Protein AF-0000000087547292 (afdb_homodimer)

Structure (mmCIF, N/CA/C/O backbone):
data_AF-0000000087547292-model_v1
#
loop_
_entity.id
_entity.type
_entity.pdbx_description
1 polymer 'Calcium permeable stress-gated cation channel 1'
#
loop_
_atom_site.group_PDB
_atom_site.id
_atom_site.type_symbol
_atom_site.label_atom_id
_atom_site.label_alt_id
_atom_site.label_comp_id
_atom_site.label_asym_id
_atom_site.label_entity_id
_atom_site.label_seq_id
_atom_site.pdbx_PDB_ins_code
_atom_site.Cartn_x
_atom_site.Cartn_y
_atom_site.Cartn_z
_atom_site.occupancy
_atom_site.B_iso_or_equiv
_atom_site.auth_seq_id
_atom_site.auth_comp_id
_atom_site.auth_asym_id
_atom_site.auth_atom_id
_atom_site.pdbx_PDB_model_num
ATOM 1 N N . MET A 1 1 ? -64.75 -37.781 15.109 1 21.25 1 MET A N 1
ATOM 2 C CA . MET A 1 1 ? -64.062 -37.688 13.82 1 21.25 1 MET A CA 1
ATOM 3 C C . MET A 1 1 ? -62.781 -36.906 13.938 1 21.25 1 MET A C 1
ATOM 5 O O . MET A 1 1 ? -62.812 -35.656 14 1 21.25 1 MET A O 1
ATOM 9 N N . ASP A 1 2 ? -61.781 -37.344 14.766 1 22.3 2 ASP A N 1
ATOM 10 C CA . ASP A 1 2 ? -60.562 -36.906 15.461 1 22.3 2 ASP A CA 1
ATOM 11 C C . ASP A 1 2 ? -59.469 -36.531 14.461 1 22.3 2 ASP A C 1
ATOM 13 O O . ASP A 1 2 ? -58.938 -37.406 13.781 1 22.3 2 ASP A O 1
ATOM 17 N N . PHE A 1 3 ? -59.562 -35.312 13.719 1 21.45 3 PHE A N 1
ATOM 18 C CA . PHE A 1 3 ? -58.969 -34.656 12.555 1 21.45 3 PHE A CA 1
ATOM 19 C C . PHE A 1 3 ? -57.469 -34.594 12.656 1 21.45 3 PHE A C 1
ATOM 21 O O . PHE A 1 3 ? -56.75 -34.875 11.688 1 21.45 3 PHE A O 1
ATOM 28 N N . ASP A 1 4 ? -56.875 -33.688 13.516 1 23.48 4 ASP A N 1
ATOM 29 C CA . ASP A 1 4 ? -55.844 -32.719 13.195 1 23.48 4 ASP A CA 1
ATOM 30 C C . ASP A 1 4 ? -54.469 -33.406 13.188 1 23.48 4 ASP A C 1
ATOM 32 O O . ASP A 1 4 ? -53.438 -32.75 13.453 1 23.48 4 ASP A O 1
ATOM 36 N N . ASP A 1 5 ? -54.344 -34.688 13.406 1 24.88 5 ASP A N 1
ATOM 37 C CA . ASP A 1 5 ? -53.125 -35.5 13.461 1 24.88 5 ASP A CA 1
ATOM 38 C C . ASP A 1 5 ? -52.312 -35.344 12.172 1 24.88 5 ASP A C 1
ATOM 40 O O . ASP A 1 5 ? -51.375 -36.125 11.945 1 24.88 5 ASP A O 1
ATOM 44 N N . ARG A 1 6 ? -52.969 -34.812 11.031 1 28.5 6 ARG A N 1
ATOM 45 C CA . ARG A 1 6 ? -52.656 -35.031 9.625 1 28.5 6 ARG A CA 1
ATOM 46 C C . ARG A 1 6 ? -51.438 -34.156 9.211 1 28.5 6 ARG A C 1
ATOM 48 O O . ARG A 1 6 ? -51.219 -33.969 8.016 1 28.5 6 ARG A O 1
ATOM 55 N N . VAL A 1 7 ? -51.188 -33.188 9.992 1 27.61 7 VAL A N 1
ATOM 56 C CA . VAL A 1 7 ? -50.344 -32.25 9.242 1 27.61 7 VAL A CA 1
ATOM 57 C C . VAL A 1 7 ? -49.031 -32.938 8.867 1 27.61 7 VAL A C 1
ATOM 59 O O . VAL A 1 7 ? -48.25 -33.344 9.742 1 27.61 7 VAL A O 1
ATOM 62 N N . PRO A 1 8 ? -48.844 -33.531 7.672 1 26.89 8 PRO A N 1
ATOM 63 C CA . PRO A 1 8 ? -47.688 -34.25 7.18 1 26.89 8 PRO A CA 1
ATOM 64 C C . PRO A 1 8 ? -46.406 -33.438 7.25 1 26.89 8 PRO A C 1
ATOM 66 O O . PRO A 1 8 ? -46.469 -32.188 7.207 1 26.89 8 PRO A O 1
ATOM 69 N N . GLU A 1 9 ? -45.438 -33.906 7.98 1 28.67 9 GLU A N 1
ATOM 70 C CA . GLU A 1 9 ? -44.094 -33.375 8.219 1 28.67 9 GLU A CA 1
ATOM 71 C C . GLU A 1 9 ? -43.438 -32.969 6.914 1 28.67 9 GLU A C 1
ATOM 73 O O . GLU A 1 9 ? -43.156 -33.812 6.051 1 28.67 9 GLU A O 1
ATOM 78 N N . ARG A 1 10 ? -44 -31.891 6.242 1 29.05 10 ARG A N 1
ATOM 79 C CA . ARG A 1 10 ? -43.5 -31.422 4.941 1 29.05 10 ARG A CA 1
ATOM 80 C C . ARG A 1 10 ? -42 -31.266 4.941 1 29.05 10 ARG A C 1
ATOM 82 O O . ARG A 1 10 ? -41.438 -30.594 5.805 1 29.05 10 ARG A O 1
ATOM 89 N N . PRO A 1 11 ? -41.25 -32.125 4.188 1 29.23 11 PRO A N 1
ATOM 90 C CA . PRO A 1 11 ? -39.844 -32.344 4.012 1 29.23 11 PRO A CA 1
ATOM 91 C C . PRO A 1 11 ? -39.125 -31.156 3.414 1 29.23 11 PRO A C 1
ATOM 93 O O . PRO A 1 11 ? -38.906 -31.094 2.201 1 29.23 11 PRO A O 1
ATOM 96 N N . GLY A 1 12 ? -39.5 -29.969 3.529 1 27.89 12 GLY A N 1
ATOM 97 C CA . GLY A 1 12 ? -38.875 -28.828 2.867 1 27.89 12 GLY A CA 1
ATOM 98 C C . GLY A 1 12 ? -37.344 -28.812 3.02 1 27.89 12 GLY A C 1
ATOM 99 O O . GLY A 1 12 ? -36.781 -29.641 3.713 1 27.89 12 GLY A O 1
ATOM 100 N N . PRO A 1 13 ? -36.719 -27.906 2.188 1 30.47 13 PRO A N 1
ATOM 101 C CA . PRO A 1 13 ? -35.25 -27.953 2.09 1 30.47 13 PRO A CA 1
ATOM 102 C C . PRO A 1 13 ? -34.562 -28.156 3.443 1 30.47 13 PRO A C 1
ATOM 104 O O . PRO A 1 13 ? -33.375 -27.938 3.572 1 30.47 13 PRO A O 1
ATOM 107 N N . ARG A 1 14 ? -35.281 -27.984 4.547 1 32.38 14 ARG A N 1
ATOM 108 C CA . ARG A 1 14 ? -35.156 -28.141 5.992 1 32.38 14 ARG A CA 1
ATOM 109 C C . ARG A 1 14 ? -34.969 -29.609 6.371 1 32.38 14 ARG A C 1
ATOM 111 O O . ARG A 1 14 ? -35.938 -30.328 6.668 1 32.38 14 ARG A O 1
ATOM 118 N N . GLY A 1 15 ? -34.188 -30.359 5.539 1 30.47 15 GLY A N 1
ATOM 119 C CA . GLY A 1 15 ? -33.938 -31.781 5.668 1 30.47 15 GLY A CA 1
ATOM 120 C C . GLY A 1 15 ? -33.656 -32.219 7.098 1 30.47 15 GLY A C 1
ATOM 121 O O . GLY A 1 15 ? -33.188 -31.422 7.914 1 30.47 15 GLY A O 1
ATOM 122 N N . LYS A 1 16 ? -34.531 -32.969 7.68 1 32.09 16 LYS A N 1
ATOM 123 C CA . LYS A 1 16 ? -34.219 -33.75 8.875 1 32.09 16 LYS A CA 1
ATOM 124 C C . LYS A 1 16 ? -32.781 -34.281 8.836 1 32.09 16 LYS A C 1
ATOM 126 O O . LYS A 1 16 ? -32.406 -35 7.914 1 32.09 16 LYS A O 1
ATOM 131 N N . THR A 1 17 ? -31.859 -33.438 9.18 1 35.78 17 THR A N 1
ATOM 132 C CA . THR A 1 17 ? -30.5 -33.906 9.375 1 35.78 17 THR A CA 1
ATOM 133 C C . THR A 1 17 ? -30.484 -35.312 9.938 1 35.78 17 THR A C 1
ATOM 135 O O . THR A 1 17 ? -31.125 -35.594 10.945 1 35.78 17 THR A O 1
ATOM 138 N N . PHE A 1 18 ? -30.719 -36.281 9.109 1 35.38 18 PHE A N 1
ATOM 139 C CA . PHE A 1 18 ? -30.5 -37.656 9.523 1 35.38 18 PHE A CA 1
ATOM 140 C C . PHE A 1 18 ? -29.391 -37.75 10.562 1 35.38 18 PHE A C 1
ATOM 142 O O . PHE A 1 18 ? -28.234 -37.406 10.266 1 35.38 18 PHE A O 1
ATOM 149 N N . VAL A 1 19 ? -29.672 -37.531 11.766 1 44.84 19 VAL A N 1
ATOM 150 C CA . VAL A 1 19 ? -28.812 -37.781 12.922 1 44.84 19 VAL A CA 1
ATOM 151 C C . VAL A 1 19 ? -28.188 -39.156 12.836 1 44.84 19 VAL A C 1
ATOM 153 O O . VAL A 1 19 ? -28.781 -40.156 13.32 1 44.84 19 VAL A O 1
ATOM 156 N N . GLY A 1 20 ? -28.328 -40 11.789 1 48.59 20 GLY A N 1
ATOM 157 C CA . GLY A 1 20 ? -27.625 -41.281 11.805 1 48.59 20 GLY A CA 1
ATOM 158 C C . GLY A 1 20 ? -26.125 -41.156 11.898 1 48.59 20 GLY A C 1
ATOM 159 O O . GLY A 1 20 ? -25.594 -40.031 11.891 1 48.59 20 GLY A O 1
ATOM 160 N N . PRO A 1 21 ? -25.406 -42.312 12.172 1 63.16 21 PRO A N 1
ATOM 161 C CA . PRO A 1 21 ? -23.969 -42.344 12.383 1 63.16 21 PRO A CA 1
ATOM 162 C C . PRO A 1 21 ? -23.188 -41.844 11.164 1 63.16 21 PRO A C 1
ATOM 164 O O . PRO A 1 21 ? -22.375 -42.594 10.602 1 63.16 21 PRO A O 1
ATOM 167 N N . TRP A 1 22 ? -23.5 -40.625 10.609 1 71.81 22 TRP A N 1
ATOM 168 C CA . TRP A 1 22 ? -22.906 -40.094 9.398 1 71.81 22 TRP A CA 1
ATOM 169 C C . TRP A 1 22 ? -21.406 -39.875 9.562 1 71.81 22 TRP A C 1
ATOM 171 O O . TRP A 1 22 ? -20.625 -40.125 8.641 1 71.81 22 TRP A O 1
ATOM 181 N N . LEU A 1 23 ? -21 -39.469 10.727 1 79.81 23 LEU A N 1
ATOM 182 C CA . LEU A 1 23 ? -19.578 -39.188 10.945 1 79.81 23 LEU A CA 1
ATOM 183 C C . LEU A 1 23 ? -18.75 -40.469 10.859 1 79.81 23 LEU A C 1
ATOM 185 O O . LEU A 1 23 ? -17.703 -40.469 10.219 1 79.81 23 LEU A O 1
ATOM 189 N N . GLU A 1 24 ? -19.344 -41.469 11.414 1 82.19 24 GLU A N 1
ATOM 190 C CA . GLU A 1 24 ? -18.641 -42.75 11.383 1 82.19 24 GLU A CA 1
ATOM 191 C C . GLU A 1 24 ? -18.547 -43.281 9.969 1 82.19 24 GLU A C 1
ATOM 193 O O . GLU A 1 24 ? -17.5 -43.812 9.562 1 82.19 24 GLU A O 1
ATOM 198 N N . GLN A 1 25 ? -19.531 -43.125 9.234 1 80.31 25 GLN A N 1
ATOM 199 C CA . GLN A 1 25 ? -19.531 -43.594 7.855 1 80.31 25 GLN A CA 1
ATOM 200 C C . GLN A 1 25 ? -18.547 -42.812 6.996 1 80.31 25 GLN A C 1
ATOM 202 O O . GLN A 1 25 ? -17.844 -43.406 6.156 1 80.31 25 GLN A O 1
ATOM 207 N N . GLN A 1 26 ? -18.547 -41.562 7.273 1 83.44 26 GLN A N 1
ATOM 208 C CA . GLN A 1 26 ? -17.641 -40.719 6.48 1 83.44 26 GLN A CA 1
ATOM 209 C C . GLN A 1 26 ? -16.188 -41 6.805 1 83.44 26 GLN A C 1
ATOM 211 O O . GLN A 1 26 ? -15.336 -41.062 5.906 1 83.44 26 GLN A O 1
ATOM 216 N N . VAL A 1 27 ? -15.898 -41.25 8.023 1 88.38 27 VAL A N 1
ATOM 217 C CA . VAL A 1 27 ? -14.531 -41.5 8.453 1 88.38 27 VAL A CA 1
ATOM 218 C C . VAL A 1 27 ? -14.086 -42.875 7.941 1 88.38 27 VAL A C 1
ATOM 220 O O . VAL A 1 27 ? -12.969 -43.031 7.441 1 88.38 27 VAL A O 1
ATOM 223 N N . VAL A 1 28 ? -15.031 -43.812 7.945 1 88.06 28 VAL A N 1
ATOM 224 C CA . VAL A 1 28 ? -14.695 -45.188 7.516 1 88.06 28 VAL A CA 1
ATOM 225 C C . VAL A 1 28 ? -14.508 -45.219 6 1 88.06 28 VAL A C 1
ATOM 227 O O . VAL A 1 28 ? -13.562 -45.812 5.496 1 88.06 28 VAL A O 1
ATOM 230 N N . LEU A 1 29 ? -15.367 -44.562 5.379 1 85.38 29 LEU A N 1
ATOM 231 C CA . LEU A 1 29 ? -15.25 -44.531 3.928 1 85.38 29 LEU A CA 1
ATOM 232 C C . LEU A 1 29 ? -13.945 -43.844 3.506 1 85.38 29 LEU A C 1
ATOM 234 O O . LEU A 1 29 ? -13.219 -44.406 2.668 1 85.38 29 LEU A O 1
ATOM 238 N N . SER A 1 30 ? -13.68 -42.719 4.07 1 90.69 30 SER A N 1
ATOM 239 C CA . SER A 1 30 ? -12.477 -41.969 3.715 1 90.69 30 SER A CA 1
ATOM 240 C C . SER A 1 30 ? -11.219 -42.75 4.109 1 90.69 30 SER A C 1
ATOM 242 O O . SER A 1 30 ? -10.234 -42.75 3.369 1 90.69 30 SER A O 1
ATOM 244 N N . PHE A 1 31 ? -11.266 -43.406 5.191 1 92.94 31 PHE A N 1
ATOM 245 C CA . PHE A 1 31 ? -10.109 -44.125 5.668 1 92.94 31 PHE A CA 1
ATOM 246 C C . PHE A 1 31 ? -9.852 -45.375 4.793 1 92.94 31 PHE A C 1
ATOM 248 O O . PHE A 1 31 ? -8.703 -45.688 4.5 1 92.94 31 PHE A O 1
ATOM 255 N N . VAL A 1 32 ? -10.906 -46 4.324 1 92 32 VAL A N 1
ATOM 256 C CA . VAL A 1 32 ? -10.766 -47.188 3.479 1 92 32 VAL A CA 1
ATOM 257 C C . VAL A 1 32 ? -10.195 -46.781 2.121 1 92 32 VAL A C 1
ATOM 259 O O . VAL A 1 32 ? -9.281 -47.438 1.607 1 92 32 VAL A O 1
ATOM 262 N N . ILE A 1 33 ? -10.641 -45.719 1.674 1 88.94 33 ILE A N 1
ATOM 263 C CA . ILE A 1 33 ? -10.125 -45.219 0.398 1 88.94 33 ILE A CA 1
ATOM 264 C C . ILE A 1 33 ? -8.656 -44.844 0.548 1 88.94 33 ILE A C 1
ATOM 266 O O . ILE A 1 33 ? -7.836 -45.125 -0.318 1 88.94 33 ILE A O 1
ATOM 270 N N . GLY A 1 34 ? -8.32 -44.188 1.605 1 92.88 34 GLY A N 1
ATOM 271 C CA . GLY A 1 34 ? -6.949 -43.812 1.866 1 92.88 34 GLY A CA 1
ATOM 272 C C . GLY A 1 34 ? -6.008 -44.969 2.053 1 92.88 34 GLY A C 1
ATOM 273 O O . GLY A 1 34 ? -4.91 -45 1.494 1 92.88 34 GLY A O 1
ATOM 274 N N . LEU A 1 35 ? -6.488 -45.938 2.715 1 93.19 35 LEU A N 1
ATOM 275 C CA . LEU A 1 35 ? -5.672 -47.094 2.963 1 93.19 35 LEU A CA 1
ATOM 276 C C . LEU A 1 35 ? -5.457 -47.906 1.679 1 93.19 35 LEU A C 1
ATOM 278 O O . LEU A 1 35 ? -4.359 -48.406 1.43 1 93.19 35 LEU A O 1
ATOM 282 N N . LEU A 1 36 ? -6.461 -47.969 0.922 1 92.75 36 LEU A N 1
ATOM 283 C CA . LEU A 1 36 ? -6.344 -48.656 -0.363 1 92.75 36 LEU A CA 1
ATOM 284 C C . LEU A 1 36 ? -5.367 -47.938 -1.279 1 92.75 36 LEU A C 1
ATOM 286 O O . LEU A 1 36 ? -4.609 -48.562 -2.018 1 92.75 36 LEU A O 1
ATOM 290 N N . ALA A 1 37 ? -5.371 -46.656 -1.188 1 92.88 37 ALA A N 1
ATOM 291 C CA . ALA A 1 37 ? -4.469 -45.875 -2.014 1 92.88 37 ALA A CA 1
ATOM 292 C C . ALA A 1 37 ? -3.016 -46.062 -1.591 1 92.88 37 ALA A C 1
ATOM 294 O O . ALA A 1 37 ? -2.129 -46.219 -2.438 1 92.88 37 ALA A O 1
ATOM 295 N N . VAL A 1 38 ? -2.783 -46.188 -0.344 1 92.81 38 VAL A N 1
ATOM 296 C CA . VAL A 1 38 ? -1.427 -46.375 0.161 1 92.81 38 VAL A CA 1
ATOM 297 C C . VAL A 1 38 ? -0.93 -47.781 -0.197 1 92.81 38 VAL A C 1
ATOM 299 O O . VAL A 1 38 ? 0.242 -47.938 -0.533 1 92.81 38 VAL A O 1
ATOM 302 N N . LEU A 1 39 ? -1.842 -48.688 -0.272 1 92.5 39 LEU A N 1
ATOM 303 C CA . LEU A 1 39 ? -1.474 -50.062 -0.614 1 92.5 39 LEU A CA 1
ATOM 304 C C . LEU A 1 39 ? -1.187 -50.188 -2.107 1 92.5 39 LEU A C 1
ATOM 306 O O . LEU A 1 39 ? -0.215 -50.844 -2.502 1 92.5 39 LEU A O 1
ATOM 310 N N . VAL A 1 40 ? -1.985 -49.531 -2.818 1 91 40 VAL A N 1
ATOM 311 C CA . VAL A 1 40 ? -1.764 -49.562 -4.262 1 91 40 VAL A CA 1
ATOM 312 C C . VAL A 1 40 ? -0.435 -48.875 -4.586 1 91 40 VAL A C 1
ATOM 314 O O . VAL A 1 40 ? 0.321 -49.344 -5.438 1 91 40 VAL A O 1
ATOM 317 N N . PHE A 1 41 ? -0.1 -47.812 -3.949 1 91.69 41 PHE A N 1
ATOM 318 C CA . PHE A 1 41 ? 1.163 -47.094 -4.121 1 91.69 41 PHE A CA 1
ATOM 319 C C . PHE A 1 41 ? 2.34 -48 -3.748 1 91.69 41 PHE A C 1
ATOM 321 O O . PHE A 1 41 ? 3.355 -48.031 -4.449 1 91.69 41 PHE A O 1
ATOM 328 N N . GLY A 1 42 ? 2.164 -48.75 -2.699 1 87.5 42 GLY A N 1
ATOM 329 C CA . GLY A 1 42 ? 3.23 -49.656 -2.283 1 87.5 42 GLY A CA 1
ATOM 330 C C . GLY A 1 42 ? 3.553 -50.719 -3.316 1 87.5 42 GLY A C 1
ATOM 331 O O . GLY A 1 42 ? 4.723 -51 -3.566 1 87.5 42 GLY A O 1
ATOM 332 N N . VAL A 1 43 ? 2.545 -51.156 -3.969 1 88.62 43 VAL A N 1
ATOM 333 C CA . VAL A 1 43 ? 2.732 -52.219 -4.965 1 88.62 43 VAL A CA 1
ATOM 334 C C . VAL A 1 43 ? 3.246 -51.594 -6.266 1 88.62 43 VAL A C 1
ATOM 336 O O . VAL A 1 43 ? 4.152 -52.156 -6.898 1 88.62 43 VAL A O 1
ATOM 339 N N . TRP A 1 44 ? 2.744 -50.5 -6.562 1 87.38 44 TRP A N 1
ATOM 340 C CA . TRP A 1 44 ? 3.105 -49.875 -7.832 1 87.38 44 TRP A CA 1
ATOM 341 C C . TRP A 1 44 ? 4.508 -49.281 -7.77 1 87.38 44 TRP A C 1
ATOM 343 O O . TRP A 1 44 ? 5.199 -49.188 -8.789 1 87.38 44 TRP A O 1
ATOM 353 N N . LYS A 1 45 ? 4.875 -48.844 -6.676 1 86.12 45 LYS A N 1
ATOM 354 C CA . LYS A 1 45 ? 6.219 -48.281 -6.496 1 86.12 45 LYS A CA 1
ATOM 355 C C . LYS A 1 45 ? 7.285 -49.344 -6.777 1 86.12 45 LYS A C 1
ATOM 357 O O . LYS A 1 45 ? 8.359 -49.031 -7.293 1 86.12 45 LYS A O 1
ATOM 362 N N . ARG A 1 46 ? 6.938 -50.531 -6.504 1 82.75 46 ARG A N 1
ATOM 363 C CA . ARG A 1 46 ? 7.867 -51.625 -6.711 1 82.75 46 ARG A CA 1
ATOM 364 C C . ARG A 1 46 ? 7.926 -52.031 -8.188 1 82.75 46 ARG A C 1
ATOM 366 O O . ARG A 1 46 ? 9 -52.344 -8.711 1 82.75 46 ARG A O 1
ATOM 373 N N . HIS A 1 47 ? 6.832 -51.875 -8.797 1 83.12 47 HIS A N 1
ATOM 374 C CA . HIS A 1 47 ? 6.75 -52.375 -10.164 1 83.12 47 HIS A CA 1
ATOM 375 C C . HIS A 1 47 ? 7.086 -51.281 -11.164 1 83.12 47 HIS A C 1
ATOM 377 O O . HIS A 1 47 ? 7.59 -51.562 -12.258 1 83.12 47 HIS A O 1
ATOM 383 N N . TYR A 1 48 ? 6.758 -50.031 -10.781 1 81.38 48 TYR A N 1
ATOM 384 C CA . TYR A 1 48 ? 7.008 -48.938 -11.703 1 81.38 48 TYR A CA 1
ATOM 385 C C . TYR A 1 48 ? 7.914 -47.906 -11.078 1 81.38 48 TYR A C 1
ATOM 387 O O . TYR A 1 48 ? 7.488 -46.75 -10.828 1 81.38 48 TYR A O 1
ATOM 395 N N . PRO A 1 49 ? 9.141 -48.062 -10.953 1 77.69 49 PRO A N 1
ATOM 396 C CA . PRO A 1 49 ? 10.055 -47.125 -10.305 1 77.69 49 PRO A CA 1
ATOM 397 C C . PRO A 1 49 ? 10.328 -45.906 -11.164 1 77.69 49 PRO A C 1
ATOM 399 O O . PRO A 1 49 ? 10.711 -44.844 -10.633 1 77.69 49 PRO A O 1
ATOM 402 N N . SER A 1 50 ? 10.109 -45.969 -12.422 1 75.94 50 SER A N 1
ATOM 403 C CA . SER A 1 50 ? 10.367 -44.844 -13.297 1 75.94 50 SER A CA 1
ATOM 404 C C . SER A 1 50 ? 9.398 -43.688 -13.023 1 75.94 50 SER A C 1
ATOM 406 O O . SER A 1 50 ? 9.719 -42.531 -13.266 1 75.94 50 SER A O 1
ATOM 408 N N . VAL A 1 51 ? 8.344 -44.125 -12.477 1 78.06 51 VAL A N 1
ATOM 409 C CA . VAL A 1 51 ? 7.328 -43.094 -12.227 1 78.06 51 VAL A CA 1
ATOM 410 C C . VAL A 1 51 ? 7.477 -42.562 -10.805 1 78.06 51 VAL A C 1
ATOM 412 O O . VAL A 1 51 ? 7.414 -41.344 -10.586 1 78.06 51 VAL A O 1
ATOM 415 N N . TYR A 1 52 ? 7.711 -43.438 -9.93 1 80.81 52 TYR A N 1
ATOM 416 C CA . TYR A 1 52 ? 7.656 -43.031 -8.523 1 80.81 52 TYR A CA 1
ATOM 417 C C . TYR A 1 52 ? 9.047 -42.719 -7.996 1 80.81 52 TYR A C 1
ATOM 419 O O . TYR A 1 52 ? 9.188 -42.125 -6.926 1 80.81 52 TYR A O 1
ATOM 427 N N . LEU A 1 53 ? 10.141 -43.031 -8.688 1 74.62 53 LEU A N 1
ATOM 428 C CA . LEU A 1 53 ? 11.516 -42.719 -8.336 1 74.62 53 LEU A CA 1
ATOM 429 C C . LEU A 1 53 ? 12.266 -42.125 -9.523 1 74.62 53 LEU A C 1
ATOM 431 O O . LEU A 1 53 ? 13.367 -42.562 -9.852 1 74.62 53 LEU A O 1
ATOM 435 N N . ALA A 1 54 ? 11.57 -41.156 -10.062 1 68.62 54 ALA A N 1
ATOM 436 C CA . ALA A 1 54 ? 12.086 -40.562 -11.305 1 68.62 54 ALA A CA 1
ATOM 437 C C . ALA A 1 54 ? 13.375 -39.781 -11.055 1 68.62 54 ALA A C 1
ATOM 439 O O . ALA A 1 54 ? 14.234 -39.719 -11.938 1 68.62 54 ALA A O 1
ATOM 440 N N . ARG A 1 55 ? 13.57 -39.188 -9.859 1 70.06 55 ARG A N 1
ATOM 441 C CA . ARG A 1 55 ? 14.727 -38.344 -9.578 1 70.06 55 ARG A CA 1
ATOM 442 C C . ARG A 1 55 ? 15.883 -39.188 -9.031 1 70.06 55 ARG A C 1
ATOM 444 O O . ARG A 1 55 ? 16.922 -38.656 -8.664 1 70.06 55 ARG A O 1
ATOM 451 N N . HIS A 1 56 ? 15.703 -40.406 -8.953 1 61.88 56 HIS A N 1
ATOM 452 C CA . HIS A 1 56 ? 16.734 -41.25 -8.367 1 61.88 56 HIS A CA 1
ATOM 453 C C . HIS A 1 56 ? 18.078 -41.031 -9.039 1 61.88 56 HIS A C 1
ATOM 455 O O . HIS A 1 56 ? 19.109 -41 -8.367 1 61.88 56 HIS A O 1
ATOM 461 N N . HIS A 1 57 ? 17.922 -40.812 -10.305 1 54.59 57 HIS A N 1
ATOM 462 C CA . HIS A 1 57 ? 19.203 -40.719 -11.016 1 54.59 57 HIS A CA 1
ATOM 463 C C . HIS A 1 57 ? 19.922 -39.406 -10.711 1 54.59 57 HIS A C 1
ATOM 465 O O . HIS A 1 57 ? 21.156 -39.344 -10.758 1 54.59 57 HIS A O 1
ATOM 471 N N . ALA A 1 58 ? 19.141 -38.438 -10.398 1 53.94 58 ALA A N 1
ATOM 472 C CA . ALA A 1 58 ? 19.766 -37.125 -10.266 1 53.94 58 ALA A CA 1
ATOM 473 C C . ALA A 1 58 ? 20.297 -36.938 -8.852 1 53.94 58 ALA A C 1
ATOM 475 O O . ALA A 1 58 ? 21.25 -36.156 -8.641 1 53.94 58 ALA A O 1
ATOM 476 N N . GLN A 1 59 ? 19.578 -37.375 -7.84 1 56.09 59 GLN A N 1
ATOM 477 C CA . GLN A 1 59 ? 19.875 -36.906 -6.488 1 56.09 59 GLN A CA 1
ATOM 478 C C . GLN A 1 59 ? 20.828 -37.875 -5.77 1 56.09 59 GLN A C 1
ATOM 480 O O . GLN A 1 59 ? 21.344 -37.531 -4.699 1 56.09 59 GLN A O 1
ATOM 485 N N . GLY A 1 60 ? 21.75 -38.344 -6.316 1 52.16 60 GLY A N 1
ATOM 486 C CA . GLY A 1 60 ? 22.766 -39.125 -5.648 1 52.16 60 GLY A CA 1
ATOM 487 C C . GLY A 1 60 ? 22.219 -40 -4.531 1 52.16 60 GLY A C 1
ATOM 488 O O . GLY A 1 60 ? 21 -40.062 -4.328 1 52.16 60 GLY A O 1
ATOM 489 N N . SER A 1 61 ? 23.172 -40.625 -3.5 1 55.5 61 SER A N 1
ATOM 490 C CA . SER A 1 61 ? 23.266 -41.688 -2.48 1 55.5 61 SER A CA 1
ATOM 491 C C . SER A 1 61 ? 22.562 -41.25 -1.193 1 55.5 61 SER A C 1
ATOM 493 O O . SER A 1 61 ? 22.594 -41.969 -0.197 1 55.5 61 SER A O 1
ATOM 495 N N . ALA A 1 62 ? 21.797 -40.062 -1.101 1 59.59 62 ALA A N 1
ATOM 496 C CA . ALA A 1 62 ? 21.547 -39.656 0.283 1 59.59 62 ALA A CA 1
ATOM 497 C C . ALA A 1 62 ? 20.344 -40.438 0.85 1 59.59 62 ALA A C 1
ATOM 499 O O . ALA A 1 62 ? 20.25 -40.656 2.061 1 59.59 62 ALA A O 1
ATOM 500 N N . LEU A 1 63 ? 19.375 -40.875 -0.013 1 71.31 63 LEU A N 1
ATOM 501 C CA . LEU A 1 63 ? 18.234 -41.656 0.498 1 71.31 63 LEU A CA 1
ATOM 502 C C . LEU A 1 63 ? 18.375 -43.125 0.178 1 71.31 63 LEU A C 1
ATOM 504 O O . LEU A 1 63 ? 18.938 -43.5 -0.862 1 71.31 63 LEU A O 1
ATOM 508 N N . PRO A 1 64 ? 18.219 -43.906 1.281 1 71.5 64 PRO A N 1
ATOM 509 C CA . PRO A 1 64 ? 18.266 -45.344 1.021 1 71.5 64 PRO A CA 1
ATOM 510 C C . PRO A 1 64 ? 17.234 -45.812 -0.007 1 71.5 64 PRO A C 1
ATOM 512 O O . PRO A 1 64 ? 16.172 -46.312 0.363 1 71.5 64 PRO A O 1
ATOM 515 N N . TYR A 1 65 ? 17.547 -45.656 -1.232 1 74.69 65 TYR A N 1
ATOM 516 C CA . TYR A 1 65 ? 16.609 -45.906 -2.33 1 74.69 65 TYR A CA 1
ATOM 517 C C . TYR A 1 65 ? 16.203 -47.375 -2.414 1 74.69 65 TYR A C 1
ATOM 519 O O . TYR A 1 65 ? 15.039 -47.688 -2.652 1 74.69 65 TYR A O 1
ATOM 527 N N . ASP A 1 66 ? 17.109 -48.281 -2.176 1 72.69 66 ASP A N 1
ATOM 528 C CA . ASP A 1 66 ? 16.812 -49.688 -2.314 1 72.69 66 ASP A CA 1
ATOM 529 C C . ASP A 1 66 ? 15.789 -50.156 -1.272 1 72.69 66 ASP A C 1
ATOM 531 O O . ASP A 1 66 ? 14.836 -50.875 -1.596 1 72.69 66 ASP A O 1
ATOM 535 N N . ARG A 1 67 ? 15.961 -49.594 -0.103 1 74.12 67 ARG A N 1
ATOM 536 C CA . ARG A 1 67 ? 15.023 -49.938 0.956 1 74.12 67 ARG A CA 1
ATOM 537 C C . ARG A 1 67 ? 13.656 -49.312 0.709 1 74.12 67 ARG A C 1
ATOM 539 O O . ARG A 1 67 ? 12.625 -49.938 0.975 1 74.12 67 ARG A O 1
ATOM 546 N N . MET A 1 68 ? 13.656 -48.219 0.068 1 78.31 68 MET A N 1
ATOM 547 C CA . MET A 1 68 ? 12.406 -47.5 -0.17 1 78.31 68 MET A CA 1
ATOM 548 C C . MET A 1 68 ? 11.617 -48.156 -1.297 1 78.31 68 MET A C 1
ATOM 550 O O . MET A 1 68 ? 10.383 -48.188 -1.259 1 78.31 68 MET A O 1
ATOM 554 N N . ARG A 1 69 ? 12.305 -48.656 -2.184 1 77 69 ARG A N 1
ATOM 555 C CA . ARG A 1 69 ? 11.641 -49.25 -3.332 1 77 69 ARG A CA 1
ATOM 556 C C . ARG A 1 69 ? 10.992 -50.594 -2.949 1 77 69 ARG A C 1
ATOM 558 O O . ARG A 1 69 ? 9.852 -50.844 -3.33 1 77 69 ARG A O 1
ATOM 565 N N . ASN A 1 70 ? 11.594 -51.375 -2.07 1 79.44 70 ASN A N 1
ATOM 566 C CA . ASN A 1 70 ? 11.148 -52.75 -1.845 1 79.44 70 ASN A CA 1
ATOM 567 C C . ASN A 1 70 ? 10.172 -52.844 -0.682 1 79.44 70 ASN A C 1
ATOM 569 O O . ASN A 1 70 ? 9.352 -53.781 -0.622 1 79.44 70 ASN A O 1
ATOM 573 N N . SER A 1 71 ? 10.18 -51.875 0.171 1 82.25 71 SER A N 1
ATOM 574 C CA . SER A 1 71 ? 9.289 -51.969 1.328 1 82.25 71 SER A CA 1
ATOM 575 C C . SER A 1 71 ? 7.98 -51.25 1.07 1 82.25 71 SER A C 1
ATOM 577 O O . SER A 1 71 ? 7.953 -50.219 0.351 1 82.25 71 SER A O 1
ATOM 579 N N . MET A 1 72 ? 6.863 -51.844 1.572 1 85.06 72 MET A N 1
ATOM 580 C CA . MET A 1 72 ? 5.555 -51.219 1.404 1 85.06 72 MET A CA 1
ATOM 581 C C . MET A 1 72 ? 5.438 -49.969 2.242 1 85.06 72 MET A C 1
ATOM 583 O O . MET A 1 72 ? 4.93 -48.938 1.768 1 85.06 72 MET A O 1
ATOM 587 N N . PHE A 1 73 ? 5.887 -49.906 3.484 1 86.88 73 PHE A N 1
ATOM 588 C CA . PHE A 1 73 ? 5.762 -48.75 4.371 1 86.88 73 PHE A CA 1
ATOM 589 C C . PHE A 1 73 ? 7.133 -48.219 4.754 1 86.88 73 PHE A C 1
ATOM 591 O O . PHE A 1 73 ? 7.238 -47.312 5.582 1 86.88 73 PHE A O 1
ATOM 598 N N . GLY A 1 74 ? 8.227 -48.656 4.23 1 82.62 74 GLY A N 1
ATOM 599 C CA . GLY A 1 74 ? 9.586 -48.281 4.59 1 82.62 74 GLY A CA 1
ATOM 600 C C . GLY A 1 74 ? 9.977 -46.906 4.086 1 82.62 74 GLY A C 1
ATOM 601 O O . GLY A 1 74 ? 11.008 -46.344 4.488 1 82.62 74 GLY A O 1
ATOM 602 N N . TRP A 1 75 ? 9.133 -46.281 3.277 1 87 75 TRP A N 1
ATOM 603 C CA . TRP A 1 75 ? 9.453 -44.969 2.713 1 87 75 TRP A CA 1
ATOM 604 C C . TRP A 1 75 ? 9.086 -43.844 3.688 1 87 75 TRP A C 1
ATOM 606 O O . TRP A 1 75 ? 9.586 -42.719 3.574 1 87 75 TRP A O 1
ATOM 616 N N . ILE A 1 76 ? 8.344 -44.094 4.754 1 89.25 76 ILE A N 1
ATOM 617 C CA . ILE A 1 76 ? 7.777 -43.062 5.621 1 89.25 76 ILE A CA 1
ATOM 618 C C . ILE A 1 76 ? 8.852 -42.562 6.57 1 89.25 76 ILE A C 1
ATOM 620 O O . ILE A 1 76 ? 9.07 -41.344 6.672 1 89.25 76 ILE A O 1
ATOM 624 N N . LEU A 1 77 ? 9.625 -43.406 7.215 1 87.56 77 LEU A N 1
ATOM 625 C CA . LEU A 1 77 ? 10.57 -43 8.242 1 87.56 77 LEU A CA 1
ATOM 626 C C . LEU A 1 77 ? 11.742 -42.219 7.629 1 87.56 77 LEU A C 1
ATOM 628 O O . LEU A 1 77 ? 12.109 -41.156 8.117 1 87.56 77 LEU A O 1
ATOM 632 N N . PRO A 1 78 ? 12.266 -42.719 6.543 1 85.94 78 PRO A N 1
ATOM 633 C CA . PRO A 1 78 ? 13.344 -41.969 5.93 1 85.94 78 PRO A CA 1
ATOM 634 C C . PRO A 1 78 ? 12.883 -40.594 5.418 1 85.94 78 PRO A C 1
ATOM 636 O O . PRO A 1 78 ? 13.656 -39.625 5.426 1 85.94 78 PRO A O 1
ATOM 639 N N . THR A 1 79 ? 11.727 -40.562 4.961 1 87.88 79 THR A N 1
ATOM 640 C CA . THR A 1 79 ? 11.203 -39.281 4.477 1 87.88 79 THR A CA 1
ATOM 641 C C . THR A 1 79 ? 11.016 -38.312 5.625 1 87.88 79 THR A C 1
ATOM 643 O O . THR A 1 79 ? 11.32 -37.125 5.488 1 87.88 79 THR A O 1
ATOM 646 N N . LEU A 1 80 ? 10.578 -38.75 6.746 1 89.88 80 LEU A N 1
ATOM 647 C CA . LEU A 1 80 ? 10.305 -37.875 7.891 1 89.88 80 LEU A CA 1
ATOM 648 C C . LEU A 1 80 ? 11.602 -37.438 8.547 1 89.88 80 LEU A C 1
ATOM 650 O O . LEU A 1 80 ? 11.672 -36.344 9.109 1 89.88 80 LEU A O 1
ATOM 654 N N . LEU A 1 81 ? 12.664 -38.188 8.406 1 87.38 81 LEU A N 1
ATOM 655 C CA . LEU A 1 81 ? 13.922 -37.875 9.094 1 87.38 81 LEU A CA 1
ATOM 656 C C . LEU A 1 81 ? 14.828 -37.031 8.227 1 87.38 81 LEU A C 1
ATOM 658 O O . LEU A 1 81 ? 15.844 -36.5 8.703 1 87.38 81 LEU A O 1
ATOM 662 N N . TYR A 1 82 ? 14.5 -36.844 6.988 1 87 82 TYR A N 1
ATOM 663 C CA . TYR A 1 82 ? 15.297 -35.969 6.105 1 87 82 TYR A CA 1
ATOM 664 C C . TYR A 1 82 ? 15.234 -34.531 6.551 1 87 82 TYR A C 1
ATOM 666 O O . TYR A 1 82 ? 14.148 -33.938 6.656 1 87 82 TYR A O 1
ATOM 674 N N . SER A 1 83 ? 16.312 -33.906 6.895 1 86.62 83 SER A N 1
ATOM 675 C CA . SER A 1 83 ? 16.359 -32.562 7.5 1 86.62 83 SER A CA 1
ATOM 676 C C . SER A 1 83 ? 15.898 -31.5 6.527 1 86.62 83 SER A C 1
ATOM 678 O O . SER A 1 83 ? 15.992 -31.672 5.309 1 86.62 83 SER A O 1
ATOM 680 N N . ASP A 1 84 ? 15.453 -30.469 7.043 1 86.62 84 ASP A N 1
ATOM 681 C CA . ASP A 1 84 ? 14.938 -29.359 6.258 1 86.62 84 ASP A CA 1
ATOM 682 C C . ASP A 1 84 ? 16.062 -28.656 5.492 1 86.62 84 ASP A C 1
ATOM 684 O O . ASP A 1 84 ? 15.859 -28.188 4.367 1 86.62 84 ASP A O 1
ATOM 688 N N . HIS A 1 85 ? 17.234 -28.609 5.973 1 84.62 85 HIS A N 1
ATOM 689 C CA . HIS A 1 85 ? 18.359 -27.953 5.316 1 84.62 85 HIS A CA 1
ATOM 690 C C . HIS A 1 85 ? 18.828 -28.75 4.102 1 84.62 85 HIS A C 1
ATOM 692 O O . HIS A 1 85 ? 19.203 -28.172 3.084 1 84.62 85 HIS A O 1
ATOM 698 N N . SER A 1 86 ? 18.672 -30.078 4.266 1 85.19 86 SER A N 1
ATOM 699 C CA . SER A 1 86 ? 19.047 -30.922 3.133 1 85.19 86 SER A CA 1
ATOM 700 C C . SER A 1 86 ? 18.016 -30.828 2.012 1 85.19 86 SER A C 1
ATOM 702 O O . SER A 1 86 ? 18.359 -30.891 0.832 1 85.19 86 SER A O 1
ATOM 704 N N . VAL A 1 87 ? 16.781 -30.688 2.451 1 86.75 87 VAL A N 1
ATOM 705 C CA . VAL A 1 87 ? 15.727 -30.547 1.459 1 86.75 87 VAL A CA 1
ATOM 706 C C . VAL A 1 87 ? 15.922 -29.234 0.68 1 86.75 87 VAL A C 1
ATOM 708 O O . VAL A 1 87 ? 15.68 -29.188 -0.529 1 86.75 87 VAL A O 1
ATOM 711 N N . LEU A 1 88 ? 16.406 -28.203 1.34 1 85.81 88 LEU A N 1
ATOM 712 C CA . LEU A 1 88 ? 16.641 -26.906 0.708 1 85.81 88 LEU A CA 1
ATOM 713 C C . LEU A 1 88 ? 17.672 -27.031 -0.407 1 85.81 88 LEU A C 1
ATOM 715 O O . LEU A 1 88 ? 17.5 -26.453 -1.48 1 85.81 88 LEU A O 1
ATOM 719 N N . HIS A 1 89 ? 18.625 -27.859 -0.24 1 78.12 89 HIS A N 1
ATOM 720 C CA . HIS A 1 89 ? 19.703 -28 -1.218 1 78.12 89 HIS A CA 1
ATOM 721 C C . HIS A 1 89 ? 19.281 -28.922 -2.361 1 78.12 89 HIS A C 1
ATOM 723 O O . HIS A 1 89 ? 19.734 -28.734 -3.498 1 78.12 89 HIS A O 1
ATOM 729 N N . THR A 1 90 ? 18.375 -29.828 -1.968 1 79.38 90 THR A N 1
ATOM 730 C CA . THR A 1 90 ? 18.016 -30.828 -2.971 1 79.38 90 THR A CA 1
ATOM 731 C C . THR A 1 90 ? 16.844 -30.344 -3.82 1 79.38 90 THR A C 1
ATOM 733 O O . THR A 1 90 ? 16.844 -30.516 -5.043 1 79.38 90 THR A O 1
ATOM 736 N N . VAL A 1 91 ? 15.844 -29.859 -3.254 1 83.06 91 VAL A N 1
ATOM 737 C CA . VAL A 1 91 ? 14.609 -29.547 -3.961 1 83.06 91 VAL A CA 1
ATOM 738 C C . VAL A 1 91 ? 14.555 -28.062 -4.273 1 83.06 91 VAL A C 1
ATOM 740 O O . VAL A 1 91 ? 13.977 -27.656 -5.281 1 83.06 91 VAL A O 1
ATOM 743 N N . GLY A 1 92 ? 15.133 -27.25 -3.459 1 84.75 92 GLY A N 1
ATOM 744 C CA . GLY A 1 92 ? 15.086 -25.812 -3.688 1 84.75 92 GLY A CA 1
ATOM 745 C C . GLY A 1 92 ? 14.219 -25.078 -2.68 1 84.75 92 GLY A C 1
ATOM 746 O O . GLY A 1 92 ? 13.656 -25.688 -1.771 1 84.75 92 GLY A O 1
ATOM 747 N N . LEU A 1 93 ? 14.086 -23.812 -2.812 1 88.75 93 LEU A N 1
ATOM 748 C CA . LEU A 1 93 ? 13.398 -22.984 -1.831 1 88.75 93 LEU A CA 1
ATOM 749 C C . LEU A 1 93 ? 11.891 -23.141 -1.95 1 88.75 93 LEU A C 1
ATOM 751 O O . LEU A 1 93 ? 11.18 -23.125 -0.943 1 88.75 93 LEU A O 1
ATOM 755 N N . ASP A 1 94 ? 11.32 -23.297 -3.125 1 89.38 94 ASP A N 1
ATOM 756 C CA . ASP A 1 94 ? 9.883 -23.438 -3.303 1 89.38 94 ASP A CA 1
ATOM 757 C C . ASP A 1 94 ? 9.367 -24.703 -2.629 1 89.38 94 ASP A C 1
ATOM 759 O O . ASP A 1 94 ? 8.281 -24.703 -2.041 1 89.38 94 ASP A O 1
ATOM 763 N N . GLY A 1 95 ? 10.125 -25.812 -2.746 1 90.12 95 GLY A N 1
ATOM 764 C CA . GLY A 1 95 ? 9.734 -27.062 -2.096 1 90.12 95 GLY A CA 1
ATOM 765 C C . GLY A 1 95 ? 9.75 -26.969 -0.582 1 90.12 95 GLY A C 1
ATOM 766 O O . GLY A 1 95 ? 8.812 -27.406 0.084 1 90.12 95 GLY A O 1
ATOM 767 N N . VAL A 1 96 ? 10.742 -26.344 -0.054 1 91.75 96 VAL A N 1
ATOM 768 C CA . VAL A 1 96 ? 10.867 -26.25 1.396 1 91.75 96 VAL A CA 1
ATOM 769 C C . VAL A 1 96 ? 9.797 -25.312 1.951 1 91.75 96 VAL A C 1
ATOM 771 O O . VAL A 1 96 ? 9.273 -25.531 3.047 1 91.75 96 VAL A O 1
ATOM 774 N N . THR A 1 97 ? 9.5 -24.266 1.188 1 92.94 97 THR A N 1
ATOM 775 C CA . THR A 1 97 ? 8.477 -23.328 1.633 1 92.94 97 THR A CA 1
ATOM 776 C C . THR A 1 97 ? 7.105 -24 1.666 1 92.94 97 THR A C 1
ATOM 778 O O . THR A 1 97 ? 6.301 -23.75 2.561 1 92.94 97 THR A O 1
ATOM 781 N N . ALA A 1 98 ? 6.852 -24.844 0.692 1 93.31 98 ALA A N 1
ATOM 782 C CA . ALA A 1 98 ? 5.598 -25.594 0.701 1 93.31 98 ALA A CA 1
ATOM 783 C C . ALA A 1 98 ? 5.523 -26.516 1.909 1 93.31 98 ALA A C 1
ATOM 785 O O . ALA A 1 98 ? 4.477 -26.625 2.551 1 93.31 98 ALA A O 1
ATOM 786 N N . LEU A 1 99 ? 6.629 -27.172 2.23 1 94.88 99 LEU A N 1
ATOM 787 C CA . LEU A 1 99 ? 6.676 -28.062 3.385 1 94.88 99 LEU A CA 1
ATOM 788 C C . LEU A 1 99 ? 6.527 -27.266 4.684 1 94.88 99 LEU A C 1
ATOM 790 O O . LEU A 1 99 ? 5.879 -27.734 5.625 1 94.88 99 LEU A O 1
ATOM 794 N N . LEU A 1 100 ? 7.133 -26.125 4.68 1 95.56 100 LEU A N 1
ATOM 795 C CA . LEU A 1 100 ? 6.996 -25.266 5.852 1 95.56 100 LEU A CA 1
ATOM 796 C C . LEU A 1 100 ? 5.539 -24.875 6.07 1 95.56 100 LEU A C 1
ATOM 798 O O . LEU A 1 100 ? 5.082 -24.781 7.215 1 95.56 100 LEU A O 1
ATOM 802 N N . PHE A 1 101 ? 4.789 -24.656 5.031 1 96.38 101 PHE A N 1
ATOM 803 C CA . PHE A 1 101 ? 3.379 -24.297 5.125 1 96.38 101 PHE A CA 1
ATOM 804 C C . PHE A 1 101 ? 2.574 -25.438 5.727 1 96.38 101 PHE A C 1
ATOM 806 O O . PHE A 1 101 ? 1.729 -25.219 6.598 1 96.38 101 PHE A O 1
ATOM 813 N N . PHE A 1 102 ? 2.855 -26.656 5.297 1 96.88 102 PHE A N 1
ATOM 814 C CA . PHE A 1 102 ? 2.166 -27.812 5.832 1 96.88 102 PHE A CA 1
ATOM 815 C C . PHE A 1 102 ? 2.537 -28.047 7.293 1 96.88 102 PHE A C 1
ATOM 817 O O . PHE A 1 102 ? 1.688 -28.406 8.109 1 96.88 102 PHE A O 1
ATOM 824 N N . LYS A 1 103 ? 3.758 -27.812 7.594 1 96.25 103 LYS A N 1
ATOM 825 C CA . LYS A 1 103 ? 4.203 -27.953 8.977 1 96.25 103 LYS A CA 1
ATOM 826 C C . LYS A 1 103 ? 3.533 -26.922 9.883 1 96.25 103 LYS A C 1
ATOM 828 O O . LYS A 1 103 ? 3.127 -27.234 11 1 96.25 103 LYS A O 1
ATOM 833 N N . MET A 1 104 ? 3.426 -25.734 9.391 1 96.56 104 MET A N 1
ATOM 8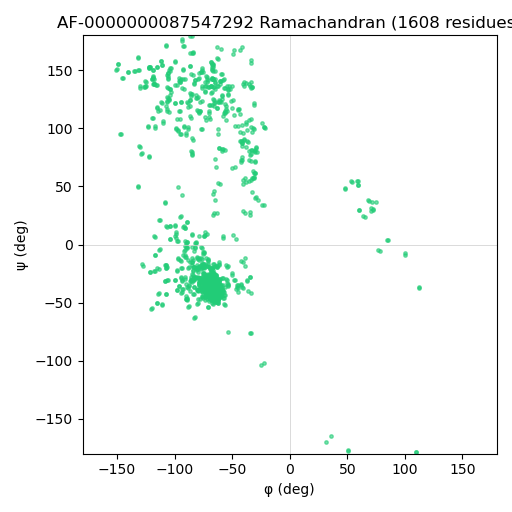34 C CA . MET A 1 104 ? 2.764 -24.672 10.141 1 96.56 104 MET A CA 1
ATOM 835 C C . MET A 1 104 ? 1.294 -25 10.367 1 96.56 104 MET A C 1
ATOM 837 O O . MET A 1 104 ? 0.788 -24.859 11.484 1 96.56 104 MET A O 1
ATOM 841 N N . GLY A 1 105 ? 0.641 -25.453 9.273 1 96.81 105 GLY A N 1
ATOM 842 C CA . GLY A 1 105 ? -0.752 -25.844 9.422 1 96.81 105 GLY A CA 1
ATOM 843 C C . GLY A 1 105 ? -0.952 -26.984 10.406 1 96.81 105 GLY A C 1
ATOM 844 O O . GLY A 1 105 ? -1.897 -26.969 11.195 1 96.81 105 GLY A O 1
ATOM 845 N N . PHE A 1 106 ? -0.062 -27.938 10.406 1 97.38 106 PHE A N 1
ATOM 846 C CA . PHE A 1 106 ? -0.143 -29.078 11.297 1 97.38 106 PHE A CA 1
ATOM 847 C C . PHE A 1 106 ? 0.028 -28.656 12.75 1 97.38 106 PHE A C 1
ATOM 849 O O . PHE A 1 106 ? -0.748 -29.062 13.617 1 97.38 106 PHE A O 1
ATOM 856 N N . MET A 1 107 ? 1.014 -27.844 13.023 1 97 107 MET A N 1
ATOM 857 C CA . MET A 1 107 ? 1.289 -27.391 14.383 1 97 107 MET A CA 1
ATOM 858 C C . MET A 1 107 ? 0.138 -26.547 14.922 1 97 107 MET A C 1
ATOM 860 O O . MET A 1 107 ? -0.281 -26.719 16.062 1 97 107 MET A O 1
ATOM 864 N N . TYR A 1 108 ? -0.368 -25.656 14.102 1 97.31 108 TYR A N 1
ATOM 865 C CA . TYR A 1 108 ? -1.477 -24.797 14.516 1 97.31 108 TYR A CA 1
ATOM 866 C C . TYR A 1 108 ? -2.713 -25.625 14.836 1 97.31 108 TYR A C 1
ATOM 868 O O . TYR A 1 108 ? -3.32 -25.469 15.898 1 97.31 108 TYR A O 1
ATOM 876 N N . LEU A 1 109 ? -3.094 -26.516 13.938 1 97.44 109 LEU A N 1
ATOM 877 C CA . LEU A 1 109 ? -4.328 -27.281 14.102 1 97.44 109 LEU A CA 1
ATOM 878 C C . LEU A 1 109 ? -4.18 -28.344 15.188 1 97.44 109 LEU A C 1
ATOM 880 O O . LEU A 1 109 ? -5.164 -28.703 15.836 1 97.44 109 LEU A O 1
ATOM 884 N N . THR A 1 110 ? -2.969 -28.828 15.461 1 97.06 110 THR A N 1
ATOM 885 C CA . THR A 1 110 ? -2.748 -29.75 16.578 1 97.06 110 THR A CA 1
ATOM 886 C C . THR A 1 110 ? -2.947 -29.031 17.906 1 97.06 110 THR A C 1
ATOM 888 O O . THR A 1 110 ? -3.613 -29.562 18.797 1 97.06 110 THR A O 1
ATOM 891 N N . LEU A 1 111 ? -2.424 -27.812 18.016 1 96.75 111 LEU A N 1
ATOM 892 C CA . LEU A 1 111 ? -2.57 -27.047 19.25 1 96.75 111 LEU A CA 1
ATOM 893 C C . LEU A 1 111 ? -4.027 -26.656 19.469 1 96.75 111 LEU A C 1
ATOM 895 O O . LEU A 1 111 ? -4.52 -26.688 20.594 1 96.75 111 LEU A O 1
ATOM 899 N N . THR A 1 112 ? -4.707 -26.281 18.406 1 96.31 112 THR A N 1
ATOM 900 C CA . THR A 1 112 ? -6.113 -25.922 18.531 1 96.31 112 THR A CA 1
ATOM 901 C C . THR A 1 112 ? -6.961 -27.156 18.828 1 96.31 112 THR A C 1
ATOM 903 O O . THR A 1 112 ? -8 -27.062 19.484 1 96.31 112 THR A O 1
ATOM 906 N N . SER A 1 113 ? -6.547 -28.344 18.328 1 96.25 113 SER A N 1
ATOM 907 C CA . SER A 1 113 ? -7.254 -29.594 18.609 1 96.25 113 SER A CA 1
ATOM 908 C C . SER A 1 113 ? -7.164 -29.938 20.094 1 96.25 113 SER A C 1
ATOM 910 O O . SER A 1 113 ? -8.133 -30.438 20.688 1 96.25 113 SER A O 1
ATOM 912 N N . ILE A 1 114 ? -6.098 -29.672 20.703 1 95.31 114 ILE A N 1
ATOM 913 C CA . ILE A 1 114 ? -5.941 -29.938 22.141 1 95.31 114 ILE A CA 1
ATOM 914 C C . ILE A 1 114 ? -6.895 -29.047 22.922 1 95.31 114 ILE A C 1
ATOM 916 O O . ILE A 1 114 ? -7.562 -29.516 23.859 1 95.31 114 ILE A O 1
ATOM 920 N N . TRP A 1 115 ? -6.973 -27.781 22.516 1 94.06 115 TRP A N 1
ATOM 921 C CA . TRP A 1 115 ? -7.914 -26.859 23.156 1 94.06 115 TRP A CA 1
ATOM 922 C C . TRP A 1 115 ? -9.352 -27.312 22.922 1 94.06 115 TRP A C 1
ATOM 924 O O . TRP A 1 115 ? -10.18 -27.266 23.828 1 94.06 115 TRP A O 1
ATOM 934 N N . ALA A 1 116 ? -9.641 -27.766 21.719 1 93.12 116 ALA A N 1
ATOM 935 C CA . ALA A 1 116 ? -11 -28.188 21.375 1 93.12 116 ALA A CA 1
ATOM 936 C C . ALA A 1 116 ? -11.398 -29.438 22.141 1 93.12 116 ALA A C 1
ATOM 938 O O . ALA A 1 116 ? -12.508 -29.531 22.656 1 93.12 116 ALA A O 1
ATOM 939 N N . LEU A 1 117 ? -10.539 -30.438 22.391 1 91.31 117 LEU A N 1
ATOM 940 C CA . LEU A 1 117 ? -10.836 -31.719 23.016 1 91.31 117 LEU A CA 1
ATOM 941 C C . LEU A 1 117 ? -10.945 -31.594 24.531 1 91.31 117 LEU A C 1
ATOM 943 O O . LEU A 1 117 ? -11.797 -32.25 25.141 1 91.31 117 LEU A O 1
ATOM 947 N N . PHE A 1 118 ? -10.242 -30.656 25.109 1 90.25 118 PHE A N 1
ATOM 948 C CA . PHE A 1 118 ? -10.156 -30.656 26.562 1 90.25 118 PHE A CA 1
ATOM 949 C C . PHE A 1 118 ? -10.984 -29.516 27.156 1 90.25 118 PHE A C 1
ATOM 951 O O . PHE A 1 118 ? -11.344 -29.562 28.344 1 90.25 118 PHE A O 1
ATOM 958 N N . VAL A 1 119 ? -11.266 -28.531 26.359 1 90.38 119 VAL A N 1
ATOM 959 C CA . VAL A 1 119 ? -11.977 -27.391 26.938 1 90.38 119 VAL A CA 1
ATOM 960 C C . VAL A 1 119 ? -13.312 -27.188 26.234 1 90.38 119 VAL A C 1
ATOM 962 O O . VAL A 1 119 ? -14.375 -27.281 26.859 1 90.38 119 VAL A O 1
ATOM 965 N N . LEU A 1 120 ? -13.281 -27.047 24.891 1 89.25 120 LEU A N 1
ATOM 966 C CA . LEU A 1 120 ? -14.477 -26.641 24.156 1 89.25 120 LEU A CA 1
ATOM 967 C C . LEU A 1 120 ? -15.508 -27.766 24.125 1 89.25 120 LEU A C 1
ATOM 969 O O . LEU A 1 120 ? -16.672 -27.547 24.453 1 89.25 120 LEU A O 1
ATOM 973 N N . MET A 1 121 ? -15.133 -29.016 23.812 1 88.25 121 MET A N 1
ATOM 974 C CA . MET A 1 121 ? -16.078 -30.125 23.656 1 88.25 121 MET A CA 1
ATOM 975 C C . MET A 1 121 ? -16.703 -30.5 25 1 88.25 121 MET A C 1
ATOM 977 O O . MET A 1 121 ? -17.922 -30.656 25.078 1 88.25 121 MET A O 1
ATOM 981 N N . PRO A 1 122 ? -15.945 -30.531 26.031 1 86.44 122 PRO A N 1
ATOM 982 C CA . PRO A 1 122 ? -16.578 -30.828 27.312 1 86.44 122 PRO A CA 1
ATOM 983 C C . PRO A 1 122 ? -17.516 -29.734 27.797 1 86.44 122 PRO A C 1
ATOM 985 O O . PRO A 1 122 ? -18.547 -30.031 28.391 1 86.44 122 PRO A O 1
ATOM 988 N N . VAL A 1 123 ? -17.188 -28.547 27.531 1 85.56 123 VAL A N 1
ATOM 989 C CA . VAL A 1 123 ? -18.047 -27.438 27.953 1 85.56 123 VAL A CA 1
ATOM 990 C C . VAL A 1 123 ? -19.328 -27.453 27.141 1 85.56 123 VAL A C 1
ATOM 992 O O . VAL A 1 123 ? -20.422 -27.234 27.672 1 85.56 123 VAL A O 1
ATOM 995 N N . HIS A 1 124 ? -19.188 -27.719 25.828 1 83.62 124 HIS A N 1
ATOM 996 C CA . HIS A 1 124 ? -20.375 -27.828 25 1 83.62 124 HIS A CA 1
ATOM 997 C C . HIS A 1 124 ? -21.266 -28.984 25.438 1 83.62 124 HIS A C 1
ATOM 999 O O . HIS A 1 124 ? -22.484 -28.859 25.469 1 83.62 124 HIS A O 1
ATOM 1005 N N . PHE A 1 125 ? -20.562 -30.109 25.797 1 79.75 125 PHE A N 1
ATOM 1006 C CA . PHE A 1 125 ? -21.297 -31.281 26.219 1 79.75 125 PHE A CA 1
ATOM 1007 C C . PHE A 1 125 ? -21.969 -31.047 27.562 1 79.75 125 PHE A C 1
ATOM 1009 O O . PHE A 1 125 ? -23.094 -31.5 27.797 1 79.75 125 PHE A O 1
ATOM 1016 N N . TYR A 1 126 ? -21.25 -30.375 28.344 1 77.5 126 TYR A N 1
ATOM 1017 C CA . TYR A 1 126 ? -21.797 -30.094 29.672 1 77.5 126 TYR A CA 1
ATOM 1018 C C . TYR A 1 126 ? -22.984 -29.156 29.594 1 77.5 126 TYR A C 1
ATOM 1020 O O . TYR A 1 126 ? -23.969 -29.312 30.312 1 77.5 126 TYR A O 1
ATOM 1028 N N . THR A 1 127 ? -22.922 -28.234 28.688 1 74.81 127 THR A N 1
ATOM 1029 C CA . THR A 1 127 ? -23.969 -27.219 28.656 1 74.81 127 THR A CA 1
ATOM 1030 C C . THR A 1 127 ? -25.125 -27.656 27.75 1 74.81 127 THR A C 1
ATOM 1032 O O . THR A 1 127 ? -26.297 -27.516 28.125 1 74.81 127 THR A O 1
ATOM 1035 N N . ASN A 1 128 ? -24.844 -28.141 26.547 1 71.44 128 ASN A N 1
ATOM 1036 C CA . ASN A 1 128 ? -25.891 -28.406 25.562 1 71.44 128 ASN A CA 1
ATOM 1037 C C . ASN A 1 128 ? -26.047 -29.891 25.297 1 71.44 128 ASN A C 1
ATOM 1039 O O . ASN A 1 128 ? -26.984 -30.312 24.609 1 71.44 128 ASN A O 1
ATOM 1043 N N . GLY A 1 129 ? -25.266 -30.781 25.844 1 67.94 129 GLY A N 1
ATOM 1044 C CA . GLY A 1 129 ? -25.344 -32.219 25.641 1 67.94 129 GLY A CA 1
ATOM 1045 C C . GLY A 1 129 ? -24.766 -32.656 24.312 1 67.94 129 GLY A C 1
ATOM 1046 O O . GLY A 1 129 ? -24.844 -33.844 23.969 1 67.94 129 GLY A O 1
ATOM 1047 N N . TRP A 1 130 ? -24.391 -31.594 23.531 1 73 130 TRP A N 1
ATOM 1048 C CA . TRP A 1 130 ? -23.812 -31.906 22.234 1 73 130 TRP A CA 1
ATOM 1049 C C . TRP A 1 130 ? -22.422 -31.312 22.094 1 73 130 TRP A C 1
ATOM 1051 O O . TRP A 1 130 ? -22.109 -30.297 22.75 1 73 130 TRP A O 1
ATOM 1061 N N . VAL A 1 131 ? -21.656 -31.906 21.328 1 72.75 131 VAL A N 1
ATOM 1062 C CA . VAL A 1 131 ? -20.266 -31.531 21.219 1 72.75 131 VAL A CA 1
ATOM 1063 C C . VAL A 1 131 ? -20.125 -30.312 20.312 1 72.75 131 VAL A C 1
ATOM 1065 O O . VAL A 1 131 ? -19.188 -29.516 20.453 1 72.75 131 VAL A O 1
ATOM 1068 N N . ASP A 1 132 ? -21.156 -30.016 19.5 1 76.25 132 ASP A N 1
ATOM 1069 C CA . ASP A 1 132 ? -21.062 -28.922 18.547 1 76.25 132 ASP A CA 1
ATOM 1070 C C . ASP A 1 132 ? -21.438 -27.594 19.219 1 76.25 132 ASP A C 1
ATOM 1072 O O . ASP A 1 132 ? -22.078 -27.578 20.266 1 76.25 132 ASP A O 1
ATOM 1076 N N . GLY A 1 133 ? -20.844 -26.469 18.844 1 67.12 133 GLY A N 1
ATOM 1077 C CA . GLY A 1 133 ? -21.016 -25.156 19.453 1 67.12 133 GLY A CA 1
ATOM 1078 C C . GLY A 1 133 ? -22.359 -24.516 19.109 1 67.12 133 GLY A C 1
ATOM 1079 O O . GLY A 1 133 ? -22.484 -23.297 19.141 1 67.12 133 GLY A O 1
ATOM 1080 N N . VAL A 1 134 ? -23.281 -25.281 18.5 1 66.75 134 VAL A N 1
ATOM 1081 C CA . VAL A 1 134 ? -24.625 -24.75 18.234 1 66.75 134 VAL A CA 1
ATOM 1082 C C . VAL A 1 134 ? -25.656 -25.469 19.094 1 66.75 134 VAL A C 1
ATOM 1084 O O . VAL A 1 134 ? -25.609 -26.688 19.25 1 66.75 134 VAL A O 1
ATOM 1087 N N . LYS A 1 135 ? -26.422 -24.656 19.938 1 60.5 135 LYS A N 1
ATOM 1088 C CA . LYS A 1 135 ? -27.453 -25.234 20.797 1 60.5 135 LYS A CA 1
ATOM 1089 C C . LYS A 1 135 ? -28.438 -26.062 19.969 1 60.5 135 LYS A C 1
ATOM 1091 O O . LYS A 1 135 ? -28.75 -25.719 18.828 1 60.5 135 LYS A O 1
ATOM 1096 N N . PRO A 1 136 ? -28.766 -27.266 20.562 1 52.31 136 PRO A N 1
ATOM 1097 C CA . PRO A 1 136 ? -29.781 -28.094 19.891 1 52.31 136 PRO A CA 1
ATOM 1098 C C . PRO A 1 136 ? -31.094 -27.344 19.672 1 52.31 136 PRO A C 1
ATOM 1100 O O . PRO A 1 136 ? -31.531 -26.594 20.531 1 52.31 136 PRO A O 1
ATOM 1103 N N . GLY A 1 137 ? -31.625 -27 18.438 1 46.97 137 GLY A N 1
ATOM 1104 C CA . GLY A 1 137 ? -32.812 -26.266 18.094 1 46.97 137 GLY A CA 1
ATOM 1105 C C . GLY A 1 137 ? -32.531 -24.922 17.453 1 46.97 137 GLY A C 1
ATOM 1106 O O . GLY A 1 137 ? -33.438 -24.266 16.938 1 46.97 137 GLY A O 1
ATOM 1107 N N . GLU A 1 138 ? -31.594 -24.344 17.875 1 49.44 138 GLU A N 1
ATOM 1108 C CA . GLU A 1 138 ? -31.234 -23.047 17.312 1 49.44 138 GLU A CA 1
ATOM 1109 C C . GLU A 1 138 ? -30.969 -23.156 15.812 1 49.44 138 GLU A C 1
ATOM 1111 O O . GLU A 1 138 ? -30.453 -22.203 15.195 1 49.44 138 GLU A O 1
ATOM 1116 N N . SER A 1 139 ? -31.172 -24.188 15.281 1 43.19 139 SER A N 1
ATOM 1117 C CA . SER A 1 139 ? -31 -24.172 13.828 1 43.19 139 SER A CA 1
ATOM 1118 C C . SER A 1 139 ? -31.984 -23.203 13.18 1 43.19 139 SER A C 1
ATOM 1120 O O . SER A 1 139 ? -33.188 -23.328 13.344 1 43.19 139 SER A O 1
ATOM 1122 N N . PHE A 1 140 ? -31.781 -21.953 13.094 1 39.78 140 PHE A N 1
ATOM 1123 C CA . PHE A 1 140 ? -32.625 -20.875 12.586 1 39.78 140 PHE A CA 1
ATOM 1124 C C . PHE A 1 140 ? -33.469 -21.359 11.406 1 39.78 140 PHE A C 1
ATOM 1126 O O . PHE A 1 140 ? -34.438 -20.703 11.039 1 39.78 140 PHE A O 1
ATOM 1133 N N . GLY A 1 141 ? -33.156 -22.25 10.648 1 35.16 141 GLY A N 1
ATOM 1134 C CA . GLY A 1 141 ? -34.031 -22.625 9.547 1 35.16 141 GLY A CA 1
ATOM 1135 C C . GLY A 1 141 ? -35.312 -23.2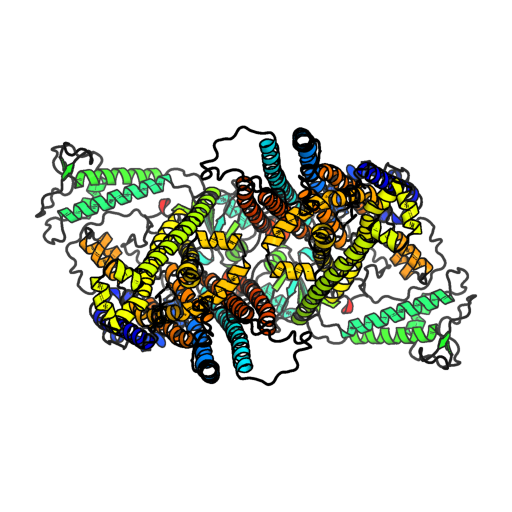81 10.008 1 35.16 141 GLY A C 1
ATOM 1136 O O . GLY A 1 141 ? -36.219 -23.5 9.203 1 35.16 141 GLY A O 1
ATOM 1137 N N . ASP A 1 142 ? -35.375 -24.062 11.062 1 31.44 142 ASP A N 1
ATOM 1138 C CA . ASP A 1 142 ? -36.594 -24.812 11.352 1 31.44 142 ASP A CA 1
ATOM 1139 C C . ASP A 1 142 ? -37.656 -23.891 11.953 1 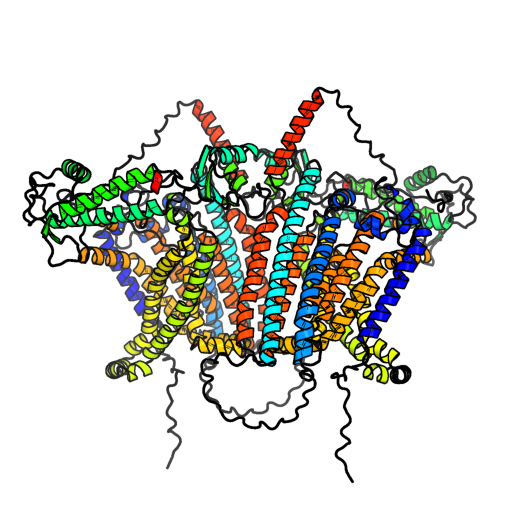31.44 142 ASP A C 1
ATOM 1141 O O . ASP A 1 142 ? -38.688 -24.359 12.477 1 31.44 142 ASP A O 1
ATOM 1145 N N . SER A 1 143 ? -37.5 -22.766 12.539 1 29.38 143 SER A N 1
ATOM 1146 C CA . SER A 1 143 ? -38.688 -22.016 12.953 1 29.38 143 SER A CA 1
ATOM 1147 C C . SER A 1 143 ? -39.594 -21.719 11.773 1 29.38 143 SER A C 1
ATOM 1149 O O . SER A 1 143 ? -39.25 -20.953 10.875 1 29.38 143 SER A O 1
ATOM 1151 N N . ILE A 1 144 ? -40.469 -22.594 11.297 1 27.08 144 ILE A N 1
ATOM 1152 C CA . ILE A 1 144 ? -41.812 -22.234 10.945 1 27.08 144 ILE A CA 1
ATOM 1153 C C . ILE A 1 144 ? -42.344 -21.141 11.898 1 27.08 144 ILE A C 1
ATOM 1155 O O . ILE A 1 144 ? -42.031 -21.172 13.094 1 27.08 144 ILE A O 1
ATOM 1159 N N . PHE A 1 145 ? -43 -20.125 11.43 1 27.77 145 PHE A N 1
ATOM 1160 C CA . PHE A 1 145 ? -43.844 -19.125 12.062 1 27.77 145 PHE A CA 1
ATOM 1161 C C . PHE A 1 145 ? -44.625 -19.734 13.234 1 27.77 145 PHE A C 1
ATOM 1163 O O . PHE A 1 145 ? -45.75 -20.219 13.062 1 27.77 145 PHE A O 1
ATOM 1170 N N . TYR A 1 146 ? -44.25 -20.688 13.898 1 25.58 146 TYR A N 1
ATOM 1171 C CA . TYR A 1 146 ? -45.219 -20.719 15.008 1 25.58 146 TYR A CA 1
ATOM 1172 C C . TYR A 1 146 ? -45.219 -19.375 15.734 1 25.58 146 TYR A C 1
ATOM 1174 O O . TYR A 1 146 ? -44.188 -18.781 15.992 1 25.58 146 TYR A O 1
ATOM 1182 N N . PRO A 1 147 ? -46.438 -18.609 15.617 1 27.02 147 PRO A N 1
ATOM 1183 C CA . PRO A 1 147 ? -46.719 -17.469 16.5 1 27.02 147 PRO A CA 1
ATOM 1184 C C . PRO A 1 147 ? -46.312 -17.734 17.953 1 27.02 147 PRO A C 1
ATOM 1186 O O . PRO A 1 147 ? -46.875 -18.609 18.609 1 27.02 147 PRO A O 1
ATOM 1189 N N . MET A 1 148 ? -45.188 -18.125 18.219 1 26.12 148 MET A N 1
ATOM 1190 C CA . MET A 1 148 ? -45.094 -18.062 19.688 1 26.12 148 MET A CA 1
ATOM 1191 C C . MET A 1 148 ? -45.812 -16.828 20.219 1 26.12 148 MET A C 1
ATOM 1193 O O . MET A 1 148 ? -45.562 -15.719 19.719 1 26.12 148 MET A O 1
ATOM 1197 N N . ARG A 1 149 ? -46.938 -17.031 20.75 1 26.45 149 ARG A N 1
ATOM 1198 C CA . ARG A 1 149 ? -47.562 -16.078 21.656 1 26.45 149 ARG A CA 1
ATOM 1199 C C . ARG A 1 149 ? -46.5 -15.312 22.469 1 26.45 149 ARG A C 1
ATOM 1201 O O . ARG A 1 149 ? -45.688 -15.914 23.141 1 26.45 149 ARG A O 1
ATOM 1208 N N . ARG A 1 150 ? -46.219 -14.102 22.047 1 27.2 150 ARG A N 1
ATOM 1209 C CA . ARG A 1 150 ? -45.562 -13.07 22.844 1 27.2 150 ARG A CA 1
ATOM 1210 C C . ARG A 1 150 ? -46 -13.18 24.312 1 27.2 150 ARG A C 1
ATOM 1212 O O . ARG A 1 150 ? -47.125 -12.805 24.672 1 27.2 150 ARG A O 1
ATOM 1219 N N . LEU A 1 151 ? -45.875 -14.281 24.938 1 25.98 151 LEU A N 1
ATOM 1220 C CA . LEU A 1 151 ? -46.094 -13.883 26.328 1 25.98 151 LEU A CA 1
ATOM 1221 C C . LEU A 1 151 ? -45.312 -12.609 26.641 1 25.98 151 LEU A C 1
ATOM 1223 O O . LEU A 1 151 ? -44.094 -12.523 26.375 1 25.98 151 LEU A O 1
ATOM 1227 N N . ARG A 1 152 ? -45.969 -11.461 26.672 1 27.22 152 ARG A N 1
ATOM 1228 C CA . ARG A 1 152 ? -45.688 -10.117 27.172 1 27.22 152 ARG A CA 1
ATOM 1229 C C . ARG A 1 152 ? -44.75 -10.172 28.375 1 27.22 152 ARG A C 1
ATOM 1231 O O . ARG A 1 152 ? -45.125 -10.602 29.453 1 27.22 152 ARG A O 1
ATOM 1238 N N . LYS A 1 153 ? -43.531 -10.664 28.312 1 30.12 153 LYS A N 1
ATOM 1239 C CA . LYS A 1 153 ? -42.906 -10.305 29.578 1 30.12 153 LYS A CA 1
ATOM 1240 C C . LYS A 1 153 ? -43.094 -8.82 29.891 1 30.12 153 LYS A C 1
ATOM 1242 O O . LYS A 1 153 ? -43.094 -7.984 28.984 1 30.12 153 LYS A O 1
ATOM 1247 N N . PRO A 1 154 ? -43.625 -8.445 30.969 1 27.31 154 PRO A N 1
ATOM 1248 C CA . PRO A 1 154 ? -43.75 -7.047 31.391 1 27.31 154 PRO A CA 1
ATOM 1249 C C . PRO A 1 154 ? -42.5 -6.223 31.062 1 27.31 154 PRO A C 1
ATOM 1251 O O . PRO A 1 154 ? -41.406 -6.781 30.922 1 27.31 154 PRO A O 1
ATOM 1254 N N . LYS A 1 155 ? -42.594 -4.977 30.609 1 31.61 155 LYS A N 1
ATOM 1255 C CA . LYS A 1 155 ? -41.719 -3.844 30.422 1 31.61 155 LYS A CA 1
ATOM 1256 C C . LYS A 1 155 ? -40.594 -3.83 31.469 1 31.61 155 LYS A C 1
ATOM 1258 O O . LYS A 1 155 ? -40.781 -3.301 32.562 1 31.61 155 LYS A O 1
ATOM 1263 N N . GLU A 1 156 ? -39.969 -4.945 31.859 1 30.39 156 GLU A N 1
ATOM 1264 C CA . GLU A 1 156 ? -39.062 -4.652 32.969 1 30.39 156 GLU A CA 1
ATOM 1265 C C . GLU A 1 156 ? -38.156 -3.457 32.656 1 30.39 156 GLU A C 1
ATOM 1267 O O . GLU A 1 156 ? -37.906 -3.17 31.469 1 30.39 156 GLU A O 1
ATOM 1272 N N . PRO A 1 157 ? -37.938 -2.492 33.594 1 29.88 157 PRO A N 1
ATOM 1273 C CA . PRO A 1 157 ? -37.281 -1.186 33.562 1 29.88 157 PRO A CA 1
ATOM 1274 C C . PRO A 1 157 ? -35.969 -1.206 32.781 1 29.88 157 PRO A C 1
ATOM 1276 O O . PRO A 1 157 ? -35.438 -2.279 32.5 1 29.88 157 PRO A O 1
ATOM 1279 N N . LEU A 1 158 ? -35.469 -0.037 32.5 1 30.66 158 LEU A N 1
ATOM 1280 C CA . LEU A 1 158 ? -34.25 0.451 31.828 1 30.66 158 LEU A CA 1
ATOM 1281 C C . LEU A 1 158 ? -33.062 -0.419 32.156 1 30.66 158 LEU A C 1
ATOM 1283 O O . LEU A 1 158 ? -32.781 -0.688 33.344 1 30.66 158 LEU A O 1
ATOM 1287 N N . PRO A 1 159 ? -32.688 -1.334 31.328 1 33.81 159 PRO A N 1
ATOM 1288 C CA . PRO A 1 159 ? -31.641 -2.314 31.641 1 33.81 159 PRO A CA 1
ATOM 1289 C C . PRO A 1 159 ? -30.453 -1.698 32.375 1 33.81 159 PRO A C 1
ATOM 1291 O O . PRO A 1 159 ? -29.797 -0.799 31.859 1 33.81 159 PRO A O 1
ATOM 1294 N N . LEU A 1 160 ? -30.609 -1.378 33.75 1 28.86 160 LEU A N 1
ATOM 1295 C CA . LEU A 1 160 ? -29.516 -1.021 34.656 1 28.86 160 LEU A CA 1
ATOM 1296 C C . LEU A 1 160 ? -28.234 -1.772 34.281 1 28.86 160 LEU A C 1
ATOM 1298 O O . LEU A 1 160 ? -28.297 -2.832 33.656 1 28.86 160 LEU A O 1
ATOM 1302 N N . LEU A 1 161 ? -27.078 -1.176 34.688 1 32.19 161 LEU A N 1
ATOM 1303 C CA . LEU A 1 161 ? -25.703 -1.672 34.562 1 32.19 161 LEU A CA 1
ATOM 1304 C C . LEU A 1 161 ? -25.641 -3.156 34.875 1 32.19 161 LEU A C 1
ATOM 1306 O O . LEU A 1 161 ? -26.047 -3.57 35.969 1 32.19 161 LEU A O 1
ATOM 1310 N N . PRO A 1 162 ? -25.812 -4.066 33.938 1 35 162 PRO A N 1
ATOM 1311 C CA . PRO A 1 162 ? -25.906 -5.504 34.219 1 35 162 PRO A CA 1
ATOM 1312 C C . PRO A 1 162 ? -24.969 -5.938 35.344 1 35 162 PRO A C 1
ATOM 1314 O O . PRO A 1 162 ? -23.781 -5.574 35.344 1 35 162 PRO A O 1
ATOM 1317 N N . LEU A 1 163 ? -25.422 -5.898 36.625 1 32.31 163 LEU A N 1
ATOM 1318 C CA . LEU A 1 163 ? -24.734 -6.551 37.719 1 32.31 163 LEU A CA 1
ATOM 1319 C C . LEU A 1 163 ? -24.047 -7.836 37.25 1 32.31 163 LEU A C 1
ATOM 1321 O O . LEU A 1 163 ? -24.5 -8.469 36.312 1 32.31 163 LEU A O 1
ATOM 1325 N N . PRO A 1 164 ? -22.719 -8.094 37.688 1 35.91 164 PRO A N 1
ATOM 1326 C CA . PRO A 1 164 ? -21.969 -9.336 37.5 1 35.91 164 PRO A CA 1
ATOM 1327 C C . PRO A 1 164 ? -22.844 -10.578 37.656 1 35.91 164 PRO A C 1
ATOM 1329 O O . PRO A 1 164 ? -23.297 -10.891 38.75 1 35.91 164 PRO A O 1
ATOM 1332 N N . THR A 1 165 ? -23.922 -10.719 36.969 1 37 165 THR A N 1
ATOM 1333 C CA . THR A 1 165 ? -24.844 -11.852 37.062 1 37 165 THR A CA 1
ATOM 1334 C C . THR A 1 165 ? -24.062 -13.156 37.25 1 37 165 THR A C 1
ATOM 1336 O O . THR A 1 165 ? -22.922 -13.273 36.812 1 37 165 THR A O 1
ATOM 1339 N N . ILE A 1 166 ? -24.5 -14.07 38.094 1 37.97 166 ILE A N 1
ATOM 1340 C CA . ILE A 1 166 ? -24.219 -15.461 38.406 1 37.97 166 ILE A CA 1
ATOM 1341 C C . ILE A 1 166 ? -23.828 -16.234 37.156 1 37.97 166 ILE A C 1
ATOM 1343 O O . ILE A 1 166 ? -24.531 -16.156 36.125 1 37.97 166 ILE A O 1
ATOM 1347 N N . VAL A 1 167 ? -22.547 -16.625 36.969 1 47.06 167 VAL A N 1
ATOM 1348 C CA . VAL A 1 167 ? -21.953 -17.516 35.969 1 47.06 167 VAL A CA 1
ATOM 1349 C C . VAL A 1 167 ? -22.953 -18.609 35.594 1 47.06 167 VAL A C 1
ATOM 1351 O O . VAL A 1 167 ? -23.203 -19.531 36.406 1 47.06 167 VAL A O 1
ATOM 1354 N N . THR A 1 168 ? -24.125 -18.359 35.125 1 58.84 168 THR A N 1
ATOM 1355 C CA . THR A 1 168 ? -25.062 -19.359 34.625 1 58.84 168 THR A CA 1
ATOM 1356 C C . THR A 1 168 ? -24.438 -20.156 33.469 1 58.84 168 THR A C 1
ATOM 1358 O O . THR A 1 168 ? -23.438 -19.75 32.875 1 58.84 168 THR A O 1
ATOM 1361 N N . ARG A 1 169 ? -24.812 -21.516 33.344 1 67.69 169 ARG A N 1
ATOM 1362 C CA . ARG A 1 169 ? -24.391 -22.453 32.281 1 67.69 169 ARG A CA 1
ATOM 1363 C C . ARG A 1 169 ? -24.297 -21.766 30.938 1 67.69 169 ARG A C 1
ATOM 1365 O O . ARG A 1 169 ? -23.375 -22.016 30.172 1 67.69 169 ARG A O 1
ATOM 1372 N N . ASP A 1 170 ? -25.172 -20.734 30.781 1 72.25 170 ASP A N 1
ATOM 1373 C CA . ASP A 1 170 ? -25.203 -20.062 29.484 1 72.25 170 ASP A CA 1
ATOM 1374 C C . ASP A 1 170 ? -24.062 -19.047 29.375 1 72.25 170 ASP A C 1
ATOM 1376 O O . ASP A 1 170 ? -23.484 -18.891 28.297 1 72.25 170 ASP A O 1
ATOM 1380 N N . THR A 1 171 ? -23.719 -18.562 30.516 1 76.56 171 THR A N 1
ATOM 1381 C CA . THR A 1 171 ? -22.625 -17.594 30.484 1 76.56 171 THR A CA 1
ATOM 1382 C C . THR A 1 171 ? -21.281 -18.297 30.266 1 76.56 171 THR A C 1
ATOM 1384 O O . THR A 1 171 ? -20.406 -17.766 29.609 1 76.56 171 THR A O 1
ATOM 1387 N N . LEU A 1 172 ? -21.25 -19.531 30.812 1 78.19 172 LEU A N 1
ATOM 1388 C CA . LEU A 1 172 ? -20.047 -20.312 30.594 1 78.19 172 LEU A CA 1
ATOM 1389 C C . LEU A 1 172 ? -19.891 -20.672 29.125 1 78.19 172 LEU A C 1
ATOM 1391 O O . LEU A 1 172 ? -18.781 -20.609 28.562 1 78.19 172 LEU A O 1
ATOM 1395 N N . TYR A 1 173 ? -20.969 -20.984 28.547 1 81.44 173 TYR A N 1
ATOM 1396 C CA . TYR A 1 173 ? -21 -21.344 27.125 1 81.44 173 TYR A CA 1
ATOM 1397 C C . TYR A 1 173 ? -20.594 -20.156 26.25 1 81.44 173 TYR A C 1
ATOM 1399 O O . TYR A 1 173 ? -19.719 -20.297 25.391 1 81.44 173 TYR A O 1
ATOM 1407 N N . GLU A 1 174 ? -21.031 -19.047 26.578 1 82.94 174 GLU A N 1
ATOM 1408 C CA . GLU A 1 174 ? -20.781 -17.859 25.766 1 82.94 174 GLU A CA 1
ATOM 1409 C C . GLU A 1 174 ? -19.359 -17.328 26 1 82.94 174 GLU A C 1
ATOM 1411 O O . GLU A 1 174 ? -18.688 -16.922 25.047 1 82.94 174 GLU A O 1
ATOM 1416 N N . ASN A 1 175 ? -18.953 -17.422 27.188 1 86.38 175 ASN A N 1
ATOM 1417 C CA . ASN A 1 175 ? -17.625 -16.906 27.516 1 86.38 175 ASN A CA 1
ATOM 1418 C C . ASN A 1 175 ? -16.516 -17.828 27 1 86.38 175 ASN A C 1
ATOM 1420 O O . ASN A 1 175 ? -15.438 -17.375 26.641 1 86.38 175 ASN A O 1
ATOM 1424 N N . THR A 1 176 ? -16.859 -19.078 27 1 88.44 176 THR A N 1
ATOM 1425 C CA . THR A 1 176 ? -15.867 -20.016 26.484 1 88.44 176 THR A CA 1
ATOM 1426 C C . THR A 1 176 ? -15.68 -19.828 24.984 1 88.44 176 THR A C 1
ATOM 1428 O O . THR A 1 176 ? -14.562 -19.938 24.484 1 88.44 176 THR A O 1
ATOM 1431 N N . GLN A 1 177 ? -16.734 -19.516 24.359 1 89.75 177 GLN A N 1
ATOM 1432 C CA . GLN A 1 177 ? -16.625 -19.281 22.922 1 89.75 177 GLN A CA 1
ATOM 1433 C C . GLN A 1 177 ? -15.867 -17.984 22.641 1 89.75 177 GLN A C 1
ATOM 1435 O O . GLN A 1 177 ? -15.109 -17.906 21.672 1 89.75 177 GLN A O 1
ATOM 1440 N N . LEU A 1 178 ? -16.031 -17.016 23.453 1 92.31 178 LEU A N 1
ATOM 1441 C CA . LEU A 1 178 ? -15.305 -15.758 23.297 1 92.31 178 LEU A CA 1
ATOM 1442 C C . LEU A 1 178 ? -13.82 -15.953 23.562 1 92.31 178 LEU A C 1
ATOM 1444 O O . LEU A 1 178 ? -12.984 -15.508 22.766 1 92.31 178 LEU A O 1
ATOM 1448 N N . VAL A 1 179 ? -13.539 -16.656 24.609 1 93.06 179 VAL A N 1
ATOM 1449 C CA . VAL A 1 179 ? -12.141 -16.906 24.953 1 93.06 179 VAL A CA 1
ATOM 1450 C C . VAL A 1 179 ? -11.477 -17.75 23.875 1 93.06 179 VAL A C 1
ATOM 1452 O O . VAL A 1 179 ? -10.312 -17.531 23.547 1 93.06 179 VAL A O 1
ATOM 1455 N N . SER A 1 180 ? -12.227 -18.688 23.344 1 94.38 180 SER A N 1
ATOM 1456 C CA . SER A 1 180 ? -11.68 -19.531 22.281 1 94.38 180 SER A CA 1
ATOM 1457 C C . SER A 1 180 ? -11.422 -18.719 21.016 1 94.38 180 SER A C 1
ATOM 1459 O O . SER A 1 180 ? -10.453 -18.969 20.297 1 94.38 180 SER A O 1
ATOM 1461 N N . THR A 1 181 ? -12.242 -17.703 20.75 1 95.06 181 THR A N 1
ATOM 1462 C CA . THR A 1 181 ? -12.031 -16.859 19.578 1 95.06 181 THR A CA 1
ATOM 1463 C C . THR A 1 181 ? -10.734 -16.062 19.719 1 95.06 181 THR A C 1
ATOM 1465 O O . THR A 1 181 ? -9.953 -15.961 18.781 1 95.06 181 THR A O 1
ATOM 1468 N N . PHE A 1 182 ? -10.508 -15.578 20.938 1 95.44 182 PHE A N 1
ATOM 1469 C CA . PHE A 1 182 ? -9.273 -14.836 21.188 1 95.44 182 PHE A CA 1
ATOM 1470 C C . PHE A 1 182 ? -8.07 -15.758 21.156 1 95.44 182 PHE A C 1
ATOM 1472 O O . PHE A 1 182 ? -7.043 -15.438 20.547 1 95.44 182 PHE A O 1
ATOM 1479 N N . ALA A 1 183 ? -8.219 -16.906 21.688 1 95.56 183 ALA A N 1
ATOM 1480 C CA . ALA A 1 183 ? -7.109 -17.844 21.766 1 95.56 183 ALA A CA 1
ATOM 1481 C C . ALA A 1 183 ? -6.723 -18.359 20.375 1 95.56 183 ALA A C 1
ATOM 1483 O O . ALA A 1 183 ? -5.539 -18.391 20.031 1 95.56 183 ALA A O 1
ATOM 1484 N N . TYR A 1 184 ? -7.73 -18.719 19.609 1 96.81 184 TYR A N 1
ATOM 1485 C CA . TYR A 1 184 ? -7.461 -19.219 18.266 1 96.81 184 TYR A CA 1
ATOM 1486 C C . TYR A 1 184 ? -6.871 -18.125 17.375 1 96.81 184 TYR A C 1
ATOM 1488 O O . TYR A 1 184 ? -5.961 -18.391 16.594 1 96.81 184 TYR A O 1
ATOM 1496 N N . SER A 1 185 ? -7.316 -16.906 17.484 1 97.19 185 SER A N 1
ATOM 1497 C CA . SER A 1 185 ? -6.816 -15.805 16.672 1 97.19 185 SER A CA 1
ATOM 1498 C C . SER A 1 185 ? -5.383 -15.438 17.047 1 97.19 185 SER A C 1
ATOM 1500 O O . SER A 1 185 ? -4.523 -15.305 16.172 1 97.19 185 SER A O 1
ATOM 1502 N N . LEU A 1 186 ? -5.09 -15.367 18.344 1 96.44 186 LEU A N 1
ATOM 1503 C CA . LEU A 1 186 ? -3.756 -15 18.797 1 96.44 186 LEU A CA 1
ATOM 1504 C C . LEU A 1 186 ? -2.752 -16.109 18.5 1 96.44 186 LEU A C 1
ATOM 1506 O O . LEU A 1 186 ? -1.604 -15.836 18.141 1 96.44 186 LEU A O 1
ATOM 1510 N N . LEU A 1 187 ? -3.232 -17.312 18.594 1 97 187 LEU A N 1
ATOM 1511 C CA . LEU A 1 187 ? -2.361 -18.438 18.266 1 97 187 LEU A CA 1
ATOM 1512 C C . LEU A 1 187 ? -2.041 -18.453 16.781 1 97 187 LEU A C 1
ATOM 1514 O O . LEU A 1 187 ? -0.905 -18.734 16.391 1 97 187 LEU A O 1
ATOM 1518 N N . ALA A 1 188 ? -3.023 -18.188 15.969 1 97.5 188 ALA A N 1
ATOM 1519 C CA . ALA A 1 188 ? -2.791 -18.141 14.523 1 97.5 188 ALA A CA 1
ATOM 1520 C C . ALA A 1 188 ? -1.79 -17.047 14.164 1 97.5 188 ALA A C 1
ATOM 1522 O O . ALA A 1 188 ? -0.879 -17.266 13.367 1 97.5 188 ALA A O 1
ATOM 1523 N N . MET A 1 189 ? -1.916 -15.898 14.789 1 97.19 189 MET A N 1
ATOM 1524 C CA . MET A 1 189 ? -1.003 -14.789 14.516 1 97.19 189 MET A CA 1
ATOM 1525 C C . MET A 1 189 ? 0.406 -15.117 15 1 97.19 189 MET A C 1
ATOM 1527 O O . MET A 1 189 ? 1.387 -14.805 14.32 1 97.19 189 MET A O 1
ATOM 1531 N N . PHE A 1 190 ? 0.451 -15.773 16.094 1 96.44 190 PHE A N 1
ATOM 1532 C CA . PHE A 1 190 ? 1.747 -16.156 16.656 1 96.44 190 PHE A CA 1
ATOM 1533 C C . PHE A 1 190 ? 2.436 -17.172 15.75 1 96.44 190 PHE A C 1
ATOM 1535 O O . PHE A 1 190 ? 3.627 -17.047 15.461 1 96.44 190 PHE A O 1
ATOM 1542 N N . MET A 1 191 ? 1.717 -18.125 15.297 1 96.5 191 MET A N 1
ATOM 1543 C CA . MET A 1 191 ? 2.281 -19.172 14.445 1 96.5 191 MET A CA 1
ATOM 1544 C C . MET A 1 191 ? 2.682 -18.609 13.086 1 96.5 191 MET A C 1
ATOM 1546 O O . MET A 1 191 ? 3.703 -19 12.523 1 96.5 191 MET A O 1
ATOM 1550 N N . LEU A 1 192 ? 1.911 -17.719 12.57 1 97.06 192 LEU A N 1
ATOM 1551 C CA . LEU A 1 192 ? 2.232 -17.094 11.289 1 97.06 192 LEU A CA 1
ATOM 1552 C C . LEU A 1 192 ? 3.492 -16.234 11.406 1 97.06 192 LEU A C 1
ATOM 1554 O O . LEU A 1 192 ? 4.332 -16.234 10.5 1 97.06 192 LEU A O 1
ATOM 1558 N N . TRP A 1 193 ? 3.676 -15.539 12.547 1 95.75 193 TRP A N 1
ATOM 1559 C CA . TRP A 1 193 ? 4.855 -14.719 12.781 1 95.75 193 TRP A CA 1
ATOM 1560 C C . TRP A 1 193 ? 6.109 -15.586 12.891 1 95.75 193 TRP A C 1
ATOM 1562 O O . TRP A 1 193 ? 7.133 -15.289 12.266 1 95.75 193 TRP A O 1
ATOM 1572 N N . ARG A 1 194 ? 5.98 -16.672 13.523 1 95.44 194 ARG A N 1
ATOM 1573 C CA . ARG A 1 194 ? 7.117 -17.562 13.703 1 95.44 194 ARG A CA 1
ATOM 1574 C C . ARG A 1 194 ? 7.484 -18.25 12.391 1 95.44 194 ARG A C 1
ATOM 1576 O O . ARG A 1 194 ? 8.664 -18.359 12.047 1 95.44 194 ARG A O 1
ATOM 1583 N N . ALA A 1 195 ? 6.492 -18.688 11.719 1 96 195 ALA A N 1
ATOM 1584 C CA . ALA A 1 195 ? 6.742 -19.359 10.445 1 96 195 ALA A CA 1
ATOM 1585 C C . ALA A 1 195 ? 7.359 -18.391 9.43 1 96 195 ALA A C 1
ATOM 1587 O O . ALA A 1 195 ? 8.211 -18.797 8.633 1 96 195 ALA A O 1
ATOM 1588 N N . TYR A 1 196 ? 6.93 -17.125 9.461 1 95.88 196 TYR A N 1
ATOM 1589 C CA . TYR A 1 196 ? 7.484 -16.141 8.531 1 95.88 196 TYR A CA 1
ATOM 1590 C C . TYR A 1 196 ? 8.953 -15.883 8.836 1 95.88 196 TYR A C 1
ATOM 1592 O O . TYR A 1 196 ? 9.758 -15.695 7.922 1 95.88 196 TYR A O 1
ATOM 1600 N N . ARG A 1 197 ? 9.352 -15.938 10.086 1 94.75 197 ARG A N 1
ATOM 1601 C CA . ARG A 1 197 ? 10.742 -15.742 10.477 1 94.75 197 ARG A CA 1
ATOM 1602 C C . ARG A 1 197 ? 11.617 -16.891 9.984 1 94.75 197 ARG A C 1
ATOM 1604 O O . ARG A 1 197 ? 12.734 -16.672 9.523 1 94.75 197 ARG A O 1
ATOM 1611 N N . VAL A 1 198 ? 11.078 -18.047 10.031 1 94 198 VAL A N 1
ATOM 1612 C CA . VAL A 1 198 ? 11.812 -19.219 9.547 1 94 198 VAL A CA 1
ATOM 1613 C C . VAL A 1 198 ? 11.961 -19.141 8.031 1 94 198 VAL A C 1
ATOM 1615 O O . VAL A 1 198 ? 13.031 -19.438 7.488 1 94 198 VAL A O 1
ATOM 1618 N N . PHE A 1 199 ? 10.969 -18.719 7.387 1 94.06 199 PHE A N 1
ATOM 1619 C CA . PHE A 1 199 ? 11.016 -18.562 5.938 1 94.06 199 PHE A CA 1
ATOM 1620 C C . PHE A 1 199 ? 12.102 -17.578 5.531 1 94.06 199 PHE A C 1
ATOM 1622 O O . PHE A 1 199 ? 12.844 -17.812 4.574 1 94.06 199 PHE A O 1
ATOM 1629 N N . ILE A 1 200 ? 12.18 -16.422 6.254 1 94.25 200 ILE A N 1
ATOM 1630 C CA . ILE A 1 200 ? 13.172 -15.406 5.926 1 94.25 200 ILE A CA 1
ATOM 1631 C C . ILE A 1 200 ? 14.578 -15.977 6.117 1 94.25 200 ILE A C 1
ATOM 1633 O O . ILE A 1 200 ? 15.477 -15.703 5.32 1 94.25 200 ILE A O 1
ATOM 1637 N N . SER A 1 201 ? 14.766 -16.781 7.105 1 91.75 201 SER A N 1
ATOM 1638 C CA . SER A 1 201 ? 16.062 -17.391 7.328 1 91.75 201 SER A CA 1
ATOM 1639 C C . SER A 1 201 ? 16.438 -18.344 6.191 1 91.75 201 SER A C 1
ATOM 1641 O O . SER A 1 201 ? 17.578 -18.359 5.742 1 91.75 201 SER A O 1
ATOM 1643 N N . PHE A 1 202 ? 15.438 -19.062 5.652 1 90.94 202 PHE A N 1
ATOM 1644 C CA . PHE A 1 202 ? 15.672 -19.969 4.535 1 90.94 202 PHE A CA 1
ATOM 1645 C C . PHE A 1 202 ? 15.969 -19.188 3.26 1 90.94 202 PHE A C 1
ATOM 1647 O O . PHE A 1 202 ? 16.891 -19.531 2.52 1 90.94 202 PHE A O 1
ATOM 1654 N N . ARG A 1 203 ? 15.25 -18.141 3.078 1 90.94 203 ARG A N 1
ATOM 1655 C CA . ARG A 1 203 ? 15.391 -17.375 1.853 1 90.94 203 ARG A CA 1
ATOM 1656 C C . ARG A 1 203 ? 16.75 -16.672 1.802 1 90.94 203 ARG A C 1
ATOM 1658 O O . ARG A 1 203 ? 17.438 -16.703 0.78 1 90.94 203 ARG A O 1
ATOM 1665 N N . GLN A 1 204 ? 17.141 -16.047 2.898 1 88.75 204 GLN A N 1
ATOM 1666 C CA . GLN A 1 204 ? 18.391 -15.289 2.93 1 88.75 204 GLN A CA 1
ATOM 1667 C C . GLN A 1 204 ? 19.594 -16.219 2.877 1 88.75 204 GLN A C 1
ATOM 1669 O O . GLN A 1 204 ? 20.609 -15.906 2.238 1 88.75 204 GLN A O 1
ATOM 1674 N N . SER A 1 205 ? 19.469 -17.375 3.465 1 84.19 205 SER A N 1
ATOM 1675 C CA . SER A 1 205 ? 20.562 -18.344 3.438 1 84.19 205 SER A CA 1
ATOM 1676 C C . SER A 1 205 ? 20.719 -18.984 2.057 1 84.19 205 SER A C 1
ATOM 1678 O O . SER A 1 205 ? 21.828 -19.188 1.578 1 84.19 205 SER A O 1
ATOM 1680 N N . HIS A 1 206 ? 19.594 -19.234 1.46 1 83.56 206 HIS A N 1
ATOM 1681 C CA . HIS A 1 206 ? 19.594 -19.828 0.131 1 83.56 206 HIS A CA 1
ATOM 1682 C C . HIS A 1 206 ? 20.125 -18.859 -0.911 1 83.56 206 HIS A C 1
ATOM 1684 O O . HIS A 1 206 ? 20.844 -19.25 -1.838 1 83.56 206 HIS A O 1
ATOM 1690 N N . SER A 1 207 ? 19.844 -17.609 -0.783 1 81.56 207 SER A N 1
ATOM 1691 C CA . SER A 1 207 ? 20.312 -16.594 -1.721 1 81.56 207 SER A CA 1
ATOM 1692 C C . SER A 1 207 ? 21.812 -16.359 -1.581 1 81.56 207 SER A C 1
ATOM 1694 O O . SER A 1 207 ? 22.484 -15.992 -2.549 1 81.56 207 SER A O 1
ATOM 1696 N N . GLY A 1 208 ? 22.281 -16.578 -0.394 1 74.56 208 GLY A N 1
ATOM 1697 C CA . GLY A 1 208 ? 23.703 -16.453 -0.18 1 74.56 208 GLY A CA 1
ATOM 1698 C C . GLY A 1 208 ? 24.516 -17.531 -0.891 1 74.56 208 GLY A C 1
ATOM 1699 O O . GLY A 1 208 ? 25.609 -17.266 -1.382 1 74.56 208 GLY A O 1
ATOM 1700 N N . SER A 1 209 ? 23.859 -18.656 -1.11 1 72.81 209 SER A N 1
ATOM 1701 C CA . SER A 1 209 ? 24.547 -19.766 -1.756 1 72.81 209 SER A CA 1
ATOM 1702 C C . SER A 1 209 ? 24.531 -19.625 -3.273 1 72.81 209 SER A C 1
ATOM 1704 O O . SER A 1 209 ? 25.406 -20.141 -3.963 1 72.81 209 SER A O 1
ATOM 1706 N N . LEU A 1 210 ? 23.562 -18.859 -3.773 1 69.56 210 LEU A N 1
ATOM 1707 C CA . LEU A 1 210 ? 23.422 -18.688 -5.215 1 69.56 210 LEU A CA 1
ATOM 1708 C C . LEU A 1 210 ? 24.062 -17.375 -5.668 1 69.56 210 LEU A C 1
ATOM 1710 O O . LEU A 1 210 ? 23.844 -16.938 -6.797 1 69.56 210 LEU A O 1
ATOM 1714 N N . GLU A 1 211 ? 24.75 -16.734 -4.828 1 65.12 211 GLU A N 1
ATOM 1715 C CA . GLU A 1 211 ? 25.266 -15.383 -5.074 1 65.12 211 GLU A CA 1
ATOM 1716 C C . GLU A 1 211 ? 26.062 -15.32 -6.371 1 65.12 211 GLU A C 1
ATOM 1718 O O . GLU A 1 211 ? 26.047 -14.305 -7.062 1 65.12 211 GLU A O 1
ATOM 1723 N N . GLN A 1 212 ? 26.469 -16.406 -6.84 1 70.62 212 GLN A N 1
ATOM 1724 C CA . GLN A 1 212 ? 27.297 -16.281 -8.039 1 70.62 212 GLN A CA 1
ATOM 1725 C C . GLN A 1 212 ? 26.531 -16.75 -9.273 1 70.62 212 GLN A C 1
ATOM 1727 O O . GLN A 1 212 ? 27.094 -16.766 -10.375 1 70.62 212 GLN A O 1
ATOM 1732 N N . SER A 1 213 ? 25.297 -16.828 -9.031 1 80 213 SER A N 1
ATOM 1733 C CA . SER A 1 213 ? 24.516 -17.25 -10.188 1 80 213 SER A CA 1
ATOM 1734 C C . SER A 1 213 ? 24.125 -16.062 -11.062 1 80 213 SER A C 1
ATOM 1736 O O . SER A 1 213 ? 24.062 -14.93 -10.586 1 80 213 SER A O 1
ATOM 1738 N N . ASP A 1 214 ? 23.906 -16.25 -12.328 1 85.56 214 ASP A N 1
ATOM 1739 C CA . ASP A 1 214 ? 23.531 -15.211 -13.273 1 85.56 214 ASP A CA 1
ATOM 1740 C C . ASP A 1 214 ? 22.172 -14.617 -12.922 1 85.56 214 ASP A C 1
ATOM 1742 O O . ASP A 1 214 ? 21.922 -13.43 -13.133 1 85.56 214 ASP A O 1
ATOM 1746 N N . THR A 1 215 ? 21.422 -15.406 -12.289 1 86.94 215 THR A N 1
ATOM 1747 C CA . THR A 1 215 ? 20.078 -14.93 -11.961 1 86.94 215 THR A CA 1
ATOM 1748 C C . THR A 1 215 ? 20.141 -13.867 -10.867 1 86.94 215 THR A C 1
ATOM 1750 O O . THR A 1 215 ? 19.391 -12.891 -10.906 1 86.94 215 THR A O 1
ATOM 1753 N N . SER A 1 216 ? 21.031 -14.016 -9.914 1 88.69 216 SER A N 1
ATOM 1754 C CA . SER A 1 216 ? 21.141 -13.062 -8.812 1 88.69 216 SER A CA 1
ATOM 1755 C C . SER A 1 216 ? 21.812 -11.766 -9.266 1 88.69 216 SER A C 1
ATOM 1757 O O . SER A 1 216 ? 21.656 -10.727 -8.625 1 88.69 216 SER A O 1
ATOM 1759 N N . ARG A 1 217 ? 22.5 -11.828 -10.438 1 92.81 217 ARG A N 1
ATOM 1760 C CA . ARG A 1 217 ? 23.234 -10.664 -10.922 1 92.81 217 ARG A CA 1
ATOM 1761 C C . ARG A 1 217 ? 22.484 -9.984 -12.062 1 92.81 217 ARG A C 1
ATOM 1763 O O . ARG A 1 217 ? 23 -9.047 -12.68 1 92.81 217 ARG A O 1
ATOM 1770 N N . THR A 1 218 ? 21.328 -10.438 -12.359 1 93.94 218 THR A N 1
ATOM 1771 C CA . THR A 1 218 ? 20.609 -9.898 -13.508 1 93.94 218 THR A CA 1
ATOM 1772 C C . THR A 1 218 ? 19.328 -9.18 -13.07 1 93.94 218 THR A C 1
ATOM 1774 O O . THR A 1 218 ? 18.672 -9.609 -12.125 1 93.94 218 THR A O 1
ATOM 1777 N N . VAL A 1 219 ? 19.031 -8.047 -13.633 1 95.5 219 VAL A N 1
ATOM 1778 C CA . VAL A 1 219 ? 17.812 -7.289 -13.375 1 95.5 219 VAL A CA 1
ATOM 1779 C C . VAL A 1 219 ? 17.016 -7.152 -14.672 1 95.5 219 VAL A C 1
ATOM 1781 O O . VAL A 1 219 ? 17.578 -7.16 -15.766 1 95.5 219 VAL A O 1
ATOM 1784 N N . GLU A 1 220 ? 15.734 -7.172 -14.578 1 95.25 220 GLU A N 1
ATOM 1785 C CA . GLU A 1 220 ? 14.82 -6.91 -15.688 1 95.25 220 GLU A CA 1
ATOM 1786 C C . GLU A 1 220 ? 14.383 -5.449 -15.711 1 95.25 220 GLU A C 1
ATOM 1788 O O . GLU A 1 220 ? 13.898 -4.926 -14.703 1 95.25 220 GLU A O 1
ATOM 1793 N N . VAL A 1 221 ? 14.594 -4.719 -16.781 1 94.5 221 VAL A N 1
ATOM 1794 C CA . VAL A 1 221 ? 14.242 -3.312 -16.922 1 94.5 221 VAL A CA 1
ATOM 1795 C C . VAL A 1 221 ? 13.023 -3.182 -17.844 1 94.5 221 VAL A C 1
ATOM 1797 O O . VAL A 1 221 ? 13.023 -3.705 -18.969 1 94.5 221 VAL A O 1
ATOM 1800 N N . HIS A 1 222 ? 12.023 -2.479 -17.297 1 91.44 222 HIS A N 1
ATOM 1801 C CA . HIS A 1 222 ? 10.812 -2.242 -18.078 1 91.44 222 HIS A CA 1
ATOM 1802 C C . HIS A 1 222 ? 10.688 -0.773 -18.469 1 91.44 222 HIS A C 1
ATOM 1804 O O . HIS A 1 222 ? 11.211 0.103 -17.781 1 91.44 222 HIS A O 1
ATOM 1810 N N . MET A 1 223 ? 9.992 -0.448 -19.562 1 90.19 223 MET A N 1
ATOM 1811 C CA . MET A 1 223 ? 9.703 0.894 -20.062 1 90.19 223 MET A CA 1
ATOM 1812 C C . MET A 1 223 ? 11 1.655 -20.344 1 90.19 223 MET A C 1
ATOM 1814 O O . MET A 1 223 ? 11.18 2.775 -19.859 1 90.19 223 MET A O 1
ATOM 1818 N N . LEU A 1 224 ? 11.789 0.993 -21.062 1 92.38 224 LEU A N 1
ATOM 1819 C CA . LEU A 1 224 ? 13.055 1.587 -21.484 1 92.38 224 LEU A CA 1
ATOM 1820 C C . LEU A 1 224 ? 12.82 2.77 -22.422 1 92.38 224 LEU A C 1
ATOM 1822 O O . LEU A 1 224 ? 12.078 2.654 -23.391 1 92.38 224 LEU A O 1
ATOM 1826 N N . PRO A 1 225 ? 13.359 3.877 -22.047 1 92.06 225 PRO A N 1
ATOM 1827 C CA . PRO A 1 225 ? 13.234 5.016 -22.953 1 92.06 225 PRO A CA 1
ATOM 1828 C C . PRO A 1 225 ? 13.906 4.77 -24.297 1 92.06 225 PRO A C 1
ATOM 1830 O O . PRO A 1 225 ? 14.867 4 -24.375 1 92.06 225 PRO A O 1
ATOM 1833 N N . ASP A 1 226 ? 13.594 5.449 -25.312 1 90.56 226 ASP A N 1
ATOM 1834 C CA . ASP A 1 226 ? 14.039 5.238 -26.688 1 90.56 226 ASP A CA 1
ATOM 1835 C C . ASP A 1 226 ? 15.516 5.598 -26.828 1 90.56 226 ASP A C 1
ATOM 1837 O O . ASP A 1 226 ? 16.234 4.957 -27.609 1 90.56 226 ASP A O 1
ATOM 1841 N N . HIS A 1 227 ? 15.938 6.496 -25.984 1 90.81 227 HIS A N 1
ATOM 1842 C CA . HIS A 1 227 ? 17.328 6.926 -26.125 1 90.81 227 HIS A CA 1
ATOM 1843 C C . HIS A 1 227 ? 18.281 5.906 -25.516 1 90.81 227 HIS A C 1
ATOM 1845 O O . HIS A 1 227 ? 19.469 5.902 -25.828 1 90.81 227 HIS A O 1
ATOM 1851 N N . LEU A 1 228 ? 17.766 4.957 -24.766 1 92.62 228 LEU A N 1
ATOM 1852 C CA . LEU A 1 228 ? 18.594 3.951 -24.109 1 92.62 228 LEU A CA 1
ATOM 1853 C C . LEU A 1 228 ? 18.328 2.566 -24.703 1 92.62 228 LEU A C 1
ATOM 1855 O O . LEU A 1 228 ? 18.703 1.555 -24.094 1 92.62 228 LEU A O 1
ATOM 1859 N N . SER A 1 229 ? 17.781 2.488 -25.922 1 89.75 229 SER A N 1
ATOM 1860 C CA . SER A 1 229 ? 17.359 1.221 -26.5 1 89.75 229 SER A CA 1
ATOM 1861 C C . SER A 1 229 ? 18.484 0.559 -27.266 1 89.75 229 SER A C 1
ATOM 1863 O O . SER A 1 229 ? 18.25 -0.255 -28.172 1 89.75 229 SER A O 1
ATOM 1865 N N . THR A 1 230 ? 19.766 0.929 -27.031 1 90.88 230 THR A N 1
ATOM 1866 C CA . THR A 1 230 ? 20.922 0.27 -27.594 1 90.88 230 THR A CA 1
ATOM 1867 C C . THR A 1 230 ? 21.812 -0.313 -26.5 1 90.88 230 THR A C 1
ATOM 1869 O O . THR A 1 230 ? 21.812 0.179 -25.359 1 90.88 230 THR A O 1
ATOM 1872 N N . ASP A 1 231 ? 22.484 -1.383 -26.844 1 91.56 231 ASP A N 1
ATOM 1873 C CA . ASP A 1 231 ? 23.328 -2.062 -25.875 1 91.56 231 ASP A CA 1
ATOM 1874 C C . ASP A 1 231 ? 24.391 -1.116 -25.312 1 91.56 231 ASP A C 1
ATOM 1876 O O . ASP A 1 231 ? 24.625 -1.085 -24.094 1 91.56 231 ASP A O 1
ATOM 1880 N N . GLU A 1 232 ? 24.953 -0.299 -26.109 1 93.5 232 GLU A N 1
ATOM 1881 C CA . GLU A 1 232 ? 26.031 0.596 -25.672 1 93.5 232 GLU A CA 1
ATOM 1882 C C . GLU A 1 232 ? 25.484 1.707 -24.781 1 93.5 232 GLU A C 1
ATOM 1884 O O . GLU A 1 232 ? 26.109 2.062 -23.781 1 93.5 232 GLU A O 1
ATOM 1889 N N . ALA A 1 233 ? 24.359 2.193 -25.141 1 94.44 233 ALA A N 1
ATOM 1890 C CA . ALA A 1 233 ? 23.766 3.271 -24.359 1 94.44 233 ALA A CA 1
ATOM 1891 C C . ALA A 1 233 ? 23.359 2.779 -22.969 1 94.44 233 ALA A C 1
ATOM 1893 O O . ALA A 1 233 ? 23.547 3.484 -21.984 1 94.44 233 ALA A O 1
ATOM 1894 N N . LEU A 1 234 ? 22.828 1.628 -22.906 1 95.25 234 LEU A N 1
ATOM 1895 C CA . LEU A 1 234 ? 22.391 1.07 -21.625 1 95.25 234 LEU A CA 1
ATOM 1896 C C . LEU A 1 234 ? 23.578 0.74 -20.734 1 95.25 234 LEU A C 1
ATOM 1898 O O . LEU A 1 234 ? 23.531 0.968 -19.516 1 95.25 234 LEU A O 1
ATOM 1902 N N . ILE A 1 235 ? 24.688 0.212 -21.344 1 96.12 235 ILE A N 1
ATOM 1903 C CA . ILE A 1 235 ? 25.891 -0.095 -20.594 1 96.12 235 ILE A CA 1
ATOM 1904 C C . ILE A 1 235 ? 26.516 1.195 -20.062 1 96.12 235 ILE A C 1
ATOM 1906 O O . ILE A 1 235 ? 26.875 1.274 -18.875 1 96.12 235 ILE A O 1
ATOM 1910 N N . SER A 1 236 ? 26.516 2.223 -20.906 1 94.25 236 SER A N 1
ATOM 1911 C CA . SER A 1 236 ? 27.078 3.502 -20.5 1 94.25 236 SER A CA 1
ATOM 1912 C C . SER A 1 236 ? 26.266 4.16 -19.391 1 94.25 236 SER A C 1
ATOM 1914 O O . SER A 1 236 ? 26.812 4.824 -18.516 1 94.25 236 SER A O 1
ATOM 1916 N N . TYR A 1 237 ? 25 3.979 -19.469 1 94.88 237 TYR A N 1
ATOM 1917 C CA . TYR A 1 237 ? 24.109 4.551 -18.453 1 94.88 237 TYR A CA 1
ATOM 1918 C C . TYR A 1 237 ? 24.391 3.943 -17.094 1 94.88 237 TYR A C 1
ATOM 1920 O O . TYR A 1 237 ? 24.578 4.668 -16.109 1 94.88 237 TYR A O 1
ATOM 1928 N N . PHE A 1 238 ? 24.484 2.66 -16.969 1 95.44 238 PHE A N 1
ATOM 1929 C CA . PHE A 1 238 ? 24.688 2.004 -15.68 1 95.44 238 PHE A CA 1
ATOM 1930 C C . PHE A 1 238 ? 26.125 2.186 -15.203 1 95.44 238 PHE A C 1
ATOM 1932 O O . PHE A 1 238 ? 26.375 2.252 -14 1 95.44 238 PHE A O 1
ATOM 1939 N N . GLU A 1 239 ? 27.016 2.307 -16.094 1 93.75 239 GLU A N 1
ATOM 1940 C CA . GLU A 1 239 ? 28.406 2.553 -15.711 1 93.75 239 GLU A CA 1
ATOM 1941 C C . GLU A 1 239 ? 28.578 3.971 -15.18 1 93.75 239 GLU A C 1
ATOM 1943 O O . GLU A 1 239 ? 29.438 4.211 -14.312 1 93.75 239 GLU A O 1
ATOM 1948 N N . SER A 1 240 ? 27.719 4.855 -15.711 1 91.56 240 SER A N 1
ATOM 1949 C CA . SER A 1 240 ? 27.766 6.23 -15.227 1 91.56 240 SER A CA 1
ATOM 1950 C C . SER A 1 240 ? 27.328 6.32 -13.773 1 91.56 240 SER A C 1
ATOM 1952 O O . SER A 1 240 ? 27.734 7.242 -13.055 1 91.56 240 SER A O 1
ATOM 1954 N N . ILE A 1 241 ? 26.531 5.383 -13.281 1 93 241 ILE A N 1
ATOM 1955 C CA . ILE A 1 241 ? 26.094 5.359 -11.891 1 93 241 ILE A CA 1
ATOM 1956 C C . ILE A 1 241 ? 26.953 4.367 -11.102 1 93 241 ILE A C 1
ATOM 1958 O O . ILE A 1 241 ? 26.531 3.896 -10.039 1 93 241 ILE A O 1
ATOM 1962 N N . ARG A 1 242 ? 28.031 3.975 -11.617 1 91.62 242 ARG A N 1
ATOM 1963 C CA . ARG A 1 242 ? 29.078 3.172 -10.977 1 91.62 242 ARG A CA 1
ATOM 1964 C C . ARG A 1 242 ? 28.594 1.753 -10.711 1 91.62 242 ARG A C 1
ATOM 1966 O O . ARG A 1 242 ? 28.828 1.196 -9.641 1 91.62 242 ARG A O 1
ATOM 1973 N N . LEU A 1 243 ? 27.828 1.218 -11.617 1 94.88 243 LEU A N 1
ATOM 1974 C CA . LEU A 1 243 ? 27.406 -0.181 -11.609 1 94.88 243 LEU A CA 1
ATOM 1975 C C . LEU A 1 243 ? 27.938 -0.915 -12.828 1 94.88 243 LEU A C 1
ATOM 1977 O O . LEU A 1 243 ? 27.375 -0.808 -13.922 1 94.88 243 LEU A O 1
ATOM 1981 N N . PRO A 1 244 ? 28.969 -1.636 -12.656 1 94.5 244 PRO A N 1
ATOM 1982 C CA . PRO A 1 244 ? 29.594 -2.293 -13.805 1 94.5 244 PRO A CA 1
ATOM 1983 C C . PRO A 1 244 ? 28.719 -3.383 -14.414 1 94.5 244 PRO A C 1
ATOM 1985 O O . PRO A 1 244 ? 28.203 -4.238 -13.695 1 94.5 244 PRO A O 1
ATOM 1988 N N . VAL A 1 245 ? 28.562 -3.355 -15.727 1 96.19 245 VAL A N 1
ATOM 1989 C CA . VAL A 1 245 ? 27.672 -4.262 -16.438 1 96.19 245 VAL A CA 1
ATOM 1990 C C . VAL A 1 245 ? 28.5 -5.312 -17.188 1 96.19 245 VAL A C 1
ATOM 1992 O O . VAL A 1 245 ? 29.578 -5.012 -17.703 1 96.19 245 VAL A O 1
ATOM 1995 N N . GLU A 1 246 ? 28.094 -6.578 -17.109 1 93.5 246 GLU A N 1
ATOM 1996 C CA . GLU A 1 246 ? 28.734 -7.66 -17.844 1 93.5 246 GLU A CA 1
ATOM 1997 C C . GLU A 1 246 ? 28.109 -7.828 -19.219 1 93.5 246 GLU A C 1
ATOM 1999 O O . GLU A 1 246 ? 28.828 -7.832 -20.234 1 93.5 246 GLU A O 1
ATOM 2004 N N . SER A 1 247 ? 26.766 -7.988 -19.234 1 92.5 247 SER A N 1
ATOM 2005 C CA . SER A 1 247 ? 26.094 -8.172 -20.516 1 92.5 247 SER A CA 1
ATOM 2006 C C . SER A 1 247 ? 24.672 -7.617 -20.469 1 92.5 247 SER A C 1
ATOM 2008 O O . SER A 1 247 ? 24.094 -7.465 -19.391 1 92.5 247 SER A O 1
ATOM 2010 N N . VAL A 1 248 ? 24.219 -7.184 -21.641 1 93.88 248 VAL A N 1
ATOM 2011 C CA . VAL A 1 248 ? 22.875 -6.641 -21.781 1 93.88 248 VAL A CA 1
ATOM 2012 C C . VAL A 1 248 ? 22.141 -7.371 -22.906 1 93.88 248 VAL A C 1
ATOM 2014 O O . VAL A 1 248 ? 22.75 -7.762 -23.906 1 93.88 248 VAL A O 1
ATOM 2017 N N . CYS A 1 249 ? 20.891 -7.734 -22.641 1 91.81 249 CYS A N 1
ATOM 2018 C CA . CYS A 1 249 ? 20.031 -8.336 -23.656 1 91.81 249 CYS A CA 1
ATOM 2019 C C . CYS A 1 249 ? 18.75 -7.531 -23.828 1 91.81 249 CYS A C 1
ATOM 2021 O O . CYS A 1 249 ? 17.859 -7.594 -22.969 1 91.81 249 CYS A O 1
ATOM 2023 N N . ILE A 1 250 ? 18.672 -6.75 -24.844 1 92.38 250 ILE A N 1
ATOM 2024 C CA . ILE A 1 250 ? 17.453 -6.016 -25.156 1 92.38 250 ILE A CA 1
ATOM 2025 C C . ILE A 1 250 ? 16.531 -6.891 -26 1 92.38 250 ILE A C 1
ATOM 2027 O O . ILE A 1 250 ? 16.938 -7.426 -27.031 1 92.38 250 ILE A O 1
ATOM 2031 N N . LEU A 1 251 ? 15.336 -7.082 -25.547 1 91.25 251 LEU A N 1
ATOM 2032 C CA . LEU A 1 251 ? 14.375 -7.953 -26.219 1 91.25 251 LEU A CA 1
ATOM 2033 C C . LEU A 1 251 ? 13.906 -7.332 -27.531 1 91.25 251 LEU A C 1
ATOM 2035 O O . LEU A 1 251 ? 13.688 -6.121 -27.609 1 91.25 251 LEU A O 1
ATOM 2039 N N . LYS A 1 252 ? 13.883 -8.195 -28.5 1 89.62 252 LYS A N 1
ATOM 2040 C CA . LYS A 1 252 ? 13.391 -7.789 -29.812 1 89.62 252 LYS A CA 1
ATOM 2041 C C . LYS A 1 252 ? 12 -8.344 -30.078 1 89.62 252 LYS A C 1
ATOM 2043 O O . LYS A 1 252 ? 11.594 -9.344 -29.469 1 89.62 252 LYS A O 1
ATOM 2048 N N . ASN A 1 253 ? 11.258 -7.609 -30.844 1 88 253 ASN A N 1
ATOM 2049 C CA . ASN A 1 253 ? 9.922 -8.086 -31.188 1 88 253 ASN A CA 1
ATOM 2050 C C . ASN A 1 253 ? 9.977 -9.172 -32.25 1 88 253 ASN A C 1
ATOM 2052 O O . ASN A 1 253 ? 10.047 -8.875 -33.438 1 88 253 ASN A O 1
ATOM 2056 N N . THR A 1 254 ? 9.883 -10.43 -31.812 1 87.38 254 THR A N 1
ATOM 2057 C CA . THR A 1 254 ? 9.992 -11.57 -32.719 1 87.38 254 THR A CA 1
ATOM 2058 C C . THR A 1 254 ? 8.633 -12.234 -32.906 1 87.38 254 THR A C 1
ATOM 2060 O O . THR A 1 254 ? 8.539 -13.461 -33 1 87.38 254 THR A O 1
ATOM 2063 N N . SER A 1 255 ? 7.613 -11.484 -32.938 1 85.19 255 SER A N 1
ATOM 2064 C CA . SER A 1 255 ? 6.281 -12.062 -33.062 1 85.19 255 SER A CA 1
ATOM 2065 C C . SER A 1 255 ? 6.145 -12.828 -34.375 1 85.19 255 SER A C 1
ATOM 2067 O O . SER A 1 255 ? 5.559 -13.906 -34.406 1 85.19 255 SER A O 1
ATOM 2069 N N . SER A 1 256 ? 6.73 -12.281 -35.469 1 86.75 256 SER A N 1
ATOM 2070 C CA . SER A 1 256 ? 6.66 -12.93 -36.75 1 86.75 256 SER A CA 1
ATOM 2071 C C . SER A 1 256 ? 7.496 -14.203 -36.781 1 86.75 256 SER A C 1
ATOM 2073 O O . SER A 1 256 ? 7.09 -15.203 -37.375 1 86.75 256 SER A O 1
ATOM 2075 N N . LEU A 1 257 ? 8.633 -14.109 -36.125 1 88.94 257 LEU A N 1
ATOM 2076 C CA . LEU A 1 257 ? 9.5 -15.281 -36.062 1 88.94 257 LEU A CA 1
ATOM 2077 C C . LEU A 1 257 ? 8.859 -16.375 -35.219 1 88.94 257 LEU A C 1
ATOM 2079 O O . LEU A 1 257 ? 9 -17.562 -35.531 1 88.94 257 LEU A O 1
ATOM 2083 N N . ASP A 1 258 ? 8.18 -16.016 -34.25 1 87.06 258 ASP A N 1
ATOM 2084 C CA . ASP A 1 258 ? 7.531 -16.984 -33.375 1 87.06 258 ASP A CA 1
ATOM 2085 C C . ASP A 1 258 ? 6.43 -17.75 -34.094 1 87.06 258 ASP A C 1
ATOM 2087 O O . ASP A 1 258 ? 6.234 -18.938 -33.875 1 87.06 258 ASP A O 1
ATOM 2091 N N . LYS A 1 259 ? 5.73 -17.062 -34.875 1 87.81 259 LYS A N 1
ATOM 2092 C CA . LYS A 1 259 ? 4.695 -17.703 -35.688 1 87.81 259 LYS A CA 1
ATOM 2093 C C . LYS A 1 259 ? 5.293 -18.734 -36.625 1 87.81 259 LYS A C 1
ATOM 2095 O O . LYS A 1 259 ? 4.762 -19.844 -36.781 1 87.81 259 LYS A O 1
ATOM 2100 N N . LEU A 1 260 ? 6.395 -18.359 -37.219 1 90.19 260 LEU A N 1
ATOM 2101 C CA . LEU A 1 260 ? 7.066 -19.266 -38.125 1 90.19 260 LEU A CA 1
ATOM 2102 C C . LEU A 1 260 ? 7.641 -20.469 -37.406 1 90.19 260 LEU A C 1
ATOM 2104 O O . LEU A 1 260 ? 7.656 -21.578 -37.938 1 90.19 260 LEU A O 1
ATOM 2108 N N . LEU A 1 261 ? 8.109 -20.156 -36.25 1 89.75 261 LEU A N 1
ATOM 2109 C CA . LEU A 1 261 ? 8.664 -21.25 -35.469 1 89.75 261 LEU A CA 1
ATOM 2110 C C . LEU A 1 261 ? 7.578 -22.234 -35.062 1 89.75 261 LEU A C 1
ATOM 2112 O O . LEU A 1 261 ? 7.828 -23.438 -35 1 89.75 261 LEU A O 1
ATOM 2116 N N . ARG A 1 262 ? 6.469 -21.766 -34.781 1 88.56 262 ARG A N 1
ATOM 2117 C CA . ARG A 1 262 ? 5.359 -22.641 -34.438 1 88.56 262 ARG A CA 1
ATOM 2118 C C . ARG A 1 262 ? 4.945 -23.484 -35.656 1 88.56 262 ARG A C 1
ATOM 2120 O O . ARG A 1 262 ? 4.637 -24.672 -35.5 1 88.56 262 ARG A O 1
ATOM 2127 N N . GLN A 1 263 ? 4.953 -22.891 -36.781 1 91.12 263 GLN A N 1
ATOM 2128 C CA . GLN A 1 263 ? 4.621 -23.625 -38 1 91.12 263 GLN A CA 1
ATOM 2129 C C . GLN A 1 263 ? 5.668 -24.688 -38.312 1 91.12 263 GLN A C 1
ATOM 2131 O O . GLN A 1 263 ? 5.328 -25.797 -38.719 1 91.12 263 GLN A O 1
ATOM 2136 N N . ARG A 1 264 ? 6.836 -24.25 -38.062 1 91.44 264 ARG A N 1
ATOM 2137 C CA . ARG A 1 264 ? 7.922 -25.203 -38.25 1 91.44 264 ARG A CA 1
ATOM 2138 C C . ARG A 1 264 ? 7.781 -26.406 -37.312 1 91.44 264 ARG A C 1
ATOM 2140 O O . ARG A 1 264 ? 7.988 -27.547 -37.719 1 91.44 264 ARG A O 1
ATOM 2147 N N . ALA A 1 265 ? 7.512 -26.109 -36.156 1 89.19 265 ALA A N 1
ATOM 2148 C CA . ALA A 1 265 ? 7.375 -27.172 -35.156 1 89.19 265 ALA A CA 1
ATOM 2149 C C . ALA A 1 265 ? 6.219 -28.109 -35.531 1 89.19 265 ALA A C 1
ATOM 2151 O O . ALA A 1 265 ? 6.324 -29.328 -35.375 1 89.19 265 ALA A O 1
ATOM 2152 N N . ARG A 1 266 ? 5.172 -27.562 -35.938 1 89.44 266 ARG A N 1
ATOM 2153 C CA . ARG A 1 266 ? 4.02 -28.375 -36.344 1 89.44 266 ARG A CA 1
ATOM 2154 C C . ARG A 1 266 ? 4.355 -29.281 -37.5 1 89.44 266 ARG A C 1
ATOM 2156 O O . ARG A 1 266 ? 3.934 -30.438 -37.562 1 89.44 266 ARG A O 1
ATOM 2163 N N . SER A 1 267 ? 5.047 -28.75 -38.438 1 91.25 267 SER A N 1
ATOM 2164 C CA . SER A 1 267 ? 5.453 -29.531 -39.594 1 91.25 267 SER A CA 1
ATOM 2165 C C . SER A 1 267 ? 6.438 -30.625 -39.219 1 91.25 267 SER A C 1
ATOM 2167 O O . SER A 1 267 ? 6.414 -31.719 -39.781 1 91.25 267 SER A O 1
ATOM 2169 N N . LEU A 1 268 ? 7.273 -30.25 -38.281 1 90.38 268 LEU A N 1
ATOM 2170 C CA . LEU A 1 268 ? 8.234 -31.234 -37.781 1 90.38 268 LEU A CA 1
ATOM 2171 C C . LEU A 1 268 ? 7.52 -32.406 -37.125 1 90.38 268 LEU A C 1
ATOM 2173 O O . LEU A 1 268 ? 7.863 -33.562 -37.344 1 90.38 268 LEU A O 1
ATOM 2177 N N . PHE A 1 269 ? 6.57 -32.125 -36.344 1 88.62 269 PHE A N 1
ATOM 2178 C CA . PHE A 1 269 ? 5.836 -33.156 -35.625 1 88.62 269 PHE A CA 1
ATOM 2179 C C . PHE A 1 269 ? 5.035 -34 -36.625 1 88.62 269 PHE A C 1
ATOM 2181 O O . PHE A 1 269 ? 4.91 -35.219 -36.438 1 88.62 269 PHE A O 1
ATOM 2188 N N . ARG A 1 270 ? 4.512 -33.375 -37.562 1 88.38 270 ARG A N 1
ATOM 2189 C CA . ARG A 1 270 ? 3.777 -34.094 -38.594 1 88.38 270 ARG A CA 1
ATOM 2190 C C . ARG A 1 270 ? 4.699 -35.062 -39.375 1 88.38 270 ARG A C 1
ATOM 2192 O O . ARG A 1 270 ? 4.328 -36.188 -39.656 1 88.38 270 ARG A O 1
ATOM 2199 N N . LEU A 1 271 ? 5.867 -34.562 -39.656 1 90.44 271 LEU A N 1
ATOM 2200 C CA . LEU A 1 271 ? 6.848 -35.375 -40.375 1 90.44 271 LEU A CA 1
ATOM 2201 C C . LEU A 1 271 ? 7.27 -36.594 -39.531 1 90.44 271 LEU A C 1
ATOM 2203 O O . LEU A 1 271 ? 7.391 -37.688 -40.062 1 90.44 271 LEU A O 1
ATOM 2207 N N . GLU A 1 272 ? 7.504 -36.375 -38.281 1 88.69 272 GLU A N 1
ATOM 2208 C CA . GLU A 1 272 ? 7.891 -37.469 -37.375 1 88.69 272 GLU A CA 1
ATOM 2209 C C . GLU A 1 272 ? 6.773 -38.5 -37.25 1 88.69 272 GLU A C 1
ATOM 2211 O O . GLU A 1 272 ? 7.039 -39.688 -37.156 1 88.69 272 GLU A O 1
ATOM 2216 N N . ARG A 1 273 ? 5.609 -38.031 -37.219 1 88.06 273 ARG A N 1
ATOM 2217 C CA . ARG A 1 273 ? 4.469 -38.938 -37.125 1 88.06 273 ARG A CA 1
ATOM 2218 C C . ARG A 1 273 ? 4.367 -39.812 -38.375 1 88.06 273 ARG A C 1
ATOM 2220 O O . ARG A 1 273 ? 4.051 -41 -38.281 1 88.06 273 ARG A O 1
ATOM 2227 N N . LEU A 1 274 ? 4.613 -39.281 -39.531 1 87.75 274 LEU A N 1
ATOM 2228 C CA . LEU A 1 274 ? 4.539 -40 -40.781 1 87.75 274 LEU A CA 1
ATOM 2229 C C . LEU A 1 274 ? 5.648 -41.031 -40.875 1 87.75 274 LEU A C 1
ATOM 2231 O O . LEU A 1 274 ? 5.422 -42.156 -41.344 1 87.75 274 LEU A O 1
ATOM 2235 N N . TRP A 1 275 ? 6.805 -40.625 -40.438 1 86.38 275 TRP A N 1
ATOM 2236 C CA . TRP A 1 275 ? 7.914 -41.562 -40.406 1 86.38 275 TRP A CA 1
ATOM 2237 C C . TRP A 1 275 ? 7.637 -42.719 -39.469 1 86.38 275 TRP A C 1
ATOM 2239 O O . TRP A 1 275 ? 7.922 -43.875 -39.781 1 86.38 275 TRP A O 1
ATOM 2249 N N . TYR A 1 276 ? 7.113 -42.375 -38.312 1 84.62 276 TYR A N 1
ATOM 2250 C CA . TYR A 1 276 ? 6.824 -43.406 -37.312 1 84.62 276 TYR A CA 1
ATOM 2251 C C . TYR A 1 276 ? 5.707 -44.344 -37.781 1 84.62 276 TYR A C 1
ATOM 2253 O O . TYR A 1 276 ? 5.723 -45.531 -37.5 1 84.62 276 TYR A O 1
ATOM 2261 N N . SER A 1 277 ? 4.719 -43.75 -38.438 1 82.75 277 SER A N 1
ATOM 2262 C CA . SER A 1 277 ? 3.615 -44.562 -38.938 1 82.75 277 SER A CA 1
ATOM 2263 C C . SER A 1 277 ? 4.09 -45.5 -40.031 1 82.75 277 SER A C 1
ATOM 2265 O O . SER A 1 277 ? 3.543 -46.594 -40.188 1 82.75 277 SER A O 1
ATOM 2267 N N . TRP A 1 278 ? 5.082 -45.094 -40.781 1 83.12 278 TRP A N 1
ATOM 2268 C CA . TRP A 1 278 ? 5.617 -45.906 -41.875 1 83.12 278 TRP A CA 1
ATOM 2269 C C . TRP A 1 278 ? 6.574 -46.969 -41.344 1 83.12 278 TRP A C 1
ATOM 2271 O O . TRP A 1 278 ? 6.441 -48.156 -41.656 1 83.12 278 TRP A O 1
ATOM 2281 N N . LEU A 1 279 ? 7.574 -46.531 -40.5 1 79.75 279 LEU A N 1
ATOM 2282 C CA . LEU A 1 279 ? 8.641 -47.438 -40.062 1 79.75 279 LEU A CA 1
ATOM 2283 C C . LEU A 1 279 ? 8.188 -48.25 -38.844 1 79.75 279 LEU A C 1
ATOM 2285 O O . LEU A 1 279 ? 8.648 -49.375 -38.656 1 79.75 279 LEU A O 1
ATOM 2289 N N . GLY A 1 280 ? 7.133 -47.75 -38.219 1 67 280 GLY A N 1
ATOM 2290 C CA . GLY A 1 280 ? 6.652 -48.438 -37.031 1 67 280 GLY A CA 1
ATOM 2291 C C . GLY A 1 280 ? 7.75 -48.719 -36 1 67 280 GLY A C 1
ATOM 2292 O O . GLY A 1 280 ? 8.852 -48.188 -36.125 1 67 280 GLY A O 1
ATOM 2293 N N . ASP A 1 281 ? 7.527 -49.375 -34.906 1 59.94 281 ASP A N 1
ATOM 2294 C CA . ASP A 1 281 ? 8.477 -49.781 -33.875 1 59.94 281 ASP A CA 1
ATOM 2295 C C . ASP A 1 281 ? 9.336 -50.938 -34.344 1 59.94 281 ASP A C 1
ATOM 2297 O O . ASP A 1 281 ? 10.102 -51.531 -33.594 1 59.94 281 ASP A O 1
ATOM 2301 N N . ASP A 1 282 ? 9.25 -51.344 -35.656 1 57.5 282 ASP A N 1
ATOM 2302 C CA . ASP A 1 282 ? 9.766 -52.625 -36.094 1 57.5 282 ASP A CA 1
ATOM 2303 C C . ASP A 1 282 ? 11.258 -52.531 -36.438 1 57.5 282 ASP A C 1
ATOM 2305 O O . ASP A 1 282 ? 11.68 -51.594 -37.094 1 57.5 282 ASP A O 1
ATOM 2309 N N . SER A 1 283 ? 12.078 -53.094 -35.656 1 55.28 283 SER A N 1
ATOM 2310 C CA . SER A 1 283 ? 13.508 -53.406 -35.719 1 55.28 283 SER A CA 1
ATOM 2311 C C . SER A 1 283 ? 13.906 -53.844 -37.125 1 55.28 283 SER A C 1
ATOM 2313 O O . SER A 1 283 ? 15.094 -53.906 -37.469 1 55.28 283 SER A O 1
ATOM 2315 N N . ALA A 1 284 ? 12.984 -54.219 -37.906 1 58.78 284 ALA A N 1
ATOM 2316 C CA . ALA A 1 284 ? 13.43 -54.969 -39.094 1 58.78 284 ALA A CA 1
ATOM 2317 C C . ALA A 1 284 ? 13.688 -54.031 -40.281 1 58.78 284 ALA A C 1
ATOM 2319 O O . ALA A 1 284 ? 13.664 -54.438 -41.438 1 58.78 284 ALA A O 1
ATOM 2320 N N . VAL A 1 285 ? 13.758 -52.719 -39.938 1 64.69 285 VAL A N 1
ATOM 2321 C CA . VAL A 1 285 ? 13.977 -51.844 -41.094 1 64.69 285 VAL A CA 1
ATOM 2322 C C . VAL A 1 285 ? 15.414 -52 -41.562 1 64.69 285 VAL A C 1
ATOM 2324 O O . VAL A 1 285 ? 16.359 -51.844 -40.781 1 64.69 285 VAL A O 1
ATOM 2327 N N . GLU A 1 286 ? 15.617 -52.625 -42.719 1 67.38 286 GLU A N 1
ATOM 2328 C CA . GLU A 1 286 ? 16.938 -52.781 -43.344 1 67.38 286 GLU A CA 1
ATOM 2329 C C . GLU A 1 286 ? 17.391 -51.469 -44 1 67.38 286 GLU A C 1
ATOM 2331 O O . GLU A 1 286 ? 16.562 -50.719 -44.531 1 67.38 286 GLU A O 1
ATOM 2336 N N . ASN A 1 287 ? 18.641 -51 -43.875 1 68.25 287 ASN A N 1
ATOM 2337 C CA . ASN A 1 287 ? 19.312 -49.875 -44.5 1 68.25 287 ASN A CA 1
ATOM 2338 C C . ASN A 1 287 ? 18.812 -48.531 -43.969 1 68.25 287 ASN A C 1
ATOM 2340 O O . ASN A 1 287 ? 18.531 -47.625 -44.75 1 68.25 287 ASN A O 1
ATOM 2344 N N . TYR A 1 288 ? 18.547 -48.594 -42.688 1 75.62 288 TYR A N 1
ATOM 2345 C CA . TYR A 1 288 ? 18 -47.406 -42.031 1 75.62 288 TYR A CA 1
ATOM 2346 C C . TYR A 1 288 ? 19.109 -46.5 -41.531 1 75.62 288 TYR A C 1
ATOM 2348 O O . TYR A 1 288 ? 19.906 -46.906 -40.656 1 75.62 288 TYR A O 1
ATOM 2356 N N . ASP A 1 289 ? 19.484 -45.281 -42.312 1 77.25 289 ASP A N 1
ATOM 2357 C CA . ASP A 1 289 ? 20.453 -44.281 -41.875 1 77.25 289 ASP A CA 1
ATOM 2358 C C . ASP A 1 289 ? 19.766 -42.969 -41.531 1 77.25 289 ASP A C 1
ATOM 2360 O O . ASP A 1 289 ? 19.422 -42.188 -42.438 1 77.25 289 ASP A O 1
ATOM 2364 N N . PRO A 1 290 ? 19.609 -42.625 -40.281 1 81.56 290 PRO A N 1
ATOM 2365 C CA . PRO A 1 290 ? 18.906 -41.406 -39.844 1 81.56 290 PRO A CA 1
ATOM 2366 C C . PRO A 1 290 ? 19.625 -40.125 -40.312 1 81.56 290 PRO A C 1
ATOM 2368 O O . PRO A 1 290 ? 18.969 -39.156 -40.656 1 81.56 290 PRO A O 1
ATOM 2371 N N . ALA A 1 291 ? 20.906 -40.094 -40.375 1 81.75 291 ALA A N 1
ATOM 2372 C CA . ALA A 1 291 ? 21.656 -38.906 -40.781 1 81.75 291 ALA A CA 1
ATOM 2373 C C . ALA A 1 291 ? 21.406 -38.594 -42.281 1 81.75 291 ALA A C 1
ATOM 2375 O O . ALA A 1 291 ? 21.297 -37.438 -42.656 1 81.75 291 ALA A O 1
ATOM 2376 N N . ALA A 1 292 ? 21.281 -39.688 -43.062 1 82.19 292 ALA A N 1
ATOM 2377 C CA . ALA A 1 292 ? 21.047 -39.5 -44.5 1 82.19 292 ALA A CA 1
ATOM 2378 C C . ALA A 1 292 ? 19.641 -38.938 -44.75 1 82.19 292 ALA A C 1
ATOM 2380 O O . ALA A 1 292 ? 19.453 -38.125 -45.625 1 82.19 292 ALA A O 1
ATOM 2381 N N . ILE A 1 293 ? 18.828 -39.406 -43.938 1 86.44 293 ILE A N 1
ATOM 2382 C CA . ILE A 1 293 ? 17.438 -38.969 -44.094 1 86.44 293 ILE A CA 1
ATOM 2383 C C . ILE A 1 293 ? 17.328 -37.469 -43.719 1 86.44 293 ILE A C 1
ATOM 2385 O O . ILE A 1 293 ? 16.625 -36.719 -44.375 1 86.44 293 ILE A O 1
ATOM 2389 N N . GLU A 1 294 ? 17.922 -37.062 -42.625 1 86.56 294 GLU A N 1
ATOM 2390 C CA . GLU A 1 294 ? 17.891 -35.656 -42.188 1 86.56 294 GLU A CA 1
ATOM 2391 C C . GLU A 1 294 ? 18.469 -34.719 -43.281 1 86.56 294 GLU A C 1
ATOM 2393 O O . GLU A 1 294 ? 17.906 -33.656 -43.531 1 86.56 294 GLU A O 1
ATOM 2398 N N . ASP A 1 295 ? 19.531 -35.188 -43.875 1 86.12 295 ASP A N 1
ATOM 2399 C CA . ASP A 1 295 ? 20.172 -34.406 -44.938 1 86.12 295 ASP A CA 1
ATOM 2400 C C . ASP A 1 295 ? 19.297 -34.344 -46.188 1 86.12 295 ASP A C 1
ATOM 2402 O O . ASP A 1 295 ? 19.219 -33.281 -46.812 1 86.12 295 ASP A O 1
ATOM 2406 N N . GLN A 1 296 ? 18.688 -35.438 -46.531 1 86.88 296 GLN A N 1
ATOM 2407 C CA . GLN A 1 296 ? 17.812 -35.469 -47.688 1 86.88 296 GLN A CA 1
ATOM 2408 C C . GLN A 1 296 ? 16.578 -34.594 -47.469 1 86.88 296 GLN A C 1
ATOM 2410 O O . GLN A 1 296 ? 16.109 -33.969 -48.406 1 86.88 296 GLN A O 1
ATOM 2415 N N . THR A 1 297 ? 16.188 -34.625 -46.25 1 89 297 THR A N 1
ATOM 2416 C CA . THR A 1 297 ? 15 -33.812 -45.938 1 89 297 THR A CA 1
ATOM 2417 C C . THR A 1 297 ? 15.281 -32.344 -46.062 1 89 297 THR A C 1
ATOM 2419 O O . THR A 1 297 ? 14.484 -31.594 -46.625 1 89 297 THR A O 1
ATOM 2422 N N . LEU A 1 298 ? 16.391 -31.906 -45.562 1 88.06 298 LEU A N 1
ATOM 2423 C CA . LEU A 1 298 ? 16.75 -30.5 -45.562 1 88.06 298 LEU A CA 1
ATOM 2424 C C . LEU A 1 298 ? 17.094 -30.047 -47 1 88.06 298 LEU A C 1
ATOM 2426 O O . LEU A 1 298 ? 16.984 -28.859 -47.312 1 88.06 298 LEU A O 1
ATOM 2430 N N . ALA A 1 299 ? 17.375 -31.016 -47.844 1 84.88 299 ALA A N 1
ATOM 2431 C CA . ALA A 1 299 ? 17.812 -30.703 -49.219 1 84.88 299 ALA A CA 1
ATOM 2432 C C . ALA A 1 299 ? 16.609 -30.641 -50.156 1 84.88 299 ALA A C 1
ATOM 2434 O O . ALA A 1 299 ? 16.734 -30.188 -51.312 1 84.88 299 ALA A O 1
ATOM 2435 N N . MET A 1 300 ? 15.523 -30.953 -49.656 1 86.88 300 MET A N 1
ATOM 2436 C CA . MET A 1 300 ? 14.336 -30.938 -50.5 1 86.88 300 MET A CA 1
ATOM 2437 C C . MET A 1 300 ? 13.938 -29.516 -50.875 1 86.88 300 MET A C 1
ATOM 2439 O O . MET A 1 300 ? 13.641 -28.703 -50 1 86.88 300 MET A O 1
ATOM 2443 N N . SER A 1 301 ? 13.977 -29.047 -52.156 1 83.38 301 SER A N 1
ATOM 2444 C CA . SER A 1 301 ? 13.703 -27.672 -52.562 1 83.38 301 SER A CA 1
ATOM 2445 C C . SER A 1 301 ? 12.453 -27.609 -53.438 1 83.38 301 SER A C 1
ATOM 2447 O O . SER A 1 301 ? 11.844 -26.547 -53.594 1 83.38 301 SER A O 1
ATOM 2449 N N . GLU A 1 302 ? 12 -28.797 -54.094 1 83.25 302 GLU A N 1
ATOM 2450 C CA . GLU A 1 302 ? 10.852 -28.781 -55 1 83.25 302 GLU A CA 1
ATOM 2451 C C . GLU A 1 302 ? 9.734 -29.672 -54.469 1 83.25 302 GLU A C 1
ATOM 2453 O O . GLU A 1 302 ? 9.992 -30.734 -53.875 1 83.25 302 GLU A O 1
ATOM 2458 N N . PRO A 1 303 ? 8.523 -29.188 -54.594 1 85.25 303 PRO A N 1
ATOM 2459 C CA . PRO A 1 303 ? 7.395 -30.016 -54.156 1 85.25 303 PRO A CA 1
ATOM 2460 C C . PRO A 1 303 ? 7.234 -31.266 -55.031 1 85.25 303 PRO A C 1
ATOM 2462 O O . PRO A 1 303 ? 7.516 -31.25 -56.219 1 85.25 303 PRO A O 1
ATOM 2465 N N . PRO A 1 304 ? 6.875 -32.312 -54.344 1 83.12 304 PRO A N 1
ATOM 2466 C CA . PRO A 1 304 ? 6.648 -33.531 -55.094 1 83.12 304 PRO A CA 1
ATOM 2467 C C . PRO A 1 304 ? 5.465 -33.438 -56.062 1 83.12 304 PRO A C 1
ATOM 2469 O O . PRO A 1 304 ? 4.461 -32.781 -55.719 1 83.12 304 PRO A O 1
ATOM 2472 N N . LYS A 1 305 ? 5.652 -33.906 -57.312 1 80.5 305 LYS A N 1
ATOM 2473 C CA . LYS A 1 305 ? 4.602 -33.938 -58.312 1 80.5 305 LYS A CA 1
ATOM 2474 C C . LYS A 1 305 ? 3.857 -35.281 -58.312 1 80.5 305 LYS A C 1
ATOM 2476 O O . LYS A 1 305 ? 4.422 -36.312 -57.938 1 80.5 305 LYS A O 1
ATOM 2481 N N . PRO A 1 306 ? 2.574 -35.156 -58.719 1 79.38 306 PRO A N 1
ATOM 2482 C CA . PRO A 1 306 ? 1.793 -36.375 -58.75 1 79.38 306 PRO A CA 1
ATOM 2483 C C . PRO A 1 306 ? 2.395 -37.438 -59.688 1 79.38 306 PRO A C 1
ATOM 2485 O O . PRO A 1 306 ? 2.758 -37.094 -60.812 1 79.38 306 PRO A O 1
ATOM 2488 N N . GLY A 1 307 ? 2.703 -38.625 -59.219 1 74.62 307 GLY A N 1
ATOM 2489 C CA . GLY A 1 307 ? 3.213 -39.719 -60.031 1 74.62 307 GLY A CA 1
ATOM 2490 C C . GLY A 1 307 ? 4.715 -39.906 -59.938 1 74.62 307 GLY A C 1
ATOM 2491 O O . GLY A 1 307 ? 5.27 -40.875 -60.469 1 74.62 307 GLY A O 1
ATOM 2492 N N . ASP A 1 308 ? 5.41 -38.969 -59.25 1 77.38 308 ASP A N 1
ATOM 2493 C CA . ASP A 1 308 ? 6.859 -39.031 -59.125 1 77.38 308 ASP A CA 1
ATOM 2494 C C . ASP A 1 308 ? 7.273 -40.094 -58.125 1 77.38 308 ASP A C 1
ATOM 2496 O O . ASP A 1 308 ? 6.516 -40.406 -57.188 1 77.38 308 ASP A O 1
ATOM 2500 N N . ALA A 1 309 ? 8.406 -40.75 -58.281 1 78.31 309 ALA A N 1
ATOM 2501 C CA . ALA A 1 309 ? 8.977 -41.688 -57.312 1 78.31 309 ALA A CA 1
ATOM 2502 C C . ALA A 1 309 ? 9.422 -40.969 -56.031 1 78.31 309 ALA A C 1
ATOM 2504 O O . ALA A 1 309 ? 9.805 -39.812 -56.094 1 78.31 309 ALA A O 1
ATOM 2505 N N . PRO A 1 310 ? 9.242 -41.625 -54.875 1 84.25 310 PRO A N 1
ATOM 2506 C CA . PRO A 1 310 ? 9.688 -41.031 -53.625 1 84.25 310 PRO A CA 1
ATOM 2507 C C . PRO A 1 310 ? 11.164 -40.625 -53.656 1 84.25 310 PRO A C 1
ATOM 2509 O O . PRO A 1 310 ? 11.984 -41.312 -54.281 1 84.25 310 PRO A O 1
ATOM 2512 N N . MET A 1 311 ? 11.422 -39.469 -53.219 1 81.88 311 MET A N 1
ATOM 2513 C CA . MET A 1 311 ? 12.773 -38.938 -53.25 1 81.88 311 MET A CA 1
ATOM 2514 C C . MET A 1 311 ? 13.539 -39.281 -51.969 1 81.88 311 MET A C 1
ATOM 2516 O O . MET A 1 311 ? 14.742 -39.531 -52.031 1 81.88 311 MET A O 1
ATOM 2520 N N . ILE A 1 312 ? 12.781 -39.312 -50.844 1 86.12 312 ILE A N 1
ATOM 2521 C CA . ILE A 1 312 ? 13.445 -39.531 -49.562 1 86.12 312 ILE A CA 1
ATOM 2522 C C . ILE A 1 312 ? 13.211 -40.969 -49.094 1 86.12 312 ILE A C 1
ATOM 2524 O O . ILE A 1 312 ? 12.094 -41.469 -49.188 1 86.12 312 ILE A O 1
ATOM 2528 N N . GLY A 1 313 ? 14.25 -41.688 -48.625 1 78.94 313 GLY A N 1
ATOM 2529 C CA . GLY A 1 313 ? 14.156 -43 -48.031 1 78.94 313 GLY A CA 1
ATOM 2530 C C . GLY A 1 313 ? 13.82 -44.094 -49 1 78.94 313 GLY A C 1
ATOM 2531 O O . GLY A 1 313 ? 13.094 -45.031 -48.688 1 78.94 313 GLY A O 1
ATOM 2532 N N . THR A 1 314 ? 14.188 -43.969 -50.25 1 76.75 314 THR A N 1
ATOM 2533 C CA . THR A 1 314 ? 13.836 -44.969 -51.281 1 76.75 314 THR A CA 1
ATOM 2534 C C . THR A 1 314 ? 14.5 -46.312 -51 1 76.75 314 THR A C 1
ATOM 2536 O O . THR A 1 314 ? 13.984 -47.344 -51.375 1 76.75 314 THR A O 1
ATOM 2539 N N . HIS A 1 315 ? 15.641 -46.156 -50.281 1 76.38 315 HIS A N 1
ATOM 2540 C CA . HIS A 1 315 ? 16.391 -47.406 -50.062 1 76.38 315 HIS A CA 1
ATOM 2541 C C . HIS A 1 315 ? 15.844 -48.156 -48.844 1 76.38 315 HIS A C 1
ATOM 2543 O O . HIS A 1 315 ? 16.25 -49.281 -48.594 1 76.38 315 HIS A O 1
ATOM 2549 N N . ILE A 1 316 ? 14.844 -47.531 -48.188 1 80.44 316 ILE A N 1
ATOM 2550 C CA . ILE A 1 316 ? 14.352 -48.125 -46.969 1 80.44 316 ILE A CA 1
ATOM 2551 C C . ILE A 1 316 ? 13.234 -49.125 -47.281 1 80.44 316 ILE A C 1
ATOM 2553 O O . ILE A 1 316 ? 12.305 -48.781 -48.031 1 80.44 316 ILE A O 1
ATOM 2557 N N . ARG A 1 317 ? 13.438 -50.406 -46.938 1 75.06 317 ARG A N 1
ATOM 2558 C CA . ARG A 1 317 ? 12.406 -51.406 -47.125 1 75.06 317 ARG A CA 1
ATOM 2559 C C . ARG A 1 317 ? 11.609 -51.656 -45.875 1 75.06 317 ARG A C 1
ATOM 2561 O O . ARG A 1 317 ? 12.172 -52.062 -44.844 1 75.06 317 ARG A O 1
ATOM 2568 N N . ALA A 1 318 ? 10.469 -51 -45.844 1 74.75 318 ALA A N 1
ATOM 2569 C CA . ALA A 1 318 ? 9.586 -51.219 -44.688 1 74.75 318 ALA A CA 1
ATOM 2570 C C . ALA A 1 318 ? 8.422 -52.125 -45.062 1 74.75 318 ALA A C 1
ATOM 2572 O O . ALA A 1 318 ? 8.125 -52.344 -46.25 1 74.75 318 ALA A O 1
ATOM 2573 N N . ASN A 1 319 ? 7.902 -52.844 -44.125 1 74.25 319 ASN A N 1
ATOM 2574 C CA . ASN A 1 319 ? 6.809 -53.812 -44.312 1 74.25 319 ASN A CA 1
ATOM 2575 C C . ASN A 1 319 ? 5.492 -53.094 -44.594 1 74.25 319 ASN A C 1
ATOM 2577 O O . ASN A 1 319 ? 4.582 -53.656 -45.188 1 74.25 319 ASN A O 1
ATOM 2581 N N . ARG A 1 320 ? 5.48 -51.812 -44.281 1 78.94 320 ARG A N 1
ATOM 2582 C CA . ARG A 1 320 ? 4.25 -51.062 -44.469 1 78.94 320 ARG A CA 1
ATOM 2583 C C . ARG A 1 320 ? 4.355 -50.156 -45.688 1 78.94 320 ARG A C 1
ATOM 2585 O O . ARG A 1 320 ? 5.453 -49.75 -46.094 1 78.94 320 ARG A O 1
ATOM 2592 N N . PRO A 1 321 ? 3.174 -50.062 -46.312 1 81.56 321 PRO A N 1
ATOM 2593 C CA . PRO A 1 321 ? 3.217 -49.156 -47.469 1 81.56 321 PRO A CA 1
ATOM 2594 C C . PRO A 1 321 ? 3.455 -47.719 -47.094 1 81.56 321 PRO A C 1
ATOM 2596 O O . PRO A 1 321 ? 3.039 -47.281 -46 1 81.56 321 PRO A O 1
ATOM 2599 N N . ARG A 1 322 ? 4.172 -47.062 -47.844 1 84.88 322 ARG A N 1
ATOM 2600 C CA . ARG A 1 322 ? 4.496 -45.656 -47.656 1 84.88 322 ARG A CA 1
ATOM 2601 C C . ARG A 1 322 ? 3.236 -44.781 -47.625 1 84.88 322 ARG A C 1
ATOM 2603 O O . ARG A 1 322 ? 2.357 -44.969 -48.469 1 84.88 322 ARG A O 1
ATOM 2610 N N . PRO A 1 323 ? 3.098 -43.969 -46.594 1 86.25 323 PRO A N 1
ATOM 2611 C CA . PRO A 1 323 ? 1.887 -43.156 -46.5 1 86.25 323 PRO A CA 1
ATOM 2612 C C . PRO A 1 323 ? 1.751 -42.125 -47.625 1 86.25 323 PRO A C 1
ATOM 2614 O O . PRO A 1 323 ? 2.748 -41.562 -48.062 1 86.25 323 PRO A O 1
ATOM 2617 N N . ARG A 1 324 ? 0.487 -41.938 -48.188 1 83.62 324 ARG A N 1
ATOM 2618 C CA . ARG A 1 324 ? 0.2 -41 -49.25 1 83.62 324 ARG A CA 1
ATOM 2619 C C . ARG A 1 324 ? -0.795 -39.938 -48.812 1 83.62 324 ARG A C 1
ATOM 2621 O O . ARG A 1 324 ? -1.586 -40.156 -47.875 1 83.62 324 ARG A O 1
ATOM 2628 N N . THR A 1 325 ? -0.553 -38.688 -49.188 1 83.19 325 THR A N 1
ATOM 2629 C CA . THR A 1 325 ? -1.458 -37.594 -48.812 1 83.19 325 THR A CA 1
ATOM 2630 C C . THR A 1 325 ? -1.984 -36.906 -50.062 1 83.19 325 THR A C 1
ATOM 2632 O O . THR A 1 325 ? -1.361 -36.938 -51.125 1 83.19 325 THR A O 1
ATOM 2635 N N . TYR A 1 326 ? -3.201 -36.312 -49.906 1 78.94 326 TYR A N 1
ATOM 2636 C CA . TYR A 1 326 ? -3.818 -35.562 -51 1 78.94 326 TYR A CA 1
ATOM 2637 C C . TYR A 1 326 ? -3.332 -34.125 -51.031 1 78.94 326 TYR A C 1
ATOM 2639 O O . TYR A 1 326 ? -3.102 -33.531 -49.969 1 78.94 326 TYR A O 1
ATOM 2647 N N . VAL A 1 327 ? -2.834 -33.625 -52.219 1 71.38 327 VAL A N 1
ATOM 2648 C CA . VAL A 1 327 ? -2.471 -32.219 -52.344 1 71.38 327 VAL A CA 1
ATOM 2649 C C . VAL A 1 327 ? -3.512 -31.469 -53.188 1 71.38 327 VAL A C 1
ATOM 2651 O O . VAL A 1 327 ? -3.732 -31.812 -54.344 1 71.38 327 VAL A O 1
ATOM 2654 N N . PRO A 1 328 ? -4.25 -30.469 -52.656 1 65.31 328 PRO A N 1
ATOM 2655 C CA . PRO A 1 328 ? -4.328 -29.828 -51.344 1 65.31 328 PRO A CA 1
ATOM 2656 C C . PRO A 1 328 ? -5.117 -30.656 -50.344 1 65.31 328 PRO A C 1
ATOM 2658 O O . PRO A 1 328 ? -5.918 -31.5 -50.719 1 65.31 328 PRO A O 1
ATOM 2661 N N . LEU A 1 329 ? -4.688 -30.562 -49 1 63.41 329 LEU A N 1
ATOM 2662 C CA . LEU A 1 329 ? -5.203 -31.422 -47.938 1 63.41 329 LEU A CA 1
ATOM 2663 C C . LEU A 1 329 ? -6.727 -31.453 -47.938 1 63.41 329 LEU A C 1
ATOM 2665 O O . LEU A 1 329 ? -7.336 -32.469 -47.594 1 63.41 329 LEU A O 1
ATOM 2669 N N . TRP A 1 330 ? -7.328 -30.344 -48.469 1 64.5 330 TRP A N 1
ATOM 2670 C CA . TRP A 1 330 ? -8.781 -30.266 -48.406 1 64.5 330 TRP A CA 1
ATOM 2671 C C . TRP A 1 330 ? -9.422 -30.938 -49.625 1 64.5 330 TRP A C 1
ATOM 2673 O O . TRP A 1 330 ? -10.625 -31.203 -49.625 1 64.5 330 TRP A O 1
ATOM 2683 N N . ASN A 1 331 ? -8.648 -31.125 -50.719 1 62.59 331 ASN A N 1
ATOM 2684 C CA . ASN A 1 331 ? -9.234 -31.656 -51.969 1 62.59 331 ASN A CA 1
ATOM 2685 C C . ASN A 1 331 ? -9.148 -33.188 -52 1 62.59 331 ASN A C 1
ATOM 2687 O O . ASN A 1 331 ? -8.102 -33.75 -52.344 1 62.59 331 ASN A O 1
ATOM 2691 N N . TRP A 1 332 ? -10.141 -33.938 -51.594 1 66.5 332 TRP A N 1
ATOM 2692 C CA . TRP A 1 332 ? -10.234 -35.375 -51.562 1 66.5 332 TRP A CA 1
ATOM 2693 C C . TRP A 1 332 ? -10.117 -35.969 -52.969 1 66.5 332 TRP A C 1
ATOM 2695 O O . TRP A 1 332 ? -9.875 -37.188 -53.094 1 66.5 332 TRP A O 1
ATOM 2705 N N . ALA A 1 333 ? -10.32 -35.156 -53.938 1 64.5 333 ALA A N 1
ATOM 2706 C CA . ALA A 1 333 ? -10.281 -35.656 -55.312 1 64.5 333 ALA A CA 1
ATOM 2707 C C . ALA A 1 333 ? -8.938 -35.344 -55.969 1 64.5 333 ALA A C 1
ATOM 2709 O O . ALA A 1 333 ? -8.758 -35.594 -57.156 1 64.5 333 ALA A O 1
ATOM 2710 N N . GLY A 1 334 ? -8.047 -34.844 -55.156 1 63.84 334 GLY A N 1
ATOM 2711 C CA . GLY A 1 334 ? -6.832 -34.375 -55.812 1 63.84 334 GLY A CA 1
ATOM 2712 C C . GLY A 1 334 ? -5.809 -35.469 -56.031 1 63.84 334 GLY A C 1
ATOM 2713 O O . GLY A 1 334 ? -6.102 -36.656 -55.812 1 63.84 334 GLY A O 1
ATOM 2714 N N . GLU A 1 335 ? -4.746 -35.156 -56.594 1 72.94 335 GLU A N 1
ATOM 2715 C CA . GLU A 1 335 ? -3.674 -36.094 -56.938 1 72.94 335 GLU A CA 1
ATOM 2716 C C . GLU A 1 335 ? -2.914 -36.531 -55.688 1 72.94 335 GLU A C 1
ATOM 2718 O O . GLU A 1 335 ? -2.805 -35.812 -54.719 1 72.94 335 GLU A O 1
ATOM 2723 N N . HIS A 1 336 ? -2.623 -37.906 -55.594 1 80.88 336 HIS A N 1
ATOM 2724 C CA . HIS A 1 336 ? -1.935 -38.531 -54.5 1 80.88 336 HIS A CA 1
ATOM 2725 C C . HIS A 1 336 ? -0.427 -38.344 -54.594 1 80.88 336 HIS A C 1
ATOM 2727 O O . HIS A 1 336 ? 0.162 -38.5 -55.656 1 80.88 336 HIS A O 1
ATOM 2733 N N . VAL A 1 337 ? 0.094 -37.625 -53.625 1 85 337 VAL A N 1
ATOM 2734 C CA . VAL A 1 337 ? 1.545 -37.5 -53.531 1 85 337 VAL A CA 1
ATOM 2735 C C . VAL A 1 337 ? 2.051 -38.219 -52.281 1 85 337 VAL A C 1
ATOM 2737 O O . VAL A 1 337 ? 1.267 -38.531 -51.375 1 85 337 VAL A O 1
ATOM 2740 N N . ASP A 1 338 ? 3.355 -38.594 -52.281 1 86.44 338 ASP A N 1
ATOM 2741 C CA . ASP A 1 338 ? 3.967 -39.188 -51.125 1 86.44 338 ASP A CA 1
ATOM 2742 C C . ASP A 1 338 ? 3.906 -38.219 -49.906 1 86.44 338 ASP A C 1
ATOM 2744 O O . ASP A 1 338 ? 4.355 -37.094 -50 1 86.44 338 ASP A O 1
ATOM 2748 N N . ALA A 1 339 ? 3.35 -38.656 -48.875 1 88.69 339 ALA A N 1
ATOM 2749 C CA . ALA A 1 339 ? 3.127 -37.812 -47.719 1 88.69 339 ALA A CA 1
ATOM 2750 C C . ALA A 1 339 ? 4.453 -37.406 -47.062 1 88.69 339 ALA A C 1
ATOM 2752 O O . ALA A 1 339 ? 4.578 -36.281 -46.562 1 88.69 339 ALA A O 1
ATOM 2753 N N . ILE A 1 340 ? 5.461 -38.25 -47 1 89.81 340 ILE A N 1
ATOM 2754 C CA . ILE A 1 340 ? 6.754 -37.969 -46.375 1 89.81 340 ILE A CA 1
ATOM 2755 C C . ILE A 1 340 ? 7.504 -36.906 -47.219 1 89.81 340 ILE A C 1
ATOM 2757 O O . ILE A 1 340 ? 8.094 -36 -46.656 1 89.81 340 ILE A O 1
ATOM 2761 N N . ASP A 1 341 ? 7.418 -37.062 -48.531 1 89.31 341 ASP A N 1
ATOM 2762 C CA . ASP A 1 341 ? 8.094 -36.094 -49.375 1 89.31 341 ASP A CA 1
ATOM 2763 C C . ASP A 1 341 ? 7.422 -34.719 -49.312 1 89.31 341 ASP A C 1
ATOM 2765 O O . ASP A 1 341 ? 8.102 -33.688 -49.25 1 89.31 341 ASP A O 1
ATOM 2769 N N . GLN A 1 342 ? 6.113 -34.75 -49.281 1 88.31 342 GLN A N 1
ATOM 2770 C CA . GLN A 1 342 ? 5.402 -33.5 -49.188 1 88.31 342 GLN A CA 1
ATOM 2771 C C . GLN A 1 342 ? 5.695 -32.844 -47.844 1 88.31 342 GLN A C 1
ATOM 2773 O O . GLN A 1 342 ? 5.934 -31.625 -47.781 1 88.31 342 GLN A O 1
ATOM 2778 N N . ALA A 1 343 ? 5.578 -33.562 -46.75 1 90.88 343 ALA A N 1
ATOM 2779 C CA . ALA A 1 343 ? 5.84 -33.031 -45.438 1 90.88 343 ALA A CA 1
ATOM 2780 C C . ALA A 1 343 ? 7.293 -32.562 -45.312 1 90.88 343 ALA A C 1
ATOM 2782 O O . ALA A 1 343 ? 7.59 -31.609 -44.594 1 90.88 343 ALA A O 1
ATOM 2783 N N . SER A 1 344 ? 8.219 -33.281 -45.906 1 91.62 344 SER A N 1
ATOM 2784 C CA . SER A 1 344 ? 9.625 -32.906 -45.906 1 91.62 344 SER A CA 1
ATOM 2785 C C . SER A 1 344 ? 9.844 -31.594 -46.625 1 91.62 344 SER A C 1
ATOM 2787 O O . SER A 1 344 ? 10.672 -30.766 -46.219 1 91.62 344 SER A O 1
ATOM 2789 N N . TYR A 1 345 ? 9.094 -31.484 -47.688 1 90.19 345 TYR A N 1
ATOM 2790 C CA . TYR A 1 345 ? 9.18 -30.234 -48.438 1 90.19 345 TYR A CA 1
ATOM 2791 C C . TYR A 1 345 ? 8.68 -29.062 -47.594 1 90.19 345 TYR A C 1
ATOM 2793 O O . TYR A 1 345 ? 9.312 -28 -47.562 1 90.19 345 TYR A O 1
ATOM 2801 N N . GLU A 1 346 ? 7.578 -29.203 -47.031 1 91.19 346 GLU A N 1
ATOM 2802 C CA . GLU A 1 346 ? 7.02 -28.156 -46.188 1 91.19 346 GLU A CA 1
ATOM 2803 C C . GLU A 1 346 ? 7.973 -27.812 -45.031 1 91.19 346 GLU A C 1
ATOM 2805 O O . GLU A 1 346 ? 8.164 -26.625 -44.719 1 91.19 346 GLU A O 1
ATOM 2810 N N . PHE A 1 347 ? 8.531 -28.797 -44.344 1 93.25 347 PHE A N 1
ATOM 2811 C CA . PHE A 1 347 ? 9.453 -28.578 -43.219 1 93.25 347 PHE A CA 1
ATOM 2812 C C . PHE A 1 347 ? 10.711 -27.859 -43.719 1 93.25 347 PHE A C 1
ATOM 2814 O O . PHE A 1 347 ? 11.18 -26.922 -43.062 1 93.25 347 PHE A O 1
ATOM 2821 N N . ALA A 1 348 ? 11.273 -28.281 -44.781 1 93 348 ALA A N 1
ATOM 2822 C CA . ALA A 1 348 ? 12.492 -27.672 -45.312 1 93 348 ALA A CA 1
ATOM 2823 C C . ALA A 1 348 ? 12.258 -26.219 -45.719 1 93 348 ALA A C 1
ATOM 2825 O O . ALA A 1 348 ? 13.133 -25.375 -45.5 1 93 348 ALA A O 1
ATOM 2826 N N . THR A 1 349 ? 11.094 -25.984 -46.312 1 93.12 349 THR A N 1
ATOM 2827 C CA . THR A 1 349 ? 10.766 -24.625 -46.719 1 93.12 349 THR A CA 1
ATOM 2828 C C . THR A 1 349 ? 10.625 -23.734 -45.469 1 93.12 349 THR A C 1
ATOM 2830 O O . THR A 1 349 ? 11.102 -22.594 -45.469 1 93.12 349 THR A O 1
ATOM 2833 N N . LEU A 1 350 ? 9.969 -24.219 -44.5 1 93.44 350 LEU A N 1
ATOM 2834 C CA . LEU A 1 350 ? 9.789 -23.453 -43.25 1 93.44 350 LEU A CA 1
ATOM 2835 C C . LEU A 1 350 ? 11.109 -23.281 -42.531 1 93.44 350 LEU A C 1
ATOM 2837 O O . LEU A 1 350 ? 11.359 -22.234 -41.906 1 93.44 350 LEU A O 1
ATOM 2841 N N . ASP A 1 351 ? 11.953 -24.281 -42.5 1 92.12 351 ASP A N 1
ATOM 2842 C CA . ASP A 1 351 ? 13.258 -24.203 -41.844 1 92.12 351 ASP A CA 1
ATOM 2843 C C . ASP A 1 351 ? 14.133 -23.125 -42.5 1 92.12 351 ASP A C 1
ATOM 2845 O O . ASP A 1 351 ? 14.836 -22.391 -41.812 1 92.12 351 ASP A O 1
ATOM 2849 N N . ARG A 1 352 ? 14.078 -23.047 -43.812 1 92.19 352 ARG A N 1
ATOM 2850 C CA . ARG A 1 352 ? 14.828 -22.016 -44.531 1 92.19 352 ARG A CA 1
ATOM 2851 C C . ARG A 1 352 ? 14.273 -20.625 -44.25 1 92.19 352 ARG A C 1
ATOM 2853 O O . ARG A 1 352 ? 15.031 -19.672 -44.094 1 92.19 352 ARG A O 1
ATOM 2860 N N . ALA A 1 353 ? 13 -20.594 -44.156 1 92.19 353 ALA A N 1
ATOM 2861 C CA . ALA A 1 353 ? 12.359 -19.312 -43.875 1 92.19 353 ALA A CA 1
ATOM 2862 C C . ALA A 1 353 ? 12.75 -18.828 -42.469 1 92.19 353 ALA A C 1
ATOM 2864 O O . ALA A 1 353 ? 12.961 -17.625 -42.25 1 92.19 353 ALA A O 1
ATOM 2865 N N . VAL A 1 354 ? 12.766 -19.719 -41.5 1 92.25 354 VAL A N 1
ATOM 2866 C CA . VAL A 1 354 ? 13.133 -19.391 -40.125 1 92.25 354 VAL A CA 1
ATOM 2867 C C . VAL A 1 354 ? 14.586 -18.922 -40.094 1 92.25 354 VAL A C 1
ATOM 2869 O O . VAL A 1 354 ? 14.898 -17.906 -39.438 1 92.25 354 VAL A O 1
ATOM 2872 N N . ARG A 1 355 ? 15.492 -19.578 -40.75 1 90.25 355 ARG A N 1
ATOM 2873 C CA . ARG A 1 355 ? 16.906 -19.219 -40.75 1 90.25 355 ARG A CA 1
ATOM 2874 C C . ARG A 1 355 ? 17.141 -17.891 -41.438 1 90.25 355 ARG A C 1
ATOM 2876 O O . ARG A 1 355 ? 17.984 -17.094 -41 1 90.25 355 ARG A O 1
ATOM 2883 N N . ALA A 1 356 ? 16.359 -17.609 -42.406 1 91.19 356 ALA A N 1
ATOM 2884 C CA . ALA A 1 356 ? 16.453 -16.344 -43.125 1 91.19 356 ALA A CA 1
ATOM 2885 C C . ALA A 1 356 ? 15.938 -15.188 -42.25 1 91.19 356 ALA A C 1
ATOM 2887 O O . ALA A 1 356 ? 16.531 -14.109 -42.219 1 91.19 356 ALA A O 1
ATOM 2888 N N . LEU A 1 357 ? 14.891 -15.469 -41.625 1 91.12 357 LEU A N 1
ATOM 2889 C CA . LEU A 1 357 ? 14.273 -14.422 -40.812 1 91.12 357 LEU A CA 1
ATOM 2890 C C . LEU A 1 357 ? 15.102 -14.156 -39.531 1 91.12 357 LEU A C 1
ATOM 2892 O O . LEU A 1 357 ? 15.094 -13.039 -39.031 1 91.12 357 LEU A O 1
ATOM 2896 N N . ARG A 1 358 ? 15.75 -15.102 -39 1 89.69 358 ARG A N 1
ATOM 2897 C CA . ARG A 1 358 ? 16.594 -14.953 -37.812 1 89.69 358 ARG A CA 1
ATOM 2898 C C . ARG A 1 358 ? 17.688 -13.93 -38.062 1 89.69 358 ARG A C 1
ATOM 2900 O O . ARG A 1 358 ? 18.156 -13.266 -37.125 1 89.69 358 ARG A O 1
ATOM 2907 N N . ASP A 1 359 ? 18.109 -13.797 -39.312 1 85.44 359 ASP A N 1
ATOM 2908 C CA . ASP A 1 359 ? 19.203 -12.883 -39.625 1 85.44 359 ASP A CA 1
ATOM 2909 C C . ASP A 1 359 ? 18.672 -11.492 -39.969 1 85.44 359 ASP A C 1
ATOM 2911 O O . ASP A 1 359 ? 19.453 -10.555 -40.156 1 85.44 359 ASP A O 1
ATOM 2915 N N . SER A 1 360 ? 17.391 -11.297 -39.875 1 86.62 360 SER A N 1
ATOM 2916 C CA . SER A 1 360 ? 16.797 -10 -40.156 1 86.62 360 SER A CA 1
ATOM 2917 C C . SER A 1 360 ? 16.828 -9.094 -38.938 1 86.62 360 SER A C 1
ATOM 2919 O O . SER A 1 360 ? 17.125 -9.547 -37.844 1 86.62 360 SER A O 1
ATOM 2921 N N . LEU A 1 361 ? 16.594 -7.758 -39.219 1 84.62 361 LEU A N 1
ATOM 2922 C CA . LEU A 1 361 ? 16.594 -6.773 -38.125 1 84.62 361 LEU A CA 1
ATOM 2923 C C . LEU A 1 361 ? 15.195 -6.648 -37.531 1 84.62 361 LEU A C 1
ATOM 2925 O O . LEU A 1 361 ? 14.203 -6.594 -38.25 1 84.62 361 LEU A O 1
ATOM 2929 N N . PHE A 1 362 ? 15.172 -6.887 -36.281 1 88.38 362 PHE A N 1
ATOM 2930 C CA . PHE A 1 362 ? 13.914 -6.773 -35.562 1 88.38 362 PHE A CA 1
ATOM 2931 C C . PHE A 1 362 ? 13.891 -5.508 -34.719 1 88.38 362 PHE A C 1
ATOM 2933 O O . PHE A 1 362 ? 14.93 -5.078 -34.188 1 88.38 362 PHE A O 1
ATOM 2940 N N . PRO A 1 363 ? 12.75 -4.867 -34.625 1 86.75 363 PRO A N 1
ATOM 2941 C CA . PRO A 1 363 ? 12.664 -3.686 -33.781 1 86.75 363 PRO A CA 1
ATOM 2942 C C . PRO A 1 363 ? 12.828 -4.023 -32.312 1 86.75 363 PRO A C 1
ATOM 2944 O O . PRO A 1 363 ? 12.469 -5.121 -31.859 1 86.75 363 PRO A O 1
ATOM 2947 N N . HIS A 1 364 ? 13.375 -3.086 -31.594 1 86 364 HIS A N 1
ATOM 2948 C CA . HIS A 1 364 ? 13.602 -3.273 -30.156 1 86 364 HIS A CA 1
ATOM 2949 C C . HIS A 1 364 ? 12.312 -3.057 -29.375 1 86 364 HIS A C 1
ATOM 2951 O O . HIS A 1 364 ? 11.469 -2.248 -29.75 1 86 364 HIS A O 1
ATOM 2957 N N . THR A 1 365 ? 12.164 -3.842 -28.375 1 86 365 THR A N 1
ATOM 2958 C CA . THR A 1 365 ? 11.062 -3.646 -27.438 1 86 365 THR A CA 1
ATOM 2959 C C . THR A 1 365 ? 11.508 -2.789 -26.25 1 86 365 THR A C 1
ATOM 2961 O O . THR A 1 365 ? 12.664 -2.389 -26.156 1 86 365 THR A O 1
ATOM 2964 N N . HIS A 1 366 ? 10.594 -2.461 -25.328 1 87.25 366 HIS A N 1
ATOM 2965 C CA . HIS A 1 366 ? 10.891 -1.592 -24.188 1 87.25 366 HIS A CA 1
ATOM 2966 C C . HIS A 1 366 ? 11.234 -2.406 -22.953 1 87.25 366 HIS A C 1
ATOM 2968 O O . HIS A 1 366 ? 11.016 -1.95 -21.828 1 87.25 366 HIS A O 1
ATOM 2974 N N . THR A 1 367 ? 11.703 -3.682 -23.125 1 91.62 367 THR A N 1
ATOM 2975 C CA . THR A 1 367 ? 12.141 -4.523 -22.016 1 91.62 367 THR A CA 1
ATOM 2976 C C . THR A 1 367 ? 13.57 -5.016 -22.234 1 91.62 367 THR A C 1
ATOM 2978 O O . THR A 1 367 ? 13.961 -5.32 -23.375 1 91.62 367 THR A O 1
ATOM 2981 N N . ALA A 1 368 ? 14.367 -4.965 -21.203 1 94.06 368 ALA A N 1
ATOM 2982 C CA . ALA A 1 368 ? 15.758 -5.395 -21.312 1 94.06 368 ALA A CA 1
ATOM 2983 C C . ALA A 1 368 ? 16.203 -6.156 -20.078 1 94.06 368 ALA A C 1
ATOM 2985 O O . ALA A 1 368 ? 15.625 -5.98 -19 1 94.06 368 ALA A O 1
ATOM 2986 N N . PHE A 1 369 ? 17.125 -7.121 -20.266 1 94.12 369 PHE A N 1
ATOM 2987 C CA . PHE A 1 369 ? 17.797 -7.816 -19.172 1 94.12 369 PHE A CA 1
ATOM 2988 C C . PHE A 1 369 ? 19.234 -7.355 -19.047 1 94.12 369 PHE A C 1
ATOM 2990 O O . PHE A 1 369 ? 19.984 -7.363 -20.016 1 94.12 369 PHE A O 1
ATOM 2997 N N . VAL A 1 370 ? 19.562 -6.875 -17.891 1 96.06 370 VAL A N 1
ATOM 2998 C CA . VAL A 1 370 ? 20.906 -6.379 -17.656 1 96.06 370 VAL A CA 1
ATOM 2999 C C . VAL A 1 370 ? 21.609 -7.25 -16.609 1 96.06 370 VAL A C 1
ATOM 3001 O O . VAL A 1 370 ? 21.125 -7.379 -15.484 1 96.06 370 VAL A O 1
ATOM 3004 N N . THR A 1 371 ? 22.672 -7.898 -16.984 1 94.94 371 THR A N 1
ATOM 3005 C CA . THR A 1 371 ? 23.484 -8.703 -16.062 1 94.94 371 THR A CA 1
ATOM 3006 C C . THR A 1 371 ? 24.719 -7.926 -15.602 1 94.94 371 THR A C 1
ATOM 3008 O O . THR A 1 371 ? 25.516 -7.484 -16.422 1 94.94 371 THR A O 1
ATOM 3011 N N . PHE A 1 372 ? 24.828 -7.77 -14.328 1 95.25 372 PHE A N 1
ATOM 3012 C CA . PHE A 1 372 ? 25.938 -7.02 -13.75 1 95.25 372 PHE A CA 1
ATOM 3013 C C . PHE A 1 372 ? 27.109 -7.945 -13.406 1 95.25 372 PHE A C 1
ATOM 3015 O O . PHE A 1 372 ? 26.969 -9.164 -13.453 1 95.25 372 PHE A O 1
ATOM 3022 N N . GLN A 1 373 ? 28.203 -7.359 -13.055 1 92.12 373 GLN A N 1
ATOM 3023 C CA . GLN A 1 373 ? 29.375 -8.133 -12.688 1 92.12 373 GLN A CA 1
ATOM 3024 C C . GLN A 1 373 ? 29.266 -8.664 -11.258 1 92.12 373 GLN A C 1
ATOM 3026 O O . GLN A 1 373 ? 29.75 -9.758 -10.953 1 92.12 373 GLN A O 1
ATOM 3031 N N . HIS A 1 374 ? 28.594 -7.797 -10.484 1 90.31 374 HIS A N 1
ATOM 3032 C CA . HIS A 1 374 ? 28.469 -8.164 -9.078 1 90.31 374 HIS A CA 1
ATOM 3033 C C . HIS A 1 374 ? 27 -8.242 -8.664 1 90.31 374 HIS A C 1
ATOM 3035 O O . HIS A 1 374 ? 26.141 -7.574 -9.258 1 90.31 374 HIS A O 1
ATOM 3041 N N . THR A 1 375 ? 26.766 -9.078 -7.664 1 92.25 375 THR A N 1
ATOM 3042 C CA . THR A 1 375 ? 25.406 -9.258 -7.18 1 92.25 375 THR A CA 1
ATOM 3043 C C . THR A 1 375 ? 24.922 -8 -6.469 1 92.25 375 THR A C 1
ATOM 3045 O O . THR A 1 375 ? 23.734 -7.68 -6.512 1 92.25 375 THR A O 1
ATOM 3048 N N . TRP A 1 376 ? 25.859 -7.254 -5.766 1 92.25 376 TRP A N 1
ATOM 3049 C CA . TRP A 1 376 ? 25.453 -6.051 -5.047 1 92.25 376 TRP A CA 1
ATOM 3050 C C . TRP A 1 376 ? 25 -4.961 -6.016 1 92.25 376 TRP A C 1
ATOM 3052 O O . TRP A 1 376 ? 24.141 -4.145 -5.684 1 92.25 376 TRP A O 1
ATOM 3062 N N . SER A 1 377 ? 25.547 -4.926 -7.273 1 94.38 377 SER A N 1
ATOM 3063 C CA . SER A 1 377 ? 25.125 -3.959 -8.281 1 94.38 377 SER A CA 1
ATOM 3064 C C . SER A 1 377 ? 23.688 -4.199 -8.703 1 94.38 377 SER A C 1
ATOM 3066 O O . SER A 1 377 ? 22.922 -3.25 -8.898 1 94.38 377 SER A O 1
ATOM 3068 N N . ALA A 1 378 ? 23.344 -5.488 -8.82 1 94.25 378 ALA A N 1
ATOM 3069 C CA . ALA A 1 378 ? 21.984 -5.836 -9.211 1 94.25 378 ALA A CA 1
ATOM 3070 C C . ALA A 1 378 ? 20.984 -5.484 -8.117 1 94.25 378 ALA A C 1
ATOM 3072 O O . ALA A 1 378 ? 19.875 -5.02 -8.406 1 94.25 378 ALA A O 1
ATOM 3073 N N . GLN A 1 379 ? 21.406 -5.695 -6.855 1 93.56 379 GLN A N 1
ATOM 3074 C CA . GLN A 1 379 ? 20.531 -5.383 -5.742 1 93.56 379 GLN A CA 1
ATOM 3075 C C . GLN A 1 379 ? 20.328 -3.875 -5.605 1 93.56 379 GLN A C 1
ATOM 3077 O O . GLN A 1 379 ? 19.219 -3.414 -5.324 1 93.56 379 GLN A O 1
ATOM 3082 N N . ILE A 1 380 ? 21.312 -3.096 -5.836 1 95.06 380 ILE A N 1
ATOM 3083 C CA . ILE A 1 380 ? 21.219 -1.642 -5.758 1 95.06 380 ILE A CA 1
ATOM 3084 C C . ILE A 1 380 ? 20.359 -1.118 -6.91 1 95.06 380 ILE A C 1
ATOM 3086 O O . ILE A 1 380 ? 19.469 -0.3 -6.703 1 95.06 380 ILE A O 1
ATOM 3090 N N . ALA A 1 381 ? 20.594 -1.662 -8.078 1 95.06 381 ALA A N 1
ATOM 3091 C CA . ALA A 1 381 ? 19.844 -1.221 -9.258 1 95.06 381 ALA A CA 1
ATOM 3092 C C . ALA A 1 381 ? 18.359 -1.557 -9.133 1 95.06 381 ALA A C 1
ATOM 3094 O O . ALA A 1 381 ? 17.516 -0.818 -9.633 1 95.06 381 ALA A O 1
ATOM 3095 N N . GLY A 1 382 ? 18.062 -2.658 -8.492 1 94.38 382 GLY A N 1
ATOM 3096 C CA . GLY A 1 382 ? 16.688 -3.109 -8.398 1 94.38 382 GLY A CA 1
ATOM 3097 C C . GLY A 1 382 ? 15.898 -2.4 -7.309 1 94.38 382 GLY A C 1
ATOM 3098 O O . GLY A 1 382 ? 14.664 -2.35 -7.359 1 94.38 382 GLY A O 1
ATOM 3099 N N . GLN A 1 383 ? 16.562 -1.802 -6.312 1 93.75 383 GLN A N 1
ATOM 3100 C CA . GLN A 1 383 ? 15.852 -1.225 -5.172 1 93.75 383 GLN A CA 1
ATOM 3101 C C . GLN A 1 383 ? 15.891 0.301 -5.219 1 93.75 383 GLN A C 1
ATOM 3103 O O . GLN A 1 383 ? 14.945 0.963 -4.785 1 93.75 383 GLN A O 1
ATOM 3108 N N . VAL A 1 384 ? 16.938 0.902 -5.758 1 94.56 384 VAL A N 1
ATOM 3109 C CA . VAL A 1 384 ? 17.141 2.346 -5.703 1 94.56 384 VAL A CA 1
ATOM 3110 C C . VAL A 1 384 ? 16.516 3 -6.941 1 94.56 384 VAL A C 1
ATOM 3112 O O . VAL A 1 384 ? 16.594 2.447 -8.039 1 94.56 384 VAL A O 1
ATOM 3115 N N . VAL A 1 385 ? 15.945 4.156 -6.734 1 93.88 385 VAL A N 1
ATOM 3116 C CA . VAL A 1 385 ? 15.438 4.953 -7.844 1 93.88 385 VAL A CA 1
ATOM 3117 C C . VAL A 1 385 ? 16.594 5.664 -8.547 1 93.88 385 VAL A C 1
ATOM 3119 O O . VAL A 1 385 ? 17.266 6.5 -7.945 1 93.88 385 VAL A O 1
ATOM 3122 N N . HIS A 1 386 ? 16.859 5.34 -9.766 1 93.19 386 HIS A N 1
ATOM 3123 C CA . HIS A 1 386 ? 18.047 5.891 -10.406 1 93.19 386 HIS A CA 1
ATOM 3124 C C . HIS A 1 386 ? 17.672 6.75 -11.609 1 93.19 386 HIS A C 1
ATOM 3126 O O . HIS A 1 386 ? 18.438 7.633 -12.008 1 93.19 386 HIS A O 1
ATOM 3132 N N . TYR A 1 387 ? 16.531 6.582 -12.219 1 93.38 387 TYR A N 1
ATOM 3133 C CA . TYR A 1 387 ? 16.156 7.344 -13.406 1 93.38 387 TYR A CA 1
ATOM 3134 C C . TYR A 1 387 ? 15.312 8.555 -13.023 1 93.38 387 TYR A C 1
ATOM 3136 O O . TYR A 1 387 ? 14.453 8.469 -12.148 1 93.38 387 TYR A O 1
ATOM 3144 N N . PRO A 1 388 ? 15.438 9.727 -13.586 1 91.5 388 PRO A N 1
ATOM 3145 C CA . PRO A 1 388 ? 14.82 10.992 -13.172 1 91.5 388 PRO A CA 1
ATOM 3146 C C . PRO A 1 388 ? 13.375 11.117 -13.633 1 91.5 388 PRO A C 1
ATOM 3148 O O . PRO A 1 388 ? 12.617 11.93 -13.086 1 91.5 388 PRO A O 1
ATOM 3151 N N . SER A 1 389 ? 12.969 10.422 -14.625 1 91.06 389 SER A N 1
ATOM 3152 C CA . SER A 1 389 ? 11.594 10.539 -15.109 1 91.06 389 SER A CA 1
ATOM 3153 C C . SER A 1 389 ? 10.695 9.492 -14.461 1 91.06 389 SER A C 1
ATOM 3155 O O . SER A 1 389 ? 11.062 8.32 -14.359 1 91.06 389 SER A O 1
ATOM 3157 N N . PRO A 1 390 ? 9.531 9.961 -14.023 1 91.19 390 PRO A N 1
ATOM 3158 C CA . PRO A 1 390 ? 8.633 9.016 -13.352 1 91.19 390 PRO A CA 1
ATOM 3159 C C . PRO A 1 390 ? 8.062 7.961 -14.305 1 91.19 390 PRO A C 1
ATOM 3161 O O . PRO A 1 390 ? 7.742 8.273 -15.453 1 91.19 390 PRO A O 1
ATOM 3164 N N . GLY A 1 391 ? 8.008 6.75 -13.969 1 87.81 391 GLY A N 1
ATOM 3165 C CA . GLY A 1 391 ? 7.344 5.676 -14.695 1 87.81 391 GLY A CA 1
ATOM 3166 C C . GLY A 1 391 ? 8.211 5.07 -15.781 1 87.81 391 GLY A C 1
ATOM 3167 O O . GLY A 1 391 ? 7.758 4.199 -16.531 1 87.81 391 GLY A O 1
ATOM 3168 N N . ARG A 1 392 ? 9.414 5.535 -15.836 1 90.44 392 ARG A N 1
ATOM 3169 C CA . ARG A 1 392 ? 10.328 4.988 -16.844 1 90.44 392 ARG A CA 1
ATOM 3170 C C . ARG A 1 392 ? 11.492 4.262 -16.172 1 90.44 392 ARG A C 1
ATOM 3172 O O . ARG A 1 392 ? 11.742 4.438 -14.984 1 90.44 392 ARG A O 1
ATOM 3179 N N . MET A 1 393 ? 12.039 3.324 -16.828 1 92.19 393 MET A N 1
ATOM 3180 C CA . MET A 1 393 ? 13.195 2.555 -16.375 1 92.19 393 MET A CA 1
ATOM 3181 C C . MET A 1 393 ? 12.906 1.852 -15.055 1 92.19 393 MET A C 1
ATOM 3183 O O . MET A 1 393 ? 13.648 2.01 -14.086 1 92.19 393 MET A O 1
ATOM 3187 N N . LEU A 1 394 ? 11.859 1.118 -15.078 1 91.19 394 LEU A N 1
ATOM 3188 C CA . LEU A 1 394 ? 11.508 0.342 -13.898 1 91.19 394 LEU A CA 1
ATOM 3189 C C . LEU A 1 394 ? 12.359 -0.92 -13.797 1 91.19 394 LEU A C 1
ATOM 3191 O O . LEU A 1 394 ? 12.289 -1.787 -14.672 1 91.19 394 LEU A O 1
ATOM 3195 N N . THR A 1 395 ? 13.18 -0.974 -12.805 1 94.12 395 THR A N 1
ATOM 3196 C CA . THR A 1 395 ? 14.117 -2.076 -12.648 1 94.12 395 THR A CA 1
ATOM 3197 C C . THR A 1 395 ? 13.664 -3.02 -11.539 1 94.12 395 THR A C 1
ATOM 3199 O O . THR A 1 395 ? 13.336 -2.574 -10.438 1 94.12 395 THR A O 1
ATOM 3202 N N . GLU A 1 396 ? 13.516 -4.289 -11.844 1 92.31 396 GLU A N 1
ATOM 3203 C CA . GLU A 1 396 ? 13.172 -5.348 -10.891 1 92.31 396 GLU A CA 1
ATOM 3204 C C . GLU A 1 396 ? 14.109 -6.547 -11.039 1 92.31 396 GLU A C 1
ATOM 3206 O O . GLU A 1 396 ? 14.695 -6.754 -12.102 1 92.31 396 GLU A O 1
ATOM 3211 N N . PRO A 1 397 ? 14.328 -7.254 -9.922 1 91.94 397 PRO A N 1
ATOM 3212 C CA . PRO A 1 397 ? 15.141 -8.461 -10.07 1 91.94 397 PRO A CA 1
ATOM 3213 C C . PRO A 1 397 ? 14.57 -9.438 -11.102 1 91.94 397 PRO A C 1
ATOM 3215 O O . PRO A 1 397 ? 13.352 -9.633 -11.156 1 91.94 397 PRO A O 1
ATOM 3218 N N . ALA A 1 398 ? 15.398 -9.945 -11.922 1 91.94 398 ALA A N 1
ATOM 3219 C CA . ALA A 1 398 ? 14.977 -10.836 -13 1 91.94 398 ALA A CA 1
ATOM 3220 C C . ALA A 1 398 ? 14.664 -12.234 -12.461 1 91.94 398 ALA A C 1
ATOM 3222 O O . ALA A 1 398 ? 15.227 -12.656 -11.453 1 91.94 398 ALA A O 1
ATOM 3223 N N . VAL A 1 399 ? 13.758 -12.922 -13.117 1 90.25 399 VAL A N 1
ATOM 3224 C CA . VAL A 1 399 ? 13.469 -14.328 -12.828 1 90.25 399 VAL A CA 1
ATOM 3225 C C . VAL A 1 399 ? 14.461 -15.227 -13.562 1 90.25 399 VAL A C 1
ATOM 3227 O O . VAL A 1 399 ? 15.211 -14.758 -14.43 1 90.25 399 VAL A O 1
ATOM 3230 N N . GLU A 1 400 ? 14.531 -16.453 -13.18 1 88 400 GLU A N 1
ATOM 3231 C CA . GLU A 1 400 ? 15.406 -17.406 -13.867 1 88 400 GLU A CA 1
ATOM 3232 C C . GLU A 1 400 ? 15.07 -17.5 -15.352 1 88 400 GLU A C 1
ATOM 3234 O O . GLU A 1 400 ? 13.898 -17.406 -15.734 1 88 400 GLU A O 1
ATOM 3239 N N . PRO A 1 401 ? 16.047 -17.625 -16.141 1 87.75 401 PRO A N 1
ATOM 3240 C CA . PRO A 1 401 ? 15.805 -17.688 -17.578 1 87.75 401 PRO A CA 1
ATOM 3241 C C . PRO A 1 401 ? 14.82 -18.797 -17.969 1 87.75 401 PRO A C 1
ATOM 3243 O O . PRO A 1 401 ? 14.07 -18.641 -18.938 1 87.75 401 PRO A O 1
ATOM 3246 N N . ARG A 1 402 ? 14.797 -19.891 -17.172 1 85.62 402 ARG A N 1
ATOM 3247 C CA . ARG A 1 402 ? 13.883 -20.984 -17.469 1 85.62 402 ARG A CA 1
ATOM 3248 C C . ARG A 1 402 ? 12.445 -20.609 -17.109 1 85.62 402 ARG A C 1
ATOM 3250 O O . ARG A 1 402 ? 11.5 -21.234 -17.594 1 85.62 402 ARG A O 1
ATOM 3257 N N . ASP A 1 403 ? 12.352 -19.594 -16.281 1 88.19 403 ASP A N 1
ATOM 3258 C CA . ASP A 1 403 ? 11.039 -19.172 -15.812 1 88.19 403 ASP A CA 1
ATOM 3259 C C . ASP A 1 403 ? 10.438 -18.109 -16.734 1 88.19 403 ASP A C 1
ATOM 3261 O O . ASP A 1 403 ? 9.234 -17.844 -16.688 1 88.19 403 ASP A O 1
ATOM 3265 N N . VAL A 1 404 ? 11.18 -17.547 -17.672 1 88.94 404 VAL A N 1
ATOM 3266 C CA . VAL A 1 404 ? 10.734 -16.453 -18.516 1 88.94 404 VAL A CA 1
ATOM 3267 C C . VAL A 1 404 ? 9.992 -17 -19.734 1 88.94 404 VAL A C 1
ATOM 3269 O O . VAL A 1 404 ? 10.438 -17.969 -20.359 1 88.94 404 VAL A O 1
ATOM 3272 N N . ILE A 1 405 ? 8.812 -16.453 -19.984 1 88.06 405 ILE A N 1
ATOM 3273 C CA . ILE A 1 405 ? 8.102 -16.734 -21.234 1 88.06 405 ILE A CA 1
ATOM 3274 C C . ILE A 1 405 ? 8.406 -15.633 -22.25 1 88.06 405 ILE A C 1
ATOM 3276 O O . ILE A 1 405 ? 7.727 -14.609 -22.297 1 88.06 405 ILE A O 1
ATOM 3280 N N . TRP A 1 406 ? 9.32 -15.828 -23.062 1 84.19 406 TRP A N 1
ATOM 3281 C CA . TRP A 1 406 ? 9.891 -14.836 -23.953 1 84.19 406 TRP A CA 1
ATOM 3282 C C . TRP A 1 406 ? 8.844 -14.32 -24.938 1 84.19 406 TRP A C 1
ATOM 3284 O O . TRP A 1 406 ? 8.844 -13.141 -25.297 1 84.19 406 TRP A O 1
ATOM 3294 N N . GLU A 1 407 ? 7.91 -15.148 -25.312 1 82.19 407 GLU A N 1
ATOM 3295 C CA . GLU A 1 407 ? 6.891 -14.742 -26.281 1 82.19 407 GLU A CA 1
ATOM 3296 C C . GLU A 1 407 ? 5.957 -13.688 -25.688 1 82.19 407 GLU A C 1
ATOM 3298 O O . GLU A 1 407 ? 5.449 -12.82 -26.406 1 82.19 407 GLU A O 1
ATOM 3303 N N . HIS A 1 408 ? 5.82 -13.773 -24.375 1 82.38 408 HIS A N 1
ATOM 3304 C CA . HIS A 1 408 ? 4.867 -12.891 -23.719 1 82.38 408 HIS A CA 1
ATOM 3305 C C . HIS A 1 408 ? 5.516 -11.562 -23.344 1 82.38 408 HIS A C 1
ATOM 3307 O O . HIS A 1 408 ? 4.816 -10.586 -23.062 1 82.38 408 HIS A O 1
ATOM 3313 N N . GLN A 1 409 ? 6.781 -11.461 -23.391 1 78.12 409 GLN A N 1
ATOM 3314 C CA . GLN A 1 409 ? 7.48 -10.242 -22.969 1 78.12 409 GLN A CA 1
ATOM 3315 C C . GLN A 1 409 ? 7.273 -9.117 -23.984 1 78.12 409 GLN A C 1
ATOM 3317 O O . GLN A 1 409 ? 7.422 -7.941 -23.641 1 78.12 409 GLN A O 1
ATOM 3322 N N . GLU A 1 410 ? 6.754 -9.43 -25.109 1 75.19 410 GLU A N 1
ATOM 3323 C CA . GLU A 1 410 ? 6.641 -8.469 -26.203 1 75.19 410 GLU A CA 1
ATOM 3324 C C . GLU A 1 410 ? 5.305 -7.727 -26.156 1 75.19 410 GLU A C 1
ATOM 3326 O O . GLU A 1 410 ? 5.129 -6.711 -26.828 1 75.19 410 GLU A O 1
ATOM 3331 N N . THR A 1 411 ? 4.547 -8.016 -25.312 1 77.19 411 THR A N 1
ATOM 3332 C CA . THR A 1 411 ? 3.199 -7.461 -25.312 1 77.19 411 THR A CA 1
ATOM 3333 C C . THR A 1 411 ? 3.18 -6.078 -24.672 1 77.19 411 THR A C 1
ATOM 3335 O O . THR A 1 411 ? 3.914 -5.82 -23.719 1 77.19 411 THR A O 1
ATOM 3338 N N . ALA A 1 412 ? 2.398 -5.254 -25.328 1 79 412 ALA A N 1
ATOM 3339 C CA . ALA A 1 412 ? 2.279 -3.877 -24.859 1 79 412 ALA A CA 1
ATOM 3340 C C . ALA A 1 412 ? 1.547 -3.82 -23.516 1 79 412 ALA A C 1
ATOM 3342 O O . ALA A 1 412 ? 0.789 -4.73 -23.188 1 79 412 ALA A O 1
ATOM 3343 N N . VAL A 1 413 ? 1.772 -2.773 -22.781 1 78.06 413 VAL A N 1
ATOM 3344 C CA . VAL A 1 413 ? 1.249 -2.623 -21.422 1 78.06 413 VAL A CA 1
ATOM 3345 C C . VAL A 1 413 ? -0.271 -2.492 -21.469 1 78.06 413 VAL A C 1
ATOM 3347 O O . VAL A 1 413 ? -0.977 -3.102 -20.656 1 78.06 413 VAL A O 1
ATOM 3350 N N . TRP A 1 414 ? -0.801 -1.727 -22.391 1 77 414 TRP A N 1
ATOM 3351 C CA . TRP A 1 414 ? -2.24 -1.503 -22.469 1 77 414 TRP A CA 1
ATOM 3352 C C . TRP A 1 414 ? -2.971 -2.781 -22.875 1 77 414 TRP A C 1
ATOM 3354 O O . TRP A 1 414 ? -4.066 -3.057 -22.375 1 77 414 TRP A O 1
ATOM 3364 N N . ASP A 1 415 ? -2.359 -3.553 -23.75 1 82.44 415 ASP A N 1
ATOM 3365 C CA . ASP A 1 415 ? -2.947 -4.824 -24.156 1 82.44 415 ASP A CA 1
ATOM 3366 C C . ASP A 1 415 ? -3.016 -5.805 -22.984 1 82.44 415 ASP A C 1
ATOM 3368 O O . ASP A 1 415 ? -3.998 -6.531 -22.828 1 82.44 415 ASP A O 1
ATOM 3372 N N . ARG A 1 416 ? -2.047 -5.703 -22.234 1 83.5 416 ARG A N 1
ATOM 3373 C CA . ARG A 1 416 ? -2.006 -6.598 -21.078 1 83.5 416 ARG A CA 1
ATOM 3374 C C . ARG A 1 416 ? -3.07 -6.219 -20.062 1 83.5 416 ARG A C 1
ATOM 3376 O O . ARG A 1 416 ? -3.697 -7.094 -19.453 1 83.5 416 ARG A O 1
ATOM 3383 N N . ARG A 1 417 ? -3.303 -4.98 -19.906 1 80.94 417 ARG A N 1
ATOM 3384 C CA . ARG A 1 417 ? -4.297 -4.531 -18.922 1 80.94 417 ARG A CA 1
ATOM 3385 C C . ARG A 1 417 ? -5.707 -4.902 -19.375 1 80.94 417 ARG A C 1
ATOM 3387 O O . ARG A 1 417 ? -6.539 -5.301 -18.562 1 80.94 417 ARG A O 1
ATOM 3394 N N . VAL A 1 418 ? -5.988 -4.754 -20.625 1 83.25 418 VAL A N 1
ATOM 3395 C CA . VAL A 1 418 ? -7.297 -5.098 -21.156 1 83.25 418 VAL A CA 1
ATOM 3396 C C . VAL A 1 418 ? -7.539 -6.598 -21.016 1 83.25 418 VAL A C 1
ATOM 3398 O O . VAL A 1 418 ? -8.633 -7.023 -20.641 1 83.25 418 VAL A O 1
ATOM 3401 N N . ARG A 1 419 ? -6.488 -7.34 -21.297 1 85.69 419 ARG A N 1
ATOM 3402 C CA . ARG A 1 419 ? -6.602 -8.789 -21.156 1 85.69 419 ARG A CA 1
ATOM 3403 C C . ARG A 1 419 ? -6.824 -9.188 -19.703 1 85.69 419 ARG A C 1
ATOM 3405 O O . ARG A 1 419 ? -7.566 -10.125 -19.422 1 85.69 419 ARG A O 1
ATOM 3412 N N . GLN A 1 420 ? -6.199 -8.469 -18.812 1 82.88 420 GLN A N 1
ATOM 3413 C CA . GLN A 1 420 ? -6.391 -8.734 -17.391 1 82.88 420 GLN A CA 1
ATOM 3414 C C . GLN A 1 420 ? -7.824 -8.438 -16.953 1 82.88 420 GLN A C 1
ATOM 3416 O O . GLN A 1 420 ? -8.406 -9.172 -16.156 1 82.88 420 GLN A O 1
ATOM 3421 N N . CYS A 1 421 ? -8.398 -7.422 -17.516 1 80.69 421 CYS A N 1
ATOM 3422 C CA . CYS A 1 421 ? -9.773 -7.059 -17.188 1 80.69 421 CYS A CA 1
ATOM 3423 C C . CYS A 1 421 ? -10.75 -8.086 -17.75 1 80.69 421 CYS A C 1
ATOM 3425 O O . CYS A 1 421 ? -11.711 -8.469 -17.078 1 80.69 421 CYS A O 1
ATOM 3427 N N . ILE A 1 422 ? -10.469 -8.5 -18.938 1 83.12 422 ILE A N 1
ATOM 3428 C CA . ILE A 1 422 ? -11.312 -9.5 -19.578 1 83.12 422 ILE A CA 1
ATOM 3429 C C . ILE A 1 422 ? -11.266 -10.805 -18.781 1 83.12 422 ILE A C 1
ATOM 3431 O O . ILE A 1 422 ? -12.297 -11.453 -18.578 1 83.12 422 ILE A O 1
ATOM 3435 N N . MET A 1 423 ? -10.094 -11.102 -18.328 1 82.69 423 MET A N 1
ATOM 3436 C CA . MET A 1 423 ? -9.938 -12.328 -17.547 1 82.69 423 MET A CA 1
ATOM 3437 C C . MET A 1 423 ? -10.672 -12.227 -16.219 1 82.69 423 MET A C 1
ATOM 3439 O O . MET A 1 423 ? -11.297 -13.188 -15.773 1 82.69 423 MET A O 1
ATOM 3443 N N . ALA A 1 424 ? -10.57 -11.117 -15.609 1 77.94 424 ALA A N 1
ATOM 3444 C CA . ALA A 1 424 ? -11.281 -10.922 -14.344 1 77.94 424 ALA A CA 1
ATOM 3445 C C . ALA A 1 424 ? -12.789 -11.039 -14.531 1 77.94 424 ALA A C 1
ATOM 3447 O O . ALA A 1 424 ? -13.469 -11.664 -13.719 1 77.94 424 ALA A O 1
ATOM 3448 N N . LEU A 1 425 ? -13.289 -10.508 -15.594 1 80.25 425 LEU A N 1
ATOM 3449 C CA . LEU A 1 425 ? -14.711 -10.586 -15.906 1 80.25 425 LEU A CA 1
ATOM 3450 C C . LEU A 1 425 ? -15.117 -12.016 -16.234 1 80.25 425 LEU A C 1
ATOM 3452 O O . LEU A 1 425 ? -16.188 -12.477 -15.805 1 80.25 425 LEU A O 1
ATOM 3456 N N . SER A 1 426 ? -14.273 -12.672 -16.984 1 81.69 426 SER A N 1
ATOM 3457 C CA . SER A 1 426 ? -14.547 -14.062 -17.328 1 81.69 426 SER A CA 1
ATOM 3458 C C . SER A 1 426 ? -14.555 -14.953 -16.094 1 81.69 426 SER A C 1
ATOM 3460 O O . SER A 1 426 ? -15.367 -15.867 -15.984 1 81.69 426 SER A O 1
ATOM 3462 N N . MET A 1 427 ? -13.633 -14.672 -15.172 1 80.12 427 MET A N 1
ATOM 3463 C CA . MET A 1 427 ? -13.578 -15.43 -13.922 1 80.12 427 MET A CA 1
ATOM 3464 C C . MET A 1 427 ? -14.828 -15.188 -13.086 1 80.12 427 MET A C 1
ATOM 3466 O O . MET A 1 427 ? -15.359 -16.125 -12.469 1 80.12 427 MET A O 1
ATOM 3470 N N . ALA A 1 428 ? -15.352 -13.992 -13.078 1 75.06 428 ALA A N 1
ATOM 3471 C CA . ALA A 1 428 ? -16.578 -13.68 -12.352 1 75.06 428 ALA A CA 1
ATOM 3472 C C . ALA A 1 428 ? -17.766 -14.414 -12.945 1 75.06 428 ALA A C 1
ATOM 3474 O O . ALA A 1 428 ? -18.609 -14.953 -12.211 1 75.06 428 ALA A O 1
ATOM 3475 N N . ILE A 1 429 ? -17.781 -14.445 -14.25 1 77.94 429 ILE A N 1
ATOM 3476 C CA . ILE A 1 429 ? -18.844 -15.148 -14.945 1 77.94 429 ILE A CA 1
ATOM 3477 C C . ILE A 1 429 ? -18.719 -16.656 -14.68 1 77.94 429 ILE A C 1
ATOM 3479 O O . ILE A 1 429 ? -19.719 -17.328 -14.414 1 77.94 429 ILE A O 1
ATOM 3483 N N . PHE A 1 430 ? -17.531 -17.125 -14.758 1 79.19 430 PHE A N 1
ATOM 3484 C CA . PHE A 1 430 ? -17.266 -18.531 -14.5 1 79.19 430 PHE A CA 1
ATOM 3485 C C . PHE A 1 430 ? -17.688 -18.906 -13.086 1 79.19 430 PHE A C 1
ATOM 3487 O O . PHE A 1 430 ? -18.281 -19.969 -12.859 1 79.19 430 PHE A O 1
ATOM 3494 N N . LEU A 1 431 ? -17.391 -18.078 -12.133 1 75.62 431 LEU A N 1
ATOM 3495 C CA . LEU A 1 431 ? -17.766 -18.312 -10.742 1 75.62 431 LEU A CA 1
ATOM 3496 C C . LEU A 1 431 ? -19.281 -18.312 -10.586 1 75.62 431 LEU A C 1
ATOM 3498 O O . LEU A 1 431 ? -19.828 -19.156 -9.859 1 75.62 431 LEU A O 1
ATOM 3502 N N . SER A 1 432 ? -19.969 -17.469 -11.336 1 74.38 432 SER A N 1
ATOM 3503 C CA . SER A 1 432 ? -21.422 -17.375 -11.258 1 74.38 432 SER A CA 1
ATOM 3504 C C . SER A 1 432 ? -22.078 -18.609 -11.859 1 74.38 432 SER A C 1
ATOM 3506 O O . SER A 1 432 ? -23.047 -19.141 -11.305 1 74.38 432 SER A O 1
ATOM 3508 N N . ILE A 1 433 ? -21.469 -19.109 -12.883 1 75.62 433 ILE A N 1
ATOM 3509 C CA . ILE A 1 433 ? -22.016 -20.281 -13.562 1 75.62 433 ILE A CA 1
ATOM 3510 C C . ILE A 1 433 ? -21.797 -21.516 -12.703 1 75.62 433 ILE A C 1
ATOM 3512 O O . ILE A 1 433 ? -22.688 -22.344 -12.531 1 75.62 433 ILE A O 1
ATOM 3516 N N . THR A 1 434 ? -20.625 -21.703 -12.203 1 75.81 434 THR A N 1
ATOM 3517 C CA . THR A 1 434 ? -20.297 -22.906 -11.43 1 75.81 434 THR A CA 1
ATOM 3518 C C . THR A 1 434 ? -21.078 -22.922 -10.109 1 75.81 434 THR A C 1
ATOM 3520 O O . THR A 1 434 ? -21.469 -23.984 -9.625 1 75.81 434 THR A O 1
ATOM 3523 N N . LEU A 1 435 ? -21.219 -21.766 -9.484 1 70.88 435 LEU A N 1
ATOM 3524 C CA . LEU A 1 435 ? -22.031 -21.688 -8.273 1 70.88 435 LEU A CA 1
ATOM 3525 C C . LEU A 1 435 ? -23.469 -22.141 -8.547 1 70.88 435 LEU A C 1
ATOM 3527 O O . LEU A 1 435 ? -24.062 -22.844 -7.73 1 70.88 435 LEU A O 1
ATOM 3531 N N . SER A 1 436 ? -23.984 -21.75 -9.773 1 71.06 436 SER A N 1
ATOM 3532 C CA . SER A 1 436 ? -25.328 -22.172 -10.172 1 71.06 436 SER A CA 1
ATOM 3533 C C . SER A 1 436 ? -25.391 -23.672 -10.422 1 71.06 436 SER A C 1
ATOM 3535 O O . SER A 1 436 ? -26.375 -24.312 -10.07 1 71.06 436 SER A O 1
ATOM 3537 N N . LEU A 1 437 ? -24.328 -24.141 -10.977 1 70.75 437 LEU A N 1
ATOM 3538 C CA . LEU A 1 437 ? -24.266 -25.578 -11.25 1 70.75 437 LEU A CA 1
ATOM 3539 C C . LEU A 1 437 ? -24.234 -26.375 -9.953 1 70.75 437 LEU A C 1
ATOM 3541 O O . LEU A 1 437 ? -24.875 -27.422 -9.844 1 70.75 437 LEU A O 1
ATOM 3545 N N . ASP A 1 438 ? -23.5 -25.922 -8.977 1 67.69 438 ASP A N 1
ATOM 3546 C CA . ASP A 1 438 ? -23.391 -26.578 -7.672 1 67.69 438 ASP A CA 1
ATOM 3547 C C . ASP A 1 438 ? -24.75 -26.641 -6.984 1 67.69 438 ASP A C 1
ATOM 3549 O O . ASP A 1 438 ? -25.094 -27.641 -6.348 1 67.69 438 ASP A O 1
ATOM 3553 N N . LEU A 1 439 ? -25.531 -25.625 -7.133 1 63.38 439 LEU A N 1
ATOM 3554 C CA . LEU A 1 439 ? -26.859 -25.578 -6.527 1 63.38 439 LEU A CA 1
ATOM 3555 C C . LEU A 1 439 ? -27.781 -26.578 -7.188 1 63.38 439 LEU A C 1
ATOM 3557 O O . LEU A 1 439 ? -28.578 -27.234 -6.508 1 63.38 439 LEU A O 1
ATOM 3561 N N . ILE A 1 440 ? -27.625 -26.609 -8.477 1 64.5 440 ILE A N 1
ATOM 3562 C CA . ILE A 1 440 ? -28.453 -27.562 -9.211 1 64.5 440 ILE A CA 1
ATOM 3563 C C . ILE A 1 440 ? -28.078 -28.984 -8.797 1 64.5 440 ILE A C 1
ATOM 3565 O O . ILE A 1 440 ? -28.953 -29.828 -8.57 1 64.5 440 ILE A O 1
ATOM 3569 N N . LEU A 1 441 ? -26.828 -29.172 -8.648 1 64.19 441 LEU A N 1
ATOM 3570 C CA . LEU A 1 441 ? -26.375 -30.5 -8.273 1 64.19 441 LEU A CA 1
ATOM 3571 C C . LEU A 1 441 ? -26.766 -30.844 -6.844 1 64.19 441 LEU A C 1
ATOM 3573 O O . LEU A 1 441 ? -27.141 -31.969 -6.551 1 64.19 441 LEU A O 1
ATOM 3577 N N . ALA A 1 442 ? -26.609 -29.812 -5.992 1 61.34 442 ALA A N 1
ATOM 3578 C CA . ALA A 1 442 ? -27.031 -30 -4.609 1 61.34 442 ALA A CA 1
ATOM 3579 C C . ALA A 1 442 ? -28.531 -30.328 -4.539 1 61.34 442 ALA A C 1
ATOM 3581 O O . ALA A 1 442 ? -28.953 -31.141 -3.717 1 61.34 442 ALA A O 1
ATOM 3582 N N . SER A 1 443 ? -29.297 -29.75 -5.43 1 59.75 443 SER A N 1
ATOM 3583 C CA . SER A 1 443 ? -30.734 -30 -5.465 1 59.75 443 SER A CA 1
ATOM 3584 C C . SER A 1 443 ? -31.031 -31.375 -6.027 1 59.75 443 SER A C 1
ATOM 3586 O O . SER A 1 443 ? -32.031 -32 -5.641 1 59.75 443 SER A O 1
ATOM 3588 N N . LEU A 1 444 ? -30.141 -31.75 -6.93 1 59.34 444 LEU A N 1
ATOM 3589 C CA . LEU A 1 444 ? -30.344 -33.062 -7.551 1 59.34 444 LEU A CA 1
ATOM 3590 C C . LEU A 1 444 ? -29.984 -34.188 -6.586 1 59.34 444 LEU A C 1
ATOM 3592 O O . LEU A 1 444 ? -30.609 -35.25 -6.625 1 59.34 444 LEU A O 1
ATOM 3596 N N . VAL A 1 445 ? -28.969 -33.875 -5.785 1 57.88 445 VAL A N 1
ATOM 3597 C CA . VAL A 1 445 ? -28.531 -34.906 -4.863 1 57.88 445 VAL A CA 1
ATOM 3598 C C . VAL A 1 445 ? -29.438 -34.906 -3.631 1 57.88 445 VAL A C 1
ATOM 3600 O O . VAL A 1 445 ? -29.281 -35.75 -2.744 1 57.88 445 VAL A O 1
ATOM 3603 N N . ASN A 1 446 ? -30.344 -33.969 -3.666 1 58.97 446 ASN A N 1
ATOM 3604 C CA . ASN A 1 446 ? -31.328 -34.031 -2.59 1 58.97 446 ASN A CA 1
ATOM 3605 C C . ASN A 1 446 ? -32.312 -35.188 -2.816 1 58.97 446 ASN A C 1
ATOM 3607 O O . ASN A 1 446 ? -32.594 -35.531 -3.959 1 58.97 446 ASN A O 1
ATOM 3611 N N . LEU A 1 447 ? -32.5 -35.969 -1.675 1 59.91 447 LEU A N 1
ATOM 3612 C CA . LEU A 1 447 ? -33.375 -37.156 -1.741 1 59.91 447 LEU A CA 1
ATOM 3613 C C . LEU A 1 447 ? -34.625 -36.875 -2.555 1 59.91 447 LEU A C 1
ATOM 361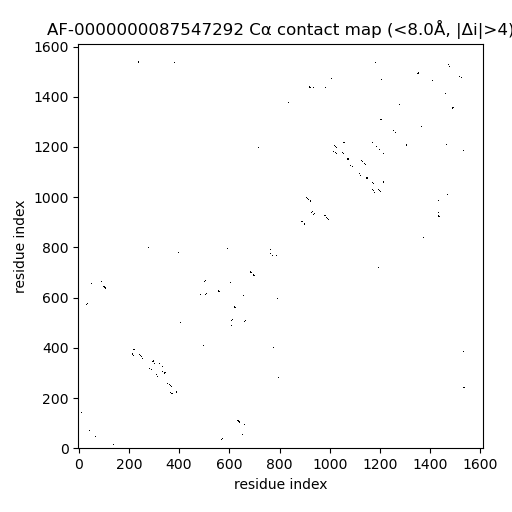5 O O . LEU A 1 447 ? -35.031 -37.688 -3.361 1 59.91 447 LEU A O 1
ATOM 3619 N N . ASN A 1 448 ? -35.031 -35.625 -2.34 1 58.75 448 ASN A N 1
ATOM 3620 C CA . ASN A 1 448 ? -36.281 -35.312 -3.037 1 58.75 448 ASN A CA 1
ATOM 3621 C C . ASN A 1 448 ? -36.062 -35.125 -4.535 1 58.75 448 ASN A C 1
ATOM 3623 O O . ASN A 1 448 ? -36.875 -35.531 -5.348 1 58.75 448 ASN A O 1
ATOM 3627 N N . GLY A 1 449 ? -34.906 -34.594 -4.828 1 62.47 449 GLY A N 1
ATOM 3628 C CA . GLY A 1 449 ? -34.594 -34.438 -6.238 1 62.47 449 GLY A CA 1
ATOM 3629 C C . GLY A 1 449 ? -34.312 -35.75 -6.949 1 62.47 449 GLY A C 1
ATOM 3630 O O . GLY A 1 449 ? -34.75 -35.938 -8.078 1 62.47 449 GLY A O 1
ATOM 3631 N N . ILE A 1 450 ? -33.656 -36.656 -6.254 1 66.5 450 ILE A N 1
ATOM 3632 C CA . ILE A 1 450 ? -33.344 -37.938 -6.832 1 66.5 450 ILE A CA 1
ATOM 3633 C C . ILE A 1 450 ? -34.625 -38.75 -7.008 1 66.5 450 ILE A C 1
ATOM 3635 O O . ILE A 1 450 ? -34.781 -39.469 -7.992 1 66.5 450 ILE A O 1
ATOM 3639 N N . LYS A 1 451 ? -35.5 -38.562 -5.996 1 65.94 451 LYS A N 1
ATOM 3640 C CA . LYS A 1 451 ? -36.781 -39.281 -6.062 1 65.94 451 LYS A CA 1
ATOM 3641 C C . LYS A 1 451 ? -37.625 -38.812 -7.246 1 65.94 451 LYS A C 1
ATOM 3643 O O . LYS A 1 451 ? -38.312 -39.625 -7.859 1 65.94 451 LYS A O 1
ATOM 3648 N N . VAL A 1 452 ? -37.375 -37.562 -7.527 1 65.38 452 VAL A N 1
ATOM 3649 C CA . VAL A 1 452 ? -38.188 -36.969 -8.578 1 65.38 452 VAL A CA 1
ATOM 3650 C C . VAL A 1 452 ? -37.656 -37.375 -9.945 1 65.38 452 VAL A C 1
ATOM 3652 O O . VAL A 1 452 ? -38.406 -37.75 -10.844 1 65.38 452 VAL A O 1
ATOM 3655 N N . TYR A 1 453 ? -36.344 -37.406 -10.062 1 65.75 453 TYR A N 1
ATOM 3656 C CA . TYR A 1 453 ? -35.75 -37.625 -11.383 1 65.75 453 TYR A CA 1
ATOM 3657 C C . TYR A 1 453 ? -35.469 -39.125 -11.602 1 65.75 453 TYR A C 1
ATOM 3659 O O . TYR A 1 453 ? -35.562 -39.594 -12.727 1 65.75 453 TYR A O 1
ATOM 3667 N N . PHE A 1 454 ? -35.031 -39.781 -10.523 1 67.56 454 PHE A N 1
ATOM 3668 C CA . PHE A 1 454 ? -34.781 -41.219 -10.602 1 67.56 454 PHE A CA 1
ATOM 3669 C C . PHE A 1 454 ? -35.5 -41.969 -9.477 1 67.56 454 PHE A C 1
ATOM 3671 O O . PHE A 1 454 ? -34.875 -42.344 -8.492 1 67.56 454 PHE A O 1
ATOM 3678 N N . PRO A 1 455 ? -36.75 -42.219 -9.57 1 68.81 455 PRO A N 1
ATOM 3679 C CA . PRO A 1 455 ? -37.531 -42.844 -8.5 1 68.81 455 PRO A CA 1
ATOM 3680 C C . PRO A 1 455 ? -37 -44.188 -8.094 1 68.81 455 PRO A C 1
ATOM 3682 O O . PRO A 1 455 ? -37.062 -44.562 -6.918 1 68.81 455 PRO A O 1
ATOM 3685 N N . TRP A 1 456 ? -36.469 -44.906 -9.133 1 69.81 456 TRP A N 1
ATOM 3686 C CA . TRP A 1 456 ? -35.938 -46.219 -8.789 1 69.81 456 TRP A CA 1
ATOM 3687 C C . TRP A 1 456 ? -34.781 -46.125 -7.828 1 69.81 456 TRP A C 1
ATOM 3689 O O . TRP A 1 456 ? -34.656 -46.875 -6.863 1 69.81 456 TRP A O 1
ATOM 3699 N N . LEU A 1 457 ? -33.906 -45.219 -8.039 1 71.69 457 LEU A N 1
ATOM 3700 C CA . LEU A 1 457 ? -32.75 -44.969 -7.18 1 71.69 457 LEU A CA 1
ATOM 3701 C C . LEU A 1 457 ? -33.188 -44.406 -5.836 1 71.69 457 LEU A C 1
ATOM 3703 O O . LEU A 1 457 ? -32.625 -44.719 -4.797 1 71.69 457 LEU A O 1
ATOM 3707 N N . GLY A 1 458 ? -34.219 -43.656 -5.895 1 70.44 458 GLY A N 1
ATOM 3708 C CA . GLY A 1 458 ? -34.781 -43.094 -4.676 1 70.44 458 GLY A CA 1
ATOM 3709 C C . GLY A 1 458 ? -35.312 -44.156 -3.727 1 70.44 458 GLY A C 1
ATOM 3710 O O . GLY A 1 458 ? -35.094 -44.094 -2.518 1 70.44 458 GLY A O 1
ATOM 3711 N N . ASP A 1 459 ? -35.969 -45.156 -4.34 1 71.69 459 ASP A N 1
ATOM 3712 C CA . ASP A 1 459 ? -36.531 -46.25 -3.529 1 71.69 459 ASP A CA 1
ATOM 3713 C C . ASP A 1 459 ? -35.406 -47.125 -2.951 1 71.69 459 ASP A C 1
ATOM 3715 O O . ASP A 1 459 ? -35.5 -47.562 -1.802 1 71.69 459 ASP A O 1
ATOM 3719 N N . LEU A 1 460 ? -34.406 -47.312 -3.701 1 72.25 460 LEU A N 1
ATOM 3720 C CA . LEU A 1 460 ? -33.281 -48.094 -3.221 1 72.25 460 LEU A CA 1
ATOM 3721 C C . LEU A 1 460 ? -32.531 -47.375 -2.098 1 72.25 460 LEU A C 1
ATOM 3723 O O . LEU A 1 460 ? -32.094 -48 -1.141 1 72.25 460 LEU A O 1
ATOM 3727 N N . ILE A 1 461 ? -32.469 -46.031 -2.141 1 73.38 461 ILE A N 1
ATOM 3728 C CA . ILE A 1 461 ? -31.781 -45.188 -1.161 1 73.38 461 ILE A CA 1
ATOM 3729 C C . ILE A 1 461 ? -32.594 -45.125 0.126 1 73.38 461 ILE A C 1
ATOM 3731 O O . ILE A 1 461 ? -32.031 -45.156 1.226 1 73.38 461 ILE A O 1
ATOM 3735 N N . ASP A 1 462 ? -33.906 -45.188 -0.074 1 67.12 462 ASP A N 1
ATOM 3736 C CA . ASP A 1 462 ? -34.781 -45.125 1.095 1 67.12 462 ASP A CA 1
ATOM 3737 C C . ASP A 1 462 ? -34.75 -46.438 1.875 1 67.12 462 ASP A C 1
ATOM 3739 O O . ASP A 1 462 ? -34.938 -46.438 3.092 1 67.12 462 ASP A O 1
ATOM 3743 N N . GLU A 1 463 ? -34.406 -47.469 1.158 1 65.94 463 GLU A N 1
ATOM 3744 C CA . GLU A 1 463 ? -34.438 -48.75 1.81 1 65.94 463 GLU A CA 1
ATOM 3745 C C . GLU A 1 463 ? -33.125 -49.031 2.57 1 65.94 463 GLU A C 1
ATOM 3747 O O . GLU A 1 463 ? -33.125 -49.75 3.564 1 65.94 463 GLU A O 1
ATOM 3752 N N . ASN A 1 464 ? -32.062 -48.438 2.074 1 66.25 464 ASN A N 1
ATOM 3753 C CA . ASN A 1 464 ? -30.766 -48.656 2.684 1 66.25 464 ASN A CA 1
ATOM 3754 C C . ASN A 1 464 ? -30.219 -47.406 3.338 1 66.25 464 ASN A C 1
ATOM 3756 O O . ASN A 1 464 ? -29.922 -46.438 2.65 1 66.25 464 ASN A O 1
ATOM 3760 N N . LEU A 1 465 ? -30.062 -47.406 4.578 1 65.75 465 LEU A N 1
ATOM 3761 C CA . LEU A 1 465 ? -29.641 -46.281 5.371 1 65.75 465 LEU A CA 1
ATOM 3762 C C . LEU A 1 465 ? -28.219 -45.844 4.996 1 65.75 465 LEU A C 1
ATOM 3764 O O . LEU A 1 465 ? -27.906 -44.656 4.957 1 65.75 465 LEU A O 1
ATOM 3768 N N . ARG A 1 466 ? -27.484 -46.844 4.676 1 68 466 ARG A N 1
ATOM 3769 C CA . ARG A 1 466 ? -26.094 -46.531 4.344 1 68 466 ARG A CA 1
ATOM 3770 C C . ARG A 1 466 ? -25.984 -45.812 3 1 68 466 ARG A C 1
ATOM 3772 O O . ARG A 1 466 ? -25.203 -44.875 2.846 1 68 466 ARG A O 1
ATOM 3779 N N . LEU A 1 467 ? -26.75 -46.25 2.123 1 72.62 467 LEU A N 1
ATOM 3780 C CA . LEU A 1 467 ? -26.734 -45.625 0.799 1 72.62 467 LEU A CA 1
ATOM 3781 C C . LEU A 1 467 ? -27.312 -44.219 0.838 1 72.62 467 LEU A C 1
ATOM 3783 O O . LEU A 1 467 ? -26.859 -43.344 0.115 1 72.62 467 LEU A O 1
ATOM 3787 N N . ARG A 1 468 ? -28.234 -44.062 1.732 1 69.56 468 ARG A N 1
ATOM 3788 C CA . ARG A 1 468 ? -28.844 -42.75 1.88 1 69.56 468 ARG A CA 1
ATOM 3789 C C . ARG A 1 468 ? -27.844 -41.75 2.436 1 69.56 468 ARG A C 1
ATOM 3791 O O . ARG A 1 468 ? -27.781 -40.594 1.975 1 69.56 468 ARG A O 1
ATOM 3798 N N . ALA A 1 469 ? -27.094 -42.25 3.357 1 64.19 469 ALA A N 1
ATOM 3799 C CA . ALA A 1 469 ? -26.094 -41.375 3.955 1 64.19 469 ALA A CA 1
ATOM 3800 C C . ALA A 1 469 ? -25 -41.031 2.945 1 64.19 469 ALA A C 1
ATOM 3802 O O . ALA A 1 469 ? -24.531 -39.875 2.916 1 64.19 469 ALA A O 1
ATOM 3803 N N . PHE A 1 470 ? -24.75 -41.969 2.139 1 69.75 470 PHE A N 1
ATOM 3804 C CA . PHE A 1 470 ? -23.719 -41.75 1.132 1 69.75 470 PHE A CA 1
ATOM 3805 C C . PHE A 1 470 ? -24.172 -40.719 0.102 1 69.75 470 PHE A C 1
ATOM 3807 O O . PHE A 1 470 ? -23.422 -39.812 -0.254 1 69.75 470 PHE A O 1
ATOM 3814 N N . VAL A 1 471 ? -25.359 -40.844 -0.324 1 67.88 471 VAL A N 1
ATOM 3815 C CA . VAL A 1 471 ? -25.859 -40 -1.4 1 67.88 471 VAL A CA 1
ATOM 3816 C C . VAL A 1 471 ? -26.125 -38.594 -0.872 1 67.88 471 VAL A C 1
ATOM 3818 O O . VAL A 1 471 ? -25.906 -37.625 -1.579 1 67.88 471 VAL A O 1
ATOM 3821 N N . GLN A 1 472 ? -26.422 -38.531 0.387 1 63.78 472 GLN A N 1
ATOM 3822 C CA . GLN A 1 472 ? -26.797 -37.25 0.932 1 63.78 472 GLN A CA 1
ATOM 3823 C C . GLN A 1 472 ? -25.547 -36.469 1.351 1 63.78 472 GLN A C 1
ATOM 3825 O O . GLN A 1 472 ? -25.516 -35.219 1.194 1 63.78 472 GLN A O 1
ATOM 3830 N N . ASN A 1 473 ? -24.531 -37.156 1.769 1 62.94 473 ASN A N 1
ATOM 3831 C CA . ASN A 1 473 ? -23.406 -36.406 2.32 1 62.94 473 ASN A CA 1
ATOM 3832 C C . ASN A 1 473 ? -22.156 -36.531 1.449 1 62.94 473 ASN A C 1
ATOM 3834 O O . ASN A 1 473 ? -21.484 -35.531 1.172 1 62.94 473 ASN A O 1
ATOM 3838 N N . SER A 1 474 ? -21.953 -37.719 1.007 1 69.25 474 SER A N 1
ATOM 3839 C CA . SER A 1 474 ? -20.656 -37.969 0.365 1 69.25 474 SER A CA 1
ATOM 3840 C C . SER A 1 474 ? -20.719 -37.625 -1.123 1 69.25 474 SER A C 1
ATOM 3842 O O . SER A 1 474 ? -19.734 -37.156 -1.691 1 69.25 474 SER A O 1
ATOM 3844 N N . LEU A 1 475 ? -21.828 -37.875 -1.675 1 71.25 475 LEU A N 1
ATOM 3845 C CA . LEU A 1 475 ? -21.906 -37.719 -3.121 1 71.25 475 LEU A CA 1
ATOM 3846 C C . LEU A 1 475 ? -21.781 -36.25 -3.498 1 71.25 475 LEU A C 1
ATOM 3848 O O . LEU A 1 475 ? -21.047 -35.906 -4.422 1 71.25 475 LEU A O 1
ATOM 3852 N N . PRO A 1 476 ? -22.531 -35.406 -2.74 1 70.12 476 PRO A N 1
ATOM 3853 C CA . PRO A 1 476 ? -22.359 -34 -3.074 1 70.12 476 PRO A CA 1
ATOM 3854 C C . PRO A 1 476 ? -20.922 -33.5 -2.863 1 70.12 476 PRO A C 1
ATOM 3856 O O . PRO A 1 476 ? -20.422 -32.688 -3.639 1 70.12 476 PRO A O 1
ATOM 3859 N N . THR A 1 477 ? -20.266 -34 -1.912 1 72.88 477 THR A N 1
ATOM 3860 C CA . THR A 1 477 ? -18.875 -33.625 -1.63 1 72.88 477 THR A CA 1
ATOM 3861 C C . THR A 1 477 ? -17.953 -34.125 -2.73 1 72.88 477 THR A C 1
ATOM 3863 O O . THR A 1 477 ? -17.062 -33.406 -3.182 1 72.88 477 THR A O 1
ATOM 3866 N N . LEU A 1 478 ? -18.219 -35.281 -3.23 1 73.88 478 LEU A N 1
ATOM 3867 C CA . LEU A 1 478 ? -17.391 -35.875 -4.281 1 73.88 478 LEU A CA 1
ATOM 3868 C C . LEU A 1 478 ? -17.578 -35.094 -5.594 1 73.88 478 LEU A C 1
ATOM 3870 O O . LEU A 1 478 ? -16.609 -34.875 -6.324 1 73.88 478 LEU A O 1
ATOM 3874 N N . LEU A 1 479 ? -18.781 -34.844 -5.809 1 73.38 479 LEU A N 1
ATOM 3875 C CA . LEU A 1 479 ? -19.062 -34.094 -7.031 1 73.38 479 LEU A CA 1
ATOM 3876 C C . LEU A 1 479 ? -18.406 -32.719 -6.992 1 73.38 479 LEU A C 1
ATOM 3878 O O . LEU A 1 479 ? -17.828 -32.281 -7.984 1 73.38 479 LEU A O 1
ATOM 3882 N N . LEU A 1 480 ? -18.516 -32.094 -5.844 1 76.5 480 LEU A N 1
ATOM 3883 C CA . LEU A 1 480 ? -17.922 -30.766 -5.684 1 76.5 480 LEU A CA 1
ATOM 3884 C C . LEU A 1 480 ? -16.406 -30.844 -5.832 1 76.5 480 LEU A C 1
ATOM 3886 O O . LEU A 1 480 ? -15.797 -29.984 -6.488 1 76.5 480 LEU A O 1
ATOM 3890 N N . ILE A 1 481 ? -15.82 -31.844 -5.324 1 76.69 481 ILE A N 1
ATOM 3891 C CA . ILE A 1 481 ? -14.367 -32.031 -5.387 1 76.69 481 ILE A CA 1
ATOM 3892 C C . ILE A 1 481 ? -13.945 -32.25 -6.832 1 76.69 481 ILE A C 1
ATOM 3894 O O . ILE A 1 481 ? -12.922 -31.734 -7.281 1 76.69 481 ILE A O 1
ATOM 3898 N N . SER A 1 482 ? -14.781 -33 -7.566 1 75.94 482 SER A N 1
ATOM 3899 C CA . SER A 1 482 ? -14.453 -33.312 -8.953 1 75.94 482 SER A CA 1
ATOM 3900 C C . SER A 1 482 ? -14.523 -32.062 -9.828 1 75.94 482 SER A C 1
ATOM 3902 O O . SER A 1 482 ? -13.656 -31.859 -10.68 1 75.94 482 SER A O 1
ATOM 3904 N N . ILE A 1 483 ? -15.461 -31.25 -9.578 1 76.75 483 ILE A N 1
ATOM 3905 C CA . ILE A 1 483 ? -15.602 -30.016 -10.336 1 76.75 483 ILE A CA 1
ATOM 3906 C C . ILE A 1 483 ? -14.469 -29.062 -9.984 1 76.75 483 ILE A C 1
ATOM 3908 O O . ILE A 1 483 ? -13.883 -28.422 -10.867 1 76.75 483 ILE A O 1
ATOM 3912 N N . ASN A 1 484 ? -14.195 -29.047 -8.711 1 80.94 484 ASN A N 1
ATOM 3913 C CA . ASN A 1 484 ? -13.141 -28.156 -8.227 1 80.94 484 ASN A CA 1
ATOM 3914 C C . ASN A 1 484 ? -11.773 -28.562 -8.75 1 80.94 484 ASN A C 1
ATOM 3916 O O . ASN A 1 484 ? -10.883 -27.734 -8.914 1 80.94 484 ASN A O 1
ATOM 3920 N N . ALA A 1 485 ? -11.617 -29.812 -9.086 1 77.56 485 ALA A N 1
ATOM 3921 C CA . ALA A 1 485 ? -10.328 -30.312 -9.562 1 77.56 485 ALA A CA 1
ATOM 3922 C C . ALA A 1 485 ? -10.078 -29.891 -11.016 1 77.56 485 ALA A C 1
ATOM 3924 O O . ALA A 1 485 ? -8.938 -29.875 -11.469 1 77.56 485 ALA A O 1
ATOM 3925 N N . LEU A 1 486 ? -11.148 -29.484 -11.75 1 78.06 486 LEU A N 1
ATOM 3926 C CA . LEU A 1 486 ? -11.016 -29.125 -13.164 1 78.06 486 LEU A CA 1
ATOM 3927 C C . LEU A 1 486 ? -10.82 -27.625 -13.336 1 78.06 486 LEU A C 1
ATOM 3929 O O . LEU A 1 486 ? -10.398 -27.172 -14.398 1 78.06 486 LEU A O 1
ATOM 3933 N N . VAL A 1 487 ? -11.094 -26.969 -12.281 1 82.56 487 VAL A N 1
ATOM 3934 C CA . VAL A 1 487 ? -11.109 -25.516 -12.359 1 82.56 487 VAL A CA 1
ATOM 3935 C C . VAL A 1 487 ? -9.695 -24.984 -12.586 1 82.56 487 VAL A C 1
ATOM 3937 O O . VAL A 1 487 ? -9.477 -24.094 -13.398 1 82.56 487 VAL A O 1
ATOM 3940 N N . PRO A 1 488 ? -8.68 -25.578 -11.938 1 81.44 488 PRO A N 1
ATOM 3941 C CA . PRO A 1 488 ? -7.332 -25.047 -12.148 1 81.44 488 PRO A CA 1
ATOM 3942 C C . PRO A 1 488 ? -6.848 -25.25 -13.586 1 81.44 488 PRO A C 1
ATOM 3944 O O . PRO A 1 488 ? -6.055 -24.438 -14.086 1 81.44 488 PRO A O 1
ATOM 3947 N N . VAL A 1 489 ? -7.316 -26.266 -14.242 1 77.44 489 VAL A N 1
ATOM 3948 C CA . VAL A 1 489 ? -6.941 -26.5 -15.633 1 77.44 489 VAL A CA 1
ATOM 3949 C C . VAL A 1 489 ? -7.523 -25.391 -16.516 1 77.44 489 VAL A C 1
ATOM 3951 O O . VAL A 1 489 ? -6.828 -24.844 -17.375 1 77.44 489 VAL A O 1
ATOM 3954 N N . ALA A 1 490 ? -8.656 -25.031 -16.203 1 77.25 490 ALA A N 1
ATOM 3955 C CA . ALA A 1 490 ? -9.297 -23.953 -16.953 1 77.25 490 ALA A CA 1
ATOM 3956 C C . ALA A 1 490 ? -8.625 -22.609 -16.656 1 77.25 490 ALA A C 1
ATOM 3958 O O . ALA A 1 490 ? -8.453 -21.781 -17.547 1 77.25 490 ALA A O 1
ATOM 3959 N N . MET A 1 491 ? -8.258 -22.5 -15.477 1 82.69 491 MET A N 1
ATOM 3960 C CA . MET A 1 491 ? -7.648 -21.234 -15.07 1 82.69 491 MET A CA 1
ATOM 3961 C C . MET A 1 491 ? -6.25 -21.094 -15.664 1 82.69 491 MET A C 1
ATOM 3963 O O . MET A 1 491 ? -5.828 -19.984 -16.016 1 82.69 491 MET A O 1
ATOM 3967 N N . ARG A 1 492 ? -5.594 -22.188 -15.75 1 79.5 492 ARG A N 1
ATOM 3968 C CA . ARG A 1 492 ? -4.273 -22.141 -16.375 1 79.5 492 ARG A CA 1
ATOM 3969 C C . ARG A 1 492 ? -4.367 -21.719 -17.828 1 79.5 492 ARG A C 1
ATOM 3971 O O . ARG A 1 492 ? -3.539 -20.938 -18.312 1 79.5 492 ARG A O 1
ATOM 3978 N N . TYR A 1 493 ? -5.367 -22.125 -18.422 1 75.75 493 TYR A N 1
ATOM 3979 C CA . TYR A 1 493 ? -5.555 -21.766 -19.828 1 75.75 493 TYR A CA 1
ATOM 3980 C C . TYR A 1 493 ? -5.965 -20.297 -19.953 1 75.75 493 TYR A C 1
ATOM 3982 O O . TYR A 1 493 ? -5.539 -19.609 -20.891 1 75.75 493 TYR A O 1
ATOM 3990 N N . SER A 1 494 ? -6.672 -19.859 -19.031 1 75.62 494 SER A N 1
ATOM 3991 C CA . SER A 1 494 ? -7.117 -18.469 -19.047 1 75.62 494 SER A CA 1
ATOM 3992 C C . SER A 1 494 ? -5.961 -17.516 -18.781 1 75.62 494 SER A C 1
ATOM 3994 O O . SER A 1 494 ? -5.914 -16.422 -19.344 1 75.62 494 SER A O 1
ATOM 3996 N N . THR A 1 495 ? -5.043 -17.969 -18 1 76.94 495 THR A N 1
ATOM 3997 C CA . THR A 1 495 ? -3.92 -17.094 -17.656 1 76.94 495 THR A CA 1
ATOM 3998 C C . THR A 1 495 ? -2.961 -16.969 -18.844 1 76.94 495 THR A C 1
ATOM 4000 O O . THR A 1 495 ? -2.223 -15.984 -18.938 1 76.94 495 THR A O 1
ATOM 4003 N N . TRP A 1 496 ? -3.08 -17.906 -19.766 1 74.5 496 TRP A N 1
ATOM 4004 C CA . TRP A 1 496 ? -2.297 -17.797 -20.984 1 74.5 496 TRP A CA 1
ATOM 4005 C C . TRP A 1 496 ? -2.816 -16.656 -21.859 1 74.5 496 TRP A C 1
ATOM 4007 O O . TRP A 1 496 ? -2.041 -15.992 -22.562 1 74.5 496 TRP A O 1
ATOM 4017 N N . PHE A 1 497 ? -4.039 -16.453 -21.625 1 78.5 497 PHE A N 1
ATOM 4018 C CA . PHE A 1 497 ? -4.66 -15.359 -22.359 1 78.5 497 PHE A CA 1
ATOM 4019 C C . PHE A 1 497 ? -4.184 -14.016 -21.828 1 78.5 497 PHE A C 1
ATOM 4021 O O . PHE A 1 497 ? -4.062 -13.047 -22.594 1 78.5 497 PHE A O 1
ATOM 4028 N N . GLN A 1 498 ? -3.861 -13.953 -20.625 1 82.69 498 GLN A N 1
ATOM 4029 C CA . GLN A 1 498 ? -3.404 -12.719 -20.016 1 82.69 498 GLN A CA 1
ATOM 4030 C C . GLN A 1 498 ? -1.964 -12.406 -20.406 1 82.69 498 GLN A C 1
ATOM 4032 O O . GLN A 1 498 ? -1.506 -11.266 -20.266 1 82.69 498 GLN A O 1
ATOM 4037 N N . ARG A 1 499 ? -1.235 -13.383 -21.016 1 83 499 ARG A N 1
ATOM 4038 C CA . ARG A 1 499 ? 0.145 -13.25 -21.469 1 83 499 ARG A CA 1
ATOM 4039 C C . ARG A 1 499 ? 1.048 -12.773 -20.344 1 83 499 ARG A C 1
ATOM 4041 O O . ARG A 1 499 ? 1.796 -11.805 -20.5 1 83 499 ARG A O 1
ATOM 4048 N N . ILE A 1 500 ? 1.003 -13.484 -19.266 1 86.62 500 ILE A N 1
ATOM 4049 C CA . ILE A 1 500 ? 1.881 -13.211 -18.141 1 86.62 500 ILE A CA 1
ATOM 4050 C C . ILE A 1 500 ? 3.326 -13.516 -18.516 1 86.62 500 ILE A C 1
ATOM 4052 O O . ILE A 1 500 ? 3.584 -14.375 -19.359 1 86.62 500 ILE A O 1
ATOM 4056 N N . ARG A 1 501 ? 4.242 -12.883 -17.969 1 87 501 ARG A N 1
ATOM 4057 C CA . ARG A 1 501 ? 5.621 -12.836 -18.453 1 87 501 ARG A CA 1
ATOM 4058 C C . ARG A 1 501 ? 6.418 -14.031 -17.938 1 87 501 ARG A C 1
ATOM 4060 O O . ARG A 1 501 ? 7.445 -14.391 -18.5 1 87 501 ARG A O 1
ATOM 4067 N N . ALA A 1 502 ? 6.035 -14.594 -16.844 1 89.12 502 ALA A N 1
ATOM 4068 C CA . ALA A 1 502 ? 6.797 -15.688 -16.234 1 89.12 502 ALA A CA 1
ATOM 4069 C C . ALA A 1 502 ? 5.871 -16.812 -15.797 1 89.12 502 ALA A C 1
ATOM 4071 O O . ALA A 1 502 ? 4.703 -16.594 -15.484 1 89.12 502 ALA A O 1
ATOM 4072 N N . TYR A 1 503 ? 6.414 -18.047 -15.836 1 88 503 TYR A N 1
ATOM 4073 C CA . TYR A 1 503 ? 5.645 -19.203 -15.414 1 88 503 TYR A CA 1
ATOM 4074 C C . TYR A 1 503 ? 5.301 -19.125 -13.93 1 88 503 TYR A C 1
ATOM 4076 O O . TYR A 1 503 ? 4.211 -19.516 -13.516 1 88 503 TYR A O 1
ATOM 4084 N N . SER A 1 504 ? 6.23 -18.641 -13.188 1 88.81 504 SER A N 1
ATOM 4085 C CA . SER A 1 504 ? 5.984 -18.484 -11.758 1 88.81 504 SER A CA 1
ATOM 4086 C C . SER A 1 504 ? 4.844 -17.516 -11.492 1 88.81 504 SER A C 1
ATOM 4088 O O . SER A 1 504 ? 4.02 -17.734 -10.602 1 88.81 504 SER A O 1
ATOM 4090 N N . HIS A 1 505 ? 4.746 -16.453 -12.32 1 87.88 505 HIS A N 1
ATOM 4091 C CA . HIS A 1 505 ? 3.682 -15.469 -12.148 1 87.88 505 HIS A CA 1
ATOM 4092 C C . HIS A 1 505 ? 2.33 -16.047 -12.555 1 87.88 505 HIS A C 1
ATOM 4094 O O . HIS A 1 505 ? 1.295 -15.656 -12.008 1 87.88 505 HIS A O 1
ATOM 4100 N N . ILE A 1 506 ? 2.377 -16.969 -13.477 1 87.69 506 ILE A N 1
ATOM 4101 C CA . ILE A 1 506 ? 1.146 -17.656 -13.867 1 87.69 506 ILE A CA 1
ATOM 4102 C C . ILE A 1 506 ? 0.632 -18.5 -12.703 1 87.69 506 ILE A C 1
ATOM 4104 O O . ILE A 1 506 ? -0.556 -18.453 -12.375 1 87.69 506 ILE A O 1
ATOM 4108 N N . GLU A 1 507 ? 1.535 -19.203 -12.094 1 88.88 507 GLU A N 1
ATOM 4109 C CA . GLU A 1 507 ? 1.153 -20.047 -10.961 1 88.88 507 GLU A CA 1
ATOM 4110 C C . GLU A 1 507 ? 0.612 -19.219 -9.805 1 88.88 507 GLU A C 1
ATOM 4112 O O . GLU A 1 507 ? -0.321 -19.625 -9.117 1 88.88 507 GLU A O 1
ATOM 4117 N N . HIS A 1 508 ? 1.228 -18.047 -9.633 1 89.25 508 HIS A N 1
ATOM 4118 C CA . HIS A 1 508 ? 0.765 -17.188 -8.555 1 89.25 508 HIS A CA 1
ATOM 4119 C C . HIS A 1 508 ? -0.624 -16.641 -8.852 1 89.25 508 HIS A C 1
ATOM 4121 O O . HIS A 1 508 ? -1.449 -16.5 -7.941 1 89.25 508 HIS A O 1
ATOM 4127 N N . SER A 1 509 ? -0.831 -16.281 -10.094 1 88.06 509 SER A N 1
ATOM 4128 C CA . SER A 1 509 ? -2.15 -15.789 -10.477 1 88.06 509 SER A CA 1
ATOM 4129 C C . SER A 1 509 ? -3.207 -16.875 -10.352 1 88.06 509 SER A C 1
ATOM 4131 O O . SER A 1 509 ? -4.316 -16.625 -9.875 1 88.06 509 SER A O 1
ATOM 4133 N N . VAL A 1 510 ? -2.871 -18.062 -10.734 1 88.88 510 VAL A N 1
ATOM 4134 C CA . VAL A 1 510 ? -3.785 -19.188 -10.609 1 88.88 510 VAL A CA 1
ATOM 4135 C C . VAL A 1 510 ? -4.059 -19.469 -9.133 1 88.88 510 VAL A C 1
ATOM 4137 O O . VAL A 1 510 ? -5.195 -19.766 -8.758 1 88.88 510 VAL A O 1
ATOM 4140 N N . LEU A 1 511 ? -3.008 -19.391 -8.359 1 91.12 511 LEU A N 1
ATOM 4141 C CA . LEU A 1 511 ? -3.162 -19.594 -6.926 1 91.12 511 LEU A CA 1
ATOM 4142 C C . LEU A 1 511 ? -4.191 -18.625 -6.348 1 91.12 511 LEU A C 1
ATOM 4144 O O . LEU A 1 511 ? -5.086 -19.031 -5.609 1 91.12 511 LEU A O 1
ATOM 4148 N N . GLY A 1 512 ? -4.105 -17.422 -6.758 1 88.69 512 GLY A N 1
ATOM 4149 C CA . GLY A 1 512 ? -5.031 -16.422 -6.242 1 88.69 512 GLY A CA 1
ATOM 4150 C C . GLY A 1 512 ? -6.453 -16.625 -6.723 1 88.69 512 GLY A C 1
ATOM 4151 O O . GLY A 1 512 ? -7.395 -16.594 -5.926 1 88.69 512 GLY A O 1
ATOM 4152 N N . MET A 1 513 ? -6.629 -16.906 -7.922 1 86.88 513 MET A N 1
ATOM 4153 C CA . MET A 1 513 ? -7.957 -17.062 -8.508 1 86.88 513 MET A CA 1
ATOM 4154 C C . MET A 1 513 ? -8.602 -18.359 -8.039 1 86.88 513 MET A C 1
ATOM 4156 O O . MET A 1 513 ? -9.805 -18.406 -7.762 1 86.88 513 MET A O 1
ATOM 4160 N N . TYR A 1 514 ? -7.828 -19.359 -8.031 1 90.19 514 TYR A N 1
ATOM 4161 C CA . TYR A 1 514 ? -8.344 -20.672 -7.621 1 90.19 514 TYR A CA 1
ATOM 4162 C C . TYR A 1 514 ? -8.758 -20.641 -6.156 1 90.19 514 TYR A C 1
ATOM 4164 O O . TYR A 1 514 ? -9.781 -21.219 -5.785 1 90.19 514 TYR A O 1
ATOM 4172 N N . TYR A 1 515 ? -8.039 -19.984 -5.305 1 92.44 515 TYR A N 1
ATOM 4173 C CA . TYR A 1 515 ? -8.414 -19.875 -3.9 1 92.44 515 TYR A CA 1
ATOM 4174 C C . TYR A 1 515 ? -9.727 -19.125 -3.746 1 92.44 515 TYR A C 1
ATOM 4176 O O . TYR A 1 515 ? -10.602 -19.531 -2.973 1 92.44 515 TYR A O 1
ATOM 4184 N N . LEU A 1 516 ? -9.789 -18.016 -4.461 1 87.56 516 LEU A N 1
ATOM 4185 C CA . LEU A 1 516 ? -11.023 -17.25 -4.395 1 87.56 516 LEU A CA 1
ATOM 4186 C C . LEU A 1 516 ? -12.211 -18.062 -4.891 1 87.56 516 LEU A C 1
ATOM 4188 O O . LEU A 1 516 ? -13.297 -18 -4.312 1 87.56 516 LEU A O 1
ATOM 4192 N N . TYR A 1 517 ? -11.969 -18.812 -5.891 1 87.19 517 TYR A N 1
ATOM 4193 C CA . TYR A 1 517 ? -13.016 -19.688 -6.418 1 87.19 517 TYR A CA 1
ATOM 4194 C C . TYR A 1 517 ? -13.422 -20.734 -5.387 1 87.19 517 TYR A C 1
ATOM 4196 O O . TYR A 1 517 ? -14.609 -20.969 -5.168 1 87.19 517 TYR A O 1
ATOM 4204 N N . LEU A 1 518 ? -12.461 -21.359 -4.762 1 89.81 518 LEU A N 1
ATOM 4205 C CA . LEU A 1 518 ? -12.75 -22.391 -3.773 1 89.81 518 LEU A CA 1
ATOM 4206 C C . LEU A 1 518 ? -13.484 -21.797 -2.574 1 89.81 518 LEU A C 1
ATOM 4208 O O . LEU A 1 518 ? -14.375 -22.453 -2.014 1 89.81 518 LEU A O 1
ATOM 4212 N N . LEU A 1 519 ? -13.07 -20.656 -2.199 1 88.19 519 LEU A N 1
ATOM 4213 C CA . LEU A 1 519 ? -13.711 -20 -1.065 1 88.19 519 LEU A CA 1
ATOM 4214 C C . LEU A 1 519 ? -15.195 -19.75 -1.345 1 88.19 519 LEU A C 1
ATOM 4216 O O . LEU A 1 519 ? -16.047 -20.031 -0.497 1 88.19 519 LEU A O 1
ATOM 4220 N N . PHE A 1 520 ? -15.492 -19.375 -2.5 1 81.62 520 PHE A N 1
ATOM 4221 C CA . PHE A 1 520 ? -16.875 -19.062 -2.85 1 81.62 520 PHE A CA 1
ATOM 4222 C C . PHE A 1 520 ? -17.672 -20.344 -3.098 1 81.62 520 PHE A C 1
ATOM 4224 O O . PHE A 1 520 ? -18.844 -20.422 -2.746 1 81.62 520 PHE A O 1
ATOM 4231 N N . SER A 1 521 ? -17.031 -21.344 -3.65 1 81.12 521 SER A N 1
ATOM 4232 C CA . SER A 1 521 ? -17.719 -22.562 -4.039 1 81.12 521 SER A CA 1
ATOM 4233 C C . SER A 1 521 ? -17.969 -23.469 -2.832 1 81.12 521 SER A C 1
ATOM 4235 O O . SER A 1 521 ? -18.953 -24.219 -2.809 1 81.12 521 SER A O 1
ATOM 4237 N N . VAL A 1 522 ? -17.125 -23.375 -1.856 1 82.5 522 VAL A N 1
ATOM 4238 C CA . VAL A 1 522 ? -17.25 -24.328 -0.759 1 82.5 522 VAL A CA 1
ATOM 4239 C C . VAL A 1 522 ? -17.797 -23.609 0.48 1 82.5 522 VAL A C 1
ATOM 4241 O O . VAL A 1 522 ? -18.672 -24.141 1.164 1 82.5 522 VAL A O 1
ATOM 4244 N N . VAL A 1 523 ? -17.328 -22.453 0.76 1 80.5 523 VAL A N 1
ATOM 4245 C CA . VAL A 1 523 ? -17.688 -21.766 2.002 1 80.5 523 VAL A CA 1
ATOM 4246 C C . VAL A 1 523 ? -18.938 -20.938 1.787 1 80.5 523 VAL A C 1
ATOM 4248 O O . VAL A 1 523 ? -19.891 -21 2.582 1 80.5 523 VAL A O 1
ATOM 4251 N N . PHE A 1 524 ? -19.047 -20.172 0.696 1 74.25 524 PHE A N 1
ATOM 4252 C CA . PHE A 1 524 ? -20.125 -19.188 0.54 1 74.25 524 PHE A CA 1
ATOM 4253 C C . PHE A 1 524 ? -21.266 -19.766 -0.293 1 74.25 524 PHE A C 1
ATOM 4255 O O . PHE A 1 524 ? -22.203 -19.062 -0.637 1 74.25 524 PHE A O 1
ATOM 4262 N N . VAL A 1 525 ? -21.141 -20.984 -0.663 1 68.94 525 VAL A N 1
ATOM 4263 C CA . VAL A 1 525 ? -22.172 -21.609 -1.486 1 68.94 525 VAL A CA 1
ATOM 4264 C C . VAL A 1 525 ? -23.5 -21.609 -0.736 1 68.94 525 VAL A C 1
ATOM 4266 O O . VAL A 1 525 ? -24.562 -21.516 -1.349 1 68.94 525 VAL A O 1
ATOM 4269 N N . PHE A 1 526 ? -23.438 -21.656 0.594 1 63.84 526 PHE A N 1
ATOM 4270 C CA . PHE A 1 526 ? -24.656 -21.781 1.391 1 63.84 526 PHE A CA 1
ATOM 4271 C C . PHE A 1 526 ? -25.281 -20.422 1.643 1 63.84 526 PHE A C 1
ATOM 4273 O O . PHE A 1 526 ? -26.422 -20.328 2.074 1 63.84 526 PHE A O 1
ATOM 4280 N N . LEU A 1 527 ? -24.453 -19.391 1.377 1 65.25 527 LEU A N 1
ATOM 4281 C CA . LEU A 1 527 ? -24.953 -18.031 1.624 1 65.25 527 LEU A CA 1
ATOM 4282 C C . LEU A 1 527 ? -25.859 -17.562 0.485 1 65.25 527 LEU A C 1
ATOM 4284 O O . LEU A 1 527 ? -26.859 -16.875 0.718 1 65.25 527 LEU A O 1
ATOM 4288 N N . PHE A 1 528 ? -25.516 -17.891 -0.771 1 60.28 528 PHE A N 1
ATOM 4289 C CA . PHE A 1 528 ? -26.234 -17.312 -1.898 1 60.28 528 PHE A CA 1
ATOM 4290 C C . PHE A 1 528 ? -26.891 -18.406 -2.744 1 60.28 528 PHE A C 1
ATOM 4292 O O . PHE A 1 528 ? -26.234 -19.406 -3.076 1 60.28 528 PHE A O 1
ATOM 4299 N N . THR A 1 529 ? -28.281 -18.531 -2.709 1 55.28 529 THR A N 1
ATOM 4300 C CA . THR A 1 529 ? -28.969 -19.5 -3.545 1 55.28 529 THR A CA 1
ATOM 4301 C C . THR A 1 529 ? -28.766 -19.188 -5.023 1 55.28 529 THR A C 1
ATOM 4303 O O . THR A 1 529 ? -28.734 -20.094 -5.859 1 55.28 529 THR A O 1
ATOM 4306 N N . SER A 1 530 ? -28.766 -17.906 -5.344 1 56.75 530 SER A N 1
ATOM 4307 C CA . SER A 1 530 ? -28.547 -17.484 -6.727 1 56.75 530 SER A CA 1
ATOM 4308 C C . SER A 1 530 ? -27.781 -16.156 -6.789 1 56.75 530 SER A C 1
ATOM 4310 O O . SER A 1 530 ? -27.75 -15.414 -5.809 1 56.75 530 SER A O 1
ATOM 4312 N N . ALA A 1 531 ? -26.891 -16.031 -7.789 1 58.12 531 ALA A N 1
ATOM 4313 C CA . ALA A 1 531 ? -26.219 -14.758 -8.008 1 58.12 531 ALA A CA 1
ATOM 4314 C C . ALA A 1 531 ? -27.203 -13.594 -7.938 1 58.12 531 ALA A C 1
ATOM 4316 O O . ALA A 1 531 ? -26.875 -12.523 -7.434 1 58.12 531 ALA A O 1
ATOM 4317 N N . ARG A 1 532 ? -28.375 -13.844 -8.453 1 57.94 532 ARG A N 1
ATOM 4318 C CA . ARG A 1 532 ? -29.406 -12.812 -8.461 1 57.94 532 ARG A CA 1
ATOM 4319 C C . ARG A 1 532 ? -29.859 -12.484 -7.043 1 57.94 532 ARG A C 1
ATOM 4321 O O . ARG A 1 532 ? -30.094 -11.32 -6.719 1 57.94 532 ARG A O 1
ATOM 4328 N N . ASP A 1 533 ? -29.875 -13.578 -6.297 1 60 533 ASP A N 1
ATOM 4329 C CA . ASP A 1 533 ? -30.281 -13.383 -4.914 1 60 533 ASP A CA 1
ATOM 4330 C C . ASP A 1 533 ? -29.234 -12.578 -4.141 1 60 533 ASP A C 1
ATOM 4332 O O . ASP A 1 533 ? -29.594 -11.734 -3.311 1 60 533 ASP A O 1
ATOM 4336 N N . MET A 1 534 ? -28.094 -12.93 -4.516 1 59.56 534 MET A N 1
ATOM 4337 C CA . MET A 1 534 ? -27 -12.211 -3.865 1 59.56 534 MET A CA 1
ATOM 4338 C C . MET A 1 534 ? -27.062 -10.727 -4.184 1 59.56 534 MET A C 1
ATOM 4340 O O . MET A 1 534 ? -26.891 -9.883 -3.297 1 59.56 534 MET A O 1
ATOM 4344 N N . LEU A 1 535 ? -27.266 -10.43 -5.43 1 56.84 535 LEU A N 1
ATOM 4345 C CA . LEU A 1 535 ? -27.312 -9.039 -5.863 1 56.84 535 LEU A CA 1
ATOM 4346 C C . LEU A 1 535 ? -28.516 -8.32 -5.266 1 56.84 535 LEU A C 1
ATOM 4348 O O . LEU A 1 535 ? -28.422 -7.156 -4.879 1 56.84 535 LEU A O 1
ATOM 4352 N N . ASN A 1 536 ? -29.656 -9.008 -5.277 1 56.91 536 ASN A N 1
ATOM 4353 C CA . ASN A 1 536 ? -30.875 -8.422 -4.727 1 56.91 536 ASN A CA 1
ATOM 4354 C C . ASN A 1 536 ? -30.75 -8.172 -3.227 1 56.91 536 ASN A C 1
ATOM 4356 O O . ASN A 1 536 ? -31.188 -7.137 -2.725 1 56.91 536 ASN A O 1
ATOM 4360 N N . GLU A 1 537 ? -30.094 -9.18 -2.668 1 59.44 537 GLU A N 1
ATOM 4361 C CA . GLU A 1 537 ? -29.953 -9.062 -1.219 1 59.44 537 GLU A CA 1
ATOM 4362 C C . GLU A 1 537 ? -28.922 -8.008 -0.84 1 59.44 537 GLU A C 1
ATOM 4364 O O . GLU A 1 537 ? -29.094 -7.293 0.148 1 59.44 537 GLU A O 1
ATOM 4369 N N . LEU A 1 538 ? -27.875 -8 -1.613 1 55.72 538 LEU A N 1
ATOM 4370 C CA . LEU A 1 538 ? -26.859 -6.977 -1.39 1 55.72 538 LEU A CA 1
ATOM 4371 C C . LEU A 1 538 ? -27.453 -5.582 -1.578 1 55.72 538 LEU A C 1
ATOM 4373 O O . LEU A 1 538 ? -27.062 -4.641 -0.886 1 55.72 538 LEU A O 1
ATOM 4377 N N . SER A 1 539 ? -28.375 -5.434 -2.566 1 52.91 539 SER A N 1
ATOM 4378 C CA . SER A 1 539 ? -29.016 -4.164 -2.879 1 52.91 539 SER A CA 1
ATOM 4379 C C . SER A 1 539 ? -29.984 -3.75 -1.777 1 52.91 539 SER A C 1
ATOM 4381 O O . SER A 1 539 ? -30.188 -2.559 -1.529 1 52.91 539 SER A O 1
ATOM 4383 N N . GLU A 1 540 ? -30.578 -4.801 -1.144 1 53.84 540 GLU A N 1
ATOM 4384 C CA . GLU A 1 540 ? -31.609 -4.449 -0.175 1 53.84 540 GLU A CA 1
ATOM 4385 C C . GLU A 1 540 ? -31 -4.09 1.177 1 53.84 540 GLU A C 1
ATOM 4387 O O . GLU A 1 540 ? -31.328 -3.043 1.747 1 53.84 540 GLU A O 1
ATOM 4392 N N . SER A 1 541 ? -30.234 -5.121 1.945 1 54 541 SER A N 1
ATOM 4393 C CA . SER A 1 541 ? -29.656 -4.789 3.244 1 54 541 SER A CA 1
ATOM 4394 C C . SER A 1 541 ? -28.344 -5.543 3.479 1 54 541 SER A C 1
ATOM 4396 O O . SER A 1 541 ? -28.359 -6.762 3.65 1 54 541 SER A O 1
ATOM 4398 N N . PRO A 1 542 ? -27.172 -4.934 3.189 1 54.44 542 PRO A N 1
ATOM 4399 C CA . PRO A 1 542 ? -25.906 -5.605 3.469 1 54.44 542 PRO A CA 1
ATOM 4400 C C . PRO A 1 542 ? -25.859 -6.238 4.859 1 54.44 542 PRO A C 1
ATOM 4402 O O . PRO A 1 542 ? -25.203 -7.262 5.055 1 54.44 542 PRO A O 1
ATOM 4405 N N . MET A 1 543 ? -26.484 -5.652 5.93 1 56.72 543 MET A N 1
ATOM 4406 C CA . MET A 1 543 ? -26.5 -6.238 7.266 1 56.72 543 MET A CA 1
ATOM 4407 C C . MET A 1 543 ? -27.234 -7.574 7.266 1 56.72 543 MET A C 1
ATOM 4409 O O . MET A 1 543 ? -26.906 -8.469 8.039 1 56.72 543 MET A O 1
ATOM 4413 N N . HIS A 1 544 ? -28.188 -7.613 6.328 1 62.28 544 HIS A N 1
ATOM 4414 C CA . HIS A 1 544 ? -28.875 -8.891 6.191 1 62.28 544 HIS A CA 1
ATOM 4415 C C . HIS A 1 544 ? -27.906 -9.992 5.746 1 62.28 544 HIS A C 1
ATOM 4417 O O . HIS A 1 544 ? -28.125 -11.164 6.055 1 62.28 544 HIS A O 1
ATOM 4423 N N . MET A 1 545 ? -26.797 -9.469 5.203 1 63.47 545 MET A N 1
ATOM 4424 C CA . MET A 1 545 ? -25.797 -10.438 4.773 1 63.47 545 MET A CA 1
ATOM 4425 C C . MET A 1 545 ? -25.062 -11.031 5.969 1 63.47 545 MET A C 1
ATOM 4427 O O . MET A 1 545 ? -24.75 -12.219 5.984 1 63.47 545 MET A O 1
ATOM 4431 N N . ILE A 1 546 ? -24.812 -10.156 6.926 1 64.75 546 ILE A N 1
ATOM 4432 C CA . ILE A 1 546 ? -24.125 -10.617 8.117 1 64.75 546 ILE A CA 1
ATOM 4433 C C . ILE A 1 546 ? -25 -11.602 8.891 1 64.75 546 ILE A C 1
ATOM 4435 O O . ILE A 1 546 ? -24.516 -12.609 9.406 1 64.75 546 ILE A O 1
ATOM 4439 N N . ASP A 1 547 ? -26.297 -11.344 8.914 1 68.56 547 ASP A N 1
ATOM 4440 C CA . ASP A 1 547 ? -27.234 -12.242 9.586 1 68.56 547 ASP A CA 1
ATOM 4441 C C . ASP A 1 547 ? -27.359 -13.57 8.836 1 68.56 547 ASP A C 1
ATOM 4443 O O . ASP A 1 547 ? -27.453 -14.633 9.445 1 68.56 547 ASP A O 1
ATOM 4447 N N . LYS A 1 548 ? -27.312 -13.391 7.559 1 72.19 548 LYS A N 1
ATOM 4448 C CA . LYS A 1 548 ? -27.391 -14.609 6.754 1 72.19 548 LYS A CA 1
ATOM 4449 C C . LYS A 1 548 ? -26.125 -15.445 6.926 1 72.19 548 LYS A C 1
ATOM 4451 O O . LYS A 1 548 ? -26.188 -16.688 6.91 1 72.19 548 LYS A O 1
ATOM 4456 N N . LEU A 1 549 ? -25.047 -14.773 7.066 1 72.38 549 LEU A N 1
ATOM 4457 C CA . LEU A 1 549 ? -23.781 -15.469 7.316 1 72.38 549 LEU A CA 1
ATOM 4458 C C . LEU A 1 549 ? -23.828 -16.234 8.633 1 72.38 549 LEU A C 1
ATOM 4460 O O . LEU A 1 549 ? -23.391 -17.391 8.711 1 72.38 549 LEU A O 1
ATOM 4464 N N . ALA A 1 550 ? -24.422 -15.57 9.609 1 74.31 550 ALA A N 1
ATOM 4465 C CA . ALA A 1 550 ? -24.516 -16.172 10.938 1 74.31 550 ALA A CA 1
ATOM 4466 C C . ALA A 1 550 ? -25.453 -17.391 10.922 1 74.31 550 ALA A C 1
ATOM 4468 O O . ALA A 1 550 ? -25.266 -18.328 11.695 1 74.31 550 ALA A O 1
ATOM 4469 N N . GLN A 1 551 ? -26.375 -17.344 10.008 1 74 551 GLN A N 1
ATOM 4470 C CA . GLN A 1 551 ? -27.375 -18.422 9.977 1 74 551 GLN A CA 1
ATOM 4471 C C . GLN A 1 551 ? -26.922 -19.562 9.078 1 74 551 GLN A C 1
ATOM 4473 O O . GLN A 1 551 ? -27.266 -20.719 9.32 1 74 551 GLN A O 1
ATOM 4478 N N . SER A 1 552 ? -26.141 -19.266 8.109 1 73.94 552 SER A N 1
ATOM 4479 C CA . SER A 1 552 ? -25.797 -20.25 7.102 1 73.94 552 SER A CA 1
ATOM 4480 C C . SER A 1 552 ? -24.609 -21.094 7.531 1 73.94 552 SER A C 1
ATOM 4482 O O . SER A 1 552 ? -24.531 -22.297 7.242 1 73.94 552 SER A O 1
ATOM 4484 N N . LEU A 1 553 ? -23.719 -20.625 8.273 1 75.94 553 LEU A N 1
ATOM 4485 C CA . LEU A 1 553 ? -22.453 -21.297 8.562 1 75.94 553 LEU A CA 1
ATOM 4486 C C . LEU A 1 553 ? -22.672 -22.484 9.492 1 75.94 553 LEU A C 1
ATOM 4488 O O . LEU A 1 553 ? -22.125 -23.562 9.266 1 75.94 553 LEU A O 1
ATOM 4492 N N . PRO A 1 554 ? -23.609 -22.266 10.477 1 77.38 554 PRO A N 1
ATOM 4493 C CA . PRO A 1 554 ? -23.797 -23.422 11.352 1 77.38 554 PRO A CA 1
ATOM 4494 C C . PRO A 1 554 ? -24.5 -24.578 10.656 1 77.38 554 PRO A C 1
ATOM 4496 O O . PRO A 1 554 ? -24.297 -25.75 11.023 1 77.38 554 PRO A O 1
ATOM 4499 N N . VAL A 1 555 ? -25.266 -24.203 9.68 1 72.75 555 VAL A N 1
ATOM 4500 C CA . VAL A 1 555 ? -26 -25.234 8.945 1 72.75 555 VAL A CA 1
ATOM 4501 C C . VAL A 1 555 ? -25.031 -26.016 8.055 1 72.75 555 VAL A C 1
ATOM 4503 O O . VAL A 1 555 ? -25.203 -27.219 7.844 1 72.75 555 VAL A O 1
ATOM 4506 N N . ALA A 1 556 ? -24 -25.422 7.625 1 77.38 556 ALA A N 1
ATOM 4507 C CA . ALA A 1 556 ? -23.031 -26.031 6.715 1 77.38 556 ALA A CA 1
ATOM 4508 C C . ALA A 1 556 ? -21.906 -26.734 7.484 1 77.38 556 ALA A C 1
ATOM 4510 O O . ALA A 1 556 ? -20.922 -27.172 6.891 1 77.38 556 ALA A O 1
ATOM 4511 N N . ARG A 1 557 ? -22.047 -26.969 8.734 1 82.88 557 ARG A N 1
ATOM 4512 C CA . ARG A 1 557 ? -20.969 -27.5 9.555 1 82.88 557 ARG A CA 1
ATOM 4513 C C . ARG A 1 557 ? -20.688 -28.953 9.234 1 82.88 557 ARG A C 1
ATOM 4515 O O . ARG A 1 557 ? -19.531 -29.375 9.203 1 82.88 557 ARG A O 1
ATOM 4522 N N . ASN A 1 558 ? -21.734 -29.734 8.945 1 78.94 558 ASN A N 1
ATOM 4523 C CA . ASN A 1 558 ? -21.531 -31.141 8.648 1 78.94 558 ASN A CA 1
ATOM 4524 C C . ASN A 1 558 ? -20.906 -31.344 7.277 1 78.94 558 ASN A C 1
ATOM 4526 O O . ASN A 1 558 ? -20.062 -32.219 7.105 1 78.94 558 ASN A O 1
ATOM 4530 N N . PHE A 1 559 ? -21.344 -30.547 6.438 1 77.94 559 PHE A N 1
ATOM 4531 C CA . PHE A 1 559 ? -20.75 -30.609 5.109 1 77.94 559 PHE A CA 1
ATOM 4532 C C . PHE A 1 559 ? -19.266 -30.25 5.168 1 77.94 559 PHE A C 1
ATOM 4534 O O . PHE A 1 559 ? -18.438 -30.922 4.547 1 77.94 559 PHE A O 1
ATOM 4541 N N . SER A 1 560 ? -18.938 -29.234 5.867 1 85.38 560 SER A N 1
ATOM 4542 C CA . SER A 1 560 ? -17.547 -28.781 5.953 1 85.38 560 SER A CA 1
ATOM 4543 C C . SER A 1 560 ? -16.672 -29.812 6.656 1 85.38 560 SER A C 1
ATOM 4545 O O . SER A 1 560 ? -15.523 -30.031 6.27 1 85.38 560 SER A O 1
ATOM 4547 N N . LEU A 1 561 ? -17.234 -30.422 7.633 1 88.44 561 LEU A N 1
ATOM 4548 C CA . LEU A 1 561 ? -16.5 -31.469 8.328 1 88.44 561 LEU A CA 1
ATOM 4549 C C . LEU A 1 561 ? -16.281 -32.656 7.418 1 88.44 561 LEU A C 1
ATOM 4551 O O . LEU A 1 561 ? -15.18 -33.219 7.375 1 88.44 561 LEU A O 1
ATOM 4555 N N . ALA A 1 562 ? -17.312 -33 6.695 1 85.5 562 ALA A N 1
ATOM 4556 C CA . ALA A 1 562 ? -17.188 -34.094 5.762 1 85.5 562 ALA A CA 1
ATOM 4557 C C . ALA A 1 562 ? -16.172 -33.812 4.672 1 85.5 562 ALA A C 1
ATOM 4559 O O . ALA A 1 562 ? -15.414 -34.688 4.25 1 85.5 562 ALA A O 1
ATOM 4560 N N . TYR A 1 563 ? -16.172 -32.625 4.281 1 87.88 563 TYR A N 1
ATOM 4561 C CA . TYR A 1 563 ? -15.227 -32.188 3.256 1 87.88 563 TYR A CA 1
ATOM 4562 C C . TYR A 1 563 ? -13.789 -32.312 3.742 1 87.88 563 TYR A C 1
ATOM 4564 O O . TYR A 1 563 ? -12.93 -32.812 3.023 1 87.88 563 TYR A O 1
ATOM 4572 N N . VAL A 1 564 ? -13.508 -31.891 4.957 1 92.5 564 VAL A N 1
ATOM 4573 C CA . VAL A 1 564 ? -12.164 -31.906 5.512 1 92.5 564 VAL A CA 1
ATOM 4574 C C . VAL A 1 564 ? -11.727 -33.344 5.766 1 92.5 564 VAL A C 1
ATOM 4576 O O . VAL A 1 564 ? -10.57 -33.719 5.52 1 92.5 564 VAL A O 1
ATOM 4579 N N . ILE A 1 565 ? -12.68 -34.188 6.195 1 92.56 565 ILE A N 1
ATOM 4580 C CA . ILE A 1 565 ? -12.375 -35.594 6.445 1 92.56 565 ILE A CA 1
ATOM 4581 C C . ILE A 1 565 ? -12.008 -36.281 5.133 1 92.56 565 ILE A C 1
ATOM 4583 O O . ILE A 1 565 ? -11 -37 5.055 1 92.56 565 ILE A O 1
ATOM 4587 N N . PHE A 1 566 ? -12.781 -36 4.164 1 89.81 566 PHE A N 1
ATOM 4588 C CA . PHE A 1 566 ? -12.547 -36.625 2.875 1 89.81 566 PHE A CA 1
ATOM 4589 C C . PHE A 1 566 ? -11.234 -36.156 2.264 1 89.81 566 PHE A C 1
ATOM 4591 O O . PHE A 1 566 ? -10.484 -36.938 1.698 1 89.81 566 PHE A O 1
ATOM 4598 N N . GLN A 1 567 ? -10.906 -34.906 2.363 1 91.75 567 GLN A N 1
ATOM 4599 C CA . GLN A 1 567 ? -9.68 -34.344 1.815 1 91.75 567 GLN A CA 1
ATOM 4600 C C . GLN A 1 567 ? -8.461 -34.844 2.574 1 91.75 567 GLN A C 1
ATOM 4602 O O . GLN A 1 567 ? -7.402 -35.094 1.979 1 91.75 567 GLN A O 1
ATOM 4607 N N . GLY A 1 568 ? -8.555 -35.062 3.814 1 92.5 568 GLY A N 1
ATOM 4608 C CA . GLY A 1 568 ? -7.422 -35.438 4.648 1 92.5 568 GLY A CA 1
ATOM 4609 C C . GLY A 1 568 ? -7.133 -36.938 4.617 1 92.5 568 GLY A C 1
ATOM 4610 O O . GLY A 1 568 ? -5.992 -37.344 4.391 1 92.5 568 GLY A O 1
ATOM 4611 N N . LEU A 1 569 ? -8.195 -37.75 4.68 1 93.69 569 LEU A N 1
ATOM 4612 C CA . LEU A 1 569 ? -7.992 -39.156 4.859 1 93.69 569 LEU A CA 1
ATOM 4613 C C . LEU A 1 569 ? -8.062 -39.906 3.521 1 93.69 569 LEU A C 1
ATOM 4615 O O . LEU A 1 569 ? -7.484 -40.969 3.367 1 93.69 569 LEU A O 1
ATOM 4619 N N . ALA A 1 570 ? -8.711 -39.281 2.582 1 91.12 570 ALA A N 1
ATOM 4620 C CA . ALA A 1 570 ? -8.867 -40 1.316 1 91.12 570 ALA A CA 1
ATOM 4621 C C . ALA A 1 570 ? -8.031 -39.344 0.215 1 91.12 570 ALA A C 1
ATOM 4623 O O . ALA A 1 570 ? -7.137 -40 -0.343 1 91.12 570 ALA A O 1
ATOM 4624 N N . ILE A 1 571 ? -8.172 -38.125 0.034 1 89 571 ILE A N 1
ATOM 4625 C CA . ILE A 1 571 ? -7.594 -37.469 -1.134 1 89 571 ILE A CA 1
ATOM 4626 C C . ILE A 1 571 ? -6.086 -37.281 -0.943 1 89 571 ILE A C 1
ATOM 4628 O O . ILE A 1 571 ? -5.312 -37.469 -1.887 1 89 571 ILE A O 1
ATOM 4632 N N . GLN A 1 572 ? -5.578 -36.969 0.233 1 92.69 572 GLN A N 1
ATOM 4633 C CA . GLN A 1 572 ? -4.152 -36.719 0.458 1 92.69 572 GLN A CA 1
ATOM 4634 C C . GLN A 1 572 ? -3.348 -38 0.206 1 92.69 572 GLN A C 1
ATOM 4636 O O . GLN A 1 572 ? -2.385 -38 -0.564 1 92.69 572 GLN A O 1
ATOM 4641 N N . PRO A 1 573 ? -3.746 -39.125 0.721 1 92.62 573 PRO A N 1
ATOM 4642 C CA . PRO A 1 573 ? -3.006 -40.344 0.393 1 92.62 573 PRO A CA 1
ATOM 4643 C C . PRO A 1 573 ? -3.166 -40.781 -1.068 1 92.62 573 PRO A C 1
ATOM 4645 O O . PRO A 1 573 ? -2.264 -41.375 -1.642 1 92.62 573 PRO A O 1
ATOM 4648 N N . PHE A 1 574 ? -4.27 -40.406 -1.61 1 89.19 574 PHE A N 1
ATOM 4649 C CA . PHE A 1 574 ? -4.535 -40.75 -3 1 89.19 574 PHE A CA 1
ATOM 4650 C C . PHE A 1 574 ? -3.578 -40.031 -3.936 1 89.19 574 PHE A C 1
ATOM 4652 O O . PHE A 1 574 ? -3.326 -40.469 -5.055 1 89.19 574 PHE A O 1
ATOM 4659 N N . GLN A 1 575 ? -2.992 -38.938 -3.482 1 89.38 575 GLN A N 1
ATOM 4660 C CA . GLN A 1 575 ? -2.047 -38.188 -4.293 1 89.38 575 GLN A CA 1
ATOM 4661 C C . GLN A 1 575 ? -0.75 -38.969 -4.5 1 89.38 575 GLN A C 1
ATOM 4663 O O . GLN A 1 575 ? 0.009 -38.688 -5.43 1 89.38 575 GLN A O 1
ATOM 4668 N N . LEU A 1 576 ? -0.465 -39.938 -3.666 1 89.5 576 LEU A N 1
ATOM 4669 C CA . LEU A 1 576 ? 0.729 -40.75 -3.812 1 89.5 576 LEU A CA 1
ATOM 4670 C C . LEU A 1 576 ? 0.651 -41.594 -5.078 1 89.5 576 LEU A C 1
ATOM 4672 O O . LEU A 1 576 ? 1.679 -41.906 -5.684 1 89.5 576 LEU A O 1
ATOM 4676 N N . VAL A 1 577 ? -0.519 -42 -5.469 1 87.94 577 VAL A N 1
ATOM 4677 C CA . VAL A 1 577 ? -0.711 -42.875 -6.609 1 87.94 577 VAL A CA 1
ATOM 4678 C C . VAL A 1 577 ? -0.502 -42.125 -7.91 1 87.94 577 VAL A C 1
ATOM 4680 O O . VAL A 1 577 ? -0.122 -42.688 -8.93 1 87.94 577 VAL A O 1
ATOM 4683 N N . LEU A 1 578 ? -0.514 -40.75 -7.934 1 86.38 578 LEU A N 1
ATOM 4684 C CA . LEU A 1 578 ? -0.341 -39.906 -9.109 1 86.38 578 LEU A CA 1
ATOM 4685 C C . LEU A 1 578 ? -1.229 -40.375 -10.258 1 86.38 578 LEU A C 1
ATOM 4687 O O . LEU A 1 578 ? -0.763 -40.531 -11.391 1 86.38 578 LEU A O 1
ATOM 4691 N N . LEU A 1 579 ? -2.516 -40.594 -9.953 1 78.06 579 LEU A N 1
ATOM 4692 C CA . LEU A 1 579 ? -3.463 -41.156 -10.906 1 78.06 579 LEU A CA 1
ATOM 4693 C C . LEU A 1 579 ? -3.637 -40.25 -12.117 1 78.06 579 LEU A C 1
ATOM 4695 O O . LEU A 1 579 ? -3.65 -40.719 -13.258 1 78.06 579 LEU A O 1
ATOM 4699 N N . PRO A 1 580 ? -3.732 -39 -11.875 1 75.69 580 PRO A N 1
ATOM 4700 C CA . PRO A 1 580 ? -3.912 -38.125 -13.055 1 75.69 580 PRO A CA 1
ATOM 4701 C C . PRO A 1 580 ? -2.75 -38.25 -14.039 1 75.69 580 PRO A C 1
ATOM 4703 O O . PRO A 1 580 ? -2.965 -38.219 -15.25 1 75.69 580 PRO A O 1
ATOM 4706 N N . ASN A 1 581 ? -1.559 -38.344 -13.578 1 76.69 581 ASN A N 1
ATOM 4707 C CA . ASN A 1 581 ? -0.397 -38.469 -14.453 1 76.69 581 ASN A CA 1
ATOM 4708 C C . ASN A 1 581 ? -0.369 -39.812 -15.18 1 76.69 581 ASN A C 1
ATOM 4710 O O . ASN A 1 581 ? -0.022 -39.875 -16.359 1 76.69 581 ASN A O 1
ATOM 4714 N N . ILE A 1 582 ? -0.786 -40.781 -14.477 1 78.69 582 ILE A N 1
ATOM 4715 C CA . ILE A 1 582 ? -0.799 -42.125 -15.062 1 78.69 582 ILE A CA 1
ATOM 4716 C C . ILE A 1 582 ? -1.921 -42.219 -16.094 1 78.69 582 ILE A C 1
ATOM 4718 O O . ILE A 1 582 ? -1.734 -42.781 -17.172 1 78.69 582 ILE A O 1
ATOM 4722 N N . LEU A 1 583 ? -3.047 -41.594 -15.711 1 77.94 583 LEU A N 1
ATOM 4723 C CA . LEU A 1 583 ? -4.172 -41.625 -16.641 1 77.94 583 LEU A CA 1
ATOM 4724 C C . LEU A 1 583 ? -3.861 -40.844 -17.891 1 77.94 583 LEU A C 1
ATOM 4726 O O . LEU A 1 583 ? -4.234 -41.219 -19 1 77.94 583 LEU A O 1
ATOM 4730 N N . LEU A 1 584 ? -3.199 -39.781 -17.734 1 76.5 584 LEU A N 1
ATOM 4731 C CA . LEU A 1 584 ? -2.824 -38.969 -18.875 1 76.5 584 LEU A CA 1
ATOM 4732 C C . LEU A 1 584 ? -1.829 -39.719 -19.766 1 76.5 584 LEU A C 1
ATOM 4734 O O . LEU A 1 584 ? -1.928 -39.656 -21 1 76.5 584 LEU A O 1
ATOM 4738 N N . ARG A 1 585 ? -0.854 -40.375 -19.172 1 76 585 ARG A N 1
ATOM 4739 C CA . ARG A 1 585 ? 0.124 -41.156 -19.906 1 76 585 ARG A CA 1
ATOM 4740 C C . ARG A 1 585 ? -0.554 -42.281 -20.672 1 76 585 ARG A C 1
ATOM 4742 O O . ARG A 1 585 ? -0.234 -42.531 -21.844 1 76 585 ARG A O 1
ATOM 4749 N N . GLN A 1 586 ? -1.568 -42.906 -20.016 1 77.88 586 GLN A N 1
ATOM 4750 C CA . GLN A 1 586 ? -2.275 -44 -20.656 1 77.88 586 GLN A CA 1
ATOM 4751 C C . GLN A 1 586 ? -3.195 -43.5 -21.766 1 77.88 586 GLN A C 1
ATOM 4753 O O . GLN A 1 586 ? -3.291 -44.125 -22.828 1 77.88 586 GLN A O 1
ATOM 4758 N N . PHE A 1 587 ? -3.734 -42.438 -21.484 1 79.75 587 PHE A N 1
ATOM 4759 C CA . PHE A 1 587 ? -4.633 -41.844 -22.484 1 79.75 587 PHE A CA 1
ATOM 4760 C C . PHE A 1 587 ? -3.861 -41.406 -23.719 1 79.75 587 PHE A C 1
ATOM 4762 O O . PHE A 1 587 ? -4.297 -41.625 -24.844 1 79.75 587 PHE A O 1
ATOM 4769 N N . GLU A 1 588 ? -2.742 -40.781 -23.516 1 77.94 588 GLU A N 1
ATOM 4770 C CA . GLU A 1 588 ? -1.934 -40.281 -24.641 1 77.94 588 GLU A CA 1
ATOM 4771 C C . GLU A 1 588 ? -1.295 -41.469 -25.391 1 77.94 588 GLU A C 1
ATOM 4773 O O . GLU A 1 588 ? -1.106 -41.406 -26.609 1 77.94 588 GLU A O 1
ATOM 4778 N N . SER A 1 589 ? -0.984 -42.5 -24.703 1 76.75 589 SER A N 1
ATOM 4779 C CA . SER A 1 589 ? -0.385 -43.656 -25.344 1 76.75 589 SER A CA 1
ATOM 4780 C C . SER A 1 589 ? -1.404 -44.406 -26.203 1 76.75 589 SER A C 1
ATOM 4782 O O . SER A 1 589 ? -1.053 -45 -27.219 1 76.75 589 SER A O 1
ATOM 4784 N N . LEU A 1 590 ? -2.678 -44.281 -25.766 1 76.62 590 LEU A N 1
ATOM 4785 C CA . LEU A 1 590 ? -3.723 -45 -26.469 1 76.62 590 LEU A CA 1
ATOM 4786 C C . LEU A 1 590 ? -4.227 -44.219 -27.672 1 76.62 590 LEU A C 1
ATOM 4788 O O . LEU A 1 590 ? -4.531 -44.812 -28.719 1 76.62 590 LEU A O 1
ATOM 4792 N N . PHE A 1 591 ? -4.223 -42.938 -27.578 1 75.19 591 PHE A N 1
ATOM 4793 C CA . PHE A 1 591 ? -4.91 -42.125 -28.594 1 75.19 591 PHE A CA 1
ATOM 4794 C C . PHE A 1 591 ? -3.912 -41.438 -29.516 1 75.19 591 PHE A C 1
ATOM 4796 O O . PHE A 1 591 ? -4.273 -40.969 -30.594 1 75.19 591 PHE A O 1
ATOM 4803 N N . CYS A 1 592 ? -2.662 -41.312 -29.094 1 72.44 592 CYS A N 1
ATOM 4804 C CA . CYS A 1 592 ? -1.706 -40.562 -29.906 1 72.44 592 CYS A CA 1
ATOM 4805 C C . CYS A 1 592 ? -0.538 -41.438 -30.328 1 72.44 592 CYS A C 1
ATOM 4807 O O . CYS A 1 592 ? -0.226 -42.438 -29.641 1 72.44 592 CYS A O 1
ATOM 4809 N N . VAL A 1 593 ? -0.068 -41.219 -31.609 1 72.12 593 VAL A N 1
ATOM 4810 C CA . VAL A 1 593 ? 1.106 -41.938 -32.094 1 72.12 593 VAL A CA 1
ATOM 4811 C C . VAL A 1 593 ? 2.318 -41.594 -31.234 1 72.12 593 VAL A C 1
ATOM 4813 O O . VAL A 1 593 ? 2.605 -40.406 -31 1 72.12 593 VAL A O 1
ATOM 4816 N N . MET A 1 594 ? 2.854 -42.594 -30.703 1 74 594 MET A N 1
ATOM 4817 C CA . MET A 1 594 ? 3.938 -42.406 -29.75 1 74 594 MET A CA 1
ATOM 4818 C C . MET A 1 594 ? 5.277 -42.281 -30.469 1 74 594 MET A C 1
ATOM 4820 O O . MET A 1 594 ? 6.043 -43.25 -30.547 1 74 594 MET A O 1
ATOM 4824 N N . THR A 1 595 ? 5.492 -41.062 -30.969 1 78.5 595 THR A N 1
ATOM 4825 C CA . THR A 1 595 ? 6.82 -40.75 -31.5 1 78.5 595 THR A CA 1
ATOM 4826 C C . THR A 1 595 ? 7.855 -40.719 -30.375 1 78.5 595 THR A C 1
ATOM 4828 O O . THR A 1 595 ? 7.508 -40.625 -29.203 1 78.5 595 THR A O 1
ATOM 4831 N N . PRO A 1 596 ? 9.07 -41 -30.703 1 77.94 596 PRO A N 1
ATOM 4832 C CA . PRO A 1 596 ? 10.094 -41 -29.656 1 77.94 596 PRO A CA 1
ATOM 4833 C C . PRO A 1 596 ? 10.125 -39.656 -28.891 1 77.94 596 PRO A C 1
ATOM 4835 O O . PRO A 1 596 ? 10.391 -39.656 -27.688 1 77.94 596 PRO A O 1
ATOM 4838 N N . ARG A 1 597 ? 9.844 -38.656 -29.547 1 80.25 597 ARG A N 1
ATOM 4839 C CA . ARG A 1 597 ? 9.805 -37.375 -28.875 1 80.25 597 ARG A CA 1
ATOM 4840 C C . ARG A 1 597 ? 8.641 -37.312 -27.891 1 80.25 597 ARG A C 1
ATOM 4842 O O . ARG A 1 597 ? 8.797 -36.812 -26.766 1 80.25 597 ARG A O 1
ATOM 4849 N N . ARG A 1 598 ? 7.59 -37.688 -28.234 1 77.56 598 ARG A N 1
ATOM 4850 C CA . ARG A 1 598 ? 6.422 -37.688 -27.359 1 77.56 598 ARG A CA 1
ATOM 4851 C C . ARG A 1 598 ? 6.602 -38.656 -26.188 1 77.56 598 ARG A C 1
ATOM 4853 O O . ARG A 1 598 ? 6.152 -38.344 -25.062 1 77.56 598 ARG A O 1
ATOM 4860 N N . TRP A 1 599 ? 7.277 -39.75 -26.516 1 74.44 599 TRP A N 1
ATOM 4861 C CA . TRP A 1 599 ? 7.551 -40.719 -25.438 1 74.44 599 TRP A CA 1
ATOM 4862 C C . TRP A 1 599 ? 8.492 -40.125 -24.406 1 74.44 599 TRP A C 1
ATOM 4864 O O . TRP A 1 599 ? 8.312 -40.344 -23.203 1 74.44 599 TRP A O 1
ATOM 4874 N N . ALA A 1 600 ? 9.422 -39.438 -24.891 1 73.31 600 ALA A N 1
ATOM 4875 C CA . ALA A 1 600 ? 10.359 -38.781 -23.984 1 73.31 600 ALA A CA 1
ATOM 4876 C C . ALA A 1 600 ? 9.648 -37.719 -23.141 1 73.31 600 ALA A C 1
ATOM 4878 O O . ALA A 1 600 ? 9.961 -37.562 -21.969 1 73.31 600 ALA A O 1
ATOM 4879 N N . HIS A 1 601 ? 8.703 -37.094 -23.734 1 73.44 601 HIS A N 1
ATOM 4880 C CA . HIS A 1 601 ? 7.945 -36.094 -23.016 1 73.44 601 HIS A CA 1
ATOM 4881 C C . HIS A 1 601 ? 7.043 -36.719 -21.953 1 73.44 601 HIS A C 1
ATOM 4883 O O . HIS A 1 601 ? 6.875 -36.156 -20.875 1 73.44 601 HIS A O 1
ATOM 4889 N N . LEU A 1 602 ? 6.574 -37.812 -22.312 1 72.25 602 LEU A N 1
ATOM 4890 C CA . LEU A 1 602 ? 5.664 -38.5 -21.391 1 72.25 602 LEU A CA 1
ATOM 4891 C C . LEU A 1 602 ? 6.426 -39.094 -20.219 1 72.25 602 LEU A C 1
ATOM 4893 O O . LEU A 1 602 ? 5.883 -39.188 -19.125 1 72.25 602 LEU A O 1
ATOM 4897 N N . LEU A 1 603 ? 7.688 -39.406 -20.469 1 69.69 603 LEU A N 1
ATOM 4898 C CA . LEU A 1 603 ? 8.484 -40 -19.406 1 69.69 603 LEU A CA 1
ATOM 4899 C C . LEU A 1 603 ? 9.172 -38.938 -18.562 1 69.69 603 LEU A C 1
ATOM 4901 O O . LEU A 1 603 ? 9.766 -39.25 -17.516 1 69.69 603 LEU A O 1
ATOM 4905 N N . SER A 1 604 ? 8.969 -37.812 -18.938 1 74.88 604 SER A N 1
ATOM 4906 C CA . SER A 1 604 ? 9.578 -36.75 -18.141 1 74.88 604 SER A CA 1
ATOM 4907 C C . SER A 1 604 ? 8.883 -36.594 -16.797 1 74.88 604 SER A C 1
ATOM 4909 O O . SER A 1 604 ? 7.688 -36.844 -16.672 1 74.88 604 SER A O 1
ATOM 4911 N N . ALA A 1 605 ? 9.695 -36.312 -15.734 1 76.12 605 ALA A N 1
ATOM 4912 C CA . ALA A 1 605 ? 9.195 -36.188 -14.375 1 76.12 605 ALA A CA 1
ATOM 4913 C C . ALA A 1 605 ? 8.219 -35 -14.273 1 76.12 605 ALA A C 1
ATOM 4915 O O . ALA A 1 605 ? 8.43 -33.969 -14.891 1 76.12 605 ALA A O 1
ATOM 4916 N N . PRO A 1 606 ? 7.125 -35.281 -13.57 1 81.31 606 PRO A N 1
ATOM 4917 C CA . PRO A 1 606 ? 6.168 -34.188 -13.367 1 81.31 606 PRO A CA 1
ATOM 4918 C C . PRO A 1 606 ? 6.711 -33.062 -12.469 1 81.31 606 PRO A C 1
ATOM 4920 O O . PRO A 1 606 ? 7.727 -33.25 -11.797 1 81.31 606 PRO A O 1
ATOM 4923 N N . THR A 1 607 ? 6.164 -31.906 -12.648 1 81.38 607 THR A N 1
ATOM 4924 C CA . THR A 1 607 ? 6.59 -30.766 -11.852 1 81.38 607 THR A CA 1
ATOM 4925 C C . THR A 1 607 ? 5.535 -30.422 -10.805 1 81.38 607 THR A C 1
ATOM 4927 O O . THR A 1 607 ? 4.355 -30.734 -10.977 1 81.38 607 THR A O 1
ATOM 4930 N N . LEU A 1 608 ? 6.062 -29.938 -9.719 1 79.19 608 LEU A N 1
ATOM 4931 C CA . LEU A 1 608 ? 5.16 -29.484 -8.664 1 79.19 608 LEU A CA 1
ATOM 4932 C C . LEU A 1 608 ? 4.406 -28.234 -9.086 1 79.19 608 LEU A C 1
ATOM 4934 O O . LEU A 1 608 ? 5.012 -27.25 -9.516 1 79.19 608 LEU A O 1
ATOM 4938 N N . THR A 1 609 ? 3.074 -28.328 -9.109 1 84.5 609 THR A N 1
ATOM 4939 C CA . THR A 1 609 ? 2.252 -27.172 -9.414 1 84.5 609 THR A CA 1
ATOM 4940 C C . THR A 1 609 ? 1.856 -26.438 -8.141 1 84.5 609 THR A C 1
ATOM 4942 O O . THR A 1 609 ? 0.93 -26.844 -7.438 1 84.5 609 THR A O 1
ATOM 4945 N N . ILE A 1 610 ? 2.492 -25.359 -7.836 1 87.19 610 ILE A N 1
ATOM 4946 C CA . ILE A 1 610 ? 2.254 -24.562 -6.645 1 87.19 610 ILE A CA 1
ATOM 4947 C C . ILE A 1 610 ? 0.875 -23.906 -6.73 1 87.19 610 ILE A C 1
ATOM 4949 O O . ILE A 1 610 ? 0.22 -23.688 -5.711 1 87.19 610 ILE A O 1
ATOM 4953 N N . GLY A 1 611 ? 0.355 -23.703 -7.953 1 87.19 611 GLY A N 1
ATOM 4954 C CA . GLY A 1 611 ? -0.929 -23.047 -8.18 1 87.19 611 GLY A CA 1
ATOM 4955 C C . GLY A 1 611 ? -2.105 -23.891 -7.715 1 87.19 611 GLY A C 1
ATOM 4956 O O . GLY A 1 611 ? -3.176 -23.359 -7.418 1 87.19 611 GLY A O 1
ATOM 4957 N N . THR A 1 612 ? -1.941 -25.203 -7.582 1 88.31 612 THR A N 1
ATOM 4958 C CA . THR A 1 612 ? -3.041 -26.062 -7.156 1 88.31 612 THR A CA 1
ATOM 4959 C C . THR A 1 612 ? -2.836 -26.531 -5.723 1 88.31 612 THR A C 1
ATOM 4961 O O . THR A 1 612 ? -3.805 -26.766 -4.992 1 88.31 612 THR A O 1
ATOM 4964 N N . LEU A 1 613 ? -1.621 -26.656 -5.348 1 90.75 613 LEU A N 1
ATOM 4965 C CA . LEU A 1 613 ? -1.3 -27.188 -4.027 1 90.75 613 LEU A CA 1
ATOM 4966 C C . LEU A 1 613 ? -1.709 -26.203 -2.932 1 90.75 613 LEU A C 1
ATOM 4968 O O . LEU A 1 613 ? -2.398 -26.578 -1.981 1 90.75 613 LEU A O 1
ATOM 4972 N N . TYR A 1 614 ? -1.379 -24.922 -3.055 1 93.44 614 TYR A N 1
ATOM 4973 C CA . TYR A 1 614 ? -1.601 -23.938 -2 1 93.44 614 TYR A CA 1
ATOM 4974 C C . TYR A 1 614 ? -3.088 -23.656 -1.831 1 93.44 614 TYR A C 1
ATOM 4976 O O . TYR A 1 614 ? -3.6 -23.641 -0.71 1 93.44 614 TYR A O 1
ATOM 4984 N N . PRO A 1 615 ? -3.768 -23.469 -2.912 1 94.12 615 PRO A N 1
ATOM 4985 C CA . PRO A 1 615 ? -5.176 -23.094 -2.727 1 94.12 615 PRO A CA 1
ATOM 4986 C C . PRO A 1 615 ? -5.973 -24.188 -2.01 1 94.12 615 PRO A C 1
ATOM 4988 O O . PRO A 1 615 ? -6.848 -23.875 -1.196 1 94.12 615 PRO A O 1
ATOM 4991 N N . GLN A 1 616 ? -5.727 -25.422 -2.273 1 93.31 616 GLN A N 1
ATOM 4992 C CA . GLN A 1 616 ? -6.422 -26.516 -1.592 1 93.31 616 GLN A CA 1
ATOM 4993 C C . GLN A 1 616 ? -6.078 -26.547 -0.106 1 93.31 616 GLN A C 1
ATOM 4995 O O . GLN A 1 616 ? -6.961 -26.703 0.74 1 93.31 616 GLN A O 1
ATOM 5000 N N . ALA A 1 617 ? -4.832 -26.422 0.145 1 95.94 617 ALA A N 1
ATOM 5001 C CA . ALA A 1 617 ? -4.406 -26.391 1.542 1 95.94 617 ALA A CA 1
ATOM 5002 C C . ALA A 1 617 ? -4.945 -25.156 2.258 1 95.94 617 ALA A C 1
ATOM 5004 O O . ALA A 1 617 ? -5.328 -25.219 3.428 1 95.94 617 ALA A O 1
ATOM 5005 N N . LEU A 1 618 ? -4.98 -24.047 1.529 1 96.88 618 LEU A N 1
ATOM 5006 C CA . LEU A 1 618 ? -5.496 -22.812 2.105 1 96.88 618 LEU A CA 1
ATOM 5007 C C . LEU A 1 618 ? -6.988 -22.922 2.395 1 96.88 618 LEU A C 1
ATOM 5009 O O . LEU A 1 618 ? -7.473 -22.391 3.393 1 96.88 618 LEU A O 1
ATOM 5013 N N . LEU A 1 619 ? -7.672 -23.562 1.547 1 95.31 619 LEU A N 1
ATOM 5014 C CA . LEU A 1 619 ? -9.094 -23.766 1.78 1 95.31 619 LEU A CA 1
ATOM 5015 C C . LEU A 1 619 ? -9.336 -24.578 3.045 1 95.31 619 LEU A C 1
ATOM 5017 O O . LEU A 1 619 ? -10.203 -24.234 3.855 1 95.31 619 LEU A O 1
ATOM 5021 N N . ILE A 1 620 ? -8.625 -25.656 3.191 1 96.38 620 ILE A N 1
ATOM 5022 C CA . ILE A 1 620 ? -8.781 -26.5 4.363 1 96.38 620 ILE A CA 1
ATOM 5023 C C . ILE A 1 620 ? -8.438 -25.719 5.625 1 96.38 620 ILE A C 1
ATOM 5025 O O . ILE A 1 620 ? -9.125 -25.828 6.645 1 96.38 620 ILE A O 1
ATOM 5029 N N . PHE A 1 621 ? -7.367 -24.938 5.504 1 97.31 621 PHE A N 1
ATOM 5030 C CA . PHE A 1 621 ? -7.012 -24.078 6.625 1 97.31 621 PHE A CA 1
ATOM 5031 C C . PHE A 1 621 ? -8.156 -23.125 6.953 1 97.31 621 PHE A C 1
ATOM 5033 O O . PHE A 1 621 ? -8.508 -22.938 8.117 1 97.31 621 PHE A O 1
ATOM 5040 N N . THR A 1 622 ? -8.727 -22.562 5.957 1 96.06 622 THR A N 1
ATOM 5041 C CA . THR A 1 622 ? -9.812 -21.609 6.141 1 96.06 622 THR A CA 1
ATOM 5042 C C . THR A 1 622 ? -11.031 -22.297 6.762 1 96.06 622 THR A C 1
ATOM 5044 O O . THR A 1 622 ? -11.641 -21.766 7.688 1 96.06 622 THR A O 1
ATOM 5047 N N . LEU A 1 623 ? -11.359 -23.469 6.309 1 95 623 LEU A N 1
ATOM 5048 C CA . LEU A 1 623 ? -12.5 -24.203 6.84 1 95 623 LEU A CA 1
ATOM 5049 C C . LEU A 1 623 ? -12.273 -24.562 8.305 1 95 623 LEU A C 1
ATOM 5051 O O . LEU A 1 623 ? -13.188 -24.453 9.125 1 95 623 LEU A O 1
ATOM 5055 N N . CYS A 1 624 ? -11.117 -24.984 8.586 1 95.88 624 CYS A N 1
ATOM 5056 C CA . CYS A 1 624 ? -10.805 -25.391 9.953 1 95.88 624 CYS A CA 1
ATOM 5057 C C . CYS A 1 624 ? -10.875 -24.188 10.898 1 95.88 624 CYS A C 1
ATOM 5059 O O . CYS A 1 624 ? -11.367 -24.312 12.023 1 95.88 624 CYS A O 1
ATOM 5061 N N . VAL A 1 625 ? -10.43 -23.078 10.453 1 95.56 625 VAL A N 1
ATOM 5062 C CA . VAL A 1 625 ? -10.453 -21.875 11.297 1 95.56 625 VAL A CA 1
ATOM 5063 C C . VAL A 1 625 ? -11.891 -21.375 11.445 1 95.56 625 VAL A C 1
ATOM 5065 O O . VAL A 1 625 ? -12.32 -21.047 12.555 1 95.56 625 VAL A O 1
ATOM 5068 N N . LEU A 1 626 ? -12.609 -21.406 10.406 1 93 626 LEU A N 1
ATOM 5069 C CA . LEU A 1 626 ? -13.969 -20.875 10.398 1 93 626 LEU A CA 1
ATOM 5070 C C . LEU A 1 626 ? -14.875 -21.703 11.305 1 93 626 LEU A C 1
ATOM 5072 O O . LEU A 1 626 ? -15.68 -21.141 12.055 1 93 626 LEU A O 1
ATOM 5076 N N . TYR A 1 627 ? -14.742 -23.016 11.273 1 92.31 627 TYR A N 1
ATOM 5077 C CA . TYR A 1 627 ? -15.664 -23.906 11.984 1 92.31 627 TYR A CA 1
ATOM 5078 C C . TYR A 1 627 ? -15.023 -24.453 13.25 1 92.31 627 TYR A C 1
ATOM 5080 O O . TYR A 1 627 ? -15.531 -25.406 13.852 1 92.31 627 TYR A O 1
ATOM 5088 N N . SER A 1 628 ? -13.961 -23.859 13.703 1 92.75 628 SER A N 1
ATOM 5089 C CA . SER A 1 628 ? -13.188 -24.375 14.836 1 92.75 628 SER A CA 1
ATOM 5090 C C . SER A 1 628 ? -14.031 -24.406 16.109 1 92.75 628 SER A C 1
ATOM 5092 O O . SER A 1 628 ? -13.875 -25.297 16.938 1 92.75 628 SER A O 1
ATOM 5094 N N . ILE A 1 629 ? -14.961 -23.469 16.234 1 91.31 629 ILE A N 1
ATOM 5095 C CA . ILE A 1 629 ? -15.758 -23.375 17.469 1 91.31 629 ILE A CA 1
ATOM 5096 C C . ILE A 1 629 ? -17.094 -24.062 17.266 1 91.31 629 ILE A C 1
ATOM 5098 O O . ILE A 1 629 ? -17.562 -24.797 18.141 1 91.31 629 ILE A O 1
ATOM 5102 N N . VAL A 1 630 ? -17.719 -23.922 16.078 1 88 630 VAL A N 1
ATOM 5103 C CA . VAL A 1 630 ? -19.047 -24.484 15.781 1 88 630 VAL A CA 1
ATOM 5104 C C . VAL A 1 630 ? -18.953 -26 15.68 1 88 630 VAL A C 1
ATOM 5106 O O . VAL A 1 630 ? -19.828 -26.719 16.156 1 88 630 VAL A O 1
ATOM 5109 N N . SER A 1 631 ? -17.891 -26.453 15.047 1 90.5 631 SER A N 1
ATOM 5110 C CA . SER A 1 631 ? -17.609 -27.891 14.93 1 90.5 631 SER A CA 1
ATOM 5111 C C . SER A 1 631 ? -16.156 -28.188 15.336 1 90.5 631 SER A C 1
ATOM 5113 O O . SER A 1 631 ? -15.297 -28.375 14.477 1 90.5 631 SER A O 1
ATOM 5115 N N . PRO A 1 632 ? -15.93 -28.359 16.625 1 90.88 632 PRO A N 1
ATOM 5116 C CA . PRO A 1 632 ? -14.562 -28.484 17.109 1 90.88 632 PRO A CA 1
ATOM 5117 C C . PRO A 1 632 ? -13.859 -29.734 16.578 1 90.88 632 PRO A C 1
ATOM 5119 O O . PRO A 1 632 ? -12.625 -29.797 16.562 1 90.88 632 PRO A O 1
ATOM 5122 N N . CYS A 1 633 ? -14.586 -30.75 16.078 1 90.94 633 CYS A N 1
ATOM 5123 C CA . CYS A 1 633 ? -13.984 -31.969 15.539 1 90.94 633 CYS A CA 1
ATOM 5124 C C . CYS A 1 633 ? -13.211 -31.688 14.258 1 90.94 633 CYS A C 1
ATOM 5126 O O . CYS A 1 633 ? -12.352 -32.469 13.867 1 90.94 633 CYS A O 1
ATOM 5128 N N . ILE A 1 634 ? -13.484 -30.641 13.648 1 94.06 634 ILE A N 1
ATOM 5129 C CA . ILE A 1 634 ? -12.875 -30.297 12.359 1 94.06 634 ILE A CA 1
ATOM 5130 C C . ILE A 1 634 ? -11.391 -30.016 12.555 1 94.06 634 ILE A C 1
ATOM 5132 O O . ILE A 1 634 ? -10.586 -30.25 11.648 1 94.06 634 ILE A O 1
ATOM 5136 N N . ASN A 1 635 ? -11 -29.547 13.773 1 95.56 635 ASN A N 1
ATOM 5137 C CA . ASN A 1 635 ? -9.602 -29.25 14.039 1 95.56 635 ASN A CA 1
ATOM 5138 C C . ASN A 1 635 ? -8.742 -30.5 14.078 1 95.56 635 ASN A C 1
ATOM 5140 O O . ASN A 1 635 ? -7.605 -30.5 13.602 1 95.56 635 ASN A O 1
ATOM 5144 N N . VAL A 1 636 ? -9.32 -31.578 14.547 1 94.69 636 VAL A N 1
ATOM 5145 C CA . VAL A 1 636 ? -8.578 -32.812 14.641 1 94.69 636 VAL A CA 1
ATOM 5146 C C . VAL A 1 636 ? -8.336 -33.406 13.242 1 94.69 636 VAL A C 1
ATOM 5148 O O . VAL A 1 636 ? -7.215 -33.781 12.906 1 94.69 636 VAL A O 1
ATOM 5151 N N . PHE A 1 637 ? -9.352 -33.375 12.469 1 95.19 637 PHE A N 1
ATOM 5152 C CA . PHE A 1 637 ? -9.219 -33.938 11.125 1 95.19 637 PHE A CA 1
ATOM 5153 C C . PHE A 1 637 ? -8.438 -32.969 10.227 1 95.19 637 PHE A C 1
ATOM 5155 O O . PHE A 1 637 ? -7.805 -33.406 9.266 1 95.19 637 PHE A O 1
ATOM 5162 N N . GLY A 1 638 ? -8.508 -31.672 10.516 1 96.5 638 GLY A N 1
ATOM 5163 C CA . GLY A 1 638 ? -7.633 -30.75 9.82 1 96.5 638 GLY A CA 1
ATOM 5164 C C . GLY A 1 638 ? -6.164 -31 10.094 1 96.5 638 GLY A C 1
ATOM 5165 O O . GLY A 1 638 ? -5.332 -30.891 9.188 1 96.5 638 GLY A O 1
ATOM 5166 N N . ALA A 1 639 ? -5.84 -31.328 11.352 1 97.44 639 ALA A N 1
ATOM 5167 C CA . ALA A 1 639 ? -4.465 -31.672 11.711 1 97.44 639 ALA A CA 1
ATOM 5168 C C . ALA A 1 639 ? -3.994 -32.906 10.961 1 97.44 639 ALA A C 1
ATOM 5170 O O . ALA A 1 639 ? -2.848 -32.969 10.516 1 97.44 639 ALA A O 1
ATOM 5171 N N . LEU A 1 640 ? -4.898 -33.844 10.789 1 96.38 640 LEU A N 1
ATOM 5172 C CA . LEU A 1 640 ? -4.559 -35.031 10.047 1 96.38 640 LEU A CA 1
ATOM 5173 C C . LEU A 1 640 ? -4.32 -34.719 8.57 1 96.38 640 LEU A C 1
ATOM 5175 O O . LEU A 1 640 ? -3.436 -35.312 7.941 1 96.38 640 LEU A O 1
ATOM 5179 N N . TYR A 1 641 ? -5.09 -33.844 8.047 1 97 641 TYR A N 1
ATOM 5180 C CA . TYR A 1 641 ? -4.898 -33.406 6.668 1 97 641 TYR A CA 1
ATOM 5181 C C . TYR A 1 641 ? -3.492 -32.875 6.457 1 97 641 TYR A C 1
ATOM 5183 O O . TYR A 1 641 ? -2.787 -33.281 5.535 1 97 641 TYR A O 1
ATOM 5191 N N . PHE A 1 642 ? -3.086 -31.969 7.277 1 97.81 642 PHE A N 1
ATOM 5192 C CA . PHE A 1 642 ? -1.791 -31.312 7.117 1 97.81 642 PHE A CA 1
ATOM 5193 C C . PHE A 1 642 ? -0.658 -32.281 7.48 1 97.81 642 PHE A C 1
ATOM 5195 O O . PHE A 1 642 ? 0.425 -32.219 6.891 1 97.81 642 PHE A O 1
ATOM 5202 N N . GLY A 1 643 ? -0.876 -33.156 8.414 1 96.5 643 GLY A N 1
ATOM 5203 C CA . GLY A 1 643 ? 0.135 -34.156 8.758 1 96.5 643 GLY A CA 1
ATOM 5204 C C . GLY A 1 643 ? 0.396 -35.156 7.652 1 96.5 643 GLY A C 1
ATOM 5205 O O . GLY A 1 643 ? 1.544 -35.344 7.254 1 96.5 643 GLY A O 1
ATOM 5206 N N . ILE A 1 644 ? -0.695 -35.75 7.133 1 95.94 644 ILE A N 1
ATOM 5207 C CA . ILE A 1 644 ? -0.574 -36.719 6.039 1 95.94 644 ILE A CA 1
ATOM 5208 C C . ILE A 1 644 ? -0.072 -36 4.785 1 95.94 644 ILE A C 1
ATOM 5210 O O . ILE A 1 644 ? 0.786 -36.531 4.07 1 95.94 644 ILE A O 1
ATOM 5214 N N . GLY A 1 645 ? -0.579 -34.812 4.59 1 95.31 645 GLY A N 1
ATOM 5215 C CA . GLY A 1 645 ? -0.14 -34.031 3.441 1 95.31 645 GLY A CA 1
ATOM 5216 C C . GLY A 1 645 ? 1.34 -33.719 3.475 1 95.31 645 GLY A C 1
ATOM 5217 O O . GLY A 1 645 ? 2.004 -33.719 2.436 1 95.31 645 GLY A O 1
ATOM 5218 N N . TYR A 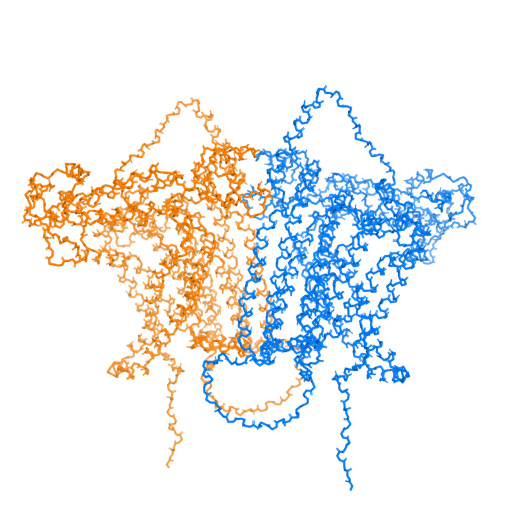1 646 ? 1.85 -33.438 4.668 1 96 646 TYR A N 1
ATOM 5219 C CA . TYR A 1 646 ? 3.268 -33.125 4.824 1 96 646 TYR A CA 1
ATOM 5220 C C . TYR A 1 646 ? 4.125 -34.312 4.387 1 96 646 TYR A C 1
ATOM 5222 O O . TYR A 1 646 ? 5.09 -34.156 3.639 1 96 646 TYR A O 1
ATOM 5230 N N . VAL A 1 647 ? 3.775 -35.5 4.715 1 94.38 647 VAL A N 1
ATOM 5231 C CA . VAL A 1 647 ? 4.559 -36.688 4.41 1 94.38 647 VAL A CA 1
ATOM 5232 C C . VAL A 1 647 ? 4.445 -37.031 2.92 1 94.38 647 VAL A C 1
ATOM 5234 O O . VAL A 1 647 ? 5.441 -37.344 2.273 1 94.38 647 VAL A O 1
ATOM 5237 N N . VAL A 1 648 ? 3.295 -36.875 2.434 1 93.31 648 VAL A N 1
ATOM 5238 C CA . VAL A 1 648 ? 3.055 -37.219 1.03 1 93.31 648 VAL A CA 1
ATOM 5239 C C . VAL A 1 648 ? 3.801 -36.219 0.137 1 93.31 648 VAL A C 1
ATOM 5241 O O . VAL A 1 648 ? 4.508 -36.625 -0.789 1 93.31 648 VAL A O 1
ATOM 5244 N N . VAL A 1 649 ? 3.705 -34.938 0.404 1 92.94 649 VAL A N 1
ATOM 5245 C CA . VAL A 1 649 ? 4.344 -33.906 -0.418 1 92.94 649 VAL A CA 1
ATOM 5246 C C . VAL A 1 649 ? 5.859 -34.031 -0.287 1 92.94 649 VAL A C 1
ATOM 5248 O O . VAL A 1 649 ? 6.59 -33.844 -1.265 1 92.94 649 VAL A O 1
ATOM 5251 N N . LYS A 1 650 ? 6.312 -34.281 0.886 1 92.31 650 LYS A N 1
ATOM 5252 C CA . LYS A 1 650 ? 7.75 -34.406 1.086 1 92.31 650 LYS A CA 1
ATOM 5253 C C . LYS A 1 650 ? 8.297 -35.594 0.279 1 92.31 650 LYS A C 1
ATOM 5255 O O . LYS A 1 650 ? 9.367 -35.5 -0.332 1 92.31 650 LYS A O 1
ATOM 5260 N N . TYR A 1 651 ? 7.555 -36.656 0.229 1 90.38 651 TYR A N 1
ATOM 5261 C CA . TYR A 1 651 ? 7.973 -37.812 -0.569 1 90.38 651 TYR A CA 1
ATOM 5262 C C . TYR A 1 651 ? 7.992 -37.469 -2.053 1 90.38 651 TYR A C 1
ATOM 5264 O O . TYR A 1 651 ? 8.945 -37.812 -2.762 1 90.38 651 TYR A O 1
ATOM 5272 N N . GLN A 1 652 ? 7.012 -36.906 -2.479 1 90.12 652 GLN A N 1
ATOM 5273 C CA . GLN A 1 652 ? 6.914 -36.594 -3.898 1 90.12 652 GLN A CA 1
ATOM 5274 C C . GLN A 1 652 ? 7.992 -35.594 -4.309 1 90.12 652 GLN A C 1
ATOM 5276 O O . GLN A 1 652 ? 8.531 -35.656 -5.414 1 90.12 652 GLN A O 1
ATOM 5281 N N . LEU A 1 653 ? 8.312 -34.625 -3.473 1 88.56 653 LEU A N 1
ATOM 5282 C CA . LEU A 1 653 ? 9.328 -33.625 -3.779 1 88.56 653 LEU A CA 1
ATOM 5283 C C . LEU A 1 653 ? 10.719 -34.25 -3.824 1 88.56 653 LEU A C 1
ATOM 5285 O O . LEU A 1 653 ? 11.555 -33.875 -4.641 1 88.56 653 LEU A O 1
ATOM 5289 N N . LEU A 1 654 ? 10.93 -35.219 -3.008 1 86.19 654 LEU A N 1
ATOM 5290 C CA . LEU A 1 654 ? 12.258 -35.812 -2.91 1 86.19 654 LEU A CA 1
ATOM 5291 C C . LEU A 1 654 ? 12.469 -36.844 -4.012 1 86.19 654 LEU A C 1
ATOM 5293 O O . LEU A 1 654 ? 13.57 -37 -4.543 1 86.19 654 LEU A O 1
ATOM 5297 N N . ASN A 1 655 ? 11.312 -37.469 -4.418 1 84.94 655 ASN A N 1
ATOM 5298 C CA . ASN A 1 655 ? 11.539 -38.656 -5.258 1 84.94 655 ASN A CA 1
ATOM 5299 C C . ASN A 1 655 ? 10.867 -38.5 -6.625 1 84.94 655 ASN A C 1
ATOM 5301 O O . ASN A 1 655 ? 11.289 -39.125 -7.598 1 84.94 655 ASN A O 1
ATOM 5305 N N . VAL A 1 656 ? 9.922 -37.719 -6.707 1 85.31 656 VAL A N 1
ATOM 5306 C CA . VAL A 1 656 ? 9.117 -37.781 -7.926 1 85.31 656 VAL A CA 1
ATOM 5307 C C . VAL A 1 656 ? 9.258 -36.469 -8.711 1 85.31 656 VAL A C 1
ATOM 5309 O O . VAL A 1 656 ? 9.586 -36.5 -9.898 1 85.31 656 VAL A O 1
ATOM 5312 N N . PHE A 1 657 ? 9.078 -35.312 -8.109 1 84.25 657 PHE A N 1
ATOM 5313 C CA . PHE A 1 657 ? 8.953 -34.062 -8.812 1 84.25 657 PHE A CA 1
ATOM 5314 C C . PHE A 1 657 ? 10.328 -33.5 -9.18 1 84.25 657 PHE A C 1
ATOM 5316 O O . PHE A 1 657 ? 11.273 -33.625 -8.391 1 84.25 657 PHE A O 1
ATOM 5323 N N . ASP A 1 658 ? 10.312 -32.906 -10.438 1 79.62 658 ASP A N 1
ATOM 5324 C CA . ASP A 1 658 ? 11.516 -32.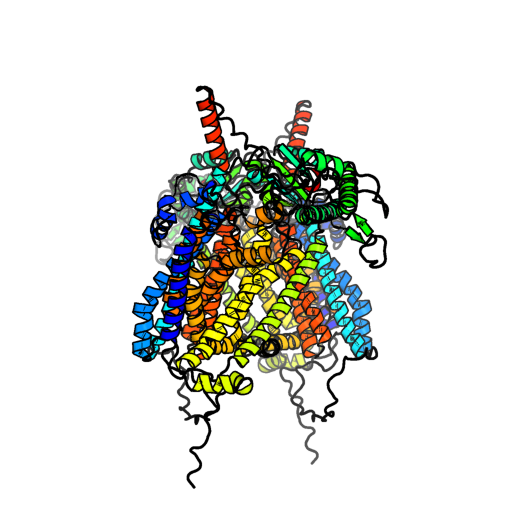219 -10.883 1 79.62 658 ASP A CA 1
ATOM 5325 C C . ASP A 1 658 ? 11.391 -30.703 -10.68 1 79.62 658 ASP A C 1
ATOM 5327 O O . ASP A 1 658 ? 10.281 -30.188 -10.539 1 79.62 658 ASP A O 1
ATOM 5331 N N . ARG A 1 659 ? 12.609 -30.078 -10.625 1 73.94 659 ARG A N 1
ATOM 5332 C CA . ARG A 1 659 ? 12.648 -28.641 -10.398 1 73.94 659 ARG A CA 1
ATOM 5333 C C . ARG A 1 659 ? 12.828 -27.875 -11.711 1 73.94 659 ARG A C 1
ATOM 5335 O O . ARG A 1 659 ? 13.945 -27.766 -12.219 1 73.94 659 ARG A O 1
ATOM 5342 N N . PRO A 1 660 ? 11.656 -27.375 -12.188 1 74.5 660 PRO A N 1
ATOM 5343 C CA . PRO A 1 660 ? 11.875 -26.656 -13.445 1 74.5 660 PRO A CA 1
ATOM 5344 C C . PRO A 1 660 ? 12.508 -25.281 -13.227 1 74.5 660 PRO A C 1
ATOM 5346 O O . PRO A 1 660 ? 13.422 -24.891 -13.961 1 74.5 660 PRO A O 1
ATOM 5349 N N . TYR A 1 661 ? 12 -24.562 -12.281 1 80.56 661 TYR A N 1
ATOM 5350 C CA . TYR A 1 661 ? 12.516 -23.25 -11.922 1 80.56 661 TYR A CA 1
ATOM 5351 C C . TYR A 1 661 ? 12.312 -22.969 -10.438 1 80.56 661 TYR A C 1
ATOM 5353 O O . TYR A 1 661 ? 11.609 -23.703 -9.75 1 80.56 661 TYR A O 1
ATOM 5361 N N . ASP A 1 662 ? 13.125 -22.125 -9.969 1 77.69 662 ASP A N 1
ATOM 5362 C CA . ASP A 1 662 ? 12.961 -21.703 -8.578 1 77.69 662 ASP A CA 1
ATOM 5363 C C . ASP A 1 662 ? 12.391 -20.281 -8.516 1 77.69 662 ASP A C 1
ATOM 5365 O O . ASP A 1 662 ? 12.977 -19.344 -9.062 1 77.69 662 ASP A O 1
ATOM 5369 N N . SER A 1 663 ? 11.227 -20.078 -8.023 1 82 663 SER A N 1
ATOM 5370 C CA . SER A 1 663 ? 10.578 -18.781 -7.902 1 82 663 SER A CA 1
ATOM 5371 C C . SER A 1 663 ? 11.016 -18.062 -6.625 1 82 663 SER A C 1
ATOM 5373 O O . SER A 1 663 ? 10.508 -16.984 -6.309 1 82 663 SER A O 1
ATOM 5375 N N . HIS A 1 664 ? 11.945 -18.469 -5.871 1 80.88 664 HIS A N 1
ATOM 5376 C CA . HIS A 1 664 ? 12.5 -17.859 -4.668 1 80.88 664 HIS A CA 1
ATOM 5377 C C . HIS A 1 664 ? 11.438 -17.703 -3.59 1 80.88 664 HIS A C 1
ATOM 5379 O O . HIS A 1 664 ? 11.461 -16.734 -2.83 1 80.88 664 HIS A O 1
ATOM 5385 N N . GLY A 1 665 ? 10.453 -18.562 -3.566 1 84.12 665 GLY A N 1
ATOM 5386 C CA . GLY A 1 665 ? 9.469 -18.609 -2.49 1 84.12 665 GLY A CA 1
ATOM 5387 C C . GLY A 1 665 ? 8.5 -17.438 -2.533 1 84.12 665 GLY A C 1
ATOM 5388 O O . GLY A 1 665 ? 7.953 -17.047 -1.5 1 84.12 665 GLY A O 1
ATOM 5389 N N . HIS A 1 666 ? 8.156 -16.875 -3.639 1 87.31 666 HIS A N 1
ATOM 5390 C CA . HIS A 1 666 ? 7.281 -15.711 -3.723 1 87.31 666 HIS A CA 1
ATOM 5391 C C . HIS A 1 666 ? 5.828 -16.094 -3.484 1 87.31 666 HIS A C 1
ATOM 5393 O O . HIS A 1 666 ? 4.969 -15.219 -3.316 1 87.31 666 HIS A O 1
ATOM 5399 N N . ALA A 1 667 ? 5.551 -17.359 -3.371 1 91.56 667 ALA A N 1
ATOM 5400 C CA . ALA A 1 667 ? 4.195 -17.812 -3.082 1 91.56 667 ALA A CA 1
ATOM 5401 C C . ALA A 1 667 ? 3.873 -17.672 -1.596 1 91.56 667 ALA A C 1
ATOM 5403 O O . ALA A 1 667 ? 2.703 -17.641 -1.207 1 91.56 667 ALA A O 1
ATOM 5404 N N . TRP A 1 668 ? 4.93 -17.562 -0.796 1 93.38 668 TRP A N 1
ATOM 5405 C CA . TRP A 1 668 ? 4.766 -17.547 0.654 1 93.38 668 TRP A CA 1
ATOM 5406 C C . TRP A 1 668 ? 4.004 -16.312 1.104 1 93.38 668 TRP A C 1
ATOM 5408 O O . TRP A 1 668 ? 3.02 -16.422 1.842 1 93.38 668 TRP A O 1
ATOM 5418 N N . PRO A 1 669 ? 4.391 -15.109 0.641 1 93 669 PRO A N 1
ATOM 5419 C CA . PRO A 1 669 ? 3.641 -13.93 1.082 1 93 669 PRO A CA 1
ATOM 5420 C C . PRO A 1 669 ? 2.174 -13.969 0.657 1 93 669 PRO A C 1
ATOM 5422 O O . PRO A 1 669 ? 1.304 -13.477 1.38 1 93 669 PRO A O 1
ATOM 5425 N N . LEU A 1 670 ? 1.898 -14.531 -0.465 1 93.44 670 LEU A N 1
ATOM 5426 C CA . LEU A 1 670 ? 0.519 -14.656 -0.922 1 93.44 670 LEU A CA 1
ATOM 5427 C C . LEU A 1 670 ? -0.269 -15.602 -0.021 1 93.44 670 LEU A C 1
ATOM 5429 O O . LEU A 1 670 ? -1.407 -15.305 0.35 1 93.44 670 LEU A O 1
ATOM 5433 N N . ALA A 1 671 ? 0.325 -16.703 0.329 1 95.19 671 ALA A N 1
ATOM 5434 C CA . ALA A 1 671 ? -0.325 -17.688 1.188 1 95.19 671 ALA A CA 1
ATOM 5435 C C . ALA A 1 671 ? -0.573 -17.125 2.582 1 95.19 671 ALA A C 1
ATOM 5437 O O . ALA A 1 671 ? -1.649 -17.312 3.154 1 95.19 671 ALA A O 1
ATOM 5438 N N . VAL A 1 672 ? 0.396 -16.406 3.127 1 95.44 672 VAL A N 1
ATOM 5439 C CA . VAL A 1 672 ? 0.279 -15.859 4.473 1 95.44 672 VAL A CA 1
ATOM 5440 C C . VAL A 1 672 ? -0.818 -14.797 4.504 1 95.44 672 VAL A C 1
ATOM 5442 O O . VAL A 1 672 ? -1.601 -14.734 5.453 1 95.44 672 VAL A O 1
ATOM 5445 N N . ARG A 1 673 ? -0.868 -14.016 3.445 1 94.69 673 ARG A N 1
ATOM 5446 C CA . ARG A 1 673 ? -1.916 -13 3.373 1 94.69 673 ARG A CA 1
ATOM 5447 C C . ARG A 1 673 ? -3.299 -13.648 3.377 1 94.69 673 ARG A C 1
ATOM 5449 O O . ARG A 1 673 ? -4.219 -13.148 4.031 1 94.69 673 ARG A O 1
ATOM 5456 N N . ARG A 1 674 ? -3.441 -14.703 2.744 1 95.31 674 ARG A N 1
ATOM 5457 C CA . ARG A 1 674 ? -4.727 -15.391 2.691 1 95.31 674 ARG A CA 1
ATOM 5458 C C . ARG A 1 674 ? -5.047 -16.062 4.027 1 95.31 674 ARG A C 1
ATOM 5460 O O . ARG A 1 674 ? -6.211 -16.141 4.418 1 95.31 674 ARG A O 1
ATOM 5467 N N . CYS A 1 675 ? -4.07 -16.531 4.688 1 96.69 675 CYS A N 1
ATOM 5468 C CA . CYS A 1 675 ? -4.293 -17.109 6.016 1 96.69 675 CYS A CA 1
ATOM 5469 C C . CYS A 1 675 ? -4.801 -16.031 6.98 1 96.69 675 CYS A C 1
ATOM 5471 O O . CYS A 1 675 ? -5.691 -16.297 7.789 1 96.69 675 CYS A O 1
ATOM 5473 N N . ILE A 1 676 ? -4.254 -14.859 6.898 1 97.19 676 ILE A N 1
ATOM 5474 C CA . ILE A 1 676 ? -4.684 -13.781 7.777 1 97.19 676 ILE A CA 1
ATOM 5475 C C . ILE A 1 676 ? -6.117 -13.375 7.434 1 97.19 676 ILE A C 1
ATOM 5477 O O . ILE A 1 676 ? -6.926 -13.109 8.328 1 97.19 676 ILE A O 1
ATOM 5481 N N . TRP A 1 677 ? -6.371 -13.406 6.172 1 94.94 677 TRP A N 1
ATOM 5482 C CA . TRP A 1 677 ? -7.738 -13.102 5.758 1 94.94 677 TRP A CA 1
ATOM 5483 C C . TRP A 1 677 ? -8.711 -14.156 6.281 1 94.94 677 TRP A C 1
ATOM 5485 O O . TRP A 1 677 ? -9.859 -13.836 6.602 1 94.94 677 TRP A O 1
ATOM 5495 N N . ALA A 1 678 ? -8.305 -15.375 6.336 1 95.81 678 ALA A N 1
ATOM 5496 C CA . ALA A 1 678 ? -9.133 -16.422 6.91 1 95.81 678 ALA A CA 1
ATOM 5497 C C . ALA A 1 678 ? -9.43 -16.156 8.383 1 95.81 678 ALA A C 1
ATOM 5499 O O . ALA A 1 678 ? -10.547 -16.375 8.852 1 95.81 678 ALA A O 1
ATOM 5500 N N . VAL A 1 679 ? -8.477 -15.633 9.062 1 97.12 679 VAL A N 1
ATOM 5501 C CA . VAL A 1 679 ? -8.664 -15.312 10.477 1 97.12 679 VAL A CA 1
ATOM 5502 C C . VAL A 1 679 ? -9.625 -14.133 10.617 1 97.12 679 VAL A C 1
ATOM 5504 O O . VAL A 1 679 ? -10.469 -14.117 11.523 1 97.12 679 VAL A O 1
ATOM 5507 N N . VAL A 1 680 ? -9.492 -13.156 9.719 1 95.81 680 VAL A N 1
ATOM 5508 C CA . VAL A 1 680 ? -10.414 -12.023 9.742 1 95.81 680 VAL A CA 1
ATOM 5509 C C . VAL A 1 680 ? -11.836 -12.508 9.477 1 95.81 680 VAL A C 1
ATOM 5511 O O . VAL A 1 680 ? -12.773 -12.102 10.172 1 95.81 680 VAL A O 1
ATOM 5514 N N . LEU A 1 681 ? -11.953 -13.398 8.492 1 92.12 681 LEU A N 1
ATOM 5515 C CA . LEU A 1 681 ? -13.266 -13.969 8.172 1 92.12 681 LEU A CA 1
ATOM 5516 C C . LEU A 1 681 ? -13.828 -14.727 9.375 1 92.12 681 LEU A C 1
ATOM 5518 O O . LEU A 1 681 ? -15.031 -14.656 9.648 1 92.12 681 LEU A O 1
ATOM 5522 N N . PHE A 1 682 ? -13.055 -15.453 10.156 1 94.75 682 PHE A N 1
ATOM 5523 C CA . PHE A 1 682 ? -13.43 -16.156 11.375 1 94.75 682 PHE A CA 1
ATOM 5524 C C . PHE A 1 682 ? -13.961 -15.195 12.422 1 94.75 682 PHE A C 1
ATOM 5526 O O . PHE A 1 682 ? -14.984 -15.453 13.047 1 94.75 682 PHE A O 1
ATOM 5533 N N . GLN A 1 683 ? -13.328 -14.07 12.539 1 95 683 GLN A N 1
ATOM 5534 C CA . GLN A 1 683 ? -13.734 -13.086 13.539 1 95 683 GLN A CA 1
ATOM 5535 C C . GLN A 1 683 ? -15.047 -12.406 13.141 1 95 683 GLN A C 1
ATOM 5537 O O . GLN A 1 683 ? -15.891 -12.133 14 1 95 683 GLN A O 1
ATOM 5542 N N . VAL A 1 684 ? -15.125 -12.125 11.836 1 89.31 684 VAL A N 1
ATOM 5543 C CA . VAL A 1 684 ? -16.375 -11.531 11.359 1 89.31 684 VAL A CA 1
ATOM 5544 C C . VAL A 1 684 ? -17.516 -12.516 11.562 1 89.31 684 VAL A C 1
ATOM 5546 O O . VAL A 1 684 ? -18.625 -12.117 11.938 1 89.31 684 VAL A O 1
ATOM 5549 N N . PHE A 1 685 ? -17.266 -13.766 11.344 1 88.38 685 PHE A N 1
ATOM 5550 C CA . PHE A 1 685 ? -18.266 -14.805 11.555 1 88.38 685 PHE A CA 1
ATOM 5551 C C . PHE A 1 685 ? -18.656 -14.898 13.023 1 88.38 685 PHE A C 1
ATOM 5553 O O . PHE A 1 685 ? -19.844 -14.984 13.359 1 88.38 685 PHE A O 1
ATOM 5560 N N . GLN A 1 686 ? -17.75 -14.875 13.898 1 90.44 686 GLN A N 1
ATOM 5561 C CA . GLN A 1 686 ? -18.047 -14.938 15.328 1 90.44 686 GLN A CA 1
ATOM 5562 C C . GLN A 1 686 ? -18.797 -13.695 15.797 1 90.44 686 GLN A C 1
ATOM 5564 O O . GLN A 1 686 ? -19.672 -13.781 16.656 1 90.44 686 GLN A O 1
ATOM 5569 N N . LEU A 1 687 ? -18.391 -12.555 15.188 1 87.44 687 LEU A N 1
ATOM 5570 C CA . LEU A 1 687 ? -19.109 -11.32 15.5 1 87.44 687 LEU A CA 1
ATOM 5571 C C . LEU A 1 687 ? -20.578 -11.438 15.109 1 87.44 687 LEU A C 1
ATOM 5573 O O . LEU A 1 687 ? -21.453 -11.023 15.875 1 87.44 687 LEU A O 1
ATOM 5577 N N . SER A 1 688 ? -20.828 -11.992 13.953 1 83.62 688 SER A N 1
ATOM 5578 C CA . SER A 1 688 ? -22.203 -12.164 13.469 1 83.62 688 SER A CA 1
ATOM 5579 C C . SER A 1 688 ? -22.984 -13.133 14.352 1 83.62 688 SER A C 1
ATOM 5581 O O . SER A 1 688 ? -24.172 -12.922 14.617 1 83.62 688 SER A O 1
ATOM 5583 N N . LEU A 1 689 ? -22.438 -14.211 14.812 1 84.19 689 LEU A N 1
ATOM 5584 C CA . LEU A 1 689 ? -23.094 -15.195 15.656 1 84.19 689 LEU A CA 1
ATOM 5585 C C . LEU A 1 689 ? -23.453 -14.602 17.016 1 84.19 689 LEU A C 1
ATOM 5587 O O . LEU A 1 689 ? -24.547 -14.828 17.531 1 84.19 689 LEU A O 1
ATOM 5591 N N . PHE A 1 690 ? -22.547 -13.836 17.547 1 84 690 PHE A N 1
ATOM 5592 C CA . PHE A 1 690 ? -22.812 -13.195 18.828 1 84 690 PHE A CA 1
ATOM 5593 C C . PHE A 1 690 ? -23.891 -12.133 18.688 1 84 690 PHE A C 1
ATOM 5595 O O . PHE A 1 690 ? -24.703 -11.938 19.594 1 84 690 PHE A O 1
ATOM 5602 N N . SER A 1 691 ? -23.875 -11.445 17.531 1 77.62 691 SER A N 1
ATOM 5603 C CA . SER A 1 691 ? -24.875 -10.406 17.297 1 77.62 691 SER A CA 1
ATOM 5604 C C . SER A 1 691 ? -26.281 -11.008 17.172 1 77.62 691 SER A C 1
ATOM 5606 O O . SER A 1 691 ? -27.25 -10.453 17.703 1 77.62 691 SER A O 1
ATOM 5608 N N . VAL A 1 692 ? -26.375 -12.172 16.484 1 74.56 692 VAL A N 1
ATOM 5609 C CA . VAL A 1 692 ? -27.656 -12.828 16.297 1 74.56 692 VAL A CA 1
ATOM 5610 C C . VAL A 1 692 ? -28.156 -13.375 17.641 1 74.56 692 VAL A C 1
ATOM 5612 O O . VAL A 1 692 ? -29.359 -13.375 17.906 1 74.56 692 VAL A O 1
ATOM 5615 N N . ARG A 1 693 ? -27.203 -13.781 18.453 1 76.12 693 ARG A N 1
ATOM 5616 C CA . ARG A 1 693 ? -27.547 -14.297 19.781 1 76.12 693 ARG A CA 1
ATOM 5617 C C . ARG A 1 693 ? -27.781 -13.156 20.766 1 76.12 693 ARG A C 1
ATOM 5619 O O . ARG A 1 693 ? -28.031 -13.398 21.953 1 76.12 693 ARG A O 1
ATOM 5626 N N . LYS A 1 694 ? -27.672 -11.82 20.266 1 71.5 694 LYS A N 1
ATOM 5627 C CA . LYS A 1 694 ? -27.953 -10.602 21.016 1 71.5 694 LYS A CA 1
ATOM 5628 C C . LYS A 1 694 ? -27 -10.453 22.188 1 71.5 694 LYS A C 1
ATOM 5630 O O . LYS A 1 694 ? -27.406 -10.055 23.281 1 71.5 694 LYS A O 1
ATOM 5635 N N . GLN A 1 695 ? -25.859 -11.086 22.031 1 80.31 695 GLN A N 1
ATOM 5636 C CA . GLN A 1 695 ? -24.812 -10.867 23.016 1 80.31 695 GLN A CA 1
ATOM 5637 C C . GLN A 1 695 ? -24 -9.617 22.688 1 80.31 695 GLN A C 1
ATOM 5639 O O . GLN A 1 695 ? -22.953 -9.695 22.047 1 80.31 695 GLN A O 1
ATOM 5644 N N . VAL A 1 696 ? -24.328 -8.523 23.156 1 75.69 696 VAL A N 1
ATOM 5645 C CA . VAL A 1 696 ? -23.812 -7.223 22.75 1 75.69 696 VAL A CA 1
ATOM 5646 C C . VAL A 1 696 ? -22.375 -7.051 23.266 1 75.69 696 VAL A C 1
ATOM 5648 O O . VAL A 1 696 ? -21.5 -6.586 22.531 1 75.69 696 VAL A O 1
ATOM 5651 N N . LEU A 1 697 ? -22.109 -7.477 24.453 1 77.94 697 LEU A N 1
ATOM 5652 C CA . LEU A 1 697 ? -20.781 -7.285 25.031 1 77.94 697 LEU A CA 1
ATOM 5653 C C . LEU A 1 697 ? -19.734 -8.117 24.281 1 77.94 697 LEU A C 1
ATOM 5655 O O . LEU A 1 697 ? -18.641 -7.637 24 1 77.94 697 LEU A O 1
ATOM 5659 N N . ASN A 1 698 ? -20.141 -9.359 24.016 1 84.69 698 ASN A N 1
ATOM 5660 C CA . ASN A 1 698 ? -19.219 -10.219 23.281 1 84.69 698 ASN A CA 1
ATOM 5661 C C . ASN A 1 698 ? -18.969 -9.703 21.875 1 84.69 698 ASN A C 1
ATOM 5663 O O . ASN A 1 698 ? -17.844 -9.781 21.359 1 84.69 698 ASN A O 1
ATOM 5667 N N . SER A 1 699 ? -19.969 -9.148 21.297 1 82.5 699 SER A N 1
ATOM 5668 C CA . SER A 1 699 ? -19.828 -8.602 19.953 1 82.5 699 SER A CA 1
ATOM 5669 C C . SER A 1 699 ? -18.938 -7.371 19.938 1 82.5 699 SER A C 1
ATOM 5671 O O . SER A 1 699 ? -18.125 -7.195 19.031 1 82.5 699 SER A O 1
ATOM 5673 N N . LEU A 1 700 ? -18.953 -6.613 20.938 1 81.81 700 LEU A N 1
ATOM 5674 C CA . LEU A 1 700 ? -18.172 -5.387 21.016 1 81.81 700 LEU A CA 1
ATOM 5675 C C . LEU A 1 700 ? -16.703 -5.695 21.25 1 81.81 700 LEU A C 1
ATOM 5677 O O . LEU A 1 700 ? -15.828 -4.973 20.766 1 81.81 700 LEU A O 1
ATOM 5681 N N . LEU A 1 701 ? -16.453 -6.734 21.906 1 87.88 701 LEU A N 1
ATOM 5682 C CA . LEU A 1 701 ? -15.07 -7.09 22.203 1 87.88 701 LEU A CA 1
ATOM 5683 C C . LEU A 1 701 ? -14.375 -7.664 20.969 1 87.88 701 LEU A C 1
ATOM 5685 O O . LEU A 1 701 ? -13.148 -7.66 20.891 1 87.88 701 LEU A O 1
ATOM 5689 N N . ILE A 1 702 ? -15.133 -8.109 20.031 1 91.69 702 ILE A N 1
ATOM 5690 C CA . ILE A 1 702 ? -14.555 -8.719 18.844 1 91.69 702 ILE A CA 1
ATOM 5691 C C . ILE A 1 702 ? -14.141 -7.633 17.844 1 91.69 702 ILE A C 1
ATOM 5693 O O . ILE A 1 702 ? -13.234 -7.836 17.047 1 91.69 702 ILE A O 1
ATOM 5697 N N . VAL A 1 703 ? -14.695 -6.473 18 1 86.69 703 VAL A N 1
ATOM 5698 C CA . VAL A 1 703 ? -14.43 -5.395 17.047 1 86.69 703 VAL A CA 1
ATOM 5699 C C . VAL A 1 703 ? -12.977 -4.945 17.172 1 86.69 703 VAL A C 1
ATOM 5701 O O . VAL A 1 703 ? -12.25 -4.875 16.188 1 86.69 703 VAL A O 1
ATOM 5704 N N . PRO A 1 704 ? -12.43 -4.691 18.391 1 86.81 704 PRO A N 1
ATOM 5705 C CA . PRO A 1 704 ? -11.016 -4.344 18.484 1 86.81 704 PRO A CA 1
ATOM 5706 C C . PRO A 1 704 ? -10.094 -5.477 18.047 1 86.81 704 PRO A C 1
ATOM 5708 O O . PRO A 1 704 ? -8.984 -5.227 17.562 1 86.81 704 PRO A O 1
ATOM 5711 N N . LEU A 1 705 ? -10.602 -6.664 18.188 1 92.69 705 LEU A N 1
ATOM 5712 C CA . LEU A 1 705 ? -9.805 -7.805 17.734 1 92.69 705 LEU A CA 1
ATOM 5713 C C . LEU A 1 705 ? -9.664 -7.805 16.219 1 92.69 705 LEU A C 1
ATOM 5715 O O . LEU A 1 705 ? -8.586 -8.094 15.695 1 92.69 705 LEU A O 1
ATOM 5719 N N . ILE A 1 706 ? -10.742 -7.465 15.578 1 93.88 706 ILE A N 1
ATOM 5720 C CA . ILE A 1 706 ? -10.703 -7.371 14.125 1 93.88 706 ILE A CA 1
ATOM 5721 C C . ILE A 1 706 ? -9.727 -6.266 13.711 1 93.88 706 ILE A C 1
ATOM 5723 O O . ILE A 1 706 ? -8.906 -6.461 12.812 1 93.88 706 ILE A O 1
ATOM 5727 N N . GLY A 1 707 ? -9.805 -5.133 14.398 1 90 707 GLY A N 1
ATOM 5728 C CA . GLY A 1 707 ? -8.867 -4.055 14.125 1 90 707 GLY A CA 1
ATOM 5729 C C . GLY A 1 707 ? -7.422 -4.445 14.352 1 90 707 GLY A C 1
ATOM 5730 O O . GLY A 1 707 ? -6.543 -4.094 13.562 1 90 707 GLY A O 1
ATOM 5731 N N . TYR A 1 708 ? -7.223 -5.188 15.352 1 90.5 708 TYR A N 1
ATOM 5732 C CA . TYR A 1 708 ? -5.879 -5.652 15.672 1 90.5 708 TYR A CA 1
ATOM 5733 C C . TYR A 1 708 ? -5.367 -6.617 14.609 1 90.5 708 TYR A C 1
ATOM 5735 O O . TYR A 1 708 ? -4.195 -6.574 14.234 1 90.5 708 TYR A O 1
ATOM 5743 N N . THR A 1 709 ? -6.195 -7.48 14.141 1 95.5 709 THR A N 1
ATOM 5744 C CA . THR A 1 709 ? -5.789 -8.445 13.133 1 95.5 709 THR A CA 1
ATOM 5745 C C . THR A 1 709 ? -5.488 -7.754 11.805 1 95.5 709 THR A C 1
ATOM 5747 O O . THR A 1 709 ? -4.547 -8.125 11.102 1 95.5 709 THR A O 1
ATOM 5750 N N . ILE A 1 710 ? -6.223 -6.758 11.531 1 93.19 710 ILE A N 1
ATOM 5751 C CA . ILE A 1 710 ? -5.957 -5.996 10.312 1 93.19 710 ILE A CA 1
ATOM 5752 C C . ILE A 1 710 ? -4.629 -5.254 10.445 1 93.19 710 ILE A C 1
ATOM 5754 O O . ILE A 1 710 ? -3.832 -5.223 9.508 1 93.19 710 ILE A O 1
ATOM 5758 N N . TRP A 1 711 ? -4.418 -4.699 11.625 1 88.81 711 TRP A N 1
ATOM 5759 C CA . TRP A 1 711 ? -3.141 -4.047 11.883 1 88.81 711 TRP A CA 1
ATOM 5760 C C . TRP A 1 711 ? -1.989 -5.039 11.773 1 88.81 711 TRP A C 1
ATOM 5762 O O . TRP A 1 711 ? -0.94 -4.723 11.203 1 88.81 711 TRP A O 1
ATOM 5772 N N . PHE A 1 712 ? -2.184 -6.238 12.32 1 93.44 712 PHE A N 1
ATOM 5773 C CA . PHE A 1 712 ? -1.181 -7.293 12.25 1 93.44 712 PHE A CA 1
ATOM 5774 C C . PHE A 1 712 ? -0.867 -7.645 10.797 1 93.44 712 PHE A C 1
ATOM 5776 O O . PHE A 1 712 ? 0.291 -7.883 10.445 1 93.44 712 PHE A O 1
ATOM 5783 N N . ALA A 1 713 ? -1.889 -7.645 9.969 1 94.81 713 ALA A N 1
ATOM 5784 C CA . ALA A 1 713 ? -1.691 -7.957 8.555 1 94.81 713 ALA A CA 1
ATOM 5785 C C . ALA A 1 713 ? -0.774 -6.934 7.895 1 94.81 713 ALA A C 1
ATOM 5787 O O . ALA A 1 713 ? 0.165 -7.305 7.184 1 94.81 713 ALA A O 1
ATOM 5788 N N . PHE A 1 714 ? -0.954 -5.742 8.188 1 90.81 714 PHE A N 1
ATOM 5789 C CA . PHE A 1 714 ? -0.142 -4.688 7.598 1 90.81 714 PHE A CA 1
ATOM 5790 C C . PHE A 1 714 ? 1.255 -4.672 8.211 1 90.81 714 PHE A C 1
ATOM 5792 O O . PHE A 1 714 ? 2.24 -4.426 7.512 1 90.81 714 PHE A O 1
ATOM 5799 N N . HIS A 1 715 ? 1.293 -4.922 9.484 1 89.44 715 HIS A N 1
ATOM 5800 C CA . HIS A 1 715 ? 2.576 -4.93 10.18 1 89.44 715 HIS A CA 1
ATOM 5801 C C . HIS A 1 715 ? 3.471 -6.055 9.664 1 89.44 715 HIS A C 1
ATOM 5803 O O . HIS A 1 715 ? 4.676 -5.863 9.492 1 89.44 715 HIS A O 1
ATOM 5809 N N . VAL A 1 716 ? 2.896 -7.176 9.406 1 93.81 716 VAL A N 1
ATOM 5810 C CA . VAL A 1 716 ? 3.652 -8.312 8.891 1 93.81 716 VAL A CA 1
ATOM 5811 C C . VAL A 1 716 ? 4.16 -8.008 7.488 1 93.81 716 VAL A C 1
ATOM 5813 O O . VAL A 1 716 ? 5.312 -8.305 7.16 1 93.81 716 VAL A O 1
ATOM 5816 N N . GLN A 1 717 ? 3.361 -7.418 6.727 1 91.81 717 GLN A N 1
ATOM 5817 C CA . GLN A 1 717 ? 3.76 -7.09 5.363 1 91.81 717 GLN A CA 1
ATOM 5818 C C . GLN A 1 717 ? 4.883 -6.055 5.352 1 91.81 717 GLN A C 1
ATOM 5820 O O . GLN A 1 717 ? 5.852 -6.191 4.605 1 91.81 717 GLN A O 1
ATOM 5825 N N . LYS A 1 718 ? 4.805 -5.121 6.207 1 89.19 718 LYS A N 1
ATOM 5826 C CA . LYS A 1 718 ? 5.797 -4.051 6.242 1 89.19 718 LYS A CA 1
ATOM 5827 C C . LYS A 1 718 ? 7.133 -4.555 6.785 1 89.19 718 LYS A C 1
ATOM 5829 O O . LYS A 1 718 ? 8.195 -4.152 6.312 1 89.19 718 LYS A O 1
ATOM 5834 N N . THR A 1 719 ? 7.082 -5.445 7.676 1 91.44 719 THR A N 1
ATOM 5835 C CA . THR A 1 719 ? 8.289 -5.898 8.352 1 91.44 719 THR A CA 1
ATOM 5836 C C . THR A 1 719 ? 9.008 -6.965 7.527 1 91.44 719 THR A C 1
ATOM 5838 O O . THR A 1 719 ? 10.234 -6.941 7.402 1 91.44 719 THR A O 1
ATOM 5841 N N . PHE A 1 720 ? 8.289 -7.844 6.84 1 93.81 720 PHE A N 1
ATOM 5842 C CA . PHE A 1 720 ? 8.938 -9.008 6.258 1 93.81 720 PHE A CA 1
ATOM 5843 C C . PHE A 1 720 ? 9.031 -8.875 4.742 1 93.81 720 PHE A C 1
ATOM 5845 O O . PHE A 1 720 ? 9.852 -9.539 4.105 1 93.81 720 PHE A O 1
ATOM 5852 N N . LEU A 1 721 ? 8.32 -8.047 4.086 1 90.88 721 LEU A N 1
ATOM 5853 C CA . LEU A 1 721 ? 8.234 -8 2.631 1 90.88 721 LEU A CA 1
ATOM 5854 C C . LEU A 1 721 ? 9.57 -7.578 2.023 1 90.88 721 LEU A C 1
ATOM 5856 O O . LEU A 1 721 ? 10.008 -8.141 1.02 1 90.88 721 LEU A O 1
ATOM 5860 N N . PRO A 1 722 ? 10.258 -6.621 2.648 1 91.25 722 PRO A N 1
ATOM 5861 C CA . PRO A 1 722 ? 11.516 -6.223 2.018 1 91.25 722 PRO A CA 1
ATOM 5862 C C . PRO A 1 722 ? 12.531 -7.359 1.966 1 91.25 722 PRO A C 1
ATOM 5864 O O . PRO A 1 722 ? 13.234 -7.516 0.964 1 91.25 722 PRO A O 1
ATOM 5867 N N . LEU A 1 723 ? 12.641 -8.148 2.99 1 92.62 723 LEU A N 1
ATOM 5868 C CA . LEU A 1 723 ? 13.602 -9.234 3.021 1 92.62 723 LEU A CA 1
ATOM 5869 C C . LEU A 1 723 ? 13.094 -10.438 2.232 1 92.62 723 LEU A C 1
ATOM 5871 O O . LEU A 1 723 ? 13.859 -11.367 1.942 1 92.62 723 LEU A O 1
ATOM 5875 N N . THR A 1 724 ? 11.789 -10.461 1.846 1 91.94 724 THR A N 1
ATOM 5876 C CA . THR A 1 724 ? 11.234 -11.508 0.994 1 91.94 724 THR A CA 1
ATOM 5877 C C . THR A 1 724 ? 11.516 -11.211 -0.477 1 91.94 724 THR A C 1
ATOM 5879 O O . THR A 1 724 ? 11.742 -12.125 -1.269 1 91.94 724 THR A O 1
ATOM 5882 N N . SER A 1 725 ? 11.586 -9.938 -0.782 1 89.75 725 SER A N 1
ATOM 5883 C CA . SER A 1 725 ? 11.734 -9.539 -2.178 1 89.75 725 SER A CA 1
ATOM 5884 C C . SER A 1 725 ? 13.203 -9.328 -2.545 1 89.75 725 SER A C 1
ATOM 5886 O O . SER A 1 725 ? 13.594 -9.531 -3.695 1 89.75 725 SER A O 1
ATOM 5888 N N . PHE A 1 726 ? 14.016 -8.945 -1.512 1 91.81 726 PHE A N 1
ATOM 5889 C CA . PHE A 1 726 ? 15.398 -8.602 -1.814 1 91.81 726 PHE A CA 1
ATOM 5890 C C . PHE A 1 726 ? 16.344 -9.297 -0.85 1 91.81 726 PHE A C 1
ATOM 5892 O O . PHE A 1 726 ? 15.922 -9.836 0.172 1 91.81 726 PHE A O 1
ATOM 5899 N N . VAL A 1 727 ? 17.594 -9.375 -1.239 1 91 727 VAL A N 1
ATOM 5900 C CA . VAL A 1 727 ? 18.641 -9.922 -0.397 1 91 727 VAL A CA 1
ATOM 5901 C C . VAL A 1 727 ? 19.422 -8.781 0.269 1 91 727 VAL A C 1
ATOM 5903 O O . VAL A 1 727 ? 19.688 -7.754 -0.356 1 91 727 VAL A O 1
ATOM 5906 N N . ASN A 1 728 ? 19.703 -8.953 1.51 1 91.56 728 ASN A N 1
ATOM 5907 C CA . ASN A 1 728 ? 20.391 -7.895 2.26 1 91.56 728 ASN A CA 1
ATOM 5908 C C . ASN A 1 728 ? 21.812 -7.672 1.752 1 91.56 728 ASN A C 1
ATOM 5910 O O . ASN A 1 728 ? 22.484 -8.625 1.367 1 91.56 728 ASN A O 1
ATOM 5914 N N . LEU A 1 729 ? 22.25 -6.48 1.711 1 92.38 729 LEU A N 1
ATOM 5915 C CA . LEU A 1 729 ? 23.531 -6.086 1.151 1 92.38 729 LEU A CA 1
ATOM 5916 C C . LEU A 1 729 ? 24.672 -6.555 2.045 1 92.38 729 LEU A C 1
ATOM 5918 O O . LEU A 1 729 ? 25.766 -6.867 1.555 1 92.38 729 LEU A O 1
ATOM 5922 N N . HIS A 1 730 ? 24.453 -6.59 3.332 1 91.75 730 HIS A N 1
ATOM 5923 C CA . HIS A 1 730 ? 25.5 -6.973 4.262 1 91.75 730 HIS A CA 1
ATOM 5924 C C . HIS A 1 730 ? 25.969 -8.406 4.008 1 91.75 730 HIS A C 1
ATOM 5926 O O . HIS A 1 730 ? 27.172 -8.672 3.977 1 91.75 730 HIS A O 1
ATOM 5932 N N . ASP A 1 731 ? 25.094 -9.297 3.82 1 89.12 731 ASP A N 1
ATOM 5933 C CA . ASP A 1 731 ? 25.422 -10.695 3.584 1 89.12 731 ASP A CA 1
ATOM 5934 C C . ASP A 1 731 ? 26.094 -10.875 2.225 1 89.12 731 ASP A C 1
ATOM 5936 O O . ASP A 1 731 ? 26.953 -11.758 2.059 1 89.12 731 ASP A O 1
ATOM 5940 N N . ILE A 1 732 ? 25.75 -10.086 1.249 1 90.06 732 ILE A N 1
ATOM 5941 C CA . ILE A 1 732 ? 26.328 -10.164 -0.083 1 90.06 732 ILE A CA 1
ATOM 5942 C C . ILE A 1 732 ? 27.797 -9.75 -0.023 1 90.06 732 ILE A C 1
ATOM 5944 O O . ILE A 1 732 ? 28.672 -10.43 -0.58 1 90.06 732 ILE A O 1
ATOM 5948 N N . 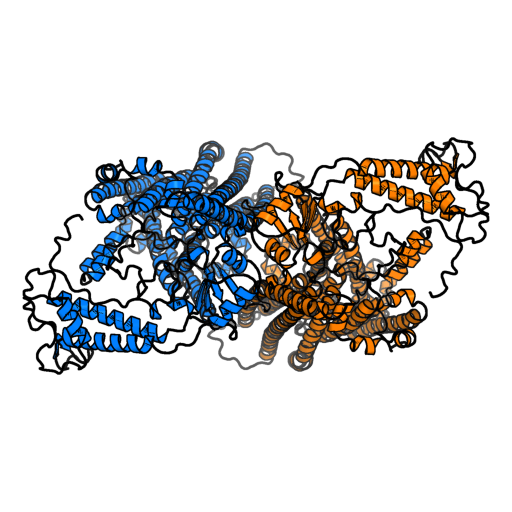TYR A 1 733 ? 28.078 -8.625 0.68 1 90.12 733 TYR A N 1
ATOM 5949 C CA . TYR A 1 733 ? 29.453 -8.156 0.791 1 90.12 733 TYR A CA 1
ATOM 5950 C C . TYR A 1 733 ? 30.281 -9.102 1.654 1 90.12 733 TYR A C 1
ATOM 5952 O O . TYR A 1 733 ? 31.453 -9.328 1.381 1 90.12 733 TYR A O 1
ATOM 5960 N N . ALA A 1 734 ? 29.672 -9.648 2.689 1 86.75 734 ALA A N 1
ATOM 5961 C CA . ALA A 1 734 ? 30.359 -10.609 3.537 1 86.75 734 ALA A CA 1
ATOM 5962 C C . ALA A 1 734 ? 30.734 -11.867 2.754 1 86.75 734 ALA A C 1
ATOM 5964 O O . ALA A 1 734 ? 31.828 -12.414 2.926 1 86.75 734 ALA A O 1
ATOM 5965 N N . ALA A 1 735 ? 29.875 -12.289 1.909 1 84.5 735 ALA A N 1
ATOM 5966 C CA . ALA A 1 735 ? 30.141 -13.469 1.089 1 84.5 735 ALA A CA 1
ATOM 5967 C C . ALA A 1 735 ? 31.219 -13.195 0.058 1 84.5 735 ALA A C 1
ATOM 5969 O O . ALA A 1 735 ? 32.062 -14.07 -0.233 1 84.5 735 ALA A O 1
ATOM 5970 N N . GLU A 1 736 ? 31.203 -12.031 -0.495 1 83.5 736 GLU A N 1
ATOM 5971 C CA . GLU A 1 736 ? 32.219 -11.656 -1.469 1 83.5 736 GLU A CA 1
ATOM 5972 C C . GLU A 1 736 ? 33.594 -11.562 -0.819 1 83.5 736 GLU A C 1
ATOM 5974 O O . GLU A 1 736 ? 34.594 -11.961 -1.419 1 83.5 736 GLU A O 1
ATOM 5979 N N . GLU A 1 737 ? 33.625 -11.078 0.39 1 82.75 737 GLU A N 1
ATOM 5980 C CA . GLU A 1 737 ? 34.875 -10.969 1.113 1 82.75 737 GLU A CA 1
ATOM 5981 C C . GLU A 1 737 ? 35.438 -12.344 1.495 1 82.75 737 GLU A C 1
ATOM 5983 O O . GLU A 1 737 ? 36.625 -12.586 1.432 1 82.75 737 GLU A O 1
ATOM 5988 N N . GLU A 1 738 ? 34.531 -13.156 1.859 1 81.5 738 GLU A N 1
ATOM 5989 C CA . GLU A 1 738 ? 34.938 -14.516 2.199 1 81.5 738 GLU A CA 1
ATOM 5990 C C . GLU A 1 738 ? 35.5 -15.25 0.979 1 81.5 738 GLU A C 1
ATOM 5992 O O . GLU A 1 738 ? 36.469 -16 1.086 1 81.5 738 GLU A O 1
ATOM 5997 N N . LEU A 1 739 ? 34.844 -15.047 -0.103 1 78.94 739 LEU A N 1
ATOM 5998 C CA . LEU A 1 739 ? 35.312 -15.664 -1.341 1 78.94 739 LEU A CA 1
ATOM 5999 C C . LEU A 1 739 ? 36.656 -15.117 -1.741 1 78.94 739 LEU A C 1
ATOM 6001 O O . LEU A 1 739 ? 37.531 -15.867 -2.215 1 78.94 739 LEU A O 1
ATOM 6005 N N . ARG A 1 740 ? 36.875 -13.859 -1.547 1 77.06 740 ARG A N 1
ATOM 6006 C CA . ARG A 1 740 ? 38.156 -13.25 -1.846 1 77.06 740 ARG A CA 1
ATOM 6007 C C . ARG A 1 740 ? 39.25 -13.805 -0.938 1 77.06 740 ARG A C 1
ATOM 6009 O O . ARG A 1 740 ? 40.375 -14.094 -1.396 1 77.06 740 ARG A O 1
ATOM 6016 N N . HIS A 1 741 ? 38.844 -14.016 0.289 1 79.62 741 HIS A N 1
ATOM 6017 C CA . HIS A 1 741 ? 39.812 -14.555 1.24 1 79.62 741 HIS A CA 1
ATOM 6018 C C . HIS A 1 741 ? 40.125 -16.016 0.916 1 79.62 741 HIS A C 1
ATOM 6020 O O . HIS A 1 741 ? 41.281 -16.438 1.043 1 79.62 741 HIS A O 1
ATOM 6026 N N . ARG A 1 742 ? 39.125 -16.688 0.47 1 75.19 742 ARG A N 1
ATOM 6027 C CA . ARG A 1 742 ? 39.344 -18.078 0.107 1 75.19 742 ARG A CA 1
ATOM 6028 C C . ARG A 1 742 ? 40.219 -18.188 -1.141 1 75.19 742 ARG A C 1
ATOM 6030 O O . ARG A 1 742 ? 41.094 -19.078 -1.228 1 75.19 742 ARG A O 1
ATOM 6037 N N . ASN A 1 743 ? 39.938 -17.328 -2.059 1 74.38 743 ASN A N 1
ATOM 6038 C CA . ASN A 1 743 ? 40.719 -17.328 -3.277 1 74.38 743 ASN A CA 1
ATOM 6039 C C . ASN A 1 743 ? 42.156 -16.891 -3.002 1 74.38 743 ASN A C 1
ATOM 6041 O O . ASN A 1 743 ? 43.094 -17.406 -3.621 1 74.38 743 ASN A O 1
ATOM 6045 N N . GLU A 1 744 ? 42.281 -15.969 -2.148 1 68.94 744 GLU A N 1
ATOM 6046 C CA . GLU A 1 744 ? 43.656 -15.547 -1.779 1 68.94 744 GLU A CA 1
ATOM 6047 C C . GLU A 1 744 ? 44.375 -16.641 -1.026 1 68.94 744 GLU A C 1
ATOM 6049 O O . GLU A 1 744 ? 45.594 -16.828 -1.197 1 68.94 744 GLU A O 1
ATOM 6054 N N . ALA A 1 745 ? 43.594 -17.391 -0.318 1 65.69 745 ALA A N 1
ATOM 6055 C CA . ALA A 1 745 ? 44.188 -18.5 0.412 1 65.69 745 ALA A CA 1
ATOM 6056 C C . ALA A 1 745 ? 44.531 -19.641 -0.53 1 65.69 745 ALA A C 1
ATOM 6058 O O . ALA A 1 745 ? 45.562 -20.312 -0.34 1 65.69 745 ALA A O 1
ATOM 6059 N N . TYR A 1 746 ? 43.562 -19.953 -1.398 1 56.97 746 TYR A N 1
ATOM 6060 C CA . TYR A 1 746 ? 43.812 -21.031 -2.352 1 56.97 746 TYR A CA 1
ATOM 6061 C C . TYR A 1 746 ? 44.844 -20.594 -3.389 1 56.97 746 TYR A C 1
ATOM 6063 O O . TYR A 1 746 ? 45.375 -21.406 -4.145 1 56.97 746 TYR A O 1
ATOM 6071 N N . GLN A 1 747 ? 45 -19.344 -3.76 1 51.94 747 GLN A N 1
ATOM 6072 C CA . GLN A 1 747 ? 46.094 -19.016 -4.664 1 51.94 747 GLN A CA 1
ATOM 6073 C C . GLN A 1 747 ? 47.406 -19.656 -4.195 1 51.94 747 GLN A C 1
ATOM 6075 O O . GLN A 1 747 ? 48.344 -19.797 -4.977 1 51.94 747 GLN A O 1
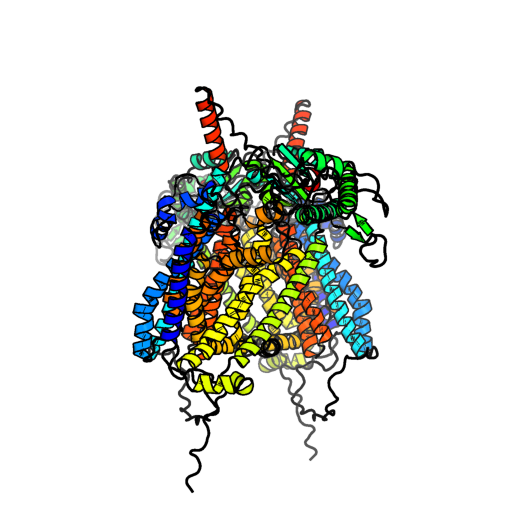ATOM 6080 N N . ASP A 1 748 ? 47.75 -19.922 -2.893 1 44.84 748 ASP A N 1
ATOM 6081 C CA . ASP A 1 748 ? 48.969 -20.672 -2.594 1 44.84 748 ASP A CA 1
ATOM 6082 C C . ASP A 1 748 ? 48.812 -22.141 -2.98 1 44.84 748 ASP A C 1
ATOM 6084 O O . ASP A 1 748 ? 49.781 -22.891 -3.059 1 44.84 748 ASP A O 1
ATOM 6088 N N . GLU A 1 749 ? 47.844 -22.906 -2.57 1 41.38 749 GLU A N 1
ATOM 6089 C CA . GLU A 1 749 ? 47.781 -24.281 -3.049 1 41.38 749 GLU A CA 1
ATOM 6090 C C . GLU A 1 749 ? 47.219 -24.344 -4.461 1 41.38 749 GLU A C 1
ATOM 6092 O O . GLU A 1 749 ? 46.344 -23.547 -4.82 1 41.38 749 GLU A O 1
ATOM 6097 N N . PRO A 1 750 ? 48.062 -24.969 -5.43 1 37.72 750 PRO A N 1
ATOM 6098 C CA . PRO A 1 750 ? 47.625 -25.109 -6.824 1 37.72 750 PRO A CA 1
ATOM 6099 C C . PRO A 1 750 ? 46.156 -25.531 -6.949 1 37.72 750 PRO A C 1
ATOM 6101 O O . PRO A 1 750 ? 45.781 -26.578 -6.406 1 37.72 750 PRO A O 1
ATOM 6104 N N . HIS A 1 751 ? 45.25 -24.719 -6.684 1 36.16 751 HIS A N 1
ATOM 6105 C CA . HIS A 1 751 ? 43.844 -25.047 -6.766 1 36.16 751 HIS A CA 1
ATOM 6106 C C . HIS A 1 751 ? 43.531 -25.875 -8.008 1 36.16 751 HIS A C 1
ATOM 6108 O O . HIS A 1 751 ? 43.906 -25.5 -9.117 1 36.16 751 HIS A O 1
ATOM 6114 N N . SER A 1 752 ? 43.656 -27.172 -7.867 1 31.77 752 SER A N 1
ATOM 6115 C CA . SER A 1 752 ? 43.125 -28.031 -8.914 1 31.77 752 SER A CA 1
ATOM 6116 C C . SER A 1 752 ? 41.781 -27.5 -9.43 1 31.77 752 SER A C 1
ATOM 6118 O O . SER A 1 752 ? 40.906 -27.188 -8.648 1 31.77 752 SER A O 1
ATOM 6120 N N . HIS A 1 753 ? 41.844 -26.703 -10.414 1 32.28 753 HIS A N 1
ATOM 6121 C CA . HIS A 1 753 ? 40.688 -26.359 -11.234 1 32.28 753 HIS A CA 1
ATOM 6122 C C . HIS A 1 753 ? 39.719 -27.531 -11.312 1 32.28 753 HIS A C 1
ATOM 6124 O O . HIS A 1 753 ? 40.031 -28.562 -11.891 1 32.28 753 HIS A O 1
ATOM 6130 N N . ILE A 1 754 ? 39.156 -27.938 -10.25 1 31.97 754 ILE A N 1
ATOM 6131 C CA . ILE A 1 754 ? 38.094 -28.906 -10.562 1 31.97 754 ILE A CA 1
ATOM 6132 C C . ILE A 1 754 ? 37.312 -28.422 -11.766 1 31.97 754 ILE A C 1
ATOM 6134 O O . ILE A 1 754 ? 36.719 -27.344 -11.742 1 31.97 754 ILE A O 1
ATOM 6138 N N . PRO A 1 755 ? 37.812 -28.828 -12.953 1 29.97 755 PRO A N 1
ATOM 6139 C CA . PRO A 1 755 ? 37.062 -28.484 -14.156 1 29.97 755 PRO A CA 1
ATOM 6140 C C . PRO A 1 755 ? 35.531 -28.469 -13.922 1 29.97 755 PRO A C 1
ATOM 6142 O O . PRO A 1 755 ? 35.031 -29.266 -13.141 1 29.97 755 PRO A O 1
ATOM 6145 N N . SER A 1 756 ? 35.031 -27.312 -13.781 1 31.98 756 SER A N 1
ATOM 6146 C CA . SER A 1 756 ? 33.594 -27.234 -13.938 1 31.98 756 SER A CA 1
ATOM 6147 C C . SER A 1 756 ? 33.094 -28.328 -14.875 1 31.98 756 SER A C 1
ATOM 6149 O O . SER A 1 756 ? 33.594 -28.469 -15.992 1 31.98 756 SER A O 1
ATOM 6151 N N . GLY A 1 757 ? 32.969 -29.562 -14.336 1 28.22 757 GLY A N 1
ATOM 6152 C CA . GLY A 1 757 ? 32.438 -30.609 -15.172 1 28.22 757 GLY A CA 1
ATOM 6153 C C . GLY A 1 757 ? 31.609 -30.078 -16.344 1 28.22 757 GLY A C 1
ATOM 6154 O O . GLY A 1 757 ? 30.828 -29.141 -16.172 1 28.22 757 GLY A O 1
ATOM 6155 N N . GLU A 1 758 ? 32.312 -30.078 -17.516 1 29.42 758 GLU A N 1
ATOM 6156 C CA . GLU A 1 758 ? 31.656 -29.953 -18.812 1 29.42 758 GLU A CA 1
ATOM 6157 C C . GLU A 1 758 ? 30.25 -30.547 -18.766 1 29.42 758 GLU A C 1
ATOM 6159 O O . GLU A 1 758 ? 30.094 -31.734 -18.469 1 29.42 758 GLU A O 1
ATOM 6164 N N . GLU A 1 759 ? 29.375 -29.859 -18.094 1 31.45 759 GLU A N 1
ATOM 6165 C CA . GLU A 1 759 ? 28.031 -30.344 -18.344 1 31.45 759 GLU A CA 1
ATOM 6166 C C . GLU A 1 759 ? 27.906 -30.906 -19.766 1 31.45 759 GLU A C 1
ATOM 6168 O O . GLU A 1 759 ? 28.312 -30.266 -20.734 1 31.45 759 GLU A O 1
ATOM 6173 N N . HIS A 1 760 ? 28.375 -32.188 -19.922 1 27.14 760 HIS A N 1
ATOM 6174 C CA . HIS A 1 760 ? 28.062 -32.875 -21.172 1 27.14 760 HIS A CA 1
ATOM 6175 C C . HIS A 1 760 ? 26.844 -32.281 -21.844 1 27.14 760 HIS A C 1
ATOM 6177 O O . HIS A 1 760 ? 25.812 -32.062 -21.188 1 27.14 760 HIS A O 1
ATOM 6183 N N . PRO A 1 761 ? 27.156 -31.469 -22.859 1 32.72 761 PRO A N 1
ATOM 6184 C CA . PRO A 1 761 ? 26.047 -31.125 -23.734 1 32.72 761 PRO A CA 1
ATOM 6185 C C . PRO A 1 761 ? 25.094 -32.312 -23.984 1 32.72 761 PRO A C 1
ATOM 6187 O O . PRO A 1 761 ? 25.406 -33.188 -24.797 1 32.72 761 PRO A O 1
ATOM 6190 N N . GLY A 1 762 ? 24.969 -33.281 -23.094 1 29.81 762 GLY A N 1
ATOM 6191 C CA . GLY A 1 762 ? 24.047 -34.281 -23.609 1 29.81 762 GLY A CA 1
ATOM 6192 C C . GLY A 1 762 ? 22.969 -33.688 -24.516 1 29.81 762 GLY A C 1
ATOM 6193 O O . GLY A 1 762 ? 22.516 -32.562 -24.281 1 29.81 762 GLY A O 1
ATOM 6194 N N . ARG A 1 763 ? 22.969 -34.188 -25.797 1 35.44 763 ARG A N 1
ATOM 6195 C CA . ARG A 1 763 ? 22.156 -34.031 -27 1 35.44 763 ARG A CA 1
ATOM 6196 C C . ARG A 1 763 ? 20.688 -33.812 -26.625 1 35.44 763 ARG A C 1
ATOM 6198 O O . ARG A 1 763 ? 19.844 -33.562 -27.5 1 35.44 763 ARG A O 1
ATOM 6205 N N . SER A 1 764 ? 20.312 -34.594 -25.656 1 32.5 764 SER A N 1
ATOM 6206 C CA . SER A 1 764 ? 18.859 -34.688 -25.734 1 32.5 764 SER A CA 1
ATOM 6207 C C . SER A 1 764 ? 18.219 -33.344 -25.438 1 32.5 764 SER A C 1
ATOM 6209 O O . SER A 1 764 ? 18.109 -32.938 -24.281 1 32.5 764 SER A O 1
ATOM 6211 N N . SER A 1 765 ? 18.703 -32.312 -26 1 36.78 765 SER A N 1
ATOM 6212 C CA . SER A 1 765 ? 17.891 -31.109 -26.031 1 36.78 765 SER A CA 1
ATOM 6213 C C . SER A 1 765 ? 16.406 -31.453 -26.047 1 36.78 765 SER A C 1
ATOM 6215 O O . SER A 1 765 ? 15.82 -31.641 -27.125 1 36.78 765 SER A O 1
ATOM 6217 N N . VAL A 1 766 ? 16.078 -32.406 -25.281 1 36.25 766 VAL A N 1
ATOM 6218 C CA . VAL A 1 766 ? 14.648 -32.688 -25.172 1 36.25 766 VAL A CA 1
ATOM 6219 C C . VAL A 1 766 ? 13.867 -31.391 -25.047 1 36.25 766 VAL A C 1
ATOM 6221 O O . VAL A 1 766 ? 14.266 -30.484 -24.297 1 36.25 766 VAL A O 1
ATOM 6224 N N . MET A 1 767 ? 13.352 -30.891 -26.109 1 39.03 767 MET A N 1
ATOM 6225 C CA . MET A 1 767 ? 12.258 -29.922 -25.984 1 39.03 767 MET A CA 1
ATOM 6226 C C . MET A 1 767 ? 11.523 -30.094 -24.656 1 39.03 767 MET A C 1
ATOM 6228 O O . MET A 1 767 ? 10.617 -30.922 -24.547 1 39.03 767 MET A O 1
ATOM 6232 N N . THR A 1 768 ? 12.305 -30.469 -23.625 1 36.41 768 THR A N 1
ATOM 6233 C CA . THR A 1 768 ? 11.68 -30.766 -22.344 1 36.41 768 THR A CA 1
ATOM 6234 C C . THR A 1 768 ? 10.461 -29.875 -22.109 1 36.41 768 THR A C 1
ATOM 6236 O O . THR A 1 768 ? 9.523 -30.266 -21.406 1 36.41 768 THR A O 1
ATOM 6239 N N . SER A 1 769 ? 10.836 -28.531 -21.734 1 37.97 769 SER A N 1
ATOM 6240 C CA . SER A 1 769 ? 9.805 -27.781 -21.031 1 37.97 769 SER A CA 1
ATOM 6241 C C . SER A 1 769 ? 8.555 -27.625 -21.891 1 37.97 769 SER A C 1
ATOM 6243 O O . SER A 1 769 ? 8.641 -27.609 -23.125 1 37.97 769 SER A O 1
ATOM 6245 N N . ARG A 1 770 ? 7.402 -27.766 -21.344 1 42.25 770 ARG A N 1
ATOM 6246 C CA . ARG A 1 770 ? 6.094 -27.656 -21.969 1 42.25 770 ARG A CA 1
ATOM 6247 C C . ARG A 1 770 ? 6.168 -26.812 -23.25 1 42.25 770 ARG A C 1
ATOM 6249 O O . ARG A 1 770 ? 5.805 -27.266 -24.328 1 42.25 770 ARG A O 1
ATOM 6256 N N . SER A 1 771 ? 5.707 -25.562 -23.062 1 42.47 771 SER A N 1
ATOM 6257 C CA . SER A 1 771 ? 5.227 -24.688 -24.141 1 42.47 771 SER A CA 1
ATOM 6258 C C . SER A 1 771 ? 6.387 -24.094 -24.938 1 42.47 771 SER A C 1
ATOM 6260 O O . SER A 1 771 ? 6.176 -23.297 -25.859 1 42.47 771 SER A O 1
ATOM 6262 N N . CYS A 1 772 ? 7.676 -24.391 -24.531 1 48.81 772 CYS A N 1
ATOM 6263 C CA . CYS A 1 772 ? 8.625 -23.562 -25.25 1 48.81 772 CYS A CA 1
ATOM 6264 C C . CYS A 1 772 ? 9.172 -24.297 -26.469 1 48.81 772 CYS A C 1
ATOM 6266 O O . CYS A 1 772 ? 9.562 -25.453 -26.375 1 48.81 772 CYS A O 1
ATOM 6268 N N . LEU A 1 773 ? 8.898 -23.828 -27.703 1 52.69 773 LEU A N 1
ATOM 6269 C CA . LEU A 1 773 ? 9.336 -24.234 -29.031 1 52.69 773 LEU A CA 1
ATOM 6270 C C . LEU A 1 773 ? 10.82 -24.562 -29.047 1 52.69 773 LEU A C 1
ATOM 6272 O O . LEU A 1 773 ? 11.258 -25.469 -29.766 1 52.69 773 LEU A O 1
ATOM 6276 N N . LEU A 1 774 ? 11.641 -23.75 -28.172 1 58.5 774 LEU A N 1
ATOM 6277 C CA . LEU A 1 774 ? 13.094 -23.891 -28.234 1 58.5 774 LEU A CA 1
ATOM 6278 C C . LEU A 1 774 ? 13.68 -24.078 -26.844 1 58.5 774 LEU A C 1
ATOM 6280 O O . LEU A 1 774 ? 13.086 -23.641 -25.859 1 58.5 774 LEU A O 1
ATOM 6284 N N . SER A 1 775 ? 14.594 -24.953 -26.625 1 56.06 775 SER A N 1
ATOM 6285 C CA . SER A 1 775 ? 15.297 -25.172 -25.359 1 56.06 775 SER A CA 1
ATOM 6286 C C . SER A 1 775 ? 15.953 -23.891 -24.875 1 56.06 775 SER A C 1
ATOM 6288 O O . SER A 1 775 ? 16.516 -23.125 -25.656 1 56.06 775 SER A O 1
ATOM 6290 N N . VAL A 1 776 ? 15.578 -23.328 -23.734 1 57.19 776 VAL A N 1
ATOM 6291 C CA . VAL A 1 776 ? 16.109 -22.125 -23.125 1 57.19 776 VAL A CA 1
ATOM 6292 C C . VAL A 1 776 ? 17.391 -22.438 -22.375 1 57.19 776 VAL A C 1
ATOM 6294 O O . VAL A 1 776 ? 17.516 -23.5 -21.75 1 57.19 776 VAL A O 1
ATOM 6297 N N . SER A 1 777 ? 18.453 -21.656 -22.734 1 61.75 777 SER A N 1
ATOM 6298 C CA . SER A 1 777 ? 19.688 -21.781 -21.969 1 61.75 777 SER A CA 1
ATOM 6299 C C . SER A 1 777 ? 19.438 -21.594 -20.484 1 61.75 777 SER A C 1
ATOM 6301 O O . SER A 1 777 ? 18.609 -20.781 -20.078 1 61.75 777 SER A O 1
ATOM 6303 N N . GLN A 1 778 ? 19.938 -22.516 -19.75 1 64.69 778 GLN A N 1
ATOM 6304 C CA . GLN A 1 778 ? 19.734 -22.547 -18.312 1 64.69 778 GLN A CA 1
ATOM 6305 C C . GLN A 1 778 ? 20.422 -21.359 -17.641 1 64.69 778 GLN A C 1
ATOM 6307 O O . GLN A 1 778 ? 20 -20.922 -16.562 1 64.69 778 GLN A O 1
ATOM 6312 N N . ARG A 1 779 ? 21.406 -20.641 -18.344 1 67.56 779 ARG A N 1
ATOM 6313 C CA . ARG A 1 779 ? 22.234 -19.734 -17.562 1 67.56 779 ARG A CA 1
ATOM 6314 C C . ARG A 1 779 ? 22.25 -18.344 -18.172 1 67.56 779 ARG A C 1
ATOM 6316 O O . ARG A 1 779 ? 22.5 -17.359 -17.469 1 67.56 779 ARG A O 1
ATOM 6323 N N . THR A 1 780 ? 21.812 -18.344 -19.469 1 78.81 780 THR A N 1
ATOM 6324 C CA . THR A 1 780 ? 22.031 -17.031 -20.062 1 78.81 780 THR A CA 1
ATOM 6325 C C . THR A 1 780 ? 20.703 -16.422 -20.5 1 78.81 780 THR A C 1
ATOM 6327 O O . THR A 1 780 ? 19.766 -17.141 -20.844 1 78.81 780 THR A O 1
ATOM 6330 N N . TYR A 1 781 ? 20.656 -15.18 -20.297 1 87.81 781 TYR A N 1
ATOM 6331 C CA . TYR A 1 781 ? 19.469 -14.414 -20.703 1 87.81 781 TYR A CA 1
ATOM 6332 C C . TYR A 1 781 ? 19.562 -14 -22.156 1 87.81 781 TYR A C 1
ATOM 6334 O O . TYR A 1 781 ? 20.031 -12.898 -22.469 1 87.81 781 TYR A O 1
ATOM 6342 N N . LYS A 1 782 ? 19.312 -14.938 -23.016 1 85.62 782 LYS A N 1
ATOM 6343 C CA . LYS A 1 782 ? 19.25 -14.688 -24.453 1 85.62 782 LYS A CA 1
ATOM 6344 C C . LYS A 1 782 ? 17.922 -15.164 -25.031 1 85.62 782 LYS A C 1
ATOM 6346 O O . LYS A 1 782 ? 17.375 -16.188 -24.594 1 85.62 782 LYS A O 1
ATOM 6351 N N . GLN A 1 783 ? 17.406 -14.406 -25.891 1 86.06 783 GLN A N 1
ATOM 6352 C CA . GLN A 1 783 ? 16.141 -14.766 -26.5 1 86.06 783 GLN A CA 1
ATOM 6353 C C . GLN A 1 783 ? 16.266 -16.062 -27.297 1 86.06 783 GLN A C 1
ATOM 6355 O O . GLN A 1 783 ? 17.016 -16.141 -28.266 1 86.06 783 GLN A O 1
ATOM 6360 N N . PRO A 1 784 ? 15.555 -16.984 -26.875 1 84.19 784 PRO A N 1
ATOM 6361 C CA . PRO A 1 784 ? 15.695 -18.297 -27.5 1 84.19 784 PRO A CA 1
ATOM 6362 C C . PRO A 1 784 ? 15.266 -18.297 -28.969 1 84.19 784 PRO A C 1
ATOM 6364 O O . PRO A 1 784 ? 15.766 -19.094 -29.766 1 84.19 784 PRO A O 1
ATOM 6367 N N . SER A 1 785 ? 14.367 -17.453 -29.422 1 83.81 785 SER A N 1
ATOM 6368 C CA . SER A 1 785 ? 13.898 -17.422 -30.797 1 83.81 785 SER A CA 1
ATOM 6369 C C . SER A 1 785 ? 15.008 -17 -31.75 1 83.81 785 SER A C 1
ATOM 6371 O O . SER A 1 785 ? 15.031 -17.438 -32.906 1 83.81 785 SER A O 1
ATOM 6373 N N . LEU A 1 786 ? 15.938 -16.25 -31.219 1 84.12 786 LEU A N 1
ATOM 6374 C CA . LEU A 1 786 ? 17 -15.742 -32.062 1 84.12 786 LEU A CA 1
ATOM 6375 C C . LEU A 1 786 ? 18.25 -16.625 -31.984 1 84.12 786 LEU A C 1
ATOM 6377 O O . LEU A 1 786 ? 18.922 -16.859 -33 1 84.12 786 LEU A O 1
ATOM 6381 N N . THR A 1 787 ? 18.5 -17.172 -30.719 1 80.25 787 THR A N 1
ATOM 6382 C CA . THR A 1 787 ? 19.766 -17.859 -30.531 1 80.25 787 THR A CA 1
ATOM 6383 C C . THR A 1 787 ? 19.562 -19.328 -30.219 1 80.25 787 THR A C 1
ATOM 6385 O O . THR A 1 787 ? 20.5 -20.125 -30.281 1 80.25 787 THR A O 1
ATOM 6388 N N . GLY A 1 788 ? 18.453 -19.781 -29.984 1 81.31 788 GLY A N 1
ATOM 6389 C CA . GLY A 1 788 ? 18.219 -21.156 -29.562 1 81.31 788 GLY A CA 1
ATOM 6390 C C . GLY A 1 788 ? 18.406 -22.156 -30.688 1 81.31 788 GLY A C 1
ATOM 6391 O O . GLY A 1 788 ? 18.141 -21.859 -31.859 1 81.31 788 GLY A O 1
ATOM 6392 N N . PRO A 1 789 ? 18.906 -23.266 -30.266 1 82.12 789 PRO A N 1
ATOM 6393 C CA . PRO A 1 789 ? 19.062 -24.297 -31.297 1 82.12 789 PRO A CA 1
ATOM 6394 C C . PRO A 1 789 ? 17.719 -24.812 -31.797 1 82.12 789 PRO A C 1
ATOM 6396 O O . PRO A 1 789 ? 16.766 -24.969 -31.016 1 82.12 789 PRO A O 1
ATOM 6399 N N . LEU A 1 790 ? 17.562 -24.984 -33.094 1 84.62 790 LEU A N 1
ATOM 6400 C CA . LEU A 1 790 ? 16.328 -25.484 -33.688 1 84.62 790 LEU A CA 1
ATOM 6401 C C . LEU A 1 790 ? 16.25 -27 -33.594 1 84.62 790 LEU A C 1
ATOM 6403 O O . LEU A 1 790 ? 17.234 -27.703 -33.844 1 84.62 790 LEU A O 1
ATOM 6407 N N . PRO A 1 791 ? 15.164 -27.438 -33.094 1 83.12 791 PRO A N 1
ATOM 6408 C CA . PRO A 1 791 ? 15.016 -28.891 -32.969 1 83.12 791 PRO A CA 1
ATOM 6409 C C . PRO A 1 791 ? 15.078 -29.594 -34.312 1 83.12 791 PRO A C 1
ATOM 6411 O O . PRO A 1 791 ? 14.586 -29.062 -35.312 1 83.12 791 PRO A O 1
ATOM 6414 N N . THR A 1 792 ? 15.742 -30.75 -34.281 1 82.75 792 THR A N 1
ATOM 6415 C CA . THR A 1 792 ? 15.883 -31.531 -35.5 1 82.75 792 THR A CA 1
ATOM 6416 C C . THR A 1 792 ? 15.016 -32.781 -35.469 1 82.75 792 THR A C 1
ATOM 6418 O O . THR A 1 792 ? 14.398 -33.094 -34.438 1 82.75 792 THR A O 1
ATOM 6421 N N . LEU A 1 793 ? 14.93 -33.438 -36.594 1 84.44 793 LEU A N 1
ATOM 6422 C CA . LEU A 1 793 ? 14.094 -34.625 -36.781 1 84.44 793 LEU A CA 1
ATOM 6423 C C . LEU A 1 793 ? 14.578 -35.781 -35.906 1 84.44 793 LEU A C 1
ATOM 6425 O O . LEU A 1 793 ? 15.773 -36.094 -35.906 1 84.44 793 LEU A O 1
ATOM 6429 N N . TRP A 1 794 ? 13.617 -36.25 -35.062 1 79.75 794 TRP A N 1
ATOM 6430 C CA . TRP A 1 794 ? 13.883 -37.438 -34.281 1 79.75 794 TRP A CA 1
ATOM 6431 C C . TRP A 1 794 ? 13.289 -38.688 -34.938 1 79.75 794 TRP A C 1
ATOM 6433 O O . TRP A 1 794 ? 12.07 -38.812 -35.031 1 79.75 794 TRP A O 1
ATOM 6443 N N . LEU A 1 795 ? 14.125 -39.5 -35.469 1 79.56 795 LEU A N 1
ATOM 6444 C CA . LEU A 1 795 ? 13.672 -40.688 -36.156 1 79.56 795 LEU A CA 1
ATOM 6445 C C . LEU A 1 795 ? 13.695 -41.906 -35.25 1 79.56 795 LEU A C 1
ATOM 6447 O O . LEU A 1 795 ? 14.438 -41.938 -34.281 1 79.56 795 LEU A O 1
ATOM 6451 N N . PRO A 1 796 ? 12.719 -42.812 -35.375 1 73.06 796 PRO A N 1
ATOM 6452 C CA . PRO A 1 796 ? 12.617 -44 -34.5 1 73.06 796 PRO A CA 1
ATOM 6453 C C . PRO A 1 796 ? 13.867 -44.875 -34.562 1 73.06 796 PRO A C 1
ATOM 6455 O O . PRO A 1 796 ? 14.5 -45 -35.625 1 73.06 796 PRO A O 1
ATOM 6458 N N . HIS A 1 797 ? 14.609 -44.906 -33.5 1 60 797 HIS A N 1
ATOM 6459 C CA . HIS A 1 797 ? 15.742 -45.812 -33.438 1 60 797 HIS A CA 1
ATOM 6460 C C . HIS A 1 797 ? 15.266 -47.25 -33.25 1 60 797 HIS A C 1
ATOM 6462 O O . HIS A 1 797 ? 14.172 -47.5 -32.719 1 60 797 HIS A O 1
ATOM 6468 N N . SER A 1 798 ? 15.859 -48.281 -33.906 1 49.12 798 SER A N 1
ATOM 6469 C CA . SER A 1 798 ? 15.594 -49.688 -33.562 1 49.12 798 SER A CA 1
ATOM 6470 C C . SER A 1 798 ? 15.383 -49.812 -32.031 1 49.12 798 SER A C 1
ATOM 6472 O O . SER A 1 798 ? 15.922 -49.031 -31.266 1 49.12 798 SER A O 1
ATOM 6474 N N . ARG A 1 799 ? 14.422 -50.594 -31.625 1 43.38 799 ARG A N 1
ATOM 6475 C CA . ARG A 1 799 ? 13.906 -50.781 -30.266 1 43.38 799 ARG A CA 1
ATOM 6476 C C . ARG A 1 799 ? 15.016 -50.688 -29.234 1 43.38 799 ARG A C 1
ATOM 6478 O O . ARG A 1 799 ? 15.938 -51.5 -29.219 1 43.38 799 ARG A O 1
ATOM 6485 N N . PRO A 1 800 ? 15.578 -49.656 -28.906 1 38.81 800 PRO A N 1
ATOM 6486 C CA . PRO A 1 800 ? 16.234 -50.031 -27.656 1 38.81 800 PRO A CA 1
ATOM 6487 C C . PRO A 1 800 ? 15.32 -50.812 -26.734 1 38.81 800 PRO A C 1
ATOM 6489 O O . PRO A 1 800 ? 14.094 -50.688 -26.812 1 38.81 800 PRO A O 1
ATOM 6492 N N . THR A 1 801 ? 15.648 -52.125 -26.438 1 33.72 801 THR A N 1
ATOM 6493 C CA . THR A 1 801 ? 14.961 -52.781 -25.328 1 33.72 801 THR A CA 1
ATOM 6494 C C . THR A 1 801 ? 14.609 -51.781 -24.234 1 33.72 801 THR A C 1
ATOM 6496 O O . THR A 1 801 ? 15.469 -51.375 -23.438 1 33.72 801 THR A O 1
ATOM 6499 N N . PHE A 1 802 ? 13.953 -50.844 -24.469 1 34.72 802 PHE A N 1
ATOM 6500 C CA . PHE A 1 802 ? 13.516 -49.688 -23.688 1 34.72 802 PHE A CA 1
ATOM 6501 C C . PHE A 1 802 ? 12.992 -50.125 -22.328 1 34.72 802 PHE A C 1
ATOM 6503 O O . PHE A 1 802 ? 12.672 -49.281 -21.484 1 34.72 802 PHE A O 1
ATOM 6510 N N . LEU A 1 803 ? 12.281 -51.281 -22.328 1 32.72 803 LEU A N 1
ATOM 6511 C CA . LEU A 1 803 ? 11.938 -51.688 -20.969 1 32.72 803 LEU A CA 1
ATOM 6512 C C . LEU A 1 803 ? 13.195 -51.938 -20.156 1 32.72 803 LEU A C 1
ATOM 6514 O O . LEU A 1 803 ? 13.125 -52.531 -19.062 1 32.72 803 LEU A O 1
ATOM 6518 N N . GLU A 1 804 ? 14.344 -52.094 -20.781 1 30.31 804 GLU A N 1
ATOM 6519 C CA . GLU A 1 804 ? 15.398 -52.438 -19.828 1 30.31 804 GLU A CA 1
ATOM 6520 C C . GLU A 1 804 ? 15.734 -51.281 -18.922 1 30.31 804 GLU A C 1
ATOM 6522 O O . GLU A 1 804 ? 15.898 -50.156 -19.375 1 30.31 804 GLU A O 1
ATOM 6527 N N . PRO A 1 805 ? 15.312 -51.438 -17.656 1 32.34 805 PRO A N 1
ATOM 6528 C CA . PRO A 1 805 ? 15.648 -50.531 -16.562 1 32.34 805 PRO A CA 1
ATOM 6529 C C . PRO A 1 805 ? 17.031 -49.906 -16.703 1 32.34 805 PRO A C 1
ATOM 6531 O O . PRO A 1 805 ? 18.031 -50.625 -16.859 1 32.34 805 PRO A O 1
ATOM 6534 N N . VAL A 1 806 ? 17.219 -48.781 -17.547 1 29.98 806 VAL A N 1
ATOM 6535 C CA . VAL A 1 806 ? 18.516 -48.188 -17.297 1 29.98 806 VAL A CA 1
ATOM 6536 C C . VAL A 1 806 ? 18.656 -47.812 -15.82 1 29.98 806 VAL A C 1
ATOM 6538 O O . VAL A 1 806 ? 17.75 -47.25 -15.227 1 29.98 806 VAL A O 1
ATOM 6541 N N . MET B 1 1 ? -69.125 27.953 8.469 1 20.8 1 MET B N 1
ATOM 6542 C CA . MET B 1 1 ? -68 28.062 9.336 1 20.8 1 MET B CA 1
ATOM 6543 C C . MET B 1 1 ? -66.75 27.344 8.719 1 20.8 1 MET B C 1
ATOM 6545 O O . MET B 1 1 ? -66.688 26.109 8.711 1 20.8 1 MET B O 1
ATOM 6549 N N . ASP B 1 2 ? -66.25 27.891 7.531 1 22.17 2 ASP B N 1
ATOM 6550 C CA . ASP B 1 2 ? -65.375 27.531 6.426 1 22.17 2 ASP B CA 1
ATOM 6551 C C . ASP B 1 2 ? -63.969 27.312 6.906 1 22.17 2 ASP B C 1
ATOM 6553 O O . ASP B 1 2 ? -63.281 28.266 7.273 1 22.17 2 ASP B O 1
ATOM 6557 N N . PHE B 1 3 ? -63.625 26.203 7.781 1 22.27 3 PHE B N 1
ATOM 6558 C CA . PHE B 1 3 ? -62.594 25.703 8.695 1 22.27 3 PHE B CA 1
ATOM 6559 C C . PHE B 1 3 ? -61.281 25.531 7.977 1 22.27 3 PHE B C 1
ATOM 6561 O O . PHE B 1 3 ? -60.25 25.281 8.609 1 22.27 3 PHE B O 1
ATOM 6568 N N . ASP B 1 4 ? -61.281 25 6.754 1 24.09 4 ASP B N 1
ATOM 6569 C CA . ASP B 1 4 ? -60.219 24.109 6.273 1 24.09 4 ASP B CA 1
ATOM 6570 C C . ASP B 1 4 ? -58.938 24.875 6.035 1 24.09 4 ASP B C 1
ATOM 6572 O O . ASP B 1 4 ? -58.031 24.375 5.363 1 24.09 4 ASP B O 1
ATOM 6576 N N . ASP B 1 5 ? -59 26.25 6.02 1 24.89 5 ASP B N 1
ATOM 6577 C CA . ASP B 1 5 ? -57.938 27.156 5.578 1 24.89 5 ASP B CA 1
ATOM 6578 C C . ASP B 1 5 ? -56.75 27.109 6.531 1 24.89 5 ASP B C 1
ATOM 6580 O O . ASP B 1 5 ? -55.812 27.906 6.402 1 24.89 5 ASP B O 1
ATOM 6584 N N . ARG B 1 6 ? -56.969 26.625 7.879 1 29.27 6 ARG B N 1
ATOM 6585 C CA . ARG B 1 6 ? -56.219 27.047 9.055 1 29.27 6 ARG B CA 1
ATOM 6586 C C . ARG B 1 6 ? -54.875 26.312 9.141 1 29.27 6 ARG B C 1
ATOM 6588 O O . ARG B 1 6 ? -54.281 26.234 10.211 1 29.27 6 ARG B O 1
ATOM 6595 N N . VAL B 1 7 ? -54.75 25.312 8.305 1 28.41 7 VAL B N 1
ATOM 6596 C CA . VAL B 1 7 ? -53.625 24.516 8.773 1 28.41 7 VAL B CA 1
ATOM 6597 C C . VAL B 1 7 ? -52.344 25.344 8.742 1 28.41 7 VAL B C 1
ATOM 6599 O O . VAL B 1 7 ? -51.938 25.828 7.688 1 28.41 7 VAL B O 1
ATOM 6602 N N . PRO B 1 8 ? -51.812 25.953 9.859 1 26.7 8 PRO B N 1
ATOM 6603 C CA . PRO B 1 8 ? -50.656 26.812 9.984 1 26.7 8 PRO B CA 1
ATOM 6604 C C . PRO B 1 8 ? -49.375 26.156 9.445 1 26.7 8 PRO B C 1
ATOM 6606 O O . PRO B 1 8 ? -49.281 24.922 9.445 1 26.7 8 PRO B O 1
ATOM 6609 N N . GLU B 1 9 ? -48.75 26.766 8.477 1 29.17 9 GLU B N 1
ATOM 6610 C CA . GLU B 1 9 ? -47.5 26.453 7.766 1 29.17 9 GLU B CA 1
ATOM 6611 C C . GLU B 1 9 ? -46.375 26.172 8.742 1 29.17 9 GLU B C 1
ATOM 6613 O O . GLU B 1 9 ? -45.938 27.062 9.477 1 29.17 9 GLU B O 1
ATOM 6618 N N . ARG B 1 10 ? -46.469 25.062 9.539 1 31.16 10 ARG B N 1
ATOM 6619 C CA . ARG B 1 10 ? -45.5 24.734 10.57 1 31.16 10 ARG B CA 1
ATOM 6620 C C . ARG B 1 10 ? -44.094 24.781 10.008 1 31.16 10 ARG B C 1
ATOM 6622 O O . ARG B 1 10 ? -43.781 24.141 9 1 31.16 10 ARG B O 1
ATOM 6629 N N . PRO B 1 11 ? -43.219 25.719 10.539 1 29.42 11 PRO B N 1
ATOM 6630 C CA . PRO B 1 11 ? -41.875 26.141 10.211 1 29.42 11 PRO B CA 1
ATOM 6631 C C . PRO B 1 11 ? -40.844 25.047 10.469 1 29.42 11 PRO B C 1
ATOM 6633 O O . PRO B 1 11 ? -39.656 25.328 10.633 1 29.42 11 PRO B O 1
ATOM 6636 N N . GLY B 1 12 ? -41.062 23.812 10.477 1 27.84 12 GLY B N 1
ATOM 6637 C CA . GLY B 1 12 ? -40.125 22.766 10.812 1 27.84 12 GLY B CA 1
ATOM 6638 C C . GLY B 1 12 ? -38.781 22.891 10.086 1 27.84 12 GLY B C 1
ATOM 6639 O O . GLY B 1 12 ? -38.625 23.781 9.242 1 27.84 12 GLY B O 1
ATOM 6640 N N . PRO B 1 13 ? -37.75 22.156 10.609 1 30.41 13 PRO B N 1
ATOM 6641 C CA . PRO B 1 13 ? -36.375 22.375 10.117 1 30.41 13 PRO B CA 1
ATOM 6642 C C . PRO B 1 13 ? -36.312 22.609 8.609 1 30.41 13 PRO B C 1
ATOM 6644 O O . PRO B 1 13 ? -35.25 22.516 8 1 30.41 13 PRO B O 1
ATOM 6647 N N . ARG B 1 14 ? -37.375 22.375 7.906 1 32.25 14 ARG B N 1
ATOM 6648 C CA . ARG B 1 14 ? -37.969 22.484 6.578 1 32.25 14 ARG B CA 1
ATOM 6649 C C . ARG B 1 14 ? -38.156 23.953 6.18 1 32.25 14 ARG B C 1
ATOM 6651 O O . ARG B 1 14 ? -39.25 24.453 6.164 1 32.25 14 ARG B O 1
ATOM 6658 N N . GLY B 1 15 ? -37.312 24.875 6.727 1 30.47 15 GLY B N 1
ATOM 6659 C CA . GLY B 1 15 ? -37.406 26.312 6.562 1 30.47 15 GLY B CA 1
ATOM 6660 C C . GLY B 1 15 ? -37.688 26.734 5.129 1 30.47 15 GLY B C 1
ATOM 6661 O O . GLY B 1 15 ? -37.344 26 4.191 1 30.47 15 GLY B O 1
ATOM 6662 N N . LYS B 1 16 ? -38.781 27.344 4.879 1 32.09 16 LYS B N 1
ATOM 6663 C CA . LYS B 1 16 ? -39 28.094 3.648 1 32.09 16 LYS B CA 1
ATOM 6664 C C . LYS B 1 16 ? -37.75 28.828 3.213 1 32.09 16 LYS B C 1
ATOM 6666 O O . LYS B 1 16 ? -37.188 29.625 3.979 1 32.09 16 LYS B O 1
ATOM 6671 N N . THR B 1 17 ? -36.906 28.156 2.545 1 36.19 17 THR B N 1
ATOM 6672 C CA . THR B 1 17 ? -35.75 28.797 1.911 1 36.19 17 THR B CA 1
ATOM 6673 C C . THR B 1 17 ? -36.125 30.203 1.434 1 36.19 17 THR B C 1
ATOM 6675 O O . THR B 1 17 ? -37.094 30.391 0.707 1 36.19 17 THR B O 1
ATOM 6678 N N . PHE B 1 18 ? -36.188 31.125 2.336 1 35.59 18 PHE B N 1
ATOM 6679 C CA . PHE B 1 18 ? -36.312 32.531 1.923 1 35.59 18 PHE B CA 1
ATOM 6680 C C . PHE B 1 18 ? -35.656 32.75 0.57 1 35.59 18 PHE B C 1
ATOM 6682 O O . PHE B 1 18 ? -34.438 32.594 0.432 1 35.59 18 PHE B O 1
ATOM 6689 N N . VAL B 1 19 ? -36.312 32.5 -0.469 1 45.16 19 VAL B N 1
ATOM 6690 C CA . VAL B 1 19 ? -35.938 32.844 -1.842 1 45.16 19 VAL B CA 1
ATOM 6691 C C . VAL B 1 19 ? -35.531 34.312 -1.928 1 45.16 19 VAL B C 1
ATOM 6693 O O . VAL B 1 19 ? -36.344 35.188 -2.131 1 45.16 19 VAL B O 1
ATOM 6696 N N . GLY B 1 20 ? -35.375 35.125 -0.864 1 49.12 20 GLY B N 1
ATOM 6697 C CA . GLY B 1 20 ? -34.906 36.469 -1.074 1 49.12 20 GLY B CA 1
ATOM 6698 C C . GLY B 1 20 ? -33.5 36.531 -1.665 1 49.12 20 GLY B C 1
ATOM 6699 O O . GLY B 1 20 ? -32.875 35.5 -1.893 1 49.12 20 GLY B O 1
ATOM 6700 N N . PRO B 1 21 ? -33.094 37.812 -2.096 1 63.12 21 PRO B N 1
ATOM 6701 C CA . PRO B 1 21 ? -31.797 38.031 -2.76 1 63.12 21 PRO B CA 1
ATOM 6702 C C . PRO B 1 21 ? -30.609 37.688 -1.877 1 63.12 21 PRO B C 1
ATOM 6704 O O . PRO B 1 21 ? -29.781 38.531 -1.581 1 63.12 21 PRO B O 1
ATOM 6707 N N . TRP B 1 22 ? -30.562 36.438 -1.288 1 71.62 22 TRP B N 1
ATOM 6708 C CA . TRP B 1 22 ? -29.547 36 -0.342 1 71.62 22 TRP B CA 1
ATOM 6709 C C . TRP B 1 22 ? -28.172 35.969 -0.996 1 71.62 22 TRP B C 1
ATOM 6711 O O . TRP B 1 22 ? -27.172 36.344 -0.371 1 71.62 22 TRP B O 1
ATOM 6721 N N . LEU B 1 23 ? -28.109 35.594 -2.246 1 79.56 23 LEU B N 1
ATOM 6722 C CA . LEU B 1 23 ? -26.812 35.5 -2.918 1 79.56 23 LEU B CA 1
ATOM 6723 C C . LEU B 1 23 ? -26.172 36.875 -3.074 1 79.56 23 LEU B C 1
ATOM 6725 O O . LEU B 1 23 ? -24.984 37.031 -2.809 1 79.56 23 LEU B O 1
ATOM 6729 N N . GLU B 1 24 ? -27.047 37.781 -3.379 1 82 24 GLU B N 1
ATOM 6730 C CA . GLU B 1 24 ? -26.531 39.125 -3.559 1 82 24 GLU B CA 1
ATOM 6731 C C . GLU B 1 24 ? -26.047 39.719 -2.234 1 82 24 GLU B C 1
ATOM 6733 O O . GLU B 1 24 ? -25 40.375 -2.18 1 82 24 GLU B O 1
ATOM 6738 N N . GLN B 1 25 ? -26.719 39.469 -1.22 1 80.12 25 GLN B N 1
ATOM 6739 C CA . GLN B 1 25 ? -26.328 39.969 0.091 1 80.12 25 GLN B CA 1
ATOM 6740 C C . GLN B 1 25 ? -25.031 39.344 0.572 1 80.12 25 GLN B C 1
ATOM 6742 O O . GLN B 1 25 ? -24.172 40 1.151 1 80.12 25 GLN B O 1
ATOM 6747 N N . GLN B 1 26 ? -24.953 38.062 0.277 1 83.31 26 GLN B N 1
ATOM 6748 C CA . GLN B 1 26 ? -23.734 37.375 0.714 1 83.31 26 GLN B CA 1
ATOM 6749 C C . GLN B 1 26 ? -22.516 37.844 -0.06 1 83.31 26 GLN B C 1
ATOM 6751 O O . GLN B 1 26 ? -21.438 38.031 0.515 1 83.31 26 GLN B O 1
ATOM 6756 N N . VAL B 1 27 ? -22.688 38.094 -1.302 1 88.25 27 VAL B N 1
ATOM 6757 C CA . VAL B 1 27 ? -21.578 38.5 -2.145 1 88.25 27 VAL B CA 1
ATOM 6758 C C . VAL B 1 27 ? -21.172 39.938 -1.775 1 88.25 27 VAL B C 1
ATOM 6760 O O . VAL B 1 27 ? -19.984 40.25 -1.667 1 88.25 27 VAL B O 1
ATOM 6763 N N . VAL B 1 28 ? -22.172 40.75 -1.459 1 87.94 28 VAL B N 1
ATOM 6764 C CA . VAL B 1 28 ? -21.891 42.156 -1.136 1 87.94 28 VAL B CA 1
ATOM 6765 C C . VAL B 1 28 ? -21.234 42.25 0.237 1 87.94 28 VAL B C 1
ATOM 6767 O O . VAL B 1 28 ? -20.25 42.969 0.416 1 87.94 28 VAL B O 1
ATOM 6770 N N . LEU B 1 29 ? -21.75 41.531 1.092 1 85.31 29 LEU B N 1
ATOM 6771 C CA . LEU B 1 29 ? -21.156 41.531 2.43 1 85.31 29 LEU B CA 1
ATOM 6772 C C . LEU B 1 29 ? -19.719 41.031 2.391 1 85.31 29 LEU B C 1
ATOM 6774 O O . LEU B 1 29 ? -18.828 41.656 2.969 1 85.31 29 LEU B O 1
ATOM 6778 N N . SER B 1 30 ? -19.5 39.938 1.738 1 90.56 30 SER B N 1
ATOM 6779 C CA . SER B 1 30 ? -18.156 39.344 1.669 1 90.56 30 SER B CA 1
ATOM 6780 C C . SER B 1 30 ? -17.203 40.25 0.901 1 90.56 30 SER B C 1
ATOM 6782 O O . SER B 1 30 ? -16.047 40.406 1.283 1 90.56 30 SER B O 1
ATOM 6784 N N . PHE B 1 31 ? -17.688 40.875 -0.081 1 92.94 31 PHE B N 1
ATOM 6785 C CA . PHE B 1 31 ? -16.859 41.75 -0.893 1 92.94 31 PHE B CA 1
ATOM 6786 C C . PHE B 1 31 ? -16.484 43 -0.12 1 92.94 31 PHE B C 1
ATOM 6788 O O . PHE B 1 31 ? -15.359 43.5 -0.21 1 92.94 31 PHE B O 1
ATOM 6795 N N . VAL B 1 32 ? -17.406 43.531 0.67 1 91.81 32 VAL B N 1
ATOM 6796 C CA . VAL B 1 32 ? -17.156 44.719 1.448 1 91.81 32 VAL B CA 1
ATOM 6797 C C . VAL B 1 32 ? -16.125 44.438 2.539 1 91.81 32 VAL B C 1
ATOM 6799 O O . VAL B 1 32 ? -15.195 45.219 2.756 1 91.81 32 VAL B O 1
ATOM 6802 N N . ILE B 1 33 ? -16.25 43.344 3.092 1 88.75 33 ILE B N 1
ATOM 6803 C CA . ILE B 1 33 ? -15.305 42.938 4.121 1 88.75 33 ILE B CA 1
ATOM 6804 C C . ILE B 1 33 ? -13.922 42.719 3.498 1 88.75 33 ILE B C 1
ATOM 6806 O O . ILE B 1 33 ? -12.914 43.156 4.059 1 88.75 33 ILE B O 1
ATOM 6810 N N . GLY B 1 34 ? -13.867 42.125 2.373 1 92.69 34 GLY B N 1
ATOM 6811 C CA . GLY B 1 34 ? -12.617 41.906 1.674 1 92.69 34 GLY B CA 1
ATOM 6812 C C . GLY B 1 34 ? -11.945 43.188 1.216 1 92.69 34 GLY B C 1
ATOM 6813 O O . GLY B 1 34 ? -10.734 43.344 1.389 1 92.69 34 GLY B O 1
ATOM 6814 N N . LEU B 1 35 ? -12.727 44.031 0.759 1 92.94 35 LEU B N 1
ATOM 6815 C CA . LEU B 1 35 ? -12.188 45.312 0.283 1 92.94 35 LEU B CA 1
ATOM 6816 C C . LEU B 1 35 ? -11.672 46.156 1.446 1 92.94 35 LEU B C 1
ATOM 6818 O O . LEU B 1 35 ? -10.633 46.812 1.335 1 92.94 35 LEU B O 1
ATOM 6822 N N . LEU B 1 36 ? -12.383 46.125 2.484 1 92.56 36 LEU B N 1
ATOM 6823 C CA . LEU B 1 36 ? -11.938 46.844 3.678 1 92.56 36 LEU B CA 1
ATOM 6824 C C . LEU B 1 36 ? -10.633 46.25 4.211 1 92.56 36 LEU B C 1
ATOM 6826 O O . LEU B 1 36 ? -9.766 47 4.676 1 92.56 36 LEU B O 1
ATOM 6830 N N . ALA B 1 37 ? -10.5 45 4.098 1 92.69 37 ALA B N 1
ATOM 6831 C CA . ALA B 1 37 ? -9.281 44.344 4.566 1 92.69 37 ALA B CA 1
ATOM 6832 C C . ALA B 1 37 ? -8.086 44.719 3.697 1 92.69 37 ALA B C 1
ATOM 6834 O O . ALA B 1 37 ? -6.992 44.969 4.211 1 92.69 37 ALA B O 1
ATOM 6835 N N . VAL B 1 38 ? -8.289 44.812 2.439 1 92.69 38 VAL B N 1
ATOM 6836 C CA . VAL B 1 38 ? -7.203 45.156 1.522 1 92.69 38 VAL B CA 1
ATOM 6837 C C . VAL B 1 38 ? -6.801 46.625 1.729 1 92.69 38 VAL B C 1
ATOM 6839 O O . VAL B 1 38 ? -5.613 46.969 1.661 1 92.69 38 VAL B O 1
ATOM 6842 N N . LEU B 1 39 ? -7.75 47.438 2.123 1 92.31 39 LEU B N 1
ATOM 6843 C CA . LEU B 1 39 ? -7.469 48.844 2.355 1 92.31 39 LEU B CA 1
ATOM 6844 C C . LEU B 1 39 ? -6.73 49.031 3.676 1 92.31 39 LEU B C 1
ATOM 6846 O O . LEU B 1 39 ? -5.777 49.812 3.75 1 92.31 39 LEU B O 1
ATOM 6850 N N . VAL B 1 40 ? -7.164 48.312 4.605 1 90.81 40 VAL B N 1
ATOM 6851 C CA . VAL B 1 40 ? -6.488 48.375 5.898 1 90.81 40 VAL B CA 1
ATOM 6852 C C . VAL B 1 40 ? -5.051 47.875 5.754 1 90.81 40 VAL B C 1
ATOM 6854 O O . VAL B 1 40 ? -4.125 48.469 6.324 1 90.81 40 VAL B O 1
ATOM 6857 N N . PHE B 1 41 ? -4.801 46.844 5.016 1 91.44 41 PHE B N 1
ATOM 6858 C CA . PHE B 1 41 ? -3.473 46.312 4.75 1 91.44 41 PHE B CA 1
ATOM 6859 C C . PHE B 1 41 ? -2.604 47.344 4.035 1 91.44 41 PHE B C 1
ATOM 6861 O O . PHE B 1 41 ? -1.428 47.5 4.367 1 91.44 41 PHE B O 1
ATOM 6868 N N . GLY B 1 42 ? -3.215 48.031 3.117 1 87.25 42 GLY B N 1
ATOM 6869 C CA . GLY B 1 42 ? -2.463 49.062 2.396 1 87.25 42 GLY B CA 1
ATOM 6870 C C . GLY B 1 42 ? -1.957 50.188 3.289 1 87.25 42 GLY B C 1
ATOM 6871 O O . GLY B 1 42 ? -0.815 50.625 3.152 1 87.25 42 GLY B O 1
ATOM 6872 N N . VAL B 1 43 ? -2.744 50.531 4.25 1 88.31 43 VAL B N 1
ATOM 6873 C CA . VAL B 1 43 ? -2.375 51.625 5.148 1 88.31 43 VAL B CA 1
ATOM 6874 C C . VAL B 1 43 ? -1.396 51.094 6.203 1 88.31 43 VAL B C 1
ATOM 6876 O O . VAL B 1 43 ? -0.408 51.781 6.52 1 88.31 43 VAL B O 1
ATOM 6879 N N . TRP B 1 44 ? -1.637 49.938 6.617 1 87.19 44 TRP B N 1
ATOM 6880 C CA . TRP B 1 44 ? -0.807 49.406 7.691 1 87.19 44 TRP B CA 1
ATOM 6881 C C . TRP B 1 44 ? 0.562 48.969 7.164 1 87.19 44 TRP B C 1
ATOM 6883 O O . TRP B 1 44 ? 1.55 49 7.902 1 87.19 44 TRP B O 1
ATOM 6893 N N . LYS B 1 45 ? 0.625 48.562 6 1 85.94 45 LYS B N 1
ATOM 6894 C CA . LYS B 1 45 ? 1.894 48.188 5.383 1 85.94 45 LYS B CA 1
ATOM 6895 C C . LYS B 1 45 ? 2.852 49.375 5.324 1 85.94 45 LYS B C 1
ATOM 6897 O O . LYS B 1 45 ? 4.066 49.219 5.461 1 85.94 45 LYS B O 1
ATOM 6902 N N . ARG B 1 46 ? 2.283 50.5 5.199 1 82.44 46 ARG B N 1
ATOM 6903 C CA . ARG B 1 46 ? 3.082 51.719 5.117 1 82.44 46 ARG B CA 1
ATOM 6904 C C . ARG B 1 46 ? 3.561 52.156 6.5 1 82.44 46 ARG B C 1
ATOM 6906 O O . ARG B 1 46 ? 4.699 52.594 6.656 1 82.44 46 ARG B O 1
ATOM 6913 N N . HIS B 1 47 ? 2.744 51.875 7.426 1 82.94 47 HIS B N 1
ATOM 6914 C CA . HIS B 1 47 ? 3.049 52.375 8.758 1 82.94 47 HIS B CA 1
ATOM 6915 C C . HIS B 1 47 ? 3.826 51.344 9.578 1 82.94 47 HIS B C 1
ATOM 6917 O O . HIS B 1 47 ? 4.605 51.719 10.461 1 82.94 47 HIS B O 1
ATOM 6923 N N . TYR B 1 48 ? 3.562 50.062 9.297 1 81.19 48 TYR B N 1
ATOM 6924 C CA . TYR B 1 48 ? 4.234 49.031 10.062 1 81.19 48 TYR B CA 1
ATOM 6925 C C . TYR B 1 48 ? 5.016 48.094 9.156 1 81.19 48 TYR B C 1
ATOM 6927 O O . TYR B 1 48 ? 4.68 46.906 9.031 1 81.19 48 TYR B O 1
ATOM 6935 N N . PRO B 1 49 ? 6.098 48.438 8.648 1 77.38 49 PRO B N 1
ATOM 6936 C CA . PRO B 1 49 ? 6.867 47.594 7.719 1 77.38 49 PRO B CA 1
ATOM 6937 C C . PRO B 1 49 ? 7.559 46.438 8.414 1 77.38 49 PRO B C 1
ATOM 6939 O O . PRO B 1 49 ? 7.879 45.438 7.777 1 77.38 49 PRO B O 1
ATOM 6942 N N . SER B 1 50 ? 7.742 46.5 9.68 1 75.62 50 SER B N 1
ATOM 6943 C CA . SER B 1 50 ? 8.414 45.438 10.398 1 75.62 50 SER B CA 1
ATOM 6944 C C . SER B 1 50 ? 7.559 44.156 10.43 1 75.62 50 SER B C 1
ATOM 6946 O O . SER B 1 50 ? 8.086 43.062 10.531 1 75.62 50 SER B O 1
ATOM 6948 N N . VAL B 1 51 ? 6.34 44.438 10.273 1 77.81 51 VAL B N 1
ATOM 6949 C CA . VAL B 1 51 ? 5.434 43.281 10.344 1 77.81 51 VAL B CA 1
ATOM 6950 C C . VAL B 1 51 ? 5.184 42.75 8.938 1 77.81 51 VAL B C 1
ATOM 6952 O O . VAL B 1 51 ? 5.207 41.531 8.727 1 77.81 51 VAL B O 1
ATOM 6955 N N . TYR B 1 52 ? 5.02 43.625 8.047 1 80.12 52 TYR B N 1
ATOM 6956 C CA . TYR B 1 52 ? 4.562 43.188 6.727 1 80.12 52 TYR B CA 1
ATOM 6957 C C . TYR B 1 52 ? 5.734 43.031 5.77 1 80.12 52 TYR B C 1
ATOM 6959 O O . TYR B 1 52 ? 5.594 42.438 4.699 1 80.12 52 TYR B O 1
ATOM 6967 N N . LEU B 1 53 ? 6.938 43.5 6.082 1 74.12 53 LEU B N 1
ATOM 6968 C CA . LEU B 1 53 ? 8.156 43.344 5.297 1 74.12 53 LEU B CA 1
ATOM 6969 C C . LEU B 1 53 ? 9.312 42.875 6.172 1 74.12 53 LEU B C 1
ATOM 6971 O O . LEU B 1 53 ? 10.398 43.469 6.137 1 74.12 53 LEU B O 1
ATOM 6975 N N . ALA B 1 54 ? 8.945 41.844 6.875 1 67.44 54 ALA B N 1
ATOM 6976 C CA . ALA B 1 54 ? 9.898 41.375 7.875 1 67.44 54 ALA B CA 1
ATOM 6977 C C . ALA B 1 54 ? 11.125 40.75 7.215 1 67.44 54 ALA B C 1
ATOM 6979 O O . ALA B 1 54 ? 12.227 40.781 7.77 1 67.44 54 ALA B O 1
ATOM 6980 N N . ARG B 1 55 ? 11 40.156 5.992 1 69.31 55 ARG B N 1
ATOM 6981 C CA . ARG B 1 55 ? 12.109 39.438 5.34 1 69.31 55 ARG B CA 1
ATOM 6982 C C . ARG B 1 55 ? 12.922 40.406 4.48 1 69.31 55 ARG B C 1
ATOM 6984 O O . ARG B 1 55 ? 13.867 40 3.799 1 69.31 55 ARG B O 1
ATOM 6991 N N . HIS B 1 56 ? 12.555 41.625 4.48 1 61.66 56 HIS B N 1
ATOM 6992 C CA . HIS B 1 56 ? 13.234 42.562 3.609 1 61.66 56 HIS B CA 1
ATOM 6993 C C . HIS B 1 56 ? 14.742 42.531 3.83 1 61.66 56 HIS B C 1
ATOM 6995 O O . HIS B 1 56 ? 15.516 42.594 2.871 1 61.66 56 HIS B O 1
ATOM 7001 N N . HIS B 1 57 ? 15.008 42.312 5.078 1 54.38 57 HIS B N 1
ATOM 7002 C CA . HIS B 1 57 ? 16.438 42.438 5.367 1 54.38 57 HIS B CA 1
ATOM 7003 C C . HIS B 1 57 ? 17.188 41.219 4.855 1 54.38 57 HIS B C 1
ATOM 7005 O O . HIS B 1 57 ? 18.375 41.312 4.52 1 54.38 57 HIS B O 1
ATOM 7011 N N . ALA B 1 58 ? 16.484 40.156 4.789 1 53.56 58 ALA B N 1
ATOM 7012 C CA . ALA B 1 58 ? 17.203 38.938 4.465 1 53.56 58 ALA B CA 1
ATOM 7013 C C . ALA B 1 58 ? 17.297 38.719 2.957 1 53.56 58 ALA B C 1
ATOM 7015 O O . ALA B 1 58 ? 18.219 38.062 2.463 1 53.56 58 ALA B O 1
ATOM 7016 N N . GLN B 1 59 ? 16.219 39.062 2.211 1 55.94 59 GLN B N 1
ATOM 7017 C CA . GLN B 1 59 ? 16.125 38.562 0.841 1 55.94 59 GLN B CA 1
ATOM 7018 C C . GLN B 1 59 ? 16.625 39.594 -0.157 1 55.94 59 GLN B C 1
ATOM 7020 O O . GLN B 1 59 ? 16.812 39.312 -1.339 1 55.94 59 GLN B O 1
ATOM 7025 N N . GLY B 1 60 ? 17.703 40.156 -0.001 1 51.94 60 GLY B N 1
ATOM 7026 C CA . GLY B 1 60 ? 18.328 41.031 -0.981 1 51.94 60 GLY B CA 1
ATOM 7027 C C . GLY B 1 60 ? 17.328 41.781 -1.825 1 51.94 60 GLY B C 1
ATOM 7028 O O . GLY B 1 60 ? 16.125 41.656 -1.62 1 51.94 60 GLY B O 1
ATOM 7029 N N . SER B 1 61 ? 17.781 42.594 -3.084 1 55.56 61 SER B N 1
ATOM 7030 C CA . SER B 1 61 ? 17.391 43.625 -4.039 1 55.56 61 SER B CA 1
ATOM 7031 C C . SER B 1 61 ? 16.375 43.094 -5.043 1 55.56 61 SER B C 1
ATOM 7033 O O . SER B 1 61 ? 16.016 43.781 -6 1 55.56 61 SER B O 1
ATOM 7035 N N . ALA B 1 62 ? 15.789 41.812 -4.922 1 59.66 62 ALA B N 1
ATOM 7036 C CA . ALA B 1 62 ? 15.156 41.375 -6.168 1 59.66 62 ALA B CA 1
ATOM 7037 C C . ALA B 1 62 ? 13.766 42 -6.312 1 59.66 62 ALA B C 1
ATOM 7039 O O . ALA B 1 62 ? 13.258 42.156 -7.426 1 59.66 62 ALA B O 1
ATOM 7040 N N . LEU B 1 63 ? 13.055 42.344 -5.164 1 71.31 63 LEU B N 1
ATOM 7041 C CA . LEU B 1 63 ? 11.734 42.969 -5.273 1 71.31 63 LEU B CA 1
ATOM 7042 C C . LEU B 1 63 ? 11.805 44.469 -4.992 1 71.31 63 LEU B C 1
ATOM 7044 O O . LEU B 1 63 ? 12.609 44.906 -4.176 1 71.31 63 LEU B O 1
ATOM 7048 N N . PRO B 1 64 ? 11.172 45.188 -5.949 1 71.75 64 PRO B N 1
ATOM 7049 C CA . PRO B 1 64 ? 11.141 46.625 -5.691 1 71.75 64 PRO B CA 1
ATOM 7050 C C . PRO B 1 64 ? 10.445 46.969 -4.375 1 71.75 64 PRO B C 1
ATOM 7052 O O . PRO B 1 64 ? 9.258 47.312 -4.371 1 71.75 64 PRO B O 1
ATOM 7055 N N . TYR B 1 65 ? 11.133 46.875 -3.311 1 74.06 65 TYR B N 1
ATOM 7056 C CA . TYR B 1 65 ? 10.586 47 -1.967 1 74.06 65 TYR B CA 1
ATOM 7057 C C . TYR B 1 65 ? 10.055 48.406 -1.724 1 74.06 65 TYR B C 1
ATOM 7059 O O . TYR B 1 65 ? 8.992 48.594 -1.115 1 74.06 65 TYR B O 1
ATOM 7067 N N . ASP B 1 66 ? 10.711 49.438 -2.238 1 72.19 66 ASP B N 1
ATOM 7068 C CA . ASP B 1 66 ? 10.289 50.812 -1.976 1 72.19 66 ASP B CA 1
ATOM 7069 C C . ASP B 1 66 ? 8.938 51.094 -2.617 1 72.19 66 ASP B C 1
ATOM 7071 O O . ASP B 1 66 ? 8.062 51.688 -1.987 1 72.19 66 ASP B O 1
ATOM 7075 N N . ARG B 1 67 ? 8.797 50.531 -3.785 1 73.38 67 ARG B N 1
ATOM 7076 C CA . ARG B 1 67 ? 7.531 50.75 -4.473 1 73.38 67 ARG B CA 1
ATOM 7077 C C . ARG B 1 67 ? 6.406 49.969 -3.811 1 73.38 67 ARG B C 1
ATOM 7079 O O . ARG B 1 67 ? 5.277 50.438 -3.717 1 73.38 67 ARG B O 1
ATOM 7086 N N . MET B 1 68 ? 6.75 48.906 -3.229 1 78.19 68 MET B N 1
ATOM 7087 C CA . MET B 1 68 ? 5.742 48.031 -2.613 1 78.19 68 MET B CA 1
ATOM 7088 C C . MET B 1 68 ? 5.281 48.594 -1.276 1 78.19 68 MET B C 1
ATOM 7090 O O . MET B 1 68 ? 4.109 48.469 -0.911 1 78.19 68 MET B O 1
ATOM 7094 N N . ARG B 1 69 ? 6.148 49.219 -0.654 1 76.62 69 ARG B N 1
ATOM 7095 C CA . ARG B 1 69 ? 5.824 49.75 0.66 1 76.62 69 ARG B CA 1
ATOM 7096 C C . ARG B 1 69 ? 4.926 50.969 0.538 1 76.62 69 ARG B C 1
ATOM 7098 O O . ARG B 1 69 ? 3.945 51.125 1.27 1 76.62 69 ARG B O 1
ATOM 7105 N N . ASN B 1 70 ? 5.105 51.844 -0.474 1 79 70 ASN B N 1
ATOM 7106 C CA . ASN B 1 70 ? 4.453 53.125 -0.515 1 79 70 ASN B CA 1
ATOM 7107 C C . ASN B 1 70 ? 3.143 53.094 -1.294 1 79 70 ASN B C 1
ATOM 7109 O O . ASN B 1 70 ? 2.244 53.906 -1.066 1 79 70 ASN B O 1
ATOM 7113 N N . SER B 1 71 ? 2.998 52.094 -2.129 1 81.94 71 SER B N 1
ATOM 7114 C CA . SER B 1 71 ? 1.782 52.062 -2.934 1 81.94 71 SER B CA 1
ATOM 7115 C C . SER B 1 71 ? 0.728 51.156 -2.281 1 81.94 71 SER B C 1
ATOM 7117 O O . SER B 1 71 ? 1.061 50.188 -1.625 1 81.94 71 SER B O 1
ATOM 7119 N N . MET B 1 72 ? -0.555 51.625 -2.361 1 84.69 72 MET B N 1
ATOM 7120 C CA . MET B 1 72 ? -1.653 50.844 -1.788 1 84.69 72 MET B CA 1
ATOM 7121 C C . MET B 1 72 ? -1.876 49.562 -2.57 1 84.69 72 MET B C 1
ATOM 7123 O O . MET B 1 72 ? -2.078 48.5 -1.979 1 84.69 72 MET B O 1
ATOM 7127 N N . PHE B 1 73 ? -1.859 49.531 -3.902 1 86.75 73 PHE B N 1
ATOM 7128 C CA . PHE B 1 73 ? -2.121 48.375 -4.727 1 86.75 73 PHE B CA 1
ATOM 7129 C C . PHE B 1 73 ? -0.89 48 -5.539 1 86.75 73 PHE B C 1
ATOM 7131 O O . PHE B 1 73 ? -0.946 47.094 -6.379 1 86.75 73 PHE B O 1
ATOM 7138 N N . GLY B 1 74 ? 0.248 48.562 -5.391 1 82.44 74 GLY B N 1
ATOM 7139 C CA . GLY B 1 74 ? 1.452 48.375 -6.176 1 82.44 74 GLY B CA 1
ATOM 7140 C C . GLY B 1 74 ? 2.152 47.062 -5.859 1 82.44 74 GLY B C 1
ATOM 7141 O O . GLY B 1 74 ? 3.059 46.656 -6.586 1 82.44 74 GLY B O 1
ATOM 7142 N N . TRP B 1 75 ? 1.71 46.344 -4.836 1 86.81 75 TRP B N 1
ATOM 7143 C CA . TRP B 1 75 ? 2.35 45.094 -4.438 1 86.81 75 TRP B CA 1
ATOM 7144 C C . TRP B 1 75 ? 1.825 43.938 -5.27 1 86.81 75 TRP B C 1
ATOM 7146 O O . TRP B 1 75 ? 2.473 42.906 -5.359 1 86.81 75 TRP B O 1
ATOM 7156 N N . ILE B 1 76 ? 0.748 44.062 -6.023 1 89.19 76 ILE B N 1
ATOM 7157 C CA . ILE B 1 76 ? 0.066 42.969 -6.684 1 89.19 76 ILE B CA 1
ATOM 7158 C C . ILE B 1 76 ? 0.831 42.562 -7.945 1 89.19 76 ILE B C 1
ATOM 7160 O O . ILE B 1 76 ? 1.153 41.375 -8.141 1 89.19 76 ILE B O 1
ATOM 7164 N N . LEU B 1 77 ? 1.236 43.5 -8.781 1 87.5 77 LEU B N 1
ATOM 7165 C CA . LEU B 1 77 ? 1.845 43.188 -10.07 1 87.5 77 LEU B CA 1
ATOM 7166 C C . LEU B 1 77 ? 3.234 42.594 -9.891 1 87.5 77 LEU B C 1
ATOM 7168 O O . LEU B 1 77 ? 3.559 41.562 -10.5 1 87.5 77 LEU B O 1
ATOM 7172 N N . PRO B 1 78 ? 4.008 43.156 -9.016 1 85.62 78 PRO B N 1
ATOM 7173 C CA . PRO B 1 78 ? 5.32 42.562 -8.812 1 85.62 78 PRO B CA 1
ATOM 7174 C C . PRO B 1 78 ? 5.227 41.156 -8.203 1 85.62 78 PRO B C 1
ATOM 7176 O O . PRO B 1 78 ? 6.066 40.312 -8.484 1 85.62 78 PRO B O 1
ATOM 7179 N N . THR B 1 79 ? 4.301 40.969 -7.398 1 87.62 79 THR B N 1
ATOM 7180 C CA . THR B 1 79 ? 4.121 39.656 -6.793 1 87.62 79 THR B CA 1
ATOM 7181 C C . THR B 1 79 ? 3.699 38.656 -7.844 1 87.62 79 THR B C 1
ATOM 7183 O O . THR B 1 79 ? 4.176 37.5 -7.836 1 87.62 79 THR B O 1
ATOM 7186 N N . LEU B 1 80 ? 2.869 39 -8.75 1 89.81 80 LEU B N 1
ATOM 7187 C CA . LEU B 1 80 ? 2.348 38.094 -9.758 1 89.81 80 LEU B CA 1
ATOM 7188 C C . LEU B 1 80 ? 3.404 37.781 -10.812 1 89.81 80 LEU B C 1
ATOM 7190 O O . LEU B 1 80 ? 3.418 36.688 -11.391 1 89.81 80 LEU B O 1
ATOM 7194 N N . LEU B 1 81 ? 4.352 38.688 -11.023 1 87.25 81 LEU B N 1
ATOM 7195 C CA . LEU B 1 81 ? 5.332 38.531 -12.086 1 87.25 81 LEU B CA 1
ATOM 7196 C C . LEU B 1 81 ? 6.578 37.812 -11.586 1 87.25 81 LEU B C 1
ATOM 7198 O O . LEU B 1 81 ? 7.434 37.406 -12.375 1 87.25 81 LEU B O 1
ATOM 7202 N N . TYR B 1 82 ? 6.703 37.594 -10.312 1 86.75 82 TYR B N 1
ATOM 7203 C CA . TYR B 1 82 ? 7.84 36.875 -9.758 1 86.75 82 TYR B CA 1
ATOM 7204 C C . TYR B 1 82 ? 7.82 35.406 -10.188 1 86.75 82 TYR B C 1
ATOM 7206 O O . TYR B 1 82 ? 6.84 34.719 -9.953 1 86.75 82 TYR B O 1
ATOM 7214 N N . SER B 1 83 ? 8.797 34.938 -10.859 1 86.44 83 SER B N 1
ATOM 7215 C CA . SER B 1 83 ? 8.828 33.594 -11.484 1 86.44 83 SER B CA 1
ATOM 7216 C C . SER B 1 83 ? 8.844 32.5 -10.438 1 86.44 83 SER B C 1
ATOM 7218 O O . SER B 1 83 ? 9.305 32.719 -9.312 1 86.44 83 SER B O 1
ATOM 7220 N N . ASP B 1 84 ? 8.383 31.422 -10.805 1 86.38 84 ASP B N 1
ATOM 7221 C CA . ASP B 1 84 ? 8.305 30.266 -9.922 1 86.38 84 ASP B CA 1
ATOM 7222 C C . ASP B 1 84 ? 9.695 29.734 -9.578 1 86.38 84 ASP B C 1
ATOM 7224 O O . ASP B 1 84 ? 9.93 29.266 -8.461 1 86.38 84 ASP B O 1
ATOM 7228 N N . HIS B 1 85 ? 10.633 29.812 -10.406 1 84.5 85 HIS B N 1
ATOM 7229 C CA . HIS B 1 85 ? 11.984 29.312 -10.172 1 84.5 85 HIS B CA 1
ATOM 7230 C C . HIS B 1 85 ? 12.719 30.188 -9.156 1 84.5 85 HIS B C 1
ATOM 7232 O O . HIS B 1 85 ? 13.484 29.688 -8.336 1 84.5 85 HIS B O 1
ATOM 7238 N N . SER B 1 86 ? 12.352 31.484 -9.234 1 84.81 86 SER B N 1
ATOM 7239 C CA . SER B 1 86 ? 12.969 32.375 -8.273 1 84.81 86 SER B CA 1
ATOM 7240 C C . SER B 1 86 ? 12.375 32.188 -6.879 1 84.81 86 SER B C 1
ATOM 7242 O O . SER B 1 86 ? 13.078 32.344 -5.875 1 84.81 86 SER B O 1
ATOM 7244 N N . VAL B 1 87 ? 11.102 31.891 -6.891 1 86.62 87 VAL B N 1
ATOM 7245 C CA . VAL B 1 87 ? 10.445 31.641 -5.613 1 86.62 87 VAL B CA 1
ATOM 7246 C C . VAL B 1 87 ? 11.047 30.391 -4.965 1 86.62 87 VAL B C 1
ATOM 7248 O O . VAL B 1 87 ? 11.227 30.344 -3.744 1 86.62 87 VAL B O 1
ATOM 7251 N N . LEU B 1 88 ? 11.422 29.406 -5.773 1 85.56 88 LEU B N 1
ATOM 7252 C CA . LEU B 1 88 ? 12.016 28.172 -5.281 1 85.56 88 LEU B CA 1
ATOM 7253 C C . LEU B 1 88 ? 13.336 28.438 -4.562 1 85.56 88 LEU B C 1
ATOM 7255 O O . LEU B 1 88 ? 13.602 27.875 -3.504 1 85.56 88 LEU B O 1
ATOM 7259 N N . HIS B 1 89 ? 14.062 29.391 -5.016 1 77.94 89 HIS B N 1
ATOM 7260 C CA . HIS B 1 89 ? 15.367 29.688 -4.438 1 77.94 89 HIS B CA 1
ATOM 7261 C C . HIS B 1 89 ? 15.234 30.562 -3.201 1 77.94 89 HIS B C 1
ATOM 7263 O O . HIS B 1 89 ? 16.047 30.484 -2.277 1 77.94 89 HIS B O 1
ATOM 7269 N N . THR B 1 90 ? 14.125 31.344 -3.26 1 79 90 THR B N 1
ATOM 7270 C CA . THR B 1 90 ? 13.992 32.312 -2.174 1 79 90 THR B CA 1
ATOM 7271 C C . THR B 1 90 ? 13.234 31.703 -0.999 1 79 90 THR B C 1
ATOM 7273 O O . THR B 1 90 ? 13.609 31.906 0.159 1 79 90 THR B O 1
ATOM 7276 N N . VAL B 1 91 ? 12.188 31.078 -1.218 1 82.62 91 VAL B N 1
ATOM 7277 C CA . VAL B 1 91 ? 11.297 30.625 -0.152 1 82.62 91 VAL B CA 1
ATOM 7278 C C . VAL B 1 91 ? 11.539 29.156 0.129 1 82.62 91 VAL B C 1
ATOM 7280 O O . VAL B 1 91 ? 11.383 28.688 1.265 1 82.62 91 VAL B O 1
ATOM 7283 N N . GLY B 1 92 ? 11.922 28.391 -0.84 1 84.5 92 GLY B N 1
ATOM 7284 C CA . GLY B 1 92 ? 12.133 26.969 -0.636 1 84.5 92 GLY B CA 1
ATOM 7285 C C . GLY B 1 92 ? 11.086 26.109 -1.322 1 84.5 92 GLY B C 1
ATOM 7286 O O . GLY B 1 92 ? 10.18 26.625 -1.981 1 84.5 92 GLY B O 1
ATOM 7287 N N . LEU B 1 93 ? 11.164 24.844 -1.183 1 88.62 93 LEU B N 1
ATOM 7288 C CA . LEU B 1 93 ? 10.305 23.906 -1.902 1 88.62 93 LEU B CA 1
ATOM 7289 C C . LEU B 1 93 ? 8.906 23.875 -1.292 1 88.62 93 LEU B C 1
ATOM 7291 O O . LEU B 1 93 ? 7.918 23.75 -2.012 1 88.62 93 LEU B O 1
ATOM 7295 N N . ASP B 1 94 ? 8.742 23.984 -0.004 1 89.25 94 ASP B N 1
ATOM 7296 C CA . ASP B 1 94 ? 7.434 23.938 0.638 1 89.25 94 ASP B CA 1
ATOM 7297 C C . ASP B 1 94 ? 6.566 25.125 0.196 1 89.25 94 ASP B C 1
ATOM 7299 O O . ASP B 1 94 ? 5.359 24.969 -0.01 1 89.25 94 ASP B O 1
ATOM 7303 N N . GLY B 1 95 ? 7.176 26.328 0.087 1 90 95 GLY B N 1
ATOM 7304 C CA . GLY B 1 95 ? 6.434 27.484 -0.374 1 90 95 GLY B CA 1
ATOM 7305 C C . GLY B 1 95 ? 5.973 27.375 -1.814 1 90 95 GLY B C 1
ATOM 7306 O O . GLY B 1 95 ? 4.82 27.672 -2.129 1 90 95 GLY B O 1
ATOM 7307 N N . VAL B 1 96 ? 6.809 26.859 -2.645 1 91.69 96 VAL B N 1
ATOM 7308 C CA . VAL B 1 96 ? 6.473 26.75 -4.062 1 91.69 96 VAL B CA 1
ATOM 7309 C C . VAL B 1 96 ? 5.406 25.672 -4.258 1 91.69 96 VAL B C 1
ATOM 7311 O O . VAL B 1 96 ? 4.535 25.797 -5.121 1 91.69 96 VAL B O 1
ATOM 7314 N N . THR B 1 97 ? 5.52 24.609 -3.457 1 92.88 97 THR B N 1
ATOM 7315 C CA . THR B 1 97 ? 4.527 23.547 -3.561 1 92.88 97 THR B CA 1
ATOM 7316 C C . THR B 1 97 ? 3.148 24.047 -3.135 1 92.88 97 THR B C 1
ATOM 7318 O O . THR B 1 97 ? 2.135 23.672 -3.723 1 92.88 97 THR B O 1
ATOM 7321 N N . ALA B 1 98 ? 3.115 24.859 -2.113 1 93.19 98 ALA B N 1
ATOM 7322 C CA . ALA B 1 98 ? 1.843 25.453 -1.7 1 93.19 98 ALA B CA 1
ATOM 7323 C C . ALA B 1 98 ? 1.263 26.328 -2.801 1 93.19 98 ALA B C 1
ATOM 7325 O O . ALA B 1 98 ? 0.059 26.297 -3.068 1 93.19 98 ALA B O 1
ATOM 7326 N N . LEU B 1 99 ? 2.111 27.125 -3.445 1 94.81 99 LEU B N 1
ATOM 7327 C CA . LEU B 1 99 ? 1.67 27.984 -4.535 1 94.81 99 LEU B CA 1
ATOM 7328 C C . LEU B 1 99 ? 1.208 27.156 -5.73 1 94.81 99 LEU B C 1
ATOM 7330 O O . LEU B 1 99 ? 0.237 27.516 -6.402 1 94.81 99 LEU B O 1
ATOM 7334 N N . LEU B 1 100 ? 1.93 26.094 -5.949 1 95.5 100 LEU B N 1
ATOM 7335 C CA . LEU B 1 100 ? 1.53 25.188 -7.031 1 95.5 100 LEU B CA 1
ATOM 7336 C C . LEU B 1 100 ? 0.143 24.609 -6.773 1 95.5 100 LEU B C 1
ATOM 7338 O O . LEU B 1 100 ? -0.646 24.438 -7.703 1 95.5 100 LEU B O 1
ATOM 7342 N N . PHE B 1 101 ? -0.198 24.312 -5.559 1 96.31 101 PHE B N 1
ATOM 7343 C CA . PHE B 1 101 ? -1.507 23.781 -5.195 1 96.31 101 PHE B CA 1
ATOM 7344 C C . PHE B 1 101 ? -2.604 24.812 -5.48 1 96.31 101 PHE B C 1
ATOM 7346 O O . PHE B 1 101 ? -3.648 24.469 -6.035 1 96.31 101 PHE B O 1
ATOM 7353 N N . PHE B 1 102 ? -2.355 26.062 -5.125 1 96.81 102 PHE B N 1
ATOM 7354 C CA . PHE B 1 102 ? -3.324 27.125 -5.379 1 96.81 102 PHE B CA 1
ATOM 7355 C C . PHE B 1 102 ? -3.479 27.359 -6.879 1 96.81 102 PHE B C 1
ATOM 7357 O O . PHE B 1 102 ? -4.586 27.609 -7.359 1 96.81 102 PHE B O 1
ATOM 7364 N N . LYS B 1 103 ? -2.404 27.281 -7.57 1 96.19 103 LYS B N 1
ATOM 7365 C CA . LYS B 1 103 ? -2.457 27.438 -9.023 1 96.19 103 LYS B CA 1
ATOM 7366 C C . LYS B 1 103 ? -3.248 26.312 -9.68 1 96.19 103 LYS B C 1
ATOM 7368 O O . LYS B 1 103 ? -4.035 26.562 -10.594 1 96.19 103 LYS B O 1
ATOM 7373 N N . MET B 1 104 ? -3.031 25.125 -9.203 1 96.5 104 MET B N 1
ATOM 7374 C CA . MET B 1 104 ? -3.76 23.984 -9.719 1 96.5 104 MET B CA 1
ATOM 7375 C C . MET B 1 104 ? -5.254 24.109 -9.453 1 96.5 104 MET B C 1
ATOM 7377 O O . MET B 1 104 ? -6.074 23.875 -10.344 1 96.5 104 MET B O 1
ATOM 7381 N N . GLY B 1 105 ? -5.57 24.516 -8.195 1 96.75 105 GLY B N 1
ATOM 7382 C CA . GLY B 1 105 ? -6.973 24.719 -7.871 1 96.75 105 GLY B CA 1
ATOM 7383 C C . GLY B 1 105 ? -7.625 25.797 -8.711 1 96.75 105 GLY B C 1
ATOM 7384 O O . GLY B 1 105 ? -8.766 25.656 -9.148 1 96.75 105 GLY B O 1
ATOM 7385 N N . PHE B 1 106 ? -6.914 26.859 -8.977 1 97.38 106 PHE B N 1
ATOM 7386 C CA . PHE B 1 106 ? -7.426 27.969 -9.773 1 97.38 106 PHE B CA 1
ATOM 7387 C C . PHE B 1 106 ? -7.688 27.531 -11.211 1 97.38 106 PHE B C 1
ATOM 7389 O O . PHE B 1 106 ? -8.75 27.812 -11.766 1 97.38 106 PHE B O 1
ATOM 7396 N N . MET B 1 107 ? -6.75 26.844 -11.797 1 97 107 MET B N 1
ATOM 7397 C CA . MET B 1 107 ? -6.879 26.406 -13.188 1 97 107 MET B CA 1
ATOM 7398 C C . MET B 1 107 ? -8.023 25.406 -13.344 1 97 107 MET B C 1
ATOM 7400 O O . MET B 1 107 ? -8.812 25.5 -14.281 1 97 107 MET B O 1
ATOM 7404 N N . TYR B 1 108 ? -8.125 24.469 -12.43 1 97.25 108 TYR B N 1
ATOM 7405 C CA . TYR B 1 108 ? -9.188 23.469 -12.477 1 97.25 108 TYR B CA 1
ATOM 7406 C C . TYR B 1 108 ? -10.555 24.125 -12.359 1 97.25 108 TYR B C 1
ATOM 7408 O O . TYR B 1 108 ? -11.445 23.875 -13.172 1 97.25 108 TYR B O 1
ATOM 7416 N N . LEU B 1 109 ? -10.727 24.984 -11.359 1 97.38 109 LEU B N 1
ATOM 7417 C CA . LEU B 1 109 ? -12.039 25.578 -11.094 1 97.38 109 LEU B CA 1
ATOM 7418 C C . LEU B 1 109 ? -12.391 26.625 -12.148 1 97.38 109 LEU B C 1
ATOM 7420 O O . LEU B 1 109 ? -13.562 26.844 -12.438 1 97.38 109 LEU B O 1
ATOM 7424 N N . THR B 1 110 ? -11.406 27.25 -12.789 1 96.94 110 THR B N 1
ATOM 7425 C CA . THR B 1 110 ? -11.672 28.172 -13.891 1 96.94 110 THR B CA 1
ATOM 7426 C C . THR B 1 110 ? -12.203 27.406 -15.109 1 96.94 110 THR B C 1
ATOM 7428 O O . THR B 1 110 ? -13.188 27.828 -15.727 1 96.94 110 THR B O 1
ATOM 7431 N N . LEU B 1 111 ? -11.602 26.266 -15.406 1 96.69 111 LEU B N 1
ATOM 7432 C CA . LEU B 1 111 ? -12.047 25.453 -16.547 1 96.69 111 LEU B CA 1
ATOM 7433 C C . LEU B 1 111 ? -13.43 24.875 -16.281 1 96.69 111 LEU B C 1
ATOM 7435 O O . LEU B 1 111 ? -14.266 24.828 -17.188 1 96.69 111 LEU B O 1
ATOM 7439 N N . THR B 1 112 ? -13.664 24.438 -15.062 1 96.31 112 THR B N 1
ATOM 7440 C CA . THR B 1 112 ? -14.984 23.906 -14.734 1 96.31 112 THR B CA 1
ATOM 7441 C C . THR B 1 112 ? -16.031 25.016 -14.719 1 96.31 112 THR B C 1
ATOM 7443 O O . THR B 1 112 ? -17.203 24.781 -15.008 1 96.31 112 THR B O 1
ATOM 7446 N N . SER B 1 113 ? -15.633 26.266 -14.344 1 96.25 113 SER B N 1
ATOM 7447 C CA . SER B 1 113 ? -16.547 27.406 -14.367 1 96.25 113 SER B CA 1
ATOM 7448 C C . SER B 1 113 ? -16.984 27.734 -15.789 1 96.25 113 SER B C 1
ATOM 7450 O O . SER B 1 113 ? -18.141 28.094 -16.016 1 96.25 113 SER B O 1
ATOM 7452 N N . ILE B 1 114 ? -16.141 27.594 -16.719 1 95.25 114 ILE B N 1
ATOM 7453 C CA . ILE B 1 114 ? -16.5 27.844 -18.109 1 95.25 114 ILE B CA 1
ATOM 7454 C C . ILE B 1 114 ? -17.531 26.828 -18.578 1 95.25 114 ILE B C 1
ATOM 7456 O O . ILE B 1 114 ? -18.516 27.188 -19.219 1 95.25 114 ILE B O 1
ATOM 7460 N N . TRP B 1 115 ? -17.312 25.562 -18.188 1 94.12 115 TRP B N 1
ATOM 7461 C CA . TRP B 1 115 ? -18.281 24.516 -18.516 1 94.12 115 TRP B CA 1
ATOM 7462 C C . TRP B 1 115 ? -19.609 24.781 -17.812 1 94.12 115 TRP B C 1
ATOM 7464 O O . TRP B 1 115 ? -20.688 24.609 -18.406 1 94.12 115 TRP B O 1
ATOM 7474 N N . ALA B 1 116 ? -19.562 25.219 -16.562 1 93 116 ALA B N 1
ATOM 7475 C CA . ALA B 1 116 ? -20.766 25.469 -15.789 1 93 116 ALA B CA 1
ATOM 7476 C C . ALA B 1 116 ? -21.547 26.656 -16.359 1 93 116 ALA B C 1
ATOM 7478 O O . ALA B 1 116 ? -22.781 26.578 -16.5 1 93 116 ALA B O 1
ATOM 7479 N N . LEU B 1 117 ? -20.953 27.75 -16.859 1 91.12 117 LEU B N 1
ATOM 7480 C CA . LEU B 1 117 ? -21.594 28.984 -17.312 1 91.12 117 LEU B CA 1
ATOM 7481 C C . LEU B 1 117 ? -22.172 28.812 -18.703 1 91.12 117 LEU B C 1
ATOM 7483 O O . LEU B 1 117 ? -23.25 29.328 -19.016 1 91.12 117 LEU B O 1
ATOM 7487 N N . PHE B 1 118 ? -21.578 27.938 -19.516 1 90.38 118 PHE B N 1
ATOM 7488 C CA . PHE B 1 118 ? -21.969 27.922 -20.922 1 90.38 118 PHE B CA 1
ATOM 7489 C C . PHE B 1 118 ? -22.797 26.688 -21.25 1 90.38 118 PHE B C 1
ATOM 7491 O O . PHE B 1 118 ? -23.516 26.656 -22.234 1 90.38 118 PHE B O 1
ATOM 7498 N N . VAL B 1 119 ? -22.688 25.688 -20.422 1 90.38 119 VAL B N 1
ATOM 7499 C CA . VAL B 1 119 ? -23.391 24.453 -20.766 1 90.38 119 VAL B CA 1
ATOM 7500 C C . VAL B 1 119 ? -24.391 24.094 -19.672 1 90.38 119 VAL B C 1
ATOM 7502 O O . VAL B 1 119 ? -25.594 24.047 -19.906 1 90.38 119 VAL B O 1
ATOM 7505 N N . LEU B 1 120 ? -23.906 23.969 -18.406 1 89.19 120 LEU B N 1
ATOM 7506 C CA . LEU B 1 120 ? -24.734 23.438 -17.328 1 89.19 120 LEU B CA 1
ATOM 7507 C C . LEU B 1 120 ? -25.828 24.422 -16.953 1 89.19 120 LEU B C 1
ATOM 7509 O O . LEU B 1 120 ? -27 24.047 -16.875 1 89.19 120 LEU B O 1
ATOM 7513 N N . MET B 1 121 ? -25.531 25.719 -16.734 1 88 121 MET B N 1
ATOM 7514 C CA . MET B 1 121 ? -26.5 26.703 -16.266 1 88 121 MET B CA 1
ATOM 7515 C C . MET B 1 121 ? -27.578 26.969 -17.312 1 88 121 MET B C 1
ATOM 7517 O O . MET B 1 121 ? -28.766 26.953 -17 1 88 121 MET B O 1
ATOM 7521 N N . PRO B 1 122 ? -27.203 27.062 -18.531 1 85.88 122 PRO B N 1
ATOM 7522 C CA . PRO B 1 122 ? -28.25 27.281 -19.531 1 85.88 122 PRO B CA 1
ATOM 7523 C C . PRO B 1 122 ? -29.141 26.062 -19.719 1 85.88 122 PRO B C 1
ATOM 7525 O O . PRO B 1 122 ? -30.344 26.203 -19.938 1 85.88 122 PRO B O 1
ATOM 7528 N N . VAL B 1 123 ? -28.594 24.922 -19.609 1 85.38 123 VAL B N 1
ATOM 7529 C CA . VAL B 1 123 ? -29.406 23.703 -19.75 1 85.38 123 VAL B CA 1
ATOM 7530 C C . VAL B 1 123 ? -30.359 23.578 -18.547 1 85.38 123 VAL B C 1
ATOM 7532 O O . VAL B 1 123 ? -31.531 23.219 -18.719 1 85.38 123 VAL B O 1
ATOM 7535 N N . HIS B 1 124 ? -29.828 23.875 -17.359 1 83.19 124 HIS B N 1
ATOM 7536 C CA . HIS B 1 124 ? -30.688 23.859 -16.172 1 83.19 124 HIS B CA 1
ATOM 7537 C C . HIS B 1 124 ? -31.797 24.891 -16.281 1 83.19 124 HIS B C 1
ATOM 7539 O O . HIS B 1 124 ? -32.938 24.609 -15.922 1 83.19 124 HIS B O 1
ATOM 7545 N N . PHE B 1 125 ? -31.391 26.078 -16.828 1 79.06 125 PHE B N 1
ATOM 7546 C CA . PHE B 1 125 ? -32.375 27.156 -16.953 1 79.06 125 PHE B CA 1
ATOM 7547 C C . PHE B 1 125 ? -33.406 26.828 -18.016 1 79.06 125 PHE B C 1
ATOM 7549 O O . PHE B 1 125 ? -34.594 27.125 -17.859 1 79.06 125 PHE B O 1
ATOM 7556 N N . TYR B 1 126 ? -32.906 26.234 -19.016 1 76.69 126 TYR B N 1
ATOM 7557 C CA . TYR B 1 126 ? -33.812 25.859 -20.109 1 76.69 126 TYR B CA 1
ATOM 7558 C C . TYR B 1 126 ? -34.781 24.781 -19.656 1 76.69 126 TYR B C 1
ATOM 7560 O O . TYR B 1 126 ? -35.969 24.812 -20.016 1 76.69 126 TYR B O 1
ATOM 7568 N N . THR B 1 127 ? -34.344 23.891 -18.844 1 74.06 127 THR B N 1
ATOM 7569 C CA . THR B 1 127 ? -35.188 22.75 -18.5 1 74.06 127 THR B CA 1
ATOM 7570 C C . THR B 1 127 ? -36.031 23.078 -17.266 1 74.06 127 THR B C 1
ATOM 7572 O O . THR B 1 127 ? -37.219 22.781 -17.25 1 74.06 127 THR B O 1
ATOM 7575 N N . ASN B 1 128 ? -35.438 23.625 -16.219 1 70.88 128 ASN B N 1
ATOM 7576 C CA . ASN B 1 128 ? -36.125 23.766 -14.945 1 70.88 128 ASN B CA 1
ATOM 7577 C C . ASN B 1 128 ? -36.375 25.234 -14.594 1 70.88 128 ASN B C 1
ATOM 7579 O O . ASN B 1 128 ? -37.062 25.547 -13.625 1 70.88 128 ASN B O 1
ATOM 7583 N N . GLY B 1 129 ? -35.906 26.203 -15.352 1 67 129 GLY B N 1
ATOM 7584 C CA . GLY B 1 129 ? -36.094 27.625 -15.086 1 67 129 GLY B CA 1
ATOM 7585 C C . GLY B 1 129 ? -35.156 28.141 -14 1 67 129 GLY B C 1
ATOM 7586 O O . GLY B 1 129 ? -35.281 29.297 -13.594 1 67 129 GLY B O 1
ATOM 7587 N N . TRP B 1 130 ? -34.438 27.141 -13.422 1 72.5 130 TRP B N 1
ATOM 7588 C CA . TRP B 1 130 ? -33.5 27.531 -12.367 1 72.5 130 TRP B CA 1
ATOM 7589 C C . TRP B 1 130 ? -32.094 27.109 -12.695 1 72.5 130 TRP B C 1
ATOM 7591 O O . TRP B 1 130 ? -31.875 26.125 -13.422 1 72.5 130 TRP B O 1
ATOM 7601 N N . VAL B 1 131 ? -31.203 27.812 -12.203 1 72.25 131 VAL B N 1
ATOM 7602 C CA . VAL B 1 131 ? -29.812 27.609 -12.555 1 72.25 131 VAL B CA 1
ATOM 7603 C C . VAL B 1 131 ? -29.25 26.422 -11.766 1 72.25 131 VAL B C 1
ATOM 7605 O O . VAL B 1 131 ? -28.297 25.766 -12.211 1 72.25 131 VAL B O 1
ATOM 7608 N N . ASP B 1 132 ? -29.906 26.031 -10.664 1 76.12 132 ASP B N 1
ATOM 7609 C CA . ASP B 1 132 ? -29.375 24.969 -9.82 1 76.12 132 ASP B CA 1
ATOM 7610 C C . ASP B 1 132 ? -29.766 23.594 -10.367 1 76.12 132 ASP B C 1
ATOM 7612 O O . ASP B 1 132 ? -30.719 23.484 -11.156 1 76.12 132 ASP B O 1
ATOM 7616 N N . GLY B 1 133 ? -28.953 22.578 -10.242 1 67.12 133 GLY B N 1
ATOM 7617 C CA . GLY B 1 133 ? -29.141 21.234 -10.781 1 67.12 133 GLY B CA 1
ATOM 7618 C C . GLY B 1 133 ? -30.219 20.438 -10.047 1 67.12 133 GLY B C 1
ATOM 7619 O O . GLY B 1 133 ? -30.203 19.203 -10.07 1 67.12 133 GLY B O 1
ATOM 7620 N N . VAL B 1 134 ? -30.969 21.078 -9.156 1 66.69 134 VAL B N 1
ATOM 7621 C CA . VAL B 1 134 ? -32.062 20.406 -8.477 1 66.69 134 VAL B CA 1
ATOM 7622 C C . VAL B 1 134 ? -33.406 20.969 -8.945 1 66.69 134 VAL B C 1
ATOM 7624 O O . VAL B 1 134 ? -33.562 22.188 -9.062 1 66.69 134 VAL B O 1
ATOM 7627 N N . LYS B 1 135 ? -34.312 20.062 -9.516 1 60.62 135 LYS B N 1
ATOM 7628 C CA . LYS B 1 135 ? -35.625 20.484 -9.961 1 60.62 135 LYS B CA 1
ATOM 7629 C C . LYS B 1 135 ? -36.375 21.219 -8.852 1 60.62 135 LYS B C 1
ATOM 7631 O O . LYS B 1 135 ? -36.25 20.859 -7.68 1 60.62 135 LYS B O 1
ATOM 7636 N N . PRO B 1 136 ? -37.031 22.359 -9.273 1 52.06 136 PRO B N 1
ATOM 7637 C CA . PRO B 1 136 ? -37.844 23.062 -8.297 1 52.06 136 PRO B CA 1
ATOM 7638 C C . PRO B 1 136 ? -38.906 22.172 -7.676 1 52.06 136 PRO B C 1
ATOM 7640 O O . PRO B 1 136 ? -39.531 21.359 -8.375 1 52.06 136 PRO B O 1
ATOM 7643 N N . GLY B 1 137 ? -38.969 21.797 -6.344 1 46.75 137 GLY B N 1
ATOM 7644 C CA . GLY B 1 137 ? -39.906 20.922 -5.648 1 46.75 137 GLY B CA 1
ATOM 7645 C C . GLY B 1 137 ? -39.25 19.641 -5.16 1 46.75 137 GLY B C 1
ATOM 7646 O O . GLY B 1 137 ? -39.875 18.891 -4.398 1 46.75 137 GLY B O 1
ATOM 7647 N N . GLU B 1 138 ? -38.438 19.188 -5.891 1 49.53 138 GLU B N 1
ATOM 7648 C CA . GLU B 1 138 ? -37.75 17.953 -5.5 1 49.53 138 GLU B CA 1
ATOM 7649 C C . GLU B 1 138 ? -37.031 18.109 -4.16 1 49.53 138 GLU B C 1
ATOM 7651 O O . GLU B 1 138 ? -36.219 17.266 -3.779 1 49.53 138 GLU B O 1
ATOM 7656 N N . SER B 1 139 ? -37.219 19.125 -3.561 1 43.16 139 SER B N 1
ATOM 7657 C CA . SER B 1 139 ? -36.594 19.141 -2.24 1 43.16 139 SER B CA 1
ATOM 7658 C C . SER B 1 139 ? -37.156 18.031 -1.348 1 43.16 139 SER B C 1
ATOM 7660 O O . SER B 1 139 ? -38.375 17.984 -1.107 1 43.16 139 SER B O 1
ATOM 7662 N N . PHE B 1 140 ? -36.75 16.844 -1.38 1 39.75 140 PHE B N 1
ATOM 7663 C CA . PHE B 1 140 ? -37.219 15.664 -0.656 1 39.75 140 PHE B CA 1
ATOM 7664 C C . PHE B 1 140 ? -37.688 16.031 0.748 1 39.75 140 PHE B C 1
ATOM 7666 O O . PHE B 1 140 ? -38.375 15.266 1.397 1 39.75 140 PHE B O 1
ATOM 7673 N N . GLY B 1 141 ? -37.25 16.984 1.378 1 35.16 141 GLY B N 1
ATOM 7674 C CA . GLY B 1 141 ? -37.781 17.266 2.711 1 35.16 141 GLY B CA 1
ATOM 7675 C C . GLY B 1 141 ? -39.219 17.734 2.715 1 35.16 141 GLY B C 1
ATOM 7676 O O . GLY B 1 141 ? -39.844 17.844 3.773 1 35.16 141 GLY B O 1
ATOM 7677 N N . ASP B 1 142 ? -39.719 18.469 1.752 1 31.36 142 ASP B N 1
ATOM 7678 C CA . ASP B 1 142 ? -41.062 19.031 1.897 1 31.36 142 ASP B CA 1
ATOM 7679 C C . ASP B 1 142 ? -42.125 17.969 1.672 1 31.36 142 ASP B C 1
ATOM 7681 O O . ASP B 1 142 ? -43.312 18.281 1.515 1 31.36 142 ASP B O 1
ATOM 7685 N N . SER B 1 143 ? -42 16.844 1.051 1 29.44 143 SER B N 1
ATOM 7686 C CA . SER B 1 143 ? -43.156 15.938 1.047 1 29.44 143 SER B CA 1
ATOM 7687 C C . SER B 1 143 ? -43.562 15.562 2.467 1 29.44 143 SER B C 1
ATOM 7689 O O . SER B 1 143 ? -42.812 14.867 3.17 1 29.44 143 SER B O 1
ATOM 7691 N N . ILE B 1 144 ? -44.281 16.328 3.217 1 27.23 144 ILE B N 1
ATOM 7692 C CA . ILE B 1 144 ? -45.375 15.805 4.016 1 27.23 144 ILE B CA 1
ATOM 7693 C C . ILE B 1 144 ? -46.031 14.648 3.268 1 27.23 144 ILE B C 1
ATOM 7695 O O . ILE B 1 144 ? -46.156 14.68 2.041 1 27.23 144 ILE B O 1
ATOM 7699 N N . PHE B 1 145 ? -46.406 13.578 3.928 1 27.78 145 PHE B N 1
ATOM 7700 C CA . PHE B 1 145 ? -47.312 12.484 3.615 1 27.78 145 PHE B CA 1
ATOM 7701 C C . PHE B 1 145 ? -48.5 12.969 2.764 1 27.78 145 PHE B C 1
ATOM 7703 O O . PHE B 1 145 ? -49.562 13.273 3.289 1 27.78 145 PHE B O 1
ATOM 7710 N N . TYR B 1 146 ? -48.469 13.938 2.045 1 26.02 146 TYR B N 1
ATOM 7711 C CA . TYR B 1 146 ? -49.719 13.82 1.297 1 26.02 146 TYR B CA 1
ATOM 7712 C C . TYR B 1 146 ? -49.781 12.484 0.576 1 26.02 146 TYR B C 1
ATOM 7714 O O . TYR B 1 146 ? -48.812 12.039 -0.035 1 26.02 146 TYR B O 1
ATOM 7722 N N . PRO B 1 147 ? -50.781 11.555 1.04 1 27.36 147 PRO B N 1
ATOM 7723 C CA . PRO B 1 147 ? -51.156 10.383 0.256 1 27.36 147 PRO B CA 1
ATOM 7724 C C . PRO B 1 147 ? -51.25 10.68 -1.238 1 27.36 147 PRO B C 1
ATOM 7726 O O . PRO B 1 147 ? -52.125 11.461 -1.658 1 27.36 147 PRO B O 1
ATOM 7729 N N . MET B 1 148 ? -50.312 11.164 -1.845 1 26.53 148 MET B N 1
ATOM 7730 C CA . MET B 1 148 ? -50.688 11.109 -3.258 1 26.53 148 MET B CA 1
ATOM 7731 C C . MET B 1 148 ? -51.438 9.812 -3.578 1 26.53 148 MET B C 1
ATOM 7733 O O . MET B 1 148 ? -50.969 8.727 -3.205 1 26.53 148 MET B O 1
ATOM 7737 N N . ARG B 1 149 ? -52.656 9.938 -3.734 1 26.97 149 ARG B N 1
ATOM 7738 C CA . ARG B 1 149 ? -53.469 8.93 -4.434 1 26.97 149 ARG B CA 1
ATOM 7739 C C . ARG B 1 149 ? -52.625 8.266 -5.539 1 26.97 149 ARG B C 1
ATOM 7741 O O . ARG B 1 149 ? -52.156 8.945 -6.441 1 26.97 149 ARG B O 1
ATOM 7748 N N . ARG B 1 150 ? -52.062 7.113 -5.242 1 27.52 150 ARG B N 1
ATOM 7749 C CA . ARG B 1 150 ? -51.594 6.129 -6.223 1 27.52 150 ARG B CA 1
ATOM 7750 C C . ARG B 1 150 ? -52.5 6.148 -7.469 1 27.52 150 ARG B C 1
ATOM 7752 O O . ARG B 1 150 ? -53.594 5.637 -7.449 1 27.52 150 ARG B O 1
ATOM 7759 N N . LEU B 1 151 ? -52.688 7.242 -8.094 1 26.31 151 LEU B N 1
ATOM 7760 C CA . LEU B 1 151 ? -53.281 6.797 -9.359 1 26.31 151 LEU B CA 1
ATOM 7761 C C . LEU B 1 151 ? -52.469 5.637 -9.938 1 26.31 151 LEU B C 1
ATOM 7763 O O . LEU B 1 151 ? -51.25 5.723 -10.055 1 26.31 151 LEU B O 1
ATOM 7767 N N . ARG B 1 152 ? -52.969 4.406 -9.781 1 27.75 152 ARG B N 1
ATOM 7768 C CA . ARG B 1 152 ? -52.656 3.109 -10.375 1 27.75 152 ARG B CA 1
ATOM 7769 C C . ARG B 1 152 ? -52.156 3.264 -11.805 1 27.75 152 ARG B C 1
ATOM 7771 O O . ARG B 1 152 ? -52.938 3.609 -12.703 1 27.75 152 ARG B O 1
ATOM 7778 N N . LYS B 1 153 ? -51.062 3.93 -12.109 1 30.5 153 LYS B N 1
ATOM 7779 C CA . LYS B 1 153 ? -50.812 3.658 -13.523 1 30.5 153 LYS B CA 1
ATOM 7780 C C . LYS B 1 153 ? -50.844 2.162 -13.812 1 30.5 153 LYS B C 1
ATOM 7782 O O . LYS B 1 153 ? -50.438 1.351 -12.992 1 30.5 153 LYS B O 1
ATOM 7787 N N . PRO B 1 154 ? -51.656 1.705 -14.703 1 27.86 154 PRO B N 1
ATOM 7788 C CA . PRO B 1 154 ? -51.719 0.3 -15.109 1 27.86 154 PRO B CA 1
ATOM 7789 C C . PRO B 1 154 ? -50.344 -0.339 -15.227 1 27.86 154 PRO B C 1
ATOM 7791 O O . PRO B 1 154 ? -49.344 0.364 -15.422 1 27.86 154 PRO B O 1
ATOM 7794 N N . LYS B 1 155 ? -50.156 -1.575 -14.773 1 31.67 155 LYS B N 1
ATOM 7795 C CA . LYS B 1 155 ? -49.094 -2.578 -14.898 1 31.67 155 LYS B CA 1
ATOM 7796 C C . LYS B 1 155 ? -48.406 -2.484 -16.25 1 31.67 155 LYS B C 1
ATOM 7798 O O . LYS B 1 155 ? -48.875 -3.045 -17.234 1 31.67 155 LYS B O 1
ATOM 7803 N N . GLU B 1 156 ? -48.031 -1.302 -16.781 1 30.75 156 GLU B N 1
ATOM 7804 C CA . GLU B 1 156 ? -47.5 -1.475 -18.125 1 30.75 156 GLU B CA 1
ATOM 7805 C C . GLU B 1 156 ? -46.406 -2.562 -18.141 1 30.75 156 GLU B C 1
ATOM 7807 O O . GLU B 1 156 ? -45.75 -2.803 -17.141 1 30.75 156 GLU B O 1
ATOM 7812 N N . PRO B 1 157 ? -46.438 -3.525 -19.125 1 30.19 157 PRO B N 1
ATOM 7813 C CA . PRO B 1 157 ? -45.688 -4.75 -19.344 1 30.19 157 PRO B CA 1
ATOM 7814 C C . PRO B 1 157 ? -44.188 -4.57 -19.031 1 30.19 157 PRO B C 1
ATOM 7816 O O . PRO B 1 157 ? -43.719 -3.439 -18.922 1 30.19 157 PRO B O 1
ATOM 7819 N N . LEU B 1 158 ? -43.5 -5.668 -19.016 1 30.89 158 LEU B N 1
ATOM 7820 C CA . LEU B 1 158 ? -42.094 -6.016 -18.781 1 30.89 158 LEU B CA 1
ATOM 7821 C C . LEU B 1 158 ? -41.188 -5.02 -19.469 1 30.89 158 LEU B C 1
ATOM 7823 O O . LEU B 1 158 ? -41.344 -4.719 -20.656 1 30.89 158 LEU B O 1
ATOM 7827 N N . PRO B 1 159 ? -40.594 -4.09 -18.781 1 34 159 PRO B N 1
ATOM 7828 C CA . PRO B 1 159 ? -39.812 -3.014 -19.375 1 34 159 PRO B CA 1
ATOM 7829 C C . PRO B 1 159 ? -38.906 -3.504 -20.516 1 34 159 PRO B C 1
ATOM 7831 O O . PRO B 1 159 ? -38.031 -4.316 -20.297 1 34 159 PRO B O 1
ATOM 7834 N N . LEU B 1 160 ? -39.531 -3.885 -21.734 1 29.17 160 LEU B N 1
ATOM 7835 C CA . LEU B 1 160 ? -38.781 -4.121 -22.969 1 29.17 160 LEU B CA 1
ATOM 7836 C C . LEU B 1 160 ? -37.562 -3.199 -23.062 1 29.17 160 LEU B C 1
ATOM 7838 O O . LEU B 1 160 ? -37.531 -2.143 -22.422 1 29.17 160 LEU B O 1
ATOM 7842 N N . LEU B 1 161 ? -36.562 -3.637 -23.922 1 32.16 161 LEU B N 1
ATOM 7843 C CA . LEU B 1 161 ? -35.312 -2.953 -24.297 1 32.16 161 LEU B CA 1
ATOM 7844 C C . LEU B 1 161 ? -35.562 -1.479 -24.578 1 32.16 161 LEU B C 1
ATOM 7846 O O . LEU B 1 161 ? -36.406 -1.142 -25.438 1 32.16 161 LEU B O 1
ATOM 7850 N N . PRO B 1 162 ? -35.5 -0.58 -23.594 1 34.88 162 PRO B N 1
ATOM 7851 C CA . PRO B 1 162 ? -35.875 0.824 -23.781 1 34.88 162 PRO B CA 1
ATOM 7852 C C . PRO B 1 162 ? -35.5 1.369 -25.141 1 34.88 162 PRO B C 1
ATOM 7854 O O . PRO B 1 162 ? -34.375 1.166 -25.594 1 34.88 162 PRO B O 1
ATOM 7857 N N . LEU B 1 163 ? -36.375 1.245 -26.172 1 32.22 163 LEU B N 1
ATOM 7858 C CA . LEU B 1 163 ? -36.219 1.976 -27.422 1 32.22 163 LEU B CA 1
ATOM 7859 C C . LEU B 1 163 ? -35.594 3.34 -27.188 1 32.22 163 LEU B C 1
ATOM 7861 O O . LEU B 1 163 ? -35.719 3.91 -26.094 1 32.22 163 LEU B O 1
ATOM 7865 N N . PRO B 1 164 ? -34.562 3.748 -28.078 1 35.75 164 PRO B N 1
ATOM 7866 C CA . PRO B 1 164 ? -33.969 5.078 -28.094 1 35.75 164 PRO B CA 1
ATOM 7867 C C . PRO B 1 164 ? -34.969 6.199 -27.859 1 35.75 164 PRO B C 1
ATOM 7869 O O . PRO B 1 164 ? -35.844 6.441 -28.688 1 35.75 164 PRO B O 1
ATOM 7872 N N . THR B 1 165 ? -35.688 6.211 -26.797 1 37.12 165 THR B N 1
ATOM 7873 C CA . THR B 1 165 ? -36.719 7.199 -26.484 1 37.12 165 THR B CA 1
ATOM 7874 C C . THR B 1 165 ? -36.281 8.594 -26.906 1 37.12 165 THR B C 1
ATOM 7876 O O . THR B 1 165 ? -35.062 8.898 -26.922 1 37.12 165 THR B O 1
ATOM 7879 N N . ILE B 1 166 ? -37.094 9.406 -27.516 1 37.97 166 ILE B N 1
ATOM 7880 C CA . ILE B 1 166 ? -37.125 10.812 -27.875 1 37.97 166 ILE B CA 1
ATOM 7881 C C . ILE B 1 166 ? -36.469 11.648 -26.797 1 37.97 166 ILE B C 1
ATOM 7883 O O . ILE B 1 166 ? -36.75 11.508 -25.609 1 37.97 166 ILE B O 1
ATOM 7887 N N . VAL B 1 167 ? -35.219 12.211 -27.016 1 46.84 167 VAL B N 1
ATOM 7888 C CA . VAL B 1 167 ? -34.469 13.195 -26.266 1 46.84 167 VAL B CA 1
ATOM 7889 C C . VAL B 1 167 ? -35.406 14.164 -25.562 1 46.84 167 VAL B C 1
ATOM 7891 O O . VAL B 1 167 ? -36 15.031 -26.219 1 46.84 167 VAL B O 1
ATOM 7894 N N . THR B 1 168 ? -36.312 13.789 -24.734 1 58.34 168 THR B N 1
ATOM 7895 C CA . THR B 1 168 ? -37.156 14.68 -23.938 1 58.34 168 THR B CA 1
ATOM 7896 C C . THR B 1 168 ? -36.281 15.562 -23.031 1 58.34 168 THR B C 1
ATOM 7898 O O . THR B 1 168 ? -35.125 15.289 -22.828 1 58.34 168 THR B O 1
ATOM 7901 N N . ARG B 1 169 ? -36.75 16.859 -22.766 1 67.38 169 ARG B N 1
ATOM 7902 C CA . ARG B 1 169 ? -36.156 17.859 -21.906 1 67.38 169 ARG B CA 1
ATOM 7903 C C . ARG B 1 169 ? -35.531 17.219 -20.656 1 67.38 169 ARG B C 1
ATOM 7905 O O . ARG B 1 169 ? -34.469 17.609 -20.234 1 67.38 169 ARG B O 1
ATOM 7912 N N . ASP B 1 170 ? -36.188 16.094 -20.266 1 71.62 170 ASP B N 1
ATOM 7913 C CA . ASP B 1 170 ? -35.688 15.438 -19.047 1 71.62 170 ASP B CA 1
ATOM 7914 C C . ASP B 1 170 ? -34.469 14.594 -19.328 1 71.62 170 ASP B C 1
ATOM 7916 O O . ASP B 1 170 ? -33.531 14.523 -18.516 1 71.62 170 ASP B O 1
ATOM 7920 N N . THR B 1 171 ? -34.438 14.156 -20.531 1 76.44 171 THR B N 1
ATOM 7921 C CA . THR B 1 171 ? -33.281 13.336 -20.875 1 76.44 171 THR B CA 1
ATOM 7922 C C . THR B 1 171 ? -32.062 14.203 -21.094 1 76.44 171 THR B C 1
ATOM 7924 O O . THR B 1 171 ? -30.938 13.797 -20.766 1 76.44 171 THR B O 1
ATOM 7927 N N . LEU B 1 172 ? -32.344 15.398 -21.578 1 77.88 172 LEU B N 1
ATOM 7928 C CA . LEU B 1 172 ? -31.234 16.328 -21.75 1 77.88 172 LEU B CA 1
ATOM 7929 C C . LEU B 1 172 ? -30.656 16.75 -20.406 1 77.88 172 LEU B C 1
ATOM 7931 O O . LEU B 1 172 ? -29.438 16.828 -20.234 1 77.88 172 LEU B O 1
ATOM 7935 N N . TYR B 1 173 ? -31.531 16.922 -19.484 1 81.25 173 TYR B N 1
ATOM 7936 C CA . TYR B 1 173 ? -31.141 17.297 -18.125 1 81.25 173 TYR B CA 1
ATOM 7937 C C . TYR B 1 173 ? -30.328 16.203 -17.469 1 81.25 173 TYR B C 1
ATOM 7939 O O . TYR B 1 173 ? -29.25 16.453 -16.938 1 81.25 173 TYR B O 1
ATOM 7947 N N . GLU B 1 174 ? -30.719 15.039 -17.656 1 82.88 174 GLU B N 1
ATOM 7948 C CA . GLU B 1 174 ? -30.062 13.914 -17 1 82.88 174 GLU B CA 1
ATOM 7949 C C . GLU B 1 174 ? -28.75 13.562 -17.688 1 82.88 174 GLU B C 1
ATOM 7951 O O . GLU B 1 174 ? -27.75 13.273 -17.031 1 82.88 174 GLU B O 1
ATOM 7956 N N . ASN B 1 175 ? -28.75 13.672 -18.938 1 86.25 175 ASN B N 1
ATOM 7957 C CA . ASN B 1 175 ? -27.547 13.32 -19.688 1 86.25 175 ASN B CA 1
ATOM 7958 C C . ASN B 1 175 ? -26.469 14.391 -19.547 1 86.25 175 ASN B C 1
ATOM 7960 O O . ASN B 1 175 ? -25.281 14.078 -19.562 1 86.25 175 ASN B O 1
ATOM 7964 N N . THR B 1 176 ? -26.938 15.586 -19.422 1 88.25 176 THR B N 1
ATOM 7965 C CA . THR B 1 176 ? -25.953 16.656 -19.234 1 88.25 176 THR B CA 1
ATOM 7966 C C . THR B 1 176 ? -25.266 16.516 -17.875 1 88.25 176 THR B C 1
ATOM 7968 O O . THR B 1 176 ? -24.062 16.797 -17.75 1 88.25 176 THR B O 1
ATOM 7971 N N . GLN B 1 177 ? -26.016 16.094 -16.938 1 89.62 177 GLN B N 1
ATOM 7972 C CA . GLN B 1 177 ? -25.422 15.898 -15.617 1 89.62 177 GLN B CA 1
ATOM 7973 C C . GLN B 1 177 ? -24.453 14.719 -15.625 1 89.62 177 GLN B C 1
ATOM 7975 O O . GLN B 1 177 ? -23.422 14.758 -14.961 1 89.62 177 GLN B O 1
ATOM 7980 N N . LEU B 1 178 ? -24.75 13.719 -16.359 1 92.25 178 LEU B N 1
ATOM 7981 C CA . LEU B 1 178 ? -23.859 12.57 -16.484 1 92.25 178 LEU B CA 1
ATOM 7982 C C . LEU B 1 178 ? -22.578 12.953 -17.203 1 92.25 178 LEU B C 1
ATOM 7984 O O . LEU B 1 178 ? -21.469 12.633 -16.75 1 92.25 178 LEU B O 1
ATOM 7988 N N . VAL B 1 179 ? -22.734 13.656 -18.281 1 92.94 179 VAL B N 1
ATOM 7989 C CA . VAL B 1 179 ? -21.578 14.07 -19.062 1 92.94 179 VAL B CA 1
ATOM 7990 C C . VAL B 1 179 ? -20.703 15.016 -18.234 1 92.94 179 VAL B C 1
ATOM 7992 O O . VAL B 1 179 ? -19.469 14.969 -18.312 1 92.94 179 VAL B O 1
ATOM 7995 N N . SER B 1 180 ? -21.359 15.867 -17.469 1 94.31 180 SER B N 1
ATOM 7996 C CA . SER B 1 180 ? -20.609 16.797 -16.609 1 94.31 180 SER B CA 1
ATOM 7997 C C . SER B 1 180 ? -19.844 16.047 -15.523 1 94.31 180 SER B C 1
ATOM 7999 O O . SER B 1 180 ? -18.734 16.438 -15.156 1 94.31 180 SER B O 1
ATOM 8001 N N . THR B 1 181 ? -20.406 14.938 -15.023 1 95 181 THR B N 1
ATOM 8002 C CA . THR B 1 181 ? -19.719 14.148 -14.008 1 95 181 THR B CA 1
ATOM 8003 C C . THR B 1 181 ? -18.453 13.516 -14.586 1 95 181 THR B C 1
ATOM 8005 O O . THR B 1 181 ? -17.391 13.539 -13.945 1 95 181 THR B O 1
ATOM 8008 N N . PHE B 1 182 ? -18.562 13.047 -15.812 1 95.38 182 PHE B N 1
ATOM 8009 C CA . PHE B 1 182 ? -17.406 12.453 -16.469 1 95.38 182 PHE B CA 1
ATOM 8010 C C . PHE B 1 182 ? -16.375 13.531 -16.797 1 95.38 182 PHE B C 1
ATOM 8012 O O . PHE B 1 182 ? -15.18 13.344 -16.562 1 95.38 182 PHE B O 1
ATOM 8019 N N . ALA B 1 183 ? -16.828 14.633 -17.234 1 95.56 183 ALA B N 1
ATOM 8020 C CA . ALA B 1 183 ? -15.93 15.711 -17.641 1 95.56 183 ALA B CA 1
ATOM 8021 C C . ALA B 1 183 ? -15.188 16.281 -16.453 1 95.56 183 ALA B C 1
ATOM 8023 O O . ALA B 1 183 ? -13.969 16.484 -16.5 1 95.56 183 ALA B O 1
ATOM 8024 N N . TYR B 1 184 ? -15.922 16.531 -15.391 1 96.81 184 TYR B N 1
ATOM 8025 C CA . TYR B 1 184 ? -15.305 17.094 -14.203 1 96.81 184 TYR B CA 1
ATOM 8026 C C . TYR B 1 184 ? -14.32 16.109 -13.578 1 96.81 184 TYR B C 1
ATOM 8028 O O . TYR B 1 184 ? -13.242 16.5 -13.117 1 96.81 184 TYR B O 1
ATOM 8036 N N . SER B 1 185 ? -14.625 14.844 -13.562 1 97.19 185 SER B N 1
ATOM 8037 C CA . SER B 1 185 ? -13.75 13.828 -12.977 1 97.19 185 SER B CA 1
ATOM 8038 C C . SER B 1 185 ? -12.484 13.641 -13.805 1 97.19 185 SER B C 1
ATOM 8040 O O . SER B 1 185 ? -11.375 13.633 -13.266 1 97.19 185 SER B O 1
ATOM 8042 N N . LEU B 1 186 ? -12.617 13.57 -15.125 1 96.5 186 LEU B N 1
ATOM 8043 C CA . LEU B 1 186 ? -11.461 13.367 -16 1 96.5 186 LEU B CA 1
ATOM 8044 C C . LEU B 1 186 ? -10.57 14.602 -16.016 1 96.5 186 LEU B C 1
ATOM 8046 O O . LEU B 1 186 ? -9.344 14.484 -16.062 1 96.5 186 LEU B O 1
ATOM 8050 N N . LEU B 1 187 ? -11.203 15.734 -15.93 1 97 187 LEU B N 1
ATOM 8051 C CA . LEU B 1 187 ? -10.422 16.969 -15.875 1 97 187 LEU B CA 1
ATOM 8052 C C . LEU B 1 187 ? -9.641 17.062 -14.57 1 97 187 LEU B C 1
ATOM 8054 O O . LEU B 1 187 ? -8.484 17.484 -14.562 1 97 187 LEU B O 1
ATOM 8058 N N . ALA B 1 188 ? -10.258 16.672 -13.484 1 97.44 188 ALA B N 1
ATOM 8059 C CA . ALA B 1 188 ? -9.57 16.688 -12.203 1 97.44 188 ALA B CA 1
ATOM 8060 C C . ALA B 1 188 ? -8.375 15.742 -12.211 1 97.44 188 ALA B C 1
ATOM 8062 O O . ALA B 1 188 ? -7.289 16.094 -11.742 1 97.44 188 ALA B O 1
ATOM 8063 N N . MET B 1 189 ? -8.555 14.578 -12.781 1 97.19 189 MET B N 1
ATOM 8064 C CA . MET B 1 189 ? -7.469 13.602 -12.836 1 97.19 189 MET B CA 1
ATOM 8065 C C . MET B 1 189 ? -6.348 14.094 -13.75 1 97.19 189 MET B C 1
ATOM 8067 O O . MET B 1 189 ? -5.168 13.922 -13.43 1 97.19 189 MET B O 1
ATOM 8071 N N . PHE B 1 190 ? -6.742 14.727 -14.797 1 96.38 190 PHE B N 1
ATOM 8072 C CA . PHE B 1 190 ? -5.758 15.258 -15.727 1 96.38 190 PHE B CA 1
ATOM 8073 C C . PHE B 1 190 ? -4.949 16.375 -15.078 1 96.38 190 PHE B C 1
ATOM 8075 O O . PHE B 1 190 ? -3.721 16.406 -15.195 1 96.38 190 PHE B O 1
ATOM 8082 N N . MET B 1 191 ? -5.594 17.25 -14.391 1 96.5 191 MET B N 1
ATOM 8083 C CA . MET B 1 191 ? -4.918 18.375 -13.75 1 96.5 191 MET B CA 1
ATOM 8084 C C . MET B 1 191 ? -4.027 17.891 -12.609 1 96.5 191 MET B C 1
ATOM 8086 O O . MET B 1 191 ? -2.939 18.422 -12.398 1 96.5 191 MET B O 1
ATOM 8090 N N . LEU B 1 192 ? -4.465 16.906 -11.883 1 97.06 192 LEU B N 1
ATOM 8091 C CA . LEU B 1 192 ? -3.67 16.359 -10.797 1 97.06 192 LEU B CA 1
ATOM 8092 C C . LEU B 1 192 ? -2.418 15.672 -11.328 1 97.06 192 LEU B C 1
ATOM 8094 O O . LEU B 1 192 ? -1.338 15.797 -10.75 1 97.06 192 LEU B O 1
ATOM 8098 N N . TRP B 1 193 ? -2.533 14.984 -12.484 1 95.69 193 TRP B N 1
ATOM 8099 C CA . TRP B 1 193 ? -1.398 14.312 -13.109 1 95.69 193 TRP B CA 1
ATOM 8100 C C . TRP B 1 193 ? -0.367 15.328 -13.594 1 95.69 193 TRP B C 1
ATOM 8102 O O . TRP B 1 193 ? 0.831 15.172 -13.344 1 95.69 193 TRP B O 1
ATOM 8112 N N . ARG B 1 194 ? -0.829 16.375 -14.133 1 95.38 194 ARG B N 1
ATOM 8113 C CA . ARG B 1 194 ? 0.061 17.406 -14.656 1 95.38 194 ARG B CA 1
ATOM 8114 C C . ARG B 1 194 ? 0.746 18.156 -13.523 1 95.38 194 ARG B C 1
ATOM 8116 O O . ARG B 1 194 ? 1.951 18.406 -13.578 1 95.38 194 ARG B O 1
ATOM 8123 N N . ALA B 1 195 ? -0.019 18.469 -12.547 1 95.88 195 ALA B N 1
ATOM 8124 C CA . ALA B 1 195 ? 0.541 19.188 -11.406 1 95.88 195 ALA B CA 1
ATOM 8125 C C . ALA B 1 195 ? 1.57 18.344 -10.664 1 95.88 195 ALA B C 1
ATOM 8127 O O . ALA B 1 195 ? 2.576 18.859 -10.18 1 95.88 195 ALA B O 1
ATOM 8128 N N . TYR B 1 196 ? 1.318 17.047 -10.586 1 95.75 196 TYR B N 1
ATOM 8129 C CA . TYR B 1 196 ? 2.26 16.156 -9.906 1 95.75 196 TYR B CA 1
ATOM 8130 C C . TYR B 1 196 ? 3.574 16.078 -10.68 1 95.75 196 TYR B C 1
ATOM 8132 O O . TYR B 1 196 ? 4.648 16.016 -10.07 1 95.75 196 TYR B O 1
ATOM 8140 N N . ARG B 1 197 ? 3.535 16.156 -11.992 1 94.81 197 ARG B N 1
ATOM 8141 C CA . ARG B 1 197 ? 4.738 16.125 -12.812 1 94.81 197 ARG B CA 1
ATOM 8142 C C . ARG B 1 197 ? 5.57 17.391 -12.602 1 94.81 197 ARG B C 1
ATOM 8144 O O . ARG B 1 197 ? 6.801 17.328 -12.539 1 94.81 197 ARG B O 1
ATOM 8151 N N . VAL B 1 198 ? 4.914 18.469 -12.461 1 93.94 198 VAL B N 1
ATOM 8152 C CA . VAL B 1 198 ? 5.609 19.719 -12.211 1 93.94 198 VAL B CA 1
ATOM 8153 C C . VAL B 1 198 ? 6.254 19.703 -10.828 1 93.94 198 VAL B C 1
ATOM 8155 O O . VAL B 1 198 ? 7.395 20.141 -10.656 1 93.94 198 VAL B O 1
ATOM 8158 N N . PHE B 1 199 ? 5.582 19.172 -9.906 1 94 199 PHE B N 1
ATOM 8159 C CA . PHE B 1 199 ? 6.113 19.062 -8.555 1 94 199 PHE B CA 1
ATOM 8160 C C . PHE B 1 199 ? 7.391 18.234 -8.539 1 94 199 PHE B C 1
ATOM 8162 O O . PHE B 1 199 ? 8.367 18.594 -7.871 1 94 199 PHE B O 1
ATOM 8169 N N . ILE B 1 200 ? 7.375 17.062 -9.273 1 94.19 200 ILE B N 1
ATOM 8170 C CA . ILE B 1 200 ? 8.539 16.188 -9.305 1 94.19 200 ILE B CA 1
ATOM 8171 C C . ILE B 1 200 ? 9.719 16.938 -9.938 1 94.19 200 ILE B C 1
ATOM 8173 O O . ILE B 1 200 ? 10.859 16.797 -9.484 1 94.19 200 ILE B O 1
ATOM 8177 N N . SER B 1 201 ? 9.469 17.734 -10.914 1 91.69 201 SER B N 1
ATOM 8178 C CA . SER B 1 201 ? 10.539 18.5 -11.539 1 91.69 201 SER B CA 1
ATOM 8179 C C . SER B 1 201 ? 11.141 19.516 -10.562 1 91.69 201 SER B C 1
ATOM 8181 O O . SER B 1 201 ? 12.359 19.703 -10.516 1 91.69 201 SER B O 1
ATOM 8183 N N . PHE B 1 202 ? 10.289 20.109 -9.719 1 90.88 202 PHE B N 1
ATOM 8184 C CA . PHE B 1 202 ? 10.758 21.062 -8.719 1 90.88 202 PHE B CA 1
ATOM 8185 C C . PHE B 1 202 ? 11.555 20.359 -7.625 1 90.88 202 PHE B C 1
ATOM 8187 O O . PHE B 1 202 ? 12.609 20.844 -7.215 1 90.88 202 PHE B O 1
ATOM 8194 N N . ARG B 1 203 ? 11.062 19.234 -7.246 1 90.88 203 ARG B N 1
ATOM 8195 C CA . ARG B 1 203 ? 11.695 18.516 -6.148 1 90.88 203 ARG B CA 1
ATOM 8196 C C . ARG B 1 203 ? 13.062 17.984 -6.555 1 90.88 203 ARG B C 1
ATOM 8198 O O . ARG B 1 203 ? 14.039 18.141 -5.816 1 90.88 203 ARG B O 1
ATOM 8205 N N . GLN B 1 204 ? 13.156 17.391 -7.73 1 88.69 204 GLN B N 1
ATOM 8206 C CA . GLN B 1 204 ? 14.414 16.797 -8.18 1 88.69 204 GLN B CA 1
ATOM 8207 C C . GLN B 1 204 ? 15.445 17.875 -8.508 1 88.69 204 GLN B C 1
ATOM 8209 O O . GLN B 1 204 ? 16.641 17.719 -8.234 1 88.69 204 GLN B O 1
ATOM 8214 N N . SER B 1 205 ? 14.992 19 -9 1 84.19 205 SER B N 1
ATOM 8215 C CA . SER B 1 205 ? 15.906 20.094 -9.305 1 84.19 205 SER B CA 1
ATOM 8216 C C . SER B 1 205 ? 16.406 20.766 -8.039 1 84.19 205 SER B C 1
ATOM 8218 O O . SER B 1 205 ? 17.578 21.125 -7.941 1 84.19 205 SER B O 1
ATOM 8220 N N . HIS B 1 206 ? 15.508 20.891 -7.098 1 83.56 206 HIS B N 1
ATOM 8221 C CA . HIS B 1 206 ? 15.875 21.516 -5.836 1 83.56 206 HIS B CA 1
ATOM 8222 C C . HIS B 1 206 ? 16.828 20.641 -5.043 1 83.56 206 HIS B C 1
ATOM 8224 O O . HIS B 1 206 ? 17.75 21.141 -4.383 1 83.56 206 HIS B O 1
ATOM 8230 N N . SER B 1 207 ? 16.688 19.375 -5.098 1 81.69 207 SER B N 1
ATOM 8231 C CA . SER B 1 207 ? 17.562 18.438 -4.383 1 81.69 207 SER B CA 1
ATOM 8232 C C . SER B 1 207 ? 18.953 18.406 -5.004 1 81.69 207 SER B C 1
ATOM 8234 O O . SER B 1 207 ? 19.938 18.141 -4.312 1 81.69 207 SER B O 1
ATOM 8236 N N . GLY B 1 208 ? 18.984 18.656 -6.273 1 74.69 208 GLY B N 1
ATOM 8237 C CA . GLY B 1 208 ? 20.266 18.703 -6.941 1 74.69 208 GLY B CA 1
ATOM 8238 C C . GLY B 1 208 ? 21.109 19.891 -6.504 1 74.69 208 GLY B C 1
ATOM 8239 O O . GLY B 1 208 ? 22.328 19.781 -6.402 1 74.69 208 GLY B O 1
ATOM 8240 N N . SER B 1 209 ? 20.422 20.922 -6.066 1 72.88 209 SER B N 1
ATOM 8241 C CA . SER B 1 209 ? 21.141 22.125 -5.656 1 72.88 209 SER B CA 1
ATOM 8242 C C . SER B 1 209 ? 21.625 22.016 -4.219 1 72.88 209 SER B C 1
ATOM 8244 O O . SER B 1 209 ? 22.609 22.656 -3.842 1 72.88 209 SER B O 1
ATOM 8246 N N . LEU B 1 210 ? 20.984 21.156 -3.449 1 69.62 210 LEU B N 1
ATOM 8247 C CA . LEU B 1 210 ? 21.344 21 -2.043 1 69.62 210 LEU B CA 1
ATOM 8248 C C . LEU B 1 210 ? 22.25 19.781 -1.85 1 69.62 210 LEU B C 1
ATOM 8250 O O . LEU B 1 210 ? 22.469 19.344 -0.719 1 69.62 210 LEU B O 1
ATOM 8254 N N . GLU B 1 211 ? 22.719 19.219 -2.881 1 65.12 211 GLU B N 1
ATOM 8255 C CA . GLU B 1 211 ? 23.453 17.953 -2.846 1 65.12 211 GLU B CA 1
ATOM 8256 C C . GLU B 1 211 ? 24.625 18.031 -1.872 1 65.12 211 GLU B C 1
ATOM 8258 O O . GLU B 1 211 ? 24.969 17.031 -1.236 1 65.12 211 GLU B O 1
ATOM 8263 N N . GLN B 1 212 ? 25.031 19.172 -1.54 1 70.56 212 GLN B N 1
ATOM 8264 C CA . GLN B 1 212 ? 26.203 19.188 -0.677 1 70.56 212 GLN B CA 1
ATOM 8265 C C . GLN B 1 212 ? 25.828 19.578 0.752 1 70.56 212 GLN B C 1
ATOM 8267 O O . GLN B 1 212 ? 26.703 19.688 1.616 1 70.56 212 GLN B O 1
ATOM 8272 N N . SER B 1 213 ? 24.578 19.484 0.919 1 79.75 213 SER B N 1
ATOM 8273 C CA . SER B 1 213 ? 24.156 19.828 2.273 1 79.75 213 SER B CA 1
ATOM 8274 C C . SER B 1 213 ? 24.234 18.625 3.203 1 79.75 213 SER B C 1
ATOM 8276 O O . SER B 1 213 ? 24.172 17.469 2.746 1 79.75 213 SER B O 1
ATOM 8278 N N . ASP B 1 214 ? 24.406 18.797 4.469 1 85.44 214 ASP B N 1
ATOM 8279 C CA . ASP B 1 214 ? 24.5 17.734 5.469 1 85.44 214 ASP B CA 1
ATOM 8280 C C . ASP B 1 214 ? 23.188 16.953 5.566 1 85.44 214 ASP B C 1
ATOM 8282 O O . ASP B 1 214 ? 23.188 15.75 5.816 1 85.44 214 ASP B O 1
ATOM 8286 N N . THR B 1 215 ? 22.188 17.641 5.227 1 86.69 215 THR B N 1
ATOM 8287 C CA . THR B 1 215 ? 20.891 16.984 5.344 1 86.69 215 THR B CA 1
ATOM 8288 C C . THR B 1 215 ? 20.719 15.914 4.27 1 86.69 215 THR B C 1
ATOM 8290 O O . THR B 1 215 ? 20.156 14.852 4.531 1 86.69 215 THR B O 1
ATOM 8293 N N . SER B 1 216 ? 21.234 16.156 3.082 1 88.56 216 SER B N 1
ATOM 8294 C CA . SER B 1 216 ? 21.094 15.195 1.985 1 88.56 216 SER B CA 1
ATOM 8295 C C . SER B 1 216 ? 22.031 14.008 2.17 1 88.56 216 SER B C 1
ATOM 8297 O O . SER B 1 216 ? 21.797 12.938 1.603 1 88.56 216 SER B O 1
ATOM 8299 N N . ARG B 1 217 ? 23.047 14.188 3.053 1 92.75 217 ARG B N 1
ATOM 8300 C CA . ARG B 1 217 ? 24.047 13.133 3.25 1 92.75 217 ARG B CA 1
ATOM 8301 C C . ARG B 1 217 ? 23.797 12.391 4.559 1 92.75 217 ARG B C 1
ATOM 8303 O O . ARG B 1 217 ? 24.594 11.539 4.957 1 92.75 217 ARG B O 1
ATOM 8310 N N . THR B 1 218 ? 22.75 12.695 5.223 1 93.88 218 THR B N 1
ATOM 8311 C CA . THR B 1 218 ? 22.531 12.102 6.535 1 93.88 218 THR B CA 1
ATOM 8312 C C . THR B 1 218 ? 21.281 11.219 6.516 1 93.88 218 THR B C 1
ATOM 8314 O O . THR B 1 218 ? 20.297 11.531 5.848 1 93.88 218 THR B O 1
ATOM 8317 N N . VAL B 1 219 ? 21.344 10.062 7.129 1 95.44 219 VAL B N 1
ATOM 8318 C CA . VAL B 1 219 ? 20.219 9.148 7.266 1 95.44 219 VAL B CA 1
ATOM 8319 C C . VAL B 1 219 ? 19.906 8.93 8.742 1 95.44 219 VAL B C 1
ATOM 8321 O O . VAL B 1 219 ? 20.781 9.039 9.594 1 95.44 219 VAL B O 1
ATOM 8324 N N . GLU B 1 220 ? 18.656 8.797 9.07 1 95.25 220 GLU B N 1
ATOM 8325 C CA . GLU B 1 220 ? 18.203 8.445 10.406 1 95.25 220 GLU B CA 1
ATOM 8326 C C . GLU B 1 220 ? 17.984 6.945 10.539 1 95.25 220 GLU B C 1
ATOM 8328 O O . GLU B 1 220 ? 17.266 6.344 9.734 1 95.25 220 GLU B O 1
ATOM 8333 N N . VAL B 1 221 ? 18.625 6.266 11.469 1 94.44 221 VAL B N 1
ATOM 8334 C CA . VAL B 1 221 ? 18.516 4.828 11.703 1 94.44 221 VAL B CA 1
ATOM 8335 C C . VAL B 1 221 ? 17.688 4.562 12.953 1 94.44 221 VAL B C 1
ATOM 8337 O O . VAL B 1 221 ? 17.984 5.109 14.023 1 94.44 221 VAL B O 1
ATOM 8340 N N . HIS B 1 222 ? 16.656 3.725 12.75 1 91.38 222 HIS B N 1
ATOM 8341 C CA . HIS B 1 222 ? 15.805 3.354 13.875 1 91.38 222 HIS B CA 1
ATOM 8342 C C . HIS B 1 222 ? 16 1.89 14.25 1 91.38 222 HIS B C 1
ATOM 8344 O O . HIS B 1 222 ? 16.391 1.071 13.414 1 91.38 222 HIS B O 1
ATOM 8350 N N . MET B 1 223 ? 15.742 1.508 15.492 1 90.06 223 MET B N 1
ATOM 8351 C CA . MET B 1 223 ? 15.805 0.153 16.031 1 90.06 223 MET B CA 1
ATOM 8352 C C . MET B 1 223 ? 17.203 -0.433 15.867 1 90.06 223 MET B C 1
ATOM 8354 O O . MET B 1 223 ? 17.359 -1.53 15.328 1 90.06 223 MET B O 1
ATOM 8358 N N . LEU B 1 224 ? 18.109 0.335 16.312 1 92.19 224 LEU B N 1
ATOM 8359 C CA . LEU B 1 224 ? 19.5 -0.083 16.281 1 92.19 224 LEU B CA 1
ATOM 8360 C C . LEU B 1 224 ? 19.734 -1.266 17.219 1 92.19 224 LEU B C 1
ATOM 8362 O O . LEU B 1 224 ? 19.344 -1.226 18.391 1 92.19 224 LEU B O 1
ATOM 8366 N N . PRO B 1 225 ? 20.266 -2.295 16.672 1 91.88 225 PRO B N 1
ATOM 8367 C CA . PRO B 1 225 ? 20.578 -3.42 17.547 1 91.88 225 PRO B CA 1
ATOM 8368 C C . PRO B 1 225 ? 21.625 -3.062 18.609 1 91.88 225 PRO B C 1
ATOM 8370 O O . PRO B 1 225 ? 22.453 -2.174 18.391 1 91.88 225 PRO B O 1
ATOM 8373 N N . ASP B 1 226 ? 21.75 -3.756 19.641 1 90.56 226 ASP B N 1
ATOM 8374 C CA . ASP B 1 226 ? 22.594 -3.461 20.797 1 90.56 226 ASP B CA 1
ATOM 8375 C C . ASP B 1 226 ? 24.062 -3.623 20.453 1 90.56 226 ASP B C 1
ATOM 8377 O O . ASP B 1 226 ? 24.906 -2.879 20.953 1 90.56 226 ASP B O 1
ATOM 8381 N N . HIS B 1 227 ? 24.297 -4.473 19.484 1 90.69 227 HIS B N 1
ATOM 8382 C CA . HIS B 1 227 ? 25.688 -4.719 19.156 1 90.69 227 HIS B CA 1
ATOM 8383 C C . HIS B 1 227 ? 26.266 -3.598 18.297 1 90.69 227 HIS B C 1
ATOM 8385 O O . HIS B 1 227 ? 27.484 -3.434 18.219 1 90.69 227 HIS B O 1
ATOM 8391 N N . LEU B 1 228 ? 25.406 -2.744 17.766 1 92.44 228 LEU B N 1
ATOM 8392 C CA . LEU B 1 228 ? 25.844 -1.654 16.906 1 92.44 228 LEU B CA 1
ATOM 8393 C C . LEU B 1 228 ? 25.609 -0.303 17.578 1 92.44 228 LEU B C 1
ATOM 8395 O O . LEU B 1 228 ? 25.641 0.735 16.906 1 92.44 228 LEU B O 1
ATOM 8399 N N . SER B 1 229 ? 25.484 -0.269 18.906 1 89.56 229 SER B N 1
ATOM 8400 C CA . SER B 1 229 ? 25.125 0.948 19.625 1 89.56 229 SER B CA 1
ATOM 8401 C C . SER B 1 229 ? 26.344 1.764 20 1 89.56 229 SER B C 1
ATOM 8403 O O . SER B 1 229 ? 26.312 2.553 20.953 1 89.56 229 SER B O 1
ATOM 8405 N N . THR B 1 230 ? 27.516 1.562 19.359 1 90.69 230 THR B N 1
ATOM 8406 C CA . THR B 1 230 ? 28.703 2.373 19.531 1 90.69 230 THR B CA 1
ATOM 8407 C C . THR B 1 230 ? 29.109 3.041 18.219 1 90.69 230 THR B C 1
ATOM 8409 O O . THR B 1 230 ? 28.797 2.529 17.141 1 90.69 230 THR B O 1
ATOM 8412 N N . ASP B 1 231 ? 29.719 4.18 18.344 1 91.38 231 ASP B N 1
ATOM 8413 C CA . ASP B 1 231 ? 30.109 4.941 17.156 1 91.38 231 ASP B CA 1
ATOM 8414 C C . ASP B 1 231 ? 31.031 4.125 16.266 1 91.38 231 ASP B C 1
ATOM 8416 O O . ASP B 1 231 ? 30.859 4.098 15.047 1 91.38 231 ASP B O 1
ATOM 8420 N N . GLU B 1 232 ? 31.922 3.404 16.828 1 93.5 232 GLU B N 1
ATOM 8421 C CA . GLU B 1 232 ? 32.906 2.645 16.047 1 93.5 232 GLU B CA 1
ATOM 8422 C C . GLU B 1 232 ? 32.25 1.455 15.352 1 93.5 232 GLU B C 1
ATOM 8424 O O . GLU B 1 232 ? 32.531 1.163 14.195 1 93.5 232 GLU B O 1
ATOM 8429 N N . ALA B 1 233 ? 31.359 0.835 16.062 1 94.38 233 ALA B N 1
ATOM 8430 C CA . ALA B 1 233 ? 30.688 -0.324 15.484 1 94.38 233 ALA B CA 1
ATOM 8431 C C . ALA B 1 233 ? 29.797 0.085 14.32 1 94.38 233 ALA B C 1
ATOM 8433 O O . ALA B 1 233 ? 29.734 -0.612 13.305 1 94.38 233 ALA B O 1
ATOM 8434 N N . LEU B 1 234 ? 29.125 1.164 14.453 1 95.12 234 LEU B N 1
ATOM 8435 C CA . LEU B 1 234 ? 28.234 1.636 13.406 1 95.12 234 LEU B CA 1
ATOM 8436 C C . LEU B 1 234 ? 29.016 2.094 12.18 1 95.12 234 LEU B C 1
ATOM 8438 O O . LEU B 1 234 ? 28.594 1.836 11.047 1 95.12 234 LEU B O 1
ATOM 8442 N N . ILE B 1 235 ? 30.172 2.768 12.406 1 96.06 235 ILE B N 1
ATOM 8443 C CA . ILE B 1 235 ? 31.031 3.209 11.305 1 96.06 235 ILE B CA 1
ATOM 8444 C C . ILE B 1 235 ? 31.594 1.996 10.57 1 96.06 235 ILE B C 1
ATOM 8446 O O . ILE B 1 235 ? 31.578 1.938 9.344 1 96.06 235 ILE B O 1
ATOM 8450 N N . SER B 1 236 ? 32 0.991 11.344 1 94.25 236 SER B N 1
ATOM 8451 C CA . SER B 1 236 ? 32.562 -0.214 10.75 1 94.25 236 SER B CA 1
ATOM 8452 C C . SER B 1 236 ? 31.516 -0.993 9.961 1 94.25 236 SER B C 1
ATOM 8454 O O . SER B 1 236 ? 31.828 -1.602 8.938 1 94.25 236 SER B O 1
ATOM 8456 N N . TYR B 1 237 ? 30.344 -0.971 10.453 1 94.81 237 TYR B N 1
ATOM 8457 C CA . TYR B 1 237 ? 29.266 -1.671 9.766 1 94.81 237 TYR B CA 1
ATOM 8458 C C . TYR B 1 237 ? 29 -1.065 8.391 1 94.81 237 TYR B C 1
ATOM 8460 O O . TYR B 1 237 ? 28.938 -1.785 7.391 1 94.81 237 TYR B O 1
ATOM 8468 N N . PHE B 1 238 ? 28.875 0.218 8.281 1 95.44 238 PHE B N 1
ATOM 8469 C CA . PHE B 1 238 ? 28.562 0.863 7.016 1 95.44 238 PHE B CA 1
ATOM 8470 C C . PHE B 1 238 ? 29.766 0.856 6.09 1 95.44 238 PHE B C 1
ATOM 8472 O O . PHE B 1 238 ? 29.625 0.797 4.867 1 95.44 238 PHE B O 1
ATOM 8479 N N . GLU B 1 239 ? 30.922 0.871 6.641 1 93.75 239 GLU B N 1
ATOM 8480 C CA . GLU B 1 239 ? 32.125 0.794 5.82 1 93.75 239 GLU B CA 1
ATOM 8481 C C . GLU B 1 239 ? 32.312 -0.6 5.223 1 93.75 239 GLU B C 1
ATOM 8483 O O . GLU B 1 239 ? 32.844 -0.75 4.129 1 93.75 239 GLU B O 1
ATOM 8488 N N . SER B 1 240 ? 31.781 -1.578 5.988 1 91.62 240 SER B N 1
ATOM 8489 C CA . SER B 1 240 ? 31.844 -2.945 5.484 1 91.62 240 SER B CA 1
ATOM 8490 C C . SER B 1 240 ? 30.969 -3.117 4.246 1 91.62 240 SER B C 1
ATOM 8492 O O . SER B 1 240 ? 31.219 -3.996 3.418 1 91.62 240 SER B O 1
ATOM 8494 N N . ILE B 1 241 ? 29.938 -2.297 4.062 1 93.06 241 ILE B N 1
ATOM 8495 C CA . ILE B 1 241 ? 29.078 -2.354 2.883 1 93.06 241 ILE B CA 1
ATOM 8496 C C . ILE B 1 241 ? 29.5 -1.278 1.885 1 93.06 241 ILE B C 1
ATOM 8498 O O . ILE B 1 241 ? 28.703 -0.874 1.027 1 93.06 241 ILE B O 1
ATOM 8502 N N . ARG B 1 242 ? 30.641 -0.75 2.033 1 91.69 242 ARG B N 1
ATOM 8503 C CA . ARG B 1 242 ? 31.312 0.164 1.11 1 91.69 242 ARG B CA 1
ATOM 8504 C C . ARG B 1 242 ? 30.578 1.506 1.052 1 91.69 242 ARG B C 1
ATOM 8506 O O . ARG B 1 242 ? 30.391 2.066 -0.029 1 91.69 242 ARG B O 1
ATOM 8513 N N . LEU B 1 243 ? 30.094 1.953 2.162 1 94.88 243 LEU B N 1
ATOM 8514 C CA . LEU B 1 243 ? 29.531 3.287 2.316 1 94.88 243 LEU B CA 1
ATOM 8515 C C . LEU B 1 243 ? 30.328 4.109 3.318 1 94.88 243 LEU B C 1
ATOM 8517 O O . LEU B 1 243 ? 30.172 3.951 4.531 1 94.88 243 LEU B O 1
ATOM 8521 N N . PRO B 1 244 ? 31.141 4.969 2.846 1 94.38 244 PRO B N 1
ATOM 8522 C CA . PRO B 1 244 ? 32.031 5.723 3.744 1 94.38 244 PRO B CA 1
ATOM 8523 C C . PRO B 1 244 ? 31.25 6.707 4.625 1 94.38 244 PRO B C 1
ATOM 8525 O O . PRO B 1 244 ? 30.422 7.469 4.125 1 94.38 244 PRO B O 1
ATOM 8528 N N . VAL B 1 245 ? 31.516 6.676 5.906 1 96.19 245 VAL B N 1
ATOM 8529 C CA . VAL B 1 245 ? 30.797 7.48 6.891 1 96.19 245 VAL B CA 1
ATOM 8530 C C . VAL B 1 245 ? 31.688 8.641 7.348 1 96.19 245 VAL B C 1
ATOM 8532 O O . VAL B 1 245 ? 32.906 8.492 7.48 1 96.19 245 VAL B O 1
ATOM 8535 N N . GLU B 1 246 ? 31.141 9.859 7.426 1 93.5 246 GLU B N 1
ATOM 8536 C CA . GLU B 1 246 ? 31.844 11.023 7.938 1 93.5 246 GLU B CA 1
ATOM 8537 C C . GLU B 1 246 ? 31.688 11.148 9.453 1 93.5 246 GLU B C 1
ATOM 8539 O O . GLU B 1 246 ? 32.688 11.266 10.18 1 93.5 246 GLU B O 1
ATOM 8544 N N . SER B 1 247 ? 30.391 11.125 9.898 1 92.38 247 SER B N 1
ATOM 8545 C CA . SER B 1 247 ? 30.156 11.25 11.328 1 92.38 247 SER B CA 1
ATOM 8546 C C . SER B 1 247 ? 28.875 10.516 11.742 1 92.38 247 SER B C 1
ATOM 8548 O O . SER B 1 247 ? 28 10.266 10.914 1 92.38 247 SER B O 1
ATOM 8550 N N . VAL B 1 248 ? 28.906 10.055 12.992 1 93.75 248 VAL B N 1
ATOM 8551 C CA . VAL B 1 248 ? 27.766 9.352 13.547 1 93.75 248 VAL B CA 1
ATOM 8552 C C . VAL B 1 248 ? 27.328 10.008 14.859 1 93.75 248 VAL B C 1
ATOM 8554 O O . VAL B 1 248 ? 28.172 10.492 15.617 1 93.75 248 VAL B O 1
ATOM 8557 N N . CYS B 1 249 ? 26.031 10.203 15.031 1 91.69 249 CYS B N 1
ATOM 8558 C CA . CYS B 1 249 ? 25.469 10.711 16.281 1 91.69 249 CYS B CA 1
ATOM 8559 C C . CYS B 1 249 ? 24.422 9.75 16.844 1 91.69 249 CYS B C 1
ATOM 8561 O O . CYS B 1 249 ? 23.312 9.672 16.328 1 91.69 249 CYS B O 1
ATOM 8563 N N . ILE B 1 250 ? 24.797 8.992 17.812 1 92.25 250 ILE B N 1
ATOM 8564 C CA . ILE B 1 250 ? 23.844 8.109 18.484 1 92.25 250 ILE B CA 1
ATOM 8565 C C . ILE B 1 250 ? 23.141 8.875 19.609 1 92.25 250 ILE B C 1
ATOM 8567 O O . ILE B 1 250 ? 23.781 9.484 20.453 1 92.25 250 ILE B O 1
ATOM 8571 N N . LEU B 1 251 ? 21.844 8.898 19.578 1 91.12 251 LEU B N 1
ATOM 8572 C CA . LEU B 1 251 ? 21.047 9.656 20.531 1 91.12 251 LEU B CA 1
ATOM 8573 C C . LEU B 1 251 ? 21.109 9 21.906 1 91.12 251 LEU B C 1
ATOM 8575 O O . LEU B 1 251 ? 21.078 7.773 22.031 1 91.12 251 LEU B O 1
ATOM 8579 N N . LYS B 1 252 ? 21.297 9.875 22.844 1 89.44 252 LYS B N 1
ATOM 8580 C CA . LYS B 1 252 ? 21.312 9.438 24.234 1 89.44 252 LYS B CA 1
ATOM 8581 C C . LYS B 1 252 ? 20.016 9.805 24.953 1 89.44 252 LYS B C 1
ATOM 8583 O O . LYS B 1 252 ? 19.312 10.734 24.531 1 89.44 252 LYS B O 1
ATOM 8588 N N . ASN B 1 253 ? 19.656 9 25.891 1 87.81 253 ASN B N 1
ATOM 8589 C CA . ASN B 1 253 ? 18.453 9.305 26.672 1 87.81 253 ASN B CA 1
ATOM 8590 C C . ASN B 1 253 ? 18.719 10.422 27.688 1 87.81 253 ASN B C 1
ATOM 8592 O O . ASN B 1 253 ? 19.203 10.156 28.781 1 87.81 253 ASN B O 1
ATOM 8596 N N . THR B 1 254 ? 18.312 11.656 27.312 1 87.25 254 THR B N 1
ATOM 8597 C CA . THR B 1 254 ? 18.562 12.812 28.156 1 87.25 254 THR B CA 1
ATOM 8598 C C . THR B 1 254 ? 17.266 13.305 28.797 1 87.25 254 THR B C 1
ATOM 8600 O O . THR B 1 254 ? 17.047 14.516 28.938 1 87.25 254 THR B O 1
ATOM 8603 N N . SER B 1 255 ? 16.422 12.43 29.125 1 84.94 255 SER B N 1
ATOM 8604 C CA . SER B 1 255 ? 15.141 12.836 29.703 1 84.94 255 SER B CA 1
ATOM 8605 C C . SER B 1 255 ? 15.336 13.594 31 1 84.94 255 SER B C 1
ATOM 8607 O O . SER B 1 255 ? 14.664 14.594 31.266 1 84.94 255 SER B O 1
ATOM 8609 N N . SER B 1 256 ? 16.312 13.156 31.828 1 86.56 256 SER B N 1
ATOM 8610 C CA . SER B 1 256 ? 16.578 13.82 33.094 1 86.56 256 SER B CA 1
ATOM 8611 C C . SER B 1 256 ? 17.203 15.188 32.875 1 86.56 256 SER B C 1
ATOM 8613 O O . SER B 1 256 ? 16.891 16.141 33.594 1 86.56 256 SER B O 1
ATOM 8615 N N . LEU B 1 257 ? 18.078 15.227 31.891 1 88.81 257 LEU B N 1
ATOM 8616 C CA . LEU B 1 257 ? 18.719 16.5 31.578 1 88.81 257 LEU B CA 1
ATOM 8617 C C . LEU B 1 257 ? 17.703 17.484 31 1 88.81 257 LEU B C 1
ATOM 8619 O O . LEU B 1 257 ? 17.781 18.688 31.281 1 88.81 257 LEU B O 1
ATOM 8623 N N . ASP B 1 258 ? 16.797 17.016 30.281 1 86.94 258 ASP B N 1
ATOM 8624 C CA . ASP B 1 258 ? 15.781 17.891 29.688 1 86.94 258 ASP B CA 1
ATOM 8625 C C . ASP B 1 258 ? 14.898 18.516 30.766 1 86.94 258 ASP B C 1
ATOM 8627 O O . ASP B 1 258 ? 14.492 19.672 30.641 1 86.94 258 ASP B O 1
ATOM 8631 N N . LYS B 1 259 ? 14.578 17.766 31.719 1 87.69 259 LYS B N 1
ATOM 8632 C CA . LYS B 1 259 ? 13.781 18.297 32.812 1 87.69 259 LYS B CA 1
ATOM 8633 C C . LYS B 1 259 ? 14.523 19.406 33.531 1 87.69 259 LYS B C 1
ATOM 8635 O O . LYS B 1 259 ? 13.93 20.438 33.875 1 87.69 259 LYS B O 1
ATOM 8640 N N . LEU B 1 260 ? 15.789 19.172 33.719 1 90 260 LEU B N 1
ATOM 8641 C CA . LEU B 1 260 ? 16.609 20.172 34.406 1 90 260 LEU B CA 1
ATOM 8642 C C . LEU B 1 260 ? 16.75 21.422 33.531 1 90 260 LEU B C 1
ATOM 8644 O O . LEU B 1 260 ? 16.797 22.547 34.062 1 90 260 LEU B O 1
ATOM 8648 N N . LEU B 1 261 ? 16.859 21.172 32.312 1 89.56 261 LEU B N 1
ATOM 8649 C CA . LEU B 1 261 ? 16.984 22.297 31.391 1 89.56 261 LEU B CA 1
ATOM 8650 C C . LEU B 1 261 ? 15.703 23.141 31.391 1 89.56 261 LEU B C 1
ATOM 8652 O O . LEU B 1 261 ? 15.766 24.359 31.281 1 89.56 261 LEU B O 1
ATOM 8656 N N . ARG B 1 262 ? 14.633 22.516 31.469 1 88.44 262 ARG B N 1
ATOM 8657 C CA . ARG B 1 262 ? 13.375 23.25 31.531 1 88.44 262 ARG B CA 1
ATOM 8658 C C . ARG B 1 262 ? 13.258 24.047 32.812 1 88.44 262 ARG B C 1
ATOM 8660 O O . ARG B 1 262 ? 12.773 25.188 32.812 1 88.44 262 ARG B O 1
ATOM 8667 N N . GLN B 1 263 ? 13.711 23.5 33.875 1 91.06 263 GLN B N 1
ATOM 8668 C CA . GLN B 1 263 ? 13.695 24.203 35.156 1 91.06 263 GLN B CA 1
ATOM 8669 C C . GLN B 1 263 ? 14.641 25.391 35.125 1 91.06 263 GLN B C 1
ATOM 8671 O O . GLN B 1 263 ? 14.32 26.469 35.656 1 91.06 263 GLN B O 1
ATOM 8676 N N . ARG B 1 264 ? 15.711 25.094 34.5 1 91.31 264 ARG B N 1
ATOM 8677 C CA . ARG B 1 264 ? 16.672 26.188 34.375 1 91.31 264 ARG B CA 1
ATOM 8678 C C . ARG B 1 264 ? 16.094 27.328 33.562 1 91.31 264 ARG B C 1
ATOM 8680 O O . ARG B 1 264 ? 16.266 28.5 33.906 1 91.31 264 ARG B O 1
ATOM 8687 N N . ALA B 1 265 ? 15.492 26.984 32.531 1 89.06 265 ALA B N 1
ATOM 8688 C CA . ALA B 1 265 ? 14.906 28.016 31.672 1 89.06 265 ALA B CA 1
ATOM 8689 C C . ALA B 1 265 ? 13.82 28.797 32.375 1 89.06 265 ALA B C 1
ATOM 8691 O O . ALA B 1 265 ? 13.719 30.016 32.25 1 89.06 265 ALA B O 1
ATOM 8692 N N . ARG B 1 266 ? 13.047 28.125 33.125 1 89.25 266 ARG B N 1
ATOM 8693 C CA . ARG B 1 266 ? 11.992 28.797 33.875 1 89.25 266 ARG B CA 1
ATOM 8694 C C . ARG B 1 266 ? 12.57 29.766 34.906 1 89.25 266 ARG B C 1
ATOM 8696 O O . ARG B 1 266 ? 12.039 30.859 35.094 1 89.25 266 ARG B O 1
ATOM 8703 N N . SER B 1 267 ? 13.586 29.328 35.531 1 91.06 267 SER B N 1
ATOM 8704 C CA . SER B 1 267 ? 14.242 30.188 36.531 1 91.06 267 SER B CA 1
ATOM 8705 C C . SER B 1 267 ? 14.898 31.391 35.875 1 91.06 267 SER B C 1
ATOM 8707 O O . SER B 1 267 ? 14.922 32.5 36.438 1 91.06 267 SER B O 1
ATOM 8709 N N . LEU B 1 268 ? 15.43 31.109 34.688 1 90.25 268 LEU B N 1
ATOM 8710 C CA . LEU B 1 268 ? 16.047 32.188 33.938 1 90.25 268 LEU B CA 1
ATOM 8711 C C . LEU B 1 268 ? 15.016 33.25 33.562 1 90.25 268 LEU B C 1
ATOM 8713 O O . LEU B 1 268 ? 15.266 34.438 33.688 1 90.25 268 LEU B O 1
ATOM 8717 N N . PHE B 1 269 ? 13.914 32.844 33.156 1 88.5 269 PHE B N 1
ATOM 8718 C CA . PHE B 1 269 ? 12.867 33.75 32.719 1 88.5 269 PHE B CA 1
ATOM 8719 C C . PHE B 1 269 ? 12.312 34.531 33.938 1 88.5 269 PHE B C 1
ATOM 8721 O O . PHE B 1 269 ? 11.984 35.688 33.812 1 88.5 269 PHE B O 1
ATOM 8728 N N . ARG B 1 270 ? 12.211 33.844 35 1 88.31 270 ARG B N 1
ATOM 8729 C CA . ARG B 1 270 ? 11.758 34.5 36.219 1 88.31 270 ARG B CA 1
ATOM 8730 C C . ARG B 1 270 ? 12.75 35.562 36.656 1 88.31 270 ARG B C 1
ATOM 8732 O O . ARG B 1 270 ? 12.344 36.656 37.062 1 88.31 270 ARG B O 1
ATOM 8739 N N . LEU B 1 271 ? 14 35.219 36.562 1 90.38 271 LEU B N 1
ATOM 8740 C CA . LEU B 1 271 ? 15.047 36.188 36.906 1 90.38 271 LEU B CA 1
ATOM 8741 C C . LEU B 1 271 ? 15.016 37.406 36 1 90.38 271 LEU B C 1
ATOM 8743 O O . LEU B 1 271 ? 15.156 38.531 36.5 1 90.38 271 LEU B O 1
ATOM 8747 N N . GLU B 1 272 ? 14.859 37.188 34.75 1 88.62 272 GLU B N 1
ATOM 8748 C CA . GLU B 1 272 ? 14.789 38.312 33.781 1 88.62 272 GLU B CA 1
ATOM 8749 C C . GLU B 1 272 ? 13.57 39.188 34.062 1 88.62 272 GLU B C 1
ATOM 8751 O O . GLU B 1 272 ? 13.641 40.406 33.906 1 88.62 272 GLU B O 1
ATOM 8756 N N . ARG B 1 273 ? 12.523 38.562 34.375 1 88 273 ARG B N 1
ATOM 8757 C CA . ARG B 1 273 ? 11.312 39.312 34.688 1 88 273 ARG B CA 1
ATOM 8758 C C . ARG B 1 273 ? 11.5 40.219 35.906 1 88 273 ARG B C 1
ATOM 8760 O O . ARG B 1 273 ? 11.023 41.344 35.938 1 88 273 ARG B O 1
ATOM 8767 N N . LEU B 1 274 ? 12.18 39.75 36.906 1 87.75 274 LEU B N 1
ATOM 8768 C CA . LEU B 1 274 ? 12.422 40.5 38.156 1 87.75 274 LEU B CA 1
ATOM 8769 C C . LEU B 1 274 ? 13.359 41.656 37.906 1 87.75 274 LEU B C 1
ATOM 8771 O O . LEU B 1 274 ? 13.156 42.75 38.438 1 87.75 274 LEU B O 1
ATOM 8775 N N . TRP B 1 275 ? 14.352 41.375 37.094 1 86.38 275 TRP B N 1
ATOM 8776 C CA . TRP B 1 275 ? 15.266 42.469 36.75 1 86.38 275 TRP B CA 1
ATOM 8777 C C . TRP B 1 275 ? 14.555 43.562 35.969 1 86.38 275 TRP B C 1
ATOM 8779 O O . TRP B 1 275 ? 14.773 44.75 36.188 1 86.38 275 TRP B O 1
ATOM 8789 N N . TYR B 1 276 ? 13.727 43.125 35 1 84.62 276 TYR B N 1
ATOM 8790 C CA . TYR B 1 276 ? 13.008 44.062 34.188 1 84.62 276 TYR B CA 1
ATOM 8791 C C . TYR B 1 276 ? 11.992 44.844 35.031 1 84.62 276 TYR B C 1
ATOM 8793 O O . TYR B 1 276 ? 11.766 46.031 34.781 1 84.62 276 TYR B O 1
ATOM 8801 N N . SER B 1 277 ? 11.352 44.156 35.938 1 82.88 277 SER B N 1
ATOM 8802 C CA . SER B 1 277 ? 10.375 44.844 36.812 1 82.88 277 SER B CA 1
ATOM 8803 C C . SER B 1 277 ? 11.047 45.875 37.688 1 82.88 277 SER B C 1
ATOM 8805 O O . SER B 1 277 ? 10.445 46.875 38.062 1 82.88 277 SER B O 1
ATOM 8807 N N . TRP B 1 278 ? 12.281 45.594 38.094 1 83.12 278 TRP B N 1
ATOM 8808 C CA . TRP B 1 278 ? 13.023 46.5 38.969 1 83.12 278 TRP B CA 1
ATOM 8809 C C . TRP B 1 278 ? 13.609 47.656 38.156 1 83.12 278 TRP B C 1
ATOM 8811 O O . TRP B 1 278 ? 13.438 48.812 38.531 1 83.12 278 TRP B O 1
ATOM 8821 N N . LEU B 1 279 ? 14.328 47.344 37.031 1 79.62 279 LEU B N 1
ATOM 8822 C CA . LEU B 1 279 ? 15.062 48.344 36.281 1 79.62 279 LEU B CA 1
ATOM 8823 C C . LEU B 1 279 ? 14.148 49.062 35.312 1 79.62 279 LEU B C 1
ATOM 8825 O O . LEU B 1 279 ? 14.367 50.25 35 1 79.62 279 LEU B O 1
ATOM 8829 N N . GLY B 1 280 ? 13.023 48.438 35.031 1 66.81 280 GLY B N 1
ATOM 8830 C CA . GLY B 1 280 ? 12.094 49.031 34.094 1 66.81 280 GLY B CA 1
ATOM 8831 C C . GLY B 1 280 ? 12.758 49.438 32.781 1 66.81 280 GLY B C 1
ATOM 8832 O O . GLY B 1 280 ? 13.891 49.031 32.5 1 66.81 280 GLY B O 1
ATOM 8833 N N . ASP B 1 281 ? 12.109 50.031 31.812 1 59.94 281 ASP B N 1
ATOM 8834 C CA . ASP B 1 281 ? 12.617 50.531 30.531 1 59.94 281 ASP B CA 1
ATOM 8835 C C . ASP B 1 281 ? 13.422 51.812 30.734 1 59.94 281 ASP B C 1
ATOM 8837 O O . ASP B 1 281 ? 13.82 52.469 29.766 1 59.94 281 ASP B O 1
ATOM 8841 N N . ASP B 1 282 ? 13.711 52.219 32 1 57.28 282 ASP B N 1
ATOM 8842 C CA . ASP B 1 282 ? 14.172 53.562 32.25 1 57.28 282 ASP B CA 1
ATOM 8843 C C . ASP B 1 282 ? 15.688 53.688 32.094 1 57.28 282 ASP B C 1
ATOM 8845 O O . ASP B 1 282 ? 16.438 52.844 32.594 1 57.28 282 ASP B O 1
ATOM 8849 N N . SER B 1 283 ? 16.125 54.344 31.109 1 55.31 283 SER B N 1
ATOM 8850 C CA . SER B 1 283 ? 17.453 54.812 30.734 1 55.31 283 SER B CA 1
ATOM 8851 C C . SER B 1 283 ? 18.219 55.344 31.938 1 55.31 283 SER B C 1
ATOM 8853 O O . SER B 1 283 ? 19.422 55.594 31.875 1 55.31 283 SER B O 1
ATOM 8855 N N . ALA B 1 284 ? 17.562 55.594 33 1 58.62 284 ALA B N 1
ATOM 8856 C CA . ALA B 1 284 ? 18.25 56.406 33.969 1 58.62 284 ALA B CA 1
ATOM 8857 C C . ALA B 1 284 ? 19 55.562 35 1 58.62 284 ALA B C 1
ATOM 8859 O O . ALA B 1 284 ? 19.281 56 36.094 1 58.62 284 ALA B O 1
ATOM 8860 N N . VAL B 1 285 ? 19.125 54.25 34.594 1 65 285 VAL B N 1
ATOM 8861 C CA . VAL B 1 285 ? 19.812 53.438 35.594 1 65 285 VAL B CA 1
ATOM 8862 C C . VAL B 1 285 ? 21.312 53.781 35.625 1 65 285 VAL B C 1
ATOM 8864 O O . VAL B 1 285 ? 21.953 53.75 34.562 1 65 285 VAL B O 1
ATOM 8867 N N . GLU B 1 286 ? 21.797 54.469 36.656 1 67.25 286 GLU B N 1
ATOM 8868 C CA . GLU B 1 286 ? 23.203 54.812 36.812 1 67.25 286 GLU B CA 1
ATOM 8869 C C . GLU B 1 286 ? 24.016 53.594 37.281 1 67.25 286 GLU B C 1
ATOM 8871 O O . GLU B 1 286 ? 23.516 52.75 38 1 67.25 286 GLU B O 1
ATOM 8876 N N . ASN B 1 287 ? 25.203 53.281 36.719 1 68.25 287 ASN B N 1
ATOM 8877 C CA . ASN B 1 287 ? 26.188 52.281 37.094 1 68.25 287 ASN B CA 1
ATOM 8878 C C . ASN B 1 287 ? 25.719 50.875 36.719 1 68.25 287 ASN B C 1
ATOM 8880 O O . ASN B 1 287 ? 25.828 49.938 37.531 1 68.25 287 ASN B O 1
ATOM 8884 N N . TYR B 1 288 ? 25.062 50.844 35.594 1 75.5 288 TYR B N 1
ATOM 8885 C CA . TYR B 1 288 ? 24.484 49.594 35.125 1 75.5 288 TYR B CA 1
ATOM 8886 C C . TYR B 1 288 ? 25.484 48.812 34.281 1 75.5 288 TYR B C 1
ATOM 8888 O O . TYR B 1 288 ? 25.906 49.312 33.219 1 75.5 288 TYR B O 1
ATOM 8896 N N . ASP B 1 289 ? 26.25 47.688 34.875 1 77.25 289 ASP B N 1
ATOM 8897 C CA . ASP B 1 289 ? 27.141 46.812 34.125 1 77.25 289 ASP B CA 1
ATOM 8898 C C . ASP B 1 289 ? 26.547 45.406 34 1 77.25 289 ASP B C 1
ATOM 8900 O O . ASP B 1 289 ? 26.625 44.594 34.938 1 77.25 289 ASP B O 1
ATOM 8904 N N . PRO B 1 290 ? 26.047 45 32.844 1 81.38 290 PRO B N 1
ATOM 8905 C CA . PRO B 1 290 ? 25.422 43.719 32.656 1 81.38 290 PRO B CA 1
ATOM 8906 C C . PRO B 1 290 ? 26.391 42.562 32.844 1 81.38 290 PRO B C 1
ATOM 8908 O O . PRO B 1 290 ? 26.016 41.5 33.344 1 81.38 290 PRO B O 1
ATOM 8911 N N . ALA B 1 291 ? 27.625 42.688 32.5 1 81.69 291 ALA B N 1
ATOM 8912 C CA . ALA B 1 291 ? 28.609 41.625 32.625 1 81.69 291 ALA B CA 1
ATOM 8913 C C . ALA B 1 291 ? 28.906 41.312 34.062 1 81.69 291 ALA B C 1
ATOM 8915 O O . ALA B 1 291 ? 29.062 40.156 34.438 1 81.69 291 ALA B O 1
ATOM 8916 N N . ALA B 1 292 ? 28.906 42.375 34.875 1 81.94 292 ALA B N 1
ATOM 8917 C CA . ALA B 1 292 ? 29.156 42.188 36.312 1 81.94 292 ALA B CA 1
ATOM 8918 C C . ALA B 1 292 ? 28 41.469 37 1 81.94 292 ALA B C 1
ATOM 8920 O O . ALA B 1 292 ? 28.203 40.656 37.875 1 81.94 292 ALA B O 1
ATOM 8921 N N . ILE B 1 293 ? 26.906 41.781 36.531 1 86.44 293 ILE B N 1
ATOM 8922 C CA . ILE B 1 293 ? 25.719 41.188 37.094 1 86.44 293 ILE B CA 1
ATOM 8923 C C . ILE B 1 293 ? 25.688 39.688 36.75 1 86.44 293 ILE B C 1
ATOM 8925 O O . ILE B 1 293 ? 25.328 38.875 37.594 1 86.44 293 ILE B O 1
ATOM 8929 N N . GLU B 1 294 ? 25.953 39.312 35.5 1 86.56 294 GLU B N 1
ATOM 8930 C CA . GLU B 1 294 ? 25.953 37.906 35.094 1 86.56 294 GLU B CA 1
ATOM 8931 C C . GLU B 1 294 ? 26.969 37.094 35.906 1 86.56 294 GLU B C 1
ATOM 8933 O O . GLU B 1 294 ? 26.672 36 36.312 1 86.56 294 GLU B O 1
ATOM 8938 N N . ASP B 1 295 ? 28.109 37.719 36.156 1 86 295 ASP B N 1
ATOM 8939 C CA . ASP B 1 295 ? 29.156 37.031 36.906 1 86 295 ASP B CA 1
ATOM 8940 C C . ASP B 1 295 ? 28.734 36.875 38.375 1 86 295 ASP B C 1
ATOM 8942 O O . ASP B 1 295 ? 29 35.844 38.969 1 86 295 ASP B O 1
ATOM 8946 N N . GLN B 1 296 ? 28.125 37.906 38.906 1 86.81 296 GLN B N 1
ATOM 8947 C CA . GLN B 1 296 ? 27.672 37.844 40.312 1 86.81 296 GLN B CA 1
ATOM 8948 C C . GLN B 1 296 ? 26.562 36.812 40.469 1 86.81 296 GLN B C 1
ATOM 8950 O O . GLN B 1 296 ? 26.5 36.125 41.5 1 86.81 296 GLN B O 1
ATOM 8955 N N . THR B 1 297 ? 25.797 36.75 39.438 1 88.81 297 THR B N 1
ATOM 8956 C CA . THR B 1 297 ? 24.688 35.812 39.5 1 88.81 297 THR B CA 1
ATOM 8957 C C . THR B 1 297 ? 25.188 34.375 39.5 1 88.81 297 THR B C 1
ATOM 8959 O O . THR B 1 297 ? 24.719 33.531 40.312 1 88.81 297 THR B O 1
ATOM 8962 N N . LEU B 1 298 ? 26.125 34.094 38.656 1 88.06 298 LEU B N 1
ATOM 8963 C CA . LEU B 1 298 ? 26.656 32.719 38.531 1 88.06 298 LEU B CA 1
ATOM 8964 C C . LEU B 1 298 ? 27.484 32.375 39.75 1 88.06 298 LEU B C 1
ATOM 8966 O O . LEU B 1 298 ? 27.641 31.188 40.062 1 88.06 298 LEU B O 1
ATOM 8970 N N . ALA B 1 299 ? 27.922 33.375 40.5 1 84.69 299 ALA B N 1
ATOM 8971 C CA . ALA B 1 299 ? 28.797 33.156 41.656 1 84.69 299 ALA B CA 1
ATOM 8972 C C . ALA B 1 299 ? 27.984 32.969 42.938 1 84.69 299 ALA B C 1
ATOM 8974 O O . ALA B 1 299 ? 28.531 32.562 43.969 1 84.69 299 ALA B O 1
ATOM 8975 N N . MET B 1 300 ? 26.75 33.125 42.812 1 86.88 300 MET B N 1
ATOM 8976 C CA . MET B 1 300 ? 25.922 32.969 44 1 86.88 300 MET B CA 1
ATOM 8977 C C . MET B 1 300 ? 25.844 31.531 44.469 1 86.88 300 MET B C 1
ATOM 8979 O O . MET B 1 300 ? 25.391 30.656 43.719 1 86.88 300 MET B O 1
ATOM 8983 N N . SER B 1 301 ? 26.359 31.094 45.625 1 83.31 301 SER B N 1
ATOM 8984 C CA . SER B 1 301 ? 26.406 29.703 46.094 1 83.31 301 SER B CA 1
ATOM 8985 C C . SER B 1 301 ? 25.531 29.5 47.312 1 83.31 301 SER B C 1
ATOM 8987 O O . SER B 1 301 ? 25.141 28.375 47.625 1 83.31 301 SER B O 1
ATOM 8989 N N . GLU B 1 302 ? 25.172 30.625 48.094 1 83.19 302 GLU B N 1
ATOM 8990 C CA . GLU B 1 302 ? 24.375 30.484 49.312 1 83.19 302 GLU B CA 1
ATOM 8991 C C . GLU B 1 302 ? 23.047 31.203 49.219 1 83.19 302 GLU B C 1
ATOM 8993 O O . GLU B 1 302 ? 22.969 32.281 48.594 1 83.19 302 GLU B O 1
ATOM 8998 N N . PRO B 1 303 ? 22.016 30.578 49.688 1 85.38 303 PRO B N 1
ATOM 8999 C CA . PRO B 1 303 ? 20.703 31.25 49.656 1 85.38 303 PRO B CA 1
ATOM 9000 C C . PRO B 1 303 ? 20.672 32.5 50.562 1 85.38 303 PRO B C 1
ATOM 9002 O O . PRO B 1 303 ? 21.328 32.531 51.594 1 85.38 303 PRO B O 1
ATOM 9005 N N . PRO B 1 304 ? 19.969 33.469 50.031 1 83.25 304 PRO B N 1
ATOM 9006 C CA . PRO B 1 304 ? 19.844 34.656 50.875 1 83.25 304 PRO B CA 1
ATOM 9007 C C . PRO B 1 304 ? 19.062 34.438 52.156 1 83.25 304 PRO B C 1
ATOM 9009 O O . PRO B 1 304 ? 18.094 33.656 52.156 1 83.25 304 PRO B O 1
ATOM 9012 N N . LYS B 1 305 ? 19.594 34.969 53.281 1 80.5 305 LYS B N 1
ATOM 9013 C CA . LYS B 1 305 ? 18.922 34.875 54.594 1 80.5 305 LYS B CA 1
ATOM 9014 C C . LYS B 1 305 ? 18.047 36.094 54.844 1 80.5 305 LYS B C 1
ATOM 9016 O O . LYS B 1 305 ? 18.328 37.188 54.344 1 80.5 305 LYS B O 1
ATOM 9021 N N . PRO B 1 306 ? 16.984 35.812 55.625 1 79.5 306 PRO B N 1
ATOM 9022 C CA . PRO B 1 306 ? 16.109 36.938 55.938 1 79.5 306 PRO B CA 1
ATOM 9023 C C . PRO B 1 306 ? 16.844 38.062 56.656 1 79.5 306 PRO B C 1
ATOM 9025 O O . PRO B 1 306 ? 17.578 37.812 57.625 1 79.5 306 PRO B O 1
ATOM 9028 N N . GLY B 1 307 ? 16.812 39.312 56.156 1 74.69 307 GLY B N 1
ATOM 9029 C CA . GLY B 1 307 ? 17.422 40.469 56.812 1 74.69 307 GLY B CA 1
ATOM 9030 C C . GLY B 1 307 ? 18.766 40.844 56.219 1 74.69 307 GLY B C 1
ATOM 9031 O O . GLY B 1 307 ? 19.328 41.875 56.562 1 74.69 307 GLY B O 1
ATOM 9032 N N . ASP B 1 308 ? 19.328 39.969 55.312 1 77.38 308 ASP B N 1
ATOM 9033 C CA . ASP B 1 308 ? 20.641 40.219 54.75 1 77.38 308 ASP B CA 1
ATOM 9034 C C . ASP B 1 308 ? 20.562 41.312 53.656 1 77.38 308 ASP B C 1
ATOM 9036 O O . ASP B 1 308 ? 19.516 41.5 53.031 1 77.38 308 ASP B O 1
ATOM 9040 N N . ALA B 1 309 ? 21.594 42.125 53.469 1 78.25 309 ALA B N 1
ATOM 9041 C CA . ALA B 1 309 ? 21.688 43.094 52.406 1 78.25 309 ALA B CA 1
ATOM 9042 C C . ALA B 1 309 ? 21.797 42.406 51.031 1 78.25 309 ALA B C 1
ATOM 9044 O O . ALA B 1 309 ? 22.312 41.312 50.938 1 78.25 309 ALA B O 1
ATOM 9045 N N . PRO B 1 310 ? 21.172 43 50 1 84.5 310 PRO B N 1
ATOM 9046 C CA . PRO B 1 310 ? 21.266 42.438 48.656 1 84.5 310 PRO B CA 1
ATOM 9047 C C . PRO B 1 310 ? 22.703 42.219 48.219 1 84.5 310 PRO B C 1
ATOM 9049 O O . PRO B 1 310 ? 23.578 43.031 48.531 1 84.5 310 PRO B O 1
ATOM 9052 N N . MET B 1 311 ? 22.953 41.125 47.688 1 81.88 311 MET B N 1
ATOM 9053 C CA . MET B 1 311 ? 24.297 40.75 47.25 1 81.88 311 MET B CA 1
ATOM 9054 C C . MET B 1 311 ? 24.562 41.188 45.812 1 81.88 311 MET B C 1
ATOM 9056 O O . MET B 1 311 ? 25.672 41.594 45.469 1 81.88 311 MET B O 1
ATOM 9060 N N . ILE B 1 312 ? 23.484 41.094 45 1 86.19 312 ILE B N 1
ATOM 9061 C CA . ILE B 1 312 ? 23.672 41.344 43.594 1 86.19 312 ILE B CA 1
ATOM 9062 C C . ILE B 1 312 ? 23.109 42.75 43.25 1 86.19 312 ILE B C 1
ATOM 9064 O O . ILE B 1 312 ? 22.016 43.094 43.688 1 86.19 312 ILE B O 1
ATOM 9068 N N . GLY B 1 313 ? 23.844 43.562 42.5 1 79 313 GLY B N 1
ATOM 9069 C CA . GLY B 1 313 ? 23.391 44.844 41.969 1 79 313 GLY B CA 1
ATOM 9070 C C . GLY B 1 313 ? 23.234 45.906 43.031 1 79 313 GLY B C 1
ATOM 9071 O O . GLY B 1 313 ? 22.328 46.75 42.969 1 79 313 GLY B O 1
ATOM 9072 N N . THR B 1 314 ? 24 45.906 44.094 1 76.62 314 THR B N 1
ATOM 9073 C CA . THR B 1 314 ? 23.875 46.844 45.219 1 76.62 314 THR B CA 1
ATOM 9074 C C . THR B 1 314 ? 24.234 48.25 44.75 1 76.62 314 THR B C 1
ATOM 9076 O O . THR B 1 314 ? 23.734 49.219 45.312 1 76.62 314 THR B O 1
ATOM 9079 N N . HIS B 1 315 ? 25.078 48.25 43.719 1 76.06 315 HIS B N 1
ATOM 9080 C CA . HIS B 1 315 ? 25.547 49.562 43.281 1 76.06 315 HIS B CA 1
ATOM 9081 C C . HIS B 1 315 ? 24.547 50.219 42.344 1 76.06 315 HIS B C 1
ATOM 9083 O O . HIS B 1 315 ? 24.703 51.375 41.969 1 76.06 315 HIS B O 1
ATOM 9089 N N . ILE B 1 316 ? 23.5 49.438 42 1 80.31 316 ILE B N 1
ATOM 9090 C CA . ILE B 1 316 ? 22.562 49.938 41 1 80.31 316 ILE B CA 1
ATOM 9091 C C . ILE B 1 316 ? 21.484 50.781 41.688 1 80.31 316 ILE B C 1
ATOM 9093 O O . ILE B 1 316 ? 20.906 50.344 42.688 1 80.31 316 ILE B O 1
ATOM 9097 N N . ARG B 1 317 ? 21.391 52.125 41.312 1 76.56 317 ARG B N 1
ATOM 9098 C CA . ARG B 1 317 ? 20.359 53 41.844 1 76.56 317 ARG B CA 1
ATOM 9099 C C . ARG B 1 317 ? 19.172 53.094 40.875 1 76.56 317 ARG B C 1
ATOM 9101 O O . ARG B 1 317 ? 19.328 53.562 39.75 1 76.56 317 ARG B O 1
ATOM 9108 N N . ALA B 1 318 ? 18.156 52.281 41.219 1 74.25 318 ALA B N 1
ATOM 9109 C CA . ALA B 1 318 ? 16.922 52.344 40.406 1 74.25 318 ALA B CA 1
ATOM 9110 C C . ALA B 1 318 ? 15.836 53.125 41.156 1 74.25 318 ALA B C 1
ATOM 9112 O O . ALA B 1 318 ? 15.914 53.281 42.375 1 74.25 318 ALA B O 1
ATOM 9113 N N . ASN B 1 319 ? 14.945 53.75 40.469 1 74.06 319 ASN B N 1
ATOM 9114 C CA . ASN B 1 319 ? 13.859 54.531 41.031 1 74.06 319 ASN B CA 1
ATOM 9115 C C . ASN B 1 319 ? 12.812 53.656 41.688 1 74.06 319 ASN B C 1
ATOM 9117 O O . ASN B 1 319 ? 12.039 54.156 42.531 1 74.06 319 ASN B O 1
ATOM 9121 N N . ARG B 1 320 ? 12.875 52.375 41.406 1 79.12 320 ARG B N 1
ATOM 9122 C CA . ARG B 1 320 ? 11.883 51.469 41.969 1 79.12 320 ARG B CA 1
ATOM 9123 C C . ARG B 1 320 ? 12.484 50.625 43.062 1 79.12 320 ARG B C 1
ATOM 9125 O O . ARG B 1 320 ? 13.695 50.375 43.062 1 79.12 320 ARG B O 1
ATOM 9132 N N . PRO B 1 321 ? 11.594 50.375 44.031 1 81.62 321 PRO B N 1
ATOM 9133 C CA . PRO B 1 321 ? 12.125 49.531 45.094 1 81.62 321 PRO B CA 1
ATOM 9134 C C . PRO B 1 321 ? 12.414 48.125 44.625 1 81.62 321 PRO B C 1
ATOM 9136 O O . PRO B 1 321 ? 11.742 47.594 43.719 1 81.62 321 PRO B O 1
ATOM 9139 N N . ARG B 1 322 ? 13.422 47.594 45.094 1 84.94 322 ARG B N 1
ATOM 9140 C CA . ARG B 1 322 ? 13.844 46.219 44.781 1 84.94 322 ARG B CA 1
ATOM 9141 C C . ARG B 1 322 ? 12.773 45.219 45.156 1 84.94 322 ARG B C 1
ATOM 9143 O O . ARG B 1 322 ? 12.195 45.281 46.219 1 84.94 322 ARG B O 1
ATOM 9150 N N . PRO B 1 323 ? 12.43 44.344 44.188 1 86.38 323 PRO B N 1
ATOM 9151 C CA . PRO B 1 323 ? 11.367 43.375 44.469 1 86.38 323 PRO B CA 1
ATOM 9152 C C . PRO B 1 323 ? 11.734 42.375 45.562 1 86.38 323 PRO B C 1
ATOM 9154 O O . PRO B 1 323 ? 12.891 41.938 45.625 1 86.38 323 PRO B O 1
ATOM 9157 N N . ARG B 1 324 ? 10.75 42.031 46.469 1 83.62 324 ARG B N 1
ATOM 9158 C CA . ARG B 1 324 ? 10.953 41.062 47.562 1 83.62 324 ARG B CA 1
ATOM 9159 C C . ARG B 1 324 ? 10.016 39.875 47.438 1 83.62 324 ARG B C 1
ATOM 9161 O O . ARG B 1 324 ? 8.938 40 46.844 1 83.62 324 ARG B O 1
ATOM 9168 N N . THR B 1 325 ? 10.516 38.688 47.688 1 83.31 325 THR B N 1
ATOM 9169 C CA . THR B 1 325 ? 9.695 37.5 47.594 1 83.31 325 THR B CA 1
ATOM 9170 C C . THR B 1 325 ? 9.688 36.75 48.938 1 83.31 325 THR B C 1
ATOM 9172 O O . THR B 1 325 ? 10.617 36.906 49.75 1 83.31 325 THR B O 1
ATOM 9175 N N . TYR B 1 326 ? 8.594 36.031 49.188 1 79.25 326 TYR B N 1
ATOM 9176 C CA . TYR B 1 326 ? 8.461 35.25 50.406 1 79.25 326 TYR B CA 1
ATOM 9177 C C . TYR B 1 326 ? 9.117 33.875 50.25 1 79.25 326 TYR B C 1
ATOM 9179 O O . TYR B 1 326 ? 9.086 33.281 49.188 1 79.25 326 TYR B O 1
ATOM 9187 N N . VAL B 1 327 ? 10.008 33.469 51.219 1 71.56 327 VAL B N 1
ATOM 9188 C CA . VAL B 1 327 ? 10.57 32.125 51.188 1 71.56 327 VAL B CA 1
ATOM 9189 C C . VAL B 1 327 ? 9.961 31.281 52.312 1 71.56 327 VAL B C 1
ATOM 9191 O O . VAL B 1 327 ? 10.086 31.609 53.5 1 71.56 327 VAL B O 1
ATOM 9194 N N . PRO B 1 328 ? 9.266 30.172 52.031 1 65.62 328 PRO B N 1
ATOM 9195 C CA . PRO B 1 328 ? 8.867 29.5 50.781 1 65.62 328 PRO B CA 1
ATOM 9196 C C . PRO B 1 328 ? 7.699 30.188 50.094 1 65.62 328 PRO B C 1
ATOM 9198 O O . PRO B 1 328 ? 6.957 30.953 50.719 1 65.62 328 PRO B O 1
ATOM 9201 N N . LEU B 1 329 ? 7.672 30.125 48.688 1 63.78 329 LEU B N 1
ATOM 9202 C CA . LEU B 1 329 ? 6.742 30.891 47.875 1 63.78 329 LEU B CA 1
ATOM 9203 C C . LEU B 1 329 ? 5.312 30.719 48.375 1 63.78 329 LEU B C 1
ATOM 9205 O O . LEU B 1 329 ? 4.496 31.641 48.25 1 63.78 329 LEU B O 1
ATOM 9209 N N . TRP B 1 330 ? 5.062 29.578 49.062 1 65.25 330 TRP B N 1
ATOM 9210 C CA . TRP B 1 330 ? 3.688 29.297 49.469 1 65.25 330 TRP B CA 1
ATOM 9211 C C . TRP B 1 330 ? 3.387 29.922 50.844 1 65.25 330 TRP B C 1
ATOM 9213 O O . TRP B 1 330 ? 2.223 30.016 51.25 1 65.25 330 TRP B O 1
ATOM 9223 N N . ASN B 1 331 ? 4.457 30.234 51.656 1 63.28 331 ASN B N 1
ATOM 9224 C CA . ASN B 1 331 ? 4.23 30.719 53 1 63.28 331 ASN B CA 1
ATOM 9225 C C . ASN B 1 331 ? 4.121 32.25 53.031 1 63.28 331 ASN B C 1
ATOM 9227 O O . ASN B 1 331 ? 5.133 32.938 53.031 1 63.28 331 ASN B O 1
ATOM 9231 N N . TRP B 1 332 ? 2.959 32.844 53 1 67.44 332 TRP B N 1
ATOM 9232 C CA . TRP B 1 332 ? 2.664 34.281 53 1 67.44 332 TRP B CA 1
ATOM 9233 C C . TRP B 1 332 ? 3.139 34.938 54.281 1 67.44 332 TRP B C 1
ATOM 9235 O O . TRP B 1 332 ? 3.246 36.156 54.375 1 67.44 332 TRP B O 1
ATOM 9245 N N . ALA B 1 333 ? 3.361 34.094 55.281 1 65.06 333 ALA B N 1
ATOM 9246 C CA . ALA B 1 333 ? 3.766 34.625 56.594 1 65.06 333 ALA B CA 1
ATOM 9247 C C . ALA B 1 333 ? 5.273 34.531 56.781 1 65.06 333 ALA B C 1
ATOM 9249 O O . ALA B 1 333 ? 5.793 34.812 57.844 1 65.06 333 ALA B O 1
ATOM 9250 N N . GLY B 1 334 ? 5.906 34.125 55.719 1 64.31 334 GLY B N 1
ATOM 9251 C CA . GLY B 1 334 ? 7.312 33.812 55.938 1 64.31 334 GLY B CA 1
ATOM 9252 C C . GLY B 1 334 ? 8.203 35.031 55.812 1 64.31 334 GLY B C 1
ATOM 9253 O O . GLY B 1 334 ? 7.711 36.188 55.719 1 64.31 334 GLY B O 1
ATOM 9254 N N . GLU B 1 335 ? 9.422 34.875 56 1 73.12 335 GLU B N 1
ATOM 9255 C CA . GLU B 1 335 ? 10.422 35.938 56 1 73.12 335 GLU B CA 1
ATOM 9256 C C . GLU B 1 335 ? 10.664 36.438 54.594 1 73.12 335 GLU B C 1
ATOM 9258 O O . GLU B 1 335 ? 10.531 35.688 53.625 1 73.12 335 GLU B O 1
ATOM 9263 N N . HIS B 1 336 ? 10.75 37.812 54.406 1 81 336 HIS B N 1
ATOM 9264 C CA . HIS B 1 336 ? 10.953 38.5 53.156 1 81 336 HIS B CA 1
ATOM 9265 C C . HIS B 1 336 ? 12.43 38.5 52.75 1 81 336 HIS B C 1
ATOM 9267 O O . HIS B 1 336 ? 13.305 38.75 53.562 1 81 336 HIS B O 1
ATOM 9273 N N . VAL B 1 337 ? 12.688 37.844 51.656 1 85.06 337 VAL B N 1
ATOM 9274 C CA . VAL B 1 337 ? 14.039 37.906 51.094 1 85.06 337 VAL B CA 1
ATOM 9275 C C . VAL B 1 337 ? 14.023 38.656 49.781 1 85.06 337 VAL B C 1
ATOM 9277 O O . VAL B 1 337 ? 12.953 38.844 49.188 1 85.06 337 VAL B O 1
ATOM 9280 N N . ASP B 1 338 ? 15.211 39.188 49.375 1 86.62 338 ASP B N 1
ATOM 9281 C CA . ASP B 1 338 ? 15.328 39.844 48.094 1 86.62 338 ASP B CA 1
ATOM 9282 C C . ASP B 1 338 ? 15.016 38.844 46.969 1 86.62 338 ASP B C 1
ATOM 9284 O O . ASP B 1 338 ? 15.609 37.781 46.875 1 86.62 338 ASP B O 1
ATOM 9288 N N . ALA B 1 339 ? 14.094 39.156 46.156 1 88.69 339 ALA B N 1
ATOM 9289 C CA . ALA B 1 339 ? 13.617 38.281 45.094 1 88.69 339 ALA B CA 1
ATOM 9290 C C . ALA B 1 339 ? 14.711 38.031 44.062 1 88.69 339 ALA B C 1
ATOM 9292 O O . ALA B 1 339 ? 14.812 36.906 43.531 1 88.69 339 ALA B O 1
ATOM 9293 N N . ILE B 1 340 ? 15.531 39 43.688 1 89.81 340 ILE B N 1
ATOM 9294 C CA . ILE B 1 340 ? 16.578 38.875 42.688 1 89.81 340 ILE B CA 1
ATOM 9295 C C . ILE B 1 340 ? 17.688 37.938 43.219 1 89.81 340 ILE B C 1
ATOM 9297 O O . ILE B 1 340 ? 18.188 37.094 42.469 1 89.81 340 ILE B O 1
ATOM 9301 N N . ASP B 1 341 ? 18 38.094 44.5 1 89.31 341 ASP B N 1
ATOM 9302 C CA . ASP B 1 341 ? 19.031 37.25 45.062 1 89.31 341 ASP B CA 1
ATOM 9303 C C . ASP B 1 341 ? 18.547 35.812 45.156 1 89.31 341 ASP B C 1
ATOM 9305 O O . ASP B 1 341 ? 19.312 34.875 44.906 1 89.31 341 ASP B O 1
ATOM 9309 N N . GLN B 1 342 ? 17.328 35.688 45.594 1 88.25 342 GLN B N 1
ATOM 9310 C CA . GLN B 1 342 ? 16.797 34.344 45.688 1 88.25 342 GLN B CA 1
ATOM 9311 C C . GLN B 1 342 ? 16.719 33.688 44.312 1 88.25 342 GLN B C 1
ATOM 9313 O O . GLN B 1 342 ? 17.078 32.5 44.156 1 88.25 342 GLN B O 1
ATOM 9318 N N . ALA B 1 343 ? 16.156 34.344 43.344 1 90.88 343 ALA B N 1
ATOM 9319 C CA . ALA B 1 343 ? 16.047 33.812 42 1 90.88 343 ALA B CA 1
ATOM 9320 C C . ALA B 1 343 ? 17.422 33.562 41.375 1 90.88 343 ALA B C 1
ATOM 9322 O O . ALA B 1 343 ? 17.594 32.625 40.594 1 90.88 343 ALA B O 1
ATOM 9323 N N . SER B 1 344 ? 18.391 34.406 41.688 1 91.62 344 SER B N 1
ATOM 9324 C CA . SER B 1 344 ? 19.766 34.188 41.188 1 91.62 344 SER B CA 1
ATOM 9325 C C . SER B 1 344 ? 20.375 32.938 41.812 1 91.62 344 SER B C 1
ATOM 9327 O O . SER B 1 344 ? 21.125 32.219 41.125 1 91.62 344 SER B O 1
ATOM 9329 N N . TYR B 1 345 ? 20.031 32.781 43.062 1 90.19 345 TYR B N 1
ATOM 9330 C CA . TYR B 1 345 ? 20.516 31.562 43.688 1 90.19 345 TYR B CA 1
ATOM 9331 C C . TYR B 1 345 ? 19.922 30.312 43.031 1 90.19 345 TYR B C 1
ATOM 9333 O O . TYR B 1 345 ? 20.641 29.344 42.781 1 90.19 345 TYR B O 1
ATOM 9341 N N . GLU B 1 346 ? 18.688 30.312 42.875 1 91.12 346 GLU B N 1
ATOM 9342 C CA . GLU B 1 346 ? 18.031 29.172 42.219 1 91.12 346 GLU B CA 1
ATOM 9343 C C . GLU B 1 346 ? 18.594 28.922 40.812 1 91.12 346 GLU B C 1
ATOM 9345 O O . GLU B 1 346 ? 18.828 27.781 40.438 1 91.12 346 GLU B O 1
ATOM 9350 N N . PHE B 1 347 ? 18.766 29.953 40 1 93.19 347 PHE B N 1
ATOM 9351 C CA . PHE B 1 347 ? 19.297 29.844 38.656 1 93.19 347 PHE B CA 1
ATOM 9352 C C . PHE B 1 347 ? 20.734 29.297 38.688 1 93.19 347 PHE B C 1
ATOM 9354 O O . PHE B 1 347 ? 21.078 28.406 37.875 1 93.19 347 PHE B O 1
ATOM 9361 N N . ALA B 1 348 ? 21.531 29.812 39.531 1 92.94 348 ALA B N 1
ATOM 9362 C CA . ALA B 1 348 ? 22.922 29.375 39.625 1 92.94 348 ALA B CA 1
ATOM 9363 C C . ALA B 1 348 ? 23.016 27.922 40.031 1 92.94 348 ALA B C 1
ATOM 9365 O O . ALA B 1 348 ? 23.891 27.172 39.531 1 92.94 348 ALA B O 1
ATOM 9366 N N . THR B 1 349 ? 22.156 27.547 40.969 1 93.06 349 THR B N 1
ATOM 9367 C CA . THR B 1 349 ? 22.156 26.156 41.406 1 93.06 349 THR B CA 1
ATOM 9368 C C . THR B 1 349 ? 21.734 25.219 40.281 1 93.06 349 THR B C 1
ATOM 9370 O O . THR B 1 349 ? 22.328 24.156 40.094 1 93.06 349 THR B O 1
ATOM 9373 N N . LEU B 1 350 ? 20.734 25.609 39.562 1 93.38 350 LEU B N 1
ATOM 9374 C CA . LEU B 1 350 ? 20.266 24.797 38.438 1 93.38 350 LEU B CA 1
ATOM 9375 C C . LEU B 1 350 ? 21.297 24.781 37.312 1 93.38 350 LEU B C 1
ATOM 9377 O O . LEU B 1 350 ? 21.469 23.766 36.656 1 93.38 350 LEU B O 1
ATOM 9381 N N . ASP B 1 351 ? 21.953 25.875 37.031 1 92 351 ASP B N 1
ATOM 9382 C CA . ASP B 1 351 ? 22.984 25.953 36 1 92 351 ASP B CA 1
ATOM 9383 C C . ASP B 1 351 ? 24.141 25.016 36.312 1 92 351 ASP B C 1
ATOM 9385 O O . ASP B 1 351 ? 24.672 24.359 35.438 1 92 351 ASP B O 1
ATOM 9389 N N . ARG B 1 352 ? 24.531 24.953 37.562 1 92.12 352 ARG B N 1
ATOM 9390 C CA . ARG B 1 352 ? 25.594 24.047 38 1 92.12 352 ARG B CA 1
ATOM 9391 C C . ARG B 1 352 ? 25.156 22.594 37.875 1 92.12 352 ARG B C 1
ATOM 9393 O O . ARG B 1 352 ? 25.953 21.734 37.469 1 92.12 352 ARG B O 1
ATOM 9400 N N . ALA B 1 353 ? 23.953 22.391 38.219 1 92.19 353 ALA B N 1
ATOM 9401 C CA . ALA B 1 353 ? 23.422 21.031 38.094 1 92.19 353 ALA B CA 1
ATOM 9402 C C . ALA B 1 353 ? 23.391 20.578 36.656 1 92.19 353 ALA B C 1
ATOM 9404 O O . ALA B 1 353 ? 23.672 19.406 36.344 1 92.19 353 ALA B O 1
ATOM 9405 N N . VAL B 1 354 ? 22.969 21.438 35.75 1 92.25 354 VAL B N 1
ATOM 9406 C CA . VAL B 1 354 ? 22.922 21.125 34.312 1 92.25 354 VAL B CA 1
ATOM 9407 C C . VAL B 1 354 ? 24.328 20.844 33.812 1 92.25 354 VAL B C 1
ATOM 9409 O O . VAL B 1 354 ? 24.547 19.875 33.062 1 92.25 354 VAL B O 1
ATOM 9412 N N . ARG B 1 355 ? 25.297 21.625 34.156 1 90.06 355 ARG B N 1
ATOM 9413 C CA . ARG B 1 355 ? 26.672 21.453 33.688 1 90.06 355 ARG B CA 1
ATOM 9414 C C . ARG B 1 355 ? 27.281 20.172 34.25 1 90.06 355 ARG B C 1
ATOM 9416 O O . ARG B 1 355 ? 28.031 19.484 33.531 1 90.06 355 ARG B O 1
ATOM 9423 N N . ALA B 1 356 ? 26.906 19.828 35.406 1 91.12 356 ALA B N 1
ATOM 9424 C CA . ALA B 1 356 ? 27.391 18.594 36 1 91.12 356 ALA B CA 1
ATOM 9425 C C . ALA B 1 356 ? 26.766 17.359 35.344 1 91.12 356 ALA B C 1
ATOM 9427 O O . ALA B 1 356 ? 27.453 16.375 35.094 1 91.12 356 ALA B O 1
ATOM 9428 N N . LEU B 1 357 ? 25.547 17.5 35.094 1 91 357 LEU B N 1
ATOM 9429 C CA . LEU B 1 357 ? 24.828 16.359 34.5 1 91 357 LEU B CA 1
ATOM 9430 C C . LEU B 1 357 ? 25.234 16.172 33.031 1 91 357 LEU B C 1
ATOM 9432 O O . LEU B 1 357 ? 25.203 15.055 32.5 1 91 357 LEU B O 1
ATOM 9436 N N . ARG B 1 358 ? 25.531 17.188 32.312 1 89.62 358 ARG B N 1
ATOM 9437 C CA . ARG B 1 358 ? 25.953 17.109 30.906 1 89.62 358 ARG B CA 1
ATOM 9438 C C . ARG B 1 358 ? 27.203 16.234 30.766 1 89.62 358 ARG B C 1
ATOM 9440 O O . ARG B 1 358 ? 27.406 15.617 29.719 1 89.62 358 ARG B O 1
ATOM 9447 N N . ASP B 1 359 ? 28.016 16.188 31.812 1 85.38 359 ASP B N 1
ATOM 9448 C CA . ASP B 1 359 ? 29.25 15.43 31.766 1 85.38 359 ASP B CA 1
ATOM 9449 C C . ASP B 1 359 ? 29.047 13.984 32.219 1 85.38 359 ASP B C 1
ATOM 9451 O O . ASP B 1 359 ? 29.953 13.164 32.125 1 85.38 359 ASP B O 1
ATOM 9455 N N . SER B 1 360 ? 27.844 13.641 32.531 1 86.44 360 SER B N 1
ATOM 9456 C CA . SER B 1 360 ? 27.547 12.289 33 1 86.44 360 SER B CA 1
ATOM 9457 C C . SER B 1 360 ? 27.297 11.359 31.797 1 86.44 360 SER B C 1
ATOM 9459 O O . SER B 1 360 ? 27.156 11.82 30.672 1 86.44 360 SER B O 1
ATOM 9461 N N . LEU B 1 361 ? 27.328 10.008 32.094 1 84.31 361 LEU B N 1
ATOM 9462 C CA . LEU B 1 361 ? 27.109 9.008 31.062 1 84.31 361 LEU B CA 1
ATOM 9463 C C . LEU B 1 361 ? 25.625 8.695 30.938 1 84.31 361 LEU B C 1
ATOM 9465 O O . LEU B 1 361 ? 24.922 8.531 31.938 1 84.31 361 LEU B O 1
ATOM 9469 N N . PHE B 1 362 ? 25.172 8.906 29.781 1 88.12 362 PHE B N 1
ATOM 9470 C CA . PHE B 1 362 ? 23.766 8.617 29.5 1 88.12 362 PHE B CA 1
ATOM 9471 C C . PHE B 1 362 ? 23.641 7.344 28.672 1 88.12 362 PHE B C 1
ATOM 9473 O O . PHE B 1 362 ? 24.5 7.043 27.844 1 88.12 362 PHE B O 1
ATOM 9480 N N . PRO B 1 363 ? 22.625 6.559 28.953 1 86.5 363 PRO B N 1
ATOM 9481 C CA . PRO B 1 363 ? 22.406 5.359 28.141 1 86.5 363 PRO B CA 1
ATOM 9482 C C . PRO B 1 363 ? 22.047 5.684 26.688 1 86.5 363 PRO B C 1
ATOM 9484 O O . PRO B 1 363 ? 21.438 6.723 26.422 1 86.5 363 PRO B O 1
ATOM 9487 N N . HIS B 1 364 ? 22.438 4.805 25.828 1 85.81 364 HIS B N 1
ATOM 9488 C CA . HIS B 1 364 ? 22.172 4.992 24.406 1 85.81 364 HIS B CA 1
ATOM 9489 C C . HIS B 1 364 ? 20.734 4.605 24.062 1 85.81 364 HIS B C 1
ATOM 9491 O O . HIS B 1 364 ? 20.172 3.707 24.688 1 85.81 364 HIS B O 1
ATOM 9497 N N . THR B 1 365 ? 20.188 5.355 23.188 1 85.69 365 THR B N 1
ATOM 9498 C CA . THR B 1 365 ? 18.875 5.008 22.656 1 85.69 365 THR B CA 1
ATOM 9499 C C . THR B 1 365 ? 19.016 4.188 21.375 1 85.69 365 THR B C 1
ATOM 9501 O O . THR B 1 365 ? 20.125 3.949 20.906 1 85.69 365 THR B O 1
ATOM 9504 N N . HIS B 1 366 ? 17.906 3.701 20.797 1 87 366 HIS B N 1
ATOM 9505 C CA . HIS B 1 366 ? 17.922 2.854 19.609 1 87 366 HIS B CA 1
ATOM 9506 C C . HIS B 1 366 ? 17.734 3.676 18.344 1 87 366 HIS B C 1
ATOM 9508 O O . HIS B 1 366 ? 17.219 3.18 17.344 1 87 366 HIS B O 1
ATOM 9514 N N . THR B 1 367 ? 18.094 5.012 18.391 1 91.5 367 THR B N 1
ATOM 9515 C CA . THR B 1 367 ? 18.047 5.875 17.219 1 91.5 367 THR B CA 1
ATOM 9516 C C . THR B 1 367 ? 19.391 6.551 16.969 1 91.5 367 THR B C 1
ATOM 9518 O O . THR B 1 367 ? 20.078 6.922 17.922 1 91.5 367 THR B O 1
ATOM 9521 N N . ALA B 1 368 ? 19.812 6.586 15.734 1 93.94 368 ALA B N 1
ATOM 9522 C CA . ALA B 1 368 ? 21.094 7.188 15.398 1 93.94 368 ALA B CA 1
ATOM 9523 C C . ALA B 1 368 ? 21.016 7.973 14.094 1 93.94 368 ALA B C 1
ATOM 9525 O O . ALA B 1 368 ? 20.141 7.699 13.25 1 93.94 368 ALA B O 1
ATOM 9526 N N . PHE B 1 369 ? 21.812 9.047 14 1 94.06 369 PHE B N 1
ATOM 9527 C CA . PHE B 1 369 ? 21.984 9.797 12.758 1 94.06 369 PHE B CA 1
ATOM 9528 C C . PHE B 1 369 ? 23.359 9.516 12.156 1 94.06 369 PHE B C 1
ATOM 9530 O O . PHE B 1 369 ? 24.375 9.633 12.844 1 94.06 369 PHE B O 1
ATOM 9537 N N . VAL B 1 370 ? 23.344 9.07 10.961 1 96.06 370 VAL B N 1
ATOM 9538 C CA . VAL B 1 370 ? 24.594 8.742 10.289 1 96.06 370 VAL B CA 1
ATOM 9539 C C . VAL B 1 370 ? 24.797 9.672 9.094 1 96.06 370 VAL B C 1
ATOM 9541 O O . VAL B 1 370 ? 23.953 9.719 8.188 1 96.06 370 VAL B O 1
ATOM 9544 N N . THR B 1 371 ? 25.844 10.453 9.102 1 94.88 371 THR B N 1
ATOM 9545 C CA . THR B 1 371 ? 26.203 11.336 7.996 1 94.88 371 THR B CA 1
ATOM 9546 C C . THR B 1 371 ? 27.297 10.711 7.141 1 94.88 371 THR B C 1
ATOM 9548 O O . THR B 1 371 ? 28.375 10.398 7.645 1 94.88 371 THR B O 1
ATOM 9551 N N . PHE B 1 372 ? 27.016 10.547 5.891 1 95.19 372 PHE B N 1
ATOM 9552 C CA . PHE B 1 372 ? 27.969 9.938 4.969 1 95.19 372 PHE B CA 1
ATOM 9553 C C . PHE B 1 372 ? 28.828 10.992 4.281 1 95.19 372 PHE B C 1
ATOM 9555 O O . PHE B 1 372 ? 28.547 12.188 4.402 1 95.19 372 PHE B O 1
ATOM 9562 N N . GLN B 1 373 ? 29.812 10.547 3.584 1 92 373 GLN B N 1
ATOM 9563 C CA . GLN B 1 373 ? 30.703 11.461 2.865 1 92 373 GLN B CA 1
ATOM 9564 C C . GLN B 1 373 ? 30.062 11.938 1.566 1 92 373 GLN B C 1
ATOM 9566 O O . GLN B 1 373 ? 30.281 13.078 1.144 1 92 373 GLN B O 1
ATOM 9571 N N . HIS B 1 374 ? 29.297 10.977 1.036 1 90.25 374 HIS B N 1
ATOM 9572 C CA . HIS B 1 374 ? 28.672 11.289 -0.241 1 90.25 374 HIS B CA 1
ATOM 9573 C C . HIS B 1 374 ? 27.141 11.18 -0.15 1 90.25 374 HIS B C 1
ATOM 9575 O O . HIS B 1 374 ? 26.625 10.422 0.67 1 90.25 374 HIS B O 1
ATOM 9581 N N . THR B 1 375 ? 26.5 11.945 -1.01 1 92.19 375 THR B N 1
ATOM 9582 C CA . THR B 1 375 ? 25.047 11.945 -1.022 1 92.19 375 THR B CA 1
ATOM 9583 C C . THR B 1 375 ? 24.516 10.617 -1.562 1 92.19 375 THR B C 1
ATOM 9585 O O . THR B 1 375 ? 23.453 10.148 -1.139 1 92.19 375 THR B O 1
ATOM 9588 N N . TRP B 1 376 ? 25.266 9.992 -2.547 1 92.19 376 TRP B N 1
ATOM 9589 C CA . TRP B 1 376 ? 24.797 8.727 -3.119 1 92.19 376 TRP B CA 1
ATOM 9590 C C . TRP B 1 376 ? 24.844 7.613 -2.08 1 92.19 376 TRP B C 1
ATOM 9592 O O . TRP B 1 376 ? 24.031 6.688 -2.125 1 92.19 376 TRP B O 1
ATOM 9602 N N . SER B 1 377 ? 25.766 7.672 -1.078 1 94.38 377 SER B N 1
ATOM 9603 C CA . SER B 1 377 ? 25.812 6.68 -0.009 1 94.38 377 SER B CA 1
ATOM 9604 C C . SER B 1 377 ? 24.578 6.746 0.871 1 94.38 377 SER B C 1
ATOM 9606 O O . SER B 1 377 ? 24.047 5.711 1.283 1 94.38 377 SER B O 1
ATOM 9608 N N . ALA B 1 378 ? 24.141 7.977 1.113 1 94.19 378 ALA B N 1
ATOM 9609 C CA . ALA B 1 378 ? 22.953 8.164 1.941 1 94.19 378 ALA B CA 1
ATOM 9610 C C . ALA B 1 378 ? 21.703 7.656 1.227 1 94.19 378 ALA B C 1
ATOM 9612 O O . ALA B 1 378 ? 20.812 7.059 1.851 1 94.19 378 ALA B O 1
ATOM 9613 N N . GLN B 1 379 ? 21.656 7.895 -0.107 1 93.56 379 GLN B N 1
ATOM 9614 C CA . GLN B 1 379 ? 20.5 7.445 -0.873 1 93.56 379 GLN B CA 1
ATOM 9615 C C . GLN B 1 379 ? 20.453 5.926 -0.965 1 93.56 379 GLN B C 1
ATOM 9617 O O . GLN B 1 379 ? 19.391 5.32 -0.876 1 93.56 379 GLN B O 1
ATOM 9622 N N . ILE B 1 380 ? 21.562 5.285 -1.089 1 95.06 380 ILE B N 1
ATOM 9623 C CA . ILE B 1 380 ? 21.625 3.83 -1.159 1 95.06 380 ILE B CA 1
ATOM 9624 C C . ILE B 1 380 ? 21.266 3.23 0.198 1 95.06 380 ILE B C 1
ATOM 9626 O O . ILE B 1 380 ? 20.469 2.301 0.281 1 95.06 380 ILE B O 1
ATOM 9630 N N . ALA B 1 381 ? 21.797 3.824 1.245 1 95.06 381 ALA B N 1
ATOM 9631 C CA . ALA B 1 381 ? 21.547 3.32 2.594 1 95.06 381 ALA B CA 1
ATOM 9632 C C . ALA B 1 381 ? 20.062 3.467 2.965 1 95.06 381 ALA B C 1
ATOM 9634 O O . ALA B 1 381 ? 19.531 2.641 3.703 1 95.06 381 ALA B O 1
ATOM 9635 N N . GLY B 1 382 ? 19.438 4.508 2.475 1 94.44 382 GLY B N 1
ATOM 9636 C CA . GLY B 1 382 ? 18.062 4.777 2.844 1 94.44 382 GLY B CA 1
ATOM 9637 C C . GLY B 1 382 ? 17.047 3.955 2.057 1 94.44 382 GLY B C 1
ATOM 9638 O O . GLY B 1 382 ? 15.922 3.754 2.502 1 94.44 382 GLY B O 1
ATOM 9639 N N . GLN B 1 383 ? 17.422 3.412 0.892 1 93.75 383 GLN B N 1
ATOM 9640 C CA . GLN B 1 383 ? 16.469 2.729 0.03 1 93.75 383 GLN B CA 1
ATOM 9641 C C . GLN B 1 383 ? 16.703 1.222 0.026 1 93.75 383 GLN B C 1
ATOM 9643 O O . GLN B 1 383 ? 15.766 0.436 -0.098 1 93.75 383 GLN B O 1
ATOM 9648 N N . VAL B 1 384 ? 17.938 0.764 0.188 1 94.56 384 VAL B N 1
ATOM 9649 C CA . VAL B 1 384 ? 18.297 -0.643 0.039 1 94.56 384 VAL B CA 1
ATOM 9650 C C . VAL B 1 384 ? 18.219 -1.344 1.393 1 94.56 384 VAL B C 1
ATOM 9652 O O . VAL B 1 384 ? 18.562 -0.766 2.422 1 94.56 384 VAL B O 1
ATOM 9655 N N . VAL B 1 385 ? 17.75 -2.576 1.353 1 93.88 385 VAL B N 1
ATOM 9656 C CA . VAL B 1 385 ? 17.734 -3.41 2.549 1 93.88 385 VAL B CA 1
ATOM 9657 C C . VAL B 1 385 ? 19.141 -3.955 2.82 1 93.88 385 VAL B C 1
ATOM 9659 O O . VAL B 1 385 ? 19.688 -4.703 2.01 1 93.88 385 VAL B O 1
ATOM 9662 N N . HIS B 1 386 ? 19.75 -3.568 3.896 1 93.19 386 HIS B N 1
ATOM 9663 C CA . HIS B 1 386 ? 21.141 -3.951 4.105 1 93.19 386 HIS B CA 1
ATOM 9664 C C . HIS B 1 386 ? 21.281 -4.828 5.344 1 93.19 386 HIS B C 1
ATOM 9666 O O . HIS B 1 386 ? 22.234 -5.602 5.449 1 93.19 386 HIS B O 1
ATOM 9672 N N . TYR B 1 387 ? 20.391 -4.793 6.293 1 93.38 387 TYR B N 1
ATOM 9673 C CA . TYR B 1 387 ? 20.516 -5.578 7.52 1 93.38 387 TYR B CA 1
ATOM 9674 C C . TYR B 1 387 ? 19.75 -6.895 7.406 1 93.38 387 TYR B C 1
ATOM 9676 O O . TYR B 1 387 ? 18.656 -6.934 6.855 1 93.38 387 TYR B O 1
ATOM 9684 N N . PRO B 1 388 ? 20.203 -8.031 7.863 1 91.5 388 PRO B N 1
ATOM 9685 C CA . PRO B 1 388 ? 19.656 -9.367 7.645 1 91.5 388 PRO B CA 1
ATOM 9686 C C . PRO B 1 388 ? 18.453 -9.672 8.547 1 91.5 388 PRO B C 1
ATOM 9688 O O . PRO B 1 388 ? 17.672 -10.578 8.258 1 91.5 388 PRO B O 1
ATOM 9691 N N . SER B 1 389 ? 18.328 -9.016 9.641 1 91.06 389 SER B N 1
ATOM 9692 C CA . SER B 1 389 ? 17.203 -9.289 10.539 1 91.06 389 SER B CA 1
ATOM 9693 C C . SER B 1 389 ? 16.016 -8.375 10.242 1 91.06 389 SER B C 1
ATOM 9695 O O . SER B 1 389 ? 16.188 -7.172 10.055 1 91.06 389 SER B O 1
ATOM 9697 N N . PRO B 1 390 ? 14.844 -9.008 10.188 1 91.19 390 PRO B N 1
ATOM 9698 C CA . PRO B 1 390 ? 13.664 -8.203 9.859 1 91.19 390 PRO B CA 1
ATOM 9699 C C . PRO B 1 390 ? 13.305 -7.207 10.969 1 91.19 390 PRO B C 1
ATOM 9701 O O . PRO B 1 390 ? 13.414 -7.535 12.156 1 91.19 390 PRO B O 1
ATOM 9704 N N . GLY B 1 391 ? 12.984 -6.012 10.695 1 87.62 391 GLY B N 1
ATOM 9705 C CA . GLY B 1 391 ? 12.469 -5.016 11.617 1 87.62 391 GLY B CA 1
ATOM 9706 C C . GLY B 1 391 ? 13.555 -4.281 12.375 1 87.62 391 GLY B C 1
ATOM 9707 O O . GLY B 1 391 ? 13.258 -3.471 13.258 1 87.62 391 GLY B O 1
ATOM 9708 N N . ARG B 1 392 ? 14.766 -4.586 12.031 1 90.31 392 ARG B N 1
ATOM 9709 C CA . ARG B 1 392 ? 15.875 -3.904 12.695 1 90.31 392 ARG B CA 1
ATOM 9710 C C . ARG B 1 392 ? 16.656 -3.049 11.711 1 90.31 392 ARG B C 1
ATOM 9712 O O . ARG B 1 392 ? 16.531 -3.215 10.492 1 90.31 392 ARG B O 1
ATOM 9719 N N . MET B 1 393 ? 17.266 -2.031 12.172 1 92.25 393 MET B N 1
ATOM 9720 C CA . MET B 1 393 ? 18.094 -1.128 11.391 1 92.25 393 MET B CA 1
ATOM 9721 C C . MET B 1 393 ? 17.312 -0.499 10.25 1 92.25 393 MET B C 1
ATOM 9723 O O . MET B 1 393 ? 17.719 -0.585 9.094 1 92.25 393 MET B O 1
ATOM 9727 N N . LEU B 1 394 ? 16.25 0.101 10.625 1 91.19 394 LEU B N 1
ATOM 9728 C CA . LEU B 1 394 ? 15.438 0.799 9.633 1 91.19 394 LEU B CA 1
ATOM 9729 C C . LEU B 1 394 ? 16.047 2.156 9.289 1 91.19 394 LEU B C 1
ATOM 9731 O O . LEU B 1 394 ? 16.172 3.023 10.156 1 91.19 394 LEU B O 1
ATOM 9735 N N . THR B 1 395 ? 16.484 2.299 8.086 1 94.06 395 THR B N 1
ATOM 9736 C CA . THR B 1 395 ? 17.172 3.512 7.652 1 94.06 395 THR B CA 1
ATOM 9737 C C . THR B 1 395 ? 16.25 4.363 6.773 1 94.06 395 THR B C 1
ATOM 9739 O O . THR B 1 395 ? 15.625 3.854 5.844 1 94.06 395 THR B O 1
ATOM 9742 N N . GLU B 1 396 ? 16.062 5.605 7.125 1 92.31 396 GLU B N 1
ATOM 9743 C CA . GLU B 1 396 ? 15.297 6.59 6.367 1 92.31 396 GLU B CA 1
ATOM 9744 C C . GLU B 1 396 ? 16.062 7.902 6.227 1 92.31 396 GLU B C 1
ATOM 9746 O O . GLU B 1 396 ? 16.938 8.211 7.047 1 92.31 396 GLU B O 1
ATOM 9751 N N . PRO B 1 397 ? 15.812 8.617 5.117 1 91.88 397 PRO B N 1
ATOM 9752 C CA . PRO B 1 397 ? 16.469 9.922 5.02 1 91.88 397 PRO B CA 1
ATOM 9753 C C . PRO B 1 397 ? 16.141 10.836 6.199 1 91.88 397 PRO B C 1
ATOM 9755 O O . PRO B 1 397 ? 14.992 10.883 6.652 1 91.88 397 PRO B O 1
ATOM 9758 N N . ALA B 1 398 ? 17.125 11.461 6.723 1 91.88 398 ALA B N 1
ATOM 9759 C CA . ALA B 1 398 ? 16.953 12.312 7.898 1 91.88 398 ALA B CA 1
ATOM 9760 C C . ALA B 1 398 ? 16.312 13.641 7.523 1 91.88 398 ALA B C 1
ATOM 9762 O O . ALA B 1 398 ? 16.469 14.117 6.395 1 91.88 398 ALA B O 1
ATOM 9763 N N . VAL B 1 399 ? 15.594 14.234 8.453 1 90.19 399 VAL B N 1
ATOM 9764 C CA . VAL B 1 399 ? 15.047 15.578 8.305 1 90.19 399 VAL B CA 1
ATOM 9765 C C . VAL B 1 399 ? 16.109 16.609 8.695 1 90.19 399 VAL B C 1
ATOM 9767 O O . VAL B 1 399 ? 17.141 16.266 9.273 1 90.19 399 VAL B O 1
ATOM 9770 N N . GLU B 1 400 ? 15.875 17.828 8.344 1 87.94 400 GLU B N 1
ATOM 9771 C CA . GLU B 1 400 ? 16.797 18.906 8.719 1 87.94 400 GLU B CA 1
ATOM 9772 C C . GLU B 1 400 ? 16.953 18.984 10.234 1 87.94 400 GLU B C 1
ATOM 9774 O O . GLU B 1 400 ? 15.992 18.75 10.977 1 87.94 400 GLU B O 1
ATOM 9779 N N . PRO B 1 401 ? 18.109 19.234 10.672 1 87.62 401 PRO B N 1
ATOM 9780 C CA . PRO B 1 401 ? 18.344 19.297 12.109 1 87.62 401 PRO B CA 1
ATOM 9781 C C . PRO B 1 401 ? 17.406 20.281 12.82 1 87.62 401 PRO B C 1
ATOM 9783 O O . PRO B 1 401 ? 17.031 20.047 13.977 1 87.62 401 PRO B O 1
ATOM 9786 N N . ARG B 1 402 ? 16.984 21.359 12.094 1 85.56 402 ARG B N 1
ATOM 9787 C CA . ARG B 1 402 ? 16.078 22.328 12.695 1 85.56 402 ARG B CA 1
ATOM 9788 C C . ARG B 1 402 ? 14.656 21.766 12.805 1 85.56 402 ARG B C 1
ATOM 9790 O O . ARG B 1 402 ? 13.844 22.266 13.586 1 85.56 402 ARG B O 1
ATOM 9797 N N . ASP B 1 403 ? 14.438 20.734 12.047 1 88.06 403 ASP B N 1
ATOM 9798 C CA . ASP B 1 403 ? 13.102 20.125 12.023 1 88.06 403 ASP B CA 1
ATOM 9799 C C . ASP B 1 403 ? 12.984 19.016 13.062 1 88.06 403 ASP B C 1
ATOM 9801 O O . ASP B 1 403 ? 11.875 18.594 13.398 1 88.06 403 ASP B O 1
ATOM 9805 N N . VAL B 1 404 ? 14.055 18.578 13.68 1 88.88 404 VAL B N 1
ATOM 9806 C CA . VAL B 1 404 ? 14.055 17.453 14.602 1 88.88 404 VAL B CA 1
ATOM 9807 C C . VAL B 1 404 ? 13.68 17.922 16 1 88.88 404 VAL B C 1
ATOM 9809 O O . VAL B 1 404 ? 14.18 18.953 16.469 1 88.88 404 VAL B O 1
ATOM 9812 N N . ILE B 1 405 ? 12.727 17.25 16.625 1 88.06 405 ILE B N 1
ATOM 9813 C CA . ILE B 1 405 ? 12.438 17.453 18.031 1 88.06 405 ILE B CA 1
ATOM 9814 C C . ILE B 1 405 ? 13.188 16.422 18.875 1 88.06 405 ILE B C 1
ATOM 9816 O O . ILE B 1 405 ? 12.695 15.32 19.125 1 88.06 405 ILE B O 1
ATOM 9820 N N . TRP B 1 406 ? 14.281 16.75 19.344 1 84.12 406 TRP B N 1
ATOM 9821 C CA . TRP B 1 406 ? 15.234 15.852 19.984 1 84.12 406 TRP B CA 1
ATOM 9822 C C . TRP B 1 406 ? 14.633 15.234 21.25 1 84.12 406 TRP B C 1
ATOM 9824 O O . TRP B 1 406 ? 14.914 14.07 21.562 1 84.12 406 TRP B O 1
ATOM 9834 N N . GLU B 1 407 ? 13.781 15.938 21.922 1 82 407 GLU B N 1
ATOM 9835 C CA . GLU B 1 407 ? 13.188 15.422 23.156 1 82 407 GLU B CA 1
ATOM 9836 C C . GLU B 1 407 ? 12.258 14.25 22.875 1 82 407 GLU B C 1
ATOM 9838 O O . GLU B 1 407 ? 12.125 13.344 23.703 1 82 407 GLU B O 1
ATOM 9843 N N . HIS B 1 408 ? 11.695 14.289 21.688 1 82.62 408 HIS B N 1
ATOM 9844 C CA . HIS B 1 408 ? 10.703 13.281 21.344 1 82.62 408 HIS B CA 1
ATOM 9845 C C . HIS B 1 408 ? 11.359 12.031 20.766 1 82.62 408 HIS B C 1
ATOM 9847 O O . HIS B 1 408 ? 10.742 10.969 20.719 1 82.62 408 HIS B O 1
ATOM 9853 N N . GLN B 1 409 ? 12.57 12.086 20.375 1 78.25 409 GLN B N 1
ATOM 9854 C CA . GLN B 1 409 ? 13.242 10.969 19.734 1 78.25 409 GLN B CA 1
ATOM 9855 C C . GLN B 1 409 ? 13.523 9.844 20.734 1 78.25 409 GLN B C 1
ATOM 9857 O O . GLN B 1 409 ? 13.695 8.688 20.328 1 78.25 409 GLN B O 1
ATOM 9862 N N . GLU B 1 410 ? 13.375 10.117 21.969 1 75.25 410 GLU B N 1
ATOM 9863 C CA . GLU B 1 410 ? 13.75 9.172 23.031 1 75.25 410 GLU B CA 1
ATOM 9864 C C . GLU B 1 410 ? 12.57 8.266 23.391 1 75.25 410 GLU B C 1
ATOM 9866 O O . GLU B 1 410 ? 12.75 7.254 24.062 1 75.25 410 GLU B O 1
ATOM 9871 N N . THR B 1 411 ? 11.539 8.445 22.844 1 77 411 THR B N 1
ATOM 9872 C CA . THR B 1 411 ? 10.344 7.723 23.266 1 77 411 THR B CA 1
ATOM 9873 C C . THR B 1 411 ? 10.289 6.336 22.641 1 77 411 THR B C 1
ATOM 9875 O O . THR B 1 411 ? 10.703 6.156 21.484 1 77 411 THR B O 1
ATOM 9878 N N . ALA B 1 412 ? 9.891 5.422 23.5 1 78.88 412 ALA B N 1
ATOM 9879 C CA . ALA B 1 412 ? 9.797 4.031 23.047 1 78.88 412 ALA B CA 1
ATOM 9880 C C . ALA B 1 412 ? 8.68 3.855 22.031 1 78.88 412 ALA B C 1
ATOM 9882 O O . ALA B 1 412 ? 7.75 4.656 21.969 1 78.88 412 ALA B O 1
ATOM 9883 N N . VAL B 1 413 ? 8.781 2.828 21.234 1 77.94 413 VAL B N 1
ATOM 9884 C CA . VAL B 1 413 ? 7.875 2.584 20.109 1 77.94 413 VAL B CA 1
ATOM 9885 C C . VAL B 1 413 ? 6.48 2.26 20.641 1 77.94 413 VAL B C 1
ATOM 9887 O O . VAL B 1 413 ? 5.48 2.76 20.125 1 77.94 413 VAL B O 1
ATOM 9890 N N . TRP B 1 414 ? 6.391 1.45 21.688 1 76.88 414 TRP B N 1
ATOM 9891 C CA . TRP B 1 414 ? 5.098 1.047 22.219 1 76.88 414 TRP B CA 1
ATOM 9892 C C . TRP B 1 414 ? 4.383 2.229 22.859 1 76.88 414 TRP B C 1
ATOM 9894 O O . TRP B 1 414 ? 3.16 2.355 22.766 1 76.88 414 TRP B O 1
ATOM 9904 N N . ASP B 1 415 ? 5.137 3.09 23.5 1 82.25 415 ASP B N 1
ATOM 9905 C CA . ASP B 1 415 ? 4.562 4.285 24.109 1 82.25 415 ASP B CA 1
ATOM 9906 C C . ASP B 1 415 ? 3.992 5.223 23.047 1 82.25 415 ASP B C 1
ATOM 9908 O O . ASP B 1 415 ? 2.93 5.816 23.25 1 82.25 415 ASP B O 1
ATOM 9912 N N . ARG B 1 416 ? 4.66 5.234 22.031 1 83.44 416 ARG B N 1
ATOM 9913 C CA . ARG B 1 416 ? 4.211 6.102 20.938 1 83.44 416 ARG B CA 1
ATOM 9914 C C . ARG B 1 416 ? 2.926 5.57 20.312 1 83.44 416 ARG B C 1
ATOM 9916 O O . ARG B 1 416 ? 2.031 6.344 19.969 1 83.44 416 ARG B O 1
ATOM 9923 N N . ARG B 1 417 ? 2.812 4.309 20.219 1 81 417 ARG B N 1
ATOM 9924 C CA . ARG B 1 417 ? 1.622 3.717 19.609 1 81 417 ARG B CA 1
ATOM 9925 C C . ARG B 1 417 ? 0.401 3.91 20.5 1 81 417 ARG B C 1
ATOM 9927 O O . ARG B 1 417 ? -0.696 4.188 20.016 1 81 417 ARG B O 1
ATOM 9934 N N . VAL B 1 418 ? 0.562 3.748 21.766 1 83.25 418 VAL B N 1
ATOM 9935 C CA . VAL B 1 418 ? -0.533 3.938 22.719 1 83.25 418 VAL B CA 1
ATOM 9936 C C . VAL B 1 418 ? -0.999 5.391 22.688 1 83.25 418 VAL B C 1
ATOM 9938 O O . VAL B 1 418 ? -2.201 5.664 22.703 1 83.25 418 VAL B O 1
ATOM 9941 N N . ARG B 1 419 ? -0.017 6.273 22.625 1 85.69 419 ARG B N 1
ATOM 9942 C CA . ARG B 1 419 ? -0.351 7.691 22.562 1 85.69 419 ARG B CA 1
ATOM 9943 C C . ARG B 1 419 ? -1.082 8.031 21.266 1 85.69 419 ARG B C 1
ATOM 9945 O O . ARG B 1 419 ? -1.99 8.859 21.266 1 85.69 419 ARG B O 1
ATOM 9952 N N . GLN B 1 420 ? -0.705 7.375 20.203 1 82.88 420 GLN B N 1
ATOM 9953 C CA . GLN B 1 420 ? -1.38 7.582 18.922 1 82.88 420 GLN B CA 1
ATOM 9954 C C . GLN B 1 420 ? -2.822 7.09 18.984 1 82.88 420 GLN B C 1
ATOM 9956 O O . GLN B 1 420 ? -3.723 7.727 18.422 1 82.88 420 GLN B O 1
ATOM 9961 N N . CYS B 1 421 ? -3.047 6.023 19.656 1 80.94 421 CYS B N 1
ATOM 9962 C CA . CYS B 1 421 ? -4.395 5.484 19.797 1 80.94 421 CYS B CA 1
ATOM 9963 C C . CYS B 1 421 ? -5.258 6.387 20.672 1 80.94 421 CYS B C 1
ATOM 9965 O O . CYS B 1 421 ? -6.422 6.629 20.359 1 80.94 421 CYS B O 1
ATOM 9967 N N . ILE B 1 422 ? -4.672 6.863 21.703 1 83.06 422 ILE B N 1
ATOM 9968 C CA . ILE B 1 422 ? -5.387 7.762 22.609 1 83.06 422 ILE B CA 1
ATOM 9969 C C . ILE B 1 422 ? -5.766 9.039 21.859 1 83.06 422 ILE B C 1
ATOM 9971 O O . ILE B 1 422 ? -6.879 9.547 22.016 1 83.06 422 ILE B O 1
ATOM 9975 N N . MET B 1 423 ? -4.84 9.477 21.062 1 82.75 423 MET B N 1
ATOM 9976 C CA . MET B 1 423 ? -5.102 10.695 20.297 1 82.75 423 MET B CA 1
ATOM 9977 C C . MET B 1 423 ? -6.211 10.477 19.281 1 82.75 423 MET B C 1
ATOM 9979 O O . MET B 1 423 ? -7.062 11.344 19.078 1 82.75 423 MET B O 1
ATOM 9983 N N . ALA B 1 424 ? -6.176 9.367 18.656 1 78.12 424 ALA B N 1
ATOM 9984 C CA . ALA B 1 424 ? -7.223 9.062 17.672 1 78.12 424 ALA B CA 1
ATOM 9985 C C . ALA B 1 424 ? -8.586 8.992 18.344 1 78.12 424 ALA B C 1
ATOM 9987 O O . ALA B 1 424 ? -9.578 9.508 17.812 1 78.12 424 ALA B O 1
ATOM 9988 N N . LEU B 1 425 ? -8.656 8.43 19.5 1 80.31 425 LEU B N 1
ATOM 9989 C CA . LEU B 1 425 ? -9.898 8.328 20.266 1 80.31 425 LEU B CA 1
ATOM 9990 C C . LEU B 1 425 ? -10.352 9.703 20.734 1 80.31 425 LEU B C 1
ATOM 9992 O O . LEU B 1 425 ? -11.547 10.016 20.688 1 80.31 425 LEU B O 1
ATOM 9996 N N . SER B 1 426 ? -9.398 10.477 21.188 1 81.69 426 SER B N 1
ATOM 9997 C CA . SER B 1 426 ? -9.711 11.828 21.641 1 81.69 426 SER B CA 1
ATOM 9998 C C . SER B 1 426 ? -10.234 12.688 20.484 1 81.69 426 SER B C 1
ATOM 10000 O O . SER B 1 426 ? -11.148 13.492 20.672 1 81.69 426 SER B O 1
ATOM 10002 N N . MET B 1 427 ? -9.641 12.5 19.312 1 79.94 427 MET B N 1
ATOM 10003 C CA . MET B 1 427 ? -10.086 13.234 18.141 1 79.94 427 MET B CA 1
ATOM 10004 C C . MET B 1 427 ? -11.5 12.82 17.75 1 79.94 427 MET B C 1
ATOM 10006 O O . MET B 1 427 ? -12.312 13.664 17.359 1 79.94 427 MET B O 1
ATOM 10010 N N . ALA B 1 428 ? -11.852 11.57 17.875 1 74.94 428 ALA B N 1
ATOM 10011 C CA . ALA B 1 428 ? -13.195 11.094 17.578 1 74.94 428 ALA B CA 1
ATOM 10012 C C . ALA B 1 428 ? -14.219 11.68 18.547 1 74.94 428 ALA B C 1
ATOM 10014 O O . ALA B 1 428 ? -15.305 12.102 18.141 1 74.94 428 ALA B O 1
ATOM 10015 N N . ILE B 1 429 ? -13.789 11.734 19.781 1 77.94 429 ILE B N 1
ATOM 10016 C CA . ILE B 1 429 ? -14.648 12.32 20.812 1 77.94 429 ILE B CA 1
ATOM 10017 C C . ILE B 1 429 ? -14.82 13.812 20.547 1 77.94 429 ILE B C 1
ATOM 10019 O O . ILE B 1 429 ? -15.93 14.344 20.641 1 77.94 429 ILE B O 1
ATOM 10023 N N . PHE B 1 430 ? -13.727 14.43 20.234 1 79.12 430 PHE B N 1
ATOM 10024 C CA . PHE B 1 430 ? -13.758 15.859 19.938 1 79.12 430 PHE B CA 1
ATOM 10025 C C . PHE B 1 430 ? -14.648 16.141 18.75 1 79.12 430 PHE B C 1
ATOM 10027 O O . PHE B 1 430 ? -15.414 17.109 18.75 1 79.12 430 PHE B O 1
ATOM 10034 N N . LEU B 1 431 ? -14.586 15.352 17.734 1 75.44 431 LEU B N 1
ATOM 10035 C CA . LEU B 1 431 ? -15.422 15.492 16.547 1 75.44 431 LEU B CA 1
ATOM 10036 C C . LEU B 1 431 ? -16.891 15.312 16.891 1 75.44 431 LEU B C 1
ATOM 10038 O O . LEU B 1 431 ? -17.75 16.062 16.406 1 75.44 431 LEU B O 1
ATOM 10042 N N . SER B 1 432 ? -17.188 14.398 17.812 1 74.12 432 SER B N 1
ATOM 10043 C CA . SER B 1 432 ? -18.562 14.133 18.203 1 74.12 432 SER B CA 1
ATOM 10044 C C . SER B 1 432 ? -19.141 15.289 19.016 1 74.12 432 SER B C 1
ATOM 10046 O O . SER B 1 432 ? -20.297 15.664 18.828 1 74.12 432 SER B O 1
ATOM 10048 N N . ILE B 1 433 ? -18.297 15.867 19.797 1 75.5 433 ILE B N 1
ATOM 10049 C CA . ILE B 1 433 ? -18.75 16.969 20.641 1 75.5 433 ILE B CA 1
ATOM 10050 C C . ILE B 1 433 ? -18.969 18.219 19.797 1 75.5 433 ILE B C 1
ATOM 10052 O O . ILE B 1 433 ? -19.969 18.906 19.938 1 75.5 433 ILE B O 1
ATOM 10056 N N . THR B 1 434 ? -18.062 18.531 18.938 1 75.44 434 THR B N 1
ATOM 10057 C CA . THR B 1 434 ? -18.156 19.734 18.141 1 75.44 434 THR B CA 1
ATOM 10058 C C . THR B 1 434 ? -19.312 19.641 17.141 1 75.44 434 THR B C 1
ATOM 10060 O O . THR B 1 434 ? -19.969 20.625 16.844 1 75.44 434 THR B O 1
ATOM 10063 N N . LEU B 1 435 ? -19.516 18.453 16.578 1 70.31 435 LEU B N 1
ATOM 10064 C CA . LEU B 1 435 ? -20.656 18.266 15.695 1 70.31 435 LEU B CA 1
ATOM 10065 C C . LEU B 1 435 ? -21.969 18.531 16.422 1 70.31 435 LEU B C 1
ATOM 10067 O O . LEU B 1 435 ? -22.891 19.125 15.867 1 70.31 435 LEU B O 1
ATOM 10071 N N . SER B 1 436 ? -22 18.109 17.75 1 70.75 436 SER B N 1
ATOM 10072 C CA . SER B 1 436 ? -23.188 18.344 18.562 1 70.75 436 SER B CA 1
ATOM 10073 C C . SER B 1 436 ? -23.359 19.828 18.859 1 70.75 436 SER B C 1
ATOM 10075 O O . SER B 1 436 ? -24.484 20.344 18.875 1 70.75 436 SER B O 1
ATOM 10077 N N . LEU B 1 437 ? -22.234 20.453 19.047 1 70.31 437 LEU B N 1
ATOM 10078 C CA . LEU B 1 437 ? -22.281 21.891 19.328 1 70.31 437 LEU B CA 1
ATOM 10079 C C . LEU B 1 437 ? -22.766 22.672 18.109 1 70.31 437 LEU B C 1
ATOM 10081 O O . LEU B 1 437 ? -23.531 23.625 18.234 1 70.31 437 LEU B O 1
ATOM 10085 N N . ASP B 1 438 ? -22.344 22.281 16.922 1 66.94 438 ASP B N 1
ATOM 10086 C CA . ASP B 1 438 ? -22.75 22.922 15.68 1 66.94 438 ASP B CA 1
ATOM 10087 C C . ASP B 1 438 ? -24.25 22.797 15.477 1 66.94 438 ASP B C 1
ATOM 10089 O O . ASP B 1 438 ? -24.906 23.734 15 1 66.94 438 ASP B O 1
ATOM 10093 N N . LEU B 1 439 ? -24.797 21.688 15.836 1 62.97 439 LEU B N 1
ATOM 10094 C CA . LEU B 1 439 ? -26.234 21.469 15.695 1 62.97 439 LEU B CA 1
ATOM 10095 C C . LEU B 1 439 ? -27.016 22.359 16.641 1 62.97 439 LEU B C 1
ATOM 10097 O O . LEU B 1 439 ? -28.062 22.906 16.266 1 62.97 439 LEU B O 1
ATOM 10101 N N . ILE B 1 440 ? -26.469 22.438 17.812 1 64.5 440 ILE B N 1
ATOM 10102 C CA . ILE B 1 440 ? -27.109 23.297 18.797 1 64.5 440 ILE B CA 1
ATOM 10103 C C . ILE B 1 440 ? -27.078 24.75 18.312 1 64.5 440 ILE B C 1
ATOM 10105 O O . ILE B 1 440 ? -28.078 25.453 18.406 1 64.5 440 ILE B O 1
ATOM 10109 N N . LEU B 1 441 ? -25.969 25.062 17.766 1 63.88 441 LEU B N 1
ATOM 10110 C CA . LEU B 1 441 ? -25.812 26.438 17.297 1 63.88 441 LEU B CA 1
ATOM 10111 C C . LEU B 1 441 ? -26.688 26.703 16.078 1 63.88 441 LEU B C 1
ATOM 10113 O O . LEU B 1 441 ? -27.266 27.781 15.953 1 63.88 441 LEU B O 1
ATOM 10117 N N . ALA B 1 442 ? -26.688 25.688 15.203 1 61 442 ALA B N 1
ATOM 10118 C CA . ALA B 1 442 ? -27.562 25.797 14.039 1 61 442 ALA B CA 1
ATOM 10119 C C . ALA B 1 442 ? -29.031 25.938 14.453 1 61 442 ALA B C 1
ATOM 10121 O O . ALA B 1 442 ? -29.781 26.672 13.828 1 61 442 ALA B O 1
ATOM 10122 N N . SER B 1 443 ? -29.375 25.281 15.531 1 59.12 443 SER B N 1
ATOM 10123 C CA . SER B 1 443 ? -30.75 25.344 16.031 1 59.12 443 SER B CA 1
ATOM 10124 C C . SER B 1 443 ? -31.031 26.703 16.688 1 59.12 443 SER B C 1
ATOM 10126 O O . SER B 1 443 ? -32.156 27.188 16.641 1 59.12 443 SER B O 1
ATOM 10128 N N . LEU B 1 444 ? -29.938 27.203 17.25 1 58.91 444 LEU B N 1
ATOM 10129 C CA . LEU B 1 444 ? -30.094 28.484 17.938 1 58.91 444 LEU B CA 1
ATOM 10130 C C . LEU B 1 444 ? -30.219 29.625 16.922 1 58.91 444 LEU B C 1
ATOM 10132 O O . LEU B 1 444 ? -30.906 30.609 17.172 1 58.91 444 LEU B O 1
ATOM 10136 N N . VAL B 1 445 ? -29.484 29.406 15.836 1 57.38 445 VAL B N 1
ATOM 10137 C CA . VAL B 1 445 ? -29.5 30.469 14.836 1 57.38 445 VAL B CA 1
ATOM 10138 C C . VAL B 1 445 ? -30.75 30.344 13.961 1 57.38 445 VAL B C 1
ATOM 10140 O O . VAL B 1 445 ? -30.984 31.172 13.078 1 57.38 445 VAL B O 1
ATOM 10143 N N . ASN B 1 446 ? -31.469 29.297 14.273 1 58.56 446 ASN B N 1
ATOM 10144 C CA . ASN B 1 446 ? -32.75 29.219 13.578 1 58.56 446 ASN B CA 1
ATOM 10145 C C . ASN B 1 446 ? -33.75 30.234 14.133 1 58.56 446 ASN B C 1
ATOM 10147 O O . ASN B 1 446 ? -33.688 30.578 15.312 1 58.56 446 ASN B O 1
ATOM 10151 N N . LEU B 1 447 ? -34.375 30.969 13.133 1 59.5 447 LEU B N 1
ATOM 10152 C CA . LEU B 1 447 ? -35.312 32.031 13.492 1 59.5 447 LEU B CA 1
ATOM 10153 C C . LEU B 1 447 ? -36.188 31.594 14.664 1 59.5 447 LEU B C 1
ATOM 10155 O O . LEU B 1 447 ? -36.438 32.375 15.586 1 59.5 447 LEU B O 1
ATOM 10159 N N . ASN B 1 448 ? -36.5 30.312 14.578 1 58.38 448 ASN B N 1
ATOM 10160 C CA . ASN B 1 448 ? -37.406 29.859 15.633 1 58.38 448 ASN B CA 1
ATOM 10161 C C . ASN B 1 448 ? -36.656 29.734 16.969 1 58.38 448 ASN B C 1
ATOM 10163 O O . ASN B 1 448 ? -37.25 30.062 18.016 1 58.38 448 ASN B O 1
ATOM 10167 N N . GLY B 1 449 ? -35.438 29.391 16.859 1 62.12 449 GLY B N 1
ATOM 10168 C CA . GLY B 1 449 ? -34.656 29.281 18.094 1 62.12 449 GLY B CA 1
ATOM 10169 C C . GLY B 1 449 ? -34.344 30.625 18.703 1 62.12 449 GLY B C 1
ATOM 10170 O O . GLY B 1 449 ? -34.438 30.797 19.922 1 62.12 449 GLY B O 1
ATOM 10171 N N . ILE B 1 450 ? -34.062 31.594 17.844 1 66.06 450 ILE B N 1
ATOM 10172 C CA . ILE B 1 450 ? -33.75 32.938 18.328 1 66.06 450 ILE B CA 1
ATOM 10173 C C . ILE B 1 450 ? -35 33.562 18.922 1 66.06 450 ILE B C 1
ATOM 10175 O O . ILE B 1 450 ? -34.906 34.281 19.922 1 66.06 450 ILE B O 1
ATOM 10179 N N . LYS B 1 451 ? -36.125 33.219 18.25 1 65.56 451 LYS B N 1
ATOM 10180 C CA . LYS B 1 451 ? -37.375 33.781 18.75 1 65.56 451 LYS B CA 1
ATOM 10181 C C . LYS B 1 451 ? -37.719 33.25 20.125 1 65.56 451 LYS B C 1
ATOM 10183 O O . LYS B 1 451 ? -38.281 33.969 20.969 1 65.56 451 LYS B O 1
ATOM 10188 N N . VAL B 1 452 ? -37.25 32.031 20.281 1 65.19 452 VAL B N 1
ATOM 10189 C CA . VAL B 1 452 ? -37.594 31.375 21.531 1 65.19 452 VAL B CA 1
ATOM 10190 C C . VAL B 1 452 ? -36.688 31.875 22.656 1 65.19 452 VAL B C 1
ATOM 10192 O O . VAL B 1 452 ? -37.156 32.156 23.75 1 65.19 452 VAL B O 1
ATOM 10195 N N . TYR B 1 453 ? -35.438 32.062 22.344 1 65.5 453 TYR B N 1
ATOM 10196 C CA . TYR B 1 453 ? -34.469 32.375 23.406 1 65.5 453 TYR B CA 1
ATOM 10197 C C . TYR B 1 453 ? -34.344 33.906 23.547 1 65.5 453 TYR B C 1
ATOM 10199 O O . TYR B 1 453 ? -34.125 34.406 24.656 1 65.5 453 TYR B O 1
ATOM 10207 N N . PHE B 1 454 ? -34.375 34.594 22.406 1 66.94 454 PHE B N 1
ATOM 10208 C CA . PHE B 1 454 ? -34.281 36.062 22.438 1 66.94 454 PHE B CA 1
ATOM 10209 C C . PHE B 1 454 ? -35.406 36.688 21.609 1 66.94 454 PHE B C 1
ATOM 10211 O O . PHE B 1 454 ? -35.219 37.125 20.484 1 66.94 454 PHE B O 1
ATOM 10218 N N . PRO B 1 455 ? -36.594 36.75 22.125 1 67.94 455 PRO B N 1
ATOM 10219 C CA . PRO B 1 455 ? -37.781 37.25 21.375 1 67.94 455 PRO B CA 1
ATOM 10220 C C . PRO B 1 455 ? -37.562 38.656 20.844 1 67.94 455 PRO B C 1
ATOM 10222 O O . PRO B 1 455 ? -38.062 39 19.766 1 67.94 455 PRO B O 1
ATOM 10225 N N . TRP B 1 456 ? -36.844 39.469 21.672 1 68.75 456 TRP B N 1
ATOM 10226 C CA . TRP B 1 456 ? -36.625 40.844 21.203 1 68.75 456 TRP B CA 1
ATOM 10227 C C . TRP B 1 456 ? -35.812 40.844 19.906 1 68.75 456 TRP B C 1
ATOM 10229 O O . TRP B 1 456 ? -36.125 41.594 18.969 1 68.75 456 TRP B O 1
ATOM 10239 N N . LEU B 1 457 ? -34.844 40.062 19.812 1 71.31 457 LEU B N 1
ATOM 10240 C CA . LEU B 1 457 ? -34 39.969 18.609 1 71.31 457 LEU B CA 1
ATOM 10241 C C . LEU B 1 457 ? -34.75 39.312 17.469 1 71.31 457 LEU B C 1
ATOM 10243 O O . LEU B 1 457 ? -34.594 39.688 16.312 1 71.31 457 LEU B O 1
ATOM 10247 N N . GLY B 1 458 ? -35.625 38.438 17.859 1 70 458 GLY B N 1
ATOM 10248 C CA . GLY B 1 458 ? -36.469 37.781 16.875 1 70 458 GLY B CA 1
ATOM 10249 C C . GLY B 1 458 ? -37.406 38.75 16.172 1 70 458 GLY B C 1
ATOM 10250 O O . GLY B 1 458 ? -37.594 38.688 14.953 1 70 458 GLY B O 1
ATOM 10251 N N . ASP B 1 459 ? -37.969 39.688 16.984 1 71 459 ASP B N 1
ATOM 10252 C CA . ASP B 1 459 ? -38.875 40.656 16.422 1 71 459 ASP B CA 1
ATOM 10253 C C . ASP B 1 459 ? -38.125 41.656 15.531 1 71 459 ASP B C 1
ATOM 10255 O O . ASP B 1 459 ? -38.656 42.062 14.477 1 71 459 ASP B O 1
ATOM 10259 N N . LEU B 1 460 ? -36.969 42 15.914 1 71.31 460 LEU B N 1
ATOM 10260 C CA . LEU B 1 460 ? -36.156 42.906 15.109 1 71.31 460 LEU B CA 1
ATOM 10261 C C . LEU B 1 460 ? -35.75 42.25 13.797 1 71.31 460 LEU B C 1
ATOM 10263 O O . LEU B 1 460 ? -35.719 42.906 12.758 1 71.31 460 LEU B O 1
ATOM 10267 N N . ILE B 1 461 ? -35.5 40.938 13.789 1 73 461 ILE B N 1
ATOM 10268 C CA . ILE B 1 461 ? -35.062 40.188 12.617 1 73 461 ILE B CA 1
ATOM 10269 C C . ILE B 1 461 ? -36.25 39.969 11.664 1 73 461 ILE B C 1
ATOM 10271 O O . ILE B 1 461 ? -36.062 40.031 10.445 1 73 461 ILE B O 1
ATOM 10275 N N . ASP B 1 462 ? -37.406 39.875 12.281 1 66.38 462 ASP B N 1
ATOM 10276 C CA . ASP B 1 462 ? -38.594 39.656 11.461 1 66.38 462 ASP B CA 1
ATOM 10277 C C . ASP B 1 462 ? -38.969 40.969 10.742 1 66.38 462 ASP B C 1
ATOM 10279 O O . ASP B 1 462 ? -39.562 40.906 9.656 1 66.38 462 ASP B O 1
ATOM 10283 N N . GLU B 1 463 ? -38.562 42.031 11.344 1 65.38 463 GLU B N 1
ATOM 10284 C CA . GLU B 1 463 ? -38.969 43.312 10.758 1 65.38 463 GLU B CA 1
ATOM 10285 C C . GLU B 1 463 ? -38.031 43.719 9.625 1 65.38 463 GLU B C 1
ATOM 10287 O O . GLU B 1 463 ? -38.438 44.406 8.695 1 65.38 463 GLU B O 1
ATOM 10292 N N . ASN B 1 464 ? -36.812 43.281 9.727 1 65.88 464 ASN B N 1
ATOM 10293 C CA . ASN B 1 464 ? -35.812 43.688 8.734 1 65.88 464 ASN B CA 1
ATOM 10294 C C . ASN B 1 464 ? -35.344 42.469 7.902 1 65.88 464 ASN B C 1
ATOM 10296 O O . ASN B 1 464 ? -34.719 41.562 8.43 1 65.88 464 ASN B O 1
ATOM 10300 N N . LEU B 1 465 ? -35.625 42.469 6.676 1 65.31 465 LEU B N 1
ATOM 10301 C CA . LEU B 1 465 ? -35.344 41.406 5.754 1 65.31 465 LEU B CA 1
ATOM 10302 C C . LEU B 1 465 ? -33.812 41.156 5.645 1 65.31 465 LEU B C 1
ATOM 10304 O O . LEU B 1 465 ? -33.375 40.031 5.551 1 65.31 465 LEU B O 1
ATOM 10308 N N . ARG B 1 466 ? -33.156 42.219 5.73 1 67.44 466 ARG B N 1
ATOM 10309 C CA . ARG B 1 466 ? -31.703 42.125 5.59 1 67.44 466 ARG B CA 1
ATOM 10310 C C . ARG B 1 466 ? -31.078 41.469 6.816 1 67.44 466 ARG B C 1
ATOM 10312 O O . ARG B 1 466 ? -30.188 40.625 6.691 1 67.44 466 ARG B O 1
ATOM 10319 N N . LEU B 1 467 ? -31.578 41.781 7.898 1 72.25 467 LEU B N 1
ATOM 10320 C CA . LEU B 1 467 ? -31.047 41.219 9.133 1 72.25 467 LEU B CA 1
ATOM 10321 C C . LEU B 1 467 ? -31.438 39.75 9.25 1 72.25 467 LEU B C 1
ATOM 10323 O O . LEU B 1 467 ? -30.672 38.938 9.773 1 72.25 467 LEU B O 1
ATOM 10327 N N . ARG B 1 468 ? -32.562 39.469 8.703 1 69.5 468 ARG B N 1
ATOM 10328 C CA . ARG B 1 468 ? -33.031 38.062 8.727 1 69.5 468 ARG B CA 1
ATOM 10329 C C . ARG B 1 468 ? -32.125 37.188 7.855 1 69.5 468 ARG B C 1
ATOM 10331 O O . ARG B 1 468 ? -31.797 36.062 8.242 1 69.5 468 ARG B O 1
ATOM 10338 N N . ALA B 1 469 ? -31.812 37.781 6.758 1 64.12 469 ALA B N 1
ATOM 10339 C CA . ALA B 1 469 ? -30.953 37.031 5.844 1 64.12 469 ALA B CA 1
ATOM 10340 C C . ALA B 1 469 ? -29.562 36.812 6.438 1 64.12 469 ALA B C 1
ATOM 10342 O O . ALA B 1 469 ? -28.969 35.75 6.285 1 64.12 469 ALA B O 1
ATOM 10343 N N . PHE B 1 470 ? -29.172 37.812 7.145 1 69.56 470 PHE B N 1
ATOM 10344 C CA . PHE B 1 470 ? -27.844 37.75 7.758 1 69.56 470 PHE B CA 1
ATOM 10345 C C . PHE B 1 470 ? -27.812 36.688 8.852 1 69.56 470 PHE B C 1
ATOM 10347 O O . PHE B 1 470 ? -26.875 35.906 8.93 1 69.56 470 PHE B O 1
ATOM 10354 N N . VAL B 1 471 ? -28.797 36.688 9.641 1 67.62 471 VAL B N 1
ATOM 10355 C CA . VAL B 1 471 ? -28.812 35.781 10.805 1 67.62 471 VAL B CA 1
ATOM 10356 C C . VAL B 1 471 ? -29.047 34.344 10.352 1 67.62 471 VAL B C 1
ATOM 10358 O O . VAL B 1 471 ? -28.5 33.406 10.93 1 67.62 471 VAL B O 1
ATOM 10361 N N . GLN B 1 472 ? -29.75 34.25 9.273 1 63.56 472 GLN B N 1
ATOM 10362 C CA . GLN B 1 472 ? -30.109 32.875 8.844 1 63.56 472 GLN B CA 1
ATOM 10363 C C . GLN B 1 472 ? -28.984 32.25 8.031 1 63.56 472 GLN B C 1
ATOM 10365 O O . GLN B 1 472 ? -28.734 31.047 8.125 1 63.56 472 GLN B O 1
ATOM 10370 N N . ASN B 1 473 ? -28.234 33.062 7.316 1 62.94 473 ASN B N 1
ATOM 10371 C CA . ASN B 1 473 ? -27.266 32.469 6.414 1 62.94 473 ASN B CA 1
ATOM 10372 C C . ASN B 1 473 ? -25.828 32.781 6.84 1 62.94 473 ASN B C 1
ATOM 10374 O O . ASN B 1 473 ? -24.984 31.875 6.871 1 62.94 473 ASN B O 1
ATOM 10378 N N . SER B 1 474 ? -25.641 33.969 7.207 1 69.19 474 SER B N 1
ATOM 10379 C CA . SER B 1 474 ? -24.25 34.406 7.406 1 69.19 474 SER B CA 1
ATOM 10380 C C . SER B 1 474 ? -23.781 34.094 8.82 1 69.19 474 SER B C 1
ATOM 10382 O O . SER B 1 474 ? -22.609 33.75 9.023 1 69.19 474 SER B O 1
ATOM 10384 N N . LEU B 1 475 ? -24.672 34.219 9.719 1 71.06 475 LEU B N 1
ATOM 10385 C CA . LEU B 1 475 ? -24.25 34.062 11.109 1 71.06 475 LEU B CA 1
ATOM 10386 C C . LEU B 1 475 ? -23.828 32.625 11.391 1 71.06 475 LEU B C 1
ATOM 10388 O O . LEU B 1 475 ? -22.797 32.375 12.016 1 71.06 475 LEU B O 1
ATOM 10392 N N . PRO B 1 476 ? -24.656 31.672 10.891 1 69.88 476 PRO B N 1
ATOM 10393 C CA . PRO B 1 476 ? -24.203 30.297 11.117 1 69.88 476 PRO B CA 1
ATOM 10394 C C . PRO B 1 476 ? -22.875 30 10.438 1 69.88 476 PRO B C 1
ATOM 10396 O O . PRO B 1 476 ? -22.047 29.266 10.992 1 69.88 476 PRO B O 1
ATOM 10399 N N . THR B 1 477 ? -22.625 30.562 9.344 1 72.81 477 THR B N 1
ATOM 10400 C CA . THR B 1 477 ? -21.375 30.359 8.617 1 72.81 477 THR B CA 1
ATOM 10401 C C . THR B 1 477 ? -20.203 31 9.367 1 72.81 477 THR B C 1
ATOM 10403 O O . THR B 1 477 ? -19.141 30.391 9.492 1 72.81 477 THR B O 1
ATOM 10406 N N . LEU B 1 478 ? -20.438 32.125 9.953 1 73.75 478 LEU B N 1
ATOM 10407 C CA . LEU B 1 478 ? -19.391 32.844 10.688 1 73.75 478 LEU B CA 1
ATOM 10408 C C . LEU B 1 478 ? -19.031 32.094 11.969 1 73.75 478 LEU B C 1
ATOM 10410 O O . LEU B 1 478 ? -17.859 32 12.336 1 73.75 478 LEU B O 1
ATOM 10414 N N . LEU B 1 479 ? -20.078 31.672 12.57 1 73.12 479 LEU B N 1
ATOM 10415 C CA . LEU B 1 479 ? -19.844 30.922 13.797 1 73.12 479 LEU B CA 1
ATOM 10416 C C . LEU B 1 479 ? -19.078 29.641 13.516 1 73.12 479 LEU B C 1
ATOM 10418 O O . LEU B 1 479 ? -18.156 29.281 14.258 1 73.12 479 LEU B O 1
ATOM 10422 N N . LEU B 1 480 ? -19.453 28.969 12.453 1 76.31 480 LEU B N 1
ATOM 10423 C CA . LEU B 1 480 ? -18.781 27.734 12.078 1 76.31 480 LEU B CA 1
ATOM 10424 C C . LEU B 1 480 ? -17.328 28 11.734 1 76.31 480 LEU B C 1
ATOM 10426 O O . LEU B 1 480 ? -16.438 27.234 12.141 1 76.31 480 LEU B O 1
ATOM 10430 N N . ILE B 1 481 ? -17.062 29.062 11.086 1 76.44 481 ILE B N 1
ATOM 10431 C CA . ILE B 1 481 ? -15.711 29.406 10.68 1 76.44 481 ILE B CA 1
ATOM 10432 C C . ILE B 1 481 ? -14.867 29.734 11.914 1 76.44 481 ILE B C 1
ATOM 10434 O O . ILE B 1 481 ? -13.703 29.359 11.992 1 76.44 481 ILE B O 1
ATOM 10438 N N . SER B 1 482 ? -15.516 30.391 12.891 1 75.81 482 SER B N 1
ATOM 10439 C CA . SER B 1 482 ? -14.805 30.766 14.102 1 75.81 482 SER B CA 1
ATOM 10440 C C . SER B 1 482 ? -14.422 29.547 14.922 1 75.81 482 SER B C 1
ATOM 10442 O O . SER B 1 482 ? -13.305 29.469 15.445 1 75.81 482 SER B O 1
ATOM 10444 N N . ILE B 1 483 ? -15.281 28.609 14.984 1 76.56 483 ILE B N 1
ATOM 10445 C CA . ILE B 1 483 ? -15.008 27.375 15.719 1 76.56 483 ILE B CA 1
ATOM 10446 C C . ILE B 1 483 ? -13.938 26.562 15 1 76.56 483 ILE B C 1
ATOM 10448 O O . ILE B 1 483 ? -13.016 26.031 15.625 1 76.56 483 ILE B O 1
ATOM 10452 N N . ASN B 1 484 ? -14.086 26.562 13.695 1 80.56 484 ASN B N 1
ATOM 10453 C CA . ASN B 1 484 ? -13.148 25.797 12.883 1 80.56 484 ASN B CA 1
ATOM 10454 C C . ASN B 1 484 ? -11.742 26.391 12.945 1 80.56 484 ASN B C 1
ATOM 10456 O O . ASN B 1 484 ? -10.75 25.688 12.797 1 80.56 484 ASN B O 1
ATOM 10460 N N . ALA B 1 485 ? -11.656 27.641 13.242 1 77.38 485 ALA B N 1
ATOM 10461 C CA . ALA B 1 485 ? -10.359 28.312 13.289 1 77.38 485 ALA B CA 1
ATOM 10462 C C . ALA B 1 485 ? -9.609 27.969 14.57 1 77.38 485 ALA B C 1
ATOM 10464 O O . ALA B 1 485 ? -8.383 28.094 14.633 1 77.38 485 ALA B O 1
ATOM 10465 N N . LEU B 1 486 ? -10.328 27.438 15.602 1 77.94 486 LEU B N 1
ATOM 10466 C CA . LEU B 1 486 ? -9.703 27.141 16.891 1 77.94 486 LEU B CA 1
ATOM 10467 C C . LEU B 1 486 ? -9.273 25.672 16.953 1 77.94 486 LEU B C 1
ATOM 10469 O O . LEU B 1 486 ? -8.469 25.297 17.812 1 77.94 486 LEU B O 1
ATOM 10473 N N . VAL B 1 487 ? -9.766 24.969 16.031 1 82.44 487 VAL B N 1
ATOM 10474 C CA . VAL B 1 487 ? -9.578 23.516 16.078 1 82.44 487 VAL B CA 1
ATOM 10475 C C . VAL B 1 487 ? -8.109 23.188 15.812 1 82.44 487 VAL B C 1
ATOM 10477 O O . VAL B 1 487 ? -7.527 22.344 16.5 1 82.44 487 VAL B O 1
ATOM 10480 N N . PRO B 1 488 ? -7.457 23.891 14.875 1 80.94 488 PRO B N 1
ATOM 10481 C CA . PRO B 1 488 ? -6.055 23.547 14.633 1 80.94 488 PRO B CA 1
ATOM 10482 C C . PRO B 1 488 ? -5.156 23.828 15.836 1 80.94 488 PRO B C 1
ATOM 10484 O O . PRO B 1 488 ? -4.148 23.141 16.031 1 80.94 488 PRO B O 1
ATOM 10487 N N . VAL B 1 489 ? -5.5 24.797 16.625 1 77.38 489 VAL B N 1
ATOM 10488 C CA . VAL B 1 489 ? -4.73 25.094 17.828 1 77.38 489 VAL B CA 1
ATOM 10489 C C . VAL B 1 489 ? -4.848 23.938 18.828 1 77.38 489 VAL B C 1
ATOM 10491 O O . VAL B 1 489 ? -3.848 23.516 19.406 1 77.38 489 VAL B O 1
ATOM 10494 N N . ALA B 1 490 ? -5.977 23.438 18.891 1 77.06 490 ALA B N 1
ATOM 10495 C CA . ALA B 1 490 ? -6.195 22.297 19.781 1 77.06 490 ALA B CA 1
ATOM 10496 C C . ALA B 1 490 ? -5.492 21.047 19.25 1 77.06 490 ALA B C 1
ATOM 10498 O O . ALA B 1 490 ? -4.934 20.266 20.031 1 77.06 490 ALA B O 1
ATOM 10499 N N . MET B 1 491 ? -5.504 20.953 18.016 1 82.5 491 MET B N 1
ATOM 10500 C CA . MET B 1 491 ? -4.898 19.766 17.406 1 82.5 491 MET B CA 1
ATOM 10501 C C . MET B 1 491 ? -3.379 19.828 17.516 1 82.5 491 MET B C 1
ATOM 10503 O O . MET B 1 491 ? -2.727 18.797 17.672 1 82.5 491 MET B O 1
ATOM 10507 N N . ARG B 1 492 ? -2.887 21 17.406 1 78.81 492 ARG B N 1
ATOM 10508 C CA . ARG B 1 492 ? -1.442 21.125 17.562 1 78.81 492 ARG B CA 1
ATOM 10509 C C . ARG B 1 492 ? -1.003 20.734 18.969 1 78.81 492 ARG B C 1
ATOM 10511 O O . ARG B 1 492 ? 0.027 20.078 19.141 1 78.81 492 ARG B O 1
ATOM 10518 N N . TYR B 1 493 ? -1.796 21.016 19.875 1 75.56 493 TYR B N 1
ATOM 10519 C CA . TYR B 1 493 ? -1.465 20.641 21.25 1 75.56 493 TYR B CA 1
ATOM 10520 C C . TYR B 1 493 ? -1.622 19.141 21.469 1 75.56 493 TYR B C 1
ATOM 10522 O O . TYR B 1 493 ? -0.837 18.531 22.188 1 75.56 493 TYR B O 1
ATOM 10530 N N . SER B 1 494 ? -2.525 18.609 20.797 1 75.38 494 SER B N 1
ATOM 10531 C CA . SER B 1 494 ? -2.762 17.172 20.922 1 75.38 494 SER B CA 1
ATOM 10532 C C . SER B 1 494 ? -1.641 16.359 20.266 1 75.38 494 SER B C 1
ATOM 10534 O O . SER B 1 494 ? -1.269 15.297 20.766 1 75.38 494 SER B O 1
ATOM 10536 N N . THR B 1 495 ? -1.075 16.922 19.25 1 76.38 495 THR B N 1
ATOM 10537 C CA . THR B 1 495 ? -0.022 16.203 18.547 1 76.38 495 THR B CA 1
ATOM 10538 C C . THR B 1 495 ? 1.274 16.219 19.359 1 76.38 495 THR B C 1
ATOM 10540 O O . THR B 1 495 ? 2.127 15.344 19.188 1 76.38 495 THR B O 1
ATOM 10543 N N . TRP B 1 496 ? 1.333 17.156 20.297 1 74.38 496 TRP B N 1
ATOM 10544 C CA . TRP B 1 496 ? 2.477 17.172 21.203 1 74.38 496 TRP B CA 1
ATOM 10545 C C . TRP B 1 496 ? 2.416 15.992 22.172 1 74.38 496 TRP B C 1
ATOM 10547 O O . TRP B 1 496 ? 3.451 15.453 22.562 1 74.38 496 TRP B O 1
ATOM 10557 N N . PHE B 1 497 ? 1.217 15.617 22.328 1 78.44 497 PHE B N 1
ATOM 10558 C CA . PHE B 1 497 ? 1.011 14.461 23.203 1 78.44 497 PHE B CA 1
ATOM 10559 C C . PHE B 1 497 ? 1.46 13.18 22.516 1 78.44 497 PHE B C 1
ATOM 10561 O O . PHE B 1 497 ? 1.955 12.258 23.172 1 78.44 497 PHE B O 1
ATOM 10568 N N . GLN B 1 498 ? 1.38 13.141 21.266 1 82.81 498 GLN B N 1
ATOM 10569 C CA . GLN B 1 498 ? 1.768 11.961 20.516 1 82.81 498 GLN B CA 1
ATOM 10570 C C . GLN B 1 498 ? 3.287 11.844 20.406 1 82.81 498 GLN B C 1
ATOM 10572 O O . GLN B 1 498 ? 3.812 10.773 20.094 1 82.81 498 GLN B O 1
ATOM 10577 N N . ARG B 1 499 ? 4.035 12.93 20.781 1 83.12 499 ARG B N 1
ATOM 10578 C CA . ARG B 1 499 ? 5.492 12.977 20.75 1 83.12 499 ARG B CA 1
ATOM 10579 C C . ARG B 1 499 ? 6.035 12.594 19.391 1 83.12 499 ARG B C 1
ATOM 10581 O O . ARG B 1 499 ? 6.902 11.719 19.266 1 83.12 499 ARG B O 1
ATOM 10588 N N . ILE B 1 500 ? 5.566 13.266 18.391 1 86.5 500 ILE B N 1
ATOM 10589 C CA . ILE B 1 500 ? 6.055 13.086 17.031 1 86.5 500 ILE B CA 1
ATOM 10590 C C . ILE B 1 500 ? 7.496 13.594 16.938 1 86.5 500 ILE B C 1
ATOM 10592 O O . ILE B 1 500 ? 7.891 14.508 17.656 1 86.5 500 ILE B O 1
ATOM 10596 N N . ARG B 1 501 ? 8.258 13.07 16.125 1 87 501 ARG B N 1
ATOM 10597 C CA . ARG B 1 501 ? 9.711 13.211 16.125 1 87 501 ARG B CA 1
ATOM 10598 C C . ARG B 1 501 ? 10.133 14.492 15.406 1 87 501 ARG B C 1
ATOM 10600 O O . ARG B 1 501 ? 11.234 14.992 15.625 1 87 501 ARG B O 1
ATOM 10607 N N . ALA B 1 502 ? 9.344 14.977 14.508 1 89.12 502 ALA B N 1
ATOM 10608 C CA . ALA B 1 502 ? 9.719 16.141 13.711 1 89.12 502 ALA B CA 1
ATOM 10609 C C . ALA B 1 502 ? 8.562 17.141 13.625 1 89.12 502 ALA B C 1
ATOM 10611 O O . ALA B 1 502 ? 7.398 16.75 13.703 1 89.12 502 ALA B O 1
ATOM 10612 N N . TYR B 1 503 ? 8.945 18.422 13.516 1 87.88 503 TYR B N 1
ATOM 10613 C CA . TYR B 1 503 ? 7.934 19.469 13.391 1 87.88 503 TYR B CA 1
ATOM 10614 C C . TYR B 1 503 ? 7.141 19.312 12.094 1 87.88 503 TYR B C 1
ATOM 10616 O O . TYR B 1 503 ? 5.934 19.547 12.07 1 87.88 503 TYR B O 1
ATOM 10624 N N . SER B 1 504 ? 7.832 18.922 11.078 1 88.75 504 SER B N 1
ATOM 10625 C CA . SER B 1 504 ? 7.156 18.719 9.805 1 88.75 504 SER B CA 1
ATOM 10626 C C . SER B 1 504 ? 6.125 17.594 9.898 1 88.75 504 SER B C 1
ATOM 10628 O O . SER B 1 504 ? 5.039 17.703 9.32 1 88.75 504 SER B O 1
ATOM 10630 N N . HIS B 1 505 ? 6.441 16.547 10.688 1 87.94 505 HIS B N 1
ATOM 10631 C CA . HIS B 1 505 ? 5.512 15.438 10.852 1 87.94 505 HIS B CA 1
ATOM 10632 C C . HIS B 1 505 ? 4.301 15.852 11.68 1 87.94 505 HIS B C 1
ATOM 10634 O O . HIS B 1 505 ? 3.203 15.32 11.492 1 87.94 505 HIS B O 1
ATOM 10640 N N . ILE B 1 506 ? 4.523 16.797 12.578 1 87.69 506 ILE B N 1
ATOM 10641 C CA . ILE B 1 506 ? 3.408 17.312 13.359 1 87.69 506 ILE B CA 1
ATOM 10642 C C . ILE B 1 506 ? 2.441 18.062 12.438 1 87.69 506 ILE B C 1
ATOM 10644 O O . ILE B 1 506 ? 1.227 17.859 12.508 1 87.69 506 ILE B O 1
ATOM 10648 N N . GLU B 1 507 ? 3 18.859 11.586 1 88.81 507 GLU B N 1
ATOM 10649 C CA . GLU B 1 507 ? 2.17 19.625 10.656 1 88.81 507 GLU B CA 1
ATOM 10650 C C . GLU B 1 507 ? 1.396 18.703 9.719 1 88.81 507 GLU B C 1
ATOM 10652 O O . GLU B 1 507 ? 0.243 18.984 9.383 1 88.81 507 GLU B O 1
ATOM 10657 N N . HIS B 1 508 ? 2.062 17.625 9.328 1 89.19 508 HIS B N 1
ATOM 10658 C CA . HIS B 1 508 ? 1.387 16.688 8.438 1 89.19 508 HIS B CA 1
ATOM 10659 C C . HIS B 1 508 ? 0.251 15.977 9.156 1 89.19 508 HIS B C 1
ATOM 10661 O O . HIS B 1 508 ? -0.8 15.719 8.562 1 89.19 508 HIS B O 1
ATOM 10667 N N . SER B 1 509 ? 0.508 15.625 10.391 1 88 509 SER B N 1
ATOM 10668 C CA . SER B 1 509 ? -0.541 14.977 11.172 1 88 509 SER B CA 1
ATOM 10669 C C . SER B 1 509 ? -1.712 15.922 11.422 1 88 509 SER B C 1
ATOM 10671 O O . SER B 1 509 ? -2.873 15.523 11.328 1 88 509 SER B O 1
ATOM 10673 N N . VAL B 1 510 ? -1.417 17.156 11.703 1 88.75 510 VAL B N 1
ATOM 10674 C CA . VAL B 1 510 ? -2.459 18.156 11.898 1 88.75 510 VAL B CA 1
ATOM 10675 C C . VAL B 1 510 ? -3.23 18.359 10.602 1 88.75 510 VAL B C 1
ATOM 10677 O O . VAL B 1 510 ? -4.453 18.516 10.617 1 88.75 510 VAL B O 1
ATOM 10680 N N . LEU B 1 511 ? -2.482 18.391 9.523 1 90.94 511 LEU B N 1
ATOM 10681 C CA . LEU B 1 511 ? -3.117 18.547 8.219 1 90.94 511 LEU B CA 1
ATOM 10682 C C . LEU B 1 511 ? -4.145 17.438 7.988 1 90.94 511 LEU B C 1
ATOM 10684 O O . LEU B 1 511 ? -5.277 17.719 7.586 1 90.94 511 LEU B O 1
ATOM 10688 N N . GLY B 1 512 ? -3.785 16.266 8.328 1 88.56 512 GLY B N 1
ATOM 10689 C CA . GLY B 1 512 ? -4.695 15.148 8.117 1 88.56 512 GLY B CA 1
ATOM 10690 C C . GLY B 1 512 ? -5.898 15.18 9.039 1 88.56 512 GLY B C 1
ATOM 10691 O O . GLY B 1 512 ? -7.035 15.008 8.594 1 88.56 512 GLY B O 1
ATOM 10692 N N . MET B 1 513 ? -5.707 15.461 10.234 1 86.5 513 MET B N 1
ATOM 10693 C CA . MET B 1 513 ? -6.781 15.461 11.227 1 86.5 513 MET B CA 1
ATOM 10694 C C . MET B 1 513 ? -7.703 16.656 11.016 1 86.5 513 MET B C 1
ATOM 10696 O O . MET B 1 513 ? -8.922 16.531 11.148 1 86.5 513 MET B O 1
ATOM 10700 N N . TYR B 1 514 ? -7.113 17.766 10.789 1 90 514 TYR B N 1
ATOM 10701 C CA . TYR B 1 514 ? -7.898 18.969 10.594 1 90 514 TYR B CA 1
ATOM 10702 C C . TYR B 1 514 ? -8.758 18.875 9.336 1 90 514 TYR B C 1
ATOM 10704 O O . TYR B 1 514 ? -9.914 19.312 9.328 1 90 514 TYR B O 1
ATOM 10712 N N . TYR B 1 515 ? -8.273 18.312 8.273 1 92.25 515 TYR B N 1
ATOM 10713 C CA . TYR B 1 515 ? -9.07 18.109 7.07 1 92.25 515 TYR B CA 1
ATOM 10714 C C . TYR B 1 515 ? -10.258 17.188 7.34 1 92.25 515 TYR B C 1
ATOM 10716 O O . TYR B 1 515 ? -11.375 17.469 6.898 1 92.25 515 TYR B O 1
ATOM 10724 N N . LEU B 1 516 ? -9.945 16.109 8.008 1 87.44 516 LEU B N 1
ATOM 10725 C CA . LEU B 1 516 ? -11.023 15.172 8.328 1 87.44 516 LEU B CA 1
ATOM 10726 C C . LEU B 1 516 ? -12.078 15.844 9.203 1 87.44 516 LEU B C 1
ATOM 10728 O O . LEU B 1 516 ? -13.273 15.641 9.008 1 87.44 516 LEU B O 1
ATOM 10732 N N . TYR B 1 517 ? -11.625 16.641 10.086 1 87 517 TYR B N 1
ATOM 10733 C CA . TYR B 1 517 ? -12.539 17.391 10.945 1 87 517 TYR B CA 1
ATOM 10734 C C . TYR B 1 517 ? -13.391 18.359 10.125 1 87 517 TYR B C 1
ATOM 10736 O O . TYR B 1 517 ? -14.609 18.438 10.312 1 87 517 TYR B O 1
ATOM 10744 N N . LEU B 1 518 ? -12.766 19.078 9.242 1 89.81 518 LEU B N 1
ATOM 10745 C CA . LEU B 1 518 ? -13.492 20.031 8.422 1 89.81 518 LEU B CA 1
ATOM 10746 C C . LEU B 1 518 ? -14.492 19.344 7.516 1 89.81 518 LEU B C 1
ATOM 10748 O O . LEU B 1 518 ? -15.594 19.859 7.289 1 89.81 518 LEU B O 1
ATOM 10752 N N . LEU B 1 519 ? -14.086 18.25 7 1 88.12 519 LEU B N 1
ATOM 10753 C CA . LEU B 1 519 ? -14.969 17.484 6.121 1 88.12 519 LEU B CA 1
ATOM 10754 C C . LEU B 1 519 ? -16.234 17.062 6.863 1 88.12 519 LEU B C 1
ATOM 10756 O O . LEU B 1 519 ? -17.344 17.219 6.344 1 88.12 519 LEU B O 1
ATOM 10760 N N . PHE B 1 520 ? -16.094 16.672 8.047 1 81.56 520 PHE B N 1
ATOM 10761 C CA . PHE B 1 520 ? -17.25 16.203 8.82 1 81.56 520 PHE B CA 1
ATOM 10762 C C . PHE B 1 520 ? -18.062 17.375 9.336 1 81.56 520 PHE B C 1
ATOM 10764 O O . PHE B 1 520 ? -19.297 17.297 9.398 1 81.56 520 PHE B O 1
ATOM 10771 N N . SER B 1 521 ? -17.406 18.453 9.68 1 81 521 SER B N 1
ATOM 10772 C CA . SER B 1 521 ? -18.094 19.578 10.297 1 81 521 SER B CA 1
ATOM 10773 C C . SER B 1 521 ? -18.844 20.406 9.258 1 81 521 SER B C 1
ATOM 10775 O O . SER B 1 521 ? -19.859 21.047 9.57 1 81 521 SER B O 1
ATOM 10777 N N . VAL B 1 522 ? -18.359 20.406 8.062 1 82.44 522 VAL B N 1
ATOM 10778 C CA . VAL B 1 522 ? -18.953 21.312 7.082 1 82.44 522 VAL B CA 1
ATOM 10779 C C . VAL B 1 522 ? -19.766 20.516 6.074 1 82.44 522 VAL B C 1
ATOM 10781 O O . VAL B 1 522 ? -20.891 20.891 5.727 1 82.44 522 VAL B O 1
ATOM 10784 N N . VAL B 1 523 ? -19.266 19.406 5.621 1 80.38 523 VAL B N 1
ATOM 10785 C CA . VAL B 1 523 ? -19.922 18.672 4.551 1 80.38 523 VAL B CA 1
ATOM 10786 C C . VAL B 1 523 ? -20.922 17.672 5.148 1 80.38 523 VAL B C 1
ATOM 10788 O O . VAL B 1 523 ? -22.078 17.609 4.711 1 80.38 523 VAL B O 1
ATOM 10791 N N . PHE B 1 524 ? -20.578 16.922 6.195 1 74.12 524 PHE B N 1
ATOM 10792 C CA . PHE B 1 524 ? -21.406 15.82 6.672 1 74.12 524 PHE B CA 1
ATOM 10793 C C . PHE B 1 524 ? -22.266 16.266 7.844 1 74.12 524 PHE B C 1
ATOM 10795 O O . PHE B 1 524 ? -22.969 15.453 8.453 1 74.12 524 PHE B O 1
ATOM 10802 N N . VAL B 1 525 ? -22.188 17.5 8.172 1 68.81 525 VAL B N 1
ATOM 10803 C CA . VAL B 1 525 ? -22.969 18 9.297 1 68.81 525 VAL B CA 1
ATOM 10804 C C . VAL B 1 525 ? -24.453 17.812 9.016 1 68.81 525 VAL B C 1
ATOM 10806 O O . VAL B 1 525 ? -25.234 17.594 9.938 1 68.81 525 VAL B O 1
ATOM 10809 N N . PHE B 1 526 ? -24.828 17.844 7.746 1 63.66 526 PHE B N 1
ATOM 10810 C CA . PHE B 1 526 ? -26.234 17.797 7.383 1 63.66 526 PHE B CA 1
ATOM 10811 C C . PHE B 1 526 ? -26.734 16.359 7.32 1 63.66 526 PHE B C 1
ATOM 10813 O O . PHE B 1 526 ? -27.938 16.125 7.289 1 63.66 526 PHE B O 1
ATOM 10820 N N . LEU B 1 527 ? -25.734 15.453 7.289 1 65.25 527 LEU B N 1
ATOM 10821 C CA . LEU B 1 527 ? -26.109 14.047 7.188 1 65.25 527 LEU B CA 1
ATOM 10822 C C . LEU B 1 527 ? -26.531 13.492 8.547 1 65.25 527 LEU B C 1
ATOM 10824 O O . LEU B 1 527 ? -27.453 12.68 8.633 1 65.25 527 LEU B O 1
ATOM 10828 N N . PHE B 1 528 ? -25.844 13.875 9.617 1 60.16 528 PHE B N 1
ATOM 10829 C CA . PHE B 1 528 ? -26.078 13.234 10.906 1 60.16 528 PHE B CA 1
ATOM 10830 C C . PHE B 1 528 ? -26.562 14.25 11.938 1 60.16 528 PHE B C 1
ATOM 10832 O O . PHE B 1 528 ? -25.984 15.336 12.062 1 60.16 528 PHE B O 1
ATOM 10839 N N . THR B 1 529 ? -27.906 14.188 12.344 1 54.97 529 THR B N 1
ATOM 10840 C CA . THR B 1 529 ? -28.406 15.078 13.383 1 54.97 529 THR B CA 1
ATOM 10841 C C . THR B 1 529 ? -27.703 14.82 14.711 1 54.97 529 THR B C 1
ATOM 10843 O O . THR B 1 529 ? -27.516 15.742 15.508 1 54.97 529 THR B O 1
ATOM 10846 N N . SER B 1 530 ? -27.469 13.562 14.984 1 56.47 530 SER B N 1
ATOM 10847 C CA . SER B 1 530 ? -26.781 13.195 16.219 1 56.47 530 SER B CA 1
ATOM 10848 C C . SER B 1 530 ? -25.875 11.984 16.016 1 56.47 530 SER B C 1
ATOM 10850 O O . SER B 1 530 ? -26.047 11.227 15.055 1 56.47 530 SER B O 1
ATOM 10852 N N . ALA B 1 531 ? -24.688 11.977 16.688 1 57.75 531 ALA B N 1
ATOM 10853 C CA . ALA B 1 531 ? -23.828 10.797 16.641 1 57.75 531 ALA B CA 1
ATOM 10854 C C . ALA B 1 531 ? -24.625 9.523 16.875 1 57.75 531 ALA B C 1
ATOM 10856 O O . ALA B 1 531 ? -24.344 8.484 16.266 1 57.75 531 ALA B O 1
ATOM 10857 N N . ARG B 1 532 ? -25.594 9.625 17.734 1 57.59 532 ARG B N 1
ATOM 10858 C CA . ARG B 1 532 ? -26.438 8.469 18.047 1 57.59 532 ARG B CA 1
ATOM 10859 C C . ARG B 1 532 ? -27.266 8.055 16.844 1 57.59 532 ARG B C 1
ATOM 10861 O O . ARG B 1 532 ? -27.438 6.863 16.578 1 57.59 532 ARG B O 1
ATOM 10868 N N . ASP B 1 533 ? -27.656 9.125 16.172 1 59.78 533 ASP B N 1
ATOM 10869 C CA . ASP B 1 533 ? -28.453 8.852 14.977 1 59.78 533 ASP B CA 1
ATOM 10870 C C . ASP B 1 533 ? -27.625 8.172 13.891 1 59.78 533 ASP B C 1
ATOM 10872 O O . ASP B 1 533 ? -28.109 7.281 13.195 1 59.78 533 ASP B O 1
ATOM 10876 N N . MET B 1 534 ? -26.469 8.68 13.898 1 59.31 534 MET B N 1
ATOM 10877 C CA . MET B 1 534 ? -25.547 8.094 12.914 1 59.31 534 MET B CA 1
ATOM 10878 C C . MET B 1 534 ? -25.312 6.613 13.203 1 59.31 534 MET B C 1
ATOM 10880 O O . MET B 1 534 ? -25.328 5.793 12.281 1 59.31 534 MET B O 1
ATOM 10884 N N . LEU B 1 535 ? -25.062 6.328 14.438 1 56.56 535 LEU B N 1
ATOM 10885 C CA . LEU B 1 535 ? -24.797 4.949 14.828 1 56.56 535 LEU B CA 1
ATOM 10886 C C . LEU B 1 535 ? -26.031 4.074 14.625 1 56.56 535 LEU B C 1
ATOM 10888 O O . LEU B 1 535 ? -25.906 2.924 14.195 1 56.56 535 LEU B O 1
ATOM 10892 N N . ASN B 1 536 ? -27.188 4.609 15.016 1 56.66 536 ASN B N 1
ATOM 10893 C CA . ASN B 1 536 ? -28.438 3.855 14.875 1 56.66 536 ASN B CA 1
ATOM 10894 C C . ASN B 1 536 ? -28.766 3.6 13.406 1 56.66 536 ASN B C 1
ATOM 10896 O O . ASN B 1 536 ? -29.203 2.508 13.047 1 56.66 536 ASN B O 1
ATOM 10900 N N . GLU B 1 537 ? -28.453 4.676 12.695 1 59.25 537 GLU B N 1
ATOM 10901 C CA . GLU B 1 537 ? -28.781 4.555 11.273 1 59.25 537 GLU B CA 1
ATOM 10902 C C . GLU B 1 537 ? -27.797 3.635 10.562 1 59.25 537 GLU B C 1
ATOM 10904 O O . GLU B 1 537 ? -28.172 2.881 9.664 1 59.25 537 GLU B O 1
ATOM 10909 N N . LEU B 1 538 ? -26.562 3.785 10.961 1 55.38 538 LEU B N 1
ATOM 10910 C CA . LEU B 1 538 ? -25.547 2.896 10.398 1 55.38 538 LEU B CA 1
ATOM 10911 C C . LEU B 1 538 ? -25.859 1.44 10.734 1 55.38 538 LEU B C 1
ATOM 10913 O O . LEU B 1 538 ? -25.594 0.543 9.93 1 55.38 538 LEU B O 1
ATOM 10917 N N . SER B 1 539 ? -26.391 1.206 11.953 1 52.62 539 SER B N 1
ATOM 10918 C CA . SER B 1 539 ? -26.734 -0.131 12.43 1 52.62 539 SER B CA 1
ATOM 10919 C C . SER B 1 539 ? -27.938 -0.69 11.688 1 52.62 539 SER B C 1
ATOM 10921 O O . SER B 1 539 ? -28.047 -1.902 11.492 1 52.62 539 SER B O 1
ATOM 10923 N N . GLU B 1 540 ? -28.828 0.256 11.312 1 53.88 540 GLU B N 1
ATOM 10924 C CA . GLU B 1 540 ? -30.062 -0.249 10.719 1 53.88 540 GLU B CA 1
ATOM 10925 C C . GLU B 1 540 ? -29.875 -0.561 9.234 1 53.88 540 GLU B C 1
ATOM 10927 O O . GLU B 1 540 ? -30.219 -1.655 8.781 1 53.88 540 GLU B O 1
ATOM 10932 N N . SER B 1 541 ? -29.531 0.538 8.281 1 53.94 541 SER B N 1
ATOM 10933 C CA . SER B 1 541 ? -29.375 0.251 6.855 1 53.94 541 SER B CA 1
ATOM 10934 C C . SER B 1 541 ? -28.328 1.162 6.227 1 53.94 541 SER B C 1
ATOM 10936 O O . SER B 1 541 ? -28.547 2.369 6.102 1 53.94 541 SER B O 1
ATOM 10938 N N . PRO B 1 542 ? -27.062 0.725 6.113 1 54.44 542 PRO B N 1
ATOM 10939 C CA . PRO B 1 542 ? -26.047 1.548 5.449 1 54.44 542 PRO B CA 1
ATOM 10940 C C . PRO B 1 542 ? -26.547 2.156 4.141 1 54.44 542 PRO B C 1
ATOM 10942 O O . PRO B 1 542 ? -26.125 3.252 3.764 1 54.44 542 PRO B O 1
ATOM 10945 N N . MET B 1 543 ? -27.406 1.478 3.324 1 56.78 543 MET B N 1
ATOM 10946 C CA . MET B 1 543 ? -27.938 2.035 2.084 1 56.78 543 MET B CA 1
ATOM 10947 C C . MET B 1 543 ? -28.797 3.264 2.365 1 56.78 543 MET B C 1
ATOM 10949 O O . MET B 1 543 ? -28.859 4.184 1.547 1 56.78 543 MET B O 1
ATOM 10953 N N . HIS B 1 544 ? -29.359 3.205 3.568 1 62.44 544 HIS B N 1
ATOM 10954 C CA . HIS B 1 544 ? -30.125 4.391 3.955 1 62.44 544 HIS B CA 1
ATOM 10955 C C . HIS B 1 544 ? -29.203 5.609 4.082 1 62.44 544 HIS B C 1
ATOM 10957 O O . HIS B 1 544 ? -29.656 6.742 3.885 1 62.44 544 HIS B O 1
ATOM 10963 N N . MET B 1 545 ? -27.922 5.246 4.215 1 63.53 545 MET B N 1
ATOM 10964 C CA . MET B 1 545 ? -26.969 6.344 4.312 1 63.53 545 MET B CA 1
ATOM 10965 C C . MET B 1 545 ? -26.75 7 2.951 1 63.53 545 MET B C 1
ATOM 10967 O O . MET B 1 545 ? -26.609 8.219 2.861 1 63.53 545 MET B O 1
ATOM 10971 N N . ILE B 1 546 ? -26.734 6.141 1.949 1 64.69 546 ILE B N 1
ATOM 10972 C CA . ILE B 1 546 ? -26.547 6.66 0.6 1 64.69 546 ILE B CA 1
ATOM 10973 C C . ILE B 1 546 ? -27.75 7.504 0.19 1 64.69 546 ILE B C 1
ATOM 10975 O O . ILE B 1 546 ? -27.594 8.555 -0.435 1 64.69 546 ILE B O 1
ATOM 10979 N N . ASP B 1 547 ? -28.922 7.086 0.587 1 68.44 547 ASP B N 1
ATOM 10980 C CA . ASP B 1 547 ? -30.141 7.844 0.287 1 68.44 547 ASP B CA 1
ATOM 10981 C C . ASP B 1 547 ? -30.172 9.156 1.066 1 68.44 547 ASP B C 1
ATOM 10983 O O . ASP B 1 547 ? -30.594 10.188 0.538 1 68.44 547 ASP B O 1
ATOM 10987 N N . LYS B 1 548 ? -29.688 9.023 2.248 1 72.25 548 LYS B N 1
ATOM 10988 C CA . LYS B 1 548 ? -29.641 10.242 3.055 1 72.25 548 LYS B CA 1
ATOM 10989 C C . LYS B 1 548 ? -28.625 11.234 2.496 1 72.25 548 LYS B C 1
ATOM 10991 O O . LYS B 1 548 ? -28.828 12.445 2.559 1 72.25 548 LYS B O 1
ATOM 10996 N N . LEU B 1 549 ? -27.578 10.688 1.973 1 72.44 549 LEU B N 1
ATOM 10997 C CA . LEU B 1 549 ? -26.578 11.531 1.338 1 72.44 549 LEU B CA 1
ATOM 10998 C C . LEU B 1 549 ? -27.156 12.258 0.128 1 72.44 549 LEU B C 1
ATOM 11000 O O . LEU B 1 549 ? -26.922 13.453 -0.063 1 72.44 549 LEU B O 1
ATOM 11004 N N . ALA B 1 550 ? -27.938 11.508 -0.608 1 74.56 550 ALA B N 1
ATOM 11005 C CA . ALA B 1 550 ? -28.547 12.062 -1.814 1 74.56 550 ALA B CA 1
ATOM 11006 C C . ALA B 1 550 ? -29.562 13.148 -1.467 1 74.56 550 ALA B C 1
ATOM 11008 O O . ALA B 1 550 ? -29.766 14.094 -2.232 1 74.56 550 ALA B O 1
ATOM 11009 N N . GLN B 1 551 ? -30.125 13.023 -0.293 1 74.19 551 GLN B N 1
ATOM 11010 C CA . GLN B 1 551 ? -31.172 13.953 0.092 1 74.19 551 GLN B CA 1
ATOM 11011 C C . GLN B 1 551 ? -30.594 15.172 0.815 1 74.19 551 GLN B C 1
ATOM 11013 O O . GLN B 1 551 ? -31.141 16.266 0.729 1 74.19 551 GLN B O 1
ATOM 11018 N N . SER B 1 552 ? -29.516 14.984 1.473 1 73.88 552 SER B N 1
ATOM 11019 C CA . SER B 1 552 ? -29 16.031 2.344 1 73.88 552 SER B CA 1
ATOM 11020 C C . SER B 1 552 ? -28.125 17.016 1.567 1 73.88 552 SER B C 1
ATOM 11022 O O . SER B 1 552 ? -28.125 18.219 1.849 1 73.88 552 SER B O 1
ATOM 11024 N N . LEU B 1 553 ? -27.469 16.641 0.563 1 76.06 553 LEU B N 1
ATOM 11025 C CA . LEU B 1 553 ? -26.453 17.469 -0.097 1 76.06 553 LEU B CA 1
ATOM 11026 C C . LEU B 1 553 ? -27.109 18.594 -0.883 1 76.06 553 LEU B C 1
ATOM 11028 O O . LEU B 1 553 ? -26.672 19.734 -0.821 1 76.06 553 LEU B O 1
ATOM 11032 N N . PRO B 1 554 ? -28.281 18.234 -1.52 1 77.31 554 PRO B N 1
ATOM 11033 C CA . PRO B 1 554 ? -28.891 19.328 -2.262 1 77.31 554 PRO B CA 1
ATOM 11034 C C . PRO B 1 554 ? -29.484 20.406 -1.348 1 77.31 554 PRO B C 1
ATOM 11036 O O . PRO B 1 554 ? -29.562 21.578 -1.73 1 77.31 554 PRO B O 1
ATOM 11039 N N . VAL B 1 555 ? -29.828 19.953 -0.19 1 72.69 555 VAL B N 1
ATOM 11040 C CA . VAL B 1 555 ? -30.406 20.906 0.761 1 72.69 555 VAL B CA 1
ATOM 11041 C C . VAL B 1 555 ? -29.312 21.812 1.307 1 72.69 555 VAL B C 1
ATOM 11043 O O . VAL B 1 555 ? -29.562 23 1.592 1 72.69 555 VAL B O 1
ATOM 11046 N N . ALA B 1 556 ? -28.125 21.375 1.366 1 77.25 556 ALA B N 1
ATOM 11047 C CA . ALA B 1 556 ? -27.016 22.125 1.93 1 77.25 556 ALA B CA 1
ATOM 11048 C C . ALA B 1 556 ? -26.297 22.938 0.854 1 77.25 556 ALA B C 1
ATOM 11050 O O . ALA B 1 556 ? -25.234 23.516 1.104 1 77.25 556 ALA B O 1
ATOM 11051 N N . ARG B 1 557 ? -26.859 23.141 -0.282 1 82.88 557 ARG B N 1
ATOM 11052 C CA . ARG B 1 557 ? -26.172 23.781 -1.403 1 82.88 557 ARG B CA 1
ATOM 11053 C C . ARG B 1 557 ? -25.984 25.266 -1.154 1 82.88 557 ARG B C 1
ATOM 11055 O O . ARG B 1 557 ? -24.953 25.828 -1.488 1 82.88 557 ARG B O 1
ATOM 11062 N N . ASN B 1 558 ? -26.969 25.906 -0.527 1 78.88 558 ASN B N 1
ATOM 11063 C CA . ASN B 1 558 ? -26.875 27.344 -0.279 1 78.88 558 ASN B CA 1
ATOM 11064 C C . ASN B 1 558 ? -25.859 27.656 0.816 1 78.88 558 ASN B C 1
ATOM 11066 O O . ASN B 1 558 ? -25.125 28.641 0.726 1 78.88 558 ASN B O 1
ATOM 11070 N N . PHE B 1 559 ? -25.906 26.828 1.739 1 77.75 559 PHE B N 1
ATOM 11071 C CA . PHE B 1 559 ? -24.922 26.984 2.801 1 77.75 559 PHE B CA 1
ATOM 11072 C C . PHE B 1 559 ? -23.5 26.828 2.258 1 77.75 559 PHE B C 1
ATOM 11074 O O . PHE B 1 559 ? -22.609 27.609 2.59 1 77.75 559 PHE B O 1
ATOM 11081 N N . SER B 1 560 ? -23.297 25.844 1.473 1 85.31 560 SER B N 1
ATOM 11082 C CA . SER B 1 560 ? -21.969 25.562 0.931 1 85.31 560 SER B CA 1
ATOM 11083 C C . SER B 1 560 ? -21.5 26.688 0.003 1 85.31 560 SER B C 1
ATOM 11085 O O . SER B 1 560 ? -20.328 27.047 0.003 1 85.31 560 SER B O 1
ATOM 11087 N N . LEU B 1 561 ? -22.438 27.188 -0.72 1 88.44 561 LEU B N 1
ATOM 11088 C CA . LEU B 1 561 ? -22.094 28.297 -1.597 1 88.44 561 LEU B CA 1
ATOM 11089 C C . LEU B 1 561 ? -21.75 29.547 -0.784 1 88.44 561 LEU B C 1
ATOM 11091 O O . LEU B 1 561 ? -20.766 30.234 -1.091 1 88.44 561 LEU B O 1
ATOM 11095 N N . ALA B 1 562 ? -22.531 29.766 0.239 1 85.31 562 ALA B N 1
ATOM 11096 C CA . ALA B 1 562 ? -22.25 30.906 1.104 1 85.31 562 ALA B CA 1
ATOM 11097 C C . ALA B 1 562 ? -20.891 30.75 1.794 1 85.31 562 ALA B C 1
ATOM 11099 O O . ALA B 1 562 ? -20.156 31.734 1.964 1 85.31 562 ALA B O 1
ATOM 11100 N N . TYR B 1 563 ? -20.609 29.578 2.143 1 87.75 563 TYR B N 1
ATOM 11101 C CA . TYR B 1 563 ? -19.344 29.281 2.797 1 87.75 563 TYR B CA 1
ATOM 11102 C C . TYR B 1 563 ? -18.172 29.594 1.875 1 87.75 563 TYR B C 1
ATOM 11104 O O . TYR B 1 563 ? -17.188 30.219 2.287 1 87.75 563 TYR B O 1
ATOM 11112 N N . VAL B 1 564 ? -18.25 29.188 0.622 1 92.44 564 VAL B N 1
ATOM 11113 C CA . VAL B 1 564 ? -17.156 29.359 -0.34 1 92.44 564 VAL B CA 1
ATOM 11114 C C . VAL B 1 564 ? -17.016 30.844 -0.688 1 92.44 564 VAL B C 1
ATOM 11116 O O . VAL B 1 564 ? -15.906 31.359 -0.822 1 92.44 564 VAL B O 1
ATOM 11119 N N . ILE B 1 565 ? -18.156 31.531 -0.768 1 92.44 565 ILE B N 1
ATOM 11120 C CA . ILE B 1 565 ? -18.141 32.969 -1.073 1 92.44 565 ILE B CA 1
ATOM 11121 C C . ILE B 1 565 ? -17.469 33.719 0.064 1 92.44 565 ILE B C 1
ATOM 11123 O O . ILE B 1 565 ? -16.578 34.562 -0.174 1 92.44 565 ILE B O 1
ATOM 11127 N N . PHE B 1 566 ? -17.828 33.344 1.222 1 89.69 566 PHE B N 1
ATOM 11128 C CA . PHE B 1 566 ? -17.281 34.031 2.381 1 89.69 566 PHE B CA 1
ATOM 11129 C C . PHE B 1 566 ? -15.789 33.75 2.523 1 89.69 566 PHE B C 1
ATOM 11131 O O . PHE B 1 566 ? -15 34.625 2.832 1 89.69 566 PHE B O 1
ATOM 11138 N N . GLN B 1 567 ? -15.352 32.531 2.301 1 91.56 567 GLN B N 1
ATOM 11139 C CA . GLN B 1 567 ? -13.953 32.156 2.408 1 91.56 567 GLN B CA 1
ATOM 11140 C C . GLN B 1 567 ? -13.117 32.812 1.308 1 91.56 567 GLN B C 1
ATOM 11142 O O . GLN B 1 567 ? -11.961 33.188 1.532 1 91.56 567 GLN B O 1
ATOM 11147 N N . GLY B 1 568 ? -13.641 32.969 0.168 1 92.38 568 GLY B N 1
ATOM 11148 C CA . GLY B 1 568 ? -12.898 33.469 -0.978 1 92.38 568 GLY B CA 1
ATOM 11149 C C . GLY B 1 568 ? -12.805 35 -1.014 1 92.38 568 GLY B C 1
ATOM 11150 O O . GLY B 1 568 ? -11.711 35.562 -1.163 1 92.38 568 GLY B O 1
ATOM 11151 N N . LEU B 1 569 ? -13.93 35.656 -0.714 1 93.56 569 LEU B N 1
ATOM 11152 C CA . LEU B 1 569 ? -13.977 37.094 -0.919 1 93.56 569 LEU B CA 1
ATOM 11153 C C . LEU B 1 569 ? -13.703 37.844 0.383 1 93.56 569 LEU B C 1
ATOM 11155 O O . LEU B 1 569 ? -13.25 39 0.363 1 93.56 569 LEU B O 1
ATOM 11159 N N . ALA B 1 570 ? -13.922 37.188 1.467 1 90.81 570 ALA B N 1
ATOM 11160 C CA . ALA B 1 570 ? -13.75 37.906 2.73 1 90.81 570 ALA B CA 1
ATOM 11161 C C . ALA B 1 570 ? -12.531 37.375 3.488 1 90.81 570 ALA B C 1
ATOM 11163 O O . ALA B 1 570 ? -11.586 38.125 3.74 1 90.81 570 ALA B O 1
ATOM 11164 N N . ILE B 1 571 ? -12.445 36.125 3.674 1 88.81 571 ILE B N 1
ATOM 11165 C CA . ILE B 1 571 ? -11.445 35.594 4.574 1 88.81 571 ILE B CA 1
ATOM 11166 C C . ILE B 1 571 ? -10.07 35.625 3.9 1 88.81 571 ILE B C 1
ATOM 11168 O O . ILE B 1 571 ? -9.062 35.906 4.543 1 88.81 571 ILE B O 1
ATOM 11172 N N . GLN B 1 572 ? -9.93 35.312 2.617 1 92.56 572 GLN B N 1
ATOM 11173 C CA . GLN B 1 572 ? -8.641 35.25 1.937 1 92.56 572 GLN B CA 1
ATOM 11174 C C . GLN B 1 572 ? -7.965 36.625 1.938 1 92.56 572 GLN B C 1
ATOM 11176 O O . GLN B 1 572 ? -6.809 36.75 2.352 1 92.56 572 GLN B O 1
ATOM 11181 N N . PRO B 1 573 ? -8.656 37.688 1.605 1 92.44 573 PRO B N 1
ATOM 11182 C CA . PRO B 1 573 ? -8.008 39 1.7 1 92.44 573 PRO B CA 1
ATOM 11183 C C . PRO B 1 573 ? -7.734 39.438 3.143 1 92.44 573 PRO B C 1
ATOM 11185 O O . PRO B 1 573 ? -6.781 40.156 3.404 1 92.44 573 PRO B O 1
ATOM 11188 N N . PHE B 1 574 ? -8.539 38.938 4.004 1 89 574 PHE B N 1
ATOM 11189 C CA . PHE B 1 574 ? -8.383 39.281 5.41 1 89 574 PHE B CA 1
ATOM 11190 C C . PHE B 1 574 ? -7.09 38.688 5.969 1 89 574 PHE B C 1
ATOM 11192 O O . PHE B 1 574 ? -6.547 39.188 6.953 1 89 574 PHE B O 1
ATOM 11199 N N . GLN B 1 575 ? -6.547 37.688 5.328 1 89.19 575 GLN B N 1
ATOM 11200 C CA . GLN B 1 575 ? -5.301 37.062 5.77 1 89.19 575 GLN B CA 1
ATOM 11201 C C . GLN B 1 575 ? -4.113 38 5.555 1 89.19 575 GLN B C 1
ATOM 11203 O O . GLN B 1 575 ? -3.066 37.844 6.184 1 89.19 575 GLN B O 1
ATOM 11208 N N . LEU B 1 576 ? -4.246 39 4.703 1 89.25 576 LEU B N 1
ATOM 11209 C CA . LEU B 1 576 ? -3.182 39.969 4.469 1 89.25 576 LEU B CA 1
ATOM 11210 C C . LEU B 1 576 ? -2.949 40.812 5.711 1 89.25 576 LEU B C 1
ATOM 11212 O O . LEU B 1 576 ? -1.829 41.281 5.949 1 89.25 576 LEU B O 1
ATOM 11216 N N . VAL B 1 577 ? -3.973 41.062 6.469 1 87.81 577 VAL B N 1
ATOM 11217 C CA . VAL B 1 577 ? -3.893 41.969 7.625 1 87.81 577 VAL B CA 1
ATOM 11218 C C . VAL B 1 577 ? -3.18 41.25 8.773 1 87.81 577 VAL B C 1
ATOM 11220 O O . VAL B 1 577 ? -2.572 41.875 9.633 1 87.81 577 VAL B O 1
ATOM 11223 N N . LEU B 1 578 ? -3.004 39.875 8.773 1 86 578 LEU B N 1
ATOM 11224 C CA . LEU B 1 578 ? -2.355 39.094 9.812 1 86 578 LEU B CA 1
ATOM 11225 C C . LEU B 1 578 ? -2.881 39.469 11.195 1 86 578 LEU B C 1
ATOM 11227 O O . LEU B 1 578 ? -2.1 39.719 12.117 1 86 578 LEU B O 1
ATOM 11231 N N . LEU B 1 579 ? -4.219 39.531 11.32 1 77.75 579 LEU B N 1
ATOM 11232 C CA . LEU B 1 579 ? -4.875 40 12.539 1 77.75 579 LEU B CA 1
ATOM 11233 C C . LEU B 1 579 ? -4.535 39.094 13.719 1 77.75 579 LEU B C 1
ATOM 11235 O O . LEU B 1 579 ? -4.234 39.562 14.812 1 77.75 579 LEU B O 1
ATOM 11239 N N . PRO B 1 580 ? -4.535 37.812 13.492 1 75.44 580 PRO B N 1
ATOM 11240 C CA . PRO B 1 580 ? -4.215 36.969 14.641 1 75.44 580 PRO B CA 1
ATOM 11241 C C . PRO B 1 580 ? -2.82 37.25 15.203 1 75.44 580 PRO B C 1
ATOM 11243 O O . PRO B 1 580 ? -2.629 37.219 16.422 1 75.44 580 PRO B O 1
ATOM 11246 N N . ASN B 1 581 ? -1.871 37.5 14.383 1 76.44 581 ASN B N 1
ATOM 11247 C CA . ASN B 1 581 ? -0.514 37.781 14.836 1 76.44 581 ASN B CA 1
ATOM 11248 C C . ASN B 1 581 ? -0.424 39.125 15.547 1 76.44 581 ASN B C 1
ATOM 11250 O O . ASN B 1 581 ? 0.28 39.25 16.547 1 76.44 581 ASN B O 1
ATOM 11254 N N . ILE B 1 582 ? -1.171 40.031 15.047 1 78.44 582 ILE B N 1
ATOM 11255 C CA . ILE B 1 582 ? -1.162 41.344 15.641 1 78.44 582 ILE B CA 1
ATOM 11256 C C . ILE B 1 582 ? -1.895 41.344 16.969 1 78.44 582 ILE B C 1
ATOM 11258 O O . ILE B 1 582 ? -1.449 41.938 17.953 1 78.44 582 ILE B O 1
ATOM 11262 N N . LEU B 1 583 ? -2.998 40.594 16.953 1 77.69 583 LEU B N 1
ATOM 11263 C CA . LEU B 1 583 ? -3.76 40.5 18.203 1 77.69 583 LEU B CA 1
ATOM 11264 C C . LEU B 1 583 ? -2.957 39.75 19.266 1 77.69 583 LEU B C 1
ATOM 11266 O O . LEU B 1 583 ? -3.006 40.125 20.453 1 77.69 583 LEU B O 1
ATOM 11270 N N . LEU B 1 584 ? -2.26 38.812 18.875 1 76.31 584 LEU B N 1
ATOM 11271 C CA . LEU B 1 584 ? -1.432 38.062 19.828 1 76.31 584 LEU B CA 1
ATOM 11272 C C . LEU B 1 584 ? -0.308 38.969 20.359 1 76.31 584 LEU B C 1
ATOM 11274 O O . LEU B 1 584 ? 0.005 38.938 21.547 1 76.31 584 LEU B O 1
ATOM 11278 N N . ARG B 1 585 ? 0.321 39.719 19.484 1 75.69 585 ARG B N 1
ATOM 11279 C CA . ARG B 1 585 ? 1.377 40.625 19.891 1 75.69 585 ARG B CA 1
ATOM 11280 C C . ARG B 1 585 ? 0.844 41.688 20.859 1 75.69 585 ARG B C 1
ATOM 11282 O O . ARG B 1 585 ? 1.489 42 21.859 1 75.69 585 ARG B O 1
ATOM 11289 N N . GLN B 1 586 ? -0.388 42.156 20.562 1 77.62 586 GLN B N 1
ATOM 11290 C CA . GLN B 1 586 ? -0.988 43.188 21.422 1 77.62 586 GLN B CA 1
ATOM 11291 C C . GLN B 1 586 ? -1.427 42.594 22.766 1 77.62 586 GLN B C 1
ATOM 11293 O O . GLN B 1 586 ? -1.254 43.219 23.797 1 77.62 586 GLN B O 1
ATOM 11298 N N . PHE B 1 587 ? -1.881 41.438 22.641 1 79.31 587 PHE B N 1
ATOM 11299 C CA . PHE B 1 587 ? -2.328 40.781 23.859 1 79.31 587 PHE B CA 1
ATOM 11300 C C . PHE B 1 587 ? -1.146 40.438 24.766 1 79.31 587 PHE B C 1
ATOM 11302 O O . PHE B 1 587 ? -1.218 40.625 25.984 1 79.31 587 PHE B O 1
ATOM 11309 N N . GLU B 1 588 ? -0.077 39.969 24.219 1 78.12 588 GLU B N 1
ATOM 11310 C CA . GLU B 1 588 ? 1.105 39.625 25 1 78.12 588 GLU B CA 1
ATOM 11311 C C . GLU B 1 588 ? 1.8 40.875 25.531 1 78.12 588 GLU B C 1
ATOM 11313 O O . GLU B 1 588 ? 2.383 40.875 26.609 1 78.12 588 GLU B O 1
ATOM 11318 N N . SER B 1 589 ? 1.731 41.938 24.797 1 76.81 589 SER B N 1
ATOM 11319 C CA . SER B 1 589 ? 2.354 43.188 25.234 1 76.81 589 SER B CA 1
ATOM 11320 C C . SER B 1 589 ? 1.577 43.812 26.375 1 76.81 589 SER B C 1
ATOM 11322 O O . SER B 1 589 ? 2.164 44.469 27.25 1 76.81 589 SER B O 1
ATOM 11324 N N . LEU B 1 590 ? 0.257 43.5 26.375 1 76.62 590 LEU B N 1
ATOM 11325 C CA . LEU B 1 590 ? -0.591 44.125 27.391 1 76.62 590 LEU B CA 1
ATOM 11326 C C . LEU B 1 590 ? -0.574 43.312 28.672 1 76.62 590 LEU B C 1
ATOM 11328 O O . LEU B 1 590 ? -0.602 43.875 29.766 1 76.62 590 LEU B O 1
ATOM 11332 N N . PHE B 1 591 ? -0.428 42 28.547 1 74.94 591 PHE B N 1
ATOM 11333 C CA . PHE B 1 591 ? -0.644 41.188 29.719 1 74.94 591 PHE B CA 1
ATOM 11334 C C . PHE B 1 591 ? 0.68 40.625 30.25 1 74.94 591 PHE B C 1
ATOM 11336 O O . PHE B 1 591 ? 0.749 40.156 31.375 1 74.94 591 PHE B O 1
ATOM 11343 N N . CYS B 1 592 ? 1.733 40.625 29.453 1 72.5 592 CYS B N 1
ATOM 11344 C CA . CYS B 1 592 ? 2.986 40.031 29.906 1 72.5 592 CYS B CA 1
ATOM 11345 C C . CYS B 1 592 ? 4.102 41.062 29.938 1 72.5 592 CYS B C 1
ATOM 11347 O O . CYS B 1 592 ? 4.047 42.094 29.219 1 72.5 592 CYS B O 1
ATOM 11349 N N . VAL B 1 593 ? 4.984 40.906 30.984 1 71.44 593 VAL B N 1
ATOM 11350 C CA . VAL B 1 593 ? 6.156 41.781 31.094 1 71.44 593 VAL B CA 1
ATOM 11351 C C . VAL B 1 593 ? 7.055 41.562 29.875 1 71.44 593 VAL B C 1
ATOM 11353 O O . VAL B 1 593 ? 7.398 40.438 29.531 1 71.44 593 VAL B O 1
ATOM 11356 N N . MET B 1 594 ? 7.25 42.656 29.234 1 74 594 MET B N 1
ATOM 11357 C CA . MET B 1 594 ? 7.98 42.594 27.969 1 74 594 MET B CA 1
ATOM 11358 C C . MET B 1 594 ? 9.484 42.625 28.203 1 74 594 MET B C 1
ATOM 11360 O O . MET B 1 594 ? 10.109 43.688 28.078 1 74 594 MET B O 1
ATOM 11364 N N . THR B 1 595 ? 10.016 41.438 28.578 1 78.38 595 THR B N 1
ATOM 11365 C CA . THR B 1 595 ? 11.469 41.312 28.641 1 78.38 595 THR B CA 1
ATOM 11366 C C . THR B 1 595 ? 12.086 41.406 27.25 1 78.38 595 THR B C 1
ATOM 11368 O O . THR B 1 595 ? 11.391 41.219 26.25 1 78.38 595 THR B O 1
ATOM 11371 N N . PRO B 1 596 ? 13.289 41.844 27.172 1 77.69 596 PRO B N 1
ATOM 11372 C CA . PRO B 1 596 ? 13.922 41.938 25.859 1 77.69 596 PRO B CA 1
ATOM 11373 C C . PRO B 1 596 ? 13.867 40.625 25.094 1 77.69 596 PRO B C 1
ATOM 11375 O O . PRO B 1 596 ? 13.727 40.594 23.875 1 77.69 596 PRO B O 1
ATOM 11378 N N . ARG B 1 597 ? 13.945 39.594 25.781 1 80 597 ARG B N 1
ATOM 11379 C CA . ARG B 1 597 ? 13.852 38.312 25.125 1 80 597 ARG B CA 1
ATOM 11380 C C . ARG B 1 597 ? 12.461 38.062 24.562 1 80 597 ARG B C 1
ATOM 11382 O O . ARG B 1 597 ? 12.312 37.531 23.453 1 80 597 ARG B O 1
ATOM 11389 N N . ARG B 1 598 ? 11.531 38.312 25.25 1 77.44 598 ARG B N 1
ATOM 11390 C CA . ARG B 1 598 ? 10.156 38.125 24.797 1 77.44 598 ARG B CA 1
ATOM 11391 C C . ARG B 1 598 ? 9.82 39.094 23.641 1 77.44 598 ARG B C 1
ATOM 11393 O O . ARG B 1 598 ? 9.078 38.719 22.734 1 77.44 598 ARG B O 1
ATOM 11400 N N . TRP B 1 599 ? 10.414 40.281 23.766 1 74.06 599 TRP B N 1
ATOM 11401 C CA . TRP B 1 599 ? 10.203 41.25 22.688 1 74.06 599 TRP B CA 1
ATOM 11402 C C . TRP B 1 599 ? 10.828 40.75 21.391 1 74.06 599 TRP B C 1
ATOM 11404 O O . TRP B 1 599 ? 10.242 40.906 20.312 1 74.06 599 TRP B O 1
ATOM 11414 N N . ALA B 1 600 ? 11.961 40.219 21.531 1 72.94 600 ALA B N 1
ATOM 11415 C CA . ALA B 1 600 ? 12.625 39.656 20.359 1 72.94 600 ALA B CA 1
ATOM 11416 C C . ALA B 1 600 ? 11.82 38.5 19.766 1 72.94 600 ALA B C 1
ATOM 11418 O O . ALA B 1 600 ? 11.758 38.344 18.547 1 72.94 600 ALA B O 1
ATOM 11419 N N . HIS B 1 601 ? 11.203 37.781 20.625 1 73.12 601 HIS B N 1
ATOM 11420 C CA . HIS B 1 601 ? 10.391 36.656 20.156 1 73.12 601 HIS B CA 1
ATOM 11421 C C . HIS B 1 601 ? 9.125 37.156 19.469 1 73.12 601 HIS B C 1
ATOM 11423 O O . HIS B 1 601 ? 8.688 36.531 18.484 1 73.12 601 HIS B O 1
ATOM 11429 N N . LEU B 1 602 ? 8.648 38.188 19.984 1 72.12 602 LEU B N 1
ATOM 11430 C CA . LEU B 1 602 ? 7.414 38.688 19.422 1 72.12 602 LEU B CA 1
ATOM 11431 C C . LEU B 1 602 ? 7.668 39.375 18.078 1 72.12 602 LEU B C 1
ATOM 11433 O O . LEU B 1 602 ? 6.785 39.375 17.219 1 72.12 602 LEU B O 1
ATOM 11437 N N . LEU B 1 603 ? 8.891 39.844 17.906 1 69.38 603 LEU B N 1
ATOM 11438 C CA . LEU B 1 603 ? 9.219 40.531 16.672 1 69.38 603 LEU B CA 1
ATOM 11439 C C . LEU B 1 603 ? 9.719 39.562 15.617 1 69.38 603 LEU B C 1
ATOM 11441 O O . LEU B 1 603 ? 9.898 39.906 14.453 1 69.38 603 LEU B O 1
ATOM 11445 N N . SER B 1 604 ? 9.805 38.406 16.016 1 74.62 604 SER B N 1
ATOM 11446 C CA . SER B 1 604 ? 10.258 37.406 15.047 1 74.62 604 SER B CA 1
ATOM 11447 C C . SER B 1 604 ? 9.188 37.125 13.992 1 74.62 604 SER B C 1
ATOM 11449 O O . SER B 1 604 ? 7.992 37.219 14.281 1 74.62 604 SER B O 1
ATOM 11451 N N . ALA B 1 605 ? 9.641 36.938 12.727 1 75.62 605 ALA B N 1
ATOM 11452 C CA . ALA B 1 605 ? 8.742 36.719 11.594 1 75.62 605 ALA B CA 1
ATOM 11453 C C . ALA B 1 605 ? 7.945 35.438 11.797 1 75.62 605 ALA B C 1
ATOM 11455 O O . ALA B 1 605 ? 8.477 34.438 12.305 1 75.62 605 ALA B O 1
ATOM 11456 N N . PRO B 1 606 ? 6.66 35.531 11.492 1 80.75 606 PRO B N 1
ATOM 11457 C CA . PRO B 1 606 ? 5.832 34.312 11.594 1 80.75 606 PRO B CA 1
ATOM 11458 C C . PRO B 1 606 ? 6.195 33.25 10.555 1 80.75 606 PRO B C 1
ATOM 11460 O O . PRO B 1 606 ? 6.898 33.562 9.586 1 80.75 606 PRO B O 1
ATOM 11463 N N . THR B 1 607 ? 5.898 32.062 10.875 1 80.56 607 THR B N 1
ATOM 11464 C CA . THR B 1 607 ? 6.188 30.953 9.969 1 80.56 607 THR B CA 1
ATOM 11465 C C . THR B 1 607 ? 4.906 30.453 9.305 1 80.56 607 THR B C 1
ATOM 11467 O O . THR B 1 607 ? 3.812 30.625 9.852 1 80.56 607 THR B O 1
ATOM 11470 N N . LEU B 1 608 ? 5.117 30.016 8.102 1 78.56 608 LEU B N 1
ATOM 11471 C CA . LEU B 1 608 ? 3.988 29.453 7.379 1 78.56 608 LEU B CA 1
ATOM 11472 C C . LEU B 1 608 ? 3.566 28.109 7.996 1 78.56 608 LEU B C 1
ATOM 11474 O O . LEU B 1 608 ? 4.398 27.234 8.195 1 78.56 608 LEU B O 1
ATOM 11478 N N . THR B 1 609 ? 2.314 28.047 8.453 1 84.25 609 THR B N 1
ATOM 11479 C CA . THR B 1 609 ? 1.788 26.797 8.984 1 84.25 609 THR B CA 1
ATOM 11480 C C . THR B 1 609 ? 1.095 25.984 7.891 1 84.25 609 THR B C 1
ATOM 11482 O O . THR B 1 609 ? -0.052 26.281 7.535 1 84.25 609 THR B O 1
ATOM 11485 N N . ILE B 1 610 ? 1.723 25 7.371 1 87.06 610 ILE B N 1
ATOM 11486 C CA . ILE B 1 610 ? 1.213 24.141 6.305 1 87.06 610 ILE B CA 1
ATOM 11487 C C . ILE B 1 610 ? 0.031 23.328 6.82 1 87.06 610 ILE B C 1
ATOM 11489 O O . ILE B 1 610 ? -0.887 23 6.062 1 87.06 610 ILE B O 1
ATOM 11493 N N . GLY B 1 611 ? -0.034 23.078 8.141 1 87.06 611 GLY B N 1
ATOM 11494 C CA . GLY B 1 611 ? -1.085 22.281 8.758 1 87.06 611 GLY B CA 1
ATOM 11495 C C . GLY B 1 611 ? -2.443 22.969 8.719 1 87.06 611 GLY B C 1
ATOM 11496 O O . GLY B 1 611 ? -3.477 22.297 8.773 1 87.06 611 GLY B O 1
ATOM 11497 N N . THR B 1 612 ? -2.498 24.281 8.578 1 88.12 612 THR B N 1
ATOM 11498 C CA . THR B 1 612 ? -3.771 25 8.555 1 88.12 612 THR B CA 1
ATOM 11499 C C . THR B 1 612 ? -4.105 25.453 7.141 1 88.12 612 THR B C 1
ATOM 11501 O O . THR B 1 612 ? -5.281 25.547 6.77 1 88.12 612 THR B O 1
ATOM 11504 N N . LEU B 1 613 ? -3.098 25.719 6.387 1 90.56 613 LEU B N 1
ATOM 11505 C CA . LEU B 1 613 ? -3.293 26.266 5.047 1 90.56 613 LEU B CA 1
ATOM 11506 C C . LEU B 1 613 ? -3.906 25.219 4.121 1 90.56 613 LEU B C 1
ATOM 11508 O O . LEU B 1 613 ? -4.91 25.484 3.453 1 90.56 613 LEU B O 1
ATOM 11512 N N . TYR B 1 614 ? -3.398 23.984 4.105 1 93.31 614 TYR B N 1
ATOM 11513 C CA . TYR B 1 614 ? -3.824 22.953 3.158 1 93.31 614 TYR B CA 1
ATOM 11514 C C . TYR B 1 614 ? -5.234 22.484 3.477 1 93.31 614 TYR B C 1
ATOM 11516 O O . TYR B 1 614 ? -6.078 22.375 2.582 1 93.31 614 TYR B O 1
ATOM 11524 N N . PRO B 1 615 ? -5.492 22.234 4.711 1 94 615 PRO B N 1
ATOM 11525 C CA . PRO B 1 615 ? -6.824 21.688 4.984 1 94 615 PRO B CA 1
ATOM 11526 C C . PRO B 1 615 ? -7.945 22.641 4.59 1 94 615 PRO B C 1
ATOM 11528 O O . PRO B 1 615 ? -8.992 22.219 4.098 1 94 615 PRO B O 1
ATOM 11531 N N . GLN B 1 616 ? -7.793 23.906 4.793 1 93.12 616 GLN B N 1
ATOM 11532 C CA . GLN B 1 616 ? -8.805 24.891 4.398 1 93.12 616 GLN B CA 1
ATOM 11533 C C . GLN B 1 616 ? -8.969 24.922 2.881 1 93.12 616 GLN B C 1
ATOM 11535 O O . GLN B 1 616 ? -10.086 24.953 2.371 1 93.12 616 GLN B O 1
ATOM 11540 N N . ALA B 1 617 ? -7.867 24.969 2.238 1 95.88 617 ALA B N 1
ATOM 11541 C CA . ALA B 1 617 ? -7.918 24.969 0.778 1 95.88 617 ALA B CA 1
ATOM 11542 C C . ALA B 1 617 ? -8.5 23.656 0.249 1 95.88 617 ALA B C 1
ATOM 11544 O O . ALA B 1 617 ? -9.25 23.656 -0.731 1 95.88 617 ALA B O 1
ATOM 11545 N N . LEU B 1 618 ? -8.156 22.562 0.921 1 96.81 618 LEU B N 1
ATOM 11546 C CA . LEU B 1 618 ? -8.664 21.266 0.516 1 96.81 618 LEU B CA 1
ATOM 11547 C C . LEU B 1 618 ? -10.172 21.172 0.729 1 96.81 618 LEU B C 1
ATOM 11549 O O . LEU B 1 618 ? -10.883 20.562 -0.068 1 96.81 618 LEU B O 1
ATOM 11553 N N . LEU B 1 619 ? -10.617 21.734 1.77 1 95.25 619 LEU B N 1
ATOM 11554 C CA . LEU B 1 619 ? -12.055 21.734 2.016 1 95.25 619 LEU B CA 1
ATOM 11555 C C . LEU B 1 619 ? -12.797 22.484 0.917 1 95.25 619 LEU B C 1
ATOM 11557 O O . LEU B 1 619 ? -13.828 22.031 0.425 1 95.25 619 LEU B O 1
ATOM 11561 N N . ILE B 1 620 ? -12.312 23.656 0.572 1 96.38 620 ILE B N 1
ATOM 11562 C CA . ILE B 1 620 ? -12.953 24.453 -0.468 1 96.38 620 ILE B CA 1
ATOM 11563 C C . ILE B 1 620 ? -12.938 23.688 -1.789 1 96.38 620 ILE B C 1
ATOM 11565 O O . ILE B 1 620 ? -13.93 23.688 -2.525 1 96.38 620 ILE B O 1
ATOM 11569 N N . PHE B 1 621 ? -11.797 23.047 -2.041 1 97.25 621 PHE B N 1
ATOM 11570 C CA . PHE B 1 621 ? -11.719 22.219 -3.232 1 97.25 621 PHE B CA 1
ATOM 11571 C C . PHE B 1 621 ? -12.773 21.109 -3.191 1 97.25 621 PHE B C 1
ATOM 11573 O O . PHE B 1 621 ? -13.461 20.875 -4.184 1 97.25 621 PHE B O 1
ATOM 11580 N N . THR B 1 622 ? -12.914 20.516 -2.084 1 96.06 622 THR B N 1
ATOM 11581 C CA . THR B 1 622 ? -13.875 19.422 -1.922 1 96.06 622 THR B CA 1
ATOM 11582 C C . THR B 1 622 ? -15.297 19.938 -2.102 1 96.06 622 THR B C 1
ATOM 11584 O O . THR B 1 622 ? -16.109 19.297 -2.789 1 96.06 622 THR B O 1
ATOM 11587 N N . LEU B 1 623 ? -15.609 21.062 -1.537 1 95 623 LEU B N 1
ATOM 11588 C CA . LEU B 1 623 ? -16.938 21.641 -1.655 1 95 623 LEU B CA 1
ATOM 11589 C C . LEU B 1 623 ? -17.25 22 -3.105 1 95 623 LEU B C 1
ATOM 11591 O O . LEU B 1 623 ? -18.359 21.75 -3.584 1 95 623 LEU B O 1
ATOM 11595 N N . CYS B 1 624 ? -16.312 22.547 -3.729 1 95.88 624 CYS B N 1
ATOM 11596 C CA . CYS B 1 624 ? -16.531 22.969 -5.113 1 95.88 624 CYS B CA 1
ATOM 11597 C C . CYS B 1 624 ? -16.75 21.75 -6.012 1 95.88 624 CYS B C 1
ATOM 11599 O O . CYS B 1 624 ? -17.578 21.781 -6.914 1 95.88 624 CYS B O 1
ATOM 11601 N N . VAL B 1 625 ? -16.047 20.703 -5.766 1 95.56 625 VAL B N 1
ATOM 11602 C CA . VAL B 1 625 ? -16.188 19.5 -6.582 1 95.56 625 VAL B CA 1
ATOM 11603 C C . VAL B 1 625 ? -17.516 18.812 -6.27 1 95.56 625 VAL B C 1
ATOM 11605 O O . VAL B 1 625 ? -18.234 18.406 -7.18 1 95.56 625 VAL B O 1
ATOM 11608 N N . LEU B 1 626 ? -17.859 18.781 -5.051 1 93 626 LEU B N 1
ATOM 11609 C CA . LEU B 1 626 ? -19.062 18.078 -4.613 1 93 626 LEU B CA 1
ATOM 11610 C C . LEU B 1 626 ? -20.312 18.766 -5.156 1 93 626 LEU B C 1
ATOM 11612 O O . LEU B 1 626 ? -21.234 18.094 -5.617 1 93 626 LEU B O 1
ATOM 11616 N N . TYR B 1 627 ? -20.344 20.094 -5.137 1 92.31 627 TYR B N 1
ATOM 11617 C CA . TYR B 1 627 ? -21.547 20.828 -5.488 1 92.31 627 TYR B CA 1
ATOM 11618 C C . TYR B 1 627 ? -21.438 21.422 -6.887 1 92.31 627 TYR B C 1
ATOM 11620 O O . TYR B 1 627 ? -22.234 22.281 -7.27 1 92.31 627 TYR B O 1
ATOM 11628 N N . SER B 1 628 ? -20.516 20.969 -7.68 1 92.88 628 SER B N 1
ATOM 11629 C CA . SER B 1 628 ? -20.219 21.547 -8.984 1 92.88 628 SER B CA 1
ATOM 11630 C C . SER B 1 628 ? -21.438 21.453 -9.914 1 92.88 628 SER B C 1
ATOM 11632 O O . SER B 1 628 ? -21.656 22.328 -10.742 1 92.88 628 SER B O 1
ATOM 11634 N N . ILE B 1 629 ? -22.234 20.406 -9.75 1 91.38 629 ILE B N 1
ATOM 11635 C CA . ILE B 1 629 ? -23.359 20.188 -10.648 1 91.38 629 ILE B CA 1
ATOM 11636 C C . ILE B 1 629 ? -24.641 20.703 -10.008 1 91.38 629 ILE B C 1
ATOM 11638 O O . ILE B 1 629 ? -25.453 21.344 -10.672 1 91.38 629 ILE B O 1
ATOM 11642 N N . VAL B 1 630 ? -24.812 20.5 -8.695 1 87.88 630 VAL B N 1
ATOM 11643 C CA . VAL B 1 630 ? -26.016 20.891 -7.98 1 87.88 630 VAL B CA 1
ATOM 11644 C C . VAL B 1 630 ? -26.094 22.422 -7.875 1 87.88 630 VAL B C 1
ATOM 11646 O O . VAL B 1 630 ? -27.156 23 -8.023 1 87.88 630 VAL B O 1
ATOM 11649 N N . SER B 1 631 ? -24.953 23.031 -7.602 1 90.31 631 SER B N 1
ATOM 11650 C CA . SER B 1 631 ? -24.828 24.484 -7.559 1 90.31 631 SER B CA 1
ATOM 11651 C C . SER B 1 631 ? -23.656 24.953 -8.398 1 90.31 631 SER B C 1
ATOM 11653 O O . SER B 1 631 ? -22.578 25.281 -7.863 1 90.31 631 SER B O 1
ATOM 11655 N N . PRO B 1 632 ? -23.859 25.109 -9.68 1 90.81 632 PRO B N 1
ATOM 11656 C CA . PRO B 1 632 ? -22.75 25.406 -10.586 1 90.81 632 PRO B CA 1
ATOM 11657 C C . PRO B 1 632 ? -22.078 26.75 -10.289 1 90.81 632 PRO B C 1
ATOM 11659 O O . PRO B 1 632 ? -20.938 26.969 -10.672 1 90.81 632 PRO B O 1
ATOM 11662 N N . CYS B 1 633 ? -22.734 27.672 -9.562 1 90.81 633 CYS B N 1
ATOM 11663 C CA . CYS B 1 633 ? -22.156 28.969 -9.219 1 90.81 633 CYS B CA 1
ATOM 11664 C C . CYS B 1 633 ? -20.984 28.812 -8.266 1 90.81 633 CYS B C 1
ATOM 11666 O O . CYS B 1 633 ? -20.125 29.703 -8.164 1 90.81 633 CYS B O 1
ATOM 11668 N N . ILE B 1 634 ? -20.891 27.75 -7.613 1 94 634 ILE B N 1
ATOM 11669 C CA . ILE B 1 634 ? -19.859 27.531 -6.602 1 94 634 ILE B CA 1
ATOM 11670 C C . ILE B 1 634 ? -18.5 27.438 -7.27 1 94 634 ILE B C 1
ATOM 11672 O O . ILE B 1 634 ? -17.484 27.797 -6.672 1 94 634 ILE B O 1
ATOM 11676 N N . ASN B 1 635 ? -18.469 26.984 -8.562 1 95.56 635 ASN B N 1
ATOM 11677 C CA . ASN B 1 635 ? -17.203 26.844 -9.281 1 95.56 635 ASN B CA 1
ATOM 11678 C C . ASN B 1 635 ? -16.578 28.203 -9.562 1 95.56 635 ASN B C 1
ATOM 11680 O O . ASN B 1 635 ? -15.352 28.359 -9.492 1 95.56 635 ASN B O 1
ATOM 11684 N N . VAL B 1 636 ? -17.406 29.188 -9.805 1 94.62 636 VAL B N 1
ATOM 11685 C CA . VAL B 1 636 ? -16.906 30.516 -10.117 1 94.62 636 VAL B CA 1
ATOM 11686 C C . VAL B 1 636 ? -16.297 31.141 -8.859 1 94.62 636 VAL B C 1
ATOM 11688 O O . VAL B 1 636 ? -15.18 31.672 -8.906 1 94.62 636 VAL B O 1
ATOM 11691 N N . PHE B 1 637 ? -16.984 31.016 -7.797 1 95.12 637 PHE B N 1
ATOM 11692 C CA . PHE B 1 637 ? -16.5 31.594 -6.555 1 95.12 637 PHE B CA 1
ATOM 11693 C C . PHE B 1 637 ? -15.352 30.766 -5.98 1 95.12 637 PHE B C 1
ATOM 11695 O O . PHE B 1 637 ? -14.5 31.297 -5.266 1 95.12 637 PHE B O 1
ATOM 11702 N N . GLY B 1 638 ? -15.344 29.484 -6.266 1 96.44 638 GLY B N 1
ATOM 11703 C CA . GLY B 1 638 ? -14.18 28.688 -5.91 1 96.44 638 GLY B CA 1
ATOM 11704 C C . GLY B 1 638 ? -12.922 29.109 -6.641 1 96.44 638 GLY B C 1
ATOM 11705 O O . GLY B 1 638 ? -11.836 29.141 -6.055 1 96.44 638 GLY B O 1
ATOM 11706 N N . ALA B 1 639 ? -13.07 29.453 -7.93 1 97.38 639 ALA B N 1
ATOM 11707 C CA . ALA B 1 639 ? -11.945 29.969 -8.711 1 97.38 639 ALA B CA 1
ATOM 11708 C C . ALA B 1 639 ? -11.422 31.281 -8.133 1 97.38 639 ALA B C 1
ATOM 11710 O O . ALA B 1 639 ? -10.211 31.5 -8.086 1 97.38 639 ALA B O 1
ATOM 11711 N N . LEU B 1 640 ? -12.328 32.062 -7.656 1 96.31 640 LEU B N 1
ATOM 11712 C CA . LEU B 1 640 ? -11.922 33.344 -7.035 1 96.31 640 LEU B CA 1
ATOM 11713 C C . LEU B 1 640 ? -11.18 33.094 -5.73 1 96.31 640 LEU B C 1
ATOM 11715 O O . LEU B 1 640 ? -10.211 33.781 -5.41 1 96.31 640 LEU B O 1
ATOM 11719 N N . TYR B 1 641 ? -11.617 32.125 -4.992 1 96.94 641 TYR B N 1
ATOM 11720 C CA . TYR B 1 641 ? -10.938 31.75 -3.758 1 96.94 641 TYR B CA 1
ATOM 11721 C C . TYR B 1 641 ? -9.477 31.391 -4.027 1 96.94 641 TYR B C 1
ATOM 11723 O O . TYR B 1 641 ? -8.57 31.922 -3.379 1 96.94 641 TYR B O 1
ATOM 11731 N N . PHE B 1 642 ? -9.25 30.531 -4.965 1 97.81 642 PHE B N 1
ATOM 11732 C CA . PHE B 1 642 ? -7.898 30.047 -5.246 1 97.81 642 PHE B CA 1
ATOM 11733 C C . PHE B 1 642 ? -7.078 31.141 -5.938 1 97.81 642 PHE B C 1
ATOM 11735 O O . PHE B 1 642 ? -5.867 31.219 -5.734 1 97.81 642 PHE B O 1
ATOM 11742 N N . GLY B 1 643 ? -7.699 31.969 -6.73 1 96.44 643 GLY B N 1
ATOM 11743 C CA . GLY B 1 643 ? -6.988 33.062 -7.367 1 96.44 643 GLY B CA 1
ATOM 11744 C C . GLY B 1 643 ? -6.512 34.125 -6.379 1 96.44 643 GLY B C 1
ATOM 11745 O O . GLY B 1 643 ? -5.336 34.5 -6.375 1 96.44 643 GLY B O 1
ATOM 11746 N N . ILE B 1 644 ? -7.445 34.594 -5.527 1 95.81 644 ILE B N 1
ATOM 11747 C CA . ILE B 1 644 ? -7.102 35.594 -4.512 1 95.81 644 ILE B CA 1
ATOM 11748 C C . ILE B 1 644 ? -6.129 34.969 -3.504 1 95.81 644 ILE B C 1
ATOM 11750 O O . ILE B 1 644 ? -5.164 35.625 -3.096 1 95.81 644 ILE B O 1
ATOM 11754 N N . GLY B 1 645 ? -6.387 33.75 -3.172 1 95.19 645 GLY B N 1
ATOM 11755 C CA . GLY B 1 645 ? -5.5 33.062 -2.246 1 95.19 645 GLY B CA 1
ATOM 11756 C C . GLY B 1 645 ? -4.082 32.906 -2.768 1 95.19 645 GLY B C 1
ATOM 11757 O O . GLY B 1 645 ? -3.121 33 -2.002 1 95.19 645 GLY B O 1
ATOM 11758 N N . TYR B 1 646 ? -3.957 32.656 -4.07 1 95.94 646 TYR B N 1
ATOM 11759 C CA . TYR B 1 646 ? -2.639 32.531 -4.688 1 95.94 646 TYR B CA 1
ATOM 11760 C C . TYR B 1 646 ? -1.844 33.844 -4.527 1 95.94 646 TYR B C 1
ATOM 11762 O O . TYR B 1 646 ? -0.672 33.812 -4.145 1 95.94 646 TYR B O 1
ATOM 11770 N N . VAL B 1 647 ? -2.428 34.969 -4.695 1 94.25 647 VAL B N 1
ATOM 11771 C CA . VAL B 1 647 ? -1.747 36.25 -4.637 1 94.25 647 VAL B CA 1
ATOM 11772 C C . VAL B 1 647 ? -1.409 36.594 -3.188 1 94.25 647 VAL B C 1
ATOM 11774 O O . VAL B 1 647 ? -0.312 37.062 -2.895 1 94.25 647 VAL B O 1
ATOM 11777 N N . VAL B 1 648 ? -2.312 36.344 -2.357 1 93.25 648 VAL B N 1
ATOM 11778 C CA . VAL B 1 648 ? -2.123 36.656 -0.946 1 93.25 648 VAL B CA 1
ATOM 11779 C C . VAL B 1 648 ? -1.011 35.781 -0.364 1 93.25 648 VAL B C 1
ATOM 11781 O O . VAL B 1 648 ? -0.096 36.281 0.29 1 93.25 648 VAL B O 1
ATOM 11784 N N . VAL B 1 649 ? -1.027 34.469 -0.614 1 92.75 649 VAL B N 1
ATOM 11785 C CA . VAL B 1 649 ? -0.035 33.562 -0.065 1 92.75 649 VAL B CA 1
ATOM 11786 C C . VAL B 1 649 ? 1.333 33.844 -0.68 1 92.75 649 VAL B C 1
ATOM 11788 O O . VAL B 1 649 ? 2.355 33.781 0.004 1 92.75 649 VAL B O 1
ATOM 11791 N N . LYS B 1 650 ? 1.34 34.156 -1.924 1 92.25 650 LYS B N 1
ATOM 11792 C CA . LYS B 1 650 ? 2.604 34.469 -2.576 1 92.25 650 LYS B CA 1
ATOM 11793 C C . LYS B 1 650 ? 3.232 35.719 -1.967 1 92.25 650 LYS B C 1
ATOM 11795 O O . LYS B 1 650 ? 4.441 35.75 -1.733 1 92.25 650 LYS B O 1
ATOM 11800 N N . TYR B 1 651 ? 2.418 36.688 -1.663 1 90.19 651 TYR B N 1
ATOM 11801 C CA . TYR B 1 651 ? 2.926 37.906 -1.021 1 90.19 651 TYR B CA 1
ATOM 11802 C C . TYR B 1 651 ? 3.471 37.594 0.369 1 90.19 651 TYR B C 1
ATOM 11804 O O . TYR B 1 651 ? 4.551 38.062 0.738 1 90.19 651 TYR B O 1
ATOM 11812 N N . GLN B 1 652 ? 2.758 36.906 1.083 1 90 652 GLN B N 1
ATOM 11813 C CA . GLN B 1 652 ? 3.172 36.594 2.449 1 90 652 GLN B CA 1
ATOM 11814 C C . GLN B 1 652 ? 4.445 35.75 2.463 1 90 652 GLN B C 1
ATOM 11816 O O . GLN B 1 652 ? 5.301 35.938 3.334 1 90 652 GLN B O 1
ATOM 11821 N N . LEU B 1 653 ? 4.602 34.844 1.537 1 88.31 653 LEU B N 1
ATOM 11822 C CA . LEU B 1 653 ? 5.777 33.969 1.473 1 88.31 653 LEU B CA 1
ATOM 11823 C C . LEU B 1 653 ? 7.016 34.781 1.078 1 88.31 653 LEU B C 1
ATOM 11825 O O . LEU B 1 653 ? 8.117 34.5 1.567 1 88.31 653 LEU B O 1
ATOM 11829 N N . LEU B 1 654 ? 6.82 35.75 0.267 1 85.88 654 LEU B N 1
ATOM 11830 C CA . LEU B 1 654 ? 7.957 36.5 -0.241 1 85.88 654 LEU B CA 1
ATOM 11831 C C . LEU B 1 654 ? 8.383 37.594 0.757 1 85.88 654 LEU B C 1
ATOM 11833 O O . LEU B 1 654 ? 9.57 37.875 0.908 1 85.88 654 LEU B O 1
ATOM 11837 N N . ASN B 1 655 ? 7.348 38.062 1.532 1 84.62 655 ASN B N 1
ATOM 11838 C CA . ASN B 1 655 ? 7.68 39.281 2.285 1 84.62 655 ASN B CA 1
ATOM 11839 C C . ASN B 1 655 ? 7.52 39.062 3.787 1 84.62 655 ASN B C 1
ATOM 11841 O O . ASN B 1 655 ? 8.156 39.75 4.586 1 84.62 655 ASN B O 1
ATOM 11845 N N . VAL B 1 656 ? 6.75 38.156 4.156 1 85 656 VAL B N 1
ATOM 11846 C CA . VAL B 1 656 ? 6.383 38.156 5.566 1 85 656 VAL B CA 1
ATOM 11847 C C . VAL B 1 656 ? 6.93 36.906 6.234 1 85 656 VAL B C 1
ATOM 11849 O O . VAL B 1 656 ? 7.613 36.969 7.262 1 85 656 VAL B O 1
ATOM 11852 N N . PHE B 1 657 ? 6.719 35.719 5.703 1 83.69 657 PHE B N 1
ATOM 11853 C CA . PHE B 1 657 ? 6.988 34.469 6.375 1 83.69 657 PHE B CA 1
ATOM 11854 C C . PHE B 1 657 ? 8.461 34.094 6.262 1 83.69 657 PHE B C 1
ATOM 11856 O O . PHE B 1 657 ? 9.086 34.312 5.219 1 83.69 657 PHE B O 1
ATOM 11863 N N . ASP B 1 658 ? 8.938 33.531 7.445 1 79.38 658 ASP B N 1
ATOM 11864 C CA . ASP B 1 658 ? 10.297 33 7.469 1 79.38 658 ASP B CA 1
ATOM 11865 C C . ASP B 1 658 ? 10.297 31.484 7.305 1 79.38 658 ASP B C 1
ATOM 11867 O O . ASP B 1 658 ? 9.281 30.828 7.543 1 79.38 658 ASP B O 1
ATOM 11871 N N . ARG B 1 659 ? 11.492 31.016 6.832 1 73.88 659 ARG B N 1
ATOM 11872 C CA . ARG B 1 659 ? 11.633 29.594 6.586 1 73.88 659 ARG B CA 1
ATOM 11873 C C . ARG B 1 659 ? 12.344 28.891 7.742 1 73.88 659 ARG B C 1
ATOM 11875 O O . ARG B 1 659 ? 13.57 28.938 7.84 1 73.88 659 ARG B O 1
ATOM 11882 N N . PRO B 1 660 ? 11.469 28.25 8.578 1 74.31 660 PRO B N 1
ATOM 11883 C CA . PRO B 1 660 ? 12.195 27.594 9.672 1 74.31 660 PRO B CA 1
ATOM 11884 C C . PRO B 1 660 ? 12.883 26.297 9.227 1 74.31 660 PRO B C 1
ATOM 11886 O O . PRO B 1 660 ? 14.023 26.047 9.609 1 74.31 660 PRO B O 1
ATOM 11889 N N . TYR B 1 661 ? 12.18 25.516 8.492 1 80.12 661 TYR B N 1
ATOM 11890 C CA . TYR B 1 661 ? 12.719 24.266 7.953 1 80.12 661 TYR B CA 1
ATOM 11891 C C . TYR B 1 661 ? 12.078 23.938 6.609 1 80.12 661 TYR B C 1
ATOM 11893 O O . TYR B 1 661 ? 11.102 24.562 6.207 1 80.12 661 TYR B O 1
ATOM 11901 N N . ASP B 1 662 ? 12.797 23.203 5.875 1 77.31 662 ASP B N 1
ATOM 11902 C CA . ASP B 1 662 ? 12.25 22.719 4.609 1 77.31 662 ASP B CA 1
ATOM 11903 C C . ASP B 1 662 ? 11.867 21.25 4.703 1 77.31 662 ASP B C 1
ATOM 11905 O O . ASP B 1 662 ? 12.711 20.406 5.016 1 77.31 662 ASP B O 1
ATOM 11909 N N . SER B 1 663 ? 10.648 20.891 4.609 1 81.81 663 SER B N 1
ATOM 11910 C CA . SER B 1 663 ? 10.164 19.516 4.684 1 81.81 663 SER B CA 1
ATOM 11911 C C . SER B 1 663 ? 10.25 18.828 3.322 1 81.81 663 SER B C 1
ATOM 11913 O O . SER B 1 663 ? 9.805 17.688 3.168 1 81.81 663 SER B O 1
ATOM 11915 N N . HIS B 1 664 ? 10.836 19.328 2.312 1 80.62 664 HIS B N 1
ATOM 11916 C CA . HIS B 1 664 ? 11.047 18.766 0.983 1 80.62 664 HIS B CA 1
ATOM 11917 C C . HIS B 1 664 ? 9.719 18.453 0.305 1 80.62 664 HIS B C 1
ATOM 11919 O O . HIS B 1 664 ? 9.609 17.469 -0.432 1 80.62 664 HIS B O 1
ATOM 11925 N N . GLY B 1 665 ? 8.672 19.188 0.613 1 84.06 665 GLY B N 1
ATOM 11926 C CA . GLY B 1 665 ? 7.402 19.078 -0.085 1 84.06 665 GLY B CA 1
ATOM 11927 C C . GLY B 1 665 ? 6.648 17.812 0.244 1 84.06 665 GLY B C 1
ATOM 11928 O O . GLY B 1 665 ? 5.855 17.328 -0.567 1 84.06 665 GLY B O 1
ATOM 11929 N N . HIS B 1 666 ? 6.762 17.219 1.391 1 87.19 666 HIS B N 1
ATOM 11930 C CA . HIS B 1 666 ? 6.117 15.961 1.73 1 87.19 666 HIS B CA 1
ATOM 11931 C C . HIS B 1 666 ? 4.625 16.156 1.982 1 87.19 666 HIS B C 1
ATOM 11933 O O . HIS B 1 666 ? 3.881 15.172 2.086 1 87.19 666 HIS B O 1
ATOM 11939 N N . ALA B 1 667 ? 4.172 17.359 1.996 1 91.38 667 ALA B N 1
ATOM 11940 C CA . ALA B 1 667 ? 2.75 17.641 2.174 1 91.38 667 ALA B CA 1
ATOM 11941 C C . ALA B 1 667 ? 1.983 17.422 0.872 1 91.38 667 ALA B C 1
ATOM 11943 O O . ALA B 1 667 ? 0.765 17.234 0.885 1 91.38 667 ALA B O 1
ATOM 11944 N N . TRP B 1 668 ? 2.725 17.438 -0.24 1 93.31 668 TRP B N 1
ATOM 11945 C CA . TRP B 1 668 ? 2.102 17.375 -1.558 1 93.31 668 TRP B CA 1
ATOM 11946 C C . TRP B 1 668 ? 1.396 16.031 -1.761 1 93.31 668 TRP B C 1
ATOM 11948 O O . TRP B 1 668 ? 0.223 15.992 -2.141 1 93.31 668 TRP B O 1
ATOM 11958 N N . PRO B 1 669 ? 2.062 14.898 -1.466 1 92.94 669 PRO B N 1
ATOM 11959 C CA . PRO B 1 669 ? 1.366 13.633 -1.665 1 92.94 669 PRO B CA 1
ATOM 11960 C C . PRO B 1 669 ? 0.126 13.492 -0.786 1 92.94 669 PRO B C 1
ATOM 11962 O O . PRO B 1 669 ? -0.862 12.875 -1.196 1 92.94 669 PRO B O 1
ATOM 11965 N N . LEU B 1 670 ? 0.161 14.039 0.376 1 93.44 670 LEU B N 1
ATOM 11966 C CA . LEU B 1 670 ? -1 14 1.259 1 93.44 670 LEU B CA 1
ATOM 11967 C C . LEU B 1 670 ? -2.15 14.82 0.682 1 93.44 670 LEU B C 1
ATOM 11969 O O . LEU B 1 670 ? -3.301 14.375 0.698 1 93.44 670 LEU B O 1
ATOM 11973 N N . ALA B 1 671 ? -1.853 15.977 0.179 1 95.12 671 ALA B N 1
ATOM 11974 C CA . ALA B 1 671 ? -2.865 16.859 -0.402 1 95.12 671 ALA B CA 1
ATOM 11975 C C . ALA B 1 671 ? -3.48 16.234 -1.651 1 95.12 671 ALA B C 1
ATOM 11977 O O . ALA B 1 671 ? -4.699 16.266 -1.837 1 95.12 671 ALA B O 1
ATOM 11978 N N . VAL B 1 672 ? -2.656 15.633 -2.494 1 95.38 672 VAL B N 1
ATOM 11979 C CA . VAL B 1 672 ? -3.133 15.039 -3.74 1 95.38 672 VAL B CA 1
ATOM 11980 C C . VAL B 1 672 ? -4.035 13.852 -3.432 1 95.38 672 VAL B C 1
ATOM 11982 O O . VAL B 1 672 ? -5.07 13.664 -4.078 1 95.38 672 VAL B O 1
ATOM 11985 N N . ARG B 1 673 ? -3.639 13.094 -2.438 1 94.56 673 ARG B N 1
ATOM 11986 C CA . ARG B 1 673 ? -4.469 11.961 -2.049 1 94.56 673 ARG B CA 1
ATOM 11987 C C . ARG B 1 673 ? -5.848 12.422 -1.59 1 94.56 673 ARG B C 1
ATOM 11989 O O . ARG B 1 673 ? -6.859 11.797 -1.915 1 94.56 673 ARG B O 1
ATOM 11996 N N . ARG B 1 674 ? -5.91 13.469 -0.916 1 95.19 674 ARG B N 1
ATOM 11997 C CA . ARG B 1 674 ? -7.184 13.992 -0.434 1 95.19 674 ARG B CA 1
ATOM 11998 C C . ARG B 1 674 ? -8 14.578 -1.579 1 95.19 674 ARG B C 1
ATOM 12000 O O . ARG B 1 674 ? -9.234 14.508 -1.567 1 95.19 674 ARG B O 1
ATOM 12007 N N . CYS B 1 675 ? -7.375 15.164 -2.518 1 96.62 675 CYS B N 1
ATOM 12008 C CA . CYS B 1 675 ? -8.086 15.664 -3.686 1 96.62 675 CYS B CA 1
ATOM 12009 C C . CYS B 1 675 ? -8.742 14.523 -4.457 1 96.62 675 CYS B C 1
ATOM 12011 O O . CYS B 1 675 ? -9.875 14.656 -4.922 1 96.62 675 CYS B O 1
ATOM 12013 N N . ILE B 1 676 ? -8.047 13.422 -4.582 1 97.19 676 ILE B N 1
ATOM 12014 C CA . ILE B 1 676 ? -8.602 12.281 -5.297 1 97.19 676 ILE B CA 1
ATOM 12015 C C . ILE B 1 676 ? -9.781 11.703 -4.516 1 97.19 676 ILE B C 1
ATOM 12017 O O . ILE B 1 676 ? -10.797 11.32 -5.105 1 97.19 676 ILE B O 1
ATOM 12021 N N . TRP B 1 677 ? -9.617 11.727 -3.238 1 94.81 677 TRP B N 1
ATOM 12022 C CA . TRP B 1 677 ? -10.727 11.258 -2.414 1 94.81 677 TRP B CA 1
ATOM 12023 C C . TRP B 1 677 ? -11.938 12.172 -2.564 1 94.81 677 TRP B C 1
ATOM 12025 O O . TRP B 1 677 ? -13.086 11.711 -2.508 1 94.81 677 TRP B O 1
ATOM 12035 N N . ALA B 1 678 ? -11.734 13.438 -2.721 1 95.81 678 ALA B N 1
ATOM 12036 C CA . ALA B 1 678 ? -12.828 14.367 -2.971 1 95.81 678 ALA B CA 1
ATOM 12037 C C . ALA B 1 678 ? -13.555 14.023 -4.27 1 95.81 678 ALA B C 1
ATOM 12039 O O . ALA B 1 678 ? -14.781 14.102 -4.344 1 95.81 678 ALA B O 1
ATOM 12040 N N . VAL B 1 679 ? -12.812 13.609 -5.242 1 97.12 679 VAL B N 1
ATOM 12041 C CA . VAL B 1 679 ? -13.398 13.242 -6.523 1 97.12 679 VAL B CA 1
ATOM 12042 C C . VAL B 1 679 ? -14.203 11.953 -6.375 1 97.12 679 VAL B C 1
ATOM 12044 O O . VAL B 1 679 ? -15.281 11.812 -6.957 1 97.12 679 VAL B O 1
ATOM 12047 N N . VAL B 1 680 ? -13.664 11.023 -5.582 1 95.81 680 VAL B N 1
ATOM 12048 C CA . VAL B 1 680 ? -14.391 9.781 -5.34 1 95.81 680 VAL B CA 1
ATOM 12049 C C . VAL B 1 680 ? -15.703 10.086 -4.617 1 95.81 680 VAL B C 1
ATOM 12051 O O . VAL B 1 680 ? -16.75 9.547 -4.969 1 95.81 680 VAL B O 1
ATOM 12054 N N . LEU B 1 681 ? -15.609 10.977 -3.613 1 92.19 681 LEU B N 1
ATOM 12055 C CA . LEU B 1 681 ? -16.797 11.375 -2.881 1 92.19 681 LEU B CA 1
ATOM 12056 C C . LEU B 1 681 ? -17.812 12.031 -3.814 1 92.19 681 LEU B C 1
ATOM 12058 O O . LEU B 1 681 ? -19.016 11.805 -3.688 1 92.19 681 LEU B O 1
ATOM 12062 N N . PHE B 1 682 ? -17.438 12.828 -4.793 1 94.75 682 PHE B N 1
ATOM 12063 C CA . PHE B 1 682 ? -18.281 13.453 -5.812 1 94.75 682 PHE B CA 1
ATOM 12064 C C . PHE B 1 682 ? -18.984 12.398 -6.652 1 94.75 682 PHE B C 1
ATOM 12066 O O . PHE B 1 682 ? -20.188 12.516 -6.91 1 94.75 682 PHE B O 1
ATOM 12073 N N . GLN B 1 683 ? -18.297 11.375 -6.992 1 95 683 GLN B N 1
ATOM 12074 C CA . GLN B 1 683 ? -18.859 10.32 -7.828 1 95 683 GLN B CA 1
ATOM 12075 C C . GLN B 1 683 ? -19.891 9.492 -7.047 1 95 683 GLN B C 1
ATOM 12077 O O . GLN B 1 683 ? -20.922 9.094 -7.586 1 95 683 GLN B O 1
ATOM 12082 N N . VAL B 1 684 ? -19.5 9.227 -5.789 1 89.5 684 VAL B N 1
ATOM 12083 C CA . VAL B 1 684 ? -20.438 8.484 -4.953 1 89.5 684 VAL B CA 1
ATOM 12084 C C . VAL B 1 684 ? -21.703 9.312 -4.746 1 89.5 684 VAL B C 1
ATOM 12086 O O . VAL B 1 684 ? -22.812 8.773 -4.754 1 89.5 684 VAL B O 1
ATOM 12089 N N . PHE B 1 685 ? -21.547 10.602 -4.594 1 88.44 685 PHE B N 1
ATOM 12090 C CA . PHE B 1 685 ? -22.688 11.5 -4.441 1 88.44 685 PHE B CA 1
ATOM 12091 C C . PHE B 1 685 ? -23.547 11.508 -5.707 1 88.44 685 PHE B C 1
ATOM 12093 O O . PHE B 1 685 ? -24.766 11.445 -5.633 1 88.44 685 PHE B O 1
ATOM 12100 N N . GLN B 1 686 ? -22.984 11.578 -6.824 1 90.5 686 GLN B N 1
ATOM 12101 C CA . GLN B 1 686 ? -23.719 11.578 -8.086 1 90.5 686 GLN B CA 1
ATOM 12102 C C . GLN B 1 686 ? -24.422 10.242 -8.305 1 90.5 686 GLN B C 1
ATOM 12104 O O . GLN B 1 686 ? -25.547 10.203 -8.828 1 90.5 686 GLN B O 1
ATOM 12109 N N . LEU B 1 687 ? -23.703 9.172 -7.895 1 87.62 687 LEU B N 1
ATOM 12110 C CA . LEU B 1 687 ? -24.328 7.855 -7.98 1 87.62 687 LEU B CA 1
ATOM 12111 C C . LEU B 1 687 ? -25.594 7.793 -7.133 1 87.62 687 LEU B C 1
ATOM 12113 O O . LEU B 1 687 ? -26.609 7.262 -7.57 1 87.62 687 LEU B O 1
ATOM 12117 N N . SER B 1 688 ? -25.516 8.328 -5.934 1 83.62 688 SER B N 1
ATOM 12118 C CA . SER B 1 688 ? -26.656 8.336 -5.027 1 83.62 688 SER B CA 1
ATOM 12119 C C . SER B 1 688 ? -27.797 9.18 -5.586 1 83.62 688 SER B C 1
ATOM 12121 O O . SER B 1 688 ? -28.969 8.812 -5.449 1 83.62 688 SER B O 1
ATOM 12123 N N . LEU B 1 689 ? -27.578 10.312 -6.18 1 84.19 689 LEU B N 1
ATOM 12124 C CA . LEU B 1 689 ? -28.594 11.188 -6.75 1 84.19 689 LEU B CA 1
ATOM 12125 C C . LEU B 1 689 ? -29.312 10.516 -7.926 1 84.19 689 LEU B C 1
ATOM 12127 O O . LEU B 1 689 ? -30.531 10.594 -8.047 1 84.19 689 LEU B O 1
ATOM 12131 N N . PHE B 1 690 ? -28.531 9.859 -8.742 1 84 690 PHE B N 1
ATOM 12132 C CA . PHE B 1 690 ? -29.109 9.164 -9.883 1 84 690 PHE B CA 1
ATOM 12133 C C . PHE B 1 690 ? -29.953 7.977 -9.414 1 84 690 PHE B C 1
ATOM 12135 O O . PHE B 1 690 ? -30.984 7.664 -10.016 1 84 690 PHE B O 1
ATOM 12142 N N . SER B 1 691 ? -29.469 7.328 -8.336 1 77.81 691 SER B N 1
ATOM 12143 C CA . SER B 1 691 ? -30.203 6.176 -7.812 1 77.81 691 SER B CA 1
ATOM 12144 C C . SER B 1 691 ? -31.547 6.598 -7.227 1 77.81 691 SER B C 1
ATOM 12146 O O . SER B 1 691 ? -32.562 5.91 -7.422 1 77.81 691 SER B O 1
ATOM 12148 N N . VAL B 1 692 ? -31.547 7.742 -6.52 1 74.44 692 VAL B N 1
ATOM 12149 C CA . VAL B 1 692 ? -32.781 8.234 -5.91 1 74.44 692 VAL B CA 1
ATOM 12150 C C . VAL B 1 692 ? -33.75 8.695 -7 1 74.44 692 VAL B C 1
ATOM 12152 O O . VAL B 1 692 ? -34.969 8.539 -6.867 1 74.44 692 VAL B O 1
ATOM 12155 N N . ARG B 1 693 ? -33.156 9.203 -8.086 1 76.19 693 ARG B N 1
ATOM 12156 C CA . ARG B 1 693 ? -34 9.641 -9.211 1 76.19 693 ARG B CA 1
ATOM 12157 C C . ARG B 1 693 ? -34.406 8.469 -10.094 1 76.19 693 ARG B C 1
ATOM 12159 O O . ARG B 1 693 ? -35.031 8.648 -11.117 1 76.19 693 ARG B O 1
ATOM 12166 N N . LYS B 1 694 ? -33.938 7.168 -9.688 1 71.56 694 LYS B N 1
ATOM 12167 C CA . LYS B 1 694 ? -34.312 5.914 -10.336 1 71.56 694 LYS B CA 1
ATOM 12168 C C . LYS B 1 694 ? -33.781 5.863 -11.766 1 71.56 694 LYS B C 1
ATOM 12170 O O . LYS B 1 694 ? -34.469 5.41 -12.68 1 71.56 694 LYS B O 1
ATOM 12175 N N . GLN B 1 695 ? -32.75 6.625 -11.969 1 80.31 695 GLN B N 1
ATOM 12176 C CA . GLN B 1 695 ? -32.031 6.531 -13.242 1 80.31 695 GLN B CA 1
ATOM 12177 C C . GLN B 1 695 ? -31.016 5.398 -13.227 1 80.31 695 GLN B C 1
ATOM 12179 O O . GLN B 1 695 ? -29.844 5.621 -12.945 1 80.31 695 GLN B O 1
ATOM 12184 N N . VAL B 1 696 ? -31.344 4.258 -13.594 1 76.06 696 VAL B N 1
ATOM 12185 C CA . VAL B 1 696 ? -30.562 3.041 -13.406 1 76.06 696 VAL B CA 1
ATOM 12186 C C . VAL B 1 696 ? -29.359 3.045 -14.352 1 76.06 696 VAL B C 1
ATOM 12188 O O . VAL B 1 696 ? -28.25 2.705 -13.961 1 76.06 696 VAL B O 1
ATOM 12191 N N . LEU B 1 697 ? -29.531 3.482 -15.562 1 77.81 697 LEU B N 1
ATOM 12192 C CA . LEU B 1 697 ? -28.453 3.455 -16.531 1 77.81 697 LEU B CA 1
ATOM 12193 C C . LEU B 1 697 ? -27.344 4.426 -16.141 1 77.81 697 LEU B C 1
ATOM 12195 O O . LEU B 1 697 ? -26.156 4.09 -16.234 1 77.81 697 LEU B O 1
ATOM 12199 N N . ASN B 1 698 ? -27.781 5.605 -15.734 1 84.69 698 ASN B N 1
ATOM 12200 C CA . ASN B 1 698 ? -26.797 6.594 -15.312 1 84.69 698 ASN B CA 1
ATOM 12201 C C . ASN B 1 698 ? -26.047 6.141 -14.07 1 84.69 698 ASN B C 1
ATOM 12203 O O . ASN B 1 698 ? -24.844 6.375 -13.953 1 84.69 698 ASN B O 1
ATOM 12207 N N . SER B 1 699 ? -26.734 5.465 -13.227 1 82.5 699 SER B N 1
ATOM 12208 C CA . SER B 1 699 ? -26.109 4.969 -12.008 1 82.5 699 SER B CA 1
ATOM 12209 C C . SER B 1 699 ? -25.109 3.861 -12.312 1 82.5 699 SER B C 1
ATOM 12211 O O . SER B 1 699 ? -24.031 3.809 -11.719 1 82.5 699 SER B O 1
ATOM 12213 N N . LEU B 1 700 ? -25.359 3.088 -13.266 1 81.88 700 LEU B N 1
ATOM 12214 C CA . LEU B 1 700 ? -24.484 1.971 -13.617 1 81.88 700 LEU B CA 1
ATOM 12215 C C . LEU B 1 700 ? -23.219 2.463 -14.305 1 81.88 700 LEU B C 1
ATOM 12217 O O . LEU B 1 700 ? -22.156 1.864 -14.148 1 81.88 700 LEU B O 1
ATOM 12221 N N . LEU B 1 701 ? -23.328 3.506 -14.992 1 87.94 701 LEU B N 1
ATOM 12222 C CA . LEU B 1 701 ? -22.172 4.031 -15.719 1 87.94 701 LEU B CA 1
ATOM 12223 C C . LEU B 1 701 ? -21.203 4.715 -14.766 1 87.94 701 LEU B C 1
ATOM 12225 O O . LEU B 1 701 ? -20.016 4.863 -15.086 1 87.94 701 LEU B O 1
ATOM 12229 N N . ILE B 1 702 ? -21.672 5.074 -13.625 1 91.69 702 ILE B N 1
ATOM 12230 C CA . ILE B 1 702 ? -20.812 5.777 -12.672 1 91.69 702 ILE B CA 1
ATOM 12231 C C . ILE B 1 702 ? -19.969 4.773 -11.891 1 91.69 702 ILE B C 1
ATOM 12233 O O . ILE B 1 702 ? -18.875 5.102 -11.422 1 91.69 702 ILE B O 1
ATOM 12237 N N . VAL B 1 703 ? -20.391 3.555 -11.883 1 86.81 703 VAL B N 1
ATOM 12238 C CA . VAL B 1 703 ? -19.688 2.539 -11.094 1 86.81 703 VAL B CA 1
ATOM 12239 C C . VAL B 1 703 ? -18.312 2.273 -11.688 1 86.81 703 VAL B C 1
ATOM 12241 O O . VAL B 1 703 ? -17.312 2.318 -10.977 1 86.81 703 VAL B O 1
ATOM 12244 N N . PRO B 1 704 ? -18.172 2.062 -13.008 1 87 704 PRO B N 1
ATOM 12245 C CA . PRO B 1 704 ? -16.828 1.893 -13.578 1 87 704 PRO B CA 1
ATOM 12246 C C . PRO B 1 704 ? -15.961 3.143 -13.43 1 87 704 PRO B C 1
ATOM 12248 O O . PRO B 1 704 ? -14.742 3.043 -13.336 1 87 704 PRO B O 1
ATOM 12251 N N . LEU B 1 705 ? -16.641 4.258 -13.367 1 92.69 705 LEU B N 1
ATOM 12252 C CA . LEU B 1 705 ? -15.891 5.496 -13.18 1 92.69 705 LEU B CA 1
ATOM 12253 C C . LEU B 1 705 ? -15.266 5.547 -11.789 1 92.69 705 LEU B C 1
ATOM 12255 O O . LEU B 1 705 ? -14.125 5.988 -11.633 1 92.69 705 LEU B O 1
ATOM 12259 N N . ILE B 1 706 ? -16.016 5.078 -10.836 1 93.94 706 ILE B N 1
ATOM 12260 C CA . ILE B 1 706 ? -15.5 5.016 -9.477 1 93.94 706 ILE B CA 1
ATOM 12261 C C . ILE B 1 706 ? -14.312 4.059 -9.422 1 93.94 706 ILE B C 1
ATOM 12263 O O . ILE B 1 706 ? -13.273 4.371 -8.836 1 93.94 706 ILE B O 1
ATOM 12267 N N . GLY B 1 707 ? -14.461 2.918 -10.078 1 90.12 707 GLY B N 1
ATOM 12268 C CA . GLY B 1 707 ? -13.359 1.973 -10.148 1 90.12 707 GLY B CA 1
ATOM 12269 C C . GLY B 1 707 ? -12.125 2.541 -10.82 1 90.12 707 GLY B C 1
ATOM 12270 O O . GLY B 1 707 ? -11 2.318 -10.367 1 90.12 707 GLY B O 1
ATOM 12271 N N . TYR B 1 708 ? -12.344 3.279 -11.82 1 90.56 708 TYR B N 1
ATOM 12272 C CA . TYR B 1 708 ? -11.25 3.904 -12.547 1 90.56 708 TYR B CA 1
ATOM 12273 C C . TYR B 1 708 ? -10.547 4.949 -11.688 1 90.56 708 TYR B C 1
ATOM 12275 O O . TYR B 1 708 ? -9.32 5.066 -11.719 1 90.56 708 TYR B O 1
ATOM 12283 N N . THR B 1 709 ? -11.297 5.707 -10.953 1 95.5 709 THR B N 1
ATOM 12284 C CA . THR B 1 709 ? -10.711 6.742 -10.102 1 95.5 709 THR B CA 1
ATOM 12285 C C . THR B 1 709 ? -9.914 6.121 -8.961 1 95.5 709 THR B C 1
ATOM 12287 O O . THR B 1 709 ? -8.852 6.625 -8.594 1 95.5 709 THR B O 1
ATOM 12290 N N . ILE B 1 710 ? -10.375 5.047 -8.508 1 93.12 710 ILE B N 1
ATOM 12291 C CA . ILE B 1 710 ? -9.641 4.352 -7.457 1 93.12 710 ILE B CA 1
ATOM 12292 C C . ILE B 1 710 ? -8.344 3.783 -8.031 1 93.12 710 ILE B C 1
ATOM 12294 O O . ILE B 1 710 ? -7.285 3.877 -7.402 1 93.12 710 ILE B O 1
ATOM 12298 N N . TRP B 1 711 ? -8.461 3.236 -9.211 1 88.81 711 TRP B N 1
ATOM 12299 C CA . TRP B 1 711 ? -7.262 2.75 -9.883 1 88.81 711 TRP B CA 1
ATOM 12300 C C . TRP B 1 711 ? -6.273 3.887 -10.133 1 88.81 711 TRP B C 1
ATOM 12302 O O . TRP B 1 711 ? -5.066 3.721 -9.938 1 88.81 711 TRP B O 1
ATOM 12312 N N . PHE B 1 712 ? -6.773 5.027 -10.57 1 93.38 712 PHE B N 1
ATOM 12313 C CA . PHE B 1 712 ? -5.945 6.203 -10.805 1 93.38 712 PHE B CA 1
ATOM 12314 C C . PHE B 1 712 ? -5.223 6.625 -9.531 1 93.38 712 PHE B C 1
ATOM 12316 O O . PHE B 1 712 ? -4.055 7.016 -9.57 1 93.38 712 PHE B O 1
ATOM 12323 N N . ALA B 1 713 ? -5.918 6.504 -8.406 1 94.62 713 ALA B N 1
ATOM 12324 C CA . ALA B 1 713 ? -5.316 6.871 -7.129 1 94.62 713 ALA B CA 1
ATOM 12325 C C . ALA B 1 713 ? -4.109 5.988 -6.82 1 94.62 713 ALA B C 1
ATOM 12327 O O . ALA B 1 713 ? -3.045 6.488 -6.449 1 94.62 713 ALA B O 1
ATOM 12328 N N . PHE B 1 714 ? -4.215 4.781 -7.078 1 90.69 714 PHE B N 1
ATOM 12329 C CA . PHE B 1 714 ? -3.125 3.85 -6.801 1 90.69 714 PHE B CA 1
ATOM 12330 C C . PHE B 1 714 ? -2.014 3.994 -7.836 1 90.69 714 PHE B C 1
ATOM 12332 O O . PHE B 1 714 ? -0.832 3.895 -7.504 1 90.69 714 PHE B O 1
ATOM 12339 N N . HIS B 1 715 ? -2.424 4.23 -9.047 1 89.31 715 HIS B N 1
ATOM 12340 C CA . HIS B 1 715 ? -1.448 4.387 -10.117 1 89.31 715 HIS B CA 1
ATOM 12341 C C . HIS B 1 715 ? -0.582 5.621 -9.898 1 89.31 715 HIS B C 1
ATOM 12343 O O . HIS B 1 715 ? 0.629 5.586 -10.133 1 89.31 715 HIS B O 1
ATOM 12349 N N . VAL B 1 716 ? -1.185 6.664 -9.43 1 93.75 716 VAL B N 1
ATOM 12350 C CA . VAL B 1 716 ? -0.456 7.898 -9.164 1 93.75 716 VAL B CA 1
ATOM 12351 C C . VAL B 1 716 ? 0.517 7.688 -8.008 1 93.75 716 VAL B C 1
ATOM 12353 O O . VAL B 1 716 ? 1.662 8.141 -8.055 1 93.75 716 VAL B O 1
ATOM 12356 N N . GLN B 1 717 ? 0.097 7.012 -7.051 1 91.69 717 GLN B N 1
ATOM 12357 C CA . GLN B 1 717 ? 0.953 6.766 -5.898 1 91.69 717 GLN B CA 1
ATOM 12358 C C . GLN B 1 717 ? 2.139 5.879 -6.273 1 91.69 717 GLN B C 1
ATOM 12360 O O . GLN B 1 717 ? 3.273 6.156 -5.875 1 91.69 717 GLN B O 1
ATOM 12365 N N . LYS B 1 718 ? 1.908 4.93 -7.078 1 89.12 718 LYS B N 1
ATOM 12366 C CA . LYS B 1 718 ? 2.965 3.996 -7.453 1 89.12 718 LYS B CA 1
ATOM 12367 C C . LYS B 1 718 ? 3.975 4.656 -8.391 1 89.12 718 LYS B C 1
ATOM 12369 O O . LYS B 1 718 ? 5.176 4.402 -8.289 1 89.12 718 LYS B O 1
ATOM 12374 N N . THR B 1 719 ? 3.523 5.512 -9.195 1 91.5 719 THR B N 1
ATOM 12375 C CA . THR B 1 719 ? 4.379 6.102 -10.219 1 91.5 719 THR B CA 1
ATOM 12376 C C . THR B 1 719 ? 5.184 7.262 -9.648 1 91.5 719 THR B C 1
ATOM 12378 O O . THR B 1 719 ? 6.379 7.398 -9.93 1 91.5 719 THR B O 1
ATOM 12381 N N . PHE B 1 720 ? 4.621 8.062 -8.742 1 93.75 720 PHE B N 1
ATOM 12382 C CA . PHE B 1 720 ? 5.27 9.312 -8.375 1 93.75 720 PHE B CA 1
ATOM 12383 C C . PHE B 1 720 ? 5.867 9.227 -6.98 1 93.75 720 PHE B C 1
ATOM 12385 O O . PHE B 1 720 ? 6.754 10 -6.625 1 93.75 720 PHE B O 1
ATOM 12392 N N . LEU B 1 721 ? 5.512 8.32 -6.148 1 90.75 721 LEU B N 1
ATOM 12393 C CA . LEU B 1 721 ? 5.914 8.289 -4.746 1 90.75 721 LEU B CA 1
ATOM 12394 C C . LEU B 1 721 ? 7.414 8.047 -4.613 1 90.75 721 LEU B C 1
ATOM 12396 O O . LEU B 1 721 ? 8.078 8.68 -3.793 1 90.75 721 LEU B O 1
ATOM 12400 N N . PRO B 1 722 ? 7.977 7.188 -5.457 1 91.25 722 PRO B N 1
ATOM 12401 C CA . PRO B 1 722 ? 9.414 6.965 -5.285 1 91.25 722 PRO B CA 1
ATOM 12402 C C . PRO B 1 722 ? 10.242 8.219 -5.539 1 91.25 722 PRO B C 1
ATOM 12404 O O . PRO B 1 722 ? 11.211 8.484 -4.82 1 91.25 722 PRO B O 1
ATOM 12407 N N . LEU B 1 723 ? 9.898 9 -6.516 1 92.62 723 LEU B N 1
ATOM 12408 C CA . LEU B 1 723 ? 10.656 10.203 -6.836 1 92.62 723 LEU B CA 1
ATOM 12409 C C . LEU B 1 723 ? 10.281 11.344 -5.898 1 92.62 723 LEU B C 1
ATOM 12411 O O . LEU B 1 723 ? 10.977 12.367 -5.852 1 92.62 723 LEU B O 1
ATOM 12415 N N . THR B 1 724 ? 9.188 11.195 -5.102 1 91.81 724 THR B N 1
ATOM 12416 C CA . THR B 1 724 ? 8.812 12.18 -4.094 1 91.81 724 THR B CA 1
ATOM 12417 C C . THR B 1 724 ? 9.586 11.953 -2.799 1 91.81 724 THR B C 1
ATOM 12419 O O . THR B 1 724 ? 9.93 12.906 -2.1 1 91.81 724 THR B O 1
ATOM 12422 N N . SER B 1 725 ? 9.922 10.711 -2.574 1 89.56 725 SER B N 1
ATOM 12423 C CA . SER B 1 725 ? 10.562 10.359 -1.309 1 89.56 725 SER B CA 1
ATOM 12424 C C . SER B 1 725 ? 12.078 10.352 -1.442 1 89.56 725 SER B C 1
ATOM 12426 O O . SER B 1 725 ? 12.797 10.625 -0.476 1 89.56 725 SER B O 1
ATOM 12428 N N . PHE B 1 726 ? 12.555 10.047 -2.689 1 91.75 726 PHE B N 1
ATOM 12429 C CA . PHE B 1 726 ? 14 9.883 -2.857 1 91.75 726 PHE B CA 1
ATOM 12430 C C . PHE B 1 726 ? 14.492 10.672 -4.066 1 91.75 726 PHE B C 1
ATOM 12432 O O . PHE B 1 726 ? 13.695 11.133 -4.883 1 91.75 726 PHE B O 1
ATOM 12439 N N . VAL B 1 727 ? 15.758 10.93 -4.082 1 90.81 727 VAL B N 1
ATOM 12440 C CA . VAL B 1 727 ? 16.406 11.594 -5.207 1 90.81 727 VAL B CA 1
ATOM 12441 C C . VAL B 1 727 ? 17.062 10.555 -6.113 1 90.81 727 VAL B C 1
ATOM 12443 O O . VAL B 1 727 ? 17.641 9.578 -5.629 1 90.81 727 VAL B O 1
ATOM 12446 N N . ASN B 1 728 ? 16.922 10.727 -7.387 1 91.5 728 ASN B N 1
ATOM 12447 C CA . ASN B 1 728 ? 17.453 9.75 -8.336 1 91.5 728 ASN B CA 1
ATOM 12448 C C . ASN B 1 728 ? 18.969 9.727 -8.328 1 91.5 728 ASN B C 1
ATOM 12450 O O . ASN B 1 728 ? 19.609 10.766 -8.164 1 91.5 728 ASN B O 1
ATOM 12454 N N . LEU B 1 729 ? 19.547 8.594 -8.453 1 92.44 729 LEU B N 1
ATOM 12455 C CA . LEU B 1 729 ? 20.984 8.383 -8.352 1 92.44 729 LEU B CA 1
ATOM 12456 C C . LEU B 1 729 ? 21.703 8.977 -9.562 1 92.44 729 LEU B C 1
ATOM 12458 O O . LEU B 1 729 ? 22.844 9.445 -9.445 1 92.44 729 LEU B O 1
ATOM 12462 N N . HIS B 1 730 ? 21.062 8.961 -10.695 1 91.75 730 HIS B N 1
ATOM 12463 C CA . HIS B 1 730 ? 21.703 9.453 -11.906 1 91.75 730 HIS B CA 1
ATOM 12464 C C . HIS B 1 730 ? 22.031 10.938 -11.789 1 91.75 730 HIS B C 1
ATOM 12466 O O . HIS B 1 730 ? 23.141 11.359 -12.148 1 91.75 730 HIS B O 1
ATOM 12472 N N . ASP B 1 731 ? 21.156 11.711 -11.305 1 89.12 731 ASP B N 1
ATOM 12473 C CA . ASP B 1 731 ? 21.375 13.148 -11.164 1 89.12 731 ASP B CA 1
ATOM 12474 C C . ASP B 1 731 ? 22.422 13.445 -10.094 1 89.12 731 ASP B C 1
ATOM 12476 O O . ASP B 1 731 ? 23.156 14.43 -10.195 1 89.12 731 ASP B O 1
ATOM 12480 N N . ILE B 1 732 ? 22.516 12.625 -9.078 1 90.06 732 ILE B N 1
ATOM 12481 C CA . ILE B 1 732 ? 23.5 12.812 -8.008 1 90.06 732 ILE B CA 1
ATOM 12482 C C . ILE B 1 732 ? 24.906 12.586 -8.555 1 90.06 732 ILE B C 1
ATOM 12484 O O . ILE B 1 732 ? 25.812 13.383 -8.297 1 90.06 732 ILE B O 1
ATOM 12488 N N . TYR B 1 733 ? 25.078 11.508 -9.328 1 90.06 733 TYR B N 1
ATOM 12489 C CA . TYR B 1 733 ? 26.391 11.211 -9.898 1 90.06 733 TYR B CA 1
ATOM 12490 C C . TYR B 1 733 ? 26.766 12.234 -10.961 1 90.06 733 TYR B C 1
ATOM 12492 O O . TYR B 1 733 ? 27.922 12.617 -11.086 1 90.06 733 TYR B O 1
ATOM 12500 N N . ALA B 1 734 ? 25.781 12.672 -11.727 1 86.75 734 ALA B N 1
ATOM 12501 C CA . ALA B 1 734 ? 26.031 13.695 -12.734 1 86.75 734 ALA B CA 1
ATOM 12502 C C . ALA B 1 734 ? 26.484 15.008 -12.086 1 86.75 734 ALA B C 1
ATOM 12504 O O . ALA B 1 734 ? 27.375 15.688 -12.594 1 86.75 734 ALA B O 1
ATOM 12505 N N . ALA B 1 735 ? 25.891 15.336 -11 1 84.19 735 ALA B N 1
ATOM 12506 C CA . ALA B 1 735 ? 26.25 16.562 -10.281 1 84.19 735 ALA B CA 1
ATOM 12507 C C . ALA B 1 735 ? 27.641 16.453 -9.664 1 84.19 735 ALA B C 1
ATOM 12509 O O . ALA B 1 735 ? 28.391 17.422 -9.641 1 84.19 735 ALA B O 1
ATOM 12510 N N . GLU B 1 736 ? 27.953 15.297 -9.164 1 83.44 736 GLU B N 1
ATOM 12511 C CA . GLU B 1 736 ? 29.266 15.078 -8.586 1 83.44 736 GLU B CA 1
ATOM 12512 C C . GLU B 1 736 ? 30.359 15.148 -9.648 1 83.44 736 GLU B C 1
ATOM 12514 O O . GLU B 1 736 ? 31.438 15.68 -9.398 1 83.44 736 GLU B O 1
ATOM 12519 N N . GLU B 1 737 ? 30.062 14.641 -10.805 1 82.75 737 GLU B N 1
ATOM 12520 C CA . GLU B 1 737 ? 31.031 14.68 -11.906 1 82.75 737 GLU B CA 1
ATOM 12521 C C . GLU B 1 737 ? 31.234 16.109 -12.414 1 82.75 737 GLU B C 1
ATOM 12523 O O . GLU B 1 737 ? 32.344 16.5 -12.742 1 82.75 737 GLU B O 1
ATOM 12528 N N . GLU B 1 738 ? 30.172 16.797 -12.453 1 81.44 738 GLU B N 1
ATOM 12529 C CA . GLU B 1 738 ? 30.266 18.188 -12.875 1 81.44 738 GLU B CA 1
ATOM 12530 C C . GLU B 1 738 ? 31.094 19 -11.891 1 81.44 738 GLU B C 1
ATOM 12532 O O . GLU B 1 738 ? 31.859 19.875 -12.289 1 81.44 738 GLU B O 1
ATOM 12537 N N . LEU B 1 739 ? 30.859 18.734 -10.656 1 78.94 739 LEU B N 1
ATOM 12538 C CA . LEU B 1 739 ? 31.609 19.438 -9.625 1 78.94 739 LEU B CA 1
ATOM 12539 C C . LEU B 1 739 ? 33.094 19.078 -9.703 1 78.94 739 LEU B C 1
ATOM 12541 O O . LEU B 1 739 ? 33.969 19.938 -9.516 1 78.94 739 LEU B O 1
ATOM 12545 N N . ARG B 1 740 ? 33.375 17.844 -9.992 1 77.12 740 ARG B N 1
ATOM 12546 C CA . ARG B 1 740 ? 34.75 17.391 -10.141 1 77.12 740 ARG B CA 1
ATOM 12547 C C . ARG B 1 740 ? 35.406 18.062 -11.344 1 77.12 740 ARG B C 1
ATOM 12549 O O . ARG B 1 740 ? 36.562 18.5 -11.266 1 77.12 740 ARG B O 1
ATOM 12556 N N . HIS B 1 741 ? 34.625 18.203 -12.375 1 79.31 741 HIS B N 1
ATOM 12557 C CA . HIS B 1 741 ? 35.156 18.844 -13.57 1 79.31 741 HIS B CA 1
ATOM 12558 C C . HIS B 1 741 ? 35.375 20.328 -13.344 1 79.31 741 HIS B C 1
ATOM 12560 O O . HIS B 1 741 ? 36.375 20.891 -13.836 1 79.31 741 HIS B O 1
ATOM 12566 N N . ARG B 1 742 ? 34.5 20.906 -12.57 1 73.94 742 ARG B N 1
ATOM 12567 C CA . ARG B 1 742 ? 34.656 22.328 -12.266 1 73.94 742 ARG B CA 1
ATOM 12568 C C . ARG B 1 742 ? 35.844 22.562 -11.367 1 73.94 742 ARG B C 1
ATOM 12570 O O . ARG B 1 742 ? 36.562 23.562 -11.539 1 73.94 742 ARG B O 1
ATOM 12577 N N . ASN B 1 743 ? 35.969 21.688 -10.43 1 72.5 743 ASN B N 1
ATOM 12578 C CA . ASN B 1 743 ? 37.125 21.797 -9.547 1 72.5 743 ASN B CA 1
ATOM 12579 C C . ASN B 1 743 ? 38.438 21.562 -10.281 1 72.5 743 ASN B C 1
ATOM 12581 O O . ASN B 1 743 ? 39.438 22.203 -9.992 1 72.5 743 ASN B O 1
ATOM 12585 N N . GLU B 1 744 ? 38.406 20.625 -11.125 1 66.75 744 GLU B N 1
ATOM 12586 C CA . GLU B 1 744 ? 39.594 20.359 -11.914 1 66.75 744 GLU B CA 1
ATOM 12587 C C . GLU B 1 744 ? 39.906 21.531 -12.852 1 66.75 744 GLU B C 1
ATOM 12589 O O . GLU B 1 744 ? 41.062 21.859 -13.078 1 66.75 744 GLU B O 1
ATOM 12594 N N . ALA B 1 745 ? 38.875 22.188 -13.266 1 63.94 745 ALA B N 1
ATOM 12595 C CA . ALA B 1 745 ? 39.062 23.344 -14.133 1 63.94 745 ALA B CA 1
ATOM 12596 C C . ALA B 1 745 ? 39.562 24.562 -13.336 1 63.94 745 ALA B C 1
ATOM 12598 O O . ALA B 1 745 ? 40.375 25.344 -13.836 1 63.94 745 ALA B O 1
ATOM 12599 N N . TYR B 1 746 ? 38.875 24.734 -12.148 1 56 746 TYR B N 1
ATOM 12600 C CA . TYR B 1 746 ? 39.312 25.844 -11.32 1 56 746 TYR B CA 1
ATOM 12601 C C . TYR B 1 746 ? 40.656 25.562 -10.688 1 56 746 TYR B C 1
ATOM 12603 O O . TYR B 1 746 ? 41.312 26.453 -10.125 1 56 746 TYR B O 1
ATOM 12611 N N . GLN B 1 747 ? 41.094 24.344 -10.414 1 51.03 747 GLN B N 1
ATOM 12612 C CA . GLN B 1 747 ? 42.469 24.188 -9.93 1 51.03 747 GLN B CA 1
ATOM 12613 C C . GLN B 1 747 ? 43.438 24.953 -10.789 1 51.03 747 GLN B C 1
ATOM 12615 O O . GLN B 1 747 ? 44.562 25.234 -10.367 1 51.03 747 GLN B O 1
ATOM 12620 N N . ASP B 1 748 ? 43.312 25.203 -12.117 1 44.16 748 ASP B N 1
ATOM 12621 C CA . ASP B 1 748 ? 44.281 26.094 -12.773 1 44.16 748 ASP B CA 1
ATOM 12622 C C . ASP B 1 748 ? 44.062 27.547 -12.328 1 44.16 748 ASP B C 1
ATOM 12624 O O . ASP B 1 748 ? 44.906 28.406 -12.578 1 44.16 748 ASP B O 1
ATOM 12628 N N . GLU B 1 749 ? 42.938 28.172 -12.406 1 40.41 749 GLU B N 1
ATOM 12629 C CA . GLU B 1 749 ? 42.844 29.531 -11.898 1 40.41 749 GLU B CA 1
ATOM 12630 C C . GLU B 1 749 ? 42.781 29.547 -10.375 1 40.41 749 GLU B C 1
ATOM 12632 O O . GLU B 1 749 ? 42.188 28.656 -9.766 1 40.41 749 GLU B O 1
ATOM 12637 N N . PRO B 1 750 ? 43.812 30.328 -9.727 1 37.22 750 PRO B N 1
ATOM 12638 C CA . PRO B 1 750 ? 43.844 30.453 -8.266 1 37.22 750 PRO B CA 1
ATOM 12639 C C . PRO B 1 750 ? 42.469 30.656 -7.656 1 37.22 750 PRO B C 1
ATOM 12641 O O . PRO B 1 750 ? 41.75 31.594 -8.016 1 37.22 750 PRO B O 1
ATOM 12644 N N . HIS B 1 751 ? 41.688 29.719 -7.609 1 35.53 751 HIS B N 1
ATOM 12645 C CA . HIS B 1 751 ? 40.312 29.797 -7.066 1 35.53 751 HIS B CA 1
ATOM 12646 C C . HIS B 1 751 ? 40.281 30.625 -5.789 1 35.53 751 HIS B C 1
ATOM 12648 O O . HIS B 1 751 ? 41.062 30.359 -4.848 1 35.53 751 HIS B O 1
ATOM 12654 N N . SER B 1 752 ? 40.188 31.922 -5.961 1 31.12 752 SER B N 1
ATOM 12655 C CA . SER B 1 752 ? 39.906 32.75 -4.793 1 31.12 752 SER B CA 1
ATOM 12656 C C . SER B 1 752 ? 38.875 32.062 -3.879 1 31.12 752 SER B C 1
ATOM 12658 O O . SER B 1 752 ? 37.844 31.609 -4.336 1 31.12 752 SER B O 1
ATOM 12660 N N . HIS B 1 753 ? 39.344 31.297 -2.971 1 31.73 753 HIS B N 1
ATOM 12661 C CA . HIS B 1 753 ? 38.594 30.844 -1.816 1 31.73 753 HIS B CA 1
ATOM 12662 C C . HIS B 1 753 ? 37.531 31.891 -1.408 1 31.73 753 HIS B C 1
ATOM 12664 O O . HIS B 1 753 ? 37.875 32.969 -0.954 1 31.73 753 HIS B O 1
ATOM 12670 N N . ILE B 1 754 ? 36.625 32.188 -2.209 1 31.66 754 ILE B N 1
ATOM 12671 C CA . ILE B 1 754 ? 35.594 33.031 -1.564 1 31.66 754 ILE B CA 1
ATOM 12672 C C . ILE B 1 754 ? 35.312 32.5 -0.169 1 31.66 754 ILE B C 1
ATOM 12674 O O . ILE B 1 754 ? 34.875 31.344 -0.019 1 31.66 754 ILE B O 1
ATOM 12678 N N . PRO B 1 755 ? 36.094 32.969 0.786 1 29.5 755 PRO B N 1
ATOM 12679 C CA . PRO B 1 755 ? 35.812 32.594 2.17 1 29.5 755 PRO B CA 1
ATOM 12680 C C . PRO B 1 755 ? 34.344 32.375 2.436 1 29.5 755 PRO B C 1
ATOM 12682 O O . PRO B 1 755 ? 33.5 33.062 1.879 1 29.5 755 PRO B O 1
ATOM 12685 N N . SER B 1 756 ? 33.969 31.156 2.443 1 31.59 756 SER B N 1
ATOM 12686 C CA . SER B 1 756 ? 32.656 30.922 3.055 1 31.59 756 SER B CA 1
ATOM 12687 C C . SER B 1 756 ? 32.375 31.938 4.141 1 31.59 756 SER B C 1
ATOM 12689 O O . SER B 1 756 ? 33.188 32.156 5.039 1 31.59 756 SER B O 1
ATOM 12691 N N . GLY B 1 757 ? 31.953 33.156 3.703 1 27.73 757 GLY B N 1
ATOM 12692 C CA . GLY B 1 757 ? 31.578 34.156 4.703 1 27.73 757 GLY B CA 1
ATOM 12693 C C . GLY B 1 757 ? 31.234 33.531 6.047 1 27.73 757 GLY B C 1
ATOM 12694 O O . GLY B 1 757 ? 30.547 32.531 6.117 1 27.73 757 GLY B O 1
ATOM 12695 N N . GLU B 1 758 ? 32.281 33.625 6.93 1 29.28 758 GLU B N 1
ATOM 12696 C CA . GLU B 1 758 ? 32.062 33.438 8.367 1 29.28 758 GLU B CA 1
ATOM 12697 C C . GLU B 1 758 ? 30.672 33.875 8.789 1 29.28 758 GLU B C 1
ATOM 12699 O O . GLU B 1 758 ? 30.312 35.062 8.609 1 29.28 758 GLU B O 1
ATOM 12704 N N . GLU B 1 759 ? 29.703 33.125 8.398 1 31.3 759 GLU B N 1
ATOM 12705 C CA . GLU B 1 759 ? 28.469 33.469 9.094 1 31.3 759 GLU B CA 1
ATOM 12706 C C . GLU B 1 759 ? 28.75 34 10.492 1 31.3 759 GLU B C 1
ATOM 12708 O O . GLU B 1 759 ? 29.484 33.406 11.258 1 31.3 759 GLU B O 1
ATOM 12713 N N . HIS B 1 760 ? 29.094 35.312 10.531 1 26.91 760 HIS B N 1
ATOM 12714 C CA . HIS B 1 760 ? 29.141 35.969 11.836 1 26.91 760 HIS B CA 1
ATOM 12715 C C . HIS B 1 760 ? 28.25 35.25 12.844 1 26.91 760 HIS B C 1
ATOM 12717 O O . HIS B 1 760 ? 27.109 34.906 12.547 1 26.91 760 HIS B O 1
ATOM 12723 N N . PRO B 1 761 ? 28.953 34.531 13.703 1 32.5 761 PRO B N 1
ATOM 12724 C CA . PRO B 1 761 ? 28.219 34.062 14.883 1 32.5 761 PRO B CA 1
ATOM 12725 C C . PRO B 1 761 ? 27.281 35.125 15.438 1 32.5 761 PRO B C 1
ATOM 12727 O O . PRO B 1 761 ? 27.734 36.062 16.109 1 32.5 761 PRO B O 1
ATOM 12730 N N . GLY B 1 762 ? 26.734 36.062 14.656 1 29.53 762 GLY B N 1
ATOM 12731 C CA . GLY B 1 762 ? 25.922 36.969 15.461 1 29.53 762 GLY B CA 1
ATOM 12732 C C . GLY B 1 762 ? 25.297 36.281 16.656 1 29.53 762 GLY B C 1
ATOM 12733 O O . GLY B 1 762 ? 24.938 35.094 16.594 1 29.53 762 GLY B O 1
ATOM 12734 N N . ARG B 1 763 ? 25.641 36.844 17.859 1 35.19 763 ARG B N 1
ATOM 12735 C CA . ARG B 1 763 ? 25.281 36.594 19.25 1 35.19 763 ARG B CA 1
ATOM 12736 C C . ARG B 1 763 ? 23.828 36.188 19.391 1 35.19 763 ARG B C 1
ATOM 12738 O O . ARG B 1 763 ? 23.359 35.844 20.484 1 35.19 763 ARG B O 1
ATOM 12745 N N . SER B 1 764 ? 23.031 36.875 18.594 1 32.44 764 SER B N 1
ATOM 12746 C CA . SER B 1 764 ? 21.688 36.75 19.125 1 32.44 764 SER B CA 1
ATOM 12747 C C . SER B 1 764 ? 21.172 35.312 19.031 1 32.44 764 SER B C 1
ATOM 12749 O O . SER B 1 764 ? 20.766 34.844 17.969 1 32.44 764 SER B O 1
ATOM 12751 N N . SER B 1 765 ? 21.969 34.375 19.359 1 36.78 765 SER B N 1
ATOM 12752 C CA . SER B 1 765 ? 21.375 33.094 19.656 1 36.78 765 SER B CA 1
ATOM 12753 C C . SER B 1 765 ? 19.938 33.219 20.172 1 36.78 765 SER B C 1
ATOM 12755 O O . SER B 1 765 ? 19.734 33.344 21.375 1 36.78 765 SER B O 1
ATOM 12757 N N . VAL B 1 766 ? 19.266 34.125 19.594 1 35.84 766 VAL B N 1
ATOM 12758 C CA . VAL B 1 766 ? 17.844 34.219 19.938 1 35.84 766 VAL B CA 1
ATOM 12759 C C . VAL B 1 766 ? 17.25 32.844 20.047 1 35.84 766 VAL B C 1
ATOM 12761 O O . VAL B 1 766 ? 17.5 31.984 19.188 1 35.84 766 VAL B O 1
ATOM 12764 N N . MET B 1 767 ? 17.156 32.281 21.203 1 38.62 767 MET B N 1
ATOM 12765 C CA . MET B 1 767 ? 16.219 31.203 21.422 1 38.62 767 MET B CA 1
ATOM 12766 C C . MET B 1 767 ? 15.086 31.25 20.391 1 38.62 767 MET B C 1
ATOM 12768 O O . MET B 1 767 ? 14.094 31.938 20.578 1 38.62 767 MET B O 1
ATOM 12772 N N . THR B 1 768 ? 15.445 31.688 19.172 1 36.31 768 THR B N 1
ATOM 12773 C CA . THR B 1 768 ? 14.422 31.875 18.156 1 36.31 768 THR B CA 1
ATOM 12774 C C . THR B 1 768 ? 13.32 30.828 18.281 1 36.31 768 THR B C 1
ATOM 12776 O O . THR B 1 768 ? 12.164 31.078 17.938 1 36.31 768 THR B O 1
ATOM 12779 N N . SER B 1 769 ? 13.719 29.547 17.781 1 37.47 769 SER B N 1
ATOM 12780 C CA . SER B 1 769 ? 12.625 28.656 17.438 1 37.47 769 SER B CA 1
ATOM 12781 C C . SER B 1 769 ? 11.758 28.359 18.656 1 37.47 769 SER B C 1
ATOM 12783 O O . SER B 1 769 ? 12.234 28.391 19.797 1 37.47 769 SER B O 1
ATOM 12785 N N . ARG B 1 770 ? 10.469 28.297 18.5 1 41.69 770 ARG B N 1
ATOM 12786 C CA . ARG B 1 770 ? 9.453 28.047 19.5 1 41.69 770 ARG B CA 1
ATOM 12787 C C . ARG B 1 770 ? 10.031 27.266 20.688 1 41.69 770 ARG B C 1
ATOM 12789 O O . ARG B 1 770 ? 10.047 27.766 21.812 1 41.69 770 ARG B O 1
ATOM 12796 N N . SER B 1 771 ? 9.68 25.969 20.672 1 42.31 771 SER B N 1
ATOM 12797 C CA . SER B 1 771 ? 9.672 25.094 21.844 1 42.31 771 SER B CA 1
ATOM 12798 C C . SER B 1 771 ? 11.086 24.656 22.219 1 42.31 771 SER B C 1
ATOM 12800 O O . SER B 1 771 ? 11.281 23.891 23.172 1 42.31 771 SER B O 1
ATOM 12802 N N . CYS B 1 772 ? 12.125 25.078 21.422 1 48.56 772 CYS B N 1
ATOM 12803 C CA . CYS B 1 772 ? 13.344 24.391 21.812 1 48.56 772 CYS B CA 1
ATOM 12804 C C . CYS B 1 772 ? 14.172 25.234 22.781 1 48.56 772 CYS B C 1
ATOM 12806 O O . CYS B 1 772 ? 14.383 26.422 22.547 1 48.56 772 CYS B O 1
ATOM 12808 N N . LEU B 1 773 ? 14.367 24.812 24.031 1 52.19 773 LEU B N 1
ATOM 12809 C CA . LEU B 1 773 ? 15.148 25.312 25.156 1 52.19 773 LEU B CA 1
ATOM 12810 C C . LEU B 1 773 ? 16.516 25.797 24.688 1 52.19 773 LEU B C 1
ATOM 12812 O O . LEU B 1 773 ? 17.047 26.766 25.219 1 52.19 773 LEU B O 1
ATOM 12816 N N . LEU B 1 774 ? 17.094 25.062 23.578 1 57.53 774 LEU B N 1
ATOM 12817 C CA . LEU B 1 774 ? 18.453 25.359 23.172 1 57.53 774 LEU B CA 1
ATOM 12818 C C . LEU B 1 774 ? 18.547 25.594 21.672 1 57.53 774 LEU B C 1
ATOM 12820 O O . LEU B 1 774 ? 17.719 25.078 20.906 1 57.53 774 LEU B O 1
ATOM 12824 N N . SER B 1 775 ? 19.219 26.578 21.188 1 55.38 775 SER B N 1
ATOM 12825 C CA . SER B 1 775 ? 19.453 26.859 19.766 1 55.38 775 SER B CA 1
ATOM 12826 C C . SER B 1 775 ? 20.062 25.656 19.062 1 55.38 775 SER B C 1
ATOM 12828 O O . SER B 1 775 ? 20.938 24.984 19.609 1 55.38 775 SER B O 1
ATOM 12830 N N . VAL B 1 776 ? 19.406 25.016 18.109 1 56.56 776 VAL B N 1
ATOM 12831 C CA . VAL B 1 776 ? 19.859 23.875 17.328 1 56.56 776 VAL B CA 1
ATOM 12832 C C . VAL B 1 776 ? 20.781 24.344 16.203 1 56.56 776 VAL B C 1
ATOM 12834 O O . VAL B 1 776 ? 20.547 25.391 15.602 1 56.56 776 VAL B O 1
ATOM 12837 N N . SER B 1 777 ? 22 23.703 16.203 1 60.94 777 SER B N 1
ATOM 12838 C CA . SER B 1 777 ? 22.891 23.969 15.086 1 60.94 777 SER B CA 1
ATOM 12839 C C . SER B 1 777 ? 22.203 23.719 13.75 1 60.94 777 SER B C 1
ATOM 12841 O O . SER B 1 777 ? 21.422 22.781 13.617 1 60.94 777 SER B O 1
ATOM 12843 N N . GLN B 1 778 ? 22.297 24.672 12.922 1 64.25 778 GLN B N 1
ATOM 12844 C CA . GLN B 1 778 ? 21.625 24.641 11.625 1 64.25 778 GLN B CA 1
ATOM 12845 C C . GLN B 1 778 ? 22.203 23.531 10.742 1 64.25 778 GLN B C 1
ATOM 12847 O O . GLN B 1 778 ? 21.531 23.031 9.852 1 64.25 778 GLN B O 1
ATOM 12852 N N . ARG B 1 779 ? 23.438 22.969 11.07 1 67.25 779 ARG B N 1
ATOM 12853 C CA . ARG B 1 779 ? 24.078 22.172 10.039 1 67.25 779 ARG B CA 1
ATOM 12854 C C . ARG B 1 779 ? 24.469 20.797 10.578 1 67.25 779 ARG B C 1
ATOM 12856 O O . ARG B 1 779 ? 24.594 19.828 9.812 1 67.25 779 ARG B O 1
ATOM 12863 N N . THR B 1 780 ? 24.5 20.781 11.945 1 78.56 780 THR B N 1
ATOM 12864 C CA . THR B 1 780 ? 25.062 19.516 12.406 1 78.56 780 THR B CA 1
ATOM 12865 C C . THR B 1 780 ? 24.047 18.734 13.242 1 78.56 780 THR B C 1
ATOM 12867 O O . THR B 1 780 ? 23.188 19.344 13.891 1 78.56 780 THR B O 1
ATOM 12870 N N . TYR B 1 781 ? 24.094 17.5 13.039 1 87.75 781 TYR B N 1
ATOM 12871 C CA . TYR B 1 781 ? 23.219 16.594 13.781 1 87.75 781 TYR B CA 1
ATOM 12872 C C . TYR B 1 781 ? 23.844 16.234 15.125 1 87.75 781 TYR B C 1
ATOM 12874 O O . TYR B 1 781 ? 24.531 15.211 15.242 1 87.75 781 TYR B O 1
ATOM 12882 N N . LYS B 1 782 ? 23.75 17.141 16.031 1 85.25 782 LYS B N 1
ATOM 12883 C CA . LYS B 1 782 ? 24.188 16.906 17.406 1 85.25 782 LYS B CA 1
ATOM 12884 C C . LYS B 1 782 ? 23.062 17.219 18.406 1 85.25 782 LYS B C 1
ATOM 12886 O O . LYS B 1 782 ? 22.281 18.141 18.188 1 85.25 782 LYS B O 1
ATOM 12891 N N . GLN B 1 783 ? 22.969 16.422 19.375 1 85.94 783 GLN B N 1
ATOM 12892 C CA . GLN B 1 783 ? 21.922 16.625 20.375 1 85.94 783 GLN B CA 1
ATOM 12893 C C . GLN B 1 783 ? 22.125 17.953 21.109 1 85.94 783 GLN B C 1
ATOM 12895 O O . GLN B 1 783 ? 23.125 18.156 21.781 1 85.94 783 GLN B O 1
ATOM 12900 N N . PRO B 1 784 ? 21.203 18.766 20.953 1 84 784 PRO B N 1
ATOM 12901 C CA . PRO B 1 784 ? 21.375 20.109 21.531 1 84 784 PRO B CA 1
ATOM 12902 C C . PRO B 1 784 ? 21.438 20.078 23.062 1 84 784 PRO B C 1
ATOM 12904 O O . PRO B 1 784 ? 22.062 20.953 23.672 1 84 784 PRO B O 1
ATOM 12907 N N . SER B 1 785 ? 20.844 19.125 23.75 1 83.62 785 SER B N 1
ATOM 12908 C CA . SER B 1 785 ? 20.859 19.062 25.203 1 83.62 785 SER B CA 1
ATOM 12909 C C . SER B 1 785 ? 22.266 18.812 25.734 1 83.62 785 SER B C 1
ATOM 12911 O O . SER B 1 785 ? 22.609 19.266 26.828 1 83.62 785 SER B O 1
ATOM 12913 N N . LEU B 1 786 ? 23.062 18.172 24.906 1 83.81 786 LEU B N 1
ATOM 12914 C CA . LEU B 1 786 ? 24.406 17.828 25.359 1 83.81 786 LEU B CA 1
ATOM 12915 C C . LEU B 1 786 ? 25.422 18.875 24.891 1 83.81 786 LEU B C 1
ATOM 12917 O O . LEU B 1 786 ? 26.344 19.203 25.641 1 83.81 786 LEU B O 1
ATOM 12921 N N . THR B 1 787 ? 25.188 19.422 23.641 1 80.06 787 THR B N 1
ATOM 12922 C CA . THR B 1 787 ? 26.234 20.25 23.078 1 80.06 787 THR B CA 1
ATOM 12923 C C . THR B 1 787 ? 25.734 21.688 22.875 1 80.06 787 THR B C 1
ATOM 12925 O O . THR B 1 787 ? 26.531 22.594 22.641 1 80.06 787 THR B O 1
ATOM 12928 N N . GLY B 1 788 ? 24.562 22 23.016 1 80.94 788 GLY B N 1
ATOM 12929 C CA . GLY B 1 788 ? 24.031 23.312 22.734 1 80.94 788 GLY B CA 1
ATOM 12930 C C . GLY B 1 788 ? 24.453 24.359 23.75 1 80.94 788 GLY B C 1
ATOM 12931 O O . GLY B 1 788 ? 24.609 24.047 24.938 1 80.94 788 GLY B O 1
ATOM 12932 N N . PRO B 1 789 ? 24.641 25.5 23.219 1 81.62 789 PRO B N 1
ATOM 12933 C CA . PRO B 1 789 ? 24.969 26.578 24.156 1 81.62 789 PRO B CA 1
ATOM 12934 C C . PRO B 1 789 ? 23.812 26.922 25.078 1 81.62 789 PRO B C 1
ATOM 12936 O O . PRO B 1 789 ? 22.656 26.922 24.656 1 81.62 789 PRO B O 1
ATOM 12939 N N . LEU B 1 790 ? 24.078 27.094 26.359 1 84.44 790 LEU B N 1
ATOM 12940 C CA . LEU B 1 790 ? 23.062 27.453 27.344 1 84.44 790 LEU B CA 1
ATOM 12941 C C . LEU B 1 790 ? 22.75 28.938 27.297 1 84.44 790 LEU B C 1
ATOM 12943 O O . LEU B 1 790 ? 23.656 29.766 27.234 1 84.44 790 LEU B O 1
ATOM 12947 N N . PRO B 1 791 ? 21.516 29.234 27.172 1 82.69 791 PRO B N 1
ATOM 12948 C CA . PRO B 1 791 ? 21.156 30.641 27.156 1 82.69 791 PRO B CA 1
ATOM 12949 C C . PRO B 1 791 ? 21.562 31.375 28.438 1 82.69 791 PRO B C 1
ATOM 12951 O O . PRO B 1 791 ? 21.5 30.797 29.531 1 82.69 791 PRO B O 1
ATOM 12954 N N . THR B 1 792 ? 22.031 32.594 28.203 1 82.56 792 THR B N 1
ATOM 12955 C CA . THR B 1 792 ? 22.453 33.406 29.344 1 82.56 792 THR B CA 1
ATOM 12956 C C . THR B 1 792 ? 21.469 34.531 29.609 1 82.56 792 THR B C 1
ATOM 12958 O O . THR B 1 792 ? 20.516 34.719 28.844 1 82.56 792 THR B O 1
ATOM 12961 N N . LEU B 1 793 ? 21.656 35.219 30.703 1 84.19 793 LEU B N 1
ATOM 12962 C CA . LEU B 1 793 ? 20.781 36.281 31.188 1 84.19 793 LEU B CA 1
ATOM 12963 C C . LEU B 1 793 ? 20.812 37.469 30.234 1 84.19 793 LEU B C 1
ATOM 12965 O O . LEU B 1 793 ? 21.891 37.938 29.844 1 84.19 793 LEU B O 1
ATOM 12969 N N . TRP B 1 794 ? 19.578 37.781 29.734 1 79.25 794 TRP B N 1
ATOM 12970 C CA . TRP B 1 794 ? 19.406 39 28.922 1 79.25 794 TRP B CA 1
ATOM 12971 C C . TRP B 1 794 ? 18.922 40.156 29.781 1 79.25 794 TRP B C 1
ATOM 12973 O O . TRP B 1 794 ? 17.781 40.125 30.266 1 79.25 794 TRP B O 1
ATOM 12983 N N . LEU B 1 795 ? 19.766 41.094 30.031 1 79.38 795 LEU B N 1
ATOM 12984 C CA . LEU B 1 795 ? 19.438 42.219 30.875 1 79.38 795 LEU B CA 1
ATOM 12985 C C . LEU B 1 795 ? 18.984 43.406 30.016 1 79.38 795 LEU B C 1
ATOM 12987 O O . LEU B 1 795 ? 19.359 43.5 28.844 1 79.38 795 LEU B O 1
ATOM 12991 N N . PRO B 1 796 ? 17.984 44.188 30.453 1 72.88 796 PRO B N 1
ATOM 12992 C CA . PRO B 1 796 ? 17.453 45.344 29.719 1 72.88 796 PRO B CA 1
ATOM 12993 C C . PRO B 1 796 ? 18.531 46.375 29.359 1 72.88 796 PRO B C 1
ATOM 12995 O O . PRO B 1 796 ? 19.453 46.594 30.141 1 72.88 796 PRO B O 1
ATOM 12998 N N . HIS B 1 797 ? 18.891 46.438 28.094 1 59.91 797 HIS B N 1
ATOM 12999 C CA . HIS B 1 797 ? 19.797 47.5 27.703 1 59.91 797 HIS B CA 1
ATOM 13000 C C . HIS B 1 797 ? 19.094 48.875 27.703 1 59.91 797 HIS B C 1
ATOM 13002 O O . HIS B 1 797 ? 17.875 48.938 27.562 1 59.91 797 HIS B O 1
ATOM 13008 N N . SER B 1 798 ? 19.734 49.969 28.172 1 48.81 798 SER B N 1
ATOM 13009 C CA . SER B 1 798 ? 19.203 51.312 27.938 1 48.81 798 SER B CA 1
ATOM 13010 C C . SER B 1 798 ? 18.5 51.375 26.578 1 48.81 798 SER B C 1
ATOM 13012 O O . SER B 1 798 ? 18.859 50.656 25.641 1 48.81 798 SER B O 1
ATOM 13014 N N . ARG B 1 799 ? 17.344 51.969 26.516 1 43.06 799 ARG B N 1
ATOM 13015 C CA . ARG B 1 799 ? 16.406 52.062 25.406 1 43.06 799 ARG B CA 1
ATOM 13016 C C . ARG B 1 799 ? 17.141 52.125 24.062 1 43.06 799 ARG B C 1
ATOM 13018 O O . ARG B 1 799 ? 17.875 53.062 23.797 1 43.06 799 ARG B O 1
ATOM 13025 N N . PRO B 1 800 ? 17.734 51.188 23.531 1 38.31 800 PRO B N 1
ATOM 13026 C CA . PRO B 1 800 ? 17.891 51.656 22.156 1 38.31 800 PRO B CA 1
ATOM 13027 C C . PRO B 1 800 ? 16.609 52.281 21.594 1 38.31 800 PRO B C 1
ATOM 13029 O O . PRO B 1 800 ? 15.508 51.969 22.062 1 38.31 800 PRO B O 1
ATOM 13032 N N . THR B 1 801 ? 16.609 53.656 21.234 1 33.34 801 THR B N 1
ATOM 13033 C CA . THR B 1 801 ? 15.516 54.156 20.438 1 33.34 801 THR B CA 1
ATOM 13034 C C . THR B 1 801 ? 14.969 53.094 19.5 1 33.34 801 THR B C 1
ATOM 13036 O O . THR B 1 801 ? 15.57 52.812 18.469 1 33.34 801 THR B O 1
ATOM 13039 N N . PHE B 1 802 ? 14.562 52.094 19.922 1 34.66 802 PHE B N 1
ATOM 13040 C CA . PHE B 1 802 ? 14.047 50.875 19.297 1 34.66 802 PHE B CA 1
ATOM 13041 C C . PHE B 1 802 ? 13.094 51.219 18.172 1 34.66 802 PHE B C 1
ATOM 13043 O O . PHE B 1 802 ? 12.656 50.312 17.422 1 34.66 802 PHE B O 1
ATOM 13050 N N . LEU B 1 803 ? 12.266 52.219 18.406 1 32.34 803 LEU B N 1
ATOM 13051 C CA . LEU B 1 803 ? 11.461 52.562 17.234 1 32.34 803 LEU B CA 1
ATOM 13052 C C . LEU B 1 803 ? 12.344 53 16.078 1 32.34 803 LEU B C 1
ATOM 13054 O O . LEU B 1 803 ? 11.859 53.594 15.094 1 32.34 803 LEU B O 1
ATOM 13058 N N . GLU B 1 804 ? 13.602 53.312 16.297 1 30.23 804 GLU B N 1
ATOM 13059 C CA . GLU B 1 804 ? 14.234 53.812 15.078 1 30.23 804 GLU B CA 1
ATOM 13060 C C . GLU B 1 804 ? 14.414 52.688 14.055 1 30.23 804 GLU B C 1
ATOM 13062 O O . GLU B 1 804 ? 14.859 51.594 14.406 1 30.23 804 GLU B O 1
ATOM 13067 N N . PRO B 1 805 ? 13.625 52.781 12.992 1 31.91 805 PRO B N 1
ATOM 13068 C CA . PRO B 1 805 ? 13.734 51.906 11.805 1 31.91 805 PRO B CA 1
ATOM 13069 C C . PRO B 1 805 ? 15.164 51.5 11.508 1 31.91 805 PRO B C 1
ATOM 13071 O O . PRO B 1 805 ? 16.047 52.344 11.383 1 31.91 805 PRO B O 1
ATOM 13074 N N . VAL B 1 806 ? 15.734 50.438 12.234 1 29.91 806 VAL B N 1
ATOM 13075 C CA . VAL B 1 806 ? 16.969 50 11.586 1 29.91 806 VAL B CA 1
ATOM 13076 C C . VAL B 1 806 ? 16.703 49.625 10.133 1 29.91 806 VAL B C 1
ATOM 13078 O O . VAL B 1 806 ? 15.734 48.938 9.836 1 29.91 806 VAL B O 1
#

pLDDT: mean 77.68, std 18.56, range [20.8, 97.81]

Solvent-accessible surface area (backbone atoms only — not comparable to full-atom values): 87748 Å² total; per-residue (Å²): 136,94,66,85,86,63,76,70,84,74,77,45,100,65,62,74,73,71,80,56,74,52,66,59,50,50,52,50,52,18,42,51,50,13,51,52,26,48,51,50,32,27,53,42,36,55,74,39,39,69,65,55,40,43,34,55,82,74,62,62,84,82,60,69,56,71,55,34,41,74,32,67,71,53,49,54,62,61,52,70,66,55,50,70,71,58,41,36,74,70,55,27,55,46,55,44,49,53,47,50,51,26,49,51,48,20,54,52,24,46,55,49,23,53,48,25,67,71,47,50,30,50,48,24,31,69,64,59,71,36,58,40,60,59,59,85,77,64,54,71,76,70,68,65,85,64,77,67,74,74,72,74,71,73,82,71,72,78,85,61,81,78,67,91,66,76,85,41,69,64,50,51,52,53,49,48,52,51,51,47,54,51,50,52,51,52,49,50,53,51,51,52,53,52,52,50,53,51,48,48,53,50,51,54,55,53,51,62,72,42,48,84,36,55,47,51,10,20,25,31,34,36,47,47,53,80,85,45,70,41,70,66,46,42,48,51,53,39,43,64,62,74,30,61,66,67,49,70,36,71,41,55,54,49,65,70,56,48,54,46,49,51,51,31,50,52,34,46,51,51,40,37,48,49,50,40,70,30,52,47,83,54,62,74,51,48,75,75,54,69,70,60,48,55,52,50,32,62,62,35,83,66,77,72,52,69,83,60,76,74,80,67,65,70,74,45,53,51,97,44,73,76,59,70,34,44,58,52,82,85,37,88,82,42,52,60,29,55,32,62,50,43,36,29,25,54,31,26,51,39,50,50,50,49,60,55,54,57,73,50,90,59,58,74,49,45,40,33,39,42,28,30,72,40,39,67,45,25,50,48,52,36,53,43,62,40,59,86,54,74,74,36,56,46,42,34,74,35,69,40,49,64,31,50,36,72,82,31,63,63,59,54,69,68,59,36,50,53,33,45,52,51,47,53,51,49,50,53,51,49,51,52,49,50,50,50,48,49,47,51,47,51,45,41,46,28,68,68,34,29,35,69,77,38,46,71,60,31,53,56,29,71,72,32,68,66,52,36,49,39,44,61,54,47,43,54,48,50,53,50,50,56,55,58,65,49,44,58,60,54,42,55,57,51,46,58,66,34,41,52,46,28,55,59,57,42,32,50,51,35,22,52,52,46,31,55,48,48,47,43,58,66,68,43,43,70,65,40,90,35,73,64,48,41,52,52,41,54,70,70,38,57,67,55,49,44,52,42,48,39,55,31,53,69,70,44,43,63,58,53,38,49,47,40,40,37,47,21,38,19,49,39,39,38,56,68,52,41,55,70,60,51,49,50,50,52,49,47,60,71,75,37,86,75,36,66,66,54,46,53,58,65,64,46,60,53,62,77,57,66,27,60,52,48,26,55,53,48,48,50,50,34,50,30,57,54,33,36,64,49,35,31,68,32,19,50,38,43,18,44,24,24,47,51,36,37,56,47,52,52,45,38,49,70,24,24,37,44,76,79,61,71,67,69,39,66,60,51,66,58,51,53,51,50,52,52,50,36,51,50,51,30,50,54,47,51,33,27,42,28,50,75,70,66,34,60,69,66,27,56,60,44,50,61,49,49,54,48,51,54,49,49,54,53,51,50,49,67,41,47,43,62,63,66,76,43,70,32,43,45,62,53,44,51,50,53,50,48,50,50,51,47,48,61,54,36,67,72,48,84,64,73,70,70,64,71,72,72,70,69,76,64,76,72,69,53,63,62,62,83,88,48,91,40,54,61,51,79,72,48,78,61,62,35,88,71,69,32,66,76,82,74,91,69,69,81,66,63,60,62,74,68,80,54,83,124,134,91,65,84,81,63,76,73,83,74,72,48,103,64,56,76,72,73,81,56,74,52,67,59,50,51,50,49,52,18,42,50,51,12,51,50,26,47,51,50,32,26,55,41,37,54,74,38,40,67,66,54,40,43,33,55,82,73,62,63,84,81,60,69,56,70,56,36,39,74,32,68,70,52,47,55,62,60,54,70,67,54,51,70,70,57,41,36,73,70,55,26,54,46,55,44,50,52,47,49,52,25,48,50,48,19,54,52,24,44,56,50,22,52,48,25,66,70,48,50,30,50,49,24,32,70,63,58,71,35,57,40,59,58,60,85,78,66,54,72,76,70,69,63,83,63,77,68,75,72,70,73,68,72,83,70,73,78,86,60,83,77,64,88,66,76,83,39,68,65,48,52,53,53,47,51,53,52,52,48,52,52,49,54,50,54,49,50,53,49,51,50,54,53,52,48,53,52,49,47,54,52,50,54,54,52,49,61,74,42,48,83,35,56,46,53,9,19,26,32,34,36,48,47,52,81,85,47,71,41,69,67,46,43,47,50,53,39,42,63,62,73,32,63,64,68,48,72,34,70,42,56,54,50,67,70,56,48,54,46,49,51,52,32,49,51,33,46,50,52,40,37,47,50,50,40,68,31,51,46,81,54,63,72,51,49,76,77,55,70,70,59,48,56,51,49,32,61,62,36,85,66,75,72,51,70,83,60,77,74,81,65,67,68,76,45,56,54,98,44,72,78,57,68,35,44,58,54,83,83,38,88,83,42,53,60,28,55,34,62,49,43,36,29,24,54,32,26,51,38,50,52,50,49,59,56,54,55,72,51,89,58,58,74,48,45,39,33,39,41,29,32,73,39,39,67,46,23,51,48,53,36,54,44,61,41,58,86,55,74,75,40,55,46,41,36,72,37,70,41,47,66,30,50,36,72,83,31,62,66,59,53,70,69,61,36,51,53,34,45,52,51,46,53,50,49,49,53,50,50,52,52,50,52,50,49,48,50,48,51,47,52,47,43,45,28,69,68,33,30,34,68,76,38,47,71,59,31,52,54,28,70,70,31,67,67,53,35,49,39,42,61,54,48,44,53,48,51,52,50,51,54,54,57,65,50,45,58,59,52,42,54,57,51,45,59,65,34,42,53,46,29,57,59,56,43,32,51,50,33,22,53,52,46,30,54,49,47,48,45,60,66,67,43,44,71,65,41,90,36,75,66,51,41,52,52,41,52,70,70,38,58,68,56,49,44,52,41,49,38,55,31,52,71,70,44,43,63,58,52,39,51,48,41,40,36,46,21,39,20,49,41,40,38,57,68,53,42,54,69,60,49,50,48,50,51,49,46,60,71,75,39,86,76,35,66,66,55,47,52,58,65,64,47,59,53,62,77,58,65,28,59,54,48,25,55,53,48,48,51,50,34,51,28,58,53,33,35,63,48,34,31,66,33,19,50,36,41,17,45,24,24,48,50,37,37,54,47,51,51,43,38,48,71,24,24,38,44,77,80,63,71,67,69,40,66,60,51,66,57,52,53,52,50,52,51,48,33,51,49,52,29,48,52,47,51,32,27,42,28,50,75,68,66,33,62,69,66,29,57,60,43,51,61,50,50,53,48,51,54,50,49,52,52,50,49,48,67,42,45,44,62,64,65,76,41,71,34,45,44,63,53,43,52,50,52,49,50,50,51,50,48,47,62,56,36,67,71,48,83,63,72,72,70,65,71,71,70,69,68,75,64,76,73,69,52,64,63,62,82,87,47,89,39,54,61,52,79,71,48,78,64,63,35,89,70,71,33,66,75,82,73,90,71,70,77,65,64,61,62,74,67,82,54,84,122

Foldseek 3Di:
DPPDPPPPPPCPVVHPPPPPPLVVLLLVVLQVQLVVLLQVLLVCLQVPVLFQFVCVVPQPPPQPPVQCSNDSCSLQVSLVPDDLVNLCVFQHLQLSLLLLVLVLLLVLLVVLLVCLVPPQQVLCCVLQVGSFLDHDPPLVVPPDPPVPPPPCPDPPDDPPPPDPPDCPSVVSSVVSLLVSLVVSLVSLLVSLVVSLVVSLVSLQVSCLVCFPAQLLQKKKWFFADPVCLDFVSVQVQLVVVVFHFDGKFFFFQCLVLVVLLVQLLVLLVVLLLQQCVFQPLDLPWPPDDPVQQQVQLLPQADADDFPDDDDGCPVTDHPGDQDWAAVVNVDPPHGIDGPNRRSSNSNNVSVVVSVVCLPDDTDTARMMMIGTPGSLSLQCLQPDDDDDDPPHTHIARDFFLLFFDSNLVRDDPVQLVVLVVVLVVVLVVVLQVVLQVLLVVLCCLPLVNCCVPPVVVSVVLVVDVSSVSCSNAVVSLVVLVVVLVCVLVVLLVSVVSSSDGTNVVSLLVLLVSSLVSLCCNQPVSQLASHPVRVVVVCVPDVVVSLLSLLSRRLVCLSNLLSNLSSLQSNVLSSVSSVVVLVVVLVVCVVPDSDRVLNVVQSSDFAADRSSPSLSVLLSLLLSCLQSCNSGVVSSVSSSSRSVSNSSSSSSCSNRGHDDSGHPSNPSSLVSSLSSLVSSLVSLSNSLSNCVVVVVVVSNVVSVVVSVVSVVSSVVCCVPSVVSSRGHDSVSSVVSVVVVVVVCVVCVVPPPPCPPPPPPPPPPCQSVHDPPDSFRGDSRDNHDCSNPGDHDGRDHNDNDPVVPPDD/DPPPPPPPPPCPVVHPPPPPPLVVLLLVVLQVQLVVLLQVLLVVLQVPVLFQFVCVVPQPPPAPVVQCSNDSCSLQVSLVPDDLVVLCVFQHLQLSLLLLVLVLLLVLLVVLLVCLVPPQQVLCCVLQVGSFLDHDPPLVVPPDPPVPPPPCPDPPDDPPPPDVPDCPSVVSSVVSLLVSLVVSLVSLLVSLVVSLVVSLVSLQVSCLVCQPAQLLQKKKWFFADPVCLDFVSVQVQLVVVVFHFDGKFFFFQCLVLVVLLVQLLVLLVQLLLQQCVQQPLDLPWPPDDPVQQQVQLLPQADADDFPDDDRGCNVIDHPGDQDWAAVVNVDPPGGIDRPNRRSSNSNNVSVVVSVVVLPDDTHTARMMMIGTPGSLSLQCLQPDDDDDDPPGTHIARDFFLLFFDSNLVRDDPVQLVVLVVVLVVVLVVVLQVVLQVLLVVLCCLPLVNCCVPPVVVSVVLVVDVSSVSCSNAVVSLVVLVVVLVCVLVVLLVSVVSSSDGTNVVSLLVLLVSSLVSLCCNQQVSQLASHPVRVVVVCVPDVVVSLLSLLSRRLVCLSNLLSNLSSLQSNVLSSVSSVVVLVVVLVVCVVPDSDRVLNVVQSSDFAADRSSPSLSVLLSLLLSCLQSCNSGVVSSVSSSSRSVSNSSSSSSCSNRGHDDSGHPSNPSSLVSSLSSLVSSLVSLSNSLSNCVVVVVVVSNVVSVVVSVVSVVSSVVCCVPSVVSSRGHDSVSSVVSVVVVVVVVVVCVVPPPPCPPPPPPPPPPCLSVHDPPDSFRGDSRDNHDCSNPGDHDGRDHNDNDPVVPPDD

Organism: Malassezia restricta (strain ATCC 96810 / NBRC 103918 / CBS 7877) (NCBI:txid425264)

Secondary structure (DSSP, 8-state):
---GGG------SS-----SSHHHHHHHHHHHHHHHHHHHHHHHHHH-HHHHTTTHHHHGGGS-HHHHHH-SSTTHHHHHHS-HHHHHHHT-HHHHHHHHHHHHHHHHHHHHHHHIIIIIHHHHHHHHSSSSSS-TT--TTS---------------S--S-------HHHHHHHHHHHHHHHHHHHHHHHHHHHHHHHHHHHHHHHHHTTTSTTTTEEEEES--GGG-SHHHHHHHHHHTT--EEEEEEEE--HHHHHHHHHHHHHHHHHHHHHHHHHTT-TT-BT--HHHHHHHHHH--SPPPTTPPP-SSTT-B-SSPPPEEEESTT-TTSEEEEHHHHHHHHHHHHHHHHHHHHTS---EEEEEEEEESSHHHHHHHHHS---SSTTSSEEEEPPPGGGB-GGGGG--HHHHHHHHHHHHHHHHHHHHHHHHHHHHHHHHSSHHHHHHH-HHHHHHHHH-HHHHHIIIIIHHHHHHHHHHHHHHHHHHHHHHHHT-SBHHHHHHHHHHHHHHHHIIIIIGGGT-S-HHHHHHHHHH-HHHHHHHHHHHHHHTHHHHHHHHHIIIIIIHHHTTT-HHHHHHHHHHHHHS---HHHHHHHHSPPB--HHHHHHHHHHHHHHHHHTTTTSTHHHHHHHHHHHHHHHHHHHIIIII-B-----TTTHHHHHHHHHHHHHHHHHHHHHHHHHHTT-HHHHHHHHHHHHHHHHHHHHHHHHHHHHHHS--HHHHHHHHHHHHHHHHHHTSS-------------S-----SSS-SSPPPSS----HHHHSPPP------S---TTS--/---TT-------SS-----SSHHHHHHHHHHHHHHHHHHHHHHHHHH-HHHHTGGGGTSGGGS-HHHHHH-SSTTHHHHHHS-HHHHHHHT-HHHHHHHHHHHHHHHHHHHHHHHIIIIIHHHHHHHHSSSSSS-TT--GGG---------------S--S-------HHHHHHHHHHHHHHHHHHHHHHHHHHHHHHHHHHHHHHHHHTTTSTTTTEEEEES--GGG-SHHHHHHHHHHTT--EEEEEEEE--HHHHHHHHHHHHHHHHHHHHHHHHHTT-TT-BT--HHHHHHHHHH--SPPPTTPPP-SSTT-B-SSPPPEEEESTT-TTSEEEEHHHHHHHHHHHHHHHHHHHHTS---EEEEEEEEESSHHHHHHHHHS---SSTTSSEEEEPPPGGGB-GGGGG--HHHHHHHHHHHHHHHHHHHHHHHHHHHHHHHHSSHHHHHHH-HHHHHHHHH-HHHHHIIIIIHHHHHHHHHHHHHHHHHHHHHHHHT-SBHHHHHHHHHHHHHHHHIIIIIGGGT-S-HHHHHHHHHH-HHHHHHHHHHHHHHTHHHHHHHHHIIIIIIHHHGGG-HHHHHHHHHHHHHS---HHHHHHHHSPPB--HHHHHHHHHHHHHHHHHTTTTSTHHHHHHHHHHHHHHHHHHHIIIII-B-----TTTHHHHHHHHHHHHHHHHHHHHHHHHHHTT-HHHHHHHHHHHHHHHHHHHHHHHHHHHHHHS--HHHHHHHHHHHHHHHHHHTSS-------------S-----SSS-SS---SS----HHHHSPPP------S---TTS--

Nearest PDB structures (foldseek):
  6mgv-assembly1_A  TM=8.478E-01  e=1.695E-24  Arabidopsis thaliana
  8xs4-assembly1_A  TM=8.166E-01  e=7.559E-24  Arabidopsis thaliana
  8xry-assembly1_A  TM=7.712E-01  e=3.504E-24  Arabidopsis thaliana
  8ymm-assembly1_A  TM=8.035E-01  e=5.392E-23  Arabidopsis thaliana
  8xw1-assembly1_A  TM=8.371E-01  e=9.878E-21  Arabidopsis thaliana

Sequence (1612 aa):
MDFDDRVPERPGPRGKTFVGPWLEQQVVLSFVIGLLAVLVFGVWKRHYPSVYLARHHAQGSALPYDRMRNSMFGWILPTLLYSDHSVLHTVGLDGVTALLFFKMGFMYLTLTSIWALFVLMPVHFYTNGWVDGVKPGESFGDSIFYPMRRLRKPKEPLPLLPLPTIVTRDTLYENTQLVSTFAYSLLAMFMLWRAYRVFISFRQSHSGSLEQSDTSRTVEVHMLPDHLSTDEALISYFESIRLPVESVCILKNTSSLDKLLRQRARSLFRLERLWYSWLGDDSAVENYDPAAIEDQTLAMSEPPKPGDAPMIGTHIRANRPRPRTYVPLWNWAGEHVDAIDQASYEFATLDRAVRALRDSLFPHTHTAFVTFQHTWSAQIAGQVVHYPSPGRMLTEPAVEPRDVIWEHQETAVWDRRVRQCIMALSMAIFLSITLSLDLILASLVNLNGIKVYFPWLGDLIDENLRLRAFVQNSLPTLLLISINALVPVAMRYSTWFQRIRAYSHIEHSVLGMYYLYLLFSVVFVFLFTSARDMLNELSESPMHMIDKLAQSLPVARNFSLAYVIFQGLAIQPFQLVLLPNILLRQFESLFCVMTPRRWAHLLSAPTLTIGTLYPQALLIFTLCVLYSIVSPCINVFGALYFGIGYVVVKYQLLNVFDRPYDSHGHAWPLAVRRCIWAVVLFQVFQLSLFSVRKQVLNSLLIVPLIGYTIWFAFHVQKTFLPLTSFVNLHDIYAAEEELRHRNEAYQDEPHSHIPSGEEHPGRSSVMTSRSCLLSVSQRTYKQPSLTGPLPTLWLPHSRPTFLEPVMDFDDRVPERPGPRGKTFVGPWLEQQVVLSFVIGLLAVLVFGVWKRHYPSVYLARHHAQGSALPYDRMRNSMFGWILPTLLYSDHSVLHTVGLDGVTALLFFKMGFMYLTLTSIWALFVLMPVHFYTNGWVDGVKPGESFGDSIFYPMRRLRKPKEPLPLLPLPTIVTRDTLYENTQLVSTFAYSLLAMFMLWRAYRVFISFRQSHSGSLEQSDTSRTVEVHMLPDHLSTDEALISYFESIRLPVESVCILKNTSSLDKLLRQRARSLFRLERLWYSWLGDDSAVENYDPAAIEDQTLAMSEPPKPGDAPMIGTHIRANRPRPRTYVPLWNWAGEHVDAIDQASYEFATLDRAVRALRDSLFPHTHTAFVTFQHTWSAQIAGQVVHYPSPGRMLTEPAVEPRDVIWEHQETAVWDRRVRQCIMALSMAIFLSITLSLDLILASLVNLNGIKVYFPWLGDLIDENLRLRAFVQNSLPTLLLISINALVPVAMRYSTWFQRIRAYSHIEHSVLGMYYLYLLFSVVFVFLFTSARDMLNELSESPMHMIDKLAQSLPVARNFSLAYVIFQGLAIQPFQLVLLPNILLRQFESLFCVMTPRRWAHLLSAPTLTIGTLYPQALLIFTLCVLYSIVSPCINVFGALYFGIGYVVVKYQLLNVFDRPYDSHGHAWPLAVRRCIWAVVLFQVFQLSLFSVRKQVLNSLLIVPLIGYTIWFAFHVQKTFLPLTSFVNLHDIYAAEEELRHRNEAYQDEPHSHIPSGEEHPGRSSVMTSRSCLLSVSQRTYKQPSLTGPLPTLWLPHSRPTFLEPV

Radius of gyration: 40.92 Å; Cα contacts (8 Å, |Δi|>4): 1956; chains: 2; bounding box: 117×111×117 Å

InterPro domains:
  IPR003864 CSC1/OSCA1-like, 7TM region [PF02714] (427-690)
  IPR027815 CSC1/OSCA1-like, cytosolic domain [PF14703] (216-408)
  IPR032880 CSC1/OSCA1-like, N-terminal transmembrane domain [PF13967] (26-194)
  IPR045122 Calcium permeable stress-gated cation channel 1-like [PTHR13018] (26-785)